Protein 2KCP (pdb70)

Organism: Methanothermobacter thermautotrophicus (strain ATCC 29096 / DSM 1053 / JCM 10044 / NBRC 100330 / Delta H) (NCBI:txid187420)

Foldseek 3Di:
DDDDDDDDDDDDDPDDDADDPQAKAFEAEPVVRDGDIWGFPALADPPPQVVNDDDSQRAAQGWTQTPQGTWGWHDGQDVVNHTYTYDDHDPDPPDDDD

Nearest PDB structures (foldseek):
  2kcy-assembly1_A  TM=6.663E-01  e=8.832E-15  Methanothermobacter thermautotrophicus str. Delta H
  9e7f-assembly1_BJ  TM=6.850E-01  e=1.262E-06  Pyrobaculum calidifontis JCM 11548
  2kco-assembly1_A  TM=6.204E-01  e=5.389E-07  Saccharolobus solfataricus P2
  6tmf-assembly1_K  TM=6.803E-01  e=1.994E-06  Thermococcus celer Vu 13 = JCM 8558
  8hl4-assembly1_AS8E  TM=6.700E-01  e=1.639E-06  Sulfolobus acidocaldarius DSM 639

Secondary structure (DSSP, 8-state):
---------------PPPTTS---EEEE-TTT--EEEE-EEESS-S-SS-TT--SS---TT-EEEESSSEEEE-S-TTGGGS-EEEEE--S-------

B-factor: mean 38.49, std 17.88, range [0.04, 75.51]

CATH classification: 2.40.10.310

Sequence (98 aa):
GDRRVRLIRTRGGNTKVRLASDTRINVVDPETGKVEIAEIRNVVENTANPHFVRRNIITRGAVVETNLGNVRVTSRPGQDGVINGVLIRELEHHHHHHGDRRVRLIRTRGGNTKVRLASDTRINVVDPETGKVEIAEIRNVVENTANPHFVRRNIITRGAVVETNLGNVRVTSRPGQDGVINGVLIRELEHHHHHHGDRRVRLIRTRGGNTKVRLASDTRINVVDPETGKVEIAEIRNVVENTANPHFVRRNIITRGAVVETNLGNVRVTSRPGQDGVINGVLIRELEHHHHHHGDRRVRLIRTRGGNTKVRLASDTRINVVDPETGKVEIAEIRNVVENTANPHFVRRNIITRGAVVETNLGNVRVTSRPGQDGVINGVLIRELEHHHHHHGDRRVRLIRTRGGNTKVRLASDTRINVVDPETGKVEIAEIRNVVENTANPHFVRRNIITRGAVVETNLGNVRVTSRPGQDGVINGVLIRELEHHHHHHGDRRVRLIRTRGGNTKVRLASDTRINVVDPETGKVEIAEIRNVVENTANPHFVRRNIITRGAVVETNLGNVRVTSRPGQDGVINGVLIRELEHHHHHHGDRRVRLIRTRGGNTKVRLASDTRINVVDPETGKVEIAEIRNVVENTANPHFVRRNIITRGAVVETNLGNVRVTSRPGQDGVINGVLIRELEHHHHHHGDRRVRLIRTRGGNTKVRLASDTRINVVDPETGKVEIAEIRNVVENTANPHFVRRNIITRGAVVETNLGNVRVTSRPGQDGVINGVLIRELEHHHHHHGDRRVRLIRTRGGNTKVRLASDTRINVVDPETGKVEIAEIRNVVENTANPHFVRRNIITRGAVVETNLGNVRVTSRPGQDGVINGVLIRELEHHHHHHGDRRVRLIRTRGGNTKVRLASDTRINVVDPETGKVEIAEIRNVVENTANPHFVRRNIITRGAVVETNLGNVRVTSRPGQDGVINGVLIRELEHHHHHHGDRRVRLIRTRGGNTKVRLASDTRINVVDPETGKVEIAEIRNVVENTANPHFVRRNIITRGAVVETNLGNVRVTSRPGQDGVINGVLIRELEHHHHHHGDRRVRLIRTRGGNTKVRLASDTRINVVDPETGKVEIAEIRNVVENTANPHFVRRNIITRGAVVETNLGNVRVTSRPGQDGVINGVLIRELEHHHHHHGDRRVRLIRTRGGNTKVRLASDTRINVVDPETGKVEIAEIRNVVENTANPHFVRRNIITRGAVVETNLGNVRVTSRPGQDGVINGVLIRELEHHHHHHGDRRVRLIRTRGGNTKVRLASDTRINVVDPETGKVEIAEIRNVVENTANPHFVRRNIITRGAVVETNLGNVRVTSRPGQDGVINGVLIRELEHHHHHHGDRRVRLIRTRGGNTKVRLASDTRINVVDPETGKVEIAEIRNVVENTANPHFVRRNIITRGAVVETNLGNVRVTSRPGQDGVINGVLIRELEHHHHHHGDRRVRLIRTRGGNTKVRLASDTRINVVDPETGKVEIAEIRNVVENTANPHFVRRNIITRGAVVETNLGNVRVTSRPGQDGVINGVLIRELEHHHHHHGDRRVRLIRTRGGNTKVRLASDTRINVVDPETGKVEIAEIRNVVENTANPHFVRRNIITRGAVVETNLGNVRVTSRPGQDGVINGVLIRELEHHHHHHGDRRVRLIRTRGGNTKVRLASDTRINVVDPETGKVEIAEIRNVVENTANPHFVRRNIITRGAVVETNLGNVRVTSRPGQDGVINGVLIRELEHHHHHHGDRRVRLIRTRGGNTKVRLASDTRINVVDPETGKVEIAEIRNVVENTANPHFVRRNIITRGAVVETNLGNVRVTSRPGQDGVINGVLIRELEHHHHHHGDRRVRLIRTRGGNTKVRLASDTRINVVDPETGKVEIAEIRNVVENTANPHFVRRNIITRGAVVETNLGNVRVTSRPGQDGVINGVLIRELEHHHHHH

Structure (mmCIF, N/CA/C/O backbone):
data_2KCP
#
_entry.id   2KCP
#
loop_
_atom_site.group_PDB
_atom_site.id
_atom_site.type_symbol
_atom_site.label_atom_id
_atom_site.label_alt_id
_atom_site.label_comp_id
_atom_site.label_asym_id
_atom_site.label_entity_id
_atom_site.label_seq_id
_atom_site.pdbx_PDB_ins_code
_atom_site.Cartn_x
_atom_site.Cartn_y
_atom_site.Cartn_z
_atom_site.occupancy
_atom_site.B_iso_or_equiv
_atom_site.auth_seq_id
_atom_site.auth_comp_id
_atom_site.auth_asym_id
_atom_site.auth_atom_id
_atom_site.pdbx_PDB_model_num
ATOM 1 N N . GLY A 1 1 ? -12.802 41.151 -33.952 1.00 14.11 1 GLY A N 1
ATOM 2 C CA . GLY A 1 1 ? -12.345 40.090 -33.010 1.00 52.42 1 GLY A CA 1
ATOM 3 C C . GLY A 1 1 ? -12.180 40.600 -31.582 1.00 72.14 1 GLY A C 1
ATOM 4 O O . GLY A 1 1 ? -13.160 40.680 -30.845 1.00 31.22 1 GLY A O 1
ATOM 10 N N . ASP A 1 2 ? -10.936 40.959 -31.219 1.00 42.22 2 ASP A N 1
ATOM 11 C CA . ASP A 1 2 ? -10.554 41.464 -29.877 1.00 4.02 2 ASP A CA 1
ATOM 12 C C . ASP A 1 2 ? -11.177 40.688 -28.685 1.00 52.43 2 ASP A C 1
ATOM 13 O O . ASP A 1 2 ? -10.451 40.031 -27.934 1.00 73.21 2 ASP A O 1
ATOM 22 N N . ARG A 1 3 ? -12.495 40.780 -28.494 1.00 63.34 3 ARG A N 1
ATOM 23 C CA . ARG A 1 3 ? -13.180 40.091 -27.384 1.00 51.45 3 ARG A CA 1
ATOM 24 C C . ARG A 1 3 ? -12.943 38.568 -27.400 1.00 2.34 3 ARG A C 1
ATOM 25 O O . ARG A 1 3 ? -13.667 37.822 -28.060 1.00 5.10 3 ARG A O 1
ATOM 46 N N . ARG A 1 4 ? -11.924 38.118 -26.676 1.00 13.34 4 ARG A N 1
ATOM 47 C CA . ARG A 1 4 ? -11.629 36.686 -26.545 1.00 50.11 4 ARG A CA 1
ATOM 48 C C . ARG A 1 4 ? -12.106 36.146 -25.186 1.00 20.42 4 ARG A C 1
ATOM 49 O O . ARG A 1 4 ? -11.710 36.649 -24.134 1.00 43.23 4 ARG A O 1
ATOM 70 N N . VAL A 1 5 ? -12.958 35.121 -25.218 1.00 75.10 5 VAL A N 1
ATOM 71 C CA . VAL A 1 5 ? -13.553 34.558 -23.996 1.00 25.04 5 VAL A CA 1
ATOM 72 C C . VAL A 1 5 ? -12.826 33.276 -23.532 1.00 71.33 5 VAL A C 1
ATOM 73 O O . VAL A 1 5 ? -11.828 32.861 -24.126 1.00 31.24 5 VAL A O 1
ATOM 86 N N . ARG A 1 6 ? -13.340 32.662 -22.464 1.00 1.00 6 ARG A N 1
ATOM 87 C CA . ARG A 1 6 ? -12.728 31.461 -21.869 1.00 61.21 6 ARG A CA 1
ATOM 88 C C . ARG A 1 6 ? -12.950 30.188 -22.714 1.00 43.53 6 ARG A C 1
ATOM 89 O O . ARG A 1 6 ? -12.045 29.363 -22.834 1.00 75.03 6 ARG A O 1
ATOM 110 N N . LEU A 1 7 ? -14.162 30.012 -23.255 1.00 32.23 7 LEU A N 1
ATOM 111 C CA . LEU A 1 7 ? -14.483 28.878 -24.158 1.00 62.43 7 LEU A CA 1
ATOM 112 C C . LEU A 1 7 ? -14.581 27.511 -23.434 1.00 33.33 7 LEU A C 1
ATOM 113 O O . LEU A 1 7 ? -15.272 26.607 -23.908 1.00 74.41 7 LEU A O 1
ATOM 129 N N . ILE A 1 8 ? -13.870 27.356 -22.315 1.00 40.03 8 ILE A N 1
ATOM 130 C CA . ILE A 1 8 ? -13.849 26.095 -21.550 1.00 2.15 8 ILE A CA 1
ATOM 131 C C . ILE A 1 8 ? -15.266 25.568 -21.217 1.00 33.01 8 ILE A C 1
ATOM 132 O O . ILE A 1 8 ? -16.074 26.250 -20.582 1.00 61.55 8 ILE A O 1
ATOM 148 N N . ARG A 1 9 ? -15.551 24.339 -21.653 1.00 74.24 9 ARG A N 1
ATOM 149 C CA . ARG A 1 9 ? -16.847 23.696 -21.397 1.00 72.01 9 ARG A CA 1
ATOM 150 C C . ARG A 1 9 ? -16.765 22.697 -20.232 1.00 70.04 9 ARG A C 1
ATOM 151 O O . ARG A 1 9 ? -17.272 22.951 -19.137 1.00 54.25 9 ARG A O 1
ATOM 172 N N . THR A 1 10 ? -16.111 21.562 -20.478 1.00 23.15 10 THR A N 1
ATOM 173 C CA . THR A 1 10 ? -16.081 20.448 -19.514 1.00 22.41 10 THR A CA 1
ATOM 174 C C . THR A 1 10 ? -14.720 20.306 -18.818 1.00 43.30 10 THR A C 1
ATOM 175 O O . THR A 1 10 ? -13.676 20.628 -19.389 1.00 4.24 10 THR A O 1
ATOM 186 N N . ARG A 1 11 ? -14.752 19.804 -17.582 1.00 55.03 11 ARG A N 1
ATOM 187 C CA . ARG A 1 11 ? -13.546 19.590 -16.773 1.00 51.44 11 ARG A CA 1
ATOM 188 C C . ARG A 1 11 ? -13.882 18.761 -15.520 1.00 21.01 11 ARG A C 1
ATOM 189 O O . ARG A 1 11 ? -14.740 19.144 -14.723 1.00 3.14 11 ARG A O 1
ATOM 210 N N . GLY A 1 12 ? -13.204 17.627 -15.358 1.00 23.32 12 GLY A N 1
ATOM 211 C CA . GLY A 1 12 ? -13.473 16.727 -14.238 1.00 4.43 12 GLY A CA 1
ATOM 212 C C . GLY A 1 12 ? -13.604 15.269 -14.677 1.00 11.24 12 GLY A C 1
ATOM 213 O O . GLY A 1 12 ? -13.921 14.993 -15.838 1.00 71.51 12 GLY A O 1
ATOM 217 N N . GLY A 1 13 ? -13.368 14.336 -13.755 1.00 3.24 13 GLY A N 1
ATOM 218 C CA . GLY A 1 13 ? -13.429 12.912 -14.084 1.00 64.24 13 GLY A CA 1
ATOM 219 C C . GLY A 1 13 ? -14.839 12.320 -14.036 1.00 33.13 13 GLY A C 1
ATOM 220 O O . GLY A 1 13 ? -15.832 13.026 -14.232 1.00 0.14 13 GLY A O 1
ATOM 224 N N . ASN A 1 14 ? -14.923 11.016 -13.771 1.00 30.41 14 ASN A N 1
ATOM 225 C CA . ASN A 1 14 ? -16.207 10.302 -13.719 1.00 34.24 14 ASN A CA 1
ATOM 226 C C . ASN A 1 14 ? -16.060 9.004 -12.891 1.00 13.01 14 ASN A C 1
ATOM 227 O O . ASN A 1 14 ? -15.041 8.805 -12.224 1.00 61.33 14 ASN A O 1
ATOM 238 N N . THR A 1 15 ? -17.072 8.132 -12.913 1.00 33.43 15 THR A N 1
ATOM 239 C CA . THR A 1 15 ? -16.992 6.834 -12.220 1.00 23.43 15 THR A CA 1
ATOM 240 C C . THR A 1 15 ? -15.912 5.938 -12.845 1.00 63.24 15 THR A C 1
ATOM 241 O O . THR A 1 15 ? -16.017 5.534 -14.005 1.00 71.10 15 THR A O 1
ATOM 252 N N . LYS A 1 16 ? -14.866 5.646 -12.075 1.00 75.33 16 LYS A N 1
ATOM 253 C CA . LYS A 1 16 ? -13.743 4.835 -12.567 1.00 20.03 16 LYS A CA 1
ATOM 254 C C . LYS A 1 16 ? -14.087 3.336 -12.586 1.00 40.12 16 LYS A C 1
ATOM 255 O O . LYS A 1 16 ? -14.993 2.880 -11.884 1.00 63.51 16 LYS A O 1
ATOM 274 N N . VAL A 1 17 ? -13.359 2.581 -13.402 1.00 23.33 17 VAL A N 1
ATOM 275 C CA . VAL A 1 17 ? -13.490 1.120 -13.439 1.00 24.23 17 VAL A CA 1
ATOM 276 C C . VAL A 1 17 ? -12.601 0.474 -12.356 1.00 2.24 17 VAL A C 1
ATOM 277 O O . VAL A 1 17 ? -11.687 1.116 -11.836 1.00 44.12 17 VAL A O 1
ATOM 290 N N . ARG A 1 18 ? -12.874 -0.786 -12.010 1.00 42.40 18 ARG A N 1
ATOM 291 C CA . ARG A 1 18 ? -12.066 -1.502 -11.013 1.00 52.34 18 ARG A CA 1
ATOM 292 C C . ARG A 1 18 ? -10.629 -1.750 -11.509 1.00 32.21 18 ARG A C 1
ATOM 293 O O . ARG A 1 18 ? -10.322 -1.575 -12.693 1.00 31.12 18 ARG A O 1
ATOM 314 N N . LEU A 1 19 ? -9.760 -2.182 -10.597 1.00 1.03 19 LEU A N 1
ATOM 315 C CA . LEU A 1 19 ? -8.399 -2.588 -10.954 1.00 0.34 19 LEU A CA 1
ATOM 316 C C . LEU A 1 19 ? -8.436 -3.733 -11.981 1.00 70.42 19 LEU A C 1
ATOM 317 O O . LEU A 1 19 ? -8.706 -4.888 -11.642 1.00 62.34 19 LEU A O 1
ATOM 333 N N . ALA A 1 20 ? -8.204 -3.380 -13.241 1.00 32.32 20 ALA A N 1
ATOM 334 C CA . ALA A 1 20 ? -8.178 -4.344 -14.350 1.00 2.32 20 ALA A CA 1
ATOM 335 C C . ALA A 1 20 ? -7.418 -3.756 -15.545 1.00 1.35 20 ALA A C 1
ATOM 336 O O . ALA A 1 20 ? -6.474 -4.359 -16.061 1.00 23.00 20 ALA A O 1
ATOM 343 N N . SER A 1 21 ? -7.840 -2.567 -15.975 1.00 65.22 21 SER A N 1
ATOM 344 C CA . SER A 1 21 ? -7.135 -1.819 -17.031 1.00 40.32 21 SER A CA 1
ATOM 345 C C . SER A 1 21 ? -6.095 -0.861 -16.428 1.00 73.21 21 SER A C 1
ATOM 346 O O . SER A 1 21 ? -5.584 0.032 -17.110 1.00 34.34 21 SER A O 1
ATOM 354 N N . ASP A 1 22 ? -5.782 -1.060 -15.150 1.00 54.41 22 ASP A N 1
ATOM 355 C CA . ASP A 1 22 ? -4.818 -0.221 -14.434 1.00 4.31 22 ASP A CA 1
ATOM 356 C C . ASP A 1 22 ? -4.344 -0.913 -13.145 1.00 74.13 22 ASP A C 1
ATOM 357 O O . ASP A 1 22 ? -5.010 -1.812 -12.633 1.00 51.23 22 ASP A O 1
ATOM 366 N N . THR A 1 23 ? -3.183 -0.501 -12.633 1.00 55.31 23 THR A N 1
ATOM 367 C CA . THR A 1 23 ? -2.625 -1.084 -11.403 1.00 43.23 23 THR A CA 1
ATOM 368 C C . THR A 1 23 ? -2.172 0.003 -10.421 1.00 44.25 23 THR A C 1
ATOM 369 O O . THR A 1 23 ? -1.215 0.734 -10.692 1.00 53.21 23 THR A O 1
ATOM 380 N N . ARG A 1 24 ? -2.858 0.088 -9.278 1.00 14.22 24 ARG A N 1
ATOM 381 C CA . ARG A 1 24 ? -2.541 1.060 -8.215 1.00 51.21 24 ARG A CA 1
ATOM 382 C C . ARG A 1 24 ? -3.194 0.658 -6.881 1.00 53.21 24 ARG A C 1
ATOM 383 O O . ARG A 1 24 ? -4.028 -0.248 -6.833 1.00 22.20 24 ARG A O 1
ATOM 404 N N . ILE A 1 25 ? -2.811 1.344 -5.803 1.00 30.22 25 ILE A N 1
ATOM 405 C CA . ILE A 1 25 ? -3.334 1.055 -4.462 1.00 71.32 25 ILE A CA 1
ATOM 406 C C . ILE A 1 25 ? -3.436 2.333 -3.608 1.00 12.23 25 ILE A C 1
ATOM 407 O O . ILE A 1 25 ? -2.551 3.192 -3.650 1.00 21.12 25 ILE A O 1
ATOM 423 N N . ASN A 1 26 ? -4.523 2.457 -2.845 1.00 72.14 26 ASN A N 1
ATOM 424 C CA . ASN A 1 26 ? -4.699 3.588 -1.928 1.00 54.33 26 ASN A CA 1
ATOM 425 C C . ASN A 1 26 ? -3.792 3.435 -0.699 1.00 34.11 26 ASN A C 1
ATOM 426 O O . ASN A 1 26 ? -4.041 2.594 0.169 1.00 71.44 26 ASN A O 1
ATOM 437 N N . VAL A 1 27 ? -2.738 4.238 -0.639 1.00 75.34 27 VAL A N 1
ATOM 438 C CA . VAL A 1 27 ? -1.757 4.151 0.444 1.00 62.34 27 VAL A CA 1
ATOM 439 C C . VAL A 1 27 ? -2.023 5.185 1.548 1.00 73.25 27 VAL A C 1
ATOM 440 O O . VAL A 1 27 ? -2.087 6.389 1.291 1.00 21.20 27 VAL A O 1
ATOM 453 N N . VAL A 1 28 ? -2.181 4.704 2.781 1.00 2.10 28 VAL A N 1
ATOM 454 C CA . VAL A 1 28 ? -2.325 5.585 3.940 1.00 60.43 28 VAL A CA 1
ATOM 455 C C . VAL A 1 28 ? -0.967 5.801 4.627 1.00 42.41 28 VAL A C 1
ATOM 456 O O . VAL A 1 28 ? -0.382 4.870 5.183 1.00 1.25 28 VAL A O 1
ATOM 469 N N . ASP A 1 29 ? -0.470 7.029 4.560 1.00 32.04 29 ASP A N 1
ATOM 470 C CA . ASP A 1 29 ? 0.826 7.393 5.138 1.00 34.12 29 ASP A CA 1
ATOM 471 C C . ASP A 1 29 ? 0.713 7.609 6.663 1.00 33.11 29 ASP A C 1
ATOM 472 O O . ASP A 1 29 ? 0.041 8.536 7.110 1.00 12.40 29 ASP A O 1
ATOM 481 N N . PRO A 1 30 ? 1.374 6.766 7.483 1.00 14.32 30 PRO A N 1
ATOM 482 C CA . PRO A 1 30 ? 1.306 6.867 8.952 1.00 23.10 30 PRO A CA 1
ATOM 483 C C . PRO A 1 30 ? 2.278 7.917 9.530 1.00 75.31 30 PRO A C 1
ATOM 484 O O . PRO A 1 30 ? 2.193 8.281 10.709 1.00 33.23 30 PRO A O 1
ATOM 495 N N . GLU A 1 31 ? 3.197 8.402 8.693 1.00 32.54 31 GLU A N 1
ATOM 496 C CA . GLU A 1 31 ? 4.205 9.382 9.115 1.00 52.44 31 GLU A CA 1
ATOM 497 C C . GLU A 1 31 ? 3.595 10.788 9.209 1.00 71.32 31 GLU A C 1
ATOM 498 O O . GLU A 1 31 ? 3.905 11.557 10.118 1.00 43.42 31 GLU A O 1
ATOM 510 N N . THR A 1 32 ? 2.729 11.107 8.250 1.00 1.41 32 THR A N 1
ATOM 511 C CA . THR A 1 32 ? 2.083 12.428 8.165 1.00 3.23 32 THR A CA 1
ATOM 512 C C . THR A 1 32 ? 0.552 12.331 8.218 1.00 45.32 32 THR A C 1
ATOM 513 O O . THR A 1 32 ? -0.126 13.274 8.640 1.00 2.43 32 THR A O 1
ATOM 524 N N . GLY A 1 33 ? 0.008 11.199 7.781 1.00 21.21 33 GLY A N 1
ATOM 525 C CA . GLY A 1 33 ? -1.441 11.007 7.766 1.00 40.34 33 GLY A CA 1
ATOM 526 C C . GLY A 1 33 ? -2.091 11.412 6.443 1.00 13.24 33 GLY A C 1
ATOM 527 O O . GLY A 1 33 ? -3.245 11.837 6.418 1.00 34.42 33 GLY A O 1
ATOM 531 N N . LYS A 1 34 ? -1.345 11.300 5.343 1.00 23.34 34 LYS A N 1
ATOM 532 C CA . LYS A 1 34 ? -1.885 11.613 4.011 1.00 25.55 34 LYS A CA 1
ATOM 533 C C . LYS A 1 34 ? -2.300 10.331 3.263 1.00 34.22 34 LYS A C 1
ATOM 534 O O . LYS A 1 34 ? -1.631 9.302 3.354 1.00 41.34 34 LYS A O 1
ATOM 553 N N . VAL A 1 35 ? -3.404 10.396 2.522 1.00 62.23 35 VAL A N 1
ATOM 554 C CA . VAL A 1 35 ? -3.874 9.255 1.725 1.00 2.43 35 VAL A CA 1
ATOM 555 C C . VAL A 1 35 ? -3.642 9.505 0.224 1.00 44.52 35 VAL A C 1
ATOM 556 O O . VAL A 1 35 ? -4.272 10.382 -0.377 1.00 45.55 35 VAL A O 1
ATOM 569 N N . GLU A 1 36 ? -2.734 8.740 -0.376 1.00 11.10 36 GLU A N 1
ATOM 570 C CA . GLU A 1 36 ? -2.377 8.925 -1.787 1.00 5.50 36 GLU A CA 1
ATOM 571 C C . GLU A 1 36 ? -2.342 7.586 -2.539 1.00 65.33 36 GLU A C 1
ATOM 572 O O . GLU A 1 36 ? -1.908 6.567 -1.998 1.00 64.24 36 GLU A O 1
ATOM 584 N N . ILE A 1 37 ? -2.808 7.591 -3.788 1.00 32.45 37 ILE A N 1
ATOM 585 C CA . ILE A 1 37 ? -2.836 6.380 -4.617 1.00 5.24 37 ILE A CA 1
ATOM 586 C C . ILE A 1 37 ? -1.472 6.129 -5.289 1.00 45.31 37 ILE A C 1
ATOM 587 O O . ILE A 1 37 ? -1.053 6.883 -6.171 1.00 40.30 37 ILE A O 1
ATOM 603 N N . ALA A 1 38 ? -0.781 5.071 -4.867 1.00 60.20 38 ALA A N 1
ATOM 604 C CA . ALA A 1 38 ? 0.552 4.749 -5.400 1.00 3.32 38 ALA A CA 1
ATOM 605 C C . ALA A 1 38 ? 0.507 3.585 -6.400 1.00 55.53 38 ALA A C 1
ATOM 606 O O . ALA A 1 38 ? -0.414 2.765 -6.380 1.00 50.21 38 ALA A O 1
ATOM 613 N N . GLU A 1 39 ? 1.514 3.518 -7.270 1.00 53.01 39 GLU A N 1
ATOM 614 C CA . GLU A 1 39 ? 1.617 2.449 -8.272 1.00 55.51 39 GLU A CA 1
ATOM 615 C C . GLU A 1 39 ? 2.255 1.190 -7.669 1.00 13.14 39 GLU A C 1
ATOM 616 O O . GLU A 1 39 ? 3.261 1.276 -6.960 1.00 11.40 39 GLU A O 1
ATOM 628 N N . ILE A 1 40 ? 1.682 0.023 -7.954 1.00 10.32 40 ILE A N 1
ATOM 629 C CA . ILE A 1 40 ? 2.239 -1.236 -7.450 1.00 5.31 40 ILE A CA 1
ATOM 630 C C . ILE A 1 40 ? 3.371 -1.741 -8.359 1.00 51.01 40 ILE A C 1
ATOM 631 O O . ILE A 1 40 ? 3.144 -2.134 -9.506 1.00 31.41 40 ILE A O 1
ATOM 647 N N . ARG A 1 41 ? 4.592 -1.722 -7.835 1.00 31.23 41 ARG A N 1
ATOM 648 C CA . ARG A 1 41 ? 5.770 -2.201 -8.565 1.00 61.34 41 ARG A CA 1
ATOM 649 C C . ARG A 1 41 ? 5.904 -3.728 -8.454 1.00 55.34 41 ARG A C 1
ATOM 650 O O . ARG A 1 41 ? 6.007 -4.430 -9.459 1.00 15.11 41 ARG A O 1
ATOM 671 N N . ASN A 1 42 ? 5.899 -4.232 -7.221 1.00 50.42 42 ASN A N 1
ATOM 672 C CA . ASN A 1 42 ? 5.974 -5.677 -6.972 1.00 63.52 42 ASN A CA 1
ATOM 673 C C . ASN A 1 42 ? 4.798 -6.143 -6.106 1.00 63.31 42 ASN A C 1
ATOM 674 O O . ASN A 1 42 ? 4.498 -5.541 -5.075 1.00 50.40 42 ASN A O 1
ATOM 685 N N . VAL A 1 43 ? 4.146 -7.225 -6.525 1.00 61.01 43 VAL A N 1
ATOM 686 C CA . VAL A 1 43 ? 3.010 -7.791 -5.781 1.00 10.14 43 VAL A CA 1
ATOM 687 C C . VAL A 1 43 ? 3.468 -8.806 -4.716 1.00 43.14 43 VAL A C 1
ATOM 688 O O . VAL A 1 43 ? 2.654 -9.527 -4.137 1.00 65.11 43 VAL A O 1
ATOM 701 N N . VAL A 1 44 ? 4.772 -8.844 -4.448 1.00 10.52 44 VAL A N 1
ATOM 702 C CA . VAL A 1 44 ? 5.339 -9.780 -3.472 1.00 62.04 44 VAL A CA 1
ATOM 703 C C . VAL A 1 44 ? 6.419 -9.112 -2.602 1.00 64.42 44 VAL A C 1
ATOM 704 O O . VAL A 1 44 ? 7.283 -8.385 -3.099 1.00 32.24 44 VAL A O 1
ATOM 717 N N . GLU A 1 45 ? 6.372 -9.383 -1.299 1.00 31.52 45 GLU A N 1
ATOM 718 C CA . GLU A 1 45 ? 7.293 -8.777 -0.323 1.00 73.34 45 GLU A CA 1
ATOM 719 C C . GLU A 1 45 ? 8.679 -9.463 -0.299 1.00 21.42 45 GLU A C 1
ATOM 720 O O . GLU A 1 45 ? 9.315 -9.559 0.754 1.00 51.32 45 GLU A O 1
ATOM 732 N N . ASN A 1 46 ? 9.144 -9.924 -1.465 1.00 33.10 46 ASN A N 1
ATOM 733 C CA . ASN A 1 46 ? 10.493 -10.503 -1.618 1.00 10.44 46 ASN A CA 1
ATOM 734 C C . ASN A 1 46 ? 10.724 -11.705 -0.673 1.00 61.11 46 ASN A C 1
ATOM 735 O O . ASN A 1 46 ? 11.859 -12.028 -0.319 1.00 3.12 46 ASN A O 1
ATOM 746 N N . THR A 1 47 ? 9.647 -12.385 -0.287 1.00 3.02 47 THR A N 1
ATOM 747 C CA . THR A 1 47 ? 9.755 -13.562 0.589 1.00 70.31 47 THR A CA 1
ATOM 748 C C . THR A 1 47 ? 10.112 -14.828 -0.207 1.00 13.03 47 THR A C 1
ATOM 749 O O . THR A 1 47 ? 10.051 -14.837 -1.439 1.00 53.24 47 THR A O 1
ATOM 760 N N . ALA A 1 48 ? 10.477 -15.896 0.500 1.00 24.11 48 ALA A N 1
ATOM 761 C CA . ALA A 1 48 ? 10.868 -17.159 -0.141 1.00 74.23 48 ALA A CA 1
ATOM 762 C C . ALA A 1 48 ? 9.789 -18.240 0.026 1.00 60.32 48 ALA A C 1
ATOM 763 O O . ALA A 1 48 ? 9.583 -18.748 1.128 1.00 52.20 48 ALA A O 1
ATOM 770 N N . ASN A 1 49 ? 9.111 -18.583 -1.076 1.00 31.11 49 ASN A N 1
ATOM 771 C CA . ASN A 1 49 ? 8.047 -19.602 -1.074 1.00 34.52 49 ASN A CA 1
ATOM 772 C C . ASN A 1 49 ? 6.946 -19.275 -0.042 1.00 43.42 49 ASN A C 1
ATOM 773 O O . ASN A 1 49 ? 7.013 -19.701 1.112 1.00 60.13 49 ASN A O 1
ATOM 784 N N . PRO A 1 50 ? 5.926 -18.494 -0.441 1.00 55.44 50 PRO A N 1
ATOM 785 C CA . PRO A 1 50 ? 4.824 -18.105 0.459 1.00 2.34 50 PRO A CA 1
ATOM 786 C C . PRO A 1 50 ? 4.010 -19.311 0.963 1.00 64.12 50 PRO A C 1
ATOM 787 O O . PRO A 1 50 ? 3.283 -19.943 0.194 1.00 70.24 50 PRO A O 1
ATOM 798 N N . HIS A 1 51 ? 4.130 -19.626 2.255 1.00 61.21 51 HIS A N 1
ATOM 799 C CA . HIS A 1 51 ? 3.421 -20.773 2.845 1.00 0.12 51 HIS A CA 1
ATOM 800 C C . HIS A 1 51 ? 1.927 -20.476 3.083 1.00 0.11 51 HIS A C 1
ATOM 801 O O . HIS A 1 51 ? 1.185 -21.334 3.557 1.00 42.31 51 HIS A O 1
ATOM 816 N N . PHE A 1 52 ? 1.498 -19.259 2.758 1.00 41.31 52 PHE A N 1
ATOM 817 C CA . PHE A 1 52 ? 0.079 -18.881 2.842 1.00 2.44 52 PHE A CA 1
ATOM 818 C C . PHE A 1 52 ? -0.616 -19.030 1.471 1.00 23.00 52 PHE A C 1
ATOM 819 O O . PHE A 1 52 ? -1.711 -18.507 1.251 1.00 14.43 52 PHE A O 1
ATOM 836 N N . VAL A 1 53 ? 0.024 -19.774 0.559 1.00 52.55 53 VAL A N 1
ATOM 837 C CA . VAL A 1 53 ? -0.507 -20.006 -0.799 1.00 13.54 53 VAL A CA 1
ATOM 838 C C . VAL A 1 53 ? -0.630 -18.685 -1.588 1.00 13.45 53 VAL A C 1
ATOM 839 O O . VAL A 1 53 ? -1.436 -18.554 -2.510 1.00 50.02 53 VAL A O 1
ATOM 852 N N . ARG A 1 54 ? 0.204 -17.704 -1.240 1.00 33.34 54 ARG A N 1
ATOM 853 C CA . ARG A 1 54 ? 0.193 -16.409 -1.930 1.00 41.31 54 ARG A CA 1
ATOM 854 C C . ARG A 1 54 ? 0.913 -16.481 -3.288 1.00 63.04 54 ARG A C 1
ATOM 855 O O . ARG A 1 54 ? 2.023 -15.971 -3.449 1.00 73.33 54 ARG A O 1
ATOM 876 N N . ARG A 1 55 ? 0.275 -17.132 -4.258 1.00 34.35 55 ARG A N 1
ATOM 877 C CA . ARG A 1 55 ? 0.800 -17.211 -5.625 1.00 63.34 55 ARG A CA 1
ATOM 878 C C . ARG A 1 55 ? 0.643 -15.855 -6.343 1.00 23.23 55 ARG A C 1
ATOM 879 O O . ARG A 1 55 ? -0.255 -15.669 -7.167 1.00 4.15 55 ARG A O 1
ATOM 900 N N . ASN A 1 56 ? 1.503 -14.899 -5.974 1.00 34.31 56 ASN A N 1
ATOM 901 C CA . ASN A 1 56 ? 1.453 -13.525 -6.510 1.00 40.24 56 ASN A CA 1
ATOM 902 C C . ASN A 1 56 ? 0.067 -12.874 -6.332 1.00 1.32 56 ASN A C 1
ATOM 903 O O . ASN A 1 56 ? -0.245 -11.871 -6.976 1.00 44.44 56 ASN A O 1
ATOM 914 N N . ILE A 1 57 ? -0.751 -13.439 -5.446 1.00 53.23 57 ILE A N 1
ATOM 915 C CA . ILE A 1 57 ? -2.103 -12.930 -5.203 1.00 11.14 57 ILE A CA 1
ATOM 916 C C . ILE A 1 57 ? -2.128 -11.916 -4.049 1.00 11.44 57 ILE A C 1
ATOM 917 O O . ILE A 1 57 ? -1.666 -12.193 -2.938 1.00 42.42 57 ILE A O 1
ATOM 933 N N . ILE A 1 58 ? -2.664 -10.734 -4.331 1.00 31.54 58 ILE A N 1
ATOM 934 C CA . ILE A 1 58 ? -2.772 -9.666 -3.335 1.00 33.13 58 ILE A CA 1
ATOM 935 C C . ILE A 1 58 ? -3.782 -10.035 -2.227 1.00 72.14 58 ILE A C 1
ATOM 936 O O . ILE A 1 58 ? -4.985 -10.162 -2.472 1.00 74.03 58 ILE A O 1
ATOM 952 N N . THR A 1 59 ? -3.276 -10.218 -1.005 1.00 23.21 59 THR A N 1
ATOM 953 C CA . THR A 1 59 ? -4.095 -10.695 0.125 1.00 52.25 59 THR A CA 1
ATOM 954 C C . THR A 1 59 ? -3.833 -9.892 1.407 1.00 51.31 59 THR A C 1
ATOM 955 O O . THR A 1 59 ? -2.792 -9.253 1.552 1.00 14.01 59 THR A O 1
ATOM 966 N N . ARG A 1 60 ? -4.786 -9.947 2.340 1.00 52.55 60 ARG A N 1
ATOM 967 C CA . ARG A 1 60 ? -4.664 -9.256 3.633 1.00 51.15 60 ARG A CA 1
ATOM 968 C C . ARG A 1 60 ? -3.367 -9.646 4.368 1.00 1.43 60 ARG A C 1
ATOM 969 O O . ARG A 1 60 ? -3.070 -10.833 4.540 1.00 44.03 60 ARG A O 1
ATOM 990 N N . GLY A 1 61 ? -2.606 -8.645 4.805 1.00 3.24 61 GLY A N 1
ATOM 991 C CA . GLY A 1 61 ? -1.368 -8.901 5.535 1.00 1.31 61 GLY A CA 1
ATOM 992 C C . GLY A 1 61 ? -0.136 -8.969 4.637 1.00 11.12 61 GLY A C 1
ATOM 993 O O . GLY A 1 61 ? 0.998 -8.981 5.126 1.00 23.12 61 GLY A O 1
ATOM 997 N N . ALA A 1 62 ? -0.354 -9.027 3.324 1.00 63.14 62 ALA A N 1
ATOM 998 C CA . ALA A 1 62 ? 0.749 -9.051 2.357 1.00 0.43 62 ALA A CA 1
ATOM 999 C C . ALA A 1 62 ? 1.295 -7.643 2.108 1.00 31.21 62 ALA A C 1
ATOM 1000 O O . ALA A 1 62 ? 0.549 -6.663 2.130 1.00 4.45 62 ALA A O 1
ATOM 1007 N N . VAL A 1 63 ? 2.599 -7.543 1.887 1.00 74.42 63 VAL A N 1
ATOM 1008 C CA . VAL A 1 63 ? 3.244 -6.253 1.642 1.00 11.33 63 VAL A CA 1
ATOM 1009 C C . VAL A 1 63 ? 3.692 -6.113 0.176 1.00 4.43 63 VAL A C 1
ATOM 1010 O O . VAL A 1 63 ? 4.428 -6.952 -0.346 1.00 23.30 63 VAL A O 1
ATOM 1023 N N . VAL A 1 64 ? 3.236 -5.049 -0.482 1.00 52.12 64 VAL A N 1
ATOM 1024 C CA . VAL A 1 64 ? 3.610 -4.771 -1.874 1.00 11.33 64 VAL A CA 1
ATOM 1025 C C . VAL A 1 64 ? 4.583 -3.583 -1.967 1.00 11.02 64 VAL A C 1
ATOM 1026 O O . VAL A 1 64 ? 4.619 -2.722 -1.086 1.00 45.45 64 VAL A O 1
ATOM 1039 N N . GLU A 1 65 ? 5.377 -3.548 -3.034 1.00 55.42 65 GLU A N 1
ATOM 1040 C CA . GLU A 1 65 ? 6.330 -2.453 -3.260 1.00 5.04 65 GLU A CA 1
ATOM 1041 C C . GLU A 1 65 ? 5.714 -1.371 -4.164 1.00 41.01 65 GLU A C 1
ATOM 1042 O O . GLU A 1 65 ? 5.124 -1.686 -5.198 1.00 61.24 65 GLU A O 1
ATOM 1054 N N . THR A 1 66 ? 5.854 -0.098 -3.780 1.00 4.42 66 THR A N 1
ATOM 1055 C CA . THR A 1 66 ? 5.247 1.020 -4.534 1.00 2.43 66 THR A CA 1
ATOM 1056 C C . THR A 1 66 ? 6.221 2.200 -4.680 1.00 24.41 66 THR A C 1
ATOM 1057 O O . THR A 1 66 ? 7.344 2.159 -4.182 1.00 20.21 66 THR A O 1
ATOM 1068 N N . ASN A 1 67 ? 5.780 3.263 -5.363 1.00 25.31 67 ASN A N 1
ATOM 1069 C CA . ASN A 1 67 ? 6.606 4.473 -5.521 1.00 1.01 67 ASN A CA 1
ATOM 1070 C C . ASN A 1 67 ? 6.776 5.228 -4.187 1.00 13.53 67 ASN A C 1
ATOM 1071 O O . ASN A 1 67 ? 7.648 6.090 -4.057 1.00 65.34 67 ASN A O 1
ATOM 1082 N N . LEU A 1 68 ? 5.939 4.899 -3.201 1.00 53.54 68 LEU A N 1
ATOM 1083 C CA . LEU A 1 68 ? 6.025 5.504 -1.863 1.00 14.52 68 LEU A CA 1
ATOM 1084 C C . LEU A 1 68 ? 6.771 4.592 -0.880 1.00 40.52 68 LEU A C 1
ATOM 1085 O O . LEU A 1 68 ? 7.167 5.026 0.205 1.00 0.35 68 LEU A O 1
ATOM 1101 N N . GLY A 1 69 ? 6.962 3.330 -1.266 1.00 21.12 69 GLY A N 1
ATOM 1102 C CA . GLY A 1 69 ? 7.623 2.360 -0.396 1.00 53.44 69 GLY A CA 1
ATOM 1103 C C . GLY A 1 69 ? 6.809 1.085 -0.210 1.00 4.11 69 GLY A C 1
ATOM 1104 O O . GLY A 1 69 ? 6.024 0.710 -1.083 1.00 42.21 69 GLY A O 1
ATOM 1108 N N . ASN A 1 70 ? 6.982 0.418 0.931 1.00 45.20 70 ASN A N 1
ATOM 1109 C CA . ASN A 1 70 ? 6.266 -0.832 1.213 1.00 61.41 70 ASN A CA 1
ATOM 1110 C C . ASN A 1 70 ? 4.854 -0.553 1.754 1.00 75.33 70 ASN A C 1
ATOM 1111 O O . ASN A 1 70 ? 4.683 0.224 2.687 1.00 50.21 70 ASN A O 1
ATOM 1122 N N . VAL A 1 71 ? 3.843 -1.184 1.162 1.00 74.33 71 VAL A N 1
ATOM 1123 C CA . VAL A 1 71 ? 2.451 -0.981 1.584 1.00 23.40 71 VAL A CA 1
ATOM 1124 C C . VAL A 1 71 ? 1.786 -2.308 1.987 1.00 35.31 71 VAL A C 1
ATOM 1125 O O . VAL A 1 71 ? 1.900 -3.309 1.282 1.00 60.15 71 VAL A O 1
ATOM 1138 N N . ARG A 1 72 ? 1.094 -2.307 3.124 1.00 41.33 72 ARG A N 1
ATOM 1139 C CA . ARG A 1 72 ? 0.429 -3.514 3.631 1.00 61.43 72 ARG A CA 1
ATOM 1140 C C . ARG A 1 72 ? -1.045 -3.576 3.200 1.00 54.32 72 ARG A C 1
ATOM 1141 O O . ARG A 1 72 ? -1.829 -2.684 3.520 1.00 3.44 72 ARG A O 1
ATOM 1162 N N . VAL A 1 73 ? -1.409 -4.639 2.485 1.00 75.32 73 VAL A N 1
ATOM 1163 C CA . VAL A 1 73 ? -2.793 -4.853 2.044 1.00 54.53 73 VAL A CA 1
ATOM 1164 C C . VAL A 1 73 ? -3.727 -5.092 3.246 1.00 4.41 73 VAL A C 1
ATOM 1165 O O . VAL A 1 73 ? -3.640 -6.124 3.916 1.00 31.22 73 VAL A O 1
ATOM 1178 N N . THR A 1 74 ? -4.617 -4.139 3.515 1.00 35.12 74 THR A N 1
ATOM 1179 C CA . THR A 1 74 ? -5.536 -4.245 4.659 1.00 44.43 74 THR A CA 1
ATOM 1180 C C . THR A 1 74 ? -6.860 -4.909 4.266 1.00 13.42 74 THR A C 1
ATOM 1181 O O . THR A 1 74 ? -7.420 -5.701 5.026 1.00 44.43 74 THR A O 1
ATOM 1192 N N . SER A 1 75 ? -7.357 -4.577 3.077 1.00 41.10 75 SER A N 1
ATOM 1193 C CA . SER A 1 75 ? -8.633 -5.118 2.584 1.00 40.33 75 SER A CA 1
ATOM 1194 C C . SER A 1 75 ? -8.458 -5.937 1.301 1.00 52.32 75 SER A C 1
ATOM 1195 O O . SER A 1 75 ? -7.450 -5.824 0.604 1.00 74.14 75 SER A O 1
ATOM 1203 N N . ARG A 1 76 ? -9.465 -6.750 0.989 1.00 45.14 76 ARG A N 1
ATOM 1204 C CA . ARG A 1 76 ? -9.443 -7.605 -0.204 1.00 45.43 76 ARG A CA 1
ATOM 1205 C C . ARG A 1 76 ? -9.526 -6.778 -1.503 1.00 74.24 76 ARG A C 1
ATOM 1206 O O . ARG A 1 76 ? -10.298 -5.816 -1.593 1.00 60.41 76 ARG A O 1
ATOM 1227 N N . PRO A 1 77 ? -8.730 -7.143 -2.532 1.00 3.33 77 PRO A N 1
ATOM 1228 C CA . PRO A 1 77 ? -8.739 -6.444 -3.829 1.00 70.13 77 PRO A CA 1
ATOM 1229 C C . PRO A 1 77 ? -10.104 -6.518 -4.539 1.00 64.22 77 PRO A C 1
ATOM 1230 O O . PRO A 1 77 ? -10.449 -7.531 -5.155 1.00 52.24 77 PRO A O 1
ATOM 1241 N N . GLY A 1 78 ? -10.879 -5.442 -4.438 1.00 53.34 78 GLY A N 1
ATOM 1242 C CA . GLY A 1 78 ? -12.211 -5.408 -5.040 1.00 43.41 78 GLY A CA 1
ATOM 1243 C C . GLY A 1 78 ? -13.120 -4.358 -4.410 1.00 63.42 78 GLY A C 1
ATOM 1244 O O . GLY A 1 78 ? -14.057 -3.869 -5.047 1.00 34.33 78 GLY A O 1
ATOM 1248 N N . GLN A 1 79 ? -12.843 -4.015 -3.154 1.00 3.14 79 GLN A N 1
ATOM 1249 C CA . GLN A 1 79 ? -13.607 -2.985 -2.436 1.00 23.32 79 GLN A CA 1
ATOM 1250 C C . GLN A 1 79 ? -13.517 -1.625 -3.155 1.00 51.34 79 GLN A C 1
ATOM 1251 O O . GLN A 1 79 ? -12.426 -1.084 -3.337 1.00 55.30 79 GLN A O 1
ATOM 1265 N N . ASP A 1 80 ? -14.670 -1.095 -3.579 1.00 61.30 80 ASP A N 1
ATOM 1266 C CA . ASP A 1 80 ? -14.730 0.161 -4.352 1.00 52.41 80 ASP A CA 1
ATOM 1267 C C . ASP A 1 80 ? -13.995 0.018 -5.703 1.00 11.00 80 ASP A C 1
ATOM 1268 O O . ASP A 1 80 ? -13.748 1.001 -6.406 1.00 55.31 80 ASP A O 1
ATOM 1277 N N . GLY A 1 81 ? -13.679 -1.223 -6.073 1.00 4.04 81 GLY A N 1
ATOM 1278 C CA . GLY A 1 81 ? -12.916 -1.487 -7.285 1.00 41.52 81 GLY A CA 1
ATOM 1279 C C . GLY A 1 81 ? -11.420 -1.226 -7.120 1.00 14.21 81 GLY A C 1
ATOM 1280 O O . GLY A 1 81 ? -10.666 -1.284 -8.087 1.00 21.32 81 GLY A O 1
ATOM 1284 N N . VAL A 1 82 ? -10.990 -0.969 -5.887 1.00 22.44 82 VAL A N 1
ATOM 1285 C CA . VAL A 1 82 ? -9.596 -0.608 -5.606 1.00 60.25 82 VAL A CA 1
ATOM 1286 C C . VAL A 1 82 ? -9.046 -1.375 -4.383 1.00 1.15 82 VAL A C 1
ATOM 1287 O O . VAL A 1 82 ? -9.792 -2.029 -3.653 1.00 33.23 82 VAL A O 1
ATOM 1300 N N . ILE A 1 83 ? -7.732 -1.310 -4.187 1.00 13.03 83 ILE A N 1
ATOM 1301 C CA . ILE A 1 83 ? -7.082 -1.906 -3.015 1.00 51.43 83 ILE A CA 1
ATOM 1302 C C . ILE A 1 83 ? -6.676 -0.811 -2.013 1.00 75.23 83 ILE A C 1
ATOM 1303 O O . ILE A 1 83 ? -6.273 0.282 -2.409 1.00 34.21 83 ILE A O 1
ATOM 1319 N N . ASN A 1 84 ? -6.782 -1.108 -0.720 1.00 43.21 84 ASN A N 1
ATOM 1320 C CA . ASN A 1 84 ? -6.429 -0.142 0.333 1.00 45.54 84 ASN A CA 1
ATOM 1321 C C . ASN A 1 84 ? -5.365 -0.718 1.284 1.00 22.14 84 ASN A C 1
ATOM 1322 O O . ASN A 1 84 ? -5.452 -1.876 1.704 1.00 70.22 84 ASN A O 1
ATOM 1333 N N . GLY A 1 85 ? -4.360 0.094 1.621 1.00 2.53 85 GLY A N 1
ATOM 1334 C CA . GLY A 1 85 ? -3.279 -0.369 2.490 1.00 63.54 85 GLY A CA 1
ATOM 1335 C C . GLY A 1 85 ? -2.588 0.753 3.267 1.00 14.04 85 GLY A C 1
ATOM 1336 O O . GLY A 1 85 ? -2.939 1.925 3.132 1.00 4.33 85 GLY A O 1
ATOM 1340 N N . VAL A 1 86 ? -1.599 0.388 4.090 1.00 31.40 86 VAL A N 1
ATOM 1341 C CA . VAL A 1 86 ? -0.851 1.371 4.898 1.00 44.45 86 VAL A CA 1
ATOM 1342 C C . VAL A 1 86 ? 0.639 1.376 4.521 1.00 54.33 86 VAL A C 1
ATOM 1343 O O . VAL A 1 86 ? 1.221 0.322 4.262 1.00 14.44 86 VAL A O 1
ATOM 1356 N N . LEU A 1 87 ? 1.248 2.559 4.497 1.00 12.14 87 LEU A N 1
ATOM 1357 C CA . LEU A 1 87 ? 2.679 2.687 4.193 1.00 2.33 87 LEU A CA 1
ATOM 1358 C C . LEU A 1 87 ? 3.535 2.288 5.408 1.00 33.45 87 LEU A C 1
ATOM 1359 O O . LEU A 1 87 ? 3.373 2.831 6.497 1.00 14.45 87 LEU A O 1
ATOM 1375 N N . ILE A 1 88 ? 4.442 1.334 5.214 1.00 61.13 88 ILE A N 1
ATOM 1376 C CA . ILE A 1 88 ? 5.276 0.809 6.304 1.00 13.14 88 ILE A CA 1
ATOM 1377 C C . ILE A 1 88 ? 6.722 0.559 5.835 1.00 55.04 88 ILE A C 1
ATOM 1378 O O . ILE A 1 88 ? 7.085 0.872 4.698 1.00 65.42 88 ILE A O 1
ATOM 1394 N N . ARG A 1 89 ? 7.545 0.001 6.724 1.00 60.42 89 ARG A N 1
ATOM 1395 C CA . ARG A 1 89 ? 8.946 -0.325 6.410 1.00 20.42 89 ARG A CA 1
ATOM 1396 C C . ARG A 1 89 ? 9.226 -1.823 6.637 1.00 10.12 89 ARG A C 1
ATOM 1397 O O . ARG A 1 89 ? 9.443 -2.259 7.768 1.00 23.13 89 ARG A O 1
ATOM 1418 N N . GLU A 1 90 ? 9.228 -2.609 5.561 1.00 72.21 90 GLU A N 1
ATOM 1419 C CA . GLU A 1 90 ? 9.447 -4.060 5.664 1.00 25.24 90 GLU A CA 1
ATOM 1420 C C . GLU A 1 90 ? 10.792 -4.477 5.055 1.00 4.24 90 GLU A C 1
ATOM 1421 O O . GLU A 1 90 ? 11.627 -5.083 5.727 1.00 64.33 90 GLU A O 1
ATOM 1433 N N . LEU A 1 91 ? 10.995 -4.152 3.782 1.00 74.43 91 LEU A N 1
ATOM 1434 C CA . LEU A 1 91 ? 12.216 -4.529 3.067 1.00 13.24 91 LEU A CA 1
ATOM 1435 C C . LEU A 1 91 ? 13.375 -3.565 3.371 1.00 42.23 91 LEU A C 1
ATOM 1436 O O . LEU A 1 91 ? 13.160 -2.418 3.769 1.00 42.42 91 LEU A O 1
ATOM 1452 N N . GLU A 1 92 ? 14.602 -4.051 3.207 1.00 31.34 92 GLU A N 1
ATOM 1453 C CA . GLU A 1 92 ? 15.801 -3.222 3.357 1.00 73.24 92 GLU A CA 1
ATOM 1454 C C . GLU A 1 92 ? 16.171 -2.610 1.995 1.00 20.32 92 GLU A C 1
ATOM 1455 O O . GLU A 1 92 ? 16.148 -3.299 0.973 1.00 71.32 92 GLU A O 1
ATOM 1467 N N . HIS A 1 93 ? 16.526 -1.327 1.975 1.00 72.23 93 HIS A N 1
ATOM 1468 C CA . HIS A 1 93 ? 16.820 -0.642 0.714 1.00 20.21 93 HIS A CA 1
ATOM 1469 C C . HIS A 1 93 ? 17.855 0.484 0.891 1.00 72.52 93 HIS A C 1
ATOM 1470 O O . HIS A 1 93 ? 17.494 1.652 1.066 1.00 71.15 93 HIS A O 1
ATOM 1485 N N . HIS A 1 94 ? 19.140 0.122 0.874 1.00 52.15 94 HIS A N 1
ATOM 1486 C CA . HIS A 1 94 ? 20.226 1.116 0.825 1.00 2.33 94 HIS A CA 1
ATOM 1487 C C . HIS A 1 94 ? 20.939 1.063 -0.537 1.00 0.13 94 HIS A C 1
ATOM 1488 O O . HIS A 1 94 ? 20.727 0.136 -1.320 1.00 51.24 94 HIS A O 1
ATOM 1503 N N . HIS A 1 95 ? 21.796 2.043 -0.809 1.00 65.22 95 HIS A N 1
ATOM 1504 C CA . HIS A 1 95 ? 22.465 2.150 -2.116 1.00 33.23 95 HIS A CA 1
ATOM 1505 C C . HIS A 1 95 ? 23.614 1.135 -2.261 1.00 1.21 95 HIS A C 1
ATOM 1506 O O . HIS A 1 95 ? 24.273 0.780 -1.283 1.00 13.15 95 HIS A O 1
ATOM 1521 N N . HIS A 1 96 ? 23.841 0.671 -3.488 1.00 72.52 96 HIS A N 1
ATOM 1522 C CA . HIS A 1 96 ? 24.883 -0.324 -3.769 1.00 64.11 96 HIS A CA 1
ATOM 1523 C C . HIS A 1 96 ? 25.968 0.234 -4.705 1.00 31.22 96 HIS A C 1
ATOM 1524 O O . HIS A 1 96 ? 25.693 0.586 -5.857 1.00 61.25 96 HIS A O 1
ATOM 1539 N N . HIS A 1 97 ? 27.201 0.305 -4.208 1.00 51.55 97 HIS A N 1
ATOM 1540 C CA . HIS A 1 97 ? 28.345 0.725 -5.024 1.00 34.22 97 HIS A CA 1
ATOM 1541 C C . HIS A 1 97 ? 28.600 -0.274 -6.164 1.00 43.33 97 HIS A C 1
ATOM 1542 O O . HIS A 1 97 ? 29.310 -1.264 -5.988 1.00 75.51 97 HIS A O 1
ATOM 1557 N N . HIS A 1 98 ? 27.978 -0.025 -7.318 1.00 40.34 98 HIS A N 1
ATOM 1558 C CA . HIS A 1 98 ? 28.159 -0.882 -8.502 1.00 12.01 98 HIS A CA 1
ATOM 1559 C C . HIS A 1 98 ? 29.635 -0.932 -8.967 1.00 54.30 98 HIS A C 1
ATOM 1560 O O . HIS A 1 98 ? 30.129 0.067 -9.526 1.00 38.64 98 HIS A O 1
ATOM 1576 N N . GLY A 1 1 ? -4.968 42.380 -11.887 1.00 74.13 1 GLY A N 2
ATOM 1577 C CA . GLY A 1 1 ? -5.130 41.856 -10.504 1.00 74.33 1 GLY A CA 2
ATOM 1578 C C . GLY A 1 1 ? -6.533 41.327 -10.240 1.00 43.04 1 GLY A C 2
ATOM 1579 O O . GLY A 1 1 ? -6.779 40.122 -10.359 1.00 4.52 1 GLY A O 2
ATOM 1585 N N . ASP A 1 2 ? -7.446 42.234 -9.871 1.00 23.24 2 ASP A N 2
ATOM 1586 C CA . ASP A 1 2 ? -8.851 41.892 -9.609 1.00 11.30 2 ASP A CA 2
ATOM 1587 C C . ASP A 1 2 ? -8.997 40.624 -8.751 1.00 12.44 2 ASP A C 2
ATOM 1588 O O . ASP A 1 2 ? -9.377 39.561 -9.241 1.00 4.34 2 ASP A O 2
ATOM 1597 N N . ARG A 1 3 ? -8.684 40.746 -7.462 1.00 45.42 3 ARG A N 2
ATOM 1598 C CA . ARG A 1 3 ? -8.796 39.623 -6.522 1.00 33.20 3 ARG A CA 2
ATOM 1599 C C . ARG A 1 3 ? -10.250 39.429 -6.058 1.00 42.44 3 ARG A C 2
ATOM 1600 O O . ARG A 1 3 ? -10.550 38.542 -5.256 1.00 75.11 3 ARG A O 2
ATOM 1621 N N . ARG A 1 4 ? -11.136 40.279 -6.571 1.00 74.44 4 ARG A N 2
ATOM 1622 C CA . ARG A 1 4 ? -12.574 40.198 -6.291 1.00 63.14 4 ARG A CA 2
ATOM 1623 C C . ARG A 1 4 ? -13.210 38.949 -6.928 1.00 72.04 4 ARG A C 2
ATOM 1624 O O . ARG A 1 4 ? -12.832 38.550 -8.032 1.00 13.32 4 ARG A O 2
ATOM 1645 N N . VAL A 1 5 ? -14.179 38.354 -6.225 1.00 70.20 5 VAL A N 2
ATOM 1646 C CA . VAL A 1 5 ? -14.928 37.186 -6.715 1.00 61.42 5 VAL A CA 2
ATOM 1647 C C . VAL A 1 5 ? -14.041 35.932 -6.873 1.00 34.51 5 VAL A C 2
ATOM 1648 O O . VAL A 1 5 ? -13.011 35.956 -7.547 1.00 62.22 5 VAL A O 2
ATOM 1661 N N . ARG A 1 6 ? -14.461 34.825 -6.256 1.00 40.05 6 ARG A N 2
ATOM 1662 C CA . ARG A 1 6 ? -13.712 33.564 -6.342 1.00 33.52 6 ARG A CA 2
ATOM 1663 C C . ARG A 1 6 ? -14.346 32.610 -7.375 1.00 12.20 6 ARG A C 2
ATOM 1664 O O . ARG A 1 6 ? -15.498 32.192 -7.240 1.00 32.41 6 ARG A O 2
ATOM 1685 N N . LEU A 1 7 ? -13.581 32.279 -8.414 1.00 43.33 7 LEU A N 2
ATOM 1686 C CA . LEU A 1 7 ? -14.078 31.453 -9.524 1.00 64.24 7 LEU A CA 2
ATOM 1687 C C . LEU A 1 7 ? -13.511 30.016 -9.465 1.00 75.30 7 LEU A C 2
ATOM 1688 O O . LEU A 1 7 ? -13.764 29.199 -10.353 1.00 5.33 7 LEU A O 2
ATOM 1704 N N . ILE A 1 8 ? -12.754 29.716 -8.408 1.00 75.50 8 ILE A N 2
ATOM 1705 C CA . ILE A 1 8 ? -12.133 28.395 -8.236 1.00 33.04 8 ILE A CA 2
ATOM 1706 C C . ILE A 1 8 ? -13.177 27.260 -8.194 1.00 53.23 8 ILE A C 2
ATOM 1707 O O . ILE A 1 8 ? -14.218 27.372 -7.546 1.00 62.30 8 ILE A O 2
ATOM 1723 N N . ARG A 1 9 ? -12.892 26.165 -8.900 1.00 23.35 9 ARG A N 2
ATOM 1724 C CA . ARG A 1 9 ? -13.793 25.008 -8.938 1.00 63.42 9 ARG A CA 2
ATOM 1725 C C . ARG A 1 9 ? -13.193 23.806 -8.187 1.00 70.20 9 ARG A C 2
ATOM 1726 O O . ARG A 1 9 ? -12.050 23.850 -7.733 1.00 21.22 9 ARG A O 2
ATOM 1747 N N . THR A 1 10 ? -13.976 22.736 -8.062 1.00 32.52 10 THR A N 2
ATOM 1748 C CA . THR A 1 10 ? -13.516 21.494 -7.414 1.00 4.14 10 THR A CA 2
ATOM 1749 C C . THR A 1 10 ? -14.071 20.256 -8.131 1.00 11.43 10 THR A C 2
ATOM 1750 O O . THR A 1 10 ? -14.985 20.362 -8.953 1.00 40.44 10 THR A O 2
ATOM 1761 N N . ARG A 1 11 ? -13.525 19.084 -7.816 1.00 51.02 11 ARG A N 2
ATOM 1762 C CA . ARG A 1 11 ? -13.887 17.840 -8.513 1.00 33.53 11 ARG A CA 2
ATOM 1763 C C . ARG A 1 11 ? -14.897 16.997 -7.712 1.00 22.43 11 ARG A C 2
ATOM 1764 O O . ARG A 1 11 ? -14.972 17.092 -6.486 1.00 63.10 11 ARG A O 2
ATOM 1785 N N . GLY A 1 12 ? -15.670 16.170 -8.420 1.00 11.43 12 GLY A N 2
ATOM 1786 C CA . GLY A 1 12 ? -16.562 15.214 -7.765 1.00 50.23 12 GLY A CA 2
ATOM 1787 C C . GLY A 1 12 ? -16.001 13.792 -7.771 1.00 43.50 12 GLY A C 2
ATOM 1788 O O . GLY A 1 12 ? -15.396 13.364 -8.757 1.00 24.15 12 GLY A O 2
ATOM 1792 N N . GLY A 1 13 ? -16.195 13.059 -6.674 1.00 44.44 13 GLY A N 2
ATOM 1793 C CA . GLY A 1 13 ? -15.635 11.709 -6.558 1.00 54.14 13 GLY A CA 2
ATOM 1794 C C . GLY A 1 13 ? -16.643 10.596 -6.851 1.00 12.43 13 GLY A C 2
ATOM 1795 O O . GLY A 1 13 ? -17.694 10.514 -6.206 1.00 31.30 13 GLY A O 2
ATOM 1799 N N . ASN A 1 14 ? -16.321 9.734 -7.819 1.00 21.53 14 ASN A N 2
ATOM 1800 C CA . ASN A 1 14 ? -17.176 8.587 -8.172 1.00 64.31 14 ASN A CA 2
ATOM 1801 C C . ASN A 1 14 ? -16.455 7.250 -7.931 1.00 45.41 14 ASN A C 2
ATOM 1802 O O . ASN A 1 14 ? -15.226 7.194 -7.856 1.00 31.02 14 ASN A O 2
ATOM 1813 N N . THR A 1 15 ? -17.231 6.174 -7.811 1.00 33.35 15 THR A N 2
ATOM 1814 C CA . THR A 1 15 ? -16.673 4.818 -7.706 1.00 23.05 15 THR A CA 2
ATOM 1815 C C . THR A 1 15 ? -16.319 4.275 -9.100 1.00 54.12 15 THR A C 2
ATOM 1816 O O . THR A 1 15 ? -17.121 4.364 -10.032 1.00 70.22 15 THR A O 2
ATOM 1827 N N . LYS A 1 16 ? -15.120 3.710 -9.245 1.00 53.22 16 LYS A N 2
ATOM 1828 C CA . LYS A 1 16 ? -14.627 3.270 -10.559 1.00 4.14 16 LYS A CA 2
ATOM 1829 C C . LYS A 1 16 ? -14.891 1.777 -10.813 1.00 34.54 16 LYS A C 2
ATOM 1830 O O . LYS A 1 16 ? -15.446 1.068 -9.971 1.00 21.21 16 LYS A O 2
ATOM 1849 N N . VAL A 1 17 ? -14.486 1.318 -11.994 1.00 72.11 17 VAL A N 2
ATOM 1850 C CA . VAL A 1 17 ? -14.461 -0.110 -12.318 1.00 61.25 17 VAL A CA 2
ATOM 1851 C C . VAL A 1 17 ? -13.202 -0.764 -11.712 1.00 51.31 17 VAL A C 2
ATOM 1852 O O . VAL A 1 17 ? -12.252 -0.065 -11.344 1.00 2.21 17 VAL A O 2
ATOM 1865 N N . ARG A 1 18 ? -13.200 -2.094 -11.593 1.00 14.23 18 ARG A N 2
ATOM 1866 C CA . ARG A 1 18 ? -12.047 -2.816 -11.039 1.00 34.32 18 ARG A CA 2
ATOM 1867 C C . ARG A 1 18 ? -10.730 -2.456 -11.752 1.00 25.24 18 ARG A C 2
ATOM 1868 O O . ARG A 1 18 ? -10.708 -2.238 -12.965 1.00 53.05 18 ARG A O 2
ATOM 1889 N N . LEU A 1 19 ? -9.645 -2.400 -10.964 1.00 52.10 19 LEU A N 2
ATOM 1890 C CA . LEU A 1 19 ? -8.314 -1.965 -11.428 1.00 42.43 19 LEU A CA 2
ATOM 1891 C C . LEU A 1 19 ? -8.015 -2.390 -12.876 1.00 42.44 19 LEU A C 2
ATOM 1892 O O . LEU A 1 19 ? -7.749 -3.559 -13.159 1.00 12.04 19 LEU A O 2
ATOM 1908 N N . ALA A 1 20 ? -8.057 -1.423 -13.788 1.00 52.30 20 ALA A N 2
ATOM 1909 C CA . ALA A 1 20 ? -7.855 -1.695 -15.210 1.00 22.31 20 ALA A CA 2
ATOM 1910 C C . ALA A 1 20 ? -6.367 -1.650 -15.602 1.00 50.23 20 ALA A C 2
ATOM 1911 O O . ALA A 1 20 ? -5.901 -0.677 -16.193 1.00 63.34 20 ALA A O 2
ATOM 1918 N N . SER A 1 21 ? -5.624 -2.700 -15.228 1.00 4.02 21 SER A N 2
ATOM 1919 C CA . SER A 1 21 ? -4.205 -2.878 -15.617 1.00 5.01 21 SER A CA 2
ATOM 1920 C C . SER A 1 21 ? -3.239 -1.948 -14.854 1.00 51.44 21 SER A C 2
ATOM 1921 O O . SER A 1 21 ? -2.158 -2.378 -14.442 1.00 33.11 21 SER A O 2
ATOM 1929 N N . ASP A 1 22 ? -3.616 -0.682 -14.671 1.00 34.25 22 ASP A N 2
ATOM 1930 C CA . ASP A 1 22 ? -2.786 0.267 -13.922 1.00 41.50 22 ASP A CA 2
ATOM 1931 C C . ASP A 1 22 ? -2.692 -0.136 -12.443 1.00 1.24 22 ASP A C 2
ATOM 1932 O O . ASP A 1 22 ? -3.595 0.157 -11.653 1.00 22.20 22 ASP A O 2
ATOM 1941 N N . THR A 1 23 ? -1.608 -0.811 -12.068 1.00 42.01 23 THR A N 2
ATOM 1942 C CA . THR A 1 23 ? -1.449 -1.281 -10.689 1.00 14.23 23 THR A CA 2
ATOM 1943 C C . THR A 1 23 ? -1.190 -0.116 -9.728 1.00 35.24 23 THR A C 2
ATOM 1944 O O . THR A 1 23 ? -0.116 0.488 -9.733 1.00 43.11 23 THR A O 2
ATOM 1955 N N . ARG A 1 24 ? -2.174 0.160 -8.877 1.00 43.21 24 ARG A N 2
ATOM 1956 C CA . ARG A 1 24 ? -2.110 1.267 -7.915 1.00 31.25 24 ARG A CA 2
ATOM 1957 C C . ARG A 1 24 ? -2.970 0.961 -6.682 1.00 4.42 24 ARG A C 2
ATOM 1958 O O . ARG A 1 24 ? -3.952 0.222 -6.767 1.00 73.14 24 ARG A O 2
ATOM 1979 N N . ILE A 1 25 ? -2.593 1.526 -5.539 1.00 63.21 25 ILE A N 2
ATOM 1980 C CA . ILE A 1 25 ? -3.254 1.218 -4.266 1.00 31.32 25 ILE A CA 2
ATOM 1981 C C . ILE A 1 25 ? -3.481 2.478 -3.409 1.00 24.12 25 ILE A C 2
ATOM 1982 O O . ILE A 1 25 ? -2.640 3.379 -3.367 1.00 11.22 25 ILE A O 2
ATOM 1998 N N . ASN A 1 26 ? -4.637 2.535 -2.746 1.00 55.11 26 ASN A N 2
ATOM 1999 C CA . ASN A 1 26 ? -4.946 3.611 -1.800 1.00 62.14 26 ASN A CA 2
ATOM 2000 C C . ASN A 1 26 ? -4.153 3.415 -0.500 1.00 73.04 26 ASN A C 2
ATOM 2001 O O . ASN A 1 26 ? -4.494 2.564 0.326 1.00 41.34 26 ASN A O 2
ATOM 2012 N N . VAL A 1 27 ? -3.096 4.194 -0.321 1.00 33.21 27 VAL A N 2
ATOM 2013 C CA . VAL A 1 27 ? -2.185 4.008 0.810 1.00 65.11 27 VAL A CA 2
ATOM 2014 C C . VAL A 1 27 ? -2.418 5.039 1.922 1.00 35.54 27 VAL A C 2
ATOM 2015 O O . VAL A 1 27 ? -2.600 6.227 1.659 1.00 33.10 27 VAL A O 2
ATOM 2028 N N . VAL A 1 28 ? -2.405 4.577 3.168 1.00 31.33 28 VAL A N 2
ATOM 2029 C CA . VAL A 1 28 ? -2.475 5.466 4.324 1.00 34.40 28 VAL A CA 2
ATOM 2030 C C . VAL A 1 28 ? -1.064 5.771 4.851 1.00 62.42 28 VAL A C 2
ATOM 2031 O O . VAL A 1 28 ? -0.362 4.879 5.334 1.00 34.33 28 VAL A O 2
ATOM 2044 N N . ASP A 1 29 ? -0.653 7.028 4.730 1.00 25.55 29 ASP A N 2
ATOM 2045 C CA . ASP A 1 29 ? 0.662 7.470 5.195 1.00 52.51 29 ASP A CA 2
ATOM 2046 C C . ASP A 1 29 ? 0.664 7.635 6.731 1.00 50.12 29 ASP A C 2
ATOM 2047 O O . ASP A 1 29 ? -0.029 8.498 7.272 1.00 50.52 29 ASP A O 2
ATOM 2056 N N . PRO A 1 30 ? 1.438 6.804 7.457 1.00 54.43 30 PRO A N 2
ATOM 2057 C CA . PRO A 1 30 ? 1.461 6.825 8.931 1.00 45.23 30 PRO A CA 2
ATOM 2058 C C . PRO A 1 30 ? 2.314 7.967 9.513 1.00 12.04 30 PRO A C 2
ATOM 2059 O O . PRO A 1 30 ? 2.303 8.210 10.722 1.00 75.45 30 PRO A O 2
ATOM 2070 N N . GLU A 1 31 ? 3.055 8.657 8.650 1.00 1.13 31 GLU A N 2
ATOM 2071 C CA . GLU A 1 31 ? 3.916 9.767 9.075 1.00 3.54 31 GLU A CA 2
ATOM 2072 C C . GLU A 1 31 ? 3.161 11.109 9.055 1.00 75.31 31 GLU A C 2
ATOM 2073 O O . GLU A 1 31 ? 3.423 11.997 9.872 1.00 2.12 31 GLU A O 2
ATOM 2085 N N . THR A 1 32 ? 2.233 11.254 8.112 1.00 64.31 32 THR A N 2
ATOM 2086 C CA . THR A 1 32 ? 1.479 12.510 7.932 1.00 3.44 32 THR A CA 2
ATOM 2087 C C . THR A 1 32 ? -0.025 12.329 8.181 1.00 20.24 32 THR A C 2
ATOM 2088 O O . THR A 1 32 ? -0.705 13.256 8.627 1.00 32.31 32 THR A O 2
ATOM 2099 N N . GLY A 1 33 ? -0.546 11.139 7.881 1.00 62.14 33 GLY A N 2
ATOM 2100 C CA . GLY A 1 33 ? -1.967 10.859 8.095 1.00 13.05 33 GLY A CA 2
ATOM 2101 C C . GLY A 1 33 ? -2.829 11.040 6.844 1.00 21.31 33 GLY A C 2
ATOM 2102 O O . GLY A 1 33 ? -4.061 11.061 6.929 1.00 54.24 33 GLY A O 2
ATOM 2106 N N . LYS A 1 34 ? -2.189 11.167 5.681 1.00 51.11 34 LYS A N 2
ATOM 2107 C CA . LYS A 1 34 ? -2.912 11.337 4.407 1.00 1.33 34 LYS A CA 2
ATOM 2108 C C . LYS A 1 34 ? -3.228 9.987 3.739 1.00 22.22 34 LYS A C 2
ATOM 2109 O O . LYS A 1 34 ? -2.631 8.959 4.064 1.00 54.13 34 LYS A O 2
ATOM 2128 N N . VAL A 1 35 ? -4.175 10.004 2.798 1.00 73.30 35 VAL A N 2
ATOM 2129 C CA . VAL A 1 35 ? -4.459 8.839 1.952 1.00 51.14 35 VAL A CA 2
ATOM 2130 C C . VAL A 1 35 ? -3.885 9.063 0.539 1.00 11.11 35 VAL A C 2
ATOM 2131 O O . VAL A 1 35 ? -4.510 9.704 -0.311 1.00 45.04 35 VAL A O 2
ATOM 2144 N N . GLU A 1 36 ? -2.683 8.551 0.304 1.00 14.21 36 GLU A N 2
ATOM 2145 C CA . GLU A 1 36 ? -1.968 8.791 -0.953 1.00 61.31 36 GLU A CA 2
ATOM 2146 C C . GLU A 1 36 ? -1.996 7.547 -1.855 1.00 13.22 36 GLU A C 2
ATOM 2147 O O . GLU A 1 36 ? -1.834 6.428 -1.382 1.00 12.44 36 GLU A O 2
ATOM 2159 N N . ILE A 1 37 ? -2.201 7.747 -3.154 1.00 43.53 37 ILE A N 2
ATOM 2160 C CA . ILE A 1 37 ? -2.232 6.632 -4.108 1.00 25.42 37 ILE A CA 2
ATOM 2161 C C . ILE A 1 37 ? -0.813 6.261 -4.578 1.00 72.41 37 ILE A C 2
ATOM 2162 O O . ILE A 1 37 ? -0.093 7.098 -5.127 1.00 34.35 37 ILE A O 2
ATOM 2178 N N . ALA A 1 38 ? -0.411 5.011 -4.354 1.00 64.04 38 ALA A N 2
ATOM 2179 C CA . ALA A 1 38 ? 0.913 4.528 -4.772 1.00 2.32 38 ALA A CA 2
ATOM 2180 C C . ALA A 1 38 ? 0.814 3.562 -5.963 1.00 22.23 38 ALA A C 2
ATOM 2181 O O . ALA A 1 38 ? -0.182 2.858 -6.120 1.00 62.43 38 ALA A O 2
ATOM 2188 N N . GLU A 1 39 ? 1.853 3.530 -6.796 1.00 30.10 39 GLU A N 2
ATOM 2189 C CA . GLU A 1 39 ? 1.898 2.627 -7.954 1.00 11.12 39 GLU A CA 2
ATOM 2190 C C . GLU A 1 39 ? 2.626 1.317 -7.597 1.00 54.42 39 GLU A C 2
ATOM 2191 O O . GLU A 1 39 ? 3.793 1.332 -7.198 1.00 72.11 39 GLU A O 2
ATOM 2203 N N . ILE A 1 40 ? 1.926 0.189 -7.741 1.00 10.55 40 ILE A N 2
ATOM 2204 C CA . ILE A 1 40 ? 2.443 -1.118 -7.304 1.00 24.34 40 ILE A CA 2
ATOM 2205 C C . ILE A 1 40 ? 3.395 -1.746 -8.335 1.00 54.01 40 ILE A C 2
ATOM 2206 O O . ILE A 1 40 ? 3.009 -2.014 -9.471 1.00 45.23 40 ILE A O 2
ATOM 2222 N N . ARG A 1 41 ? 4.637 -1.993 -7.929 1.00 42.34 41 ARG A N 2
ATOM 2223 C CA . ARG A 1 41 ? 5.592 -2.695 -8.789 1.00 53.42 41 ARG A CA 2
ATO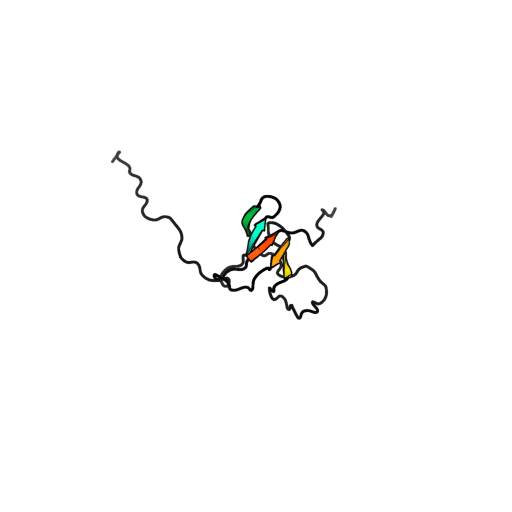M 2224 C C . ARG A 1 41 ? 5.383 -4.218 -8.719 1.00 13.00 41 ARG A C 2
ATOM 2225 O O . ARG A 1 41 ? 5.129 -4.873 -9.734 1.00 25.11 41 ARG A O 2
ATOM 2246 N N . ASN A 1 42 ? 5.444 -4.767 -7.501 1.00 22.34 42 ASN A N 2
ATOM 2247 C CA . ASN A 1 42 ? 5.334 -6.218 -7.280 1.00 11.24 42 ASN A CA 2
ATOM 2248 C C . ASN A 1 42 ? 4.587 -6.531 -5.970 1.00 32.44 42 ASN A C 2
ATOM 2249 O O . ASN A 1 42 ? 4.582 -5.724 -5.039 1.00 70.25 42 ASN A O 2
ATOM 2260 N N . VAL A 1 43 ? 3.988 -7.720 -5.899 1.00 51.01 43 VAL A N 2
ATOM 2261 C CA . VAL A 1 43 ? 3.301 -8.192 -4.683 1.00 55.42 43 VAL A CA 2
ATOM 2262 C C . VAL A 1 43 ? 4.229 -9.109 -3.847 1.00 4.42 43 VAL A C 2
ATOM 2263 O O . VAL A 1 43 ? 3.786 -10.028 -3.156 1.00 24.11 43 VAL A O 2
ATOM 2276 N N . VAL A 1 44 ? 5.530 -8.830 -3.898 1.00 24.22 44 VAL A N 2
ATOM 2277 C CA . VAL A 1 44 ? 6.530 -9.653 -3.211 1.00 40.02 44 VAL A CA 2
ATOM 2278 C C . VAL A 1 44 ? 6.521 -9.410 -1.680 1.00 61.22 44 VAL A C 2
ATOM 2279 O O . VAL A 1 44 ? 7.316 -8.633 -1.138 1.00 63.10 44 VAL A O 2
ATOM 2292 N N . GLU A 1 45 ? 5.593 -10.080 -0.993 1.00 64.44 45 GLU A N 2
ATOM 2293 C CA . GLU A 1 45 ? 5.396 -9.893 0.453 1.00 71.43 45 GLU A CA 2
ATOM 2294 C C . GLU A 1 45 ? 6.482 -10.588 1.305 1.00 4.05 45 GLU A C 2
ATOM 2295 O O . GLU A 1 45 ? 6.312 -11.730 1.743 1.00 14.21 45 GLU A O 2
ATOM 2307 N N . ASN A 1 46 ? 7.605 -9.890 1.521 1.00 41.53 46 ASN A N 2
ATOM 2308 C CA . ASN A 1 46 ? 8.684 -10.375 2.408 1.00 44.13 46 ASN A CA 2
ATOM 2309 C C . ASN A 1 46 ? 9.082 -11.827 2.083 1.00 20.25 46 ASN A C 2
ATOM 2310 O O . ASN A 1 46 ? 9.402 -12.613 2.976 1.00 11.30 46 ASN A O 2
ATOM 2321 N N . THR A 1 47 ? 9.084 -12.171 0.799 1.00 5.41 47 THR A N 2
ATOM 2322 C CA . THR A 1 47 ? 9.251 -13.566 0.378 1.00 64.25 47 THR A CA 2
ATOM 2323 C C . THR A 1 47 ? 10.690 -14.071 0.557 1.00 2.43 47 THR A C 2
ATOM 2324 O O . THR A 1 47 ? 11.484 -14.083 -0.386 1.00 64.34 47 THR A O 2
ATOM 2335 N N . ALA A 1 48 ? 11.029 -14.460 1.782 1.00 5.24 48 ALA A N 2
ATOM 2336 C CA . ALA A 1 48 ? 12.305 -15.127 2.058 1.00 4.11 48 ALA A CA 2
ATOM 2337 C C . ALA A 1 48 ? 12.153 -16.654 1.965 1.00 64.44 48 ALA A C 2
ATOM 2338 O O . ALA A 1 48 ? 13.140 -17.392 1.965 1.00 55.20 48 ALA A O 2
ATOM 2345 N N . ASN A 1 49 ? 10.902 -17.109 1.889 1.00 62.42 49 ASN A N 2
ATOM 2346 C CA . ASN A 1 49 ? 10.581 -18.536 1.774 1.00 72.04 49 ASN A CA 2
ATOM 2347 C C . ASN A 1 49 ? 11.044 -19.118 0.423 1.00 61.43 49 ASN A C 2
ATOM 2348 O O . ASN A 1 49 ? 10.587 -18.687 -0.639 1.00 45.00 49 ASN A O 2
ATOM 2359 N N . PRO A 1 50 ? 11.944 -20.120 0.443 1.00 53.43 50 PRO A N 2
ATOM 2360 C CA . PRO A 1 50 ? 12.418 -20.785 -0.786 1.00 41.21 50 PRO A CA 2
ATOM 2361 C C . PRO A 1 50 ? 11.321 -21.620 -1.475 1.00 43.13 50 PRO A C 2
ATOM 2362 O O . PRO A 1 50 ? 11.386 -21.879 -2.677 1.00 14.41 50 PRO A O 2
ATOM 2373 N N . HIS A 1 51 ? 10.309 -22.035 -0.713 1.00 52.31 51 HIS A N 2
ATOM 2374 C CA . HIS A 1 51 ? 9.206 -22.839 -1.260 1.00 14.12 51 HIS A CA 2
ATOM 2375 C C . HIS A 1 51 ? 8.025 -21.949 -1.698 1.00 32.04 51 HIS A C 2
ATOM 2376 O O . HIS A 1 51 ? 6.936 -22.440 -1.996 1.00 1.42 51 HIS A O 2
ATOM 2391 N N . PHE A 1 52 ? 8.248 -20.636 -1.755 1.00 71.23 52 PHE A N 2
ATOM 2392 C CA . PHE A 1 52 ? 7.203 -19.694 -2.169 1.00 74.32 52 PHE A CA 2
ATOM 2393 C C . PHE A 1 52 ? 6.875 -19.829 -3.668 1.00 31.40 52 PHE A C 2
ATOM 2394 O O . PHE A 1 52 ? 7.649 -19.401 -4.530 1.00 12.25 52 PHE A O 2
ATOM 2411 N N . VAL A 1 53 ? 5.734 -20.441 -3.965 1.00 0.31 53 VAL A N 2
ATOM 2412 C CA . VAL A 1 53 ? 5.228 -20.548 -5.337 1.00 34.15 53 VAL A CA 2
ATOM 2413 C C . VAL A 1 53 ? 3.718 -20.258 -5.381 1.00 61.24 53 VAL A C 2
ATOM 2414 O O . VAL A 1 53 ? 2.910 -20.990 -4.804 1.00 73.34 53 VAL A O 2
ATOM 2427 N N . ARG A 1 54 ? 3.336 -19.177 -6.061 1.00 42.43 54 ARG A N 2
ATOM 2428 C CA . ARG A 1 54 ? 1.939 -18.730 -6.069 1.00 5.53 54 ARG A CA 2
ATOM 2429 C C . ARG A 1 54 ? 1.682 -17.730 -7.204 1.00 13.55 54 ARG A C 2
ATOM 2430 O O . ARG A 1 54 ? 2.567 -16.957 -7.570 1.00 60.11 54 ARG A O 2
ATOM 2451 N N . ARG A 1 55 ? 0.470 -17.749 -7.762 1.00 13.34 55 ARG A N 2
ATOM 2452 C CA . ARG A 1 55 ? 0.091 -16.794 -8.812 1.00 12.44 55 ARG A CA 2
ATOM 2453 C C . ARG A 1 55 ? -0.198 -15.396 -8.221 1.00 74.45 55 ARG A C 2
ATOM 2454 O O . ARG A 1 55 ? 0.043 -15.141 -7.039 1.00 20.43 55 ARG A O 2
ATOM 2475 N N . ASN A 1 56 ? -0.730 -14.500 -9.050 1.00 64.10 56 ASN A N 2
ATOM 2476 C CA . ASN A 1 56 ? -1.054 -13.136 -8.616 1.00 11.11 56 ASN A CA 2
ATOM 2477 C C . ASN A 1 56 ? -2.268 -13.111 -7.664 1.00 24.11 56 ASN A C 2
ATOM 2478 O O . ASN A 1 56 ? -3.394 -12.807 -8.075 1.00 13.11 56 ASN A O 2
ATOM 2489 N N . ILE A 1 57 ? -2.046 -13.470 -6.400 1.00 52.43 57 ILE A N 2
ATOM 2490 C CA . ILE A 1 57 ? -3.092 -13.367 -5.374 1.00 31.14 57 ILE A CA 2
ATOM 2491 C C . ILE A 1 57 ? -2.708 -12.340 -4.298 1.00 50.01 57 ILE A C 2
ATOM 2492 O O . ILE A 1 57 ? -1.945 -12.635 -3.373 1.00 25.31 57 ILE A O 2
ATOM 2508 N N . ILE A 1 58 ? -3.216 -11.120 -4.450 1.00 64.13 58 ILE A N 2
ATOM 2509 C CA . ILE A 1 58 ? -3.065 -10.086 -3.428 1.00 63.20 58 ILE A CA 2
ATOM 2510 C C . ILE A 1 58 ? -4.072 -10.321 -2.292 1.00 11.05 58 ILE A C 2
ATOM 2511 O O . ILE A 1 58 ? -5.281 -10.393 -2.524 1.00 62.22 58 ILE A O 2
ATOM 2527 N N . THR A 1 59 ? -3.567 -10.456 -1.067 1.00 42.43 59 THR A N 2
ATOM 2528 C CA . THR A 1 59 ? -4.409 -10.801 0.088 1.00 63.42 59 THR A CA 2
ATOM 2529 C C . THR A 1 59 ? -4.126 -9.902 1.300 1.00 71.11 59 THR A C 2
ATOM 2530 O O . THR A 1 59 ? -3.138 -9.170 1.330 1.00 24.31 59 THR A O 2
ATOM 2541 N N . ARG A 1 60 ? -5.007 -9.964 2.298 1.00 23.43 60 ARG A N 2
ATOM 2542 C CA . ARG A 1 60 ? -4.881 -9.146 3.508 1.00 20.11 60 ARG A CA 2
ATOM 2543 C C . ARG A 1 60 ? -3.578 -9.464 4.265 1.00 13.44 60 ARG A C 2
ATOM 2544 O O . ARG A 1 60 ? -3.287 -10.625 4.559 1.00 60.41 60 ARG A O 2
ATOM 2565 N N . GLY A 1 61 ? -2.800 -8.432 4.574 1.00 52.52 61 GLY A N 2
ATOM 2566 C CA . GLY A 1 61 ? -1.523 -8.624 5.254 1.00 13.22 61 GLY A CA 2
ATOM 2567 C C . GLY A 1 61 ? -0.344 -8.713 4.291 1.00 52.12 61 GLY A C 2
ATOM 2568 O O . GLY A 1 61 ? 0.816 -8.626 4.706 1.00 50.01 61 GLY A O 2
ATOM 2572 N N . ALA A 1 62 ? -0.635 -8.887 3.002 1.00 52.30 62 ALA A N 2
ATOM 2573 C CA . ALA A 1 62 ? 0.409 -8.957 1.975 1.00 34.20 62 ALA A CA 2
ATOM 2574 C C . ALA A 1 62 ? 1.044 -7.582 1.732 1.00 74.34 62 ALA A C 2
ATOM 2575 O O . ALA A 1 62 ? 0.346 -6.579 1.576 1.00 60.05 62 ALA A O 2
ATOM 2582 N N . VAL A 1 63 ? 2.369 -7.537 1.710 1.00 64.15 63 VAL A N 2
ATOM 2583 C CA . VAL A 1 63 ? 3.098 -6.285 1.499 1.00 74.13 63 VAL A CA 2
ATOM 2584 C C . VAL A 1 63 ? 3.515 -6.122 0.028 1.00 23.42 63 VAL A C 2
ATOM 2585 O O . VAL A 1 63 ? 4.244 -6.951 -0.517 1.00 23.13 63 VAL A O 2
ATOM 2598 N N . VAL A 1 64 ? 3.045 -5.050 -0.604 1.00 11.40 64 VAL A N 2
ATOM 2599 C CA . VAL A 1 64 ? 3.387 -4.757 -2.000 1.00 21.54 64 VAL A CA 2
ATOM 2600 C C . VAL A 1 64 ? 4.434 -3.633 -2.096 1.00 73.32 64 VAL A C 2
ATOM 2601 O O . VAL A 1 64 ? 4.350 -2.623 -1.391 1.00 52.12 64 VAL A O 2
ATOM 2614 N N . GLU A 1 65 ? 5.430 -3.819 -2.961 1.00 14.00 65 GLU A N 2
ATOM 2615 C CA . GLU A 1 65 ? 6.470 -2.807 -3.173 1.00 32.13 65 GLU A CA 2
ATOM 2616 C C . GLU A 1 65 ? 5.997 -1.756 -4.192 1.00 25.34 65 GLU A C 2
ATOM 2617 O O . GLU A 1 65 ? 5.697 -2.079 -5.343 1.00 14.40 65 GLU A O 2
ATOM 2629 N N . THR A 1 66 ? 5.930 -0.501 -3.758 1.00 32.31 66 THR A N 2
ATOM 2630 C CA . THR A 1 66 ? 5.396 0.590 -4.588 1.00 51.01 66 THR A CA 2
ATOM 2631 C C . THR A 1 66 ? 6.393 1.745 -4.704 1.00 13.44 66 THR A C 2
ATOM 2632 O O . THR A 1 66 ? 7.442 1.740 -4.063 1.00 33.41 66 THR A O 2
ATOM 2643 N N . ASN A 1 67 ? 6.044 2.748 -5.507 1.00 25.25 67 ASN A N 2
ATOM 2644 C CA . ASN A 1 67 ? 6.887 3.939 -5.675 1.00 42.44 67 ASN A CA 2
ATOM 2645 C C . ASN A 1 67 ? 7.075 4.699 -4.344 1.00 32.32 67 ASN A C 2
ATOM 2646 O O . ASN A 1 67 ? 8.089 5.367 -4.134 1.00 44.51 67 ASN A O 2
ATOM 2657 N N . LEU A 1 68 ? 6.086 4.599 -3.452 1.00 3.24 68 LEU A N 2
ATOM 2658 C CA . LEU A 1 68 ? 6.166 5.225 -2.126 1.00 71.20 68 LEU A CA 2
ATOM 2659 C C . LEU A 1 68 ? 6.865 4.305 -1.111 1.00 64.43 68 LEU A C 2
ATOM 2660 O O . LEU A 1 68 ? 7.390 4.769 -0.097 1.00 40.14 68 LEU A O 2
ATOM 2676 N N . GLY A 1 69 ? 6.863 2.999 -1.381 1.00 51.44 69 GLY A N 2
ATOM 2677 C CA . GLY A 1 69 ? 7.508 2.045 -0.481 1.00 24.12 69 GLY A CA 2
ATOM 2678 C C . GLY A 1 69 ? 6.692 0.774 -0.254 1.00 74.12 69 GLY A C 2
ATOM 2679 O O . GLY A 1 69 ? 5.892 0.376 -1.097 1.00 75.32 69 GLY A O 2
ATOM 2683 N N . ASN A 1 70 ? 6.891 0.141 0.901 1.00 65.11 70 ASN A N 2
ATOM 2684 C CA . ASN A 1 70 ? 6.229 -1.131 1.216 1.00 72.43 70 ASN A CA 2
ATOM 2685 C C . ASN A 1 70 ? 4.820 -0.897 1.770 1.00 43.15 70 ASN A C 2
ATOM 2686 O O . ASN A 1 70 ? 4.651 -0.524 2.928 1.00 4.42 70 ASN A O 2
ATOM 2697 N N . VAL A 1 71 ? 3.810 -1.108 0.941 1.00 61.02 71 VAL A N 2
ATOM 2698 C CA . VAL A 1 71 ? 2.426 -0.893 1.358 1.00 23.22 71 VAL A CA 2
ATOM 2699 C C . VAL A 1 71 ? 1.760 -2.209 1.782 1.00 2.32 71 VAL A C 2
ATOM 2700 O O . VAL A 1 71 ? 1.647 -3.145 0.991 1.00 51.23 71 VAL A O 2
ATOM 2713 N N . ARG A 1 72 ? 1.319 -2.274 3.035 1.00 10.31 72 ARG A N 2
ATOM 2714 C CA . ARG A 1 72 ? 0.661 -3.474 3.560 1.00 51.34 72 ARG A CA 2
ATOM 2715 C C . ARG A 1 72 ? -0.847 -3.451 3.271 1.00 5.21 72 ARG A C 2
ATOM 2716 O O . ARG A 1 72 ? -1.567 -2.572 3.749 1.00 64.24 72 ARG A O 2
ATOM 2737 N N . VAL A 1 73 ? -1.311 -4.427 2.493 1.00 71.12 73 VAL A N 2
ATOM 2738 C CA . VAL A 1 73 ? -2.717 -4.512 2.079 1.00 70.32 73 VAL A CA 2
ATOM 2739 C C . VAL A 1 73 ? -3.657 -4.770 3.270 1.00 10.34 73 VAL A C 2
ATOM 2740 O O . VAL A 1 73 ? -3.529 -5.774 3.973 1.00 51.42 73 VAL A O 2
ATOM 2753 N N . THR A 1 74 ? -4.602 -3.858 3.482 1.00 42.12 74 THR A N 2
ATOM 2754 C CA . THR A 1 74 ? -5.570 -3.969 4.584 1.00 32.10 74 THR A CA 2
ATOM 2755 C C . THR A 1 74 ? -6.971 -4.336 4.077 1.00 60.51 74 THR A C 2
ATOM 2756 O O . THR A 1 74 ? -7.673 -5.151 4.684 1.00 22.21 74 THR A O 2
ATOM 2767 N N . SER A 1 75 ? -7.380 -3.718 2.970 1.00 14.12 75 SER A N 2
ATOM 2768 C CA . SER A 1 75 ? -8.708 -3.961 2.379 1.00 12.23 75 SER A CA 2
ATOM 2769 C C . SER A 1 75 ? -8.672 -5.056 1.303 1.00 61.30 75 SER A C 2
ATOM 2770 O O . SER A 1 75 ? -7.615 -5.394 0.770 1.00 71.42 75 SER A O 2
ATOM 2778 N N . ARG A 1 76 ? -9.848 -5.592 0.980 1.00 53.44 76 ARG A N 2
ATOM 2779 C CA . ARG A 1 76 ? -9.976 -6.646 -0.029 1.00 43.33 76 ARG A CA 2
ATOM 2780 C C . ARG A 1 76 ? -9.865 -6.070 -1.455 1.00 1.12 76 ARG A C 2
ATOM 2781 O O . ARG A 1 76 ? -10.564 -5.117 -1.795 1.00 12.31 76 ARG A O 2
ATOM 2802 N N . PRO A 1 77 ? -8.988 -6.642 -2.307 1.00 11.14 77 PRO A N 2
ATOM 2803 C CA . PRO A 1 77 ? -8.763 -6.144 -3.681 1.00 4.43 77 PRO A CA 2
ATOM 2804 C C . PRO A 1 77 ? -10.061 -5.920 -4.475 1.00 3.05 77 PRO A C 2
ATOM 2805 O O . PRO A 1 77 ? -10.209 -4.923 -5.185 1.00 5.02 77 PRO A O 2
ATOM 2816 N N . GLY A 1 78 ? -11.003 -6.845 -4.340 1.00 54.35 78 GLY A N 2
ATOM 2817 C CA . GLY A 1 78 ? -12.277 -6.721 -5.033 1.00 10.34 78 GLY A CA 2
ATOM 2818 C C . GLY A 1 78 ? -13.365 -6.064 -4.186 1.00 74.20 78 GLY A C 2
ATOM 2819 O O . GLY A 1 78 ? -14.541 -6.421 -4.289 1.00 72.21 78 GLY A O 2
ATOM 2823 N N . GLN A 1 79 ? -12.976 -5.111 -3.341 1.00 52.52 79 GLN A N 2
ATOM 2824 C CA . GLN A 1 79 ? -13.935 -4.353 -2.527 1.00 45.24 79 GLN A CA 2
ATOM 2825 C C . GLN A 1 79 ? -14.638 -3.274 -3.373 1.00 0.00 79 GLN A C 2
ATOM 2826 O O . GLN A 1 79 ? -15.754 -3.480 -3.854 1.00 54.13 79 GLN A O 2
ATOM 2840 N N . ASP A 1 80 ? -13.969 -2.136 -3.570 1.00 24.13 80 ASP A N 2
ATOM 2841 C CA . ASP A 1 80 ? -14.486 -1.065 -4.434 1.00 74.03 80 ASP A CA 2
ATOM 2842 C C . ASP A 1 80 ? -13.801 -1.096 -5.810 1.00 73.32 80 ASP A C 2
ATOM 2843 O O . ASP A 1 80 ? -13.781 -0.095 -6.532 1.00 20.45 80 ASP A O 2
ATOM 2852 N N . GLY A 1 81 ? -13.256 -2.256 -6.172 1.00 33.22 81 GLY A N 2
ATOM 2853 C CA . GLY A 1 81 ? -12.487 -2.377 -7.407 1.00 53.15 81 GLY A CA 2
ATOM 2854 C C . GLY A 1 81 ? -11.068 -1.830 -7.266 1.00 5.54 81 GLY A C 2
ATOM 2855 O O . GLY A 1 81 ? -10.328 -1.724 -8.245 1.00 32.20 81 GLY A O 2
ATOM 2859 N N . VAL A 1 82 ? -10.697 -1.491 -6.034 1.00 1.34 82 VAL A N 2
ATOM 2860 C CA . VAL A 1 82 ? -9.383 -0.927 -5.728 1.00 22.23 82 VAL A CA 2
ATOM 2861 C C . VAL A 1 82 ? -8.895 -1.407 -4.350 1.00 10.31 82 VAL A C 2
ATOM 2862 O O . VAL A 1 82 ? -9.699 -1.707 -3.465 1.00 3.41 82 VAL A O 2
ATOM 2875 N N . ILE A 1 83 ? -7.579 -1.482 -4.185 1.00 1.02 83 ILE A N 2
ATOM 2876 C CA . ILE A 1 83 ? -6.968 -1.978 -2.945 1.00 31.00 83 ILE A CA 2
ATOM 2877 C C . ILE A 1 83 ? -6.584 -0.821 -1.999 1.00 11.11 83 ILE A C 2
ATOM 2878 O O . ILE A 1 83 ? -6.161 0.241 -2.451 1.00 61.44 83 ILE A O 2
ATOM 2894 N N . ASN A 1 84 ? -6.733 -1.038 -0.687 1.00 14.23 84 ASN A N 2
ATOM 2895 C CA . ASN A 1 84 ? -6.281 -0.068 0.329 1.00 62.52 84 ASN A CA 2
ATOM 2896 C C . ASN A 1 84 ? -5.212 -0.695 1.245 1.00 12.43 84 ASN A C 2
ATOM 2897 O O . ASN A 1 84 ? -5.230 -1.904 1.493 1.00 25.42 84 ASN A O 2
ATOM 2908 N N . GLY A 1 85 ? -4.285 0.129 1.745 1.00 53.42 85 GLY A N 2
ATOM 2909 C CA . GLY A 1 85 ? -3.227 -0.369 2.627 1.00 51.01 85 GLY A CA 2
ATOM 2910 C C . GLY A 1 85 ? -2.532 0.731 3.434 1.00 45.20 85 GLY A C 2
ATOM 2911 O O . GLY A 1 85 ? -2.994 1.871 3.463 1.00 20.10 85 GLY A O 2
ATOM 2915 N N . VAL A 1 86 ? -1.427 0.385 4.108 1.00 11.25 86 VAL A N 2
ATOM 2916 C CA . VAL A 1 86 ? -0.647 1.365 4.901 1.00 72.23 86 VAL A CA 2
ATOM 2917 C C . VAL A 1 86 ? 0.807 1.454 4.399 1.00 22.40 86 VAL A C 2
ATOM 2918 O O . VAL A 1 86 ? 1.373 0.461 3.943 1.00 52.23 86 VAL A O 2
ATOM 2931 N N . LEU A 1 87 ? 1.412 2.637 4.500 1.00 1.15 87 LEU A N 2
ATOM 2932 C CA . LEU A 1 87 ? 2.781 2.855 4.004 1.00 43.14 87 LEU A CA 2
ATOM 2933 C C . LEU A 1 87 ? 3.848 2.561 5.076 1.00 55.21 87 LEU A C 2
ATOM 2934 O O . LEU A 1 87 ? 3.949 3.265 6.076 1.00 12.21 87 LEU A O 2
ATOM 2950 N N . ILE A 1 88 ? 4.650 1.523 4.853 1.00 20.41 88 ILE A N 2
ATOM 2951 C CA . ILE A 1 88 ? 5.780 1.201 5.738 1.00 44.33 88 ILE A CA 2
ATOM 2952 C C . ILE A 1 88 ? 7.029 0.832 4.918 1.00 13.32 88 ILE A C 2
ATOM 2953 O O . ILE A 1 88 ? 7.046 0.960 3.691 1.00 20.34 88 ILE A O 2
ATOM 2969 N N . ARG A 1 89 ? 8.082 0.391 5.600 1.00 21.13 89 ARG A N 2
ATOM 2970 C CA . ARG A 1 89 ? 9.311 -0.067 4.936 1.00 61.31 89 ARG A CA 2
ATOM 2971 C C . ARG A 1 89 ? 9.952 -1.236 5.693 1.00 72.10 89 ARG A C 2
ATOM 2972 O O . ARG A 1 89 ? 10.693 -1.040 6.657 1.00 73.33 89 ARG A O 2
ATOM 2993 N N . GLU A 1 90 ? 9.644 -2.450 5.261 1.00 12.52 90 GLU A N 2
ATOM 2994 C CA . GLU A 1 90 ? 10.280 -3.653 5.805 1.00 23.41 90 GLU A CA 2
ATOM 2995 C C . GLU A 1 90 ? 11.482 -4.062 4.940 1.00 4.23 90 GLU A C 2
ATOM 2996 O O . GLU A 1 90 ? 12.226 -4.989 5.271 1.00 43.24 90 GLU A O 2
ATOM 3008 N N . LEU A 1 91 ? 11.665 -3.348 3.826 1.00 44.30 91 LEU A N 2
ATOM 3009 C CA . LEU A 1 91 ? 12.810 -3.552 2.928 1.00 63.32 91 LEU A CA 2
ATOM 3010 C C . LEU A 1 91 ? 13.703 -2.294 2.879 1.00 72.41 91 LEU A C 2
ATOM 3011 O O . LEU A 1 91 ? 13.349 -1.250 3.435 1.00 34.21 91 LEU A O 2
ATOM 3027 N N . GLU A 1 92 ? 14.840 -2.400 2.183 1.00 30.04 92 GLU A N 2
ATOM 3028 C CA . GLU A 1 92 ? 15.831 -1.307 2.072 1.00 31.34 92 GLU A CA 2
ATOM 3029 C C . GLU A 1 92 ? 15.202 0.090 1.881 1.00 1.34 92 GLU A C 2
ATOM 3030 O O . GLU A 1 92 ? 14.517 0.352 0.895 1.00 71.31 92 GLU A O 2
ATOM 3042 N N . HIS A 1 93 ? 15.451 0.988 2.836 1.00 31.44 93 HIS A N 2
ATOM 3043 C CA . HIS A 1 93 ? 15.016 2.388 2.733 1.00 61.01 93 HIS A CA 2
ATOM 3044 C C . HIS A 1 93 ? 16.233 3.337 2.756 1.00 12.35 93 HIS A C 2
ATOM 3045 O O . HIS A 1 93 ? 16.095 4.557 2.879 1.00 20.53 93 HIS A O 2
ATOM 3060 N N . HIS A 1 94 ? 17.427 2.767 2.592 1.00 54.24 94 HIS A N 2
ATOM 3061 C CA . HIS A 1 94 ? 18.679 3.536 2.631 1.00 11.21 94 HIS A CA 2
ATOM 3062 C C . HIS A 1 94 ? 18.993 4.207 1.279 1.00 33.05 94 HIS A C 2
ATOM 3063 O O . HIS A 1 94 ? 20.067 4.775 1.101 1.00 31.02 94 HIS A O 2
ATOM 3078 N N . HIS A 1 95 ? 18.045 4.162 0.342 1.00 71.33 95 HIS A N 2
ATOM 3079 C CA . HIS A 1 95 ? 18.246 4.735 -0.998 1.00 54.21 95 HIS A CA 2
ATOM 3080 C C . HIS A 1 95 ? 18.503 6.256 -0.948 1.00 5.25 95 HIS A C 2
ATOM 3081 O O . HIS A 1 95 ? 19.019 6.836 -1.904 1.00 1.05 95 HIS A O 2
ATOM 3096 N N . HIS A 1 96 ? 18.139 6.893 0.165 1.00 20.32 96 HIS A N 2
ATOM 3097 C CA . HIS A 1 96 ? 18.400 8.327 0.365 1.00 42.04 96 HIS A CA 2
ATOM 3098 C C . HIS A 1 96 ? 19.879 8.588 0.712 1.00 10.12 96 HIS A C 2
ATOM 3099 O O . HIS A 1 96 ? 20.358 9.721 0.633 1.00 52.21 96 HIS A O 2
ATOM 3114 N N . HIS A 1 97 ? 20.590 7.532 1.093 1.00 31.24 97 HIS A N 2
ATOM 3115 C CA . HIS A 1 97 ? 21.991 7.640 1.510 1.00 23.31 97 HIS A CA 2
ATOM 3116 C C . HIS A 1 97 ? 22.929 6.891 0.549 1.00 20.34 97 HIS A C 2
ATOM 3117 O O . HIS A 1 97 ? 22.560 5.868 -0.031 1.00 15.43 97 HIS A O 2
ATOM 3132 N N . HIS A 1 98 ? 24.141 7.419 0.387 1.00 3.15 98 HIS A N 2
ATOM 3133 C CA . HIS A 1 98 ? 25.192 6.740 -0.383 1.00 15.30 98 HIS A CA 2
ATOM 3134 C C . HIS A 1 98 ? 26.598 7.115 0.141 1.00 62.21 98 HIS A C 2
ATOM 3135 O O . HIS A 1 98 ? 27.243 8.012 -0.447 1.00 37.36 98 HIS A O 2
ATOM 3151 N N . GLY A 1 1 ? 6.387 -12.394 -16.837 1.00 33.43 1 GLY A N 3
ATOM 3152 C CA . GLY A 1 1 ? 6.483 -10.913 -16.678 1.00 1.03 1 GLY A CA 3
ATOM 3153 C C . GLY A 1 1 ? 6.884 -10.196 -17.964 1.00 11.14 1 GLY A C 3
ATOM 3154 O O . GLY A 1 1 ? 7.486 -10.797 -18.858 1.00 4.43 1 GLY A O 3
ATOM 3160 N N . ASP A 1 2 ? 6.554 -8.908 -18.059 1.00 3.44 2 ASP A N 3
ATOM 3161 C CA . ASP A 1 2 ? 6.882 -8.110 -19.246 1.00 71.14 2 ASP A CA 3
ATOM 3162 C C . ASP A 1 2 ? 6.733 -6.601 -18.982 1.00 60.42 2 ASP A C 3
ATOM 3163 O O . ASP A 1 2 ? 7.549 -5.802 -19.448 1.00 20.42 2 ASP A O 3
ATOM 3172 N N . ARG A 1 3 ? 5.681 -6.216 -18.247 1.00 11.14 3 ARG A N 3
ATOM 3173 C CA . ARG A 1 3 ? 5.401 -4.800 -17.955 1.00 44.23 3 ARG A CA 3
ATOM 3174 C C . ARG A 1 3 ? 5.248 -3.964 -19.240 1.00 24.12 3 ARG A C 3
ATOM 3175 O O . ARG A 1 3 ? 5.449 -2.748 -19.234 1.00 71.31 3 ARG A O 3
ATOM 3196 N N . ARG A 1 4 ? 4.847 -4.621 -20.329 1.00 61.35 4 ARG A N 3
ATOM 3197 C CA . ARG A 1 4 ? 4.654 -3.961 -21.629 1.00 74.54 4 ARG A CA 3
ATOM 3198 C C . ARG A 1 4 ? 3.295 -3.246 -21.695 1.00 73.31 4 ARG A C 3
ATOM 3199 O O . ARG A 1 4 ? 2.537 -3.405 -22.656 1.00 3.45 4 ARG A O 3
ATOM 3220 N N . VAL A 1 5 ? 3.002 -2.447 -20.677 1.00 21.40 5 VAL A N 3
ATOM 3221 C CA . VAL A 1 5 ? 1.741 -1.714 -20.602 1.00 12.50 5 VAL A CA 3
ATOM 3222 C C . VAL A 1 5 ? 1.802 -0.410 -21.414 1.00 10.22 5 VAL A C 3
ATOM 3223 O O . VAL A 1 5 ? 2.841 0.249 -21.476 1.00 42.10 5 VAL A O 3
ATOM 3236 N N . ARG A 1 6 ? 0.688 -0.053 -22.048 1.00 63.41 6 ARG A N 3
ATOM 3237 C CA . ARG A 1 6 ? 0.602 1.193 -22.813 1.00 41.21 6 ARG A CA 3
ATOM 3238 C C . ARG A 1 6 ? 0.841 2.422 -21.916 1.00 11.15 6 ARG A C 3
ATOM 3239 O O . ARG A 1 6 ? 0.051 2.715 -21.017 1.00 53.41 6 ARG A O 3
ATOM 3260 N N . LEU A 1 7 ? 1.940 3.130 -22.171 1.00 25.23 7 LEU A N 3
ATOM 3261 C CA . LEU A 1 7 ? 2.294 4.331 -21.398 1.00 33.00 7 LEU A CA 3
ATOM 3262 C C . LEU A 1 7 ? 1.150 5.359 -21.407 1.00 62.35 7 LEU A C 3
ATOM 3263 O O . LEU A 1 7 ? 0.863 5.999 -20.395 1.00 4.32 7 LEU A O 3
ATOM 3279 N N . ILE A 1 8 ? 0.501 5.505 -22.558 1.00 24.22 8 ILE A N 3
ATOM 3280 C CA . ILE A 1 8 ? -0.640 6.406 -22.689 1.00 25.24 8 ILE A CA 3
ATOM 3281 C C . ILE A 1 8 ? -1.964 5.660 -22.408 1.00 43.41 8 ILE A C 3
ATOM 3282 O O . ILE A 1 8 ? -2.531 5.000 -23.281 1.00 1.15 8 ILE A O 3
ATOM 3298 N N . ARG A 1 9 ? -2.438 5.743 -21.167 1.00 32.21 9 ARG A N 3
ATOM 3299 C CA . ARG A 1 9 ? -3.677 5.068 -20.763 1.00 55.33 9 ARG A CA 3
ATOM 3300 C C . ARG A 1 9 ? -4.684 6.036 -20.120 1.00 41.14 9 ARG A C 3
ATOM 3301 O O . ARG A 1 9 ? -4.928 6.006 -18.916 1.00 41.24 9 ARG A O 3
ATOM 3322 N N . THR A 1 10 ? -5.279 6.892 -20.946 1.00 35.15 10 THR A N 3
ATOM 3323 C CA . THR A 1 10 ? -6.287 7.865 -20.488 1.00 14.43 10 THR A CA 3
ATOM 3324 C C . THR A 1 10 ? -7.695 7.247 -20.451 1.00 64.21 10 THR A C 3
ATOM 3325 O O . THR A 1 10 ? -8.696 7.935 -20.643 1.00 63.31 10 THR A O 3
ATOM 3336 N N . ARG A 1 11 ? -7.763 5.949 -20.159 1.00 11.11 11 ARG A N 3
ATOM 3337 C CA . ARG A 1 11 ? -9.042 5.216 -20.107 1.00 71.11 11 ARG A CA 3
ATOM 3338 C C . ARG A 1 11 ? -9.823 5.466 -18.798 1.00 40.15 11 ARG A C 3
ATOM 3339 O O . ARG A 1 11 ? -10.557 4.591 -18.330 1.00 53.30 11 ARG A O 3
ATOM 3360 N N . GLY A 1 12 ? -9.694 6.665 -18.235 1.00 42.30 12 GLY A N 3
ATOM 3361 C CA . GLY A 1 12 ? -10.346 6.982 -16.968 1.00 43.31 12 GLY A CA 3
ATOM 3362 C C . GLY A 1 12 ? -11.872 6.967 -17.049 1.00 23.32 12 GLY A C 3
ATOM 3363 O O . GLY A 1 12 ? -12.456 7.347 -18.064 1.00 41.32 12 GLY A O 3
ATOM 3367 N N . GLY A 1 13 ? -12.521 6.517 -15.977 1.00 41.15 13 GLY A N 3
ATOM 3368 C CA . GLY A 1 13 ? -13.980 6.486 -15.939 1.00 1.41 13 GLY A CA 3
ATOM 3369 C C . GLY A 1 13 ? -14.580 5.268 -16.639 1.00 33.34 13 GLY A C 3
ATOM 3370 O O . GLY A 1 13 ? -15.136 4.378 -15.991 1.00 41.15 13 GLY A O 3
ATOM 3374 N N . ASN A 1 14 ? -14.469 5.223 -17.965 1.00 73.40 14 ASN A N 3
ATOM 3375 C CA . ASN A 1 14 ? -15.059 4.136 -18.753 1.00 20.31 14 ASN A CA 3
ATOM 3376 C C . ASN A 1 14 ? -14.174 2.875 -18.740 1.00 23.44 14 ASN A C 3
ATOM 3377 O O . ASN A 1 14 ? -13.291 2.703 -19.584 1.00 64.14 14 ASN A O 3
ATOM 3388 N N . THR A 1 15 ? -14.405 2.013 -17.753 1.00 31.33 15 THR A N 3
ATOM 3389 C CA . THR A 1 15 ? -13.705 0.724 -17.649 1.00 20.42 15 THR A CA 3
ATOM 3390 C C . THR A 1 15 ? -14.531 -0.252 -16.801 1.00 51.34 15 THR A C 3
ATOM 3391 O O . THR A 1 15 ? -14.548 -0.152 -15.572 1.00 23.14 15 THR A O 3
ATOM 3402 N N . LYS A 1 16 ? -15.226 -1.183 -17.444 1.00 31.43 16 LYS A N 3
ATOM 3403 C CA . LYS A 1 16 ? -16.091 -2.127 -16.725 1.00 14.40 16 LYS A CA 3
ATOM 3404 C C . LYS A 1 16 ? -15.254 -3.084 -15.856 1.00 21.32 16 LYS A C 3
ATOM 3405 O O . LYS A 1 16 ? -15.559 -3.308 -14.682 1.00 30.43 16 LYS A O 3
ATOM 3424 N N . VAL A 1 17 ? -14.204 -3.653 -16.438 1.00 62.53 17 VAL A N 3
ATOM 3425 C CA . VAL A 1 17 ? -13.319 -4.556 -15.703 1.00 32.44 17 VAL A CA 3
ATOM 3426 C C . VAL A 1 17 ? -12.578 -3.814 -14.574 1.00 13.51 17 VAL A C 3
ATOM 3427 O O . VAL A 1 17 ? -12.120 -2.681 -14.746 1.00 32.03 17 VAL A O 3
ATOM 3440 N N . ARG A 1 18 ? -12.482 -4.453 -13.414 1.00 44.12 18 ARG A N 3
ATOM 3441 C CA . ARG A 1 18 ? -11.803 -3.867 -12.250 1.00 64.20 18 ARG A CA 3
ATOM 3442 C C . ARG A 1 18 ? -10.312 -3.583 -12.519 1.00 71.04 18 ARG A C 3
ATOM 3443 O O . ARG A 1 18 ? -9.702 -2.750 -11.850 1.00 4.31 18 ARG A O 3
ATOM 3464 N N . LEU A 1 19 ? -9.730 -4.282 -13.493 1.00 3.10 19 LEU A N 3
ATOM 3465 C CA . LEU A 1 19 ? -8.317 -4.087 -13.847 1.00 44.42 19 LEU A CA 3
ATOM 3466 C C . LEU A 1 19 ? -8.058 -4.446 -15.321 1.00 10.23 19 LEU A C 3
ATOM 3467 O O . LEU A 1 19 ? -8.282 -5.583 -15.745 1.00 5.35 19 LEU A O 3
ATOM 3483 N N . ALA A 1 20 ? -7.592 -3.465 -16.098 1.00 21.11 20 ALA A N 3
ATOM 3484 C CA . ALA A 1 20 ? -7.263 -3.683 -17.513 1.00 34.01 20 ALA A CA 3
ATOM 3485 C C . ALA A 1 20 ? -5.742 -3.693 -17.743 1.00 21.02 20 ALA A C 3
ATOM 3486 O O . ALA A 1 20 ? -5.146 -4.742 -18.001 1.00 43.55 20 ALA A O 3
ATOM 3493 N N . SER A 1 21 ? -5.118 -2.519 -17.654 1.00 25.31 21 SER A N 3
ATOM 3494 C CA . SER A 1 21 ? -3.658 -2.393 -17.805 1.00 22.43 21 SER A CA 3
ATOM 3495 C C . SER A 1 21 ? -3.087 -1.511 -16.690 1.00 23.11 21 SER A C 3
ATOM 3496 O O . SER A 1 21 ? -1.924 -1.108 -16.722 1.00 31.13 21 SER A O 3
ATOM 3504 N N . ASP A 1 22 ? -3.928 -1.233 -15.700 1.00 24.41 22 ASP A N 3
ATOM 3505 C CA . ASP A 1 22 ? -3.599 -0.309 -14.617 1.00 30.44 22 ASP A CA 3
ATOM 3506 C C . ASP A 1 22 ? -3.431 -1.062 -13.287 1.00 15.53 22 ASP A C 3
ATOM 3507 O O . ASP A 1 22 ? -4.135 -2.036 -13.026 1.00 62.33 22 ASP A O 3
ATOM 3516 N N . THR A 1 23 ? -2.500 -0.618 -12.446 1.00 20.12 23 THR A N 3
ATOM 3517 C CA . THR A 1 23 ? -2.336 -1.205 -11.104 1.00 3.13 23 THR A CA 3
ATOM 3518 C C . THR A 1 23 ? -1.951 -0.135 -10.076 1.00 23.31 23 THR A C 3
ATOM 3519 O O . THR A 1 23 ? -0.848 0.411 -10.115 1.00 54.10 23 THR A O 3
ATOM 3530 N N . ARG A 1 24 ? -2.863 0.137 -9.140 1.00 64.00 24 ARG A N 3
ATOM 3531 C CA . ARG A 1 24 ? -2.678 1.199 -8.134 1.00 22.13 24 ARG A CA 3
ATOM 3532 C C . ARG A 1 24 ? -3.305 0.808 -6.784 1.00 54.24 24 ARG A C 3
ATOM 3533 O O . ARG A 1 24 ? -4.080 -0.147 -6.703 1.00 45.13 24 ARG A O 3
ATOM 3554 N N . ILE A 1 25 ? -2.972 1.558 -5.730 1.00 21.44 25 ILE A N 3
ATOM 3555 C CA . ILE A 1 25 ? -3.467 1.263 -4.376 1.00 21.22 25 ILE A CA 3
ATOM 3556 C C . ILE A 1 25 ? -3.565 2.529 -3.501 1.00 25.31 25 ILE A C 3
ATOM 3557 O O . ILE A 1 25 ? -2.637 3.339 -3.447 1.00 34.41 25 ILE A O 3
ATOM 3573 N N . ASN A 1 26 ? -4.708 2.700 -2.835 1.00 2.40 26 ASN A N 3
ATOM 3574 C CA . ASN A 1 26 ? -4.894 3.778 -1.856 1.00 71.45 26 ASN A CA 3
ATOM 3575 C C . ASN A 1 26 ? -4.093 3.493 -0.576 1.00 74.44 26 ASN A C 3
ATOM 3576 O O . ASN A 1 26 ? -4.476 2.647 0.237 1.00 15.10 26 ASN A O 3
ATOM 3587 N N . VAL A 1 27 ? -2.981 4.199 -0.409 1.00 4.24 27 VAL A N 3
ATOM 3588 C CA . VAL A 1 27 ? -2.076 3.981 0.724 1.00 2.12 27 VAL A CA 3
ATOM 3589 C C . VAL A 1 27 ? -2.277 5.034 1.827 1.00 12.41 27 VAL A C 3
ATOM 3590 O O . VAL A 1 27 ? -2.280 6.236 1.563 1.00 32.42 27 VAL A O 3
ATOM 3603 N N . VAL A 1 28 ? -2.443 4.571 3.061 1.00 1.22 28 VAL A N 3
ATOM 3604 C CA . VAL A 1 28 ? -2.583 5.459 4.217 1.00 75.40 28 VAL A CA 3
ATOM 3605 C C . VAL A 1 28 ? -1.233 5.666 4.921 1.00 31.22 28 VAL A C 3
ATOM 3606 O O . VAL A 1 28 ? -0.630 4.715 5.425 1.00 22.11 28 VAL A O 3
ATOM 3619 N N . ASP A 1 29 ? -0.767 6.908 4.943 1.00 54.53 29 ASP A N 3
ATOM 3620 C CA . ASP A 1 29 ? 0.490 7.263 5.605 1.00 60.12 29 ASP A CA 3
ATOM 3621 C C . ASP A 1 29 ? 0.301 7.289 7.138 1.00 20.23 29 ASP A C 3
ATOM 3622 O O . ASP A 1 29 ? -0.446 8.116 7.662 1.00 50.41 29 ASP A O 3
ATOM 3631 N N . PRO A 1 30 ? 0.972 6.386 7.881 1.00 41.31 30 PRO A N 3
ATOM 3632 C CA . PRO A 1 30 ? 0.856 6.323 9.350 1.00 55.42 30 PRO A CA 3
ATOM 3633 C C . PRO A 1 30 ? 1.646 7.438 10.057 1.00 22.21 30 PRO A C 3
ATOM 3634 O O . PRO A 1 30 ? 1.381 7.770 11.214 1.00 51.14 30 PRO A O 3
ATOM 3645 N N . GLU A 1 31 ? 2.605 8.021 9.343 1.00 71.43 31 GLU A N 3
ATOM 3646 C CA . GLU A 1 31 ? 3.476 9.060 9.900 1.00 24.22 31 GLU A CA 3
ATOM 3647 C C . GLU A 1 31 ? 2.837 10.454 9.793 1.00 54.20 31 GLU A C 3
ATOM 3648 O O . GLU A 1 31 ? 2.902 11.249 10.735 1.00 62.35 31 GLU A O 3
ATOM 3660 N N . THR A 1 32 ? 2.230 10.753 8.642 1.00 23.24 32 THR A N 3
ATOM 3661 C CA . THR A 1 32 ? 1.611 12.072 8.406 1.00 23.10 32 THR A CA 3
ATOM 3662 C C . THR A 1 32 ? 0.076 12.016 8.467 1.00 45.40 32 THR A C 3
ATOM 3663 O O . THR A 1 32 ? -0.585 13.043 8.640 1.00 23.42 32 THR A O 3
ATOM 3674 N N . GLY A 1 33 ? -0.493 10.822 8.314 1.00 2.10 33 GLY A N 3
ATOM 3675 C CA . GLY A 1 33 ? -1.946 10.662 8.389 1.00 63.00 33 GLY A CA 3
ATOM 3676 C C . GLY A 1 33 ? -2.666 10.968 7.073 1.00 12.41 33 GLY A C 3
ATOM 3677 O O . GLY A 1 33 ? -3.895 11.072 7.042 1.00 41.45 33 GLY A O 3
ATOM 3681 N N . LYS A 1 34 ? -1.906 11.105 5.988 1.00 41.42 34 LYS A N 3
ATOM 3682 C CA . LYS A 1 34 ? -2.473 11.422 4.669 1.00 73.33 34 LYS A CA 3
ATOM 3683 C C . LYS A 1 34 ? -2.862 10.150 3.899 1.00 53.44 34 LYS A C 3
ATOM 3684 O O . LYS A 1 34 ? -2.418 9.050 4.228 1.00 42.21 34 LYS A O 3
ATOM 3703 N N . VAL A 1 35 ? -3.693 10.308 2.873 1.00 22.54 35 VAL A N 3
ATOM 3704 C CA . VAL A 1 35 ? -4.011 9.203 1.959 1.00 72.24 35 VAL A CA 3
ATOM 3705 C C . VAL A 1 35 ? -3.435 9.479 0.561 1.00 31.34 35 VAL A C 3
ATOM 3706 O O . VAL A 1 35 ? -3.831 10.435 -0.106 1.00 20.13 35 VAL A O 3
ATOM 3719 N N . GLU A 1 36 ? -2.492 8.646 0.131 1.00 64.34 36 GLU A N 3
ATOM 3720 C CA . GLU A 1 36 ? -1.827 8.808 -1.168 1.00 3.40 36 GLU A CA 3
ATOM 3721 C C . GLU A 1 36 ? -1.920 7.515 -1.995 1.00 24.43 36 GLU A C 3
ATOM 3722 O O . GLU A 1 36 ? -1.803 6.419 -1.457 1.00 1.30 36 GLU A O 3
ATOM 3734 N N . ILE A 1 37 ? -2.123 7.646 -3.304 1.00 2.51 37 ILE A N 3
ATOM 3735 C CA . ILE A 1 37 ? -2.286 6.475 -4.179 1.00 3.31 37 ILE A CA 3
ATOM 3736 C C . ILE A 1 37 ? -0.949 6.052 -4.818 1.00 21.12 37 ILE A C 3
ATOM 3737 O O . ILE A 1 37 ? -0.324 6.826 -5.547 1.00 70.31 37 ILE A O 3
ATOM 3753 N N . ALA A 1 38 ? -0.523 4.818 -4.549 1.00 43.25 38 ALA A N 3
ATOM 3754 C CA . ALA A 1 38 ? 0.743 4.292 -5.082 1.00 62.44 38 ALA A CA 3
ATOM 3755 C C . ALA A 1 38 ? 0.518 3.250 -6.192 1.00 50.11 38 ALA A C 3
ATOM 3756 O O . ALA A 1 38 ? -0.565 2.681 -6.321 1.00 22.15 38 ALA A O 3
ATOM 3763 N N . GLU A 1 39 ? 1.554 3.010 -6.996 1.00 32.22 39 GLU A N 3
ATOM 3764 C CA . GLU A 1 39 ? 1.508 1.990 -8.056 1.00 5.34 39 GLU A CA 3
ATOM 3765 C C . GLU A 1 39 ? 2.270 0.725 -7.622 1.00 42.54 39 GLU A C 3
ATOM 3766 O O . GLU A 1 39 ? 3.449 0.796 -7.271 1.00 33.11 39 GLU A O 3
ATOM 3778 N N . ILE A 1 40 ? 1.603 -0.428 -7.649 1.00 55.54 40 ILE A N 3
ATOM 3779 C CA . ILE A 1 40 ? 2.207 -1.683 -7.169 1.00 3.03 40 ILE A CA 3
ATOM 3780 C C . ILE A 1 40 ? 3.178 -2.300 -8.198 1.00 73.15 40 ILE A C 3
ATOM 3781 O O . ILE A 1 40 ? 2.773 -2.747 -9.277 1.00 32.41 40 ILE A O 3
ATOM 3797 N N . ARG A 1 41 ? 4.465 -2.311 -7.854 1.00 42.24 41 ARG A N 3
ATOM 3798 C CA . ARG A 1 41 ? 5.497 -2.946 -8.679 1.00 14.35 41 ARG A CA 3
ATOM 3799 C C . ARG A 1 41 ? 5.586 -4.465 -8.406 1.00 11.32 41 ARG A C 3
ATOM 3800 O O . ARG A 1 41 ? 5.501 -5.278 -9.325 1.00 65.42 41 ARG A O 3
ATOM 3821 N N . ASN A 1 42 ? 5.755 -4.835 -7.132 1.00 71.44 42 ASN A N 3
ATOM 3822 C CA . ASN A 1 42 ? 5.808 -6.256 -6.724 1.00 63.34 42 ASN A CA 3
ATOM 3823 C C . ASN A 1 42 ? 4.710 -6.596 -5.708 1.00 64.22 42 ASN A C 3
ATOM 3824 O O . ASN A 1 42 ? 4.267 -5.738 -4.946 1.00 10.24 42 ASN A O 3
ATOM 3835 N N . VAL A 1 43 ? 4.296 -7.865 -5.692 1.00 10.55 43 VAL A N 3
ATOM 3836 C CA . VAL A 1 43 ? 3.336 -8.368 -4.701 1.00 64.23 43 VAL A CA 3
ATOM 3837 C C . VAL A 1 43 ? 3.920 -9.569 -3.926 1.00 10.32 43 VAL A C 3
ATOM 3838 O O . VAL A 1 43 ? 3.672 -10.731 -4.261 1.00 44.25 43 VAL A O 3
ATOM 3851 N N . VAL A 1 44 ? 4.729 -9.269 -2.905 1.00 43.03 44 VAL A N 3
ATOM 3852 C CA . VAL A 1 44 ? 5.413 -10.301 -2.110 1.00 52.52 44 VAL A CA 3
ATOM 3853 C C . VAL A 1 44 ? 6.357 -9.676 -1.071 1.00 53.42 44 VAL A C 3
ATOM 3854 O O . VAL A 1 44 ? 6.997 -8.656 -1.337 1.00 62.01 44 VAL A O 3
ATOM 3867 N N . GLU A 1 45 ? 6.433 -10.282 0.113 1.00 71.52 45 GLU A N 3
ATOM 3868 C CA . GLU A 1 45 ? 7.416 -9.877 1.124 1.00 25.51 45 GLU A CA 3
ATOM 3869 C C . GLU A 1 45 ? 8.758 -10.577 0.872 1.00 11.31 45 GLU A C 3
ATOM 3870 O O . GLU A 1 45 ? 8.792 -11.754 0.505 1.00 61.33 45 GLU A O 3
ATOM 3882 N N . ASN A 1 46 ? 9.861 -9.865 1.070 1.00 32.01 46 ASN A N 3
ATOM 3883 C CA . ASN A 1 46 ? 11.188 -10.477 0.962 1.00 13.34 46 ASN A CA 3
ATOM 3884 C C . ASN A 1 46 ? 11.475 -11.367 2.183 1.00 2.40 46 ASN A C 3
ATOM 3885 O O . ASN A 1 46 ? 12.001 -10.904 3.201 1.00 1.11 46 ASN A O 3
ATOM 3896 N N . THR A 1 47 ? 11.099 -12.641 2.084 1.00 2.42 47 THR A N 3
ATOM 3897 C CA . THR A 1 47 ? 11.245 -13.593 3.194 1.00 11.42 47 THR A CA 3
ATOM 3898 C C . THR A 1 47 ? 11.222 -15.046 2.698 1.00 22.04 47 THR A C 3
ATOM 3899 O O . THR A 1 47 ? 10.456 -15.397 1.798 1.00 1.11 47 THR A O 3
ATOM 3910 N N . ALA A 1 48 ? 12.066 -15.889 3.288 1.00 31.43 48 ALA A N 3
ATOM 3911 C CA . ALA A 1 48 ? 12.189 -17.289 2.866 1.00 40.54 48 ALA A CA 3
ATOM 3912 C C . ALA A 1 48 ? 11.015 -18.153 3.357 1.00 3.13 48 ALA A C 3
ATOM 3913 O O . ALA A 1 48 ? 10.879 -18.414 4.552 1.00 73.01 48 ALA A O 3
ATOM 3920 N N . ASN A 1 49 ? 10.188 -18.607 2.412 1.00 31.11 49 ASN A N 3
ATOM 3921 C CA . ASN A 1 49 ? 9.016 -19.451 2.706 1.00 32.14 49 ASN A CA 3
ATOM 3922 C C . ASN A 1 49 ? 8.077 -18.817 3.754 1.00 20.14 49 ASN A C 3
ATOM 3923 O O . ASN A 1 49 ? 8.060 -19.235 4.915 1.00 21.21 49 ASN A O 3
ATOM 3934 N N . PRO A 1 50 ? 7.291 -17.791 3.371 1.00 45.11 50 PRO A N 3
ATOM 3935 C CA . PRO A 1 50 ? 6.293 -17.193 4.274 1.00 13.44 50 PRO A CA 3
ATOM 3936 C C . PRO A 1 50 ? 5.055 -18.094 4.462 1.00 20.11 50 PRO A C 3
ATOM 3937 O O . PRO A 1 50 ? 4.645 -18.391 5.585 1.00 44.05 50 PRO A O 3
ATOM 3948 N N . HIS A 1 51 ? 4.468 -18.523 3.345 1.00 3.44 51 HIS A N 3
ATOM 3949 C CA . HIS A 1 51 ? 3.285 -19.394 3.354 1.00 31.20 51 HIS A CA 3
ATOM 3950 C C . HIS A 1 51 ? 3.152 -20.117 2.005 1.00 2.32 51 HIS A C 3
ATOM 3951 O O . HIS A 1 51 ? 3.571 -19.592 0.974 1.00 51.04 51 HIS A O 3
ATOM 3966 N N . PHE A 1 52 ? 2.575 -21.317 2.017 1.00 42.30 52 PHE A N 3
ATOM 3967 C CA . PHE A 1 52 ? 2.444 -22.122 0.796 1.00 71.14 52 PHE A CA 3
ATOM 3968 C C . PHE A 1 52 ? 1.532 -21.445 -0.239 1.00 4.53 52 PHE A C 3
ATOM 3969 O O . PHE A 1 52 ? 0.303 -21.503 -0.148 1.00 71.44 52 PHE A O 3
ATOM 3986 N N . VAL A 1 53 ? 2.158 -20.792 -1.213 1.00 30.52 53 VAL A N 3
ATOM 3987 C CA . VAL A 1 53 ? 1.445 -20.087 -2.280 1.00 2.32 53 VAL A CA 3
ATOM 3988 C C . VAL A 1 53 ? 2.185 -20.244 -3.620 1.00 75.02 53 VAL A C 3
ATOM 3989 O O . VAL A 1 53 ? 3.416 -20.346 -3.654 1.00 52.04 53 VAL A O 3
ATOM 4002 N N . ARG A 1 54 ? 1.434 -20.291 -4.717 1.00 50.11 54 ARG A N 3
ATOM 4003 C CA . ARG A 1 54 ? 2.025 -20.427 -6.055 1.00 41.51 54 ARG A CA 3
ATOM 4004 C C . ARG A 1 54 ? 1.567 -19.303 -7.002 1.00 11.33 54 ARG A C 3
ATOM 4005 O O . ARG A 1 54 ? 2.245 -18.995 -7.985 1.00 24.31 54 ARG A O 3
ATOM 4026 N N . ARG A 1 55 ? 0.421 -18.693 -6.703 1.00 51.15 55 ARG A N 3
ATOM 4027 C CA . ARG A 1 55 ? -0.137 -17.614 -7.532 1.00 33.00 55 ARG A CA 3
ATOM 4028 C C . ARG A 1 55 ? -0.015 -16.251 -6.829 1.00 70.24 55 ARG A C 3
ATOM 4029 O O . ARG A 1 55 ? -0.047 -16.170 -5.601 1.00 43.30 55 ARG A O 3
ATOM 4050 N N . ASN A 1 56 ? 0.130 -15.180 -7.611 1.00 35.51 56 ASN A N 3
ATOM 4051 C CA . ASN A 1 56 ? 0.222 -13.824 -7.054 1.00 74.24 56 ASN A CA 3
ATOM 4052 C C . ASN A 1 56 ? -1.151 -13.325 -6.582 1.00 2.32 56 ASN A C 3
ATOM 4053 O O . ASN A 1 56 ? -2.024 -13.020 -7.396 1.00 12.20 56 ASN A O 3
ATOM 4064 N N . ILE A 1 57 ? -1.337 -13.248 -5.266 1.00 64.42 57 ILE A N 3
ATOM 4065 C CA . ILE A 1 57 ? -2.613 -12.821 -4.690 1.00 13.13 57 ILE A CA 3
ATOM 4066 C C . ILE A 1 57 ? -2.420 -11.740 -3.607 1.00 64.54 57 ILE A C 3
ATOM 4067 O O . ILE A 1 57 ? -1.841 -11.988 -2.547 1.00 22.21 57 ILE A O 3
ATOM 4083 N N . ILE A 1 58 ? -2.906 -10.535 -3.890 1.00 63.23 58 ILE A N 3
ATOM 4084 C CA . ILE A 1 58 ? -2.879 -9.439 -2.919 1.00 13.45 58 ILE A CA 3
ATOM 4085 C C . ILE A 1 58 ? -3.880 -9.712 -1.780 1.00 22.02 58 ILE A C 3
ATOM 4086 O O . ILE A 1 58 ? -5.059 -9.386 -1.884 1.00 21.43 58 ILE A O 3
ATOM 4102 N N . THR A 1 59 ? -3.411 -10.352 -0.711 1.00 10.13 59 THR A N 3
ATOM 4103 C CA . THR A 1 59 ? -4.292 -10.743 0.399 1.00 53.22 59 THR A CA 3
ATOM 4104 C C . THR A 1 59 ? -4.091 -9.874 1.648 1.00 44.44 59 THR A C 3
ATOM 4105 O O . THR A 1 59 ? -3.083 -9.179 1.791 1.00 20.45 59 THR A O 3
ATOM 4116 N N . ARG A 1 60 ? -5.064 -9.942 2.553 1.00 74.24 60 ARG A N 3
ATOM 4117 C CA . ARG A 1 60 ? -5.036 -9.196 3.815 1.00 4.44 60 ARG A CA 3
ATOM 4118 C C . ARG A 1 60 ? -3.778 -9.518 4.643 1.00 53.42 60 ARG A C 3
ATOM 4119 O O . ARG A 1 60 ? -3.580 -10.658 5.079 1.00 54.32 60 ARG A O 3
ATOM 4140 N N . GLY A 1 61 ? -2.938 -8.508 4.860 1.00 2.11 61 GLY A N 3
ATOM 4141 C CA . GLY A 1 61 ? -1.727 -8.690 5.656 1.00 33.35 61 GLY A CA 3
ATOM 4142 C C . GLY A 1 61 ? -0.451 -8.791 4.821 1.00 51.43 61 GLY A C 3
ATOM 4143 O O . GLY A 1 61 ? 0.652 -8.720 5.366 1.00 31.33 61 GLY A O 3
ATOM 4147 N N . ALA A 1 62 ? -0.592 -8.961 3.506 1.00 11.32 62 ALA A N 3
ATOM 4148 C CA . ALA A 1 62 ? 0.571 -9.048 2.611 1.00 3.42 62 ALA A CA 3
ATOM 4149 C C . ALA A 1 62 ? 1.225 -7.674 2.404 1.00 1.25 62 ALA A C 3
ATOM 4150 O O . ALA A 1 62 ? 0.600 -6.638 2.635 1.00 32.24 62 ALA A O 3
ATOM 4157 N N . VAL A 1 63 ? 2.485 -7.664 1.978 1.00 31.01 63 VAL A N 3
ATOM 4158 C CA . VAL A 1 63 ? 3.206 -6.410 1.728 1.00 14.44 63 VAL A CA 3
ATOM 4159 C C . VAL A 1 63 ? 3.622 -6.292 0.254 1.00 61.31 63 VAL A C 3
ATOM 4160 O O . VAL A 1 63 ? 4.292 -7.169 -0.290 1.00 4.23 63 VAL A O 3
ATOM 4173 N N . VAL A 1 64 ? 3.215 -5.201 -0.389 1.00 10.12 64 VAL A N 3
ATOM 4174 C CA . VAL A 1 64 ? 3.533 -4.972 -1.802 1.00 62.04 64 VAL A CA 3
ATOM 4175 C C . VAL A 1 64 ? 4.580 -3.857 -1.978 1.00 11.24 64 VAL A C 3
ATOM 4176 O O . VAL A 1 64 ? 4.642 -2.915 -1.185 1.00 54.33 64 VAL A O 3
ATOM 4189 N N . GLU A 1 65 ? 5.415 -3.985 -3.008 1.00 1.21 65 GLU A N 3
ATOM 4190 C CA . GLU A 1 65 ? 6.380 -2.936 -3.356 1.00 71.34 65 GLU A CA 3
ATOM 4191 C C . GLU A 1 65 ? 5.735 -1.919 -4.301 1.00 70.33 65 GLU A C 3
ATOM 4192 O O . GLU A 1 65 ? 5.193 -2.292 -5.339 1.00 44.41 65 GLU A O 3
ATOM 4204 N N . THR A 1 66 ? 5.797 -0.641 -3.948 1.00 35.34 66 THR A N 3
ATOM 4205 C CA . THR A 1 66 ? 5.204 0.425 -4.770 1.00 74.01 66 THR A CA 3
ATOM 4206 C C . THR A 1 66 ? 6.206 1.553 -5.029 1.00 33.43 66 THR A C 3
ATOM 4207 O O . THR A 1 66 ? 7.319 1.546 -4.502 1.00 35.30 66 THR A O 3
ATOM 4218 N N . ASN A 1 67 ? 5.799 2.534 -5.834 1.00 2.44 67 ASN A N 3
ATOM 4219 C CA . ASN A 1 67 ? 6.633 3.711 -6.107 1.00 12.31 67 ASN A CA 3
ATOM 4220 C C . ASN A 1 67 ? 6.912 4.516 -4.825 1.00 71.45 67 ASN A C 3
ATOM 4221 O O . ASN A 1 67 ? 7.868 5.289 -4.763 1.00 22.44 67 ASN A O 3
ATOM 4232 N N . LEU A 1 68 ? 6.074 4.328 -3.806 1.00 13.41 68 LEU A N 3
ATOM 4233 C CA . LEU A 1 68 ? 6.225 5.030 -2.524 1.00 42.30 68 LEU A CA 3
ATOM 4234 C C . LEU A 1 68 ? 6.870 4.130 -1.455 1.00 33.23 68 LEU A C 3
ATOM 4235 O O . LEU A 1 68 ? 6.932 4.496 -0.279 1.00 2.43 68 LEU A O 3
ATOM 4251 N N . GLY A 1 69 ? 7.349 2.957 -1.867 1.00 54.13 69 GLY A N 3
ATOM 4252 C CA . GLY A 1 69 ? 7.956 2.013 -0.930 1.00 41.54 69 GLY A CA 3
ATOM 4253 C C . GLY A 1 69 ? 7.060 0.813 -0.631 1.00 43.20 69 GLY A C 3
ATOM 4254 O O . GLY A 1 69 ? 6.212 0.446 -1.443 1.00 5.03 69 GLY A O 3
ATOM 4258 N N . ASN A 1 70 ? 7.246 0.192 0.532 1.00 4.41 70 ASN A N 3
ATOM 4259 C CA . ASN A 1 70 ? 6.444 -0.978 0.915 1.00 5.34 70 ASN A CA 3
ATOM 4260 C C . ASN A 1 70 ? 5.071 -0.565 1.470 1.00 34.44 70 ASN A C 3
ATOM 4261 O O . ASN A 1 70 ? 4.959 0.384 2.242 1.00 52.25 70 ASN A O 3
ATOM 4272 N N . VAL A 1 71 ? 4.029 -1.286 1.064 1.00 42.15 71 VAL A N 3
ATOM 4273 C CA . VAL A 1 71 ? 2.668 -1.020 1.538 1.00 75.33 71 VAL A CA 3
ATOM 4274 C C . VAL A 1 71 ? 2.024 -2.292 2.115 1.00 71.51 71 VAL A C 3
ATOM 4275 O O . VAL A 1 71 ? 2.048 -3.351 1.488 1.00 61.52 71 VAL A O 3
ATOM 4288 N N . ARG A 1 72 ? 1.452 -2.180 3.315 1.00 21.32 72 ARG A N 3
ATOM 4289 C CA . ARG A 1 72 ? 0.799 -3.315 3.978 1.00 73.34 72 ARG A CA 3
ATOM 4290 C C . ARG A 1 72 ? -0.698 -3.366 3.623 1.00 34.32 72 ARG A C 3
ATOM 4291 O O . ARG A 1 72 ? -1.462 -2.474 3.991 1.00 72.32 72 ARG A O 3
ATOM 4312 N N . VAL A 1 73 ? -1.102 -4.412 2.909 1.00 31.35 73 VAL A N 3
ATOM 4313 C CA . VAL A 1 73 ? -2.472 -4.531 2.384 1.00 74.45 73 VAL A CA 3
ATOM 4314 C C . VAL A 1 73 ? -3.528 -4.686 3.497 1.00 1.22 73 VAL A C 3
ATOM 4315 O O . VAL A 1 73 ? -3.388 -5.514 4.402 1.00 13.41 73 VAL A O 3
ATOM 4328 N N . THR A 1 74 ? -4.591 -3.886 3.408 1.00 51.54 74 THR A N 3
ATOM 4329 C CA . THR A 1 74 ? -5.699 -3.936 4.375 1.00 4.12 74 THR A CA 3
ATOM 4330 C C . THR A 1 74 ? -6.970 -4.534 3.750 1.00 41.44 74 THR A C 3
ATOM 4331 O O . THR A 1 74 ? -7.471 -5.565 4.201 1.00 50.54 74 THR A O 3
ATOM 4342 N N . SER A 1 75 ? -7.490 -3.877 2.713 1.00 2.11 75 SER A N 3
ATOM 4343 C CA . SER A 1 75 ? -8.726 -4.321 2.042 1.00 30.22 75 SER A CA 3
ATOM 4344 C C . SER A 1 75 ? -8.438 -5.264 0.863 1.00 44.51 75 SER A C 3
ATOM 4345 O O . SER A 1 75 ? -7.332 -5.290 0.325 1.00 34.11 75 SER A O 3
ATOM 4353 N N . ARG A 1 76 ? -9.452 -6.030 0.459 1.00 61.24 76 ARG A N 3
ATOM 4354 C CA . ARG A 1 76 ? -9.310 -6.991 -0.643 1.00 75.15 76 ARG A CA 3
ATOM 4355 C C . ARG A 1 76 ? -9.317 -6.283 -2.011 1.00 1.34 76 ARG A C 3
ATOM 4356 O O . ARG A 1 76 ? -10.149 -5.409 -2.264 1.00 40.54 76 ARG A O 3
ATOM 4377 N N . PRO A 1 77 ? -8.404 -6.674 -2.921 1.00 25.43 77 PRO A N 3
ATOM 4378 C CA . PRO A 1 77 ? -8.257 -6.025 -4.237 1.00 12.42 77 PRO A CA 3
ATOM 4379 C C . PRO A 1 77 ? -9.406 -6.345 -5.205 1.00 51.21 77 PRO A C 3
ATOM 4380 O O . PRO A 1 77 ? -9.861 -7.487 -5.296 1.00 25.35 77 PRO A O 3
ATOM 4391 N N . GLY A 1 78 ? -9.872 -5.331 -5.930 1.00 41.43 78 GLY A N 3
ATOM 4392 C CA . GLY A 1 78 ? -10.918 -5.536 -6.925 1.00 5.25 78 GLY A CA 3
ATOM 4393 C C . GLY A 1 78 ? -12.252 -4.917 -6.530 1.00 11.53 78 GLY A C 3
ATOM 4394 O O . GLY A 1 78 ? -13.022 -4.486 -7.392 1.00 62.44 78 GLY A O 3
ATOM 4398 N N . GLN A 1 79 ? -12.530 -4.871 -5.231 1.00 41.53 79 GLN A N 3
ATOM 4399 C CA . GLN A 1 79 ? -13.773 -4.279 -4.724 1.00 15.11 79 GLN A CA 3
ATOM 4400 C C . GLN A 1 79 ? -13.888 -2.804 -5.140 1.00 73.44 79 GLN A C 3
ATOM 4401 O O . GLN A 1 79 ? -13.036 -1.989 -4.793 1.00 53.21 79 GLN A O 3
ATOM 4415 N N . ASP A 1 80 ? -14.934 -2.478 -5.910 1.00 40.35 80 ASP A N 3
ATOM 4416 C CA . ASP A 1 80 ? -15.153 -1.107 -6.414 1.00 65.11 80 ASP A CA 3
ATOM 4417 C C . ASP A 1 80 ? -14.017 -0.638 -7.341 1.00 62.33 80 ASP A C 3
ATOM 4418 O O . ASP A 1 80 ? -13.950 0.538 -7.706 1.00 64.35 80 ASP A O 3
ATOM 4427 N N . GLY A 1 81 ? -13.143 -1.561 -7.732 1.00 10.03 81 GLY A N 3
ATOM 4428 C CA . GLY A 1 81 ? -11.989 -1.210 -8.548 1.00 43.22 81 GLY A CA 3
ATOM 4429 C C . GLY A 1 81 ? -10.931 -0.425 -7.779 1.00 72.41 81 GLY A C 3
ATOM 4430 O O . GLY A 1 81 ? -10.230 0.409 -8.350 1.00 44.23 81 GLY A O 3
ATOM 4434 N N . VAL A 1 82 ? -10.816 -0.688 -6.477 1.00 3.23 82 VAL A N 3
ATOM 4435 C CA . VAL A 1 82 ? -9.827 -0.006 -5.636 1.00 63.44 82 VAL A CA 3
ATOM 4436 C C . VAL A 1 82 ? -9.139 -0.982 -4.660 1.00 44.41 82 VAL A C 3
ATOM 4437 O O . VAL A 1 82 ? -9.714 -2.000 -4.267 1.00 35.12 82 VAL A O 3
ATOM 4450 N N . ILE A 1 83 ? -7.889 -0.678 -4.308 1.00 24.44 83 ILE A N 3
ATOM 4451 C CA . ILE A 1 83 ? -7.129 -1.456 -3.320 1.00 2.54 83 ILE A CA 3
ATOM 4452 C C . ILE A 1 83 ? -6.665 -0.534 -2.181 1.00 45.23 83 ILE A C 3
ATOM 4453 O O . ILE A 1 83 ? -6.397 0.642 -2.410 1.00 45.21 83 ILE A O 3
ATOM 4469 N N . ASN A 1 84 ? -6.572 -1.052 -0.956 1.00 65.15 84 ASN A N 3
ATOM 4470 C CA . ASN A 1 84 ? -6.195 -0.218 0.199 1.00 10.13 84 ASN A CA 3
ATOM 4471 C C . ASN A 1 84 ? -5.039 -0.829 1.006 1.00 35.31 84 ASN A C 3
ATOM 4472 O O . ASN A 1 84 ? -4.933 -2.051 1.132 1.00 75.33 84 ASN A O 3
ATOM 4483 N N . GLY A 1 85 ? -4.183 0.032 1.562 1.00 14.33 85 GLY A N 3
ATOM 4484 C CA . GLY A 1 85 ? -3.056 -0.430 2.372 1.00 72.34 85 GLY A CA 3
ATOM 4485 C C . GLY A 1 85 ? -2.427 0.680 3.220 1.00 64.15 85 GLY A C 3
ATOM 4486 O O . GLY A 1 85 ? -2.882 1.821 3.190 1.00 3.45 85 GLY A O 3
ATOM 4490 N N . VAL A 1 86 ? -1.380 0.342 3.982 1.00 65.15 86 VAL A N 3
ATOM 4491 C CA . VAL A 1 86 ? -0.679 1.317 4.840 1.00 14.11 86 VAL A CA 3
ATOM 4492 C C . VAL A 1 86 ? 0.784 1.506 4.396 1.00 4.45 86 VAL A C 3
ATOM 4493 O O . VAL A 1 86 ? 1.448 0.547 4.004 1.00 60.04 86 VAL A O 3
ATOM 4506 N N . LEU A 1 87 ? 1.282 2.741 4.474 1.00 13.20 87 LEU A N 3
ATOM 4507 C CA . LEU A 1 87 ? 2.661 3.058 4.062 1.00 41.13 87 LEU A CA 3
ATOM 4508 C C . LEU A 1 87 ? 3.687 2.609 5.120 1.00 51.35 87 LEU A C 3
ATOM 4509 O O . LEU A 1 87 ? 3.704 3.125 6.236 1.00 21.40 87 LEU A O 3
ATOM 4525 N N . ILE A 1 88 ? 4.543 1.652 4.764 1.00 43.03 88 ILE A N 3
ATOM 4526 C CA . ILE A 1 88 ? 5.571 1.145 5.688 1.00 14.32 88 ILE A CA 3
ATOM 4527 C C . ILE A 1 88 ? 6.948 1.039 5.010 1.00 22.23 88 ILE A C 3
ATOM 4528 O O . ILE A 1 88 ? 7.123 1.423 3.847 1.00 12.23 88 ILE A O 3
ATOM 4544 N N . ARG A 1 89 ? 7.927 0.522 5.750 1.00 12.34 89 ARG A N 3
ATOM 4545 C CA . ARG A 1 89 ? 9.284 0.327 5.227 1.00 25.43 89 ARG A CA 3
ATOM 4546 C C . ARG A 1 89 ? 9.842 -1.055 5.611 1.00 13.11 89 ARG A C 3
ATOM 4547 O O . ARG A 1 89 ? 10.377 -1.239 6.705 1.00 21.34 89 ARG A O 3
ATOM 4568 N N . GLU A 1 90 ? 9.691 -2.026 4.711 1.00 15.10 90 GLU A N 3
ATOM 4569 C CA . GLU A 1 90 ? 10.272 -3.366 4.907 1.00 21.15 90 GLU A CA 3
ATOM 4570 C C . GLU A 1 90 ? 11.673 -3.438 4.287 1.00 70.21 90 GLU A C 3
ATOM 4571 O O . GLU A 1 90 ? 12.566 -4.126 4.791 1.00 1.42 90 GLU A O 3
ATOM 4583 N N . LEU A 1 91 ? 11.848 -2.731 3.178 1.00 60.13 91 LEU A N 3
ATOM 4584 C CA . LEU A 1 91 ? 13.144 -2.613 2.517 1.00 31.32 91 LEU A CA 3
ATOM 4585 C C . LEU A 1 91 ? 13.780 -1.256 2.836 1.00 31.05 91 LEU A C 3
ATOM 4586 O O . LEU A 1 91 ? 13.102 -0.225 2.828 1.00 33.31 91 LEU A O 3
ATOM 4602 N N . GLU A 1 92 ? 15.077 -1.255 3.116 1.00 65.31 92 GLU A N 3
ATOM 4603 C CA . GLU A 1 92 ? 15.776 -0.019 3.474 1.00 1.25 92 GLU A CA 3
ATOM 4604 C C . GLU A 1 92 ? 16.108 0.794 2.214 1.00 74.14 92 GLU A C 3
ATOM 4605 O O . GLU A 1 92 ? 16.616 0.253 1.230 1.00 14.14 92 GLU A O 3
ATOM 4617 N N . HIS A 1 93 ? 15.831 2.095 2.250 1.00 12.11 93 HIS A N 3
ATOM 4618 C CA . HIS A 1 93 ? 15.969 2.937 1.061 1.00 55.52 93 HIS A CA 3
ATOM 4619 C C . HIS A 1 93 ? 17.447 3.224 0.722 1.00 51.11 93 HIS A C 3
ATOM 4620 O O . HIS A 1 93 ? 17.971 4.312 0.969 1.00 61.00 93 HIS A O 3
ATOM 4635 N N . HIS A 1 94 ? 18.120 2.219 0.164 1.00 20.12 94 HIS A N 3
ATOM 4636 C CA . HIS A 1 94 ? 19.529 2.342 -0.223 1.00 32.44 94 HIS A CA 3
ATOM 4637 C C . HIS A 1 94 ? 19.687 3.212 -1.479 1.00 2.45 94 HIS A C 3
ATOM 4638 O O . HIS A 1 94 ? 20.551 4.089 -1.544 1.00 74.54 94 HIS A O 3
ATOM 4653 N N . HIS A 1 95 ? 18.846 2.953 -2.476 1.00 42.14 95 HIS A N 3
ATOM 4654 C CA . HIS A 1 95 ? 18.875 3.698 -3.735 1.00 14.11 95 HIS A CA 3
ATOM 4655 C C . HIS A 1 95 ? 18.186 5.066 -3.596 1.00 43.42 95 HIS A C 3
ATOM 4656 O O . HIS A 1 95 ? 16.977 5.144 -3.377 1.00 42.10 95 HIS A O 3
ATOM 4671 N N . HIS A 1 96 ? 18.962 6.137 -3.726 1.00 50.05 96 HIS A N 3
ATOM 4672 C CA . HIS A 1 96 ? 18.421 7.504 -3.666 1.00 41.52 96 HIS A CA 3
ATOM 4673 C C . HIS A 1 96 ? 17.838 7.935 -5.023 1.00 50.14 96 HIS A C 3
ATOM 4674 O O . HIS A 1 96 ? 18.087 7.298 -6.050 1.00 23.24 96 HIS A O 3
ATOM 4689 N N . HIS A 1 97 ? 17.058 9.015 -5.026 1.00 74.44 97 HIS A N 3
ATOM 4690 C CA . HIS A 1 97 ? 16.434 9.514 -6.261 1.00 1.53 97 HIS A CA 3
ATOM 4691 C C . HIS A 1 97 ? 17.262 10.650 -6.882 1.00 32.22 97 HIS A C 3
ATOM 4692 O O . HIS A 1 97 ? 18.318 11.018 -6.366 1.00 50.25 97 HIS A O 3
ATOM 4707 N N . HIS A 1 98 ? 16.787 11.184 -8.002 1.00 70.13 98 HIS A N 3
ATOM 4708 C CA . HIS A 1 98 ? 17.428 12.338 -8.647 1.00 60.54 98 HIS A CA 3
ATOM 4709 C C . HIS A 1 98 ? 17.066 13.646 -7.915 1.00 5.51 98 HIS A C 3
ATOM 4710 O O . HIS A 1 98 ? 17.963 14.272 -7.313 1.00 36.30 98 HIS A O 3
ATOM 4726 N N . GLY A 1 1 ? -54.431 -6.237 -21.324 1.00 1.23 1 GLY A N 4
ATOM 4727 C CA . GLY A 1 1 ? -53.017 -6.570 -20.988 1.00 20.04 1 GLY A CA 4
ATOM 4728 C C . GLY A 1 1 ? -52.045 -6.365 -22.150 1.00 23.25 1 GLY A C 4
ATOM 4729 O O . GLY A 1 1 ? -51.125 -7.162 -22.339 1.00 4.21 1 GLY A O 4
ATOM 4735 N N . ASP A 1 2 ? -52.241 -5.298 -22.925 1.00 10.13 2 ASP A N 4
ATOM 4736 C CA . ASP A 1 2 ? -51.353 -4.985 -24.051 1.00 63.20 2 ASP A CA 4
ATOM 4737 C C . ASP A 1 2 ? -50.059 -4.320 -23.551 1.00 14.31 2 ASP A C 4
ATOM 4738 O O . ASP A 1 2 ? -50.047 -3.134 -23.207 1.00 21.05 2 ASP A O 4
ATOM 4747 N N . ARG A 1 3 ? -48.977 -5.091 -23.498 1.00 73.42 3 ARG A N 4
ATOM 4748 C CA . ARG A 1 3 ? -47.700 -4.605 -22.957 1.00 25.33 3 ARG A CA 4
ATOM 4749 C C . ARG A 1 3 ? -46.612 -4.533 -24.041 1.00 15.02 3 ARG A C 4
ATOM 4750 O O . ARG A 1 3 ? -45.985 -5.541 -24.379 1.00 62.30 3 ARG A O 4
ATOM 4771 N N . ARG A 1 4 ? -46.400 -3.339 -24.592 1.00 14.20 4 ARG A N 4
ATOM 4772 C CA . ARG A 1 4 ? -45.343 -3.117 -25.587 1.00 20.35 4 ARG A CA 4
ATOM 4773 C C . ARG A 1 4 ? -44.014 -2.785 -24.884 1.00 14.25 4 ARG A C 4
ATOM 4774 O O . ARG A 1 4 ? -43.859 -1.711 -24.304 1.00 4.04 4 ARG A O 4
ATOM 4795 N N . VAL A 1 5 ? -43.064 -3.718 -24.932 1.00 44.32 5 VAL A N 4
ATOM 4796 C CA . VAL A 1 5 ? -41.758 -3.530 -24.291 1.00 52.11 5 VAL A CA 4
ATOM 4797 C C . VAL A 1 5 ? -40.996 -2.341 -24.902 1.00 22.32 5 VAL A C 4
ATOM 4798 O O . VAL A 1 5 ? -40.685 -2.337 -26.092 1.00 23.33 5 VAL A O 4
ATOM 4811 N N . ARG A 1 6 ? -40.715 -1.327 -24.086 1.00 60.03 6 ARG A N 4
ATOM 4812 C CA . ARG A 1 6 ? -39.968 -0.148 -24.543 1.00 43.50 6 ARG A CA 4
ATOM 4813 C C . ARG A 1 6 ? -38.549 -0.136 -23.955 1.00 50.42 6 ARG A C 4
ATOM 4814 O O . ARG A 1 6 ? -37.565 -0.044 -24.692 1.00 1.25 6 ARG A O 4
ATOM 4835 N N . LEU A 1 7 ? -38.457 -0.206 -22.622 1.00 34.13 7 LEU A N 4
ATOM 4836 C CA . LEU A 1 7 ? -37.166 -0.308 -21.915 1.00 52.44 7 LEU A CA 4
ATOM 4837 C C . LEU A 1 7 ? -36.251 0.918 -22.156 1.00 64.21 7 LEU A C 4
ATOM 4838 O O . LEU A 1 7 ? -35.108 0.949 -21.697 1.00 3.32 7 LEU A O 4
ATOM 4854 N N . ILE A 1 8 ? -36.775 1.937 -22.833 1.00 62.14 8 ILE A N 4
ATOM 4855 C CA . ILE A 1 8 ? -35.988 3.118 -23.216 1.00 4.14 8 ILE A CA 4
ATOM 4856 C C . ILE A 1 8 ? -35.293 3.789 -22.013 1.00 55.32 8 ILE A C 4
ATOM 4857 O O . ILE A 1 8 ? -35.939 4.159 -21.031 1.00 72.53 8 ILE A O 4
ATOM 4873 N N . ARG A 1 9 ? -33.969 3.937 -22.103 1.00 13.12 9 ARG A N 4
ATOM 4874 C CA . ARG A 1 9 ? -33.184 4.628 -21.071 1.00 42.12 9 ARG A CA 4
ATOM 4875 C C . ARG A 1 9 ? -31.951 5.316 -21.685 1.00 43.23 9 ARG A C 4
ATOM 4876 O O . ARG A 1 9 ? -31.373 4.821 -22.658 1.00 20.24 9 ARG A O 4
ATOM 4897 N N . THR A 1 10 ? -31.560 6.461 -21.117 1.00 51.03 10 THR A N 4
ATOM 4898 C CA . THR A 1 10 ? -30.477 7.292 -21.679 1.00 20.40 10 THR A CA 4
ATOM 4899 C C . THR A 1 10 ? -29.114 6.575 -21.712 1.00 32.23 10 THR A C 4
ATOM 4900 O O . THR A 1 10 ? -28.908 5.545 -21.062 1.00 52.32 10 THR A O 4
ATOM 4911 N N . ARG A 1 11 ? -28.173 7.150 -22.461 1.00 2.23 11 ARG A N 4
ATOM 4912 C CA . ARG A 1 11 ? -26.847 6.555 -22.649 1.00 22.22 11 ARG A CA 4
ATOM 4913 C C . ARG A 1 11 ? -25.880 6.950 -21.518 1.00 72.13 11 ARG A C 4
ATOM 4914 O O . ARG A 1 11 ? -25.783 8.123 -21.146 1.00 21.40 11 ARG A O 4
ATOM 4935 N N . GLY A 1 12 ? -25.159 5.966 -20.983 1.00 53.41 12 GLY A N 4
ATOM 4936 C CA . GLY A 1 12 ? -24.190 6.230 -19.924 1.00 24.04 12 GLY A CA 4
ATOM 4937 C C . GLY A 1 12 ? -23.748 4.964 -19.193 1.00 43.04 12 GLY A C 4
ATOM 4938 O O . GLY A 1 12 ? -24.520 4.013 -19.065 1.00 72.11 12 GLY A O 4
ATOM 4942 N N . GLY A 1 13 ? -22.496 4.947 -18.723 1.00 31.22 13 GLY A N 4
ATOM 4943 C CA . GLY A 1 13 ? -21.975 3.802 -17.974 1.00 24.13 13 GLY A CA 4
ATOM 4944 C C . GLY A 1 13 ? -20.807 3.101 -18.668 1.00 55.21 13 GLY A C 4
ATOM 4945 O O . GLY A 1 13 ? -20.852 1.893 -18.906 1.00 34.15 13 GLY A O 4
ATOM 4949 N N . ASN A 1 14 ? -19.749 3.852 -18.985 1.00 1.44 14 ASN A N 4
ATOM 4950 C CA . ASN A 1 14 ? -18.564 3.285 -19.651 1.00 64.44 14 ASN A CA 4
ATOM 4951 C C . ASN A 1 14 ? -17.903 2.193 -18.787 1.00 24.30 14 ASN A C 4
ATOM 4952 O O . ASN A 1 14 ? -17.477 2.450 -17.663 1.00 34.42 14 ASN A O 4
ATOM 4963 N N . THR A 1 15 ? -17.821 0.976 -19.329 1.00 62.02 15 THR A N 4
ATOM 4964 C CA . THR A 1 15 ? -17.291 -0.180 -18.586 1.00 14.21 15 THR A CA 4
ATOM 4965 C C . THR A 1 15 ? -15.779 -0.054 -18.329 1.00 70.31 15 THR A C 4
ATOM 4966 O O . THR A 1 15 ? -14.962 -0.230 -19.238 1.00 71.21 15 THR A O 4
ATOM 4977 N N . LYS A 1 16 ? -15.413 0.250 -17.087 1.00 55.11 16 LYS A N 4
ATOM 4978 C CA . LYS A 1 16 ? -14.001 0.395 -16.706 1.00 50.03 16 LYS A CA 4
ATOM 4979 C C . LYS A 1 16 ? -13.390 -0.943 -16.261 1.00 14.11 16 LYS A C 4
ATOM 4980 O O . LYS A 1 16 ? -14.083 -1.824 -15.740 1.00 60.10 16 LYS A O 4
ATOM 4999 N N . VAL A 1 17 ? -12.084 -1.087 -16.461 1.00 51.40 17 VAL A N 4
ATOM 5000 C CA . VAL A 1 17 ? -11.378 -2.325 -16.123 1.00 64.24 17 VAL A CA 4
ATOM 5001 C C . VAL A 1 17 ? -10.738 -2.254 -14.726 1.00 11.54 17 VAL A C 4
ATOM 5002 O O . VAL A 1 17 ? -10.299 -1.194 -14.281 1.00 61.33 17 VAL A O 4
ATOM 5015 N N . ARG A 1 18 ? -10.736 -3.383 -14.023 1.00 74.12 18 ARG A N 4
ATOM 5016 C CA . ARG A 1 18 ? -10.038 -3.496 -12.733 1.00 63.41 18 ARG A CA 4
ATOM 5017 C C . ARG A 1 18 ? -8.505 -3.380 -12.895 1.00 51.52 18 ARG A C 4
ATOM 5018 O O . ARG A 1 18 ? -7.998 -3.123 -13.989 1.00 32.33 18 ARG A O 4
ATOM 5039 N N . LEU A 1 19 ? -7.771 -3.619 -11.803 1.00 25.14 19 LEU A N 4
ATOM 5040 C CA . LEU A 1 19 ? -6.300 -3.468 -11.777 1.00 34.50 19 LEU A CA 4
ATOM 5041 C C . LEU A 1 19 ? -5.560 -4.316 -12.838 1.00 71.22 19 LEU A C 4
ATOM 5042 O O . LEU A 1 19 ? -4.333 -4.254 -12.934 1.00 5.22 19 LEU A O 4
ATOM 5058 N N . ALA A 1 20 ? -6.298 -5.111 -13.611 1.00 32.34 20 ALA A N 4
ATOM 5059 C CA . ALA A 1 20 ? -5.711 -5.947 -14.663 1.00 41.10 20 ALA A CA 4
ATOM 5060 C C . ALA A 1 20 ? -4.901 -5.121 -15.677 1.00 11.41 20 ALA A C 4
ATOM 5061 O O . ALA A 1 20 ? -3.815 -5.526 -16.100 1.00 33.24 20 ALA A O 4
ATOM 5068 N N . SER A 1 21 ? -5.440 -3.971 -16.073 1.00 45.14 21 SER A N 4
ATOM 5069 C CA . SER A 1 21 ? -4.757 -3.078 -17.022 1.00 41.34 21 SER A CA 4
ATOM 5070 C C . SER A 1 21 ? -3.989 -1.967 -16.291 1.00 14.21 21 SER A C 4
ATOM 5071 O O . SER A 1 21 ? -2.920 -1.537 -16.733 1.00 2.32 21 SER A O 4
ATOM 5079 N N . ASP A 1 22 ? -4.544 -1.499 -15.176 1.00 65.42 22 ASP A N 4
ATOM 5080 C CA . ASP A 1 22 ? -3.912 -0.456 -14.367 1.00 12.12 22 ASP A CA 4
ATOM 5081 C C . ASP A 1 22 ? -3.827 -0.878 -12.890 1.00 41.40 22 ASP A C 4
ATOM 5082 O O . ASP A 1 22 ? -4.789 -0.755 -12.127 1.00 0.01 22 ASP A O 4
ATOM 5091 N N . THR A 1 23 ? -2.670 -1.411 -12.502 1.00 32.33 23 THR A N 4
ATOM 5092 C CA . THR A 1 23 ? -2.451 -1.885 -11.127 1.00 40.12 23 THR A CA 4
ATOM 5093 C C . THR A 1 23 ? -2.227 -0.705 -10.173 1.00 51.41 23 THR A C 4
ATOM 5094 O O . THR A 1 23 ? -1.209 -0.019 -10.253 1.00 23.22 23 THR A O 4
ATOM 5105 N N . ARG A 1 24 ? -3.158 -0.490 -9.250 1.00 34.42 24 ARG A N 4
ATOM 5106 C CA . ARG A 1 24 ? -3.120 0.697 -8.392 1.00 50.31 24 ARG A CA 4
ATOM 5107 C C . ARG A 1 24 ? -3.703 0.417 -6.996 1.00 12.23 24 ARG A C 4
ATOM 5108 O O . ARG A 1 24 ? -4.533 -0.473 -6.825 1.00 31.12 24 ARG A O 4
ATOM 5129 N N . ILE A 1 25 ? -3.258 1.187 -6.004 1.00 30.34 25 ILE A N 4
ATOM 5130 C CA . ILE A 1 25 ? -3.684 1.000 -4.614 1.00 42.34 25 ILE A CA 4
ATOM 5131 C C . ILE A 1 25 ? -3.702 2.334 -3.841 1.00 62.31 25 ILE A C 4
ATOM 5132 O O . ILE A 1 25 ? -2.884 3.222 -4.090 1.00 61.35 25 ILE A O 4
ATOM 5148 N N . ASN A 1 26 ? -4.644 2.470 -2.911 1.00 52.13 26 ASN A N 4
ATOM 5149 C CA . ASN A 1 26 ? -4.727 3.652 -2.048 1.00 72.14 26 ASN A CA 4
ATOM 5150 C C . ASN A 1 26 ? -3.986 3.395 -0.732 1.00 63.35 26 ASN A C 4
ATOM 5151 O O . ASN A 1 26 ? -4.401 2.559 0.076 1.00 42.25 26 ASN A O 4
ATOM 5162 N N . VAL A 1 27 ? -2.888 4.110 -0.533 1.00 43.21 27 VAL A N 4
ATOM 5163 C CA . VAL A 1 27 ? -1.999 3.877 0.607 1.00 40.22 27 VAL A CA 4
ATOM 5164 C C . VAL A 1 27 ? -2.197 4.923 1.717 1.00 72.54 27 VAL A C 4
ATOM 5165 O O . VAL A 1 27 ? -2.204 6.126 1.461 1.00 44.03 27 VAL A O 4
ATOM 5178 N N . VAL A 1 28 ? -2.346 4.456 2.954 1.00 45.43 28 VAL A N 4
ATOM 5179 C CA . VAL A 1 28 ? -2.471 5.353 4.107 1.00 54.54 28 VAL A CA 4
ATOM 5180 C C . VAL A 1 28 ? -1.109 5.572 4.780 1.00 22.31 28 VAL A C 4
ATOM 5181 O O . VAL A 1 28 ? -0.463 4.624 5.233 1.00 32.15 28 VAL A O 4
ATOM 5194 N N . ASP A 1 29 ? -0.682 6.826 4.832 1.00 22.21 29 ASP A N 4
ATOM 5195 C CA . ASP A 1 29 ? 0.603 7.193 5.426 1.00 34.35 29 ASP A CA 4
ATOM 5196 C C . ASP A 1 29 ? 0.516 7.210 6.970 1.00 1.31 29 ASP A C 4
ATOM 5197 O O . ASP A 1 29 ? -0.230 8.007 7.545 1.00 53.33 29 ASP A O 4
ATOM 5206 N N . PRO A 1 30 ? 1.274 6.335 7.666 1.00 44.21 30 PRO A N 4
ATOM 5207 C CA . PRO A 1 30 ? 1.279 6.282 9.138 1.00 11.12 30 PRO A CA 4
ATOM 5208 C C . PRO A 1 30 ? 2.161 7.376 9.776 1.00 52.32 30 PRO A C 4
ATOM 5209 O O . PRO A 1 30 ? 2.034 7.678 10.967 1.00 41.21 30 PRO A O 4
ATOM 5220 N N . GLU A 1 31 ? 3.048 7.970 8.978 1.00 53.23 31 GLU A N 4
ATOM 5221 C CA . GLU A 1 31 ? 3.957 9.017 9.460 1.00 32.20 31 GLU A CA 4
ATOM 5222 C C . GLU A 1 31 ? 3.316 10.416 9.356 1.00 40.13 31 GLU A C 4
ATOM 5223 O O . GLU A 1 31 ? 3.437 11.237 10.270 1.00 14.43 31 GLU A O 4
ATOM 5235 N N . THR A 1 32 ? 2.649 10.689 8.235 1.00 74.34 32 THR A N 4
ATOM 5236 C CA . THR A 1 32 ? 2.043 12.015 7.993 1.00 71.23 32 THR A CA 4
ATOM 5237 C C . THR A 1 32 ? 0.511 11.998 8.129 1.00 13.02 32 THR A C 4
ATOM 5238 O O . THR A 1 32 ? -0.102 13.023 8.436 1.00 22.42 32 THR A O 4
ATOM 5249 N N . GLY A 1 33 ? -0.108 10.842 7.887 1.00 34.11 33 GLY A N 4
ATOM 5250 C CA . GLY A 1 33 ? -1.559 10.711 8.049 1.00 30.42 33 GLY A CA 4
ATOM 5251 C C . GLY A 1 33 ? -2.366 11.040 6.791 1.00 70.35 33 GLY A C 4
ATOM 5252 O O . GLY A 1 33 ? -3.580 11.256 6.865 1.00 40.12 33 GLY A O 4
ATOM 5256 N N . LYS A 1 34 ? -1.706 11.082 5.635 1.00 74.40 34 LYS A N 4
ATOM 5257 C CA . LYS A 1 34 ? -2.400 11.334 4.363 1.00 70.31 34 LYS A CA 4
ATOM 5258 C C . LYS A 1 34 ? -2.706 10.023 3.622 1.00 14.24 34 LYS A C 4
ATOM 5259 O O . LYS A 1 34 ? -1.919 9.076 3.665 1.00 61.30 34 LYS A O 4
ATOM 5278 N N . VAL A 1 35 ? -3.853 9.964 2.951 1.00 23.54 35 VAL A N 4
ATOM 5279 C CA . VAL A 1 35 ? -4.157 8.840 2.063 1.00 64.43 35 VAL A CA 4
ATOM 5280 C C . VAL A 1 35 ? -3.623 9.130 0.650 1.00 10.32 35 VAL A C 4
ATOM 5281 O O . VAL A 1 35 ? -4.241 9.862 -0.129 1.00 22.41 35 VAL A O 4
ATOM 5294 N N . GLU A 1 36 ? -2.451 8.582 0.348 1.00 44.44 36 GLU A N 4
ATOM 5295 C CA . GLU A 1 36 ? -1.771 8.826 -0.928 1.00 62.11 36 GLU A CA 4
ATOM 5296 C C . GLU A 1 36 ? -1.967 7.646 -1.888 1.00 32.35 36 GLU A C 4
ATOM 5297 O O . GLU A 1 36 ? -1.892 6.488 -1.484 1.00 35.43 36 GLU A O 4
ATOM 5309 N N . ILE A 1 37 ? -2.208 7.939 -3.161 1.00 53.43 37 ILE A N 4
ATOM 5310 C CA . ILE A 1 37 ? -2.438 6.887 -4.152 1.00 55.34 37 ILE A CA 4
ATOM 5311 C C . ILE A 1 37 ? -1.132 6.477 -4.849 1.00 54.35 37 ILE A C 4
ATOM 5312 O O . ILE A 1 37 ? -0.398 7.318 -5.369 1.00 43.14 37 ILE A O 4
ATOM 5328 N N . ALA A 1 38 ? -0.853 5.178 -4.854 1.00 32.31 38 ALA A N 4
ATOM 5329 C CA . ALA A 1 38 ? 0.336 4.637 -5.517 1.00 53.52 38 ALA A CA 4
ATOM 5330 C C . ALA A 1 38 ? -0.029 3.452 -6.418 1.00 52.33 38 ALA A C 4
ATOM 5331 O O . ALA A 1 38 ? -1.081 2.839 -6.261 1.00 44.10 38 ALA A O 4
ATOM 5338 N N . GLU A 1 39 ? 0.839 3.133 -7.368 1.00 62.21 39 GLU A N 4
ATOM 5339 C CA . GLU A 1 39 ? 0.623 1.980 -8.243 1.00 15.45 39 GLU A CA 4
ATOM 5340 C C . GLU A 1 39 ? 1.617 0.861 -7.911 1.00 33.14 39 GLU A C 4
ATOM 5341 O O . GLU A 1 39 ? 2.812 1.110 -7.723 1.00 23.33 39 GLU A O 4
ATOM 5353 N N . ILE A 1 40 ? 1.118 -0.369 -7.826 1.00 62.10 40 ILE A N 4
ATOM 5354 C CA . ILE A 1 40 ? 1.931 -1.495 -7.359 1.00 65.32 40 ILE A CA 4
ATOM 5355 C C . ILE A 1 40 ? 2.993 -1.907 -8.391 1.00 53.41 40 ILE A C 4
ATOM 5356 O O . ILE A 1 40 ? 2.680 -2.409 -9.472 1.00 41.14 40 ILE A O 4
ATOM 5372 N N . ARG A 1 41 ? 4.250 -1.702 -8.018 1.00 12.25 41 ARG A N 4
ATOM 5373 C CA . ARG A 1 41 ? 5.399 -2.025 -8.866 1.00 31.22 41 ARG A CA 4
ATOM 5374 C C . ARG A 1 41 ? 5.690 -3.534 -8.818 1.00 25.23 41 ARG A C 4
ATOM 5375 O O . ARG A 1 41 ? 6.054 -4.143 -9.823 1.00 22.31 41 ARG A O 4
ATOM 5396 N N . ASN A 1 42 ? 5.515 -4.125 -7.634 1.00 4.32 42 ASN A N 4
ATOM 5397 C CA . ASN A 1 42 ? 5.709 -5.567 -7.431 1.00 50.20 42 ASN A CA 4
ATOM 5398 C C . ASN A 1 42 ? 4.639 -6.127 -6.476 1.00 64.41 42 ASN A C 4
ATOM 5399 O O . ASN A 1 42 ? 4.546 -5.702 -5.325 1.00 0.45 42 ASN A O 4
ATOM 5410 N N . VAL A 1 43 ? 3.832 -7.072 -6.961 1.00 4.21 43 VAL A N 4
ATOM 5411 C CA . VAL A 1 43 ? 2.727 -7.637 -6.167 1.00 63.15 43 VAL A CA 4
ATOM 5412 C C . VAL A 1 43 ? 3.217 -8.600 -5.073 1.00 11.02 43 VAL A C 4
ATOM 5413 O O . VAL A 1 43 ? 2.554 -8.776 -4.053 1.00 25.34 43 VAL A O 4
ATOM 5426 N N . VAL A 1 44 ? 4.374 -9.222 -5.289 1.00 0.13 44 VAL A N 4
ATOM 5427 C CA . VAL A 1 44 ? 4.920 -10.178 -4.319 1.00 2.11 44 VAL A CA 4
ATOM 5428 C C . VAL A 1 44 ? 5.892 -9.490 -3.347 1.00 42.43 44 VAL A C 4
ATOM 5429 O O . VAL A 1 44 ? 6.619 -8.567 -3.724 1.00 21.43 44 VAL A O 4
ATOM 5442 N N . GLU A 1 45 ? 5.894 -9.944 -2.097 1.00 63.23 45 GLU A N 4
ATOM 5443 C CA . GLU A 1 45 ? 6.751 -9.365 -1.055 1.00 75.13 45 GLU A CA 4
ATOM 5444 C C . GLU A 1 45 ? 8.244 -9.449 -1.422 1.00 34.43 45 GLU A C 4
ATOM 5445 O O . GLU A 1 45 ? 8.683 -10.384 -2.098 1.00 75.01 45 GLU A O 4
ATOM 5457 N N . ASN A 1 46 ? 9.021 -8.462 -0.973 1.00 70.53 46 ASN A N 4
ATOM 5458 C CA . ASN A 1 46 ? 10.472 -8.449 -1.193 1.00 44.34 46 ASN A CA 4
ATOM 5459 C C . ASN A 1 46 ? 11.170 -9.504 -0.307 1.00 51.45 46 ASN A C 4
ATOM 5460 O O . ASN A 1 46 ? 11.988 -9.167 0.554 1.00 64.35 46 ASN A O 4
ATOM 5471 N N . THR A 1 47 ? 10.852 -10.777 -0.534 1.00 53.04 47 THR A N 4
ATOM 5472 C CA . THR A 1 47 ? 11.334 -11.869 0.326 1.00 31.31 47 THR 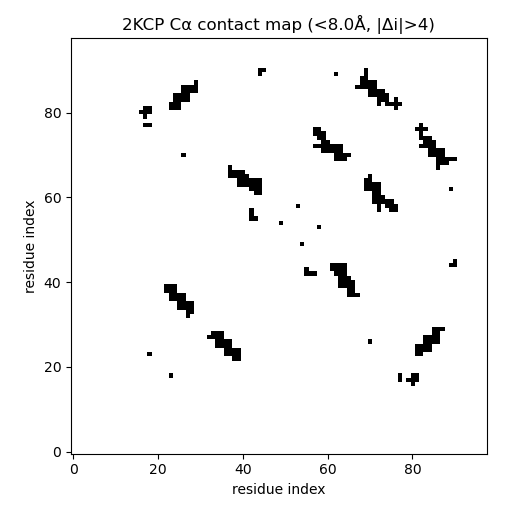A CA 4
ATOM 5473 C C . THR A 1 47 ? 11.852 -13.062 -0.498 1.00 53.22 47 THR A C 4
ATOM 5474 O O . THR A 1 47 ? 11.966 -12.982 -1.724 1.00 1.41 47 THR A O 4
ATOM 5485 N N . ALA A 1 48 ? 12.175 -14.163 0.177 1.00 64.11 48 ALA A N 4
ATOM 5486 C CA . ALA A 1 48 ? 12.729 -15.348 -0.490 1.00 70.23 48 ALA A CA 4
ATOM 5487 C C . ALA A 1 48 ? 11.677 -16.449 -0.722 1.00 61.41 48 ALA A C 4
ATOM 5488 O O . ALA A 1 48 ? 11.233 -16.657 -1.854 1.00 25.14 48 ALA A O 4
ATOM 5495 N N . ASN A 1 49 ? 11.286 -17.151 0.352 1.00 34.10 49 ASN A N 4
ATOM 5496 C CA . ASN A 1 49 ? 10.383 -18.312 0.257 1.00 1.35 49 ASN A CA 4
ATOM 5497 C C . ASN A 1 49 ? 10.992 -19.431 -0.610 1.00 20.32 49 ASN A C 4
ATOM 5498 O O . ASN A 1 49 ? 10.811 -19.452 -1.831 1.00 63.45 49 ASN A O 4
ATOM 5509 N N . PRO A 1 50 ? 11.741 -20.371 0.015 1.00 63.23 50 PRO A N 4
ATOM 5510 C CA . PRO A 1 50 ? 12.389 -21.494 -0.701 1.00 65.40 50 PRO A CA 4
ATOM 5511 C C . PRO A 1 50 ? 11.397 -22.382 -1.475 1.00 43.22 50 PRO A C 4
ATOM 5512 O O . PRO A 1 50 ? 11.771 -23.056 -2.436 1.00 23.20 50 PRO A O 4
ATOM 5523 N N . HIS A 1 51 ? 10.140 -22.397 -1.039 1.00 64.20 51 HIS A N 4
ATOM 5524 C CA . HIS A 1 51 ? 9.086 -23.148 -1.733 1.00 22.30 51 HIS A CA 4
ATOM 5525 C C . HIS A 1 51 ? 8.158 -22.211 -2.521 1.00 44.30 51 HIS A C 4
ATOM 5526 O O . HIS A 1 51 ? 8.115 -21.006 -2.274 1.00 31.33 51 HIS A O 4
ATOM 5541 N N . PHE A 1 52 ? 7.401 -22.782 -3.458 1.00 51.30 52 PHE A N 4
ATOM 5542 C CA . PHE A 1 52 ? 6.466 -22.010 -4.291 1.00 74.33 52 PHE A CA 4
ATOM 5543 C C . PHE A 1 52 ? 5.415 -21.259 -3.449 1.00 43.41 52 PHE A C 4
ATOM 5544 O O . PHE A 1 52 ? 4.782 -20.317 -3.930 1.00 62.23 52 PHE A O 4
ATOM 5561 N N . VAL A 1 53 ? 5.232 -21.681 -2.199 1.00 25.40 53 VAL A N 4
ATOM 5562 C CA . VAL A 1 53 ? 4.255 -21.057 -1.306 1.00 72.14 53 VAL A CA 4
ATOM 5563 C C . VAL A 1 53 ? 4.702 -19.650 -0.871 1.00 54.50 53 VAL A C 4
ATOM 5564 O O . VAL A 1 53 ? 5.330 -19.469 0.174 1.00 21.44 53 VAL A O 4
ATOM 5577 N N . ARG A 1 54 ? 4.399 -18.663 -1.707 1.00 70.21 54 ARG A N 4
ATOM 5578 C CA . ARG A 1 54 ? 4.682 -17.253 -1.408 1.00 5.04 54 ARG A CA 4
ATOM 5579 C C . ARG A 1 54 ? 3.482 -16.385 -1.801 1.00 75.23 54 ARG A C 4
ATOM 5580 O O . ARG A 1 54 ? 2.873 -16.599 -2.854 1.00 35.04 54 ARG A O 4
ATOM 5601 N N . ARG A 1 55 ? 3.127 -15.414 -0.968 1.00 34.34 55 ARG A N 4
ATOM 5602 C CA . ARG A 1 55 ? 1.913 -14.630 -1.207 1.00 63.00 55 ARG A CA 4
ATOM 5603 C C . ARG A 1 55 ? 2.135 -13.511 -2.245 1.00 30.21 55 ARG A C 4
ATOM 5604 O O . ARG A 1 55 ? 2.466 -12.375 -1.913 1.00 0.01 55 ARG A O 4
ATOM 5625 N N . ASN A 1 56 ? 1.980 -13.873 -3.517 1.00 13.24 56 ASN A N 4
ATOM 5626 C CA . ASN A 1 56 ? 2.021 -12.906 -4.625 1.00 22.23 56 ASN A CA 4
ATOM 5627 C C . ASN A 1 56 ? 0.652 -12.235 -4.827 1.00 62.24 56 ASN A C 4
ATOM 5628 O O . ASN A 1 56 ? 0.553 -11.141 -5.380 1.00 42.40 56 ASN A O 4
ATOM 5639 N N . ILE A 1 57 ? -0.399 -12.918 -4.380 1.00 4.25 57 ILE A N 4
ATOM 5640 C CA . ILE A 1 57 ? -1.762 -12.388 -4.451 1.00 10.33 57 ILE A CA 4
ATOM 5641 C C . ILE A 1 57 ? -2.008 -11.285 -3.401 1.00 20.21 57 ILE A C 4
ATOM 5642 O O . ILE A 1 57 ? -1.717 -11.459 -2.211 1.00 72.32 57 ILE A O 4
ATOM 5658 N N . ILE A 1 58 ? -2.549 -10.157 -3.861 1.00 24.03 58 ILE A N 4
ATOM 5659 C CA . ILE A 1 58 ? -2.850 -9.007 -2.997 1.00 42.43 58 ILE A CA 4
ATOM 5660 C C . ILE A 1 58 ? -3.806 -9.388 -1.845 1.00 74.52 58 ILE A C 4
ATOM 5661 O O . ILE A 1 58 ? -5.033 -9.354 -1.993 1.00 54.35 58 ILE A O 4
ATOM 5677 N N . THR A 1 59 ? -3.237 -9.762 -0.699 1.00 63.13 59 THR A N 4
ATOM 5678 C CA . THR A 1 59 ? -4.024 -10.247 0.451 1.00 73.41 59 THR A CA 4
ATOM 5679 C C . THR A 1 59 ? -3.681 -9.503 1.754 1.00 74.34 59 THR A C 4
ATOM 5680 O O . THR A 1 59 ? -2.641 -8.856 1.861 1.00 12.21 59 THR A O 4
ATOM 5691 N N . ARG A 1 60 ? -4.569 -9.614 2.746 1.00 43.50 60 ARG A N 4
ATOM 5692 C CA . ARG A 1 60 ? -4.401 -8.926 4.035 1.00 74.21 60 ARG A CA 4
ATOM 5693 C C . ARG A 1 60 ? -3.072 -9.306 4.715 1.00 51.22 60 ARG A C 4
ATOM 5694 O O . ARG A 1 60 ? -2.849 -10.468 5.069 1.00 33.14 60 ARG A O 4
ATOM 5715 N N . GLY A 1 61 ? -2.194 -8.321 4.898 1.00 14.23 61 GLY A N 4
ATOM 5716 C CA . GLY A 1 61 ? -0.900 -8.568 5.529 1.00 54.35 61 GLY A CA 4
ATOM 5717 C C . GLY A 1 61 ? 0.242 -8.695 4.528 1.00 63.32 61 GLY A C 4
ATOM 5718 O O . GLY A 1 61 ? 1.413 -8.700 4.911 1.00 22.51 61 GLY A O 4
ATOM 5722 N N . ALA A 1 62 ? -0.096 -8.803 3.243 1.00 74.44 62 ALA A N 4
ATOM 5723 C CA . ALA A 1 62 ? 0.914 -8.914 2.184 1.00 74.41 62 ALA A CA 4
ATOM 5724 C C . ALA A 1 62 ? 1.586 -7.562 1.917 1.00 44.55 62 ALA A C 4
ATOM 5725 O O . ALA A 1 62 ? 0.911 -6.540 1.761 1.00 61.31 62 ALA A O 4
ATOM 5732 N N . VAL A 1 63 ? 2.913 -7.556 1.877 1.00 33.14 63 VAL A N 4
ATOM 5733 C CA . VAL A 1 63 ? 3.669 -6.333 1.605 1.00 22.04 63 VAL A CA 4
ATOM 5734 C C . VAL A 1 63 ? 4.009 -6.206 0.112 1.00 40.55 63 VAL A C 4
ATOM 5735 O O . VAL A 1 63 ? 4.805 -6.978 -0.420 1.00 11.00 63 VAL A O 4
ATOM 5748 N N . VAL A 1 64 ? 3.413 -5.222 -0.554 1.00 32.34 64 VAL A N 4
ATOM 5749 C CA . VAL A 1 64 ? 3.667 -4.986 -1.978 1.00 71.34 64 VAL A CA 4
ATOM 5750 C C . VAL A 1 64 ? 4.607 -3.789 -2.185 1.00 25.44 64 VAL A C 4
ATOM 5751 O O . VAL A 1 64 ? 4.611 -2.838 -1.399 1.00 31.23 64 VAL A O 4
ATOM 5764 N N . GLU A 1 65 ? 5.405 -3.842 -3.244 1.00 11.20 65 GLU A N 4
ATOM 5765 C CA . GLU A 1 65 ? 6.347 -2.763 -3.563 1.00 40.11 65 GLU A CA 4
ATOM 5766 C C . GLU A 1 65 ? 5.711 -1.747 -4.524 1.00 34.11 65 GLU A C 4
ATOM 5767 O O . GLU A 1 65 ? 5.237 -2.108 -5.599 1.00 50.24 65 GLU A O 4
ATOM 5779 N N . THR A 1 66 ? 5.691 -0.475 -4.125 1.00 54.50 66 THR A N 4
ATOM 5780 C CA . THR A 1 66 ? 5.056 0.588 -4.925 1.00 61.20 66 THR A CA 4
ATOM 5781 C C . THR A 1 66 ? 6.019 1.755 -5.194 1.00 13.02 66 THR A C 4
ATOM 5782 O O . THR A 1 66 ? 7.139 1.786 -4.682 1.00 10.41 66 THR A O 4
ATOM 5793 N N . ASN A 1 67 ? 5.561 2.731 -5.978 1.00 24.10 67 ASN A N 4
ATOM 5794 C CA . ASN A 1 67 ? 6.369 3.922 -6.283 1.00 60.32 67 ASN A CA 4
ATOM 5795 C C . ASN A 1 67 ? 6.639 4.773 -5.026 1.00 41.31 67 ASN A C 4
ATOM 5796 O O . ASN A 1 67 ? 7.513 5.641 -5.027 1.00 5.33 67 ASN A O 4
ATOM 5807 N N . LEU A 1 68 ? 5.881 4.523 -3.956 1.00 11.04 68 LEU A N 4
ATOM 5808 C CA . LEU A 1 68 ? 6.117 5.183 -2.660 1.00 1.23 68 LEU A CA 4
ATOM 5809 C C . LEU A 1 68 ? 7.046 4.341 -1.772 1.00 73.33 68 LEU A C 4
ATOM 5810 O O . LEU A 1 68 ? 7.825 4.873 -0.975 1.00 44.53 68 LEU A O 4
ATOM 5826 N N . GLY A 1 69 ? 6.951 3.020 -1.918 1.00 12.51 69 GLY A N 4
ATOM 5827 C CA . GLY A 1 69 ? 7.694 2.099 -1.065 1.00 62.41 69 GLY A CA 4
ATOM 5828 C C . GLY A 1 69 ? 6.888 0.846 -0.726 1.00 43.41 69 GLY A C 4
ATOM 5829 O O . GLY A 1 69 ? 6.041 0.417 -1.509 1.00 13.43 69 GLY A O 4
ATOM 5833 N N . ASN A 1 70 ? 7.139 0.263 0.445 1.00 41.33 70 ASN A N 4
ATOM 5834 C CA . ASN A 1 70 ? 6.443 -0.960 0.865 1.00 63.31 70 ASN A CA 4
ATOM 5835 C C . ASN A 1 70 ? 5.051 -0.641 1.427 1.00 23.44 70 ASN A C 4
ATOM 5836 O O . ASN A 1 70 ? 4.900 0.235 2.275 1.00 45.24 70 ASN A O 4
ATOM 5847 N N . VAL A 1 71 ? 4.040 -1.354 0.942 1.00 51.12 71 VAL A N 4
ATOM 5848 C CA . VAL A 1 71 ? 2.654 -1.150 1.382 1.00 70.00 71 VAL A CA 4
ATOM 5849 C C . VAL A 1 71 ? 2.015 -2.466 1.857 1.00 4.31 71 VAL A C 4
ATOM 5850 O O . VAL A 1 71 ? 2.054 -3.474 1.156 1.00 15.43 71 VAL A O 4
ATOM 5863 N N . ARG A 1 72 ? 1.432 -2.455 3.053 1.00 2.25 72 ARG A N 4
ATOM 5864 C CA . ARG A 1 72 ? 0.738 -3.632 3.579 1.00 21.42 72 ARG A CA 4
ATOM 5865 C C . ARG A 1 72 ? -0.751 -3.604 3.203 1.00 14.43 72 ARG A C 4
ATOM 5866 O O . ARG A 1 72 ? -1.481 -2.703 3.612 1.00 31.15 72 ARG A O 4
ATOM 5887 N N . VAL A 1 73 ? -1.194 -4.591 2.429 1.00 33.54 73 VAL A N 4
ATOM 5888 C CA . VAL A 1 73 ? -2.599 -4.680 2.008 1.00 31.04 73 VAL A CA 4
ATOM 5889 C C . VAL A 1 73 ? -3.536 -4.945 3.200 1.00 13.31 73 VAL A C 4
ATOM 5890 O O . VAL A 1 73 ? -3.264 -5.813 4.036 1.00 42.20 73 VAL A O 4
ATOM 5903 N N . THR A 1 74 ? -4.640 -4.198 3.273 1.00 22.34 74 THR A N 4
ATOM 5904 C CA . THR A 1 74 ? -5.630 -4.369 4.348 1.00 52.10 74 THR A CA 4
ATOM 5905 C C . THR A 1 74 ? -6.944 -4.967 3.818 1.00 21.22 74 THR A C 4
ATOM 5906 O O . THR A 1 74 ? -7.239 -6.142 4.048 1.00 11.45 74 THR A O 4
ATOM 5917 N N . SER A 1 75 ? -7.720 -4.159 3.095 1.00 32.52 75 SER A N 4
ATOM 5918 C CA . SER A 1 75 ? -9.014 -4.598 2.541 1.00 11.32 75 SER A CA 4
ATOM 5919 C C . SER A 1 75 ? -8.831 -5.556 1.352 1.00 23.01 75 SER A C 4
ATOM 5920 O O . SER A 1 75 ? -7.707 -5.934 1.000 1.00 64.33 75 SER A O 4
ATOM 5928 N N . ARG A 1 76 ? -9.944 -5.963 0.741 1.00 43.02 76 ARG A N 4
ATOM 5929 C CA . ARG A 1 76 ? -9.908 -6.832 -0.441 1.00 74.12 76 ARG A CA 4
ATOM 5930 C C . ARG A 1 76 ? -9.956 -6.010 -1.742 1.00 72.23 76 ARG A C 4
ATOM 5931 O O . ARG A 1 76 ? -10.794 -5.123 -1.896 1.00 20.45 76 ARG A O 4
ATOM 5952 N N . PRO A 1 77 ? -9.064 -6.310 -2.706 1.00 61.23 77 PRO A N 4
ATOM 5953 C CA . PRO A 1 77 ? -8.944 -5.530 -3.949 1.00 43.03 77 PRO A CA 4
ATOM 5954 C C . PRO A 1 77 ? -10.109 -5.761 -4.927 1.00 42.24 77 PRO A C 4
ATOM 5955 O O . PRO A 1 77 ? -10.716 -6.833 -4.946 1.00 44.42 77 PRO A O 4
ATOM 5966 N N . GLY A 1 78 ? -10.423 -4.746 -5.732 1.00 42.13 78 GLY A N 4
ATOM 5967 C CA . GLY A 1 78 ? -11.449 -4.894 -6.763 1.00 1.25 78 GLY A CA 4
ATOM 5968 C C . GLY A 1 78 ? -12.813 -4.338 -6.367 1.00 41.53 78 GLY A C 4
ATOM 5969 O O . GLY A 1 78 ? -13.804 -4.582 -7.055 1.00 43.34 78 GLY A O 4
ATOM 5973 N N . GLN A 1 79 ? -12.877 -3.588 -5.267 1.00 42.42 79 GLN A N 4
ATOM 5974 C CA . GLN A 1 79 ? -14.132 -2.950 -4.852 1.00 32.14 79 GLN A CA 4
ATOM 5975 C C . GLN A 1 79 ? -14.473 -1.789 -5.803 1.00 10.43 79 GLN A C 4
ATOM 5976 O O . GLN A 1 79 ? -14.230 -0.625 -5.493 1.00 74.31 79 GLN A O 4
ATOM 5990 N N . ASP A 1 80 ? -15.002 -2.125 -6.980 1.00 10.24 80 ASP A N 4
ATOM 5991 C CA . ASP A 1 80 ? -15.232 -1.143 -8.053 1.00 20.35 80 ASP A CA 4
ATOM 5992 C C . ASP A 1 80 ? -13.896 -0.561 -8.572 1.00 33.54 80 ASP A C 4
ATOM 5993 O O . ASP A 1 80 ? -13.869 0.418 -9.316 1.00 61.34 80 ASP A O 4
ATOM 6002 N N . GLY A 1 81 ? -12.788 -1.203 -8.196 1.00 33.40 81 GLY A N 4
ATOM 6003 C CA . GLY A 1 81 ? -11.463 -0.754 -8.623 1.00 23.50 81 GLY A CA 4
ATOM 6004 C C . GLY A 1 81 ? -10.534 -0.405 -7.462 1.00 14.41 81 GLY A C 4
ATOM 6005 O O . GLY A 1 81 ? -9.329 -0.654 -7.525 1.00 24.43 81 GLY A O 4
ATOM 6009 N N . VAL A 1 82 ? -11.093 0.155 -6.391 1.00 72.23 82 VAL A N 4
ATOM 6010 C CA . VAL A 1 82 ? -10.288 0.636 -5.262 1.00 72.42 82 VAL A CA 4
ATOM 6011 C C . VAL A 1 82 ? -9.626 -0.509 -4.468 1.00 73.23 82 VAL A C 4
ATOM 6012 O O . VAL A 1 82 ? -10.239 -1.547 -4.199 1.00 73.21 82 VAL A O 4
ATOM 6025 N N . ILE A 1 83 ? -8.349 -0.312 -4.133 1.00 33.45 83 ILE A N 4
ATOM 6026 C CA . ILE A 1 83 ? -7.607 -1.209 -3.237 1.00 62.31 83 ILE A CA 4
ATOM 6027 C C . ILE A 1 83 ? -7.057 -0.406 -2.041 1.00 41.34 83 ILE A C 4
ATOM 6028 O O . ILE A 1 83 ? -6.734 0.773 -2.189 1.00 3.04 83 ILE A O 4
ATOM 6044 N N . ASN A 1 84 ? -6.961 -1.027 -0.861 1.00 51.35 84 ASN A N 4
ATOM 6045 C CA . ASN A 1 84 ? -6.537 -0.311 0.360 1.00 34.14 84 ASN A CA 4
ATOM 6046 C C . ASN A 1 84 ? -5.286 -0.943 1.011 1.00 41.23 84 ASN A C 4
ATOM 6047 O O . ASN A 1 84 ? -5.153 -2.167 1.078 1.00 35.10 84 ASN A O 4
ATOM 6058 N N . GLY A 1 85 ? -4.378 -0.088 1.495 1.00 23.10 85 GLY A N 4
ATOM 6059 C CA . GLY A 1 85 ? -3.176 -0.559 2.181 1.00 54.30 85 GLY A CA 4
ATOM 6060 C C . GLY A 1 85 ? -2.510 0.527 3.030 1.00 10.23 85 GLY A C 4
ATOM 6061 O O . GLY A 1 85 ? -2.893 1.697 2.965 1.00 30.11 85 GLY A O 4
ATOM 6065 N N . VAL A 1 86 ? -1.509 0.141 3.830 1.00 70.41 86 VAL A N 4
ATOM 6066 C CA . VAL A 1 86 ? -0.776 1.094 4.688 1.00 71.32 86 VAL A CA 4
ATOM 6067 C C . VAL A 1 86 ? 0.710 1.172 4.299 1.00 51.22 86 VAL A C 4
ATOM 6068 O O . VAL A 1 86 ? 1.331 0.157 3.986 1.00 2.43 86 VAL A O 4
ATOM 6081 N N . LEU A 1 87 ? 1.282 2.372 4.338 1.00 3.02 87 LEU A N 4
ATOM 6082 C CA . LEU A 1 87 ? 2.698 2.566 4.000 1.00 42.11 87 LEU A CA 4
ATOM 6083 C C . LEU A 1 87 ? 3.615 2.116 5.152 1.00 23.22 87 LEU A C 4
ATOM 6084 O O . LEU A 1 87 ? 3.558 2.661 6.247 1.00 0.24 87 LEU A O 4
ATOM 6100 N N . ILE A 1 88 ? 4.451 1.109 4.900 1.00 23.14 88 ILE A N 4
ATOM 6101 C CA . ILE A 1 88 ? 5.391 0.607 5.916 1.00 13.31 88 ILE A CA 4
ATOM 6102 C C . ILE A 1 88 ? 6.808 0.456 5.340 1.00 73.13 88 ILE A C 4
ATOM 6103 O O . ILE A 1 88 ? 7.033 0.633 4.142 1.00 53.41 88 ILE A O 4
ATOM 6119 N N . ARG A 1 89 ? 7.756 0.105 6.205 1.00 55.42 89 ARG A N 4
ATOM 6120 C CA . ARG A 1 89 ? 9.169 -0.041 5.818 1.00 51.14 89 ARG A CA 4
ATOM 6121 C C . ARG A 1 89 ? 9.877 -1.109 6.669 1.00 22.35 89 ARG A C 4
ATOM 6122 O O . ARG A 1 89 ? 10.720 -0.794 7.510 1.00 42.33 89 ARG A O 4
ATOM 6143 N N . GLU A 1 90 ? 9.518 -2.373 6.449 1.00 62.51 90 GLU A N 4
ATOM 6144 C CA . GLU A 1 90 ? 10.133 -3.493 7.176 1.00 3.54 90 GLU A CA 4
ATOM 6145 C C . GLU A 1 90 ? 11.544 -3.812 6.651 1.00 24.24 90 GLU A C 4
ATOM 6146 O O . GLU A 1 90 ? 12.283 -4.586 7.265 1.00 45.21 90 GLU A O 4
ATOM 6158 N N . LEU A 1 91 ? 11.900 -3.221 5.511 1.00 25.00 91 LEU A N 4
ATOM 6159 C CA . LEU A 1 91 ? 13.221 -3.425 4.902 1.00 63.24 91 LEU A CA 4
ATOM 6160 C C . LEU A 1 91 ? 14.237 -2.388 5.410 1.00 0.35 91 LEU A C 4
ATOM 6161 O O . LEU A 1 91 ? 13.924 -1.565 6.274 1.00 52.42 91 LEU A O 4
ATOM 6177 N N . GLU A 1 92 ? 15.452 -2.425 4.858 1.00 41.52 92 GLU A N 4
ATOM 6178 C CA . GLU A 1 92 ? 16.507 -1.481 5.246 1.00 65.33 92 GLU A CA 4
ATOM 6179 C C . GLU A 1 92 ? 16.085 -0.025 5.007 1.00 42.01 92 GLU A C 4
ATOM 6180 O O . GLU A 1 92 ? 15.650 0.348 3.918 1.00 52.45 92 GLU A O 4
ATOM 6192 N N . HIS A 1 93 ? 16.245 0.797 6.034 1.00 23.20 93 HIS A N 4
ATOM 6193 C CA . HIS A 1 93 ? 15.872 2.212 5.966 1.00 5.23 93 HIS A CA 4
ATOM 6194 C C . HIS A 1 93 ? 17.010 3.065 5.370 1.00 31.24 93 HIS A C 4
ATOM 6195 O O . HIS A 1 93 ? 17.193 4.222 5.744 1.00 3.11 93 HIS A O 4
ATOM 6210 N N . HIS A 1 94 ? 17.732 2.481 4.405 1.00 13.41 94 HIS A N 4
ATOM 6211 C CA . HIS A 1 94 ? 18.894 3.108 3.744 1.00 60.31 94 HIS A CA 4
ATOM 6212 C C . HIS A 1 94 ? 19.803 3.903 4.708 1.00 4.31 94 HIS A C 4
ATOM 6213 O O . HIS A 1 94 ? 19.812 5.134 4.713 1.00 5.34 94 HIS A O 4
ATOM 6228 N N . HIS A 1 95 ? 20.550 3.172 5.537 1.00 4.31 95 HIS A N 4
ATOM 6229 C CA . HIS A 1 95 ? 21.571 3.756 6.420 1.00 0.43 95 HIS A CA 4
ATOM 6230 C C . HIS A 1 95 ? 22.764 2.802 6.572 1.00 24.24 95 HIS A C 4
ATOM 6231 O O . HIS A 1 95 ? 22.585 1.622 6.879 1.00 62.02 95 HIS A O 4
ATOM 6246 N N . HIS A 1 96 ? 23.974 3.316 6.357 1.00 2.12 96 HIS A N 4
ATOM 6247 C CA . HIS A 1 96 ? 25.193 2.511 6.510 1.00 61.12 96 HIS A CA 4
ATOM 6248 C C . HIS A 1 96 ? 25.411 2.088 7.978 1.00 23.30 96 HIS A C 4
ATOM 6249 O O . HIS A 1 96 ? 25.566 2.931 8.862 1.00 32.01 96 HIS A O 4
ATOM 6264 N N . HIS A 1 97 ? 25.414 0.777 8.226 1.00 21.41 97 HIS A N 4
ATOM 6265 C CA . HIS A 1 97 ? 25.582 0.239 9.585 1.00 50.11 97 HIS A CA 4
ATOM 6266 C C . HIS A 1 97 ? 27.058 -0.048 9.914 1.00 2.14 97 HIS A C 4
ATOM 6267 O O . HIS A 1 97 ? 27.916 -0.034 9.031 1.00 61.33 97 HIS A O 4
ATOM 6282 N N . HIS A 1 98 ? 27.343 -0.322 11.188 1.00 63.35 98 HIS A N 4
ATOM 6283 C CA . HIS A 1 98 ? 28.704 -0.671 11.626 1.00 4.21 98 HIS A CA 4
ATOM 6284 C C . HIS A 1 98 ? 28.927 -2.199 11.598 1.00 2.05 98 HIS A C 4
ATOM 6285 O O . HIS A 1 98 ? 29.526 -2.700 10.623 1.00 37.55 98 HIS A O 4
ATOM 6301 N N . GLY A 1 1 ? 15.348 0.605 -45.183 1.00 51.21 1 GLY A N 5
ATOM 6302 C CA . GLY A 1 1 ? 14.469 1.253 -46.197 1.00 4.53 1 GLY A CA 5
ATOM 6303 C C . GLY A 1 1 ? 13.036 1.461 -45.715 1.00 35.42 1 GLY A C 5
ATOM 6304 O O . GLY A 1 1 ? 12.757 2.394 -44.960 1.00 63.10 1 GLY A O 5
ATOM 6310 N N . ASP A 1 2 ? 12.119 0.594 -46.143 1.00 30.41 2 ASP A N 5
ATOM 6311 C CA . ASP A 1 2 ? 10.702 0.745 -45.798 1.00 73.43 2 ASP A CA 5
ATOM 6312 C C . ASP A 1 2 ? 10.288 -0.142 -44.607 1.00 70.54 2 ASP A C 5
ATOM 6313 O O . ASP A 1 2 ? 9.788 -1.251 -44.775 1.00 51.55 2 ASP A O 5
ATOM 6322 N N . ARG A 1 3 ? 10.525 0.352 -43.395 1.00 42.01 3 ARG A N 5
ATOM 6323 C CA . ARG A 1 3 ? 10.024 -0.295 -42.174 1.00 54.02 3 ARG A CA 5
ATOM 6324 C C . ARG A 1 3 ? 8.998 0.614 -41.489 1.00 52.32 3 ARG A C 5
ATOM 6325 O O . ARG A 1 3 ? 8.925 0.701 -40.259 1.00 73.34 3 ARG A O 5
ATOM 6346 N N . ARG A 1 4 ? 8.195 1.274 -42.316 1.00 4.33 4 ARG A N 5
ATOM 6347 C CA . ARG A 1 4 ? 7.175 2.212 -41.853 1.00 31.23 4 ARG A CA 5
ATOM 6348 C C . ARG A 1 4 ? 6.058 1.506 -41.066 1.00 25.53 4 ARG A C 5
ATOM 6349 O O . ARG A 1 4 ? 5.128 0.946 -41.649 1.00 4.24 4 ARG A O 5
ATOM 6370 N N . VAL A 1 5 ? 6.172 1.514 -39.743 1.00 45.15 5 VAL A N 5
ATOM 6371 C CA . VAL A 1 5 ? 5.120 0.989 -38.870 1.00 25.21 5 VAL A CA 5
ATOM 6372 C C . VAL A 1 5 ? 4.243 2.132 -38.339 1.00 60.44 5 VAL A C 5
ATOM 6373 O O . VAL A 1 5 ? 4.701 3.272 -38.216 1.00 63.24 5 VAL A O 5
ATOM 6386 N N . ARG A 1 6 ? 2.980 1.840 -38.032 1.00 52.22 6 ARG A N 5
ATOM 6387 C CA . ARG A 1 6 ? 2.056 2.871 -37.540 1.00 21.41 6 ARG A CA 5
ATOM 6388 C C . ARG A 1 6 ? 1.707 2.681 -36.054 1.00 71.31 6 ARG A C 5
ATOM 6389 O O . ARG A 1 6 ? 1.102 3.563 -35.443 1.00 3.02 6 ARG A O 5
ATOM 6410 N N . LEU A 1 7 ? 2.092 1.532 -35.487 1.00 72.12 7 LEU A N 5
ATOM 6411 C CA . LEU A 1 7 ? 1.921 1.253 -34.052 1.00 45.22 7 LEU A CA 5
ATOM 6412 C C . LEU A 1 7 ? 0.456 1.467 -33.621 1.00 63.12 7 LEU A C 5
ATOM 6413 O O . LEU A 1 7 ? 0.084 2.528 -33.114 1.00 42.33 7 LEU A O 5
ATOM 6429 N N . ILE A 1 8 ? -0.377 0.458 -33.847 1.00 74.12 8 ILE A N 5
ATOM 6430 C CA . ILE A 1 8 ? -1.806 0.563 -33.540 1.00 62.43 8 ILE A CA 5
ATOM 6431 C C . ILE A 1 8 ? -2.133 -0.074 -32.174 1.00 12.52 8 ILE A C 5
ATOM 6432 O O . ILE A 1 8 ? -1.786 -1.223 -31.900 1.00 74.34 8 ILE A O 5
ATOM 6448 N N . ARG A 1 9 ? -2.789 0.703 -31.316 1.00 10.54 9 ARG A N 5
ATOM 6449 C CA . ARG A 1 9 ? -3.234 0.230 -30.000 1.00 2.22 9 ARG A CA 5
ATOM 6450 C C . ARG A 1 9 ? -4.720 0.541 -29.792 1.00 64.01 9 ARG A C 5
ATOM 6451 O O . ARG A 1 9 ? -5.209 1.569 -30.267 1.00 75.52 9 ARG A O 5
ATOM 6472 N N . THR A 1 10 ? -5.429 -0.347 -29.090 1.00 3.44 10 THR A N 5
ATOM 6473 C CA . THR A 1 10 ? -6.871 -0.177 -28.840 1.00 3.40 10 THR A CA 5
ATOM 6474 C C . THR A 1 10 ? -7.440 -1.307 -27.969 1.00 43.11 10 THR A C 5
ATOM 6475 O O . THR A 1 10 ? -6.762 -2.295 -27.686 1.00 40.14 10 THR A O 5
ATOM 6486 N N . ARG A 1 11 ? -8.695 -1.151 -27.550 1.00 12.52 11 ARG A N 5
ATOM 6487 C CA . ARG A 1 11 ? -9.395 -2.167 -26.753 1.00 45.35 11 ARG A CA 5
ATOM 6488 C C . ARG A 1 11 ? -10.920 -1.968 -26.824 1.00 42.01 11 ARG A C 5
ATOM 6489 O O . ARG A 1 11 ? -11.678 -2.936 -26.931 1.00 61.42 11 ARG A O 5
ATOM 6510 N N . GLY A 1 12 ? -11.362 -0.712 -26.775 1.00 45.55 12 GLY A N 5
ATOM 6511 C CA . GLY A 1 12 ? -12.790 -0.412 -26.804 1.00 62.14 12 GLY A CA 5
ATOM 6512 C C . GLY A 1 12 ? -13.485 -0.686 -25.473 1.00 34.05 12 GLY A C 5
ATOM 6513 O O . GLY A 1 12 ? -12.845 -1.064 -24.488 1.00 43.34 12 GLY A O 5
ATOM 6517 N N . GLY A 1 13 ? -14.801 -0.501 -25.441 1.00 75.24 13 GLY A N 5
ATOM 6518 C CA . GLY A 1 13 ? -15.568 -0.756 -24.225 1.00 60.44 13 GLY A CA 5
ATOM 6519 C C . GLY A 1 13 ? -15.893 -2.233 -24.032 1.00 22.11 13 GLY A C 5
ATOM 6520 O O . GLY A 1 13 ? -17.051 -2.605 -23.822 1.00 3.44 13 GLY A O 5
ATOM 6524 N N . ASN A 1 14 ? -14.870 -3.079 -24.090 1.00 24.14 14 ASN A N 5
ATOM 6525 C CA . ASN A 1 14 ? -15.056 -4.529 -24.008 1.00 62.44 14 ASN A CA 5
ATOM 6526 C C . ASN A 1 14 ? -14.377 -5.124 -22.761 1.00 11.14 14 ASN A C 5
ATOM 6527 O O . ASN A 1 14 ? -13.925 -4.396 -21.874 1.00 32.40 14 ASN A O 5
ATOM 6538 N N . THR A 1 15 ? -14.312 -6.453 -22.698 1.00 61.24 15 THR A N 5
ATOM 6539 C CA . THR A 1 15 ? -13.802 -7.152 -21.511 1.00 74.22 15 THR A CA 5
ATOM 6540 C C . THR A 1 15 ? -12.269 -7.149 -21.454 1.00 41.01 15 THR A C 5
ATOM 6541 O O . THR A 1 15 ? -11.604 -7.877 -22.194 1.00 43.33 15 THR A O 5
ATOM 6552 N N . LYS A 1 16 ? -11.712 -6.316 -20.578 1.00 55.14 16 LYS A N 5
ATOM 6553 C CA . LYS A 1 16 ? -10.262 -6.282 -20.349 1.00 42.14 16 LYS A CA 5
ATOM 6554 C C . LYS A 1 16 ? -9.844 -7.340 -19.319 1.00 4.05 16 LYS A C 5
ATOM 6555 O O . LYS A 1 16 ? -10.668 -7.835 -18.547 1.00 44.23 16 LYS A O 5
ATOM 6574 N N . VAL A 1 17 ? -8.562 -7.689 -19.314 1.00 74.12 17 VAL A N 5
ATOM 6575 C CA . VAL A 1 17 ? -8.010 -8.578 -18.288 1.00 14.13 17 VAL A CA 5
ATOM 6576 C C . VAL A 1 17 ? -7.953 -7.853 -16.931 1.00 22.31 17 VAL A C 5
ATOM 6577 O O . VAL A 1 17 ? -7.716 -6.648 -16.889 1.00 74.30 17 VAL A O 5
ATOM 6590 N N . ARG A 1 18 ? -8.166 -8.592 -15.836 1.00 33.02 18 ARG A N 5
ATOM 6591 C CA . ARG A 1 18 ? -8.226 -8.006 -14.478 1.00 62.15 18 ARG A CA 5
ATOM 6592 C C . ARG A 1 18 ? -7.143 -6.937 -14.236 1.00 35.11 18 ARG A C 5
ATOM 6593 O O . ARG A 1 18 ? -7.401 -5.907 -13.606 1.00 4.33 18 ARG A O 5
ATOM 6614 N N . LEU A 1 19 ? -5.939 -7.193 -14.740 1.00 32.21 19 LEU A N 5
ATOM 6615 C CA . LEU A 1 19 ? -4.814 -6.268 -14.591 1.00 24.25 19 LEU A CA 5
ATOM 6616 C C . LEU A 1 19 ? -3.931 -6.309 -15.850 1.00 14.13 19 LEU A C 5
ATOM 6617 O O . LEU A 1 19 ? -3.524 -7.386 -16.297 1.00 13.01 19 LEU A O 5
ATOM 6633 N N . ALA A 1 20 ? -3.643 -5.144 -16.425 1.00 65.22 20 ALA A N 5
ATOM 6634 C CA . ALA A 1 20 ? -2.784 -5.058 -17.614 1.00 2.14 20 ALA A CA 5
ATOM 6635 C C . ALA A 1 20 ? -1.654 -4.032 -17.422 1.00 52.41 20 ALA A C 5
ATOM 6636 O O . ALA A 1 20 ? -0.474 -4.389 -17.376 1.00 72.12 20 ALA A O 5
ATOM 6643 N N . SER A 1 21 ? -2.031 -2.763 -17.300 1.00 63.11 21 SER A N 5
ATOM 6644 C CA . SER A 1 21 ? -1.065 -1.660 -17.139 1.00 43.01 21 SER A CA 5
ATOM 6645 C C . SER A 1 21 ? -1.621 -0.608 -16.171 1.00 74.21 21 SER A C 5
ATOM 6646 O O . SER A 1 21 ? -1.143 0.525 -16.095 1.00 11.14 21 SER A O 5
ATOM 6654 N N . ASP A 1 22 ? -2.628 -1.023 -15.413 1.00 51.20 22 ASP A N 5
ATOM 6655 C CA . ASP A 1 22 ? -3.389 -0.138 -14.530 1.00 25.54 22 ASP A CA 5
ATOM 6656 C C . ASP A 1 22 ? -3.146 -0.458 -13.043 1.00 12.01 22 ASP A C 5
ATOM 6657 O O . ASP A 1 22 ? -3.951 -0.104 -12.175 1.00 13.14 22 ASP A O 5
ATOM 6666 N N . THR A 1 23 ? -2.008 -1.095 -12.757 1.00 54.52 23 THR A N 5
ATOM 6667 C CA . THR A 1 23 ? -1.671 -1.541 -11.395 1.00 12.41 23 THR A CA 5
ATOM 6668 C C . THR A 1 23 ? -1.489 -0.360 -10.425 1.00 72.12 23 THR A C 5
ATOM 6669 O O . THR A 1 23 ? -0.531 0.405 -10.541 1.00 2.41 23 THR A O 5
ATOM 6680 N N . ARG A 1 24 ? -2.391 -0.239 -9.448 1.00 25.43 24 ARG A N 5
ATOM 6681 C CA . ARG A 1 24 ? -2.323 0.833 -8.443 1.00 11.22 24 ARG A CA 5
ATOM 6682 C C . ARG A 1 24 ? -2.945 0.405 -7.105 1.00 20.22 24 ARG A C 5
ATOM 6683 O O . ARG A 1 24 ? -3.713 -0.555 -7.040 1.00 50.24 24 ARG A O 5
ATOM 6704 N N . ILE A 1 25 ? -2.602 1.135 -6.044 1.00 70.31 25 ILE A N 5
ATOM 6705 C CA . ILE A 1 25 ? -3.136 0.870 -4.703 1.00 2.21 25 ILE A CA 5
ATOM 6706 C C . ILE A 1 25 ? -3.242 2.168 -3.875 1.00 32.45 25 ILE A C 5
ATOM 6707 O O . ILE A 1 25 ? -2.407 3.069 -3.997 1.00 62.53 25 ILE A O 5
ATOM 6723 N N . ASN A 1 26 ? -4.286 2.259 -3.050 1.00 1.13 26 ASN A N 5
ATOM 6724 C CA . ASN A 1 26 ? -4.485 3.410 -2.158 1.00 2.33 26 ASN A CA 5
ATOM 6725 C C . ASN A 1 26 ? -3.593 3.302 -0.914 1.00 3.43 26 ASN A C 5
ATOM 6726 O O . ASN A 1 26 ? -3.833 2.473 -0.036 1.00 41.42 26 ASN A O 5
ATOM 6737 N N . VAL A 1 27 ? -2.567 4.144 -0.850 1.00 51.51 27 VAL A N 5
ATOM 6738 C CA . VAL A 1 27 ? -1.585 4.098 0.239 1.00 64.33 27 VAL A CA 5
ATOM 6739 C C . VAL A 1 27 ? -1.939 5.080 1.373 1.00 1.34 27 VAL A C 5
ATOM 6740 O O . VAL A 1 27 ? -2.031 6.288 1.154 1.00 72.23 27 VAL A O 5
ATOM 6753 N N . VAL A 1 28 ? -2.135 4.558 2.582 1.00 40.33 28 VAL A N 5
ATOM 6754 C CA . VAL A 1 28 ? -2.421 5.398 3.752 1.00 53.33 28 VAL A CA 5
ATOM 6755 C C . VAL A 1 28 ? -1.223 5.427 4.718 1.00 43.21 28 VAL A C 5
ATOM 6756 O O . VAL A 1 28 ? -0.814 4.396 5.249 1.00 45.45 28 VAL A O 5
ATOM 6769 N N . ASP A 1 29 ? -0.661 6.613 4.929 1.00 22.54 29 ASP A N 5
ATOM 6770 C CA . ASP A 1 29 ? 0.496 6.785 5.814 1.00 35.22 29 ASP A CA 5
ATOM 6771 C C . ASP A 1 29 ? 0.084 6.670 7.299 1.00 22.13 29 ASP A C 5
ATOM 6772 O O . ASP A 1 29 ? -0.726 7.460 7.786 1.00 34.31 29 ASP A O 5
ATOM 6781 N N . PRO A 1 30 ? 0.635 5.686 8.037 1.00 44.22 30 PRO A N 5
ATOM 6782 C CA . PRO A 1 30 ? 0.343 5.501 9.471 1.00 62.11 30 PRO A CA 5
ATOM 6783 C C . PRO A 1 30 ? 0.952 6.600 10.367 1.00 74.40 30 PRO A C 5
ATOM 6784 O O . PRO A 1 30 ? 0.417 6.913 11.435 1.00 43.43 30 PRO A O 5
ATOM 6795 N N . GLU A 1 31 ? 2.062 7.191 9.926 1.00 73.34 31 GLU A N 5
ATOM 6796 C CA . GLU A 1 31 ? 2.810 8.159 10.744 1.00 14.33 31 GLU A CA 5
ATOM 6797 C C . GLU A 1 31 ? 2.284 9.596 10.580 1.00 61.44 31 GLU A C 5
ATOM 6798 O O . GLU A 1 31 ? 2.132 10.327 11.560 1.00 71.25 31 GLU A O 5
ATOM 6810 N N . THR A 1 32 ? 2.016 9.998 9.340 1.00 71.53 32 THR A N 5
ATOM 6811 C CA . THR A 1 32 ? 1.554 11.368 9.043 1.00 31.13 32 THR A CA 5
ATOM 6812 C C . THR A 1 32 ? 0.054 11.421 8.724 1.00 21.03 32 THR A C 5
ATOM 6813 O O . THR A 1 32 ? -0.554 12.494 8.722 1.00 42.30 32 THR A O 5
ATOM 6824 N N . GLY A 1 33 ? -0.539 10.262 8.446 1.00 11.21 33 GLY A N 5
ATOM 6825 C CA . GLY A 1 33 ? -1.973 10.191 8.188 1.00 63.25 33 GLY A CA 5
ATOM 6826 C C . GLY A 1 33 ? -2.393 10.782 6.843 1.00 14.33 33 GLY A C 5
ATOM 6827 O O . GLY A 1 33 ? -3.518 11.269 6.700 1.00 22.42 33 GLY A O 5
ATOM 6831 N N . LYS A 1 34 ? -1.494 10.753 5.858 1.00 22.22 34 LYS A N 5
ATOM 6832 C CA . LYS A 1 34 ? -1.818 11.224 4.502 1.00 43.12 34 LYS A CA 5
ATOM 6833 C C . LYS A 1 34 ? -2.127 10.049 3.557 1.00 1.52 34 LYS A C 5
ATOM 6834 O O . LYS A 1 34 ? -1.544 8.973 3.676 1.00 4.33 34 LYS A O 5
ATOM 6853 N N . VAL A 1 35 ? -3.052 10.262 2.620 1.00 65.41 35 VAL A N 5
ATOM 6854 C CA . VAL A 1 35 ? -3.439 9.224 1.651 1.00 71.02 35 VAL A CA 5
ATOM 6855 C C . VAL A 1 35 ? -2.967 9.580 0.230 1.00 61.00 35 VAL A C 5
ATOM 6856 O O . VAL A 1 35 ? -3.153 10.703 -0.234 1.00 4.15 35 VAL A O 5
ATOM 6869 N N . GLU A 1 36 ? -2.362 8.612 -0.454 1.00 45.55 36 GLU A N 5
ATOM 6870 C CA . GLU A 1 36 ? -1.831 8.821 -1.808 1.00 3.21 36 GLU A CA 5
ATOM 6871 C C . GLU A 1 36 ? -1.941 7.537 -2.650 1.00 2.40 36 GLU A C 5
ATOM 6872 O O . GLU A 1 36 ? -1.711 6.438 -2.150 1.00 33.41 36 GLU A O 5
ATOM 6884 N N . ILE A 1 37 ? -2.304 7.673 -3.921 1.00 25.34 37 ILE A N 5
ATOM 6885 C CA . ILE A 1 37 ? -2.394 6.516 -4.821 1.00 31.22 37 ILE A CA 5
ATOM 6886 C C . ILE A 1 37 ? -1.033 6.215 -5.475 1.00 2.21 37 ILE A C 5
ATOM 6887 O O . ILE A 1 37 ? -0.423 7.086 -6.101 1.00 12.25 37 ILE A O 5
ATOM 6903 N N . ALA A 1 38 ? -0.566 4.975 -5.334 1.00 42.30 38 ALA A N 5
ATOM 6904 C CA . ALA A 1 38 ? 0.752 4.573 -5.846 1.00 42.33 38 ALA A CA 5
ATOM 6905 C C . ALA A 1 38 ? 0.663 3.397 -6.833 1.00 43.25 38 ALA A C 5
ATOM 6906 O O . ALA A 1 38 ? -0.275 2.598 -6.778 1.00 23.30 38 ALA A O 5
ATOM 6913 N N . GLU A 1 39 ? 1.647 3.293 -7.729 1.00 11.10 39 GLU A N 5
ATOM 6914 C CA . GLU A 1 39 ? 1.749 2.147 -8.644 1.00 42.04 39 GLU A CA 5
ATOM 6915 C C . GLU A 1 39 ? 2.603 1.034 -8.019 1.00 10.34 39 GLU A C 5
ATOM 6916 O O . GLU A 1 39 ? 3.688 1.293 -7.489 1.00 31.13 39 GLU A O 5
ATOM 6928 N N . ILE A 1 40 ? 2.117 -0.202 -8.086 1.00 23.55 40 ILE A N 5
ATOM 6929 C CA . ILE A 1 40 ? 2.826 -1.341 -7.495 1.00 14.21 40 ILE A CA 5
ATOM 6930 C C . ILE A 1 40 ? 3.915 -1.880 -8.438 1.00 24.21 40 ILE A C 5
ATOM 6931 O O . ILE A 1 40 ? 3.617 -2.402 -9.515 1.00 52.44 40 ILE A O 5
ATOM 6947 N N . ARG A 1 41 ? 5.172 -1.757 -8.021 1.00 70.43 41 ARG A N 5
ATOM 6948 C CA . ARG A 1 41 ? 6.308 -2.253 -8.807 1.00 32.13 41 ARG A CA 5
ATOM 6949 C C . ARG A 1 41 ? 6.397 -3.785 -8.749 1.00 55.14 41 ARG A C 5
ATOM 6950 O O . ARG A 1 41 ? 6.560 -4.448 -9.775 1.00 20.00 41 ARG A O 5
ATOM 6971 N N . ASN A 1 42 ? 6.280 -4.343 -7.546 1.00 61.05 42 ASN A N 5
ATOM 6972 C CA . ASN A 1 42 ? 6.345 -5.799 -7.358 1.00 0.31 42 ASN A CA 5
ATOM 6973 C C . ASN A 1 42 ? 5.311 -6.263 -6.314 1.00 3.32 42 ASN A C 5
ATOM 6974 O O . ASN A 1 42 ? 5.121 -5.607 -5.288 1.00 33.50 42 ASN A O 5
ATOM 6985 N N . VAL A 1 43 ? 4.657 -7.399 -6.575 1.00 41.13 43 VAL A N 5
ATOM 6986 C CA . VAL A 1 43 ? 3.582 -7.894 -5.697 1.00 31.34 43 VAL A CA 5
ATOM 6987 C C . VAL A 1 43 ? 4.021 -9.108 -4.848 1.00 64.52 43 VAL A C 5
ATOM 6988 O O . VAL A 1 43 ? 3.265 -9.589 -4.001 1.00 41.24 43 VAL A O 5
ATOM 7001 N N . VAL A 1 44 ? 5.242 -9.606 -5.065 1.00 22.43 44 VAL A N 5
ATOM 7002 C CA . VAL A 1 44 ? 5.729 -10.768 -4.309 1.00 21.04 44 VAL A CA 5
ATOM 7003 C C . VAL A 1 44 ? 5.838 -10.450 -2.804 1.00 63.22 44 VAL A C 5
ATOM 7004 O O . VAL A 1 44 ? 6.739 -9.732 -2.357 1.00 54.55 44 VAL A O 5
ATOM 7017 N N . GLU A 1 45 ? 4.887 -10.973 -2.033 1.00 43.21 45 GLU A N 5
ATOM 7018 C CA . GLU A 1 45 ? 4.820 -10.721 -0.591 1.00 21.02 45 GLU A CA 5
ATOM 7019 C C . GLU A 1 45 ? 6.013 -11.343 0.155 1.00 60.01 45 GLU A C 5
ATOM 7020 O O . GLU A 1 45 ? 6.612 -12.323 -0.300 1.00 73.34 45 GLU A O 5
ATOM 7032 N N . ASN A 1 46 ? 6.337 -10.785 1.321 1.00 41.42 46 ASN A N 5
ATOM 7033 C CA . ASN A 1 46 ? 7.509 -11.211 2.101 1.00 30.14 46 ASN A CA 5
ATOM 7034 C C . ASN A 1 46 ? 7.250 -12.512 2.890 1.00 2.33 46 ASN A C 5
ATOM 7035 O O . ASN A 1 46 ? 7.692 -12.659 4.033 1.00 21.13 46 ASN A O 5
ATOM 7046 N N . THR A 1 47 ? 6.565 -13.468 2.260 1.00 23.14 47 THR A N 5
ATOM 7047 C CA . THR A 1 47 ? 6.276 -14.768 2.888 1.00 21.40 47 THR A CA 5
ATOM 7048 C C . THR A 1 47 ? 7.556 -15.567 3.183 1.00 61.33 47 THR A C 5
ATOM 7049 O O . THR A 1 47 ? 7.793 -15.970 4.320 1.00 71.25 47 THR A O 5
ATOM 7060 N N . ALA A 1 48 ? 8.377 -15.785 2.153 1.00 74.24 48 ALA A N 5
ATOM 7061 C CA . ALA A 1 48 ? 9.640 -16.535 2.274 1.00 73.15 48 ALA A CA 5
ATOM 7062 C C . ALA A 1 48 ? 9.434 -18.031 2.595 1.00 15.43 48 ALA A C 5
ATOM 7063 O O . ALA A 1 48 ? 10.408 -18.776 2.743 1.00 0.34 48 ALA A O 5
ATOM 7070 N N . ASN A 1 49 ? 8.178 -18.476 2.692 1.00 32.12 49 ASN A N 5
ATOM 7071 C CA . ASN A 1 49 ? 7.878 -19.895 2.935 1.00 3.23 49 ASN A CA 5
ATOM 7072 C C . ASN A 1 49 ? 6.669 -20.377 2.102 1.00 63.13 49 ASN A C 5
ATOM 7073 O O . ASN A 1 49 ? 5.549 -20.490 2.604 1.00 44.25 49 ASN A O 5
ATOM 7084 N N . PRO A 1 50 ? 6.877 -20.641 0.794 1.00 64.02 50 PRO A N 5
ATOM 7085 C CA . PRO A 1 50 ? 5.831 -21.202 -0.076 1.00 74.12 50 PRO A CA 5
ATOM 7086 C C . PRO A 1 50 ? 5.461 -22.642 0.328 1.00 24.23 50 PRO A C 5
ATOM 7087 O O . PRO A 1 50 ? 6.234 -23.575 0.123 1.00 64.45 50 PRO A O 5
ATOM 7098 N N . HIS A 1 51 ? 4.273 -22.811 0.906 1.00 51.21 51 HIS A N 5
ATOM 7099 C CA . HIS A 1 51 ? 3.849 -24.110 1.444 1.00 40.45 51 HIS A CA 5
ATOM 7100 C C . HIS A 1 51 ? 3.511 -25.105 0.320 1.00 0.35 51 HIS A C 5
ATOM 7101 O O . HIS A 1 51 ? 3.831 -26.289 0.410 1.00 13.02 51 HIS A O 5
ATOM 7116 N N . PHE A 1 52 ? 2.855 -24.619 -0.733 1.00 75.20 52 PHE A N 5
ATOM 7117 C CA . PHE A 1 52 ? 2.537 -25.456 -1.899 1.00 72.03 52 PHE A CA 5
ATOM 7118 C C . PHE A 1 52 ? 2.723 -24.695 -3.222 1.00 55.42 52 PHE A C 5
ATOM 7119 O O . PHE A 1 52 ? 2.844 -25.303 -4.285 1.00 31.32 52 PHE A O 5
ATOM 7136 N N . VAL A 1 53 ? 2.757 -23.365 -3.155 1.00 12.01 53 VAL A N 5
ATOM 7137 C CA . VAL A 1 53 ? 2.960 -22.530 -4.349 1.00 54.31 53 VAL A CA 5
ATOM 7138 C C . VAL A 1 53 ? 3.535 -21.152 -3.971 1.00 15.32 53 VAL A C 5
ATOM 7139 O O . VAL A 1 53 ? 3.354 -20.686 -2.841 1.00 52.03 53 VAL A O 5
ATOM 7152 N N . ARG A 1 54 ? 4.237 -20.508 -4.907 1.00 51.04 54 ARG A N 5
ATOM 7153 C CA . ARG A 1 54 ? 4.813 -19.178 -4.656 1.00 24.13 54 ARG A CA 5
ATOM 7154 C C . ARG A 1 54 ? 3.709 -18.117 -4.491 1.00 51.44 54 ARG A C 5
ATOM 7155 O O . ARG A 1 54 ? 2.755 -18.067 -5.269 1.00 53.30 54 ARG A O 5
ATOM 7176 N N . ARG A 1 55 ? 3.849 -17.264 -3.475 1.00 34.34 55 ARG A N 5
ATOM 7177 C CA . ARG A 1 55 ? 2.799 -16.301 -3.120 1.00 20.32 55 ARG A CA 5
ATOM 7178 C C . ARG A 1 55 ? 3.114 -14.863 -3.566 1.00 42.11 55 ARG A C 5
ATOM 7179 O O . ARG A 1 55 ? 4.187 -14.324 -3.294 1.00 73.31 55 ARG A O 5
ATOM 7200 N N . ASN A 1 56 ? 2.152 -14.270 -4.264 1.00 22.10 56 ASN A N 5
ATOM 7201 C CA . ASN A 1 56 ? 2.168 -12.848 -4.634 1.00 23.43 56 ASN A CA 5
ATOM 7202 C C . ASN A 1 56 ? 0.725 -12.322 -4.622 1.00 14.33 56 ASN A C 5
ATOM 7203 O O . ASN A 1 56 ? 0.320 -11.516 -5.461 1.00 3.31 56 ASN A O 5
ATOM 7214 N N . ILE A 1 57 ? -0.042 -12.790 -3.637 1.00 33.11 57 ILE A N 5
ATOM 7215 C CA . ILE A 1 57 ? -1.482 -12.538 -3.574 1.00 74.33 57 ILE A CA 5
ATOM 7216 C C . ILE A 1 57 ? -1.807 -11.264 -2.784 1.00 43.54 57 ILE A C 5
ATOM 7217 O O . ILE A 1 57 ? -1.508 -11.159 -1.592 1.00 64.03 57 ILE A O 5
ATOM 7233 N N . ILE A 1 58 ? -2.431 -10.300 -3.454 1.00 13.33 58 ILE A N 5
ATOM 7234 C CA . ILE A 1 58 ? -2.860 -9.067 -2.800 1.00 13.11 58 ILE A CA 5
ATOM 7235 C C . ILE A 1 58 ? -4.024 -9.341 -1.827 1.00 21.13 58 ILE A C 5
ATOM 7236 O O . ILE A 1 58 ? -5.198 -9.297 -2.202 1.00 44.43 58 ILE A O 5
ATOM 7252 N N . THR A 1 59 ? -3.684 -9.667 -0.584 1.00 60.23 59 THR A N 5
ATOM 7253 C CA . THR A 1 59 ? -4.685 -9.963 0.453 1.00 62.13 59 THR A CA 5
ATOM 7254 C C . THR A 1 59 ? -4.355 -9.245 1.769 1.00 71.41 59 THR A C 5
ATOM 7255 O O . THR A 1 59 ? -3.290 -8.642 1.905 1.00 3.33 59 THR A O 5
ATOM 7266 N N . ARG A 1 60 ? -5.263 -9.320 2.740 1.00 51.33 60 ARG A N 5
ATOM 7267 C CA . ARG A 1 60 ? -5.092 -8.603 4.011 1.00 62.20 60 ARG A CA 5
ATOM 7268 C C . ARG A 1 60 ? -3.793 -9.030 4.724 1.00 62.31 60 ARG A C 5
ATOM 7269 O O . ARG A 1 60 ? -3.642 -10.185 5.132 1.00 2.40 60 ARG A O 5
ATOM 7290 N N . GLY A 1 61 ? -2.864 -8.089 4.879 1.00 41.51 61 GLY A N 5
ATOM 7291 C CA . GLY A 1 61 ? -1.587 -8.384 5.527 1.00 23.22 61 GLY A CA 5
ATOM 7292 C C . GLY A 1 61 ? -0.418 -8.511 4.550 1.00 63.44 61 GLY A C 5
ATOM 7293 O O . GLY A 1 61 ? 0.741 -8.514 4.966 1.00 1.24 61 GLY A O 5
ATOM 7297 N N . ALA A 1 62 ? -0.718 -8.614 3.256 1.00 40.33 62 ALA A N 5
ATOM 7298 C CA . ALA A 1 62 ? 0.320 -8.742 2.225 1.00 73.44 62 ALA A CA 5
ATOM 7299 C C . ALA A 1 62 ? 1.078 -7.421 2.015 1.00 4.34 62 ALA A C 5
ATOM 7300 O O . ALA A 1 62 ? 0.481 -6.344 2.012 1.00 2.44 62 ALA A O 5
ATOM 7307 N N . VAL A 1 63 ? 2.397 -7.516 1.844 1.00 71.51 63 VAL A N 5
ATOM 7308 C CA . VAL A 1 63 ? 3.252 -6.334 1.656 1.00 13.32 63 VAL A CA 5
ATOM 7309 C C . VAL A 1 63 ? 3.813 -6.259 0.224 1.00 0.13 63 VAL A C 5
ATOM 7310 O O . VAL A 1 63 ? 4.532 -7.156 -0.216 1.00 44.30 63 VAL A O 5
ATOM 7323 N N . VAL A 1 64 ? 3.487 -5.183 -0.493 1.00 63.14 64 VAL A N 5
ATOM 7324 C CA . VAL A 1 64 ? 3.972 -4.985 -1.868 1.00 2.12 64 VAL A CA 5
ATOM 7325 C C . VAL A 1 64 ? 4.909 -3.765 -1.976 1.00 72.31 64 VAL A C 5
ATOM 7326 O O . VAL A 1 64 ? 4.888 -2.876 -1.122 1.00 54.53 64 VAL A O 5
ATOM 7339 N N . GLU A 1 65 ? 5.729 -3.733 -3.028 1.00 34.40 65 GLU A N 5
ATOM 7340 C CA . GLU A 1 65 ? 6.627 -2.595 -3.284 1.00 71.14 65 GLU A CA 5
ATOM 7341 C C . GLU A 1 65 ? 6.015 -1.639 -4.320 1.00 13.55 65 GLU A C 5
ATOM 7342 O O . GLU A 1 65 ? 5.627 -2.057 -5.414 1.00 62.01 65 GLU A O 5
ATOM 7354 N N . THR A 1 66 ? 5.931 -0.361 -3.970 1.00 34.40 66 THR A N 5
ATOM 7355 C CA . THR A 1 66 ? 5.361 0.666 -4.860 1.00 13.33 66 THR A CA 5
ATOM 7356 C C . THR A 1 66 ? 6.345 1.825 -5.066 1.00 2.15 66 THR A C 5
ATOM 7357 O O . THR A 1 66 ? 7.431 1.835 -4.489 1.00 0.21 66 THR A O 5
ATOM 7368 N N . ASN A 1 67 ? 5.955 2.812 -5.875 1.00 23.53 67 ASN A N 5
ATOM 7369 C CA . ASN A 1 67 ? 6.808 3.986 -6.118 1.00 72.33 67 ASN A CA 5
ATOM 7370 C C . ASN A 1 67 ? 6.957 4.856 -4.854 1.00 22.11 67 ASN A C 5
ATOM 7371 O O . ASN A 1 67 ? 7.842 5.709 -4.778 1.00 65.23 67 ASN A O 5
ATOM 7382 N N . LEU A 1 68 ? 6.079 4.645 -3.871 1.00 42.32 68 LEU A N 5
ATOM 7383 C CA . LEU A 1 68 ? 6.175 5.343 -2.580 1.00 61.15 68 LEU A CA 5
ATOM 7384 C C . LEU A 1 68 ? 6.915 4.487 -1.539 1.00 11.10 68 LEU A C 5
ATOM 7385 O O . LEU A 1 68 ? 7.458 5.006 -0.560 1.00 21.22 68 LEU A O 5
ATOM 7401 N N . GLY A 1 69 ? 6.935 3.175 -1.759 1.00 72.22 69 GLY A N 5
ATOM 7402 C CA . GLY A 1 69 ? 7.528 2.250 -0.798 1.00 4.32 69 GLY A CA 5
ATOM 7403 C C . GLY A 1 69 ? 6.650 1.026 -0.564 1.00 25.02 69 GLY A C 5
ATOM 7404 O O . GLY A 1 69 ? 5.844 0.664 -1.420 1.00 31.31 69 GLY A O 5
ATOM 7408 N N . ASN A 1 70 ? 6.780 0.392 0.596 1.00 32.43 70 ASN A N 5
ATOM 7409 C CA . ASN A 1 70 ? 5.990 -0.807 0.898 1.00 4.34 70 ASN A CA 5
ATOM 7410 C C . ASN A 1 70 ? 4.580 -0.451 1.372 1.00 44.21 70 ASN A C 5
ATOM 7411 O O . ASN A 1 70 ? 4.393 0.420 2.220 1.00 60.10 70 ASN A O 5
ATOM 7422 N N . VAL A 1 71 ? 3.591 -1.133 0.812 1.00 61.25 71 VAL A N 5
ATOM 7423 C CA . VAL A 1 71 ? 2.199 -0.945 1.210 1.00 1.45 71 VAL A CA 5
ATOM 7424 C C . VAL A 1 71 ? 1.595 -2.266 1.699 1.00 53.11 71 VAL A C 5
ATOM 7425 O O . VAL A 1 71 ? 1.551 -3.248 0.956 1.00 32.41 71 VAL A O 5
ATOM 7438 N N . ARG A 1 72 ? 1.154 -2.295 2.956 1.00 42.32 72 ARG A N 5
ATOM 7439 C CA . ARG A 1 72 ? 0.515 -3.490 3.516 1.00 23.31 72 ARG A CA 5
ATOM 7440 C C . ARG A 1 72 ? -1.001 -3.431 3.308 1.00 33.14 72 ARG A C 5
ATOM 7441 O O . ARG A 1 72 ? -1.674 -2.546 3.838 1.00 32.23 72 ARG A O 5
ATOM 7462 N N . VAL A 1 73 ? -1.526 -4.373 2.537 1.00 14.12 73 VAL A N 5
ATOM 7463 C CA . VAL A 1 73 ? -2.950 -4.389 2.181 1.00 63.23 73 VAL A CA 5
ATOM 7464 C C . VAL A 1 73 ? -3.856 -4.510 3.419 1.00 54.45 73 VAL A C 5
ATOM 7465 O O . VAL A 1 73 ? -3.798 -5.498 4.156 1.00 42.41 73 VAL A O 5
ATOM 7478 N N . THR A 1 74 ? -4.691 -3.496 3.638 1.00 21.51 74 THR A N 5
ATOM 7479 C CA . THR A 1 74 ? -5.621 -3.479 4.774 1.00 41.24 74 THR A CA 5
ATOM 7480 C C . THR A 1 74 ? -7.019 -3.950 4.360 1.00 21.12 74 THR A C 5
ATOM 7481 O O . THR A 1 74 ? -7.638 -4.774 5.038 1.00 62.03 74 THR A O 5
ATOM 7492 N N . SER A 1 75 ? -7.514 -3.416 3.248 1.00 5.33 75 SER A N 5
ATOM 7493 C CA . SER A 1 75 ? -8.843 -3.775 2.730 1.00 54.24 75 SER A CA 5
ATOM 7494 C C . SER A 1 75 ? -8.739 -4.758 1.556 1.00 11.41 75 SER A C 5
ATOM 7495 O O . SER A 1 75 ? -7.881 -4.608 0.682 1.00 4.11 75 SER A O 5
ATOM 7503 N N . ARG A 1 76 ? -9.620 -5.758 1.538 1.00 1.24 76 ARG A N 5
ATOM 7504 C CA . ARG A 1 76 ? -9.615 -6.781 0.485 1.00 42.10 76 ARG A CA 5
ATOM 7505 C C . ARG A 1 76 ? -9.934 -6.183 -0.899 1.00 70.23 76 ARG A C 5
ATOM 7506 O O . ARG A 1 76 ? -10.884 -5.404 -1.044 1.00 10.45 76 ARG A O 5
ATOM 7527 N N . PRO A 1 77 ? -9.151 -6.552 -1.940 1.00 13.31 77 PRO A N 5
ATOM 7528 C CA . PRO A 1 77 ? -9.359 -6.053 -3.313 1.00 13.52 77 PRO A CA 5
ATOM 7529 C C . PRO A 1 77 ? -10.803 -6.232 -3.800 1.00 64.55 77 PRO A C 5
ATOM 7530 O O . PRO A 1 77 ? -11.213 -7.323 -4.209 1.00 30.44 77 PRO A O 5
ATOM 7541 N N . GLY A 1 78 ? -11.569 -5.155 -3.739 1.00 24.22 78 GLY A N 5
ATOM 7542 C CA . GLY A 1 78 ? -12.970 -5.203 -4.121 1.00 54.22 78 GLY A CA 5
ATOM 7543 C C . GLY A 1 78 ? -13.764 -4.058 -3.508 1.00 22.53 78 GLY A C 5
ATOM 7544 O O . GLY A 1 78 ? -14.737 -3.580 -4.090 1.00 44.52 78 GLY A O 5
ATOM 7548 N N . GLN A 1 79 ? -13.340 -3.620 -2.322 1.00 54.11 79 GLN A N 5
ATOM 7549 C CA . GLN A 1 79 ? -13.948 -2.463 -1.656 1.00 52.13 79 GLN A CA 5
ATOM 7550 C C . GLN A 1 79 ? -13.811 -1.206 -2.532 1.00 34.13 79 GLN A C 5
ATOM 7551 O O . GLN A 1 79 ? -12.704 -0.732 -2.778 1.00 11.40 79 GLN A O 5
ATOM 7565 N N . ASP A 1 80 ? -14.945 -0.701 -3.025 1.00 4.13 80 ASP A N 5
ATOM 7566 C CA . ASP A 1 80 ? -14.968 0.443 -3.950 1.00 71.12 80 ASP A CA 5
ATOM 7567 C C . ASP A 1 80 ? -14.294 0.080 -5.292 1.00 74.42 80 ASP A C 5
ATOM 7568 O O . ASP A 1 80 ? -13.975 0.948 -6.107 1.00 24.52 80 ASP A O 5
ATOM 7577 N N . GLY A 1 81 ? -14.112 -1.222 -5.522 1.00 71.11 81 GLY A N 5
ATOM 7578 C CA . GLY A 1 81 ? -13.433 -1.699 -6.724 1.00 14.32 81 GLY A CA 5
ATOM 7579 C C . GLY A 1 81 ? -11.920 -1.485 -6.686 1.00 23.03 81 GLY A C 5
ATOM 7580 O O . GLY A 1 81 ? -11.212 -1.814 -7.642 1.00 32.43 81 GLY A O 5
ATOM 7584 N N . VAL A 1 82 ? -11.420 -0.955 -5.572 1.00 72.21 82 VAL A N 5
ATOM 7585 C CA . VAL A 1 82 ? -10.003 -0.602 -5.440 1.00 22.12 82 VAL A CA 5
ATOM 7586 C C . VAL A 1 82 ? -9.355 -1.314 -4.234 1.00 65.51 82 VAL A C 5
ATOM 7587 O O . VAL A 1 82 ? -10.047 -1.913 -3.404 1.00 52.24 82 VAL A O 5
ATOM 7600 N N . ILE A 1 83 ? -8.025 -1.271 -4.161 1.00 35.34 83 ILE A N 5
ATOM 7601 C CA . ILE A 1 83 ? -7.276 -1.870 -3.050 1.00 74.32 83 ILE A CA 5
ATOM 7602 C C . ILE A 1 83 ? -6.716 -0.787 -2.104 1.00 14.44 83 ILE A C 5
ATOM 7603 O O . ILE A 1 83 ? -6.077 0.163 -2.554 1.00 42.12 83 ILE A O 5
ATOM 7619 N N . ASN A 1 84 ? -6.963 -0.931 -0.800 1.00 72.34 84 ASN A N 5
ATOM 7620 C CA . ASN A 1 84 ? -6.444 0.021 0.200 1.00 23.02 84 ASN A CA 5
ATOM 7621 C C . ASN A 1 84 ? -5.411 -0.644 1.128 1.00 35.45 84 ASN A C 5
ATOM 7622 O O . ASN A 1 84 ? -5.569 -1.800 1.529 1.00 32.10 84 ASN A O 5
ATOM 7633 N N . GLY A 1 85 ? -4.359 0.099 1.473 1.00 32.20 85 GLY A N 5
ATOM 7634 C CA . GLY A 1 85 ? -3.325 -0.416 2.367 1.00 23.43 85 GLY A CA 5
ATOM 7635 C C . GLY A 1 85 ? -2.549 0.689 3.084 1.00 65.41 85 GLY A C 5
ATOM 7636 O O . GLY A 1 85 ? -2.737 1.869 2.798 1.00 73.31 85 GLY A O 5
ATOM 7640 N N . VAL A 1 86 ? -1.673 0.314 4.017 1.00 30.32 86 VAL A N 5
ATOM 7641 C CA . VAL A 1 86 ? -0.872 1.301 4.767 1.00 21.53 86 VAL A CA 5
ATOM 7642 C C . VAL A 1 86 ? 0.592 1.358 4.312 1.00 1.32 86 VAL A C 5
ATOM 7643 O O . VAL A 1 86 ? 1.166 0.366 3.865 1.00 64.11 86 VAL A O 5
ATOM 7656 N N . LEU A 1 87 ? 1.186 2.539 4.462 1.00 4.10 87 LEU A N 5
ATOM 7657 C CA . LEU A 1 87 ? 2.574 2.787 4.072 1.00 51.11 87 LEU A CA 5
ATOM 7658 C C . LEU A 1 87 ? 3.565 2.316 5.149 1.00 40.14 87 LEU A C 5
ATOM 7659 O O . LEU A 1 87 ? 3.690 2.932 6.209 1.00 34.51 87 LEU A O 5
ATOM 7675 N N . ILE A 1 88 ? 4.267 1.223 4.871 1.00 40.41 88 ILE A N 5
ATOM 7676 C CA . ILE A 1 88 ? 5.312 0.724 5.771 1.00 21.31 88 ILE A CA 5
ATOM 7677 C C . ILE A 1 88 ? 6.667 0.679 5.049 1.00 73.03 88 ILE A C 5
ATOM 7678 O O . ILE A 1 88 ? 6.752 0.918 3.842 1.00 15.04 88 ILE A O 5
ATOM 7694 N N . ARG A 1 89 ? 7.730 0.376 5.785 1.00 73.11 89 ARG A N 5
ATOM 7695 C CA . ARG A 1 89 ? 9.089 0.414 5.228 1.00 23.20 89 ARG A CA 5
ATOM 7696 C C . ARG A 1 89 ? 9.859 -0.881 5.568 1.00 42.41 89 ARG A C 5
ATOM 7697 O O . ARG A 1 89 ? 10.757 -0.881 6.409 1.00 71.04 89 ARG A O 5
ATOM 7718 N N . GLU A 1 90 ? 9.493 -1.983 4.914 1.00 74.24 90 GLU A N 5
ATOM 7719 C CA . GLU A 1 90 ? 10.101 -3.292 5.205 1.00 14.32 90 GLU A CA 5
ATOM 7720 C C . GLU A 1 90 ? 11.425 -3.492 4.448 1.00 42.05 90 GLU A C 5
ATOM 7721 O O . GLU A 1 90 ? 12.463 -3.760 5.056 1.00 62.01 90 GLU A O 5
ATOM 7733 N N . LEU A 1 91 ? 11.378 -3.382 3.121 1.00 43.42 91 LEU A N 5
ATOM 7734 C CA . LEU A 1 91 ? 12.577 -3.533 2.289 1.00 4.33 91 LEU A CA 5
ATOM 7735 C C . LEU A 1 91 ? 13.628 -2.459 2.620 1.00 42.11 91 LEU A C 5
ATOM 7736 O O . LEU A 1 91 ? 13.283 -1.312 2.928 1.00 12.41 91 LEU A O 5
ATOM 7752 N N . GLU A 1 92 ? 14.903 -2.840 2.517 1.00 73.22 92 GLU A N 5
ATOM 7753 C CA . GLU A 1 92 ? 16.032 -2.002 2.952 1.00 64.22 92 GLU A CA 5
ATOM 7754 C C . GLU A 1 92 ? 16.001 -0.588 2.329 1.00 42.33 92 GLU A C 5
ATOM 7755 O O . GLU A 1 92 ? 15.569 0.373 2.969 1.00 41.11 92 GLU A O 5
ATOM 7767 N N . HIS A 1 93 ? 16.452 -0.458 1.080 1.00 72.54 93 HIS A N 5
ATOM 7768 C CA . HIS A 1 93 ? 16.459 0.843 0.396 1.00 62.12 93 HIS A CA 5
ATOM 7769 C C . HIS A 1 93 ? 15.438 0.874 -0.750 1.00 3.31 93 HIS A C 5
ATOM 7770 O O . HIS A 1 93 ? 15.550 0.125 -1.717 1.00 55.25 93 HIS A O 5
ATOM 7785 N N . HIS A 1 94 ? 14.448 1.762 -0.641 1.00 2.05 94 HIS A N 5
ATOM 7786 C CA . HIS A 1 94 ? 13.384 1.864 -1.653 1.00 23.24 94 HIS A CA 5
ATOM 7787 C C . HIS A 1 94 ? 13.785 2.787 -2.814 1.00 13.05 94 HIS A C 5
ATOM 7788 O O . HIS A 1 94 ? 12.943 3.239 -3.586 1.00 51.14 94 HIS A O 5
ATOM 7803 N N . HIS A 1 95 ? 15.084 3.027 -2.954 1.00 61.12 95 HIS A N 5
ATOM 7804 C CA . HIS A 1 95 ? 15.617 3.806 -4.073 1.00 11.13 95 HIS A CA 5
ATOM 7805 C C . HIS A 1 95 ? 15.900 2.880 -5.276 1.00 33.34 95 HIS A C 5
ATOM 7806 O O . HIS A 1 95 ? 16.731 3.182 -6.132 1.00 50.13 95 HIS A O 5
ATOM 7821 N N . HIS A 1 96 ? 15.159 1.771 -5.343 1.00 65.52 96 HIS A N 5
ATOM 7822 C CA . HIS A 1 96 ? 15.373 0.729 -6.356 1.00 74.12 96 HIS A CA 5
ATOM 7823 C C . HIS A 1 96 ? 15.361 1.287 -7.790 1.00 2.31 96 HIS A C 5
ATOM 7824 O O . HIS A 1 96 ? 14.306 1.613 -8.339 1.00 73.00 96 HIS A O 5
ATOM 7839 N N . HIS A 1 97 ? 16.548 1.385 -8.389 1.00 65.40 97 HIS A N 5
ATOM 7840 C CA . HIS A 1 97 ? 16.689 1.813 -9.783 1.00 31.04 97 HIS A CA 5
ATOM 7841 C C . HIS A 1 97 ? 16.147 0.734 -10.738 1.00 10.14 97 HIS A C 5
ATOM 7842 O O . HIS A 1 97 ? 15.800 1.016 -11.887 1.00 5.51 97 HIS A O 5
ATOM 7857 N N . HIS A 1 98 ? 16.088 -0.507 -10.249 1.00 63.31 98 HIS A N 5
ATOM 7858 C CA . HIS A 1 98 ? 15.468 -1.617 -10.992 1.00 12.05 98 HIS A CA 5
ATOM 7859 C C . HIS A 1 98 ? 14.526 -2.439 -10.082 1.00 40.11 98 HIS A C 5
ATOM 7860 O O . HIS A 1 98 ? 15.020 -3.185 -9.210 1.00 37.80 98 HIS A O 5
ATOM 7876 N N . GLY A 1 1 ? -33.296 8.654 -22.112 1.00 3.25 1 GLY A N 6
ATOM 7877 C CA . GLY A 1 1 ? -33.936 8.738 -23.457 1.00 12.12 1 GLY A CA 6
ATOM 7878 C C . GLY A 1 1 ? -32.997 9.272 -24.536 1.00 35.23 1 GLY A C 6
ATOM 7879 O O . GLY A 1 1 ? -32.974 10.470 -24.807 1.00 4.14 1 GLY A O 6
ATOM 7885 N N . ASP A 1 2 ? -32.240 8.381 -25.175 1.00 71.14 2 ASP A N 6
ATOM 7886 C CA . ASP A 1 2 ? -31.248 8.784 -26.182 1.00 25.23 2 ASP A CA 6
ATOM 7887 C C . ASP A 1 2 ? -31.894 9.122 -27.542 1.00 63.31 2 ASP A C 6
ATOM 7888 O O . ASP A 1 2 ? -31.765 8.371 -28.510 1.00 70.44 2 ASP A O 6
ATOM 7897 N N . ARG A 1 3 ? -32.602 10.246 -27.602 1.00 4.21 3 ARG A N 6
ATOM 7898 C CA . ARG A 1 3 ? -33.135 10.767 -28.869 1.00 40.23 3 ARG A CA 6
ATOM 7899 C C . ARG A 1 3 ? -33.288 12.294 -28.807 1.00 64.04 3 ARG A C 6
ATOM 7900 O O . ARG A 1 3 ? -34.338 12.815 -28.435 1.00 13.31 3 ARG A O 6
ATOM 7921 N N . ARG A 1 4 ? -32.211 12.997 -29.158 1.00 32.13 4 ARG A N 6
ATOM 7922 C CA . ARG A 1 4 ? -32.171 14.466 -29.120 1.00 33.30 4 ARG A CA 6
ATOM 7923 C C . ARG A 1 4 ? -32.419 15.016 -27.702 1.00 62.31 4 ARG A C 6
ATOM 7924 O O . ARG A 1 4 ? -33.553 15.306 -27.315 1.00 53.00 4 ARG A O 6
ATOM 7945 N N . VAL A 1 5 ? -31.343 15.133 -26.928 1.00 51.33 5 VAL A N 6
ATOM 7946 C CA . VAL A 1 5 ? -31.404 15.689 -25.571 1.00 53.11 5 VAL A CA 6
ATOM 7947 C C . VAL A 1 5 ? -30.681 17.044 -25.495 1.00 24.25 5 VAL A C 6
ATOM 7948 O O . VAL A 1 5 ? -30.170 17.543 -26.502 1.00 74.42 5 VAL A O 6
ATOM 7961 N N . ARG A 1 6 ? -30.634 17.632 -24.297 1.00 11.13 6 ARG A N 6
ATOM 7962 C CA . ARG A 1 6 ? -29.952 18.919 -24.094 1.00 21.33 6 ARG A CA 6
ATOM 7963 C C . ARG A 1 6 ? -28.468 18.840 -24.503 1.00 4.54 6 ARG A C 6
ATOM 7964 O O . ARG A 1 6 ? -27.726 17.969 -24.035 1.00 62.34 6 ARG A O 6
ATOM 7985 N N . LEU A 1 7 ? -28.037 19.767 -25.360 1.00 73.15 7 LEU A N 6
ATOM 7986 C CA . LEU A 1 7 ? -26.693 19.723 -25.957 1.00 10.14 7 LEU A CA 6
ATOM 7987 C C . LEU A 1 7 ? -25.638 20.340 -25.015 1.00 52.04 7 LEU A C 6
ATOM 7988 O O . LEU A 1 7 ? -24.852 21.207 -25.408 1.00 24.42 7 LEU A O 6
ATOM 8004 N N . ILE A 1 8 ? -25.637 19.896 -23.763 1.00 64.35 8 ILE A N 6
ATOM 8005 C CA . ILE A 1 8 ? -24.584 20.260 -22.812 1.00 62.12 8 ILE A CA 6
ATOM 8006 C C . ILE A 1 8 ? -23.342 19.374 -23.027 1.00 31.42 8 ILE A C 6
ATOM 8007 O O . ILE A 1 8 ? -23.470 18.182 -23.321 1.00 33.42 8 ILE A O 6
ATOM 8023 N N . ARG A 1 9 ? -22.149 19.965 -22.901 1.00 41.42 9 ARG A N 6
ATOM 8024 C CA . ARG A 1 9 ? -20.885 19.246 -23.148 1.00 32.20 9 ARG A CA 6
ATOM 8025 C C . ARG A 1 9 ? -20.773 17.941 -22.336 1.00 43.30 9 ARG A C 6
ATOM 8026 O O . ARG A 1 9 ? -21.496 17.727 -21.356 1.00 72.33 9 ARG A O 6
ATOM 8047 N N . THR A 1 10 ? -19.853 17.074 -22.757 1.00 11.52 10 THR A N 6
ATOM 8048 C CA . THR A 1 10 ? -19.655 15.765 -22.120 1.00 70.12 10 THR A CA 6
ATOM 8049 C C . THR A 1 10 ? -19.218 15.891 -20.652 1.00 13.24 10 THR A C 6
ATOM 8050 O O . THR A 1 10 ? -18.535 16.844 -20.265 1.00 25.05 10 THR A O 6
ATOM 8061 N N . ARG A 1 11 ? -19.618 14.917 -19.836 1.00 74.22 11 ARG A N 6
ATOM 8062 C CA . ARG A 1 11 ? -19.290 14.906 -18.406 1.00 71.34 11 ARG A CA 6
ATOM 8063 C C . ARG A 1 11 ? -18.606 13.587 -18.007 1.00 10.21 11 ARG A C 6
ATOM 8064 O O . ARG A 1 11 ? -18.338 12.737 -18.858 1.00 44.43 11 ARG A O 6
ATOM 8085 N N . GLY A 1 12 ? -18.319 13.425 -16.716 1.00 64.15 12 GLY A N 6
ATOM 8086 C CA . GLY A 1 12 ? -17.680 12.206 -16.227 1.00 34.21 12 GLY A CA 6
ATOM 8087 C C . GLY A 1 12 ? -18.547 10.962 -16.410 1.00 54.14 12 GLY A C 6
ATOM 8088 O O . GLY A 1 12 ? -19.335 10.607 -15.530 1.00 52.14 12 GLY A O 6
ATOM 8092 N N . GLY A 1 13 ? -18.410 10.309 -17.563 1.00 13.53 13 GLY A N 6
ATOM 8093 C CA . GLY A 1 13 ? -19.156 9.083 -17.838 1.00 40.25 13 GLY A CA 6
ATOM 8094 C C . GLY A 1 13 ? -18.326 8.039 -18.579 1.00 4.21 13 GLY A C 6
ATOM 8095 O O . GLY A 1 13 ? -18.831 7.334 -19.455 1.00 32.33 13 GLY A O 6
ATOM 8099 N N . ASN A 1 14 ? -17.049 7.938 -18.214 1.00 44.43 14 ASN A N 6
ATOM 8100 C CA . ASN A 1 14 ? -16.126 6.988 -18.846 1.00 5.24 14 ASN A CA 6
ATOM 8101 C C . ASN A 1 14 ? -15.294 6.261 -17.777 1.00 60.12 14 ASN A C 6
ATOM 8102 O O . ASN A 1 14 ? -14.183 6.675 -17.444 1.00 41.33 14 ASN A O 6
ATOM 8113 N N . THR A 1 15 ? -15.850 5.188 -17.224 1.00 1.34 15 THR A N 6
ATOM 8114 C CA . THR A 1 15 ? -15.216 4.473 -16.107 1.00 63.25 15 THR A CA 6
ATOM 8115 C C . THR A 1 15 ? -14.418 3.250 -16.585 1.00 13.42 15 THR A C 6
ATOM 8116 O O . THR A 1 15 ? -14.960 2.359 -17.243 1.00 33.42 15 THR A O 6
ATOM 8127 N N . LYS A 1 16 ? -13.133 3.212 -16.242 1.00 63.20 16 LYS A N 6
ATOM 8128 C CA . LYS A 1 16 ? -12.267 2.072 -16.569 1.00 51.32 16 LYS A CA 6
ATOM 8129 C C . LYS A 1 16 ? -12.612 0.829 -15.734 1.00 23.33 16 LYS A C 6
ATOM 8130 O O . LYS A 1 16 ? -13.318 0.912 -14.727 1.00 1.54 16 LYS A O 6
ATOM 8149 N N . VAL A 1 17 ? -12.110 -0.323 -16.169 1.00 21.30 17 VAL A N 6
ATOM 8150 C CA . VAL A 1 17 ? -12.139 -1.534 -15.346 1.00 22.42 17 VAL A CA 6
ATOM 8151 C C . VAL A 1 17 ? -11.181 -1.377 -14.147 1.00 53.33 17 VAL A C 6
ATOM 8152 O O . VAL A 1 17 ? -10.224 -0.606 -14.213 1.00 23.33 17 VAL A O 6
ATOM 8165 N N . ARG A 1 18 ? -11.442 -2.109 -13.060 1.00 5.13 18 ARG A N 6
ATOM 8166 C CA . ARG A 1 18 ? -10.649 -2.003 -11.817 1.00 24.23 18 ARG A CA 6
ATOM 8167 C C . ARG A 1 18 ? -9.125 -1.989 -12.073 1.00 71.22 18 ARG A C 6
ATOM 8168 O O . ARG A 1 18 ? -8.365 -1.329 -11.359 1.00 35.04 18 ARG A O 6
ATOM 8189 N N . LEU A 1 19 ? -8.689 -2.718 -13.096 1.00 63.13 19 LEU A N 6
ATOM 8190 C CA . LEU A 1 19 ? -7.265 -2.837 -13.415 1.00 23.13 19 LEU A CA 6
ATOM 8191 C C . LEU A 1 19 ? -7.061 -2.940 -14.935 1.00 61.45 19 LEU A C 6
ATOM 8192 O O . LEU A 1 19 ? -7.438 -3.935 -15.555 1.00 52.00 19 LEU A O 6
ATOM 8208 N N . ALA A 1 20 ? -6.477 -1.899 -15.531 1.00 33.31 20 ALA A N 6
ATOM 8209 C CA . ALA A 1 20 ? -6.187 -1.888 -16.971 1.00 43.40 20 ALA A CA 6
ATOM 8210 C C . ALA A 1 20 ? -4.685 -1.712 -17.224 1.00 1.34 20 ALA A C 6
ATOM 8211 O O . ALA A 1 20 ? -4.228 -0.629 -17.601 1.00 23.40 20 ALA A O 6
ATOM 8218 N N . SER A 1 21 ? -3.924 -2.782 -16.985 1.00 2.33 21 SER A N 6
ATOM 8219 C CA . SER A 1 21 ? -2.449 -2.761 -17.065 1.00 12.22 21 SER A CA 6
ATOM 8220 C C . SER A 1 21 ? -1.813 -1.979 -15.898 1.00 61.20 21 SER A C 6
ATOM 8221 O O . SER A 1 21 ? -0.769 -2.375 -15.374 1.00 71.54 21 SER A O 6
ATOM 8229 N N . ASP A 1 22 ? -2.432 -0.869 -15.491 1.00 65.32 22 ASP A N 6
ATOM 8230 C CA . ASP A 1 22 ? -1.923 -0.059 -14.382 1.00 20.21 22 ASP A CA 6
ATOM 8231 C C . ASP A 1 22 ? -2.545 -0.484 -13.038 1.00 1.51 22 ASP A C 6
ATOM 8232 O O . ASP A 1 22 ? -3.765 -0.641 -12.916 1.00 70.30 22 ASP A O 6
ATOM 8241 N N . THR A 1 23 ? -1.690 -0.686 -12.038 1.00 72.23 23 THR A N 6
ATOM 8242 C CA . THR A 1 23 ? -2.126 -1.074 -10.691 1.00 11.23 23 THR A CA 6
ATOM 8243 C C . THR A 1 23 ? -2.194 0.148 -9.768 1.00 32.13 23 THR A C 6
ATOM 8244 O O . THR A 1 23 ? -1.178 0.762 -9.462 1.00 43.35 23 THR A O 6
ATOM 8255 N N . ARG A 1 24 ? -3.396 0.499 -9.323 1.00 5.52 24 ARG A N 6
ATOM 8256 C CA . ARG A 1 24 ? -3.604 1.701 -8.501 1.00 75.02 24 ARG A CA 6
ATOM 8257 C C . ARG A 1 24 ? -4.174 1.352 -7.114 1.00 40.50 24 ARG A C 6
ATOM 8258 O O . ARG A 1 24 ? -5.267 0.793 -6.999 1.00 75.50 24 ARG A O 6
ATOM 8279 N N . ILE A 1 25 ? -3.420 1.687 -6.063 1.00 43.33 25 ILE A N 6
ATOM 8280 C CA . ILE A 1 25 ? -3.813 1.372 -4.678 1.00 42.34 25 ILE A CA 6
ATOM 8281 C C . ILE A 1 25 ? -3.803 2.621 -3.775 1.00 72.34 25 ILE A C 6
ATOM 8282 O O . ILE A 1 25 ? -2.885 3.440 -3.834 1.00 45.14 25 ILE A O 6
ATOM 8298 N N . ASN A 1 26 ? -4.839 2.760 -2.947 1.00 3.24 26 ASN A N 6
ATOM 8299 C CA . ASN A 1 26 ? -4.910 3.839 -1.956 1.00 44.20 26 ASN A CA 6
ATOM 8300 C C . ASN A 1 26 ? -3.887 3.616 -0.831 1.00 21.23 26 ASN A C 6
ATOM 8301 O O . ASN A 1 26 ? -4.087 2.776 0.046 1.00 21.35 26 ASN A O 6
ATOM 8312 N N . VAL A 1 27 ? -2.793 4.369 -0.868 1.00 70.50 27 VAL A N 6
ATOM 8313 C CA . VAL A 1 27 ? -1.724 4.232 0.127 1.00 55.41 27 VAL A CA 6
ATOM 8314 C C . VAL A 1 27 ? -1.887 5.240 1.274 1.00 1.03 27 VAL A C 6
ATOM 8315 O O . VAL A 1 27 ? -1.807 6.454 1.072 1.00 41.04 27 VAL A O 6
ATOM 8328 N N . VAL A 1 28 ? -2.120 4.723 2.477 1.00 5.33 28 VAL A N 6
ATOM 8329 C CA . VAL A 1 28 ? -2.244 5.553 3.680 1.00 53.43 28 VAL A CA 6
ATOM 8330 C C . VAL A 1 28 ? -0.961 5.497 4.524 1.00 63.43 28 VAL A C 6
ATOM 8331 O O . VAL A 1 28 ? -0.486 4.416 4.868 1.00 74.22 28 VAL A O 6
ATOM 8344 N N . ASP A 1 29 ? -0.400 6.659 4.851 1.00 34.34 29 ASP A N 6
ATOM 8345 C CA . ASP A 1 29 ? 0.800 6.725 5.693 1.00 33.00 29 ASP A CA 6
ATOM 8346 C C . ASP A 1 29 ? 0.417 6.651 7.181 1.00 31.12 29 ASP A C 6
ATOM 8347 O O . ASP A 1 29 ? -0.341 7.488 7.677 1.00 65.13 29 ASP A O 6
ATOM 8356 N N . PRO A 1 30 ? 0.944 5.654 7.914 1.00 4.41 30 PRO A N 6
ATOM 8357 C CA . PRO A 1 30 ? 0.644 5.472 9.343 1.00 34.05 30 PRO A CA 6
ATOM 8358 C C . PRO A 1 30 ? 1.264 6.568 10.228 1.00 72.12 30 PRO A C 6
ATOM 8359 O O . PRO A 1 30 ? 0.697 6.949 11.254 1.00 71.42 30 PRO A O 6
ATOM 8370 N N . GLU A 1 31 ? 2.423 7.082 9.817 1.00 75.02 31 GLU A N 6
ATOM 8371 C CA . GLU A 1 31 ? 3.177 8.042 10.633 1.00 14.11 31 GLU A CA 6
ATOM 8372 C C . GLU A 1 31 ? 2.780 9.503 10.350 1.00 13.34 31 GLU A C 6
ATOM 8373 O O . GLU A 1 31 ? 2.623 10.303 11.278 1.00 44.24 31 GLU A O 6
ATOM 8385 N N . THR A 1 32 ? 2.622 9.861 9.073 1.00 43.14 32 THR A N 6
ATOM 8386 C CA . THR A 1 32 ? 2.289 11.252 8.696 1.00 45.32 32 THR A CA 6
ATOM 8387 C C . THR A 1 32 ? 0.785 11.448 8.451 1.00 73.31 32 THR A C 6
ATOM 8388 O O . THR A 1 32 ? 0.241 12.528 8.699 1.00 31.52 32 THR A O 6
ATOM 8399 N N . GLY A 1 33 ? 0.115 10.404 7.962 1.00 45.43 33 GLY A N 6
ATOM 8400 C CA . GLY A 1 33 ? -1.318 10.490 7.691 1.00 71.15 33 GLY A CA 6
ATOM 8401 C C . GLY A 1 33 ? -1.656 10.985 6.284 1.00 23.41 33 GLY A C 6
ATOM 8402 O O . GLY A 1 33 ? -2.698 11.612 6.076 1.00 12.11 33 GLY A O 6
ATOM 8406 N N . LYS A 1 34 ? -0.784 10.711 5.310 1.00 24.51 34 LYS A N 6
ATOM 8407 C CA . LYS A 1 34 ? -1.047 11.089 3.911 1.00 55.04 34 LYS A CA 6
ATOM 8408 C C . LYS A 1 34 ? -1.783 9.964 3.163 1.00 43.14 34 LYS A C 6
ATOM 8409 O O . LYS A 1 34 ? -1.459 8.787 3.327 1.00 4.44 34 LYS A O 6
ATOM 8428 N N . VAL A 1 35 ? -2.777 10.326 2.355 1.00 52.10 35 VAL A N 6
ATOM 8429 C CA . VAL A 1 35 ? -3.517 9.346 1.545 1.00 34.50 35 VAL A CA 6
ATOM 8430 C C . VAL A 1 35 ? -3.287 9.596 0.046 1.00 21.23 35 VAL A C 6
ATOM 8431 O O . VAL A 1 35 ? -3.857 10.520 -0.539 1.00 13.03 35 VAL A O 6
ATOM 8444 N N . GLU A 1 36 ? -2.438 8.778 -0.567 1.00 60.22 36 GLU A N 6
ATOM 8445 C CA . GLU A 1 36 ? -2.078 8.941 -1.981 1.00 50.13 36 GLU A CA 6
ATOM 8446 C C . GLU A 1 36 ? -2.184 7.609 -2.736 1.00 30.30 36 GLU A C 6
ATOM 8447 O O . GLU A 1 36 ? -1.825 6.561 -2.211 1.00 60.22 36 GLU A O 6
ATOM 8459 N N . ILE A 1 37 ? -2.678 7.651 -3.971 1.00 53.45 37 ILE A N 6
ATOM 8460 C CA . ILE A 1 37 ? -2.812 6.437 -4.778 1.00 20.35 37 ILE A CA 6
ATOM 8461 C C . ILE A 1 37 ? -1.503 6.143 -5.533 1.00 61.01 37 ILE A C 6
ATOM 8462 O O . ILE A 1 37 ? -1.028 6.966 -6.321 1.00 13.01 37 ILE A O 6
ATOM 8478 N N . ALA A 1 38 ? -0.922 4.972 -5.289 1.00 61.43 38 ALA A N 6
ATOM 8479 C CA . ALA A 1 38 ? 0.374 4.613 -5.879 1.00 4.15 38 ALA A CA 6
ATOM 8480 C C . ALA A 1 38 ? 0.284 3.411 -6.830 1.00 33.33 38 ALA A C 6
ATOM 8481 O O . ALA A 1 38 ? -0.596 2.558 -6.697 1.00 62.44 38 ALA A O 6
ATOM 8488 N N . GLU A 1 39 ? 1.201 3.361 -7.798 1.00 63.45 39 GLU A N 6
ATOM 8489 C CA . GLU A 1 39 ? 1.301 2.220 -8.712 1.00 2.53 39 GLU A CA 6
ATOM 8490 C C . GLU A 1 39 ? 2.123 1.083 -8.080 1.00 55.21 39 GLU A C 6
ATOM 8491 O O . GLU A 1 39 ? 3.224 1.311 -7.566 1.00 1.02 39 GLU A O 6
ATOM 8503 N N . ILE A 1 40 ? 1.585 -0.139 -8.123 1.00 32.43 40 ILE A N 6
ATOM 8504 C CA . ILE A 1 40 ? 2.254 -1.307 -7.529 1.00 22.22 40 ILE A CA 6
ATOM 8505 C C . ILE A 1 40 ? 3.206 -1.977 -8.529 1.00 41.31 40 ILE A C 6
ATOM 8506 O O . ILE A 1 40 ? 2.770 -2.519 -9.546 1.00 23.33 40 ILE A O 6
ATOM 8522 N N . ARG A 1 41 ? 4.503 -1.936 -8.237 1.00 12.11 41 ARG A N 6
ATOM 8523 C CA . ARG A 1 41 ? 5.502 -2.613 -9.073 1.00 20.42 41 ARG A CA 6
ATOM 8524 C C . ARG A 1 41 ? 5.633 -4.105 -8.714 1.00 54.23 41 ARG A C 6
ATOM 8525 O O . ARG A 1 41 ? 5.515 -4.979 -9.573 1.00 0.21 41 ARG A O 6
ATOM 8546 N N . ASN A 1 42 ? 5.872 -4.388 -7.434 1.00 23.41 42 ASN A N 6
ATOM 8547 C CA . ASN A 1 42 ? 6.130 -5.761 -6.976 1.00 13.12 42 ASN A CA 6
ATOM 8548 C C . ASN A 1 42 ? 5.130 -6.200 -5.897 1.00 73.32 42 ASN A C 6
ATOM 8549 O O . ASN A 1 42 ? 4.831 -5.454 -4.974 1.00 44.41 42 ASN A O 6
ATOM 8560 N N . VAL A 1 43 ? 4.620 -7.422 -6.026 1.00 31.24 43 VAL A N 6
ATOM 8561 C CA . VAL A 1 43 ? 3.701 -8.003 -5.031 1.00 71.15 43 VAL A CA 6
ATOM 8562 C C . VAL A 1 43 ? 4.387 -9.123 -4.229 1.00 15.43 43 VAL A C 6
ATOM 8563 O O . VAL A 1 43 ? 3.742 -10.070 -3.776 1.00 61.55 43 VAL A O 6
ATOM 8576 N N . VAL A 1 44 ? 5.696 -8.992 -4.032 1.00 70.24 44 VAL A N 6
ATOM 8577 C CA . VAL A 1 44 ? 6.500 -10.070 -3.447 1.00 2.24 44 VAL A CA 6
ATOM 8578 C C . VAL A 1 44 ? 6.786 -9.872 -1.944 1.00 5.55 44 VAL A C 6
ATOM 8579 O O . VAL A 1 44 ? 7.098 -8.772 -1.485 1.00 3.15 44 VAL A O 6
ATOM 8592 N N . GLU A 1 45 ? 6.683 -10.971 -1.197 1.00 53.02 45 GLU A N 6
ATOM 8593 C CA . GLU A 1 45 ? 7.000 -11.002 0.236 1.00 12.44 45 GLU A CA 6
ATOM 8594 C C . GLU A 1 45 ? 8.513 -11.139 0.484 1.00 44.22 45 GLU A C 6
ATOM 8595 O O . GLU A 1 45 ? 9.272 -11.536 -0.406 1.00 25.35 45 GLU A O 6
ATOM 8607 N N . ASN A 1 46 ? 8.943 -10.833 1.710 1.00 51.12 46 ASN A N 6
ATOM 8608 C CA . ASN A 1 46 ? 10.351 -10.979 2.099 1.00 2.14 46 ASN A CA 6
ATOM 8609 C C . ASN A 1 46 ? 10.740 -12.464 2.205 1.00 72.14 46 ASN A C 6
ATOM 8610 O O . ASN A 1 46 ? 10.714 -13.057 3.287 1.00 64.43 46 ASN A O 6
ATOM 8621 N N . THR A 1 47 ? 11.076 -13.059 1.063 1.00 31.11 47 THR A N 6
ATOM 8622 C CA . THR A 1 47 ? 11.416 -14.489 0.989 1.00 51.43 47 THR A CA 6
ATOM 8623 C C . THR A 1 47 ? 12.841 -14.705 0.461 1.00 5.30 47 THR A C 6
ATOM 8624 O O . THR A 1 47 ? 13.479 -13.774 -0.036 1.00 13.04 47 THR A O 6
ATOM 8635 N N . ALA A 1 48 ? 13.336 -15.938 0.566 1.00 53.25 48 ALA A N 6
ATOM 8636 C CA . ALA A 1 48 ? 14.667 -16.284 0.056 1.00 65.41 48 ALA A CA 6
ATOM 8637 C C . ALA A 1 48 ? 14.711 -16.218 -1.481 1.00 24.40 48 ALA A C 6
ATOM 8638 O O . ALA A 1 48 ? 14.277 -17.147 -2.162 1.00 54.01 48 ALA A O 6
ATOM 8645 N N . ASN A 1 49 ? 15.226 -15.107 -2.013 1.00 41.25 49 ASN A N 6
ATOM 8646 C CA . ASN A 1 49 ? 15.294 -14.871 -3.467 1.00 52.13 49 ASN A CA 6
ATOM 8647 C C . ASN A 1 49 ? 13.890 -14.825 -4.100 1.00 60.02 49 ASN A C 6
ATOM 8648 O O . ASN A 1 49 ? 13.317 -15.861 -4.451 1.00 5.30 49 ASN A O 6
ATOM 8659 N N . PRO A 1 50 ? 13.309 -13.615 -4.231 1.00 63.15 50 PRO A N 6
ATOM 8660 C CA . PRO A 1 50 ? 11.973 -13.420 -4.831 1.00 71.50 50 PRO A CA 6
ATOM 8661 C C . PRO A 1 50 ? 11.824 -14.062 -6.224 1.00 72.43 50 PRO A C 6
ATOM 8662 O O . PRO A 1 50 ? 12.470 -13.637 -7.183 1.00 11.30 50 PRO A O 6
ATOM 8673 N N . HIS A 1 51 ? 10.978 -15.091 -6.328 1.00 1.34 51 HIS A N 6
ATOM 8674 C CA . HIS A 1 51 ? 10.735 -15.768 -7.613 1.00 43.15 51 HIS A CA 6
ATOM 8675 C C . HIS A 1 51 ? 9.257 -16.160 -7.803 1.00 70.21 51 HIS A C 6
ATOM 8676 O O . HIS A 1 51 ? 8.487 -16.237 -6.845 1.00 64.51 51 HIS A O 6
ATOM 8691 N N . PHE A 1 52 ? 8.892 -16.435 -9.056 1.00 40.41 52 PHE A N 6
ATOM 8692 C CA . PHE A 1 52 ? 7.512 -16.784 -9.440 1.00 35.14 52 PHE A CA 6
ATOM 8693 C C . PHE A 1 52 ? 7.103 -18.189 -8.938 1.00 21.15 52 PHE A C 6
ATOM 8694 O O . PHE A 1 52 ? 5.961 -18.623 -9.122 1.00 63.13 52 PHE A O 6
ATOM 8711 N N . VAL A 1 53 ? 8.043 -18.887 -8.297 1.00 60.40 53 VAL A N 6
ATOM 8712 C CA . VAL A 1 53 ? 7.801 -20.237 -7.759 1.00 45.21 53 VAL A CA 6
ATOM 8713 C C . VAL A 1 53 ? 6.595 -20.278 -6.796 1.00 64.23 53 VAL A C 6
ATOM 8714 O O . VAL A 1 53 ? 5.894 -21.291 -6.700 1.00 32.31 53 VAL A O 6
ATOM 8727 N N . ARG A 1 54 ? 6.351 -19.172 -6.094 1.00 1.50 54 ARG A N 6
ATOM 8728 C CA . ARG A 1 54 ? 5.235 -19.081 -5.143 1.00 43.30 54 ARG A CA 6
ATOM 8729 C C . ARG A 1 54 ? 4.092 -18.227 -5.726 1.00 1.44 54 ARG A C 6
ATOM 8730 O O . ARG A 1 54 ? 4.303 -17.450 -6.657 1.00 54.11 54 ARG A O 6
ATOM 8751 N N . ARG A 1 55 ? 2.880 -18.376 -5.183 1.00 43.12 55 ARG A N 6
ATOM 8752 C CA . ARG A 1 55 ? 1.719 -17.628 -5.684 1.00 24.21 55 ARG A CA 6
ATOM 8753 C C . ARG A 1 55 ? 1.746 -16.150 -5.267 1.00 65.33 55 ARG A C 6
ATOM 8754 O O . ARG A 1 55 ? 1.513 -15.806 -4.108 1.00 35.21 55 ARG A O 6
ATOM 8775 N N . ASN A 1 56 ? 2.038 -15.291 -6.241 1.00 4.02 56 ASN A N 6
ATOM 8776 C CA . ASN A 1 56 ? 2.066 -13.833 -6.050 1.00 71.32 56 ASN A CA 6
ATOM 8777 C C . ASN A 1 56 ? 0.648 -13.233 -5.947 1.00 13.20 56 ASN A C 6
ATOM 8778 O O . ASN A 1 56 ? 0.253 -12.385 -6.752 1.00 54.43 56 ASN A O 6
ATOM 8789 N N . ILE A 1 57 ? -0.110 -13.670 -4.946 1.00 22.04 57 ILE A N 6
ATOM 8790 C CA . ILE A 1 57 ? -1.489 -13.208 -4.754 1.00 74.33 57 ILE A CA 6
ATOM 8791 C C . ILE A 1 57 ? -1.558 -12.020 -3.774 1.00 54.24 57 ILE A C 6
ATOM 8792 O O . ILE A 1 57 ? -0.880 -12.000 -2.742 1.00 41.34 57 ILE A O 6
ATOM 8808 N N . ILE A 1 58 ? -2.370 -11.022 -4.116 1.00 51.33 58 ILE A N 6
ATOM 8809 C CA . ILE A 1 58 ? -2.556 -9.843 -3.265 1.00 73.30 58 ILE A CA 6
ATOM 8810 C C . ILE A 1 58 ? -3.655 -10.086 -2.216 1.00 73.21 58 ILE A C 6
ATOM 8811 O O . ILE A 1 58 ? -4.844 -10.061 -2.535 1.00 40.32 58 ILE A O 6
ATOM 8827 N N . THR A 1 59 ? -3.250 -10.340 -0.970 1.00 41.11 59 THR A N 6
ATOM 8828 C CA . THR A 1 59 ? -4.198 -10.578 0.133 1.00 34.34 59 THR A CA 6
ATOM 8829 C C . THR A 1 59 ? -3.803 -9.799 1.391 1.00 42.14 59 THR A C 6
ATOM 8830 O O . THR A 1 59 ? -2.649 -9.392 1.538 1.00 4.45 59 THR A O 6
ATOM 8841 N N . ARG A 1 60 ? -4.760 -9.604 2.300 1.00 61.35 60 ARG A N 6
ATOM 8842 C CA . ARG A 1 60 ? -4.513 -8.864 3.544 1.00 52.55 60 ARG A CA 6
ATOM 8843 C C . ARG A 1 60 ? -3.315 -9.447 4.313 1.00 10.22 60 ARG A C 6
ATOM 8844 O O . ARG A 1 60 ? -3.321 -10.621 4.700 1.00 32.30 60 ARG A O 6
ATOM 8865 N N . GLY A 1 61 ? -2.294 -8.623 4.521 1.00 11.14 61 GLY A N 6
ATOM 8866 C CA . GLY A 1 61 ? -1.084 -9.060 5.206 1.00 14.34 61 GLY A CA 6
ATOM 8867 C C . GLY A 1 61 ? 0.142 -9.041 4.301 1.00 45.20 61 GLY A C 6
ATOM 8868 O O . GLY A 1 61 ? 1.275 -9.017 4.782 1.00 34.11 61 GLY A O 6
ATOM 8872 N N . ALA A 1 62 ? -0.087 -9.058 2.988 1.00 24.11 62 ALA A N 6
ATOM 8873 C CA . ALA A 1 62 ? 1.003 -9.061 2.003 1.00 31.41 62 ALA A CA 6
ATOM 8874 C C . ALA A 1 62 ? 1.607 -7.659 1.798 1.00 62.44 62 ALA A C 6
ATOM 8875 O O . ALA A 1 62 ? 0.942 -6.642 2.009 1.00 64.13 62 ALA A O 6
ATOM 8882 N N . VAL A 1 63 ? 2.872 -7.621 1.385 1.00 30.05 63 VAL A N 6
ATOM 8883 C CA . VAL A 1 63 ? 3.582 -6.360 1.133 1.00 55.02 63 VAL A CA 6
ATOM 8884 C C . VAL A 1 63 ? 3.753 -6.096 -0.375 1.00 2.41 63 VAL A C 6
ATOM 8885 O O . VAL A 1 63 ? 4.458 -6.826 -1.071 1.00 71.51 63 VAL A O 6
ATOM 8898 N N . VAL A 1 64 ? 3.103 -5.046 -0.870 1.00 11.40 64 VAL A N 6
ATOM 8899 C CA . VAL A 1 64 ? 3.225 -4.648 -2.277 1.00 20.12 64 VAL A CA 6
ATOM 8900 C C . VAL A 1 64 ? 4.145 -3.420 -2.436 1.00 31.51 64 VAL A C 6
ATOM 8901 O O . VAL A 1 64 ? 3.879 -2.346 -1.897 1.00 41.41 64 VAL A O 6
ATOM 8914 N N . GLU A 1 65 ? 5.238 -3.593 -3.171 1.00 40.03 65 GLU A N 6
ATOM 8915 C CA . GLU A 1 65 ? 6.199 -2.512 -3.412 1.00 31.20 65 GLU A CA 6
ATOM 8916 C C . GLU A 1 65 ? 5.680 -1.535 -4.484 1.00 72.43 65 GLU A C 6
ATOM 8917 O O . GLU A 1 65 ? 5.610 -1.871 -5.670 1.00 40.40 65 GLU A O 6
ATOM 8929 N N . THR A 1 66 ? 5.303 -0.332 -4.053 1.00 41.44 66 THR A N 6
ATOM 8930 C CA . THR A 1 66 ? 4.792 0.703 -4.964 1.00 31.40 66 THR A CA 6
ATOM 8931 C C . THR A 1 66 ? 5.859 1.765 -5.247 1.00 4.44 66 THR A C 6
ATOM 8932 O O . THR A 1 66 ? 6.898 1.801 -4.590 1.00 24.42 66 THR A O 6
ATOM 8943 N N . ASN A 1 67 ? 5.593 2.640 -6.218 1.00 60.12 67 ASN A N 6
ATOM 8944 C CA . ASN A 1 67 ? 6.545 3.709 -6.572 1.00 62.34 67 ASN A CA 6
ATOM 8945 C C . ASN A 1 67 ? 6.860 4.644 -5.380 1.00 22.31 67 ASN A C 6
ATOM 8946 O O . ASN A 1 67 ? 7.885 5.329 -5.371 1.00 1.51 67 ASN A O 6
ATOM 8957 N N . LEU A 1 68 ? 5.977 4.668 -4.379 1.00 2.15 68 LEU A N 6
ATOM 8958 C CA . LEU A 1 68 ? 6.189 5.481 -3.170 1.00 34.11 68 LEU A CA 6
ATOM 8959 C C . LEU A 1 68 ? 6.953 4.691 -2.093 1.00 73.04 68 LEU A C 6
ATOM 8960 O O . LEU A 1 68 ? 7.628 5.273 -1.236 1.00 22.10 68 LEU A O 6
ATOM 8976 N N . GLY A 1 69 ? 6.843 3.369 -2.150 1.00 41.41 69 GLY A N 6
ATOM 8977 C CA . GLY A 1 69 ? 7.467 2.512 -1.151 1.00 63.20 69 GLY A CA 6
ATOM 8978 C C . GLY A 1 69 ? 6.673 1.236 -0.890 1.00 31.03 69 GLY A C 6
ATOM 8979 O O . GLY A 1 69 ? 5.651 0.985 -1.538 1.00 73.30 69 GLY A O 6
ATOM 8983 N N . ASN A 1 70 ? 7.137 0.431 0.059 1.00 13.31 70 ASN A N 6
ATOM 8984 C CA . ASN A 1 70 ? 6.472 -0.831 0.400 1.00 13.04 70 ASN A CA 6
ATOM 8985 C C . ASN A 1 70 ? 5.156 -0.595 1.163 1.00 54.33 70 ASN A C 6
ATOM 8986 O O . ASN A 1 70 ? 5.143 -0.014 2.248 1.00 1.34 70 ASN A O 6
ATOM 8997 N N . VAL A 1 71 ? 4.053 -1.057 0.581 1.00 55.44 71 VAL A N 6
ATOM 8998 C CA . VAL A 1 71 ? 2.714 -0.863 1.149 1.00 4.34 71 VAL A CA 6
ATOM 8999 C C . VAL A 1 71 ? 2.107 -2.199 1.613 1.00 24.51 71 VAL A C 6
ATOM 9000 O O . VAL A 1 71 ? 2.179 -3.197 0.905 1.00 2.13 71 VAL A O 6
ATOM 9013 N N . ARG A 1 72 ? 1.511 -2.215 2.803 1.00 5.14 72 ARG A N 6
ATOM 9014 C CA . ARG A 1 72 ? 0.895 -3.433 3.341 1.00 2.32 72 ARG A CA 6
ATOM 9015 C C . ARG A 1 72 ? -0.592 -3.510 2.965 1.00 51.24 72 ARG A C 6
ATOM 9016 O O . ARG A 1 72 ? -1.349 -2.571 3.221 1.00 25.14 72 ARG A O 6
ATOM 9037 N N . VAL A 1 73 ? -1.010 -4.625 2.368 1.00 62.41 73 VAL A N 6
ATOM 9038 C CA . VAL A 1 73 ? -2.427 -4.846 2.068 1.00 62.32 73 VAL A CA 6
ATOM 9039 C C . VAL A 1 73 ? -3.221 -5.046 3.368 1.00 35.41 73 VAL A C 6
ATOM 9040 O O . VAL A 1 73 ? -3.180 -6.115 3.971 1.00 22.55 73 VAL A O 6
ATOM 9053 N N . THR A 1 74 ? -3.908 -4.006 3.824 1.00 23.32 74 THR A N 6
ATOM 9054 C CA . THR A 1 74 ? -4.720 -4.095 5.048 1.00 71.20 74 THR A CA 6
ATOM 9055 C C . THR A 1 74 ? -6.208 -4.235 4.729 1.00 23.02 74 THR A C 6
ATOM 9056 O O . THR A 1 74 ? -6.976 -4.775 5.527 1.00 45.31 74 THR A O 6
ATOM 9067 N N . SER A 1 75 ? -6.613 -3.740 3.566 1.00 63.13 75 SER A N 6
ATOM 9068 C CA . SER A 1 75 ? -7.994 -3.889 3.097 1.00 42.40 75 SER A CA 6
ATOM 9069 C C . SER A 1 75 ? -8.097 -5.026 2.073 1.00 12.51 75 SER A C 6
ATOM 9070 O O . SER A 1 75 ? -7.111 -5.704 1.779 1.00 13.52 75 SER A O 6
ATOM 9078 N N . ARG A 1 76 ? -9.289 -5.234 1.526 1.00 11.25 76 ARG A N 6
ATOM 9079 C CA . ARG A 1 76 ? -9.511 -6.308 0.556 1.00 32.32 76 ARG A CA 6
ATOM 9080 C C . ARG A 1 76 ? -9.506 -5.767 -0.883 1.00 34.45 76 ARG A C 6
ATOM 9081 O O . ARG A 1 76 ? -10.193 -4.790 -1.190 1.00 1.14 76 ARG A O 6
ATOM 9102 N N . PRO A 1 77 ? -8.733 -6.394 -1.791 1.00 72.35 77 PRO A N 6
ATOM 9103 C CA . PRO A 1 77 ? -8.676 -5.975 -3.197 1.00 41.55 77 PRO A CA 6
ATOM 9104 C C . PRO A 1 77 ? -10.025 -6.142 -3.907 1.00 60.35 77 PRO A C 6
ATOM 9105 O O . PRO A 1 77 ? -10.269 -7.142 -4.588 1.00 44.04 77 PRO A O 6
ATOM 9116 N N . GLY A 1 78 ? -10.904 -5.158 -3.742 1.00 24.34 78 GLY A N 6
ATOM 9117 C CA . GLY A 1 78 ? -12.235 -5.239 -4.326 1.00 30.34 78 GLY A CA 6
ATOM 9118 C C . GLY A 1 78 ? -13.254 -4.322 -3.652 1.00 74.24 78 GLY A C 6
ATOM 9119 O O . GLY A 1 78 ? -14.372 -4.167 -4.143 1.00 3.05 78 GLY A O 6
ATOM 9123 N N . GLN A 1 79 ? -12.875 -3.721 -2.523 1.00 34.21 79 GLN A N 6
ATOM 9124 C CA . GLN A 1 79 ? -13.756 -2.788 -1.805 1.00 1.14 79 GLN A CA 6
ATOM 9125 C C . GLN A 1 79 ? -14.144 -1.600 -2.702 1.00 34.44 79 GLN A C 6
ATOM 9126 O O . GLN A 1 79 ? -13.331 -0.707 -2.943 1.00 12.12 79 GLN A O 6
ATOM 9140 N N . ASP A 1 80 ? -15.378 -1.617 -3.217 1.00 14.14 80 ASP A N 6
ATOM 9141 C CA . ASP A 1 80 ? -15.861 -0.571 -4.135 1.00 23.14 80 ASP A CA 6
ATOM 9142 C C . ASP A 1 80 ? -15.013 -0.545 -5.428 1.00 65.31 80 ASP A C 6
ATOM 9143 O O . ASP A 1 80 ? -14.955 0.457 -6.146 1.00 32.01 80 ASP A O 6
ATOM 9152 N N . GLY A 1 81 ? -14.372 -1.677 -5.724 1.00 22.41 81 GLY A N 6
ATOM 9153 C CA . GLY A 1 81 ? -13.526 -1.792 -6.907 1.00 55.40 81 GLY A CA 6
ATOM 9154 C C . GLY A 1 81 ? -12.061 -1.445 -6.644 1.00 11.02 81 GLY A C 6
ATOM 9155 O O . GLY A 1 81 ? -11.165 -1.935 -7.340 1.00 40.23 81 GLY A O 6
ATOM 9159 N N . VAL A 1 82 ? -11.813 -0.620 -5.626 1.00 32.23 82 VAL A N 6
ATOM 9160 C CA . VAL A 1 82 ? -10.463 -0.112 -5.344 1.00 71.44 82 VAL A CA 6
ATOM 9161 C C . VAL A 1 82 ? -9.745 -0.952 -4.262 1.00 63.43 82 VAL A C 6
ATOM 9162 O O . VAL A 1 82 ? -10.364 -1.769 -3.574 1.00 74.54 82 VAL A O 6
ATOM 9175 N N . ILE A 1 83 ? -8.428 -0.768 -4.144 1.00 52.10 83 ILE A N 6
ATOM 9176 C CA . ILE A 1 83 ? -7.622 -1.459 -3.127 1.00 60.55 83 ILE A CA 6
ATOM 9177 C C . ILE A 1 83 ? -7.003 -0.449 -2.144 1.00 35.10 83 ILE A C 6
ATOM 9178 O O . ILE A 1 83 ? -6.498 0.593 -2.558 1.00 43.32 83 ILE A O 6
ATOM 9194 N N . ASN A 1 84 ? -7.046 -0.758 -0.849 1.00 30.23 84 ASN A N 6
ATOM 9195 C CA . ASN A 1 84 ? -6.458 0.121 0.178 1.00 32.32 84 ASN A CA 6
ATOM 9196 C C . ASN A 1 84 ? -5.286 -0.561 0.910 1.00 43.34 84 ASN A C 6
ATOM 9197 O O . ASN A 1 84 ? -5.329 -1.759 1.204 1.00 64.44 84 ASN A O 6
ATOM 9208 N N . GLY A 1 85 ? -4.251 0.220 1.214 1.00 24.25 85 GLY A N 6
ATOM 9209 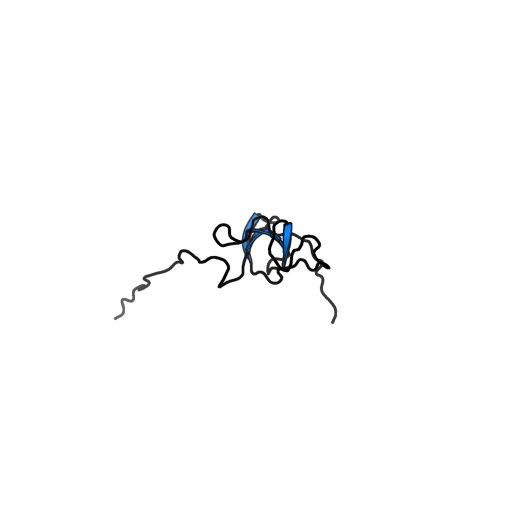C CA . GLY A 1 85 ? -3.079 -0.301 1.913 1.00 10.01 85 GLY A CA 6
ATOM 9210 C C . GLY A 1 85 ? -2.367 0.757 2.753 1.00 24.43 85 GLY A C 6
ATOM 9211 O O . GLY A 1 85 ? -2.718 1.936 2.706 1.00 43.45 85 GLY A O 6
ATOM 9215 N N . VAL A 1 86 ? -1.356 0.344 3.520 1.00 12.14 86 VAL A N 6
ATOM 9216 C CA . VAL A 1 86 ? -0.631 1.263 4.414 1.00 75.41 86 VAL A CA 6
ATOM 9217 C C . VAL A 1 86 ? 0.867 1.331 4.071 1.00 75.11 86 VAL A C 6
ATOM 9218 O O . VAL A 1 86 ? 1.516 0.303 3.907 1.00 4.24 86 VAL A O 6
ATOM 9231 N N . LEU A 1 87 ? 1.415 2.541 3.975 1.00 71.41 87 LEU A N 6
ATOM 9232 C CA . LEU A 1 87 ? 2.846 2.722 3.690 1.00 53.41 87 LEU A CA 6
ATOM 9233 C C . LEU A 1 87 ? 3.707 2.325 4.906 1.00 55.44 87 LEU A C 6
ATOM 9234 O O . LEU A 1 87 ? 3.780 3.055 5.893 1.00 42.43 87 LEU A O 6
ATOM 9250 N N . ILE A 1 88 ? 4.369 1.173 4.828 1.00 11.40 88 ILE A N 6
ATOM 9251 C CA . ILE A 1 88 ? 5.123 0.647 5.974 1.00 12.42 88 ILE A CA 6
ATOM 9252 C C . ILE A 1 88 ? 6.634 0.825 5.803 1.00 71.21 88 ILE A C 6
ATOM 9253 O O . ILE A 1 88 ? 7.118 1.226 4.744 1.00 42.42 88 ILE A O 6
ATOM 9269 N N . ARG A 1 89 ? 7.376 0.524 6.865 1.00 33.15 89 ARG A N 6
ATOM 9270 C CA . ARG A 1 89 ? 8.835 0.728 6.891 1.00 54.21 89 ARG A CA 6
ATOM 9271 C C . ARG A 1 89 ? 9.570 -0.412 7.627 1.00 65.41 89 ARG A C 6
ATOM 9272 O O . ARG A 1 89 ? 10.740 -0.269 7.982 1.00 34.44 89 ARG A O 6
ATOM 9293 N N . GLU A 1 90 ? 8.901 -1.549 7.836 1.00 72.43 90 GLU A N 6
ATOM 9294 C CA . GLU A 1 90 ? 9.495 -2.667 8.600 1.00 24.32 90 GLU A CA 6
ATOM 9295 C C . GLU A 1 90 ? 10.588 -3.416 7.813 1.00 74.41 90 GLU A C 6
ATOM 9296 O O . GLU A 1 90 ? 11.373 -4.162 8.402 1.00 14.43 90 GLU A O 6
ATOM 9308 N N . LEU A 1 91 ? 10.641 -3.208 6.498 1.00 53.43 91 LEU A N 6
ATOM 9309 C CA . LEU A 1 91 ? 11.581 -3.934 5.624 1.00 31.11 91 LEU A CA 6
ATOM 9310 C C . LEU A 1 91 ? 13.059 -3.670 5.977 1.00 54.11 91 LEU A C 6
ATOM 9311 O O . LEU A 1 91 ? 13.369 -2.972 6.941 1.00 45.10 91 LEU A O 6
ATOM 9327 N N . GLU A 1 92 ? 13.962 -4.236 5.168 1.00 11.31 92 GLU A N 6
ATOM 9328 C CA . GLU A 1 92 ? 15.417 -4.095 5.352 1.00 5.13 92 GLU A CA 6
ATOM 9329 C C . GLU A 1 92 ? 15.835 -2.637 5.630 1.00 72.11 92 GLU A C 6
ATOM 9330 O O . GLU A 1 92 ? 15.815 -1.787 4.736 1.00 74.31 92 GLU A O 6
ATOM 9342 N N . HIS A 1 93 ? 16.226 -2.362 6.875 1.00 4.21 93 HIS A N 6
ATOM 9343 C CA . HIS A 1 93 ? 16.560 -1.000 7.310 1.00 73.12 93 HIS A CA 6
ATOM 9344 C C . HIS A 1 93 ? 18.019 -0.649 6.982 1.00 71.14 93 HIS A C 6
ATOM 9345 O O . HIS A 1 93 ? 18.943 -1.387 7.335 1.00 52.41 93 HIS A O 6
ATOM 9360 N N . HIS A 1 94 ? 18.226 0.483 6.315 1.00 61.20 94 HIS A N 6
ATOM 9361 C CA . HIS A 1 94 ? 19.577 0.942 5.979 1.00 74.51 94 HIS A CA 6
ATOM 9362 C C . HIS A 1 94 ? 20.151 1.832 7.100 1.00 75.21 94 HIS A C 6
ATOM 9363 O O . HIS A 1 94 ? 20.127 3.058 7.005 1.00 60.31 94 HIS A O 6
ATOM 9378 N N . HIS A 1 95 ? 20.617 1.196 8.182 1.00 24.23 95 HIS A N 6
ATOM 9379 C CA . HIS A 1 95 ? 21.228 1.891 9.340 1.00 64.11 95 HIS A CA 6
ATOM 9380 C C . HIS A 1 95 ? 20.211 2.730 10.150 1.00 21.54 95 HIS A C 6
ATOM 9381 O O . HIS A 1 95 ? 20.428 3.004 11.332 1.00 10.52 95 HIS A O 6
ATOM 9396 N N . HIS A 1 96 ? 19.114 3.138 9.516 1.00 32.51 96 HIS A N 6
ATOM 9397 C CA . HIS A 1 96 ? 18.125 4.025 10.138 1.00 14.20 96 HIS A CA 6
ATOM 9398 C C . HIS A 1 96 ? 17.468 3.392 11.376 1.00 61.22 96 HIS A C 6
ATOM 9399 O O . HIS A 1 96 ? 16.661 2.471 11.260 1.00 22.43 96 HIS A O 6
ATOM 9414 N N . HIS A 1 97 ? 17.829 3.887 12.558 1.00 54.33 97 HIS A N 6
ATOM 9415 C CA . HIS A 1 97 ? 17.178 3.467 13.807 1.00 74.14 97 HIS A CA 6
ATOM 9416 C C . HIS A 1 97 ? 16.172 4.529 14.278 1.00 10.23 97 HIS A C 6
ATOM 9417 O O . HIS A 1 97 ? 15.057 4.206 14.693 1.00 72.42 97 HIS A O 6
ATOM 9432 N N . HIS A 1 98 ? 16.572 5.797 14.204 1.00 54.41 98 HIS A N 6
ATOM 9433 C CA . HIS A 1 98 ? 15.700 6.924 14.579 1.00 34.01 98 HIS A CA 6
ATOM 9434 C C . HIS A 1 98 ? 15.672 7.996 13.467 1.00 5.33 98 HIS A C 6
ATOM 9435 O O . HIS A 1 98 ? 16.679 8.725 13.316 1.00 39.11 98 HIS A O 6
ATOM 9451 N N . GLY A 1 1 ? -63.237 -2.792 -27.017 1.00 13.00 1 GLY A N 7
ATOM 9452 C CA . GLY A 1 1 ? -62.234 -3.715 -26.415 1.00 45.03 1 GLY A CA 7
ATOM 9453 C C . GLY A 1 1 ? -60.872 -3.629 -27.099 1.00 2.44 1 GLY A C 7
ATOM 9454 O O . GLY A 1 1 ? -60.598 -4.374 -28.043 1.00 3.21 1 GLY A O 7
ATOM 9460 N N . ASP A 1 2 ? -60.013 -2.729 -26.622 1.00 1.43 2 ASP A N 7
ATOM 9461 C CA . ASP A 1 2 ? -58.700 -2.507 -27.235 1.00 31.43 2 ASP A CA 7
ATOM 9462 C C . ASP A 1 2 ? -57.704 -3.634 -26.904 1.00 11.32 2 ASP A C 7
ATOM 9463 O O . ASP A 1 2 ? -57.938 -4.459 -26.014 1.00 73.21 2 ASP A O 7
ATOM 9472 N N . ARG A 1 3 ? -56.598 -3.658 -27.640 1.00 33.52 3 ARG A N 7
ATOM 9473 C CA . ARG A 1 3 ? -55.498 -4.596 -27.385 1.00 44.15 3 ARG A CA 7
ATOM 9474 C C . ARG A 1 3 ? -54.189 -4.041 -27.964 1.00 2.24 3 ARG A C 7
ATOM 9475 O O . ARG A 1 3 ? -54.205 -3.242 -28.904 1.00 21.21 3 ARG A O 7
ATOM 9496 N N . ARG A 1 4 ? -53.061 -4.471 -27.413 1.00 52.45 4 ARG A N 7
ATOM 9497 C CA . ARG A 1 4 ? -51.760 -3.934 -27.817 1.00 10.20 4 ARG A CA 7
ATOM 9498 C C . ARG A 1 4 ? -50.609 -4.838 -27.348 1.00 61.42 4 ARG A C 7
ATOM 9499 O O . ARG A 1 4 ? -50.248 -4.851 -26.169 1.00 75.42 4 ARG A O 7
ATOM 9520 N N . VAL A 1 5 ? -50.048 -5.601 -28.284 1.00 54.34 5 VAL A N 7
ATOM 9521 C CA . VAL A 1 5 ? -48.957 -6.534 -27.981 1.00 2.41 5 VAL A CA 7
ATOM 9522 C C . VAL A 1 5 ? -47.635 -5.794 -27.708 1.00 20.41 5 VAL A C 7
ATOM 9523 O O . VAL A 1 5 ? -47.239 -4.899 -28.456 1.00 24.11 5 VAL A O 7
ATOM 9536 N N . ARG A 1 6 ? -46.959 -6.167 -26.623 1.00 63.32 6 ARG A N 7
ATOM 9537 C CA . ARG A 1 6 ? -45.693 -5.530 -26.240 1.00 23.41 6 ARG A CA 7
ATOM 9538 C C . ARG A 1 6 ? -44.573 -6.572 -26.097 1.00 63.31 6 ARG A C 7
ATOM 9539 O O . ARG A 1 6 ? -44.443 -7.222 -25.059 1.00 33.12 6 ARG A O 7
ATOM 9560 N N . LEU A 1 7 ? -43.788 -6.742 -27.158 1.00 54.53 7 LEU A N 7
ATOM 9561 C CA . LEU A 1 7 ? -42.668 -7.694 -27.157 1.00 54.21 7 LEU A CA 7
ATOM 9562 C C . LEU A 1 7 ? -41.338 -6.979 -26.876 1.00 4.04 7 LEU A C 7
ATOM 9563 O O . LEU A 1 7 ? -40.290 -7.616 -26.751 1.00 31.43 7 LEU A O 7
ATOM 9579 N N . ILE A 1 8 ? -41.387 -5.649 -26.798 1.00 34.43 8 ILE A N 7
ATOM 9580 C CA . ILE A 1 8 ? -40.195 -4.843 -26.518 1.00 71.51 8 ILE A CA 7
ATOM 9581 C C . ILE A 1 8 ? -39.632 -5.109 -25.103 1.00 21.14 8 ILE A C 7
ATOM 9582 O O . ILE A 1 8 ? -40.037 -4.493 -24.115 1.00 21.44 8 ILE A O 7
ATOM 9598 N N . ARG A 1 9 ? -38.707 -6.061 -25.016 1.00 21.24 9 ARG A N 7
ATOM 9599 C CA . ARG A 1 9 ? -38.049 -6.401 -23.751 1.00 41.24 9 ARG A CA 7
ATOM 9600 C C . ARG A 1 9 ? -36.620 -5.844 -23.682 1.00 21.43 9 ARG A C 7
ATOM 9601 O O . ARG A 1 9 ? -35.802 -6.088 -24.570 1.00 35.11 9 ARG A O 7
ATOM 9622 N N . THR A 1 10 ? -36.327 -5.095 -22.623 1.00 22.45 10 THR A N 7
ATOM 9623 C CA . THR A 1 10 ? -34.980 -4.553 -22.415 1.00 44.10 10 THR A CA 7
ATOM 9624 C C . THR A 1 10 ? -34.032 -5.614 -21.837 1.00 75.33 10 THR A C 7
ATOM 9625 O O . THR A 1 10 ? -34.425 -6.438 -21.005 1.00 40.14 10 THR A O 7
ATOM 9636 N N . ARG A 1 11 ? -32.780 -5.592 -22.280 1.00 23.30 11 ARG A N 7
ATOM 9637 C CA . ARG A 1 11 ? -31.782 -6.580 -21.845 1.00 32.22 11 ARG A CA 7
ATOM 9638 C C . ARG A 1 11 ? -30.455 -5.893 -21.493 1.00 35.01 11 ARG A C 7
ATOM 9639 O O . ARG A 1 11 ? -29.924 -5.117 -22.292 1.00 33.00 11 ARG A O 7
ATOM 9660 N N . GLY A 1 12 ? -29.920 -6.180 -20.305 1.00 12.32 12 GLY A N 7
ATOM 9661 C CA . GLY A 1 12 ? -28.669 -5.558 -19.883 1.00 22.52 12 GLY A CA 7
ATOM 9662 C C . GLY A 1 12 ? -28.381 -5.698 -18.388 1.00 12.02 12 GLY A C 7
ATOM 9663 O O . GLY A 1 12 ? -29.292 -5.662 -17.556 1.00 74.12 12 GLY A O 7
ATOM 9667 N N . GLY A 1 13 ? -27.100 -5.843 -18.050 1.00 52.04 13 GLY A N 7
ATOM 9668 C CA . GLY A 1 13 ? -26.691 -5.960 -16.653 1.00 52.34 13 GLY A CA 7
ATOM 9669 C C . GLY A 1 13 ? -25.262 -6.474 -16.496 1.00 4.14 13 GLY A C 7
ATOM 9670 O O . GLY A 1 13 ? -25.041 -7.677 -16.355 1.00 62.23 13 GLY A O 7
ATOM 9674 N N . ASN A 1 14 ? -24.289 -5.563 -16.512 1.00 24.54 14 ASN A N 7
ATOM 9675 C CA . ASN A 1 14 ? -22.868 -5.939 -16.433 1.00 2.32 14 ASN A CA 7
ATOM 9676 C C . ASN A 1 14 ? -22.198 -5.397 -15.156 1.00 33.42 14 ASN A C 7
ATOM 9677 O O . ASN A 1 14 ? -22.780 -4.597 -14.418 1.00 15.32 14 ASN A O 7
ATOM 9688 N N . THR A 1 15 ? -20.968 -5.849 -14.908 1.00 12.50 15 THR A N 7
ATOM 9689 C CA . THR A 1 15 ? -20.179 -5.414 -13.745 1.00 70.41 15 THR A CA 7
ATOM 9690 C C . THR A 1 15 ? -18.716 -5.142 -14.137 1.00 1.43 15 THR A C 7
ATOM 9691 O O . THR A 1 15 ? -18.131 -5.876 -14.936 1.00 14.53 15 THR A O 7
ATOM 9702 N N . LYS A 1 16 ? -18.135 -4.079 -13.576 1.00 43.20 16 LYS A N 7
ATOM 9703 C CA . LYS A 1 16 ? -16.745 -3.697 -13.869 1.00 11.52 16 LYS A CA 7
ATOM 9704 C C . LYS A 1 16 ? -15.734 -4.729 -13.335 1.00 45.02 16 LYS A C 7
ATOM 9705 O O . LYS A 1 16 ? -15.983 -5.409 -12.335 1.00 43.52 16 LYS A O 7
ATOM 9724 N N . VAL A 1 17 ? -14.589 -4.828 -14.008 1.00 60.43 17 VAL A N 7
ATOM 9725 C CA . VAL A 1 17 ? -13.535 -5.780 -13.640 1.00 1.34 17 VAL A CA 7
ATOM 9726 C C . VAL A 1 17 ? -12.682 -5.260 -12.467 1.00 5.11 17 VAL A C 7
ATOM 9727 O O . VAL A 1 17 ? -12.402 -4.063 -12.377 1.00 62.14 17 VAL A O 7
ATOM 9740 N N . ARG A 1 18 ? -12.263 -6.170 -11.578 1.00 13.24 18 ARG A N 7
ATOM 9741 C CA . ARG A 1 18 ? -11.441 -5.806 -10.408 1.00 74.23 18 ARG A CA 7
ATOM 9742 C C . ARG A 1 18 ? -10.115 -5.121 -10.803 1.00 20.33 18 ARG A C 7
ATOM 9743 O O . ARG A 1 18 ? -9.465 -4.491 -9.973 1.00 74.13 18 ARG A O 7
ATOM 9764 N N . LEU A 1 19 ? -9.723 -5.271 -12.068 1.00 34.51 19 LEU A N 7
ATOM 9765 C CA . LEU A 1 19 ? -8.531 -4.607 -12.610 1.00 53.11 19 LEU A CA 7
ATOM 9766 C C . LEU A 1 19 ? -8.562 -4.651 -14.142 1.00 31.45 19 LEU A C 7
ATOM 9767 O O . LEU A 1 19 ? -8.364 -5.706 -14.749 1.00 23.40 19 LEU A O 7
ATOM 9783 N N . ALA A 1 20 ? -8.828 -3.508 -14.768 1.00 62.34 20 ALA A N 7
ATOM 9784 C CA . ALA A 1 20 ? -8.948 -3.442 -16.228 1.00 33.25 20 ALA A CA 7
ATOM 9785 C C . ALA A 1 20 ? -8.017 -2.389 -16.861 1.00 52.54 20 ALA A C 7
ATOM 9786 O O . ALA A 1 20 ? -8.277 -1.913 -17.971 1.00 65.22 20 ALA A O 7
ATOM 9793 N N . SER A 1 21 ? -6.921 -2.046 -16.185 1.00 61.12 21 SER A N 7
ATOM 9794 C CA . SER A 1 21 ? -5.968 -1.063 -16.731 1.00 22.11 21 SER A CA 7
ATOM 9795 C C . SER A 1 21 ? -4.553 -1.234 -16.160 1.00 72.23 21 SER A C 7
ATOM 9796 O O . SER A 1 21 ? -3.662 -1.752 -16.832 1.00 44.42 21 SER A O 7
ATOM 9804 N N . ASP A 1 22 ? -4.344 -0.804 -14.916 1.00 33.05 22 ASP A N 7
ATOM 9805 C CA . ASP A 1 22 ? -3.006 -0.815 -14.306 1.00 43.13 22 ASP A CA 7
ATOM 9806 C C . ASP A 1 22 ? -3.049 -1.198 -12.816 1.00 33.44 22 ASP A C 7
ATOM 9807 O O . ASP A 1 22 ? -4.120 -1.427 -12.251 1.00 40.11 22 ASP A O 7
ATOM 9816 N N . THR A 1 23 ? -1.872 -1.279 -12.189 1.00 64.14 23 THR A N 7
ATOM 9817 C CA . THR A 1 23 ? -1.765 -1.648 -10.766 1.00 73.40 23 THR A CA 7
ATOM 9818 C C . THR A 1 23 ? -1.530 -0.422 -9.873 1.00 24.22 23 THR A C 7
ATOM 9819 O O . THR A 1 23 ? -0.460 0.190 -9.903 1.00 62.35 23 THR A O 7
ATOM 9830 N N . ARG A 1 24 ? -2.520 -0.094 -9.047 1.00 23.33 24 ARG A N 7
ATOM 9831 C CA . ARG A 1 24 ? -2.417 1.017 -8.090 1.00 0.20 24 ARG A CA 7
ATOM 9832 C C . ARG A 1 24 ? -3.143 0.684 -6.780 1.00 1.43 24 ARG A C 7
ATOM 9833 O O . ARG A 1 24 ? -3.953 -0.241 -6.726 1.00 25.32 24 ARG A O 7
ATOM 9854 N N . ILE A 1 25 ? -2.846 1.440 -5.727 1.00 0.43 25 ILE A N 7
ATOM 9855 C CA . ILE A 1 25 ? -3.450 1.206 -4.412 1.00 22.31 25 ILE A CA 7
ATOM 9856 C C . ILE A 1 25 ? -3.567 2.507 -3.598 1.00 11.22 25 ILE A C 7
ATOM 9857 O O . ILE A 1 25 ? -2.706 3.387 -3.683 1.00 45.13 25 ILE A O 7
ATOM 9873 N N . ASN A 1 26 ? -4.649 2.633 -2.831 1.00 12.33 26 ASN A N 7
ATOM 9874 C CA . ASN A 1 26 ? -4.814 3.757 -1.904 1.00 64.43 26 ASN A CA 7
ATOM 9875 C C . ASN A 1 26 ? -3.879 3.593 -0.698 1.00 22.34 26 ASN A C 7
ATOM 9876 O O . ASN A 1 26 ? -4.133 2.784 0.199 1.00 33.25 26 ASN A O 7
ATOM 9887 N N . VAL A 1 27 ? -2.791 4.352 -0.695 1.00 53.31 27 VAL A N 7
ATOM 9888 C CA . VAL A 1 27 ? -1.775 4.249 0.352 1.00 24.43 27 VAL A CA 7
ATOM 9889 C C . VAL A 1 27 ? -2.049 5.214 1.512 1.00 11.34 27 VAL A C 7
ATOM 9890 O O . VAL A 1 27 ? -1.994 6.436 1.351 1.00 23.21 27 VAL A O 7
ATOM 9903 N N . VAL A 1 28 ? -2.351 4.653 2.678 1.00 13.31 28 VAL A N 7
ATOM 9904 C CA . VAL A 1 28 ? -2.541 5.440 3.896 1.00 74.31 28 VAL A CA 7
ATOM 9905 C C . VAL A 1 28 ? -1.248 5.488 4.720 1.00 12.43 28 VAL A C 7
ATOM 9906 O O . VAL A 1 28 ? -0.785 4.470 5.239 1.00 42.12 28 VAL A O 7
ATOM 9919 N N . ASP A 1 29 ? -0.661 6.670 4.818 1.00 34.52 29 ASP A N 7
ATOM 9920 C CA . ASP A 1 29 ? 0.578 6.861 5.566 1.00 53.45 29 ASP A CA 7
ATOM 9921 C C . ASP A 1 29 ? 0.318 6.937 7.081 1.00 12.41 29 ASP A C 7
ATOM 9922 O O . ASP A 1 29 ? -0.381 7.831 7.563 1.00 42.43 29 ASP A O 7
ATOM 9931 N N . PRO A 1 30 ? 0.891 6.000 7.857 1.00 54.01 30 PRO A N 7
ATOM 9932 C CA . PRO A 1 30 ? 0.706 5.950 9.314 1.00 23.43 30 PRO A CA 7
ATOM 9933 C C . PRO A 1 30 ? 1.639 6.900 10.090 1.00 1.42 30 PRO A C 7
ATOM 9934 O O . PRO A 1 30 ? 1.569 6.977 11.322 1.00 3.12 30 PRO A O 7
ATOM 9945 N N . GLU A 1 31 ? 2.514 7.618 9.379 1.00 53.32 31 GLU A N 7
ATOM 9946 C CA . GLU A 1 31 ? 3.434 8.566 10.022 1.00 51.43 31 GLU A CA 7
ATOM 9947 C C . GLU A 1 31 ? 2.774 9.938 10.241 1.00 13.40 31 GLU A C 7
ATOM 9948 O O . GLU A 1 31 ? 2.923 10.541 11.305 1.00 1.35 31 GLU A O 7
ATOM 9960 N N . THR A 1 32 ? 2.055 10.435 9.227 1.00 23.24 32 THR A N 7
ATOM 9961 C CA . THR A 1 32 ? 1.386 11.750 9.319 1.00 33.25 32 THR A CA 7
ATOM 9962 C C . THR A 1 32 ? -0.125 11.672 9.034 1.00 33.35 32 THR A C 7
ATOM 9963 O O . THR A 1 32 ? -0.851 12.643 9.256 1.00 40.24 32 THR A O 7
ATOM 9974 N N . GLY A 1 33 ? -0.596 10.536 8.525 1.00 64.33 33 GLY A N 7
ATOM 9975 C CA . GLY A 1 33 ? -2.028 10.365 8.258 1.00 64.31 33 GLY A CA 7
ATOM 9976 C C . GLY A 1 33 ? -2.466 10.882 6.886 1.00 45.04 33 GLY A C 7
ATOM 9977 O O . GLY A 1 33 ? -3.633 11.228 6.687 1.00 13.32 33 GLY A O 7
ATOM 9981 N N . LYS A 1 34 ? -1.534 10.938 5.938 1.00 21.23 34 LYS A N 7
ATOM 9982 C CA . LYS A 1 34 ? -1.846 11.368 4.566 1.00 61.04 34 LYS A CA 7
ATOM 9983 C C . LYS A 1 34 ? -2.177 10.164 3.667 1.00 61.35 34 LYS A C 7
ATOM 9984 O O . LYS A 1 34 ? -1.612 9.086 3.827 1.00 3.43 34 LYS A O 7
ATOM 10003 N N . VAL A 1 35 ? -3.095 10.353 2.723 1.00 11.41 35 VAL A N 7
ATOM 10004 C CA . VAL A 1 35 ? -3.487 9.282 1.797 1.00 43.43 35 VAL A CA 7
ATOM 10005 C C . VAL A 1 35 ? -3.132 9.645 0.344 1.00 14.45 35 VAL A C 7
ATOM 10006 O O . VAL A 1 35 ? -3.409 10.754 -0.114 1.00 60.02 35 VAL A O 7
ATOM 10019 N N . GLU A 1 36 ? -2.517 8.708 -0.375 1.00 2.00 36 GLU A N 7
ATOM 10020 C CA . GLU A 1 36 ? -2.143 8.926 -1.779 1.00 73.20 36 GLU A CA 7
ATOM 10021 C C . GLU A 1 36 ? -2.211 7.615 -2.582 1.00 14.41 36 GLU A C 7
ATOM 10022 O O . GLU A 1 36 ? -1.876 6.552 -2.071 1.00 44.13 36 GLU A O 7
ATOM 10034 N N . ILE A 1 37 ? -2.645 7.694 -3.840 1.00 33.52 37 ILE A N 7
ATOM 10035 C CA . ILE A 1 37 ? -2.751 6.505 -4.696 1.00 11.53 37 ILE A CA 7
ATOM 10036 C C . ILE A 1 37 ? -1.415 6.207 -5.399 1.00 63.11 37 ILE A C 7
ATOM 10037 O O . ILE A 1 37 ? -0.986 6.961 -6.276 1.00 22.43 37 ILE A O 7
ATOM 10053 N N . ALA A 1 38 ? -0.766 5.105 -5.017 1.00 74.13 38 ALA A N 7
ATOM 10054 C CA . ALA A 1 38 ? 0.550 4.736 -5.567 1.00 54.13 38 ALA A CA 7
ATOM 10055 C C . ALA A 1 38 ? 0.473 3.493 -6.467 1.00 34.44 38 ALA A C 7
ATOM 10056 O O . ALA A 1 38 ? -0.423 2.662 -6.316 1.00 43.13 38 ALA A O 7
ATOM 10063 N N . GLU A 1 39 ? 1.425 3.366 -7.392 1.00 44.14 39 GLU A N 7
ATOM 10064 C CA . GLU A 1 39 ? 1.457 2.230 -8.320 1.00 14.52 39 GLU A CA 7
ATOM 10065 C C . GLU A 1 39 ? 2.177 1.018 -7.703 1.00 62.14 39 GLU A C 7
ATOM 10066 O O . GLU A 1 39 ? 3.345 1.107 -7.308 1.00 52.11 39 GLU A O 7
ATOM 10078 N N . ILE A 1 40 ? 1.479 -0.112 -7.632 1.00 51.30 40 ILE A N 7
ATOM 10079 C CA . ILE A 1 40 ? 2.067 -1.359 -7.131 1.00 41.23 40 ILE A CA 7
ATOM 10080 C C . ILE A 1 40 ? 3.046 -1.949 -8.157 1.00 43.31 40 ILE A C 7
ATOM 10081 O O . ILE A 1 40 ? 2.646 -2.319 -9.261 1.00 14.12 40 ILE A O 7
ATOM 10097 N N . ARG A 1 41 ? 4.325 -2.038 -7.797 1.00 5.42 41 ARG A N 7
ATOM 10098 C CA . ARG A 1 41 ? 5.341 -2.576 -8.710 1.00 14.32 41 ARG A CA 7
ATOM 10099 C C . ARG A 1 41 ? 5.339 -4.112 -8.707 1.00 43.34 41 ARG A C 7
ATOM 10100 O O . ARG A 1 41 ? 5.219 -4.745 -9.757 1.00 75.53 41 ARG A O 7
ATOM 10121 N N . ASN A 1 42 ? 5.469 -4.705 -7.519 1.00 2.13 42 ASN A N 7
ATOM 10122 C CA . ASN A 1 42 ? 5.469 -6.170 -7.372 1.00 2.10 42 ASN A CA 7
ATOM 10123 C C . ASN A 1 42 ? 4.797 -6.598 -6.058 1.00 74.35 42 ASN A C 7
ATOM 10124 O O . ASN A 1 42 ? 4.797 -5.855 -5.078 1.00 1.12 42 ASN A O 7
ATOM 10135 N N . VAL A 1 43 ? 4.237 -7.809 -6.049 1.00 30.05 43 VAL A N 7
ATOM 10136 C CA . VAL A 1 43 ? 3.539 -8.342 -4.867 1.00 74.13 43 VAL A CA 7
ATOM 10137 C C . VAL A 1 43 ? 4.498 -9.134 -3.944 1.00 15.32 43 VAL A C 7
ATOM 10138 O O . VAL A 1 43 ? 4.072 -9.841 -3.030 1.00 53.43 43 VAL A O 7
ATOM 10151 N N . VAL A 1 44 ? 5.804 -8.997 -4.180 1.00 71.34 44 VAL A N 7
ATOM 10152 C CA . VAL A 1 44 ? 6.813 -9.665 -3.348 1.00 20.20 44 VAL A CA 7
ATOM 10153 C C . VAL A 1 44 ? 6.802 -9.112 -1.907 1.00 24.11 44 VAL A C 7
ATOM 10154 O O . VAL A 1 44 ? 7.358 -8.052 -1.621 1.00 52.42 44 VAL A O 7
ATOM 10167 N N . GLU A 1 45 ? 6.146 -9.840 -1.008 1.00 41.23 45 GLU A N 7
ATOM 10168 C CA . GLU A 1 45 ? 5.973 -9.394 0.383 1.00 32.43 45 GLU A CA 7
ATOM 10169 C C . GLU A 1 45 ? 7.162 -9.788 1.281 1.00 24.12 45 GLU A C 7
ATOM 10170 O O . GLU A 1 45 ? 7.462 -9.103 2.263 1.00 24.12 45 GLU A O 7
ATOM 10182 N N . ASN A 1 46 ? 7.831 -10.886 0.944 1.00 12.04 46 ASN A N 7
ATOM 10183 C CA . ASN A 1 46 ? 9.014 -11.341 1.695 1.00 33.34 46 ASN A CA 7
ATOM 10184 C C . ASN A 1 46 ? 9.692 -12.547 1.030 1.00 22.43 46 ASN A C 7
ATOM 10185 O O . ASN A 1 46 ? 10.910 -12.713 1.122 1.00 13.44 46 ASN A O 7
ATOM 10196 N N . THR A 1 47 ? 8.907 -13.383 0.353 1.00 63.20 47 THR A N 7
ATOM 10197 C CA . THR A 1 47 ? 9.437 -14.597 -0.287 1.00 2.23 47 THR A CA 7
ATOM 10198 C C . THR A 1 47 ? 10.495 -14.286 -1.359 1.00 61.42 47 THR A C 7
ATOM 10199 O O . THR A 1 47 ? 10.544 -13.181 -1.904 1.00 34.12 47 THR A O 7
ATOM 10210 N N . ALA A 1 48 ? 11.340 -15.271 -1.657 1.00 52.31 48 ALA A N 7
ATOM 10211 C CA . ALA A 1 48 ? 12.327 -15.152 -2.737 1.00 11.12 48 ALA A CA 7
ATOM 10212 C C . ALA A 1 48 ? 11.772 -15.710 -4.057 1.00 11.12 48 ALA A C 7
ATOM 10213 O O . ALA A 1 48 ? 12.324 -15.462 -5.131 1.00 1.33 48 ALA A O 7
ATOM 10220 N N . ASN A 1 49 ? 10.671 -16.460 -3.951 1.00 3.12 49 ASN A N 7
ATOM 10221 C CA . ASN A 1 49 ? 10.004 -17.083 -5.107 1.00 13.51 49 ASN A CA 7
ATOM 10222 C C . ASN A 1 49 ? 10.975 -17.948 -5.952 1.00 64.40 49 ASN A C 7
ATOM 10223 O O . ASN A 1 49 ? 11.125 -17.738 -7.156 1.00 21.23 49 ASN A O 7
ATOM 10234 N N . PRO A 1 50 ? 11.650 -18.946 -5.333 1.00 22.41 50 PRO A N 7
ATOM 10235 C CA . PRO A 1 50 ? 12.567 -19.849 -6.049 1.00 33.05 50 PRO A CA 7
ATOM 10236 C C . PRO A 1 50 ? 11.826 -20.973 -6.798 1.00 13.54 50 PRO A C 7
ATOM 10237 O O . PRO A 1 50 ? 12.326 -21.514 -7.787 1.00 55.34 50 PRO A O 7
ATOM 10248 N N . HIS A 1 51 ? 10.638 -21.331 -6.304 1.00 52.11 51 HIS A N 7
ATOM 10249 C CA . HIS A 1 51 ? 9.811 -22.380 -6.917 1.00 61.41 51 HIS A CA 7
ATOM 10250 C C . HIS A 1 51 ? 8.367 -21.890 -7.102 1.00 13.42 51 HIS A C 7
ATOM 10251 O O . HIS A 1 51 ? 7.765 -21.339 -6.175 1.00 14.31 51 HIS A O 7
ATOM 10266 N N . PHE A 1 52 ? 7.811 -22.095 -8.293 1.00 23.21 52 PHE A N 7
ATOM 10267 C CA . PHE A 1 52 ? 6.475 -21.588 -8.621 1.00 31.04 52 PHE A CA 7
ATOM 10268 C C . PHE A 1 52 ? 5.364 -22.447 -7.994 1.00 73.34 52 PHE A C 7
ATOM 10269 O O . PHE A 1 52 ? 4.683 -23.222 -8.674 1.00 52.21 52 PHE A O 7
ATOM 10286 N N . VAL A 1 53 ? 5.210 -22.319 -6.680 1.00 24.33 53 VAL A N 7
ATOM 10287 C CA . VAL A 1 53 ? 4.148 -23.008 -5.938 1.00 42.43 53 VAL A CA 7
ATOM 10288 C C . VAL A 1 53 ? 3.334 -22.013 -5.088 1.00 71.42 53 VAL A C 7
ATOM 10289 O O . VAL A 1 53 ? 2.182 -22.264 -4.731 1.00 11.03 53 VAL A O 7
ATOM 10302 N N . ARG A 1 54 ? 3.949 -20.874 -4.787 1.00 72.13 54 ARG A N 7
ATOM 10303 C CA . ARG A 1 54 ? 3.344 -19.852 -3.926 1.00 32.42 54 ARG A CA 7
ATOM 10304 C C . ARG A 1 54 ? 2.318 -19.004 -4.697 1.00 63.55 54 ARG A C 7
ATOM 10305 O O . ARG A 1 54 ? 2.633 -18.419 -5.735 1.00 60.32 54 ARG A O 7
ATOM 10326 N N . ARG A 1 55 ? 1.090 -18.947 -4.187 1.00 71.22 55 ARG A N 7
ATOM 10327 C CA . ARG A 1 55 ? 0.031 -18.149 -4.810 1.00 31.32 55 ARG A CA 7
ATOM 10328 C C . ARG A 1 55 ? 0.170 -16.664 -4.447 1.00 1.21 55 ARG A C 7
ATOM 10329 O O . ARG A 1 55 ? -0.404 -16.190 -3.464 1.00 31.24 55 ARG A O 7
ATOM 10350 N N . ASN A 1 56 ? 0.964 -15.941 -5.232 1.00 14.53 56 ASN A N 7
ATOM 10351 C CA . ASN A 1 56 ? 1.163 -14.505 -5.021 1.00 70.13 56 ASN A CA 7
ATOM 10352 C C . ASN A 1 56 ? -0.115 -13.717 -5.358 1.00 40.31 56 ASN A C 7
ATOM 10353 O O . ASN A 1 56 ? -0.448 -13.517 -6.530 1.00 3.42 56 ASN A O 7
ATOM 10364 N N . ILE A 1 57 ? -0.837 -13.278 -4.327 1.00 14.10 57 ILE A N 7
ATOM 10365 C CA . ILE A 1 57 ? -2.099 -12.556 -4.517 1.00 63.24 57 ILE A CA 7
ATOM 10366 C C . ILE A 1 57 ? -2.264 -11.420 -3.490 1.00 33.22 57 ILE A C 7
ATOM 10367 O O . ILE A 1 57 ? -1.820 -11.530 -2.345 1.00 1.40 57 ILE A O 7
ATOM 10383 N N . ILE A 1 58 ? -2.891 -10.327 -3.917 1.00 1.33 58 ILE A N 7
ATOM 10384 C CA . ILE A 1 58 ? -3.153 -9.182 -3.041 1.00 14.23 58 ILE A CA 7
ATOM 10385 C C . ILE A 1 58 ? -4.128 -9.555 -1.907 1.00 52.34 58 ILE A C 7
ATOM 10386 O O . ILE A 1 58 ? -5.300 -9.835 -2.153 1.00 75.22 58 ILE A O 7
ATOM 10402 N N . THR A 1 59 ? -3.638 -9.577 -0.668 1.00 70.22 59 THR A N 7
ATOM 10403 C CA . THR A 1 59 ? -4.486 -9.885 0.495 1.00 10.31 59 THR A CA 7
ATOM 10404 C C . THR A 1 59 ? -4.020 -9.132 1.749 1.00 22.14 59 THR A C 7
ATOM 10405 O O . THR A 1 59 ? -2.917 -8.582 1.781 1.00 15.52 59 THR A O 7
ATOM 10416 N N . ARG A 1 60 ? -4.853 -9.131 2.788 1.00 52.14 60 ARG A N 7
ATOM 10417 C CA . ARG A 1 60 ? -4.557 -8.391 4.021 1.00 11.10 60 ARG A CA 7
ATOM 10418 C C . ARG A 1 60 ? -3.285 -8.915 4.706 1.00 3.25 60 ARG A C 7
ATOM 10419 O O . ARG A 1 60 ? -3.152 -10.113 4.971 1.00 5.54 60 ARG A O 7
ATOM 10440 N N . GLY A 1 61 ? -2.358 -8.009 4.997 1.00 1.14 61 GLY A N 7
ATOM 10441 C CA . GLY A 1 61 ? -1.093 -8.391 5.614 1.00 4.12 61 GLY A CA 7
ATOM 10442 C C . GLY A 1 61 ? 0.051 -8.494 4.609 1.00 42.50 61 GLY A C 7
ATOM 10443 O O . GLY A 1 61 ? 1.221 -8.399 4.980 1.00 24.32 61 GLY A O 7
ATOM 10447 N N . ALA A 1 62 ? -0.287 -8.684 3.334 1.00 43.51 62 ALA A N 7
ATOM 10448 C CA . ALA A 1 62 ? 0.720 -8.793 2.274 1.00 54.32 62 ALA A CA 7
ATOM 10449 C C . ALA A 1 62 ? 1.340 -7.426 1.951 1.00 52.42 62 ALA A C 7
ATOM 10450 O O . ALA A 1 62 ? 0.630 -6.447 1.729 1.00 32.21 62 ALA A O 7
ATOM 10457 N N . VAL A 1 63 ? 2.667 -7.370 1.937 1.00 55.51 63 VAL A N 7
ATOM 10458 C CA . VAL A 1 63 ? 3.394 -6.128 1.656 1.00 51.44 63 VAL A CA 7
ATOM 10459 C C . VAL A 1 63 ? 3.758 -6.016 0.167 1.00 44.01 63 VAL A C 7
ATOM 10460 O O . VAL A 1 63 ? 4.536 -6.810 -0.351 1.00 40.12 63 VAL A O 7
ATOM 10473 N N . VAL A 1 64 ? 3.193 -5.025 -0.514 1.00 53.55 64 VAL A N 7
ATOM 10474 C CA . VAL A 1 64 ? 3.485 -4.799 -1.931 1.00 34.21 64 VAL A CA 7
ATOM 10475 C C . VAL A 1 64 ? 4.440 -3.607 -2.123 1.00 2.41 64 VAL A C 7
ATOM 10476 O O . VAL A 1 64 ? 4.221 -2.519 -1.585 1.00 33.23 64 VAL A O 7
ATOM 10489 N N . GLU A 1 65 ? 5.510 -3.822 -2.880 1.00 12.44 65 GLU A N 7
ATOM 10490 C CA . GLU A 1 65 ? 6.483 -2.761 -3.159 1.00 30.53 65 GLU A CA 7
ATOM 10491 C C . GLU A 1 65 ? 5.935 -1.781 -4.212 1.00 14.32 65 GLU A C 7
ATOM 10492 O O . GLU A 1 65 ? 5.775 -2.134 -5.383 1.00 42.34 65 GLU A O 7
ATOM 10504 N N . THR A 1 66 ? 5.625 -0.560 -3.785 1.00 72.24 66 THR A N 7
ATOM 10505 C CA . THR A 1 66 ? 5.101 0.478 -4.687 1.00 1.40 66 THR A CA 7
ATOM 10506 C C . THR A 1 66 ? 6.147 1.560 -4.954 1.00 20.33 66 THR A C 7
ATOM 10507 O O . THR A 1 66 ? 7.200 1.592 -4.315 1.00 1.24 66 THR A O 7
ATOM 10518 N N . ASN A 1 67 ? 5.844 2.459 -5.884 1.00 53.54 67 ASN A N 7
ATOM 10519 C CA . ASN A 1 67 ? 6.732 3.589 -6.186 1.00 24.23 67 ASN A CA 7
ATOM 10520 C C . ASN A 1 67 ? 7.036 4.424 -4.924 1.00 73.42 67 ASN A C 7
ATOM 10521 O O . ASN A 1 67 ? 8.138 4.954 -4.771 1.00 21.23 67 ASN A O 7
ATOM 10532 N N . LEU A 1 68 ? 6.058 4.524 -4.020 1.00 23.23 68 LEU A N 7
ATOM 10533 C CA . LEU A 1 68 ? 6.236 5.261 -2.760 1.00 42.05 68 LEU A CA 7
ATOM 10534 C C . LEU A 1 68 ? 6.968 4.414 -1.702 1.00 34.25 68 LEU A C 7
ATOM 10535 O O . LEU A 1 68 ? 7.675 4.952 -0.849 1.00 12.31 68 LEU A O 7
ATOM 10551 N N . GLY A 1 69 ? 6.801 3.092 -1.757 1.00 22.33 69 GLY A N 7
ATOM 10552 C CA . GLY A 1 69 ? 7.446 2.221 -0.777 1.00 44.24 69 GLY A CA 7
ATOM 10553 C C . GLY A 1 69 ? 6.659 0.951 -0.465 1.00 52.53 69 GLY A C 7
ATOM 10554 O O . GLY A 1 69 ? 5.709 0.602 -1.170 1.00 13.44 69 GLY A O 7
ATOM 10558 N N . ASN A 1 70 ? 7.055 0.259 0.604 1.00 31.10 70 ASN A N 7
ATOM 10559 C CA . ASN A 1 70 ? 6.403 -0.990 1.013 1.00 51.11 70 ASN A CA 7
ATOM 10560 C C . ASN A 1 70 ? 4.999 -0.732 1.588 1.00 45.14 70 ASN A C 7
ATOM 10561 O O . ASN A 1 70 ? 4.855 -0.311 2.733 1.00 4.25 70 ASN A O 7
ATOM 10572 N N . VAL A 1 71 ? 3.967 -0.976 0.790 1.00 22.41 71 VAL A N 7
ATOM 10573 C CA . VAL A 1 71 ? 2.584 -0.779 1.234 1.00 34.30 71 VAL A CA 7
ATOM 10574 C C . VAL A 1 71 ? 1.936 -2.108 1.651 1.00 20.35 71 VAL A C 7
ATOM 10575 O O . VAL A 1 71 ? 1.782 -3.019 0.843 1.00 52.25 71 VAL A O 7
ATOM 10588 N N . ARG A 1 72 ? 1.568 -2.213 2.924 1.00 3.13 72 ARG A N 7
ATOM 10589 C CA . ARG A 1 72 ? 0.939 -3.429 3.451 1.00 5.51 72 ARG A CA 7
ATOM 10590 C C . ARG A 1 72 ? -0.584 -3.381 3.250 1.00 1.33 72 ARG A C 7
ATOM 10591 O O . ARG A 1 72 ? -1.265 -2.507 3.789 1.00 61.15 72 ARG A O 7
ATOM 10612 N N . VAL A 1 73 ? -1.105 -4.326 2.472 1.00 21.01 73 VAL A N 7
ATOM 10613 C CA . VAL A 1 73 ? -2.523 -4.329 2.076 1.00 42.42 73 VAL A CA 7
ATOM 10614 C C . VAL A 1 73 ? -3.470 -4.597 3.264 1.00 14.05 73 VAL A C 7
ATOM 10615 O O . VAL A 1 73 ? -3.190 -5.433 4.128 1.00 31.34 73 VAL A O 7
ATOM 10628 N N . THR A 1 74 ? -4.596 -3.881 3.292 1.00 25.10 74 THR A N 7
ATOM 10629 C CA . THR A 1 74 ? -5.586 -4.019 4.372 1.00 65.30 74 THR A CA 7
ATOM 10630 C C . THR A 1 74 ? -6.952 -4.511 3.857 1.00 44.33 74 THR A C 7
ATOM 10631 O O . THR A 1 74 ? -7.580 -5.373 4.473 1.00 64.25 74 THR A O 7
ATOM 10642 N N . SER A 1 75 ? -7.415 -3.960 2.737 1.00 50.14 75 SER A N 7
ATOM 10643 C CA . SER A 1 75 ? -8.741 -4.315 2.191 1.00 60.55 75 SER A CA 7
ATOM 10644 C C . SER A 1 75 ? -8.684 -5.564 1.298 1.00 44.12 75 SER A C 7
ATOM 10645 O O . SER A 1 75 ? -7.626 -6.172 1.120 1.00 61.42 75 SER A O 7
ATOM 10653 N N . ARG A 1 76 ? -9.836 -5.952 0.749 1.00 64.41 76 ARG A N 7
ATOM 10654 C CA . ARG A 1 76 ? -9.924 -7.100 -0.167 1.00 50.23 76 ARG A CA 7
ATOM 10655 C C . ARG A 1 76 ? -9.967 -6.628 -1.636 1.00 10.42 76 ARG A C 7
ATOM 10656 O O . ARG A 1 76 ? -10.730 -5.722 -1.982 1.00 22.44 76 ARG A O 7
ATOM 10677 N N . PRO A 1 77 ? -9.155 -7.241 -2.522 1.00 42.11 77 PRO A N 7
ATOM 10678 C CA . PRO A 1 77 ? -9.109 -6.862 -3.946 1.00 43.42 77 PRO A CA 7
ATOM 10679 C C . PRO A 1 77 ? -10.379 -7.267 -4.714 1.00 14.52 77 PRO A C 7
ATOM 10680 O O . PRO A 1 77 ? -10.626 -8.450 -4.955 1.00 11.15 77 PRO A O 7
ATOM 10691 N N . GLY A 1 78 ? -11.191 -6.279 -5.085 1.00 14.55 78 GLY A N 7
ATOM 10692 C CA . GLY A 1 78 ? -12.417 -6.555 -5.828 1.00 34.54 78 GLY A CA 7
ATOM 10693 C C . GLY A 1 78 ? -13.496 -5.501 -5.625 1.00 75.25 78 GLY A C 7
ATOM 10694 O O . GLY A 1 78 ? -14.269 -5.214 -6.542 1.00 51.14 78 GLY A O 7
ATOM 10698 N N . GLN A 1 79 ? -13.551 -4.924 -4.427 1.00 23.44 79 GLN A N 7
ATOM 10699 C CA . GLN A 1 79 ? -14.543 -3.889 -4.108 1.00 40.23 79 GLN A CA 7
ATOM 10700 C C . GLN A 1 79 ? -14.441 -2.694 -5.070 1.00 14.12 79 GLN A C 7
ATOM 10701 O O . GLN A 1 79 ? -13.581 -1.831 -4.908 1.00 34.11 79 GLN A O 7
ATOM 10715 N N . ASP A 1 80 ? -15.300 -2.683 -6.093 1.00 53.21 80 ASP A N 7
ATOM 10716 C CA . ASP A 1 80 ? -15.354 -1.588 -7.081 1.00 1.44 80 ASP A CA 7
ATOM 10717 C C . ASP A 1 80 ? -13.997 -1.354 -7.781 1.00 33.21 80 ASP A C 7
ATOM 10718 O O . ASP A 1 80 ? -13.775 -0.315 -8.407 1.00 23.54 80 ASP A O 7
ATOM 10727 N N . GLY A 1 81 ? -13.102 -2.338 -7.688 1.00 63.32 81 GLY A N 7
ATOM 10728 C CA . GLY A 1 81 ? -11.787 -2.232 -8.314 1.00 44.40 81 GLY A CA 7
ATOM 10729 C C . GLY A 1 81 ? -10.822 -1.295 -7.583 1.00 32.40 81 GLY A C 7
ATOM 10730 O O . GLY A 1 81 ? -9.897 -0.753 -8.193 1.00 4.12 81 GLY A O 7
ATOM 10734 N N . VAL A 1 82 ? -11.030 -1.100 -6.279 1.00 25.55 82 VAL A N 7
ATOM 10735 C CA . VAL A 1 82 ? -10.128 -0.269 -5.465 1.00 42.33 82 VAL A CA 7
ATOM 10736 C C . VAL A 1 82 ? -9.524 -1.069 -4.295 1.00 50.54 82 VAL A C 7
ATOM 10737 O O . VAL A 1 82 ? -10.198 -1.890 -3.671 1.00 11.52 82 VAL A O 7
ATOM 10750 N N . ILE A 1 83 ? -8.241 -0.832 -4.015 1.00 14.42 83 ILE A N 7
ATOM 10751 C CA . ILE A 1 83 ? -7.532 -1.525 -2.929 1.00 71.11 83 ILE A CA 7
ATOM 10752 C C . ILE A 1 83 ? -6.969 -0.517 -1.905 1.00 15.12 83 ILE A C 7
ATOM 10753 O O . ILE A 1 83 ? -6.563 0.590 -2.262 1.00 4.10 83 ILE A O 7
ATOM 10769 N N . ASN A 1 84 ? -6.955 -0.899 -0.628 1.00 44.22 84 ASN A N 7
ATOM 10770 C CA . ASN A 1 84 ? -6.454 -0.026 0.445 1.00 11.42 84 ASN A CA 7
ATOM 10771 C C . ASN A 1 84 ? -5.269 -0.674 1.182 1.00 63.22 84 ASN A C 7
ATOM 10772 O O . ASN A 1 84 ? -5.212 -1.899 1.323 1.00 11.35 84 ASN A O 7
ATOM 10783 N N . GLY A 1 85 ? -4.334 0.150 1.657 1.00 23.45 85 GLY A N 7
ATOM 10784 C CA . GLY A 1 85 ? -3.188 -0.358 2.413 1.00 3.15 85 GLY A CA 7
ATOM 10785 C C . GLY A 1 85 ? -2.452 0.737 3.186 1.00 51.34 85 GLY A C 7
ATOM 10786 O O . GLY A 1 85 ? -2.799 1.914 3.089 1.00 54.52 85 GLY A O 7
ATOM 10790 N N . VAL A 1 86 ? -1.431 0.358 3.958 1.00 3.02 86 VAL A N 7
ATOM 10791 C CA . VAL A 1 86 ? -0.641 1.330 4.737 1.00 14.01 86 VAL A CA 7
ATOM 10792 C C . VAL A 1 86 ? 0.832 1.389 4.302 1.00 24.23 86 VAL A C 7
ATOM 10793 O O . VAL A 1 86 ? 1.428 0.387 3.906 1.00 22.54 86 VAL A O 7
ATOM 10806 N N . LEU A 1 87 ? 1.406 2.582 4.403 1.00 4.11 87 LEU A N 7
ATOM 10807 C CA . LEU A 1 87 ? 2.784 2.845 3.978 1.00 43.31 87 LEU A CA 7
ATOM 10808 C C . LEU A 1 87 ? 3.806 2.513 5.080 1.00 71.13 87 LEU A C 7
ATOM 10809 O O . LEU A 1 87 ? 3.859 3.175 6.115 1.00 74.13 87 LEU A O 7
ATOM 10825 N N . ILE A 1 88 ? 4.620 1.488 4.847 1.00 21.53 88 ILE A N 7
ATOM 10826 C CA . ILE A 1 88 ? 5.671 1.097 5.795 1.00 24.34 88 ILE A CA 7
ATOM 10827 C C . ILE A 1 88 ? 7.004 0.832 5.070 1.00 12.54 88 ILE A C 7
ATOM 10828 O O . ILE A 1 88 ? 7.124 1.052 3.862 1.00 52.44 88 ILE A O 7
ATOM 10844 N N . ARG A 1 89 ? 8.004 0.366 5.815 1.00 2.14 89 ARG A N 7
ATOM 10845 C CA . ARG A 1 89 ? 9.309 0.009 5.241 1.00 63.31 89 ARG A CA 7
ATOM 10846 C C . ARG A 1 89 ? 9.823 -1.315 5.820 1.00 54.13 89 ARG A C 7
ATOM 10847 O O . ARG A 1 89 ? 10.494 -1.334 6.854 1.00 14.12 89 ARG A O 7
ATOM 10868 N N . GLU A 1 90 ? 9.484 -2.421 5.166 1.00 65.44 90 GLU A N 7
ATOM 10869 C CA . GLU A 1 90 ? 9.981 -3.740 5.576 1.00 73.34 90 GLU A CA 7
ATOM 10870 C C . GLU A 1 90 ? 11.397 -3.970 5.047 1.00 31.54 90 GLU A C 7
ATOM 10871 O O . GLU A 1 90 ? 12.181 -4.724 5.628 1.00 53.23 90 GLU A O 7
ATOM 10883 N N . LEU A 1 91 ? 11.720 -3.319 3.935 1.00 70.10 91 LEU A N 7
ATOM 10884 C CA . LEU A 1 91 ? 13.049 -3.420 3.338 1.00 35.24 91 LEU A CA 7
ATOM 10885 C C . LEU A 1 91 ? 13.993 -2.334 3.878 1.00 5.23 91 LEU A C 7
ATOM 10886 O O . LEU A 1 91 ? 13.609 -1.175 4.041 1.00 71.35 91 LEU A O 7
ATOM 10902 N N . GLU A 1 92 ? 15.228 -2.738 4.151 1.00 75.21 92 GLU A N 7
ATOM 10903 C CA . GLU A 1 92 ? 16.277 -1.838 4.643 1.00 42.03 92 GLU A CA 7
ATOM 10904 C C . GLU A 1 92 ? 16.440 -0.595 3.737 1.00 34.25 92 GLU A C 7
ATOM 10905 O O . GLU A 1 92 ? 16.352 -0.692 2.511 1.00 42.12 92 GLU A O 7
ATOM 10917 N N . HIS A 1 93 ? 16.693 0.565 4.350 1.00 12.14 93 HIS A N 7
ATOM 10918 C CA . HIS A 1 93 ? 16.715 1.849 3.626 1.00 12.15 93 HIS A CA 7
ATOM 10919 C C . HIS A 1 93 ? 17.890 1.958 2.632 1.00 75.23 93 HIS A C 7
ATOM 10920 O O . HIS A 1 93 ? 17.844 2.751 1.691 1.00 73.41 93 HIS A O 7
ATOM 10935 N N . HIS A 1 94 ? 18.938 1.170 2.854 1.00 2.52 94 HIS A N 7
ATOM 10936 C CA . HIS A 1 94 ? 20.100 1.137 1.948 1.00 44.13 94 HIS A CA 7
ATOM 10937 C C . HIS A 1 94 ? 20.340 -0.291 1.434 1.00 53.43 94 HIS A C 7
ATOM 10938 O O . HIS A 1 94 ? 21.480 -0.718 1.243 1.00 53.01 94 HIS A O 7
ATOM 10953 N N . HIS A 1 95 ? 19.253 -1.012 1.179 1.00 65.12 95 HIS A N 7
ATOM 10954 C CA . HIS A 1 95 ? 19.330 -2.435 0.842 1.00 43.34 95 HIS A CA 7
ATOM 10955 C C . HIS A 1 95 ? 19.542 -2.666 -0.663 1.00 43.15 95 HIS A C 7
ATOM 10956 O O . HIS A 1 95 ? 18.746 -2.221 -1.491 1.00 73.52 95 HIS A O 7
ATOM 10971 N N . HIS A 1 96 ? 20.608 -3.384 -1.000 1.00 51.03 96 HIS A N 7
ATOM 10972 C CA . HIS A 1 96 ? 20.915 -3.722 -2.394 1.00 63.32 96 HIS A CA 7
ATOM 10973 C C . HIS A 1 96 ? 21.743 -5.015 -2.486 1.00 42.53 96 HIS A C 7
ATOM 10974 O O . HIS A 1 96 ? 22.428 -5.389 -1.535 1.00 33.42 96 HIS A O 7
ATOM 10989 N N . HIS A 1 97 ? 21.669 -5.680 -3.644 1.00 0.23 97 HIS A N 7
ATOM 10990 C CA . HIS A 1 97 ? 22.318 -6.985 -3.876 1.00 52.43 97 HIS A CA 7
ATOM 10991 C C . HIS A 1 97 ? 21.586 -8.131 -3.152 1.00 43.23 97 HIS A C 7
ATOM 10992 O O . HIS A 1 97 ? 22.204 -9.131 -2.778 1.00 65.33 97 HIS A O 7
ATOM 11007 N N . HIS A 1 98 ? 20.268 -7.986 -2.968 1.00 2.01 98 HIS A N 7
ATOM 11008 C CA . HIS A 1 98 ? 19.431 -9.065 -2.406 1.00 21.33 98 HIS A CA 7
ATOM 11009 C C . HIS A 1 98 ? 17.930 -8.692 -2.430 1.00 51.20 98 HIS A C 7
ATOM 11010 O O . HIS A 1 98 ? 17.248 -9.000 -3.435 1.00 35.93 98 HIS A O 7
ATOM 11026 N N . GLY A 1 1 ? -18.946 20.194 -45.029 1.00 53.40 1 GLY A N 8
ATOM 11027 C CA . GLY A 1 1 ? -20.254 20.317 -44.325 1.00 33.35 1 GLY A CA 8
ATOM 11028 C C . GLY A 1 1 ? -20.312 21.506 -43.371 1.00 31.41 1 GLY A C 8
ATOM 11029 O O . GLY A 1 1 ? -19.276 22.052 -42.982 1.00 40.13 1 GLY A O 8
ATOM 11035 N N . ASP A 1 2 ? -21.525 21.910 -42.994 1.00 50.43 2 ASP A N 8
ATOM 11036 C CA . ASP A 1 2 ? -21.728 23.034 -42.072 1.00 71.25 2 ASP A CA 8
ATOM 11037 C C . ASP A 1 2 ? -21.893 22.543 -40.616 1.00 40.32 2 ASP A C 8
ATOM 11038 O O . ASP A 1 2 ? -21.498 21.428 -40.275 1.00 73.34 2 ASP A O 8
ATOM 11047 N N . ARG A 1 3 ? -22.473 23.385 -39.757 1.00 2.21 3 ARG A N 8
ATOM 11048 C CA . ARG A 1 3 ? -22.643 23.048 -38.336 1.00 1.15 3 ARG A CA 8
ATOM 11049 C C . ARG A 1 3 ? -23.943 22.254 -38.102 1.00 60.00 3 ARG A C 8
ATOM 11050 O O . ARG A 1 3 ? -24.979 22.827 -37.757 1.00 54.21 3 ARG A O 8
ATOM 11071 N N . ARG A 1 4 ? -23.891 20.939 -38.326 1.00 65.32 4 ARG A N 8
ATOM 11072 C CA . ARG A 1 4 ? -25.053 20.062 -38.106 1.00 25.41 4 ARG A CA 8
ATOM 11073 C C . ARG A 1 4 ? -24.734 18.922 -37.123 1.00 74.13 4 ARG A C 8
ATOM 11074 O O . ARG A 1 4 ? -23.583 18.514 -36.989 1.00 33.15 4 ARG A O 8
ATOM 11095 N N . VAL A 1 5 ? -25.778 18.437 -36.435 1.00 60.13 5 VAL A N 8
ATOM 11096 C CA . VAL A 1 5 ? -25.721 17.263 -35.526 1.00 44.34 5 VAL A CA 8
ATOM 11097 C C . VAL A 1 5 ? -24.559 17.284 -34.505 1.00 11.42 5 VAL A C 8
ATOM 11098 O O . VAL A 1 5 ? -24.312 16.289 -33.829 1.00 52.10 5 VAL A O 8
ATOM 11111 N N . ARG A 1 6 ? -23.874 18.417 -34.361 1.00 20.23 6 ARG A N 8
ATOM 11112 C CA . ARG A 1 6 ? -22.781 18.532 -33.383 1.00 31.21 6 ARG A CA 8
ATOM 11113 C C . ARG A 1 6 ? -23.313 18.836 -31.970 1.00 1.10 6 ARG A C 8
ATOM 11114 O O . ARG A 1 6 ? -22.548 18.945 -31.013 1.00 14.13 6 ARG A O 8
ATOM 11135 N N . LEU A 1 7 ? -24.632 18.960 -31.848 1.00 64.15 7 LEU A N 8
ATOM 11136 C CA . LEU A 1 7 ? -25.267 19.322 -30.576 1.00 61.03 7 LEU A CA 8
ATOM 11137 C C . LEU A 1 7 ? -25.537 18.086 -29.695 1.00 60.12 7 LEU A C 8
ATOM 11138 O O . LEU A 1 7 ? -26.100 18.203 -28.603 1.00 14.40 7 LEU A O 8
ATOM 11154 N N . ILE A 1 8 ? -25.135 16.906 -30.167 1.00 20.22 8 ILE A N 8
ATOM 11155 C CA . ILE A 1 8 ? -25.320 15.666 -29.404 1.00 71.51 8 ILE A CA 8
ATOM 11156 C C . ILE A 1 8 ? -24.037 15.272 -28.649 1.00 20.53 8 ILE A C 8
ATOM 11157 O O . ILE A 1 8 ? -22.988 15.027 -29.251 1.00 65.23 8 ILE A O 8
ATOM 11173 N N . ARG A 1 9 ? -24.131 15.213 -27.325 1.00 43.53 9 ARG A N 8
ATOM 11174 C CA . ARG A 1 9 ? -22.984 14.858 -26.479 1.00 75.43 9 ARG A CA 8
ATOM 11175 C C . ARG A 1 9 ? -23.247 13.558 -25.707 1.00 64.54 9 ARG A C 8
ATOM 11176 O O . ARG A 1 9 ? -24.383 13.263 -25.331 1.00 55.20 9 ARG A O 8
ATOM 11197 N N . THR A 1 10 ? -22.192 12.787 -25.470 1.00 75.32 10 THR A N 8
ATOM 11198 C CA . THR A 1 10 ? -22.311 11.487 -24.793 1.00 45.02 10 THR A CA 8
ATOM 11199 C C . THR A 1 10 ? -21.888 11.555 -23.318 1.00 20.02 10 THR A C 8
ATOM 11200 O O . THR A 1 10 ? -21.491 12.606 -22.811 1.00 53.13 10 THR A O 8
ATOM 11211 N N . ARG A 1 11 ? -21.976 10.414 -22.637 1.00 12.04 11 ARG A N 8
ATOM 11212 C CA . ARG A 1 11 ? -21.563 10.300 -21.236 1.00 12.43 11 ARG A CA 8
ATOM 11213 C C . ARG A 1 11 ? -20.037 10.170 -21.127 1.00 51.33 11 ARG A C 8
ATOM 11214 O O . ARG A 1 11 ? -19.425 10.636 -20.165 1.00 35.44 11 ARG A O 8
ATOM 11235 N N . GLY A 1 12 ? -19.431 9.540 -22.133 1.00 52.41 12 GLY A N 8
ATOM 11236 C CA . GLY A 1 12 ? -17.995 9.291 -22.115 1.00 32.52 12 GLY A CA 8
ATOM 11237 C C . GLY A 1 12 ? -17.644 7.962 -21.455 1.00 52.13 12 GLY A C 8
ATOM 11238 O O . GLY A 1 12 ? -16.660 7.862 -20.717 1.00 60.33 12 GLY A O 8
ATOM 11242 N N . GLY A 1 13 ? -18.451 6.940 -21.728 1.00 13.30 13 GLY A N 8
ATOM 11243 C CA . GLY A 1 13 ? -18.270 5.632 -21.107 1.00 53.20 13 GLY A CA 8
ATOM 11244 C C . GLY A 1 13 ? -17.063 4.862 -21.639 1.00 11.14 13 GLY A C 8
ATOM 11245 O O . GLY A 1 13 ? -16.820 4.817 -22.848 1.00 15.11 13 GLY A O 8
ATOM 11249 N N . ASN A 1 14 ? -16.314 4.238 -20.733 1.00 42.33 14 ASN A N 8
ATOM 11250 C CA . ASN A 1 14 ? -15.134 3.451 -21.101 1.00 1.02 14 ASN A CA 8
ATOM 11251 C C . ASN A 1 14 ? -14.922 2.290 -20.117 1.00 34.41 14 ASN A C 8
ATOM 11252 O O . ASN A 1 14 ? -14.825 2.499 -18.906 1.00 61.25 14 ASN A O 8
ATOM 11263 N N . THR A 1 15 ? -14.858 1.070 -20.642 1.00 14.21 15 THR A N 8
ATOM 11264 C CA . THR A 1 15 ? -14.644 -0.121 -19.809 1.00 44.12 15 THR A CA 8
ATOM 11265 C C . THR A 1 15 ? -13.159 -0.316 -19.481 1.00 71.41 15 THR A C 8
ATOM 11266 O O . THR A 1 15 ? -12.328 -0.443 -20.381 1.00 63.25 15 THR A O 8
ATOM 11277 N N . LYS A 1 16 ? -12.827 -0.332 -18.191 1.00 52.04 16 LYS A N 8
ATOM 11278 C CA . LYS A 1 16 ? -11.441 -0.547 -17.753 1.00 63.03 16 LYS A CA 8
ATOM 11279 C C . LYS A 1 16 ? -11.158 -2.041 -17.510 1.00 54.34 16 LYS A C 8
ATOM 11280 O O . LYS A 1 16 ? -12.079 -2.862 -17.486 1.00 71.25 16 LYS A O 8
ATOM 11299 N N . VAL A 1 17 ? -9.882 -2.384 -17.326 1.00 42.30 17 VAL A N 8
ATOM 11300 C CA . VAL A 1 17 ? -9.455 -3.786 -17.185 1.00 41.31 17 VAL A CA 8
ATOM 11301 C C . VAL A 1 17 ? -8.809 -4.052 -15.805 1.00 24.33 17 VAL A C 8
ATOM 11302 O O . VAL A 1 17 ? -8.461 -3.119 -15.080 1.00 12.31 17 VAL A O 8
ATOM 11315 N N . ARG A 1 18 ? -8.668 -5.336 -15.449 1.00 13.14 18 ARG A N 8
ATOM 11316 C CA . ARG A 1 18 ? -8.077 -5.746 -14.164 1.00 33.33 18 ARG A CA 8
ATOM 11317 C C . ARG A 1 18 ? -6.622 -5.251 -14.009 1.00 62.51 18 ARG A C 8
ATOM 11318 O O . ARG A 1 18 ? -6.006 -4.764 -14.963 1.00 62.33 18 ARG A O 8
ATOM 11339 N N . LEU A 1 19 ? -6.068 -5.413 -12.803 1.00 11.33 19 LEU A N 8
ATOM 11340 C CA . LEU A 1 19 ? -4.708 -4.936 -12.488 1.00 0.35 19 LEU A CA 8
ATOM 11341 C C . LEU A 1 19 ? -3.627 -5.551 -13.402 1.00 32.03 19 LEU A C 8
ATOM 11342 O O . LEU A 1 19 ? -2.477 -5.117 -13.379 1.00 34.22 19 LEU A O 8
ATOM 11358 N N . ALA A 1 20 ? -3.997 -6.554 -14.201 1.00 63.11 20 ALA A N 8
ATOM 11359 C CA . ALA A 1 20 ? -3.080 -7.153 -15.184 1.00 64.43 20 ALA A CA 8
ATOM 11360 C C . ALA A 1 20 ? -2.460 -6.097 -16.117 1.00 11.12 20 ALA A C 8
ATOM 11361 O O . ALA A 1 20 ? -1.395 -6.316 -16.701 1.00 63.35 20 ALA A O 8
ATOM 11368 N N . SER A 1 21 ? -3.145 -4.964 -16.268 1.00 35.41 21 SER A N 8
ATOM 11369 C CA . SER A 1 21 ? -2.650 -3.855 -17.106 1.00 70.32 21 SER A CA 8
ATOM 11370 C C . SER A 1 21 ? -2.183 -2.662 -16.261 1.00 5.11 21 SER A C 8
ATOM 11371 O O . SER A 1 21 ? -1.199 -1.997 -16.595 1.00 74.22 21 SER A O 8
ATOM 11379 N N . ASP A 1 22 ? -2.893 -2.394 -15.166 1.00 71.22 22 ASP A N 8
ATOM 11380 C CA . ASP A 1 22 ? -2.617 -1.227 -14.319 1.00 31.14 22 ASP A CA 8
ATOM 11381 C C . ASP A 1 22 ? -2.661 -1.593 -12.824 1.00 45.23 22 ASP A C 8
ATOM 11382 O O . ASP A 1 22 ? -3.707 -1.976 -12.295 1.00 54.20 22 ASP A O 8
ATOM 11391 N N . THR A 1 23 ? -1.521 -1.464 -12.145 1.00 32.33 23 THR A N 8
ATOM 11392 C CA . THR A 1 23 ? -1.422 -1.793 -10.714 1.00 63.31 23 THR A CA 8
ATOM 11393 C C . THR A 1 23 ? -1.242 -0.537 -9.847 1.00 32.14 23 THR A C 8
ATOM 11394 O O . THR A 1 23 ? -0.197 0.115 -9.879 1.00 20.10 23 THR A O 8
ATOM 11405 N N . ARG A 1 24 ? -2.259 -0.225 -9.045 1.00 62.41 24 ARG A N 8
ATOM 11406 C CA . ARG A 1 24 ? -2.214 0.916 -8.117 1.00 5.03 24 ARG A CA 8
ATOM 11407 C C . ARG A 1 24 ? -2.965 0.599 -6.813 1.00 40.43 24 ARG A C 8
ATOM 11408 O O . ARG A 1 24 ? -3.854 -0.251 -6.785 1.00 31.32 24 ARG A O 8
ATOM 11429 N N . ILE A 1 25 ? -2.599 1.289 -5.734 1.00 52.32 25 ILE A N 8
ATOM 11430 C CA . ILE A 1 25 ? -3.191 1.039 -4.413 1.00 3.33 25 ILE A CA 8
ATOM 11431 C C . ILE A 1 25 ? -3.318 2.337 -3.596 1.00 2.01 25 ILE A C 8
ATOM 11432 O O . ILE A 1 25 ? -2.486 3.240 -3.712 1.00 34.23 25 ILE A O 8
ATOM 11448 N N . ASN A 1 26 ? -4.372 2.433 -2.788 1.00 1.32 26 ASN A N 8
ATOM 11449 C CA . ASN A 1 26 ? -4.546 3.567 -1.872 1.00 21.22 26 ASN A CA 8
ATOM 11450 C C . ASN A 1 26 ? -3.695 3.374 -0.610 1.00 40.35 26 ASN A C 8
ATOM 11451 O O . ASN A 1 26 ? -4.028 2.581 0.276 1.00 63.41 26 ASN A O 8
ATOM 11462 N N . VAL A 1 27 ? -2.591 4.100 -0.553 1.00 1.13 27 VAL A N 8
ATOM 11463 C CA . VAL A 1 27 ? -1.621 3.975 0.528 1.00 74.03 27 VAL A CA 8
ATOM 11464 C C . VAL A 1 27 ? -1.857 5.016 1.634 1.00 30.51 27 VAL A C 8
ATOM 11465 O O . VAL A 1 27 ? -1.820 6.222 1.391 1.00 34.34 27 VAL A O 8
ATOM 11478 N N . VAL A 1 28 ? -2.072 4.543 2.854 1.00 45.13 28 VAL A N 8
ATOM 11479 C CA . VAL A 1 28 ? -2.289 5.426 4.001 1.00 11.11 28 VAL A CA 8
ATOM 11480 C C . VAL A 1 28 ? -0.971 5.677 4.745 1.00 2.32 28 VAL A C 8
ATOM 11481 O O . VAL A 1 28 ? -0.400 4.765 5.349 1.00 3.20 28 VAL A O 8
ATOM 11494 N N . ASP A 1 29 ? -0.486 6.912 4.690 1.00 55.20 29 ASP A N 8
ATOM 11495 C CA . ASP A 1 29 ? 0.763 7.283 5.352 1.00 43.00 29 ASP A CA 8
ATOM 11496 C C . ASP A 1 29 ? 0.574 7.386 6.878 1.00 61.31 29 ASP A C 8
ATOM 11497 O O . ASP A 1 29 ? -0.199 8.213 7.360 1.00 10.20 29 ASP A O 8
ATOM 11506 N N . PRO A 1 30 ? 1.286 6.555 7.663 1.00 31.24 30 PRO A N 8
ATOM 11507 C CA . PRO A 1 30 ? 1.153 6.542 9.127 1.00 31.31 30 PRO A CA 8
ATOM 11508 C C . PRO A 1 30 ? 1.876 7.717 9.810 1.00 41.13 30 PRO A C 8
ATOM 11509 O O . PRO A 1 30 ? 1.676 7.975 10.999 1.00 51.33 30 PRO A O 8
ATOM 11520 N N . GLU A 1 31 ? 2.717 8.426 9.059 1.00 44.24 31 GLU A N 8
ATOM 11521 C CA . GLU A 1 31 ? 3.481 9.555 9.607 1.00 3.53 31 GLU A CA 8
ATOM 11522 C C . GLU A 1 31 ? 2.641 10.846 9.660 1.00 61.24 31 GLU A C 8
ATOM 11523 O O . GLU A 1 31 ? 2.644 11.561 10.665 1.00 11.50 31 GLU A O 8
ATOM 11535 N N . THR A 1 32 ? 1.913 11.135 8.584 1.00 12.32 32 THR A N 8
ATOM 11536 C CA . THR A 1 32 ? 1.061 12.337 8.517 1.00 54.12 32 THR A CA 8
ATOM 11537 C C . THR A 1 32 ? -0.429 11.985 8.616 1.00 32.31 32 THR A C 8
ATOM 11538 O O . THR A 1 32 ? -1.227 12.769 9.132 1.00 40.51 32 THR A O 8
ATOM 11549 N N . GLY A 1 33 ? -0.795 10.805 8.120 1.00 71.51 33 GLY A N 8
ATOM 11550 C CA . GLY A 1 33 ? -2.187 10.359 8.167 1.00 45.45 33 GLY A CA 8
ATOM 11551 C C . GLY A 1 33 ? -2.960 10.621 6.877 1.00 22.23 33 GLY A C 8
ATOM 11552 O O . GLY A 1 33 ? -4.191 10.588 6.871 1.00 5.54 33 GLY A O 8
ATOM 11556 N N . LYS A 1 34 ? -2.247 10.879 5.780 1.00 54.35 34 LYS A N 8
ATOM 11557 C CA . LYS A 1 34 ? -2.894 11.135 4.486 1.00 43.53 34 LYS A CA 8
ATOM 11558 C C . LYS A 1 34 ? -3.163 9.831 3.713 1.00 74.33 34 LYS A C 8
ATOM 11559 O O . LYS A 1 34 ? -2.433 8.849 3.855 1.00 11.51 34 LYS A O 8
ATOM 11578 N N . VAL A 1 35 ? -4.213 9.833 2.890 1.00 44.41 35 VAL A N 8
ATOM 11579 C CA . VAL A 1 35 ? -4.515 8.693 2.017 1.00 63.11 35 VAL A CA 8
ATOM 11580 C C . VAL A 1 35 ? -3.999 8.954 0.594 1.00 12.43 35 VAL A C 8
ATOM 11581 O O . VAL A 1 35 ? -4.653 9.610 -0.218 1.00 2.43 35 VAL A O 8
ATOM 11594 N N . GLU A 1 36 ? -2.803 8.456 0.321 1.00 21.15 36 GLU A N 8
ATOM 11595 C CA . GLU A 1 36 ? -2.136 8.646 -0.971 1.00 52.31 36 GLU A CA 8
ATOM 11596 C C . GLU A 1 36 ? -2.441 7.472 -1.925 1.00 75.24 36 GLU A C 8
ATOM 11597 O O . GLU A 1 36 ? -3.021 6.469 -1.517 1.00 71.42 36 GLU A O 8
ATOM 11609 N N . ILE A 1 37 ? -2.071 7.606 -3.199 1.00 73.33 37 ILE A N 8
ATOM 11610 C CA . ILE A 1 37 ? -2.202 6.500 -4.165 1.00 22.41 37 ILE A CA 8
ATOM 11611 C C . ILE A 1 37 ? -0.857 6.198 -4.846 1.00 23.14 37 ILE A C 8
ATOM 11612 O O . ILE A 1 37 ? -0.237 7.083 -5.432 1.00 33.05 37 ILE A O 8
ATOM 11628 N N . ALA A 1 38 ? -0.415 4.944 -4.765 1.00 75.34 38 ALA A N 8
ATOM 11629 C CA . ALA A 1 38 ? 0.884 4.540 -5.318 1.00 52.33 38 ALA A CA 8
ATOM 11630 C C . ALA A 1 38 ? 0.757 3.420 -6.365 1.00 51.20 38 ALA A C 8
ATOM 11631 O O . ALA A 1 38 ? -0.261 2.733 -6.442 1.00 0.11 38 ALA A O 8
ATOM 11638 N N . GLU A 1 39 ? 1.813 3.238 -7.157 1.00 51.53 39 GLU A N 8
ATOM 11639 C CA . GLU A 1 39 ? 1.857 2.191 -8.188 1.00 71.53 39 GLU A CA 8
ATOM 11640 C C . GLU A 1 39 ? 2.496 0.910 -7.632 1.00 62.41 39 GLU A C 8
ATOM 11641 O O . GLU A 1 39 ? 3.634 0.949 -7.159 1.00 32.30 39 GLU A O 8
ATOM 11653 N N . ILE A 1 40 ? 1.798 -0.228 -7.689 1.00 53.31 40 ILE A N 8
ATOM 11654 C CA . ILE A 1 40 ? 2.393 -1.482 -7.200 1.00 11.04 40 ILE A CA 8
ATOM 11655 C C . ILE A 1 40 ? 3.365 -2.055 -8.244 1.00 62.34 40 ILE A C 8
ATOM 11656 O O . ILE A 1 40 ? 2.956 -2.600 -9.271 1.00 42.11 40 ILE A O 8
ATOM 11672 N N . ARG A 1 41 ? 4.652 -1.934 -7.960 1.00 20.22 41 ARG A N 8
ATOM 11673 C CA . ARG A 1 41 ? 5.705 -2.391 -8.872 1.00 41.31 41 ARG A CA 8
ATOM 11674 C C . ARG A 1 41 ? 6.079 -3.866 -8.650 1.00 1.43 41 ARG A C 8
ATOM 11675 O O . ARG A 1 41 ? 6.351 -4.598 -9.606 1.00 25.34 41 ARG A O 8
ATOM 11696 N N . ASN A 1 42 ? 6.080 -4.300 -7.390 1.00 43.34 42 ASN A N 8
ATOM 11697 C CA . ASN A 1 42 ? 6.287 -5.717 -7.051 1.00 71.54 42 ASN A CA 8
ATOM 11698 C C . ASN A 1 42 ? 5.256 -6.201 -6.027 1.00 0.30 42 ASN A C 8
ATOM 11699 O O . ASN A 1 42 ? 4.819 -5.447 -5.161 1.00 62.55 42 ASN A O 8
ATOM 11710 N N . VAL A 1 43 ? 4.876 -7.469 -6.135 1.00 74.23 43 VAL A N 8
ATOM 11711 C CA . VAL A 1 43 ? 3.838 -8.049 -5.271 1.00 42.32 43 VAL A CA 8
ATOM 11712 C C . VAL A 1 43 ? 4.425 -8.972 -4.184 1.00 53.41 43 VAL A C 8
ATOM 11713 O O . VAL A 1 43 ? 3.688 -9.688 -3.498 1.00 42.04 43 VAL A O 8
ATOM 11726 N N . VAL A 1 44 ? 5.747 -8.946 -4.027 1.00 74.23 44 VAL A N 8
ATOM 11727 C CA . VAL A 1 44 ? 6.432 -9.803 -3.049 1.00 33.32 44 VAL A CA 8
ATOM 11728 C C . VAL A 1 44 ? 6.455 -9.162 -1.648 1.00 53.01 44 VAL A C 8
ATOM 11729 O O . VAL A 1 44 ? 6.641 -7.953 -1.508 1.00 65.45 44 VAL A O 8
ATOM 11742 N N . GLU A 1 45 ? 6.270 -9.988 -0.616 1.00 61.15 45 GLU A N 8
ATOM 11743 C CA . GLU A 1 45 ? 6.219 -9.510 0.774 1.00 30.22 45 GLU A CA 8
ATOM 11744 C C . GLU A 1 45 ? 7.347 -10.126 1.614 1.00 74.44 45 GLU A C 8
ATOM 11745 O O . GLU A 1 45 ? 8.068 -11.010 1.148 1.00 33.44 45 GLU A O 8
ATOM 11757 N N . ASN A 1 46 ? 7.500 -9.660 2.855 1.00 61.14 46 ASN A N 8
ATOM 11758 C CA . ASN A 1 46 ? 8.477 -10.248 3.781 1.00 41.33 46 ASN A CA 8
ATOM 11759 C C . ASN A 1 46 ? 8.124 -11.712 4.099 1.00 54.24 46 ASN A C 8
ATOM 11760 O O . ASN A 1 46 ? 7.252 -11.990 4.925 1.00 10.21 46 ASN A O 8
ATOM 11771 N N . THR A 1 47 ? 8.795 -12.641 3.420 1.00 60.10 47 THR A N 8
ATOM 11772 C CA . THR A 1 47 ? 8.527 -14.079 3.587 1.00 45.15 47 THR A CA 8
ATOM 11773 C C . THR A 1 47 ? 9.703 -14.936 3.102 1.00 14.34 47 THR A C 8
ATOM 11774 O O . THR A 1 47 ? 10.603 -14.447 2.419 1.00 50.54 47 THR A O 8
ATOM 11785 N N . ALA A 1 48 ? 9.677 -16.224 3.442 1.00 52.42 48 ALA A N 8
ATOM 11786 C CA . ALA A 1 48 ? 10.748 -17.158 3.066 1.00 61.44 48 ALA A CA 8
ATOM 11787 C C . ALA A 1 48 ? 10.619 -17.640 1.608 1.00 62.12 48 ALA A C 8
ATOM 11788 O O . ALA A 1 48 ? 11.184 -18.670 1.235 1.00 51.11 48 ALA A O 8
ATOM 11795 N N . ASN A 1 49 ? 9.893 -16.883 0.782 1.00 51.14 49 ASN A N 8
ATOM 11796 C CA . ASN A 1 49 ? 9.690 -17.232 -0.631 1.00 21.14 49 ASN A CA 8
ATOM 11797 C C . ASN A 1 49 ? 10.382 -16.217 -1.567 1.00 2.53 49 ASN A C 8
ATOM 11798 O O . ASN A 1 49 ? 9.750 -15.283 -2.060 1.00 34.34 49 ASN A O 8
ATOM 11809 N N . PRO A 1 50 ? 11.701 -16.377 -1.809 1.00 52.02 50 PRO A N 8
ATOM 11810 C CA . PRO A 1 50 ? 12.467 -15.449 -2.653 1.00 11.32 50 PRO A CA 8
ATOM 11811 C C . PRO A 1 50 ? 12.342 -15.737 -4.167 1.00 50.04 50 PRO A C 8
ATOM 11812 O O . PRO A 1 50 ? 11.868 -14.895 -4.934 1.00 5.03 50 PRO A O 8
ATOM 11823 N N . HIS A 1 51 ? 12.750 -16.935 -4.591 1.00 32.22 51 HIS A N 8
ATOM 11824 C CA . HIS A 1 51 ? 12.758 -17.296 -6.017 1.00 24.13 51 HIS A CA 8
ATOM 11825 C C . HIS A 1 51 ? 11.424 -17.912 -6.464 1.00 43.14 51 HIS A C 8
ATOM 11826 O O . HIS A 1 51 ? 11.330 -18.479 -7.551 1.00 14.11 51 HIS A O 8
ATOM 11841 N N . PHE A 1 52 ? 10.395 -17.796 -5.629 1.00 64.35 52 PHE A N 8
ATOM 11842 C CA . PHE A 1 52 ? 9.060 -18.301 -5.970 1.00 22.13 52 PHE A CA 8
ATOM 11843 C C . PHE A 1 52 ? 8.249 -17.233 -6.720 1.00 3.11 52 PHE A C 8
ATOM 11844 O O . PHE A 1 52 ? 8.046 -16.128 -6.217 1.00 52.32 52 PHE A O 8
ATOM 11861 N N . VAL A 1 53 ? 7.800 -17.559 -7.931 1.00 43.34 53 VAL A N 8
ATOM 11862 C CA . VAL A 1 53 ? 7.009 -16.621 -8.744 1.00 2.52 53 VAL A CA 8
ATOM 11863 C C . VAL A 1 53 ? 5.496 -16.774 -8.475 1.00 31.10 53 VAL A C 8
ATOM 11864 O O . VAL A 1 53 ? 4.656 -16.256 -9.217 1.00 24.14 53 VAL A O 8
ATOM 11877 N N . ARG A 1 54 ? 5.152 -17.490 -7.406 1.00 20.41 54 ARG A N 8
ATOM 11878 C CA . ARG A 1 54 ? 3.753 -17.689 -7.016 1.00 42.10 54 ARG A CA 8
ATOM 11879 C C . ARG A 1 54 ? 3.430 -16.952 -5.704 1.00 44.01 54 ARG A C 8
ATOM 11880 O O . ARG A 1 54 ? 4.284 -16.255 -5.156 1.00 3.13 54 ARG A O 8
ATOM 11901 N N . ARG A 1 55 ? 2.184 -17.097 -5.224 1.00 42.14 55 ARG A N 8
ATOM 11902 C CA . ARG A 1 55 ? 1.660 -16.321 -4.073 1.00 73.02 55 ARG A CA 8
ATOM 11903 C C . ARG A 1 55 ? 1.287 -14.885 -4.506 1.00 23.45 55 ARG A C 8
ATOM 11904 O O . ARG A 1 55 ? 0.568 -14.188 -3.799 1.00 31.54 55 ARG A O 8
ATOM 11925 N N . ASN A 1 56 ? 1.732 -14.486 -5.707 1.00 24.43 56 ASN A N 8
ATOM 11926 C CA . ASN A 1 56 ? 1.532 -13.125 -6.256 1.00 40.43 56 ASN A CA 8
ATOM 11927 C C . ASN A 1 56 ? 0.124 -12.542 -6.007 1.00 63.30 56 ASN A C 8
ATOM 11928 O O . ASN A 1 56 ? -0.062 -11.324 -6.057 1.00 0.10 56 ASN A O 8
ATOM 11939 N N . ILE A 1 57 ? -0.856 -13.406 -5.757 1.00 31.43 57 ILE A N 8
ATOM 11940 C CA . ILE A 1 57 ? -2.217 -12.966 -5.436 1.00 10.21 57 ILE A CA 8
ATOM 11941 C C . ILE A 1 57 ? -2.229 -11.944 -4.279 1.00 73.11 57 ILE A C 8
ATOM 11942 O O . ILE A 1 57 ? -1.757 -12.230 -3.174 1.00 22.00 57 ILE A O 8
ATOM 11958 N N . ILE A 1 58 ? -2.742 -10.745 -4.548 1.00 70.12 58 ILE A N 8
ATOM 11959 C CA . ILE A 1 58 ? -2.841 -9.702 -3.519 1.00 1.24 58 ILE A CA 8
ATOM 11960 C C . ILE A 1 58 ? -3.987 -9.999 -2.535 1.00 33.00 58 ILE A C 8
ATOM 11961 O O . ILE A 1 58 ? -5.106 -10.312 -2.945 1.00 65.01 58 ILE A O 8
ATOM 11977 N N . THR A 1 59 ? -3.703 -9.909 -1.238 1.00 23.32 59 THR A N 8
ATOM 11978 C CA . THR A 1 59 ? -4.725 -10.142 -0.205 1.00 31.00 59 THR A CA 8
ATOM 11979 C C . THR A 1 59 ? -4.482 -9.281 1.043 1.00 13.05 59 THR A C 8
ATOM 11980 O O . THR A 1 59 ? -3.460 -8.603 1.157 1.00 72.31 59 THR A O 8
ATOM 11991 N N . ARG A 1 60 ? -5.421 -9.332 1.983 1.00 2.04 60 ARG A N 8
ATOM 11992 C CA . ARG A 1 60 ? -5.349 -8.530 3.205 1.00 23.53 60 ARG A CA 8
ATOM 11993 C C . ARG A 1 60 ? -4.258 -9.055 4.158 1.00 14.53 60 ARG A C 8
ATOM 11994 O O . ARG A 1 60 ? -4.320 -10.194 4.627 1.00 54.44 60 ARG A O 8
ATOM 12015 N N . GLY A 1 61 ? -3.267 -8.214 4.445 1.00 52.20 61 GLY A N 8
ATOM 12016 C CA . GLY A 1 61 ? -2.152 -8.614 5.302 1.00 54.50 61 GLY A CA 8
ATOM 12017 C C . GLY A 1 61 ? -0.835 -8.756 4.538 1.00 54.52 61 GLY A C 8
ATOM 12018 O O . GLY A 1 61 ? 0.238 -8.814 5.140 1.00 43.13 61 GLY A O 8
ATOM 12022 N N . ALA A 1 62 ? -0.917 -8.810 3.209 1.00 63.35 62 ALA A N 8
ATOM 12023 C CA . ALA A 1 62 ? 0.270 -8.953 2.357 1.00 34.14 62 ALA A CA 8
ATOM 12024 C C . ALA A 1 62 ? 0.959 -7.599 2.098 1.00 41.41 62 ALA A C 8
ATOM 12025 O O . ALA A 1 62 ? 0.298 -6.571 1.941 1.00 4.34 62 ALA A O 8
ATOM 12032 N N . VAL A 1 63 ? 2.291 -7.604 2.063 1.00 22.21 63 VAL A N 8
ATOM 12033 C CA . VAL A 1 63 ? 3.072 -6.394 1.766 1.00 30.42 63 VAL A CA 8
ATOM 12034 C C . VAL A 1 63 ? 3.500 -6.358 0.288 1.00 44.23 63 VAL A C 8
ATOM 12035 O O . VAL A 1 63 ? 3.843 -7.386 -0.293 1.00 64.52 63 VAL A O 8
ATOM 12048 N N . VAL A 1 64 ? 3.466 -5.172 -0.318 1.00 71.32 64 VAL A N 8
ATOM 12049 C CA . VAL A 1 64 ? 3.888 -4.990 -1.714 1.00 41.50 64 VAL A CA 8
ATOM 12050 C C . VAL A 1 64 ? 4.942 -3.877 -1.843 1.00 53.02 64 VAL A C 8
ATOM 12051 O O . VAL A 1 64 ? 5.248 -3.179 -0.876 1.00 22.32 64 VAL A O 8
ATOM 12064 N N . GLU A 1 65 ? 5.495 -3.721 -3.045 1.00 14.44 65 GLU A N 8
ATOM 12065 C CA . GLU A 1 65 ? 6.476 -2.666 -3.332 1.00 50.30 65 GLU A CA 8
ATOM 12066 C C . GLU A 1 65 ? 5.893 -1.629 -4.305 1.00 53.11 65 GLU A C 8
ATOM 12067 O O . GLU A 1 65 ? 5.310 -1.987 -5.332 1.00 72.42 65 GLU A O 8
ATOM 12079 N N . THR A 1 66 ? 6.069 -0.351 -3.984 1.00 32.20 66 THR A N 8
ATOM 12080 C CA . THR A 1 66 ? 5.498 0.751 -4.778 1.00 21.20 66 THR A CA 8
ATOM 12081 C C . THR A 1 66 ? 6.515 1.881 -5.000 1.00 44.44 66 THR A C 8
ATOM 12082 O O . THR A 1 66 ? 7.643 1.834 -4.506 1.00 14.04 66 THR A O 8
ATOM 12093 N N . ASN A 1 67 ? 6.093 2.911 -5.734 1.00 1.13 67 ASN A N 8
ATOM 12094 C CA . ASN A 1 67 ? 6.938 4.087 -5.999 1.00 21.42 67 ASN A CA 8
ATOM 12095 C C . ASN A 1 67 ? 7.160 4.946 -4.739 1.00 53.00 67 ASN A C 8
ATOM 12096 O O . ASN A 1 67 ? 8.028 5.820 -4.716 1.00 62.33 67 ASN A O 8
ATOM 12107 N N . LEU A 1 68 ? 6.359 4.709 -3.701 1.00 41.51 68 LEU A N 8
ATOM 12108 C CA . LEU A 1 68 ? 6.506 5.423 -2.425 1.00 73.51 68 LEU A CA 8
ATOM 12109 C C . LEU A 1 68 ? 7.287 4.582 -1.403 1.00 2.50 68 LEU A C 8
ATOM 12110 O O . LEU A 1 68 ? 7.799 5.108 -0.411 1.00 1.52 68 LEU A O 8
ATOM 12126 N N . GLY A 1 69 ? 7.388 3.282 -1.661 1.00 0.11 69 GLY A N 8
ATOM 12127 C CA . GLY A 1 69 ? 7.964 2.355 -0.695 1.00 0.11 69 GLY A CA 8
ATOM 12128 C C . GLY A 1 69 ? 7.149 1.073 -0.601 1.00 14.34 69 GLY A C 8
ATOM 12129 O O . GLY A 1 69 ? 6.537 0.655 -1.578 1.00 72.14 69 GLY A O 8
ATOM 12133 N N . ASN A 1 70 ? 7.126 0.444 0.563 1.00 53.23 70 ASN A N 8
ATOM 12134 C CA . ASN A 1 70 ? 6.335 -0.775 0.747 1.00 31.21 70 ASN A CA 8
ATOM 12135 C C . ASN A 1 70 ? 4.951 -0.458 1.317 1.00 31.33 70 ASN A C 8
ATOM 12136 O O . ASN A 1 70 ? 4.777 0.506 2.051 1.00 65.24 70 ASN A O 8
ATOM 12147 N N . VAL A 1 71 ? 3.960 -1.261 0.954 1.00 25.14 71 VAL A N 8
ATOM 12148 C CA . VAL A 1 71 ? 2.587 -1.042 1.415 1.00 14.41 71 VAL A CA 8
ATOM 12149 C C . VAL A 1 71 ? 1.949 -2.349 1.901 1.00 74.34 71 VAL A C 8
ATOM 12150 O O . VAL A 1 71 ? 1.950 -3.348 1.185 1.00 63.04 71 VAL A O 8
ATOM 12163 N N . ARG A 1 72 ? 1.415 -2.343 3.120 1.00 62.45 72 ARG A N 8
ATOM 12164 C CA . ARG A 1 72 ? 0.729 -3.523 3.662 1.00 45.41 72 ARG A CA 8
ATOM 12165 C C . ARG A 1 72 ? -0.788 -3.416 3.454 1.00 65.43 72 ARG A C 8
ATOM 12166 O O . ARG A 1 72 ? -1.435 -2.533 4.014 1.00 50.45 72 ARG A O 8
ATOM 12187 N N . VAL A 1 73 ? -1.345 -4.328 2.658 1.00 24.42 73 VAL A N 8
ATOM 12188 C CA . VAL A 1 73 ? -2.769 -4.294 2.291 1.00 15.55 73 VAL A CA 8
ATOM 12189 C C . VAL A 1 73 ? -3.697 -4.429 3.517 1.00 74.11 73 VAL A C 8
ATOM 12190 O O . VAL A 1 73 ? -3.573 -5.366 4.311 1.00 45.44 73 VAL A O 8
ATOM 12203 N N . THR A 1 74 ? -4.630 -3.482 3.652 1.00 73.30 74 THR A N 8
ATOM 12204 C CA . THR A 1 74 ? -5.574 -3.442 4.784 1.00 3.01 74 THR A CA 8
ATOM 12205 C C . THR A 1 74 ? -6.963 -3.985 4.415 1.00 72.13 74 THR A C 8
ATOM 12206 O O . THR A 1 74 ? -7.593 -4.691 5.206 1.00 61.13 74 THR A O 8
ATOM 12217 N N . SER A 1 75 ? -7.450 -3.635 3.228 1.00 61.22 75 SER A N 8
ATOM 12218 C CA . SER A 1 75 ? -8.794 -4.055 2.782 1.00 53.13 75 SER A CA 8
ATOM 12219 C C . SER A 1 75 ? -8.728 -5.232 1.800 1.00 12.42 75 SER A C 8
ATOM 12220 O O . SER A 1 75 ? -7.648 -5.711 1.456 1.00 64.43 75 SER A O 8
ATOM 12228 N N . ARG A 1 76 ? -9.895 -5.705 1.359 1.00 53.22 76 ARG A N 8
ATOM 12229 C CA . ARG A 1 76 ? -9.966 -6.802 0.385 1.00 61.51 76 ARG A CA 8
ATOM 12230 C C . ARG A 1 76 ? -9.933 -6.288 -1.065 1.00 30.43 76 ARG A C 8
ATOM 12231 O O . ARG A 1 76 ? -10.834 -5.569 -1.499 1.00 12.15 76 ARG A O 8
ATOM 12252 N N . PRO A 1 77 ? -8.893 -6.664 -1.838 1.00 21.45 77 PRO A N 8
ATOM 12253 C CA . PRO A 1 77 ? -8.764 -6.257 -3.245 1.00 71.34 77 PRO A CA 8
ATOM 12254 C C . PRO A 1 77 ? -9.906 -6.800 -4.116 1.00 51.34 77 PRO A C 8
ATOM 12255 O O . PRO A 1 77 ? -10.355 -7.934 -3.937 1.00 44.31 77 PRO A O 8
ATOM 12266 N N . GLY A 1 78 ? -10.379 -5.986 -5.050 1.00 62.14 78 GLY A N 8
ATOM 12267 C CA . GLY A 1 78 ? -11.423 -6.426 -5.962 1.00 31.55 78 GLY A CA 8
ATOM 12268 C C . GLY A 1 78 ? -12.836 -6.113 -5.467 1.00 45.24 78 GLY A C 8
ATOM 12269 O O . GLY A 1 78 ? -13.692 -5.719 -6.258 1.00 23.21 78 GLY A O 8
ATOM 12273 N N . GLN A 1 79 ? -13.065 -6.272 -4.154 1.00 44.30 79 GLN A N 8
ATOM 12274 C CA . GLN A 1 79 ? -14.392 -6.061 -3.537 1.00 4.43 79 GLN A CA 8
ATOM 12275 C C . GLN A 1 79 ? -15.049 -4.763 -4.044 1.00 44.01 79 GLN A C 8
ATOM 12276 O O . GLN A 1 79 ? -15.978 -4.801 -4.850 1.00 64.34 79 GLN A O 8
ATOM 12290 N N . ASP A 1 80 ? -14.572 -3.618 -3.566 1.00 72.34 80 ASP A N 8
ATOM 12291 C CA . ASP A 1 80 ? -15.062 -2.324 -4.043 1.00 2.02 80 ASP A CA 8
ATOM 12292 C C . ASP A 1 80 ? -14.431 -1.966 -5.401 1.00 43.22 80 ASP A C 8
ATOM 12293 O O . ASP A 1 80 ? -14.889 -1.062 -6.100 1.00 43.03 80 ASP A O 8
ATOM 12302 N N . GLY A 1 81 ? -13.386 -2.699 -5.772 1.00 2.04 81 GLY A N 8
ATOM 12303 C CA . GLY A 1 81 ? -12.639 -2.402 -6.990 1.00 2.34 81 GLY A CA 8
ATOM 12304 C C . GLY A 1 81 ? -11.305 -1.725 -6.702 1.00 51.24 81 GLY A C 8
ATOM 12305 O O . GLY A 1 81 ? -10.353 -1.854 -7.471 1.00 33.24 81 GLY A O 8
ATOM 12309 N N . VAL A 1 82 ? -11.239 -1.010 -5.580 1.00 42.05 82 VAL A N 8
ATOM 12310 C CA . VAL A 1 82 ? -10.019 -0.311 -5.164 1.00 62.24 82 VAL A CA 8
ATOM 12311 C C . VAL A 1 82 ? -9.306 -1.062 -4.023 1.00 51.24 82 VAL A C 8
ATOM 12312 O O . VAL A 1 82 ? -9.950 -1.679 -3.174 1.00 2.34 82 VAL A O 8
ATOM 12325 N N . ILE A 1 83 ? -7.974 -1.017 -4.021 1.00 11.04 83 ILE A N 8
ATOM 12326 C CA . ILE A 1 83 ? -7.171 -1.667 -2.974 1.00 54.24 83 ILE A CA 8
ATOM 12327 C C . ILE A 1 83 ? -6.647 -0.628 -1.966 1.00 70.42 83 ILE A C 8
ATOM 12328 O O . ILE A 1 83 ? -6.325 0.500 -2.336 1.00 70.23 83 ILE A O 8
ATOM 12344 N N . ASN A 1 84 ? -6.561 -1.016 -0.694 1.00 10.11 84 ASN A N 8
ATOM 12345 C CA . ASN A 1 84 ? -6.088 -0.115 0.371 1.00 70.13 84 ASN A CA 8
ATOM 12346 C C . ASN A 1 84 ? -4.942 -0.750 1.176 1.00 5.41 84 ASN A C 8
ATOM 12347 O O . ASN A 1 84 ? -4.863 -1.975 1.296 1.00 52.31 84 ASN A O 8
ATOM 12358 N N . GLY A 1 85 ? -4.059 0.088 1.724 1.00 74.22 85 GLY A N 8
ATOM 12359 C CA . GLY A 1 85 ? -2.949 -0.405 2.540 1.00 70.33 85 GLY A CA 8
ATOM 12360 C C . GLY A 1 85 ? -2.236 0.701 3.321 1.00 70.53 85 GLY A C 8
ATOM 12361 O O . GLY A 1 85 ? -2.565 1.873 3.176 1.00 11.33 85 GLY A O 8
ATOM 12365 N N . VAL A 1 86 ? -1.263 0.325 4.158 1.00 71.24 86 VAL A N 8
ATOM 12366 C CA . VAL A 1 86 ? -0.497 1.303 4.960 1.00 64.22 86 VAL A CA 8
ATOM 12367 C C . VAL A 1 86 ? 0.928 1.489 4.408 1.00 41.22 86 VAL A C 8
ATOM 12368 O O . VAL A 1 86 ? 1.562 0.522 3.979 1.00 24.33 86 VAL A O 8
ATOM 12381 N N . LEU A 1 87 ? 1.434 2.725 4.438 1.00 3.12 87 LEU A N 8
ATOM 12382 C CA . LEU A 1 87 ? 2.791 3.021 3.952 1.00 15.11 87 LEU A CA 8
ATOM 12383 C C . LEU A 1 87 ? 3.860 2.570 4.960 1.00 62.44 87 LEU A C 8
ATOM 12384 O O . LEU A 1 87 ? 3.951 3.095 6.069 1.00 22.45 87 LEU A O 8
ATOM 12400 N N . ILE A 1 88 ? 4.660 1.588 4.564 1.00 44.34 88 ILE A N 8
ATOM 12401 C CA . ILE A 1 88 ? 5.723 1.042 5.412 1.00 4.01 88 ILE A CA 8
ATOM 12402 C C . ILE A 1 88 ? 7.039 0.902 4.631 1.00 64.02 88 ILE A C 8
ATOM 12403 O O . ILE A 1 88 ? 7.109 1.206 3.438 1.00 1.20 88 ILE A O 8
ATOM 12419 N N . ARG A 1 89 ? 8.083 0.430 5.304 1.00 52.10 89 ARG A N 8
ATOM 12420 C CA . ARG A 1 89 ? 9.418 0.312 4.693 1.00 32.55 89 ARG A CA 8
ATOM 12421 C C . ARG A 1 89 ? 10.108 -1.003 5.108 1.00 21.23 89 ARG A C 8
ATOM 12422 O O . ARG A 1 89 ? 11.332 -1.064 5.212 1.00 62.43 89 ARG A O 8
ATOM 12443 N N . GLU A 1 90 ? 9.317 -2.058 5.324 1.00 32.41 90 GLU A N 8
ATOM 12444 C CA . GLU A 1 90 ? 9.847 -3.347 5.800 1.00 62.12 90 GLU A CA 8
ATOM 12445 C C . GLU A 1 90 ? 10.887 -3.957 4.841 1.00 11.34 90 GLU A C 8
ATOM 12446 O O . GLU A 1 90 ? 11.994 -4.297 5.264 1.00 73.21 90 GLU A O 8
ATOM 12458 N N . LEU A 1 91 ? 10.536 -4.116 3.565 1.00 21.20 91 LEU A N 8
ATOM 12459 C CA . LEU A 1 91 ? 11.523 -4.549 2.563 1.00 0.25 91 LEU A CA 8
ATOM 12460 C C . LEU A 1 91 ? 12.610 -3.476 2.407 1.00 71.42 91 LEU A C 8
ATOM 12461 O O . LEU A 1 91 ? 12.325 -2.280 2.509 1.00 60.24 91 LEU A O 8
ATOM 12477 N N . GLU A 1 92 ? 13.847 -3.900 2.153 1.00 31.42 92 GLU A N 8
ATOM 12478 C CA . GLU A 1 92 ? 14.994 -2.985 2.180 1.00 22.31 92 GLU A CA 8
ATOM 12479 C C . GLU A 1 92 ? 14.824 -1.827 1.173 1.00 61.04 92 GLU A C 8
ATOM 12480 O O . GLU A 1 92 ? 15.084 -1.973 -0.026 1.00 44.44 92 GLU A O 8
ATOM 12492 N N . HIS A 1 93 ? 14.350 -0.686 1.678 1.00 5.13 93 HIS A N 8
ATOM 12493 C CA . HIS A 1 93 ? 14.189 0.539 0.885 1.00 55.43 93 HIS A CA 8
ATOM 12494 C C . HIS A 1 93 ? 14.502 1.781 1.735 1.00 50.45 93 HIS A C 8
ATOM 12495 O O . HIS A 1 93 ? 13.652 2.250 2.497 1.00 1.44 93 HIS A O 8
ATOM 12510 N N . HIS A 1 94 ? 15.714 2.314 1.597 1.00 64.34 94 HIS A N 8
ATOM 12511 C CA . HIS A 1 94 ? 16.139 3.489 2.374 1.00 74.43 94 HIS A CA 8
ATOM 12512 C C . HIS A 1 94 ? 15.305 4.733 2.029 1.00 33.41 94 HIS A C 8
ATOM 12513 O O . HIS A 1 94 ? 15.332 5.211 0.896 1.00 24.55 94 HIS A O 8
ATOM 12528 N N . HIS A 1 95 ? 14.554 5.245 3.006 1.00 4.43 95 HIS A N 8
ATOM 12529 C CA . HIS A 1 95 ? 13.788 6.487 2.821 1.00 75.31 95 HIS A CA 8
ATOM 12530 C C . HIS A 1 95 ? 14.732 7.700 2.760 1.00 64.25 95 HIS A C 8
ATOM 12531 O O . HIS A 1 95 ? 14.356 8.782 2.316 1.00 51.15 95 HIS A O 8
ATOM 12546 N N . HIS A 1 96 ? 15.957 7.493 3.232 1.00 0.45 96 HIS A N 8
ATOM 12547 C CA . HIS A 1 96 ? 17.030 8.484 3.141 1.00 3.14 96 HIS A CA 8
ATOM 12548 C C . HIS A 1 96 ? 18.293 7.815 2.583 1.00 33.10 96 HIS A C 8
ATOM 12549 O O . HIS A 1 96 ? 18.759 6.815 3.128 1.00 41.32 96 HIS A O 8
ATOM 12564 N N . HIS A 1 97 ? 18.845 8.367 1.509 1.00 30.51 97 HIS A N 8
ATOM 12565 C CA . HIS A 1 97 ? 20.017 7.776 0.852 1.00 12.45 97 HIS A CA 8
ATOM 12566 C C . HIS A 1 97 ? 21.178 7.556 1.835 1.00 55.33 97 HIS A C 8
ATOM 12567 O O . HIS A 1 97 ? 21.532 8.455 2.604 1.00 21.24 97 HIS A O 8
ATOM 12582 N N . HIS A 1 98 ? 21.758 6.351 1.806 1.00 71.03 98 HIS A N 8
ATOM 12583 C CA . HIS A 1 98 ? 22.855 5.981 2.720 1.00 60.02 98 HIS A CA 8
ATOM 12584 C C . HIS A 1 98 ? 24.117 6.856 2.519 1.00 51.31 98 HIS A C 8
ATOM 12585 O O . HIS A 1 98 ? 24.337 7.789 3.328 1.00 39.11 98 HIS A O 8
ATOM 12601 N N . GLY A 1 1 ? 7.615 34.742 -30.121 1.00 2.43 1 GLY A N 9
ATOM 12602 C CA . GLY A 1 1 ? 8.312 33.577 -29.508 1.00 71.21 1 GLY A CA 9
ATOM 12603 C C . GLY A 1 1 ? 8.163 33.525 -27.991 1.00 73.41 1 GLY A C 9
ATOM 12604 O O . GLY A 1 1 ? 8.892 34.207 -27.266 1.00 41.31 1 GLY A O 9
ATOM 12610 N N . ASP A 1 2 ? 7.222 32.716 -27.505 1.00 65.45 2 ASP A N 9
ATOM 12611 C CA . ASP A 1 2 ? 6.964 32.595 -26.063 1.00 24.32 2 ASP A CA 9
ATOM 12612 C C . ASP A 1 2 ? 7.960 31.642 -25.366 1.00 22.21 2 ASP A C 9
ATOM 12613 O O . ASP A 1 2 ? 8.859 31.082 -26.001 1.00 2.11 2 ASP A O 9
ATOM 12622 N N . ARG A 1 3 ? 7.795 31.470 -24.054 1.00 44.11 3 ARG A N 9
ATOM 12623 C CA . ARG A 1 3 ? 8.699 30.629 -23.250 1.00 51.45 3 ARG A CA 9
ATOM 12624 C C . ARG A 1 3 ? 7.910 29.619 -22.394 1.00 21.32 3 ARG A C 9
ATOM 12625 O O . ARG A 1 3 ? 6.679 29.654 -22.359 1.00 64.43 3 ARG A O 9
ATOM 12646 N N . ARG A 1 4 ? 8.637 28.742 -21.690 1.00 53.55 4 ARG A N 9
ATOM 12647 C CA . ARG A 1 4 ? 8.033 27.676 -20.866 1.00 45.22 4 ARG A CA 9
ATOM 12648 C C . ARG A 1 4 ? 7.205 26.698 -21.721 1.00 31.21 4 ARG A C 9
ATOM 12649 O O . ARG A 1 4 ? 5.977 26.782 -21.775 1.00 4.32 4 ARG A O 9
ATOM 12670 N N . VAL A 1 5 ? 7.888 25.780 -22.400 1.00 0.32 5 VAL A N 9
ATOM 12671 C CA . VAL A 1 5 ? 7.218 24.777 -23.238 1.00 73.11 5 VAL A CA 9
ATOM 12672 C C . VAL A 1 5 ? 6.804 23.537 -22.427 1.00 35.42 5 VAL A C 9
ATOM 12673 O O . VAL A 1 5 ? 7.374 23.250 -21.369 1.00 51.24 5 VAL A O 9
ATOM 12686 N N . ARG A 1 6 ? 5.808 22.804 -22.940 1.00 34.32 6 ARG A N 9
ATOM 12687 C CA . ARG A 1 6 ? 5.279 21.598 -22.276 1.00 34.32 6 ARG A CA 9
ATOM 12688 C C . ARG A 1 6 ? 4.743 21.910 -20.864 1.00 4.31 6 ARG A C 9
ATOM 12689 O O . ARG A 1 6 ? 4.643 21.024 -20.014 1.00 63.22 6 ARG A O 9
ATOM 12710 N N . LEU A 1 7 ? 4.372 23.170 -20.639 1.00 21.43 7 LEU A N 9
ATOM 12711 C CA . LEU A 1 7 ? 3.868 23.619 -19.333 1.00 74.32 7 LEU A CA 9
ATOM 12712 C C . LEU A 1 7 ? 2.446 23.083 -19.055 1.00 65.05 7 LEU A C 9
ATOM 12713 O O . LEU A 1 7 ? 1.965 23.123 -17.920 1.00 43.24 7 LEU A O 9
ATOM 12729 N N . ILE A 1 8 ? 1.781 22.585 -20.097 1.00 20.43 8 ILE A N 9
ATOM 12730 C CA . ILE A 1 8 ? 0.418 22.044 -19.971 1.00 5.13 8 ILE A CA 9
ATOM 12731 C C . ILE A 1 8 ? 0.439 20.513 -19.789 1.00 55.11 8 ILE A C 9
ATOM 12732 O O . ILE A 1 8 ? 1.243 19.805 -20.404 1.00 74.34 8 ILE A O 9
ATOM 12748 N N . ARG A 1 9 ? -0.441 20.016 -18.922 1.00 40.41 9 ARG A N 9
ATOM 12749 C CA . ARG A 1 9 ? -0.569 18.578 -18.664 1.00 20.13 9 ARG A CA 9
ATOM 12750 C C . ARG A 1 9 ? -1.941 18.243 -18.050 1.00 14.54 9 ARG A C 9
ATOM 12751 O O . ARG A 1 9 ? -2.572 19.094 -17.422 1.00 23.23 9 ARG A O 9
ATOM 12772 N N . THR A 1 10 ? -2.397 17.000 -18.225 1.00 3.35 10 THR A N 9
ATOM 12773 C CA . THR A 1 10 ? -3.726 16.588 -17.733 1.00 2.04 10 THR A CA 9
ATOM 12774 C C . THR A 1 10 ? -3.786 15.081 -17.434 1.00 13.53 10 THR A C 9
ATOM 12775 O O . THR A 1 10 ? -3.136 14.278 -18.105 1.00 74.22 10 THR A O 9
ATOM 12786 N N . ARG A 1 11 ? -4.567 14.703 -16.417 1.00 0.31 11 ARG A N 9
ATOM 12787 C CA . ARG A 1 11 ? -4.793 13.284 -16.096 1.00 31.45 11 ARG A CA 9
ATOM 12788 C C . ARG A 1 11 ? -6.286 12.906 -16.160 1.00 71.41 11 ARG A C 9
ATOM 12789 O O . ARG A 1 11 ? -6.629 11.730 -16.292 1.00 73.22 11 ARG A O 9
ATOM 12810 N N . GLY A 1 12 ? -7.168 13.901 -16.074 1.00 31.41 12 GLY A N 9
ATOM 12811 C CA . GLY A 1 12 ? -8.606 13.648 -16.150 1.00 52.31 12 GLY A CA 9
ATOM 12812 C C . GLY A 1 12 ? -9.166 12.967 -14.902 1.00 51.04 12 GLY A C 9
ATOM 12813 O O . GLY A 1 12 ? -9.405 13.621 -13.888 1.00 75.04 12 GLY A O 9
ATOM 12817 N N . GLY A 1 13 ? -9.361 11.650 -14.974 1.00 14.51 13 GLY A N 9
ATOM 12818 C CA . GLY A 1 13 ? -9.881 10.893 -13.836 1.00 31.35 13 GLY A CA 9
ATOM 12819 C C . GLY A 1 13 ? -11.408 10.820 -13.801 1.00 30.03 13 GLY A C 9
ATOM 12820 O O . GLY A 1 13 ? -12.081 11.836 -13.626 1.00 13.22 13 GLY A O 9
ATOM 12824 N N . ASN A 1 14 ? -11.952 9.614 -13.962 1.00 34.11 14 ASN A N 9
ATOM 12825 C CA . ASN A 1 14 ? -13.406 9.400 -13.941 1.00 41.24 14 ASN A CA 9
ATOM 12826 C C . ASN A 1 14 ? -13.736 8.002 -13.370 1.00 52.41 14 ASN A C 9
ATOM 12827 O O . ASN A 1 14 ? -12.828 7.212 -13.089 1.00 54.22 14 ASN A O 9
ATOM 12838 N N . THR A 1 15 ? -15.024 7.704 -13.191 1.00 63.52 15 THR A N 9
ATOM 12839 C CA . THR A 1 15 ? -15.459 6.394 -12.669 1.00 4.21 15 THR A CA 9
ATOM 12840 C C . THR A 1 15 ? -15.081 5.251 -13.628 1.00 31.35 15 THR A C 9
ATOM 12841 O O . THR A 1 15 ? -15.672 5.097 -14.701 1.00 63.35 15 THR A O 9
ATOM 12852 N N . LYS A 1 16 ? -14.093 4.450 -13.232 1.00 72.32 16 LYS A N 9
ATOM 12853 C CA . LYS A 1 16 ? -13.595 3.348 -14.067 1.00 61.41 16 LYS A CA 9
ATOM 12854 C C . LYS A 1 16 ? -13.676 1.993 -13.342 1.00 3.15 16 LYS A C 9
ATOM 12855 O O . LYS A 1 16 ? -14.120 1.909 -12.192 1.00 2.11 16 LYS A O 9
ATOM 12874 N N . VAL A 1 17 ? -13.261 0.935 -14.038 1.00 10.30 17 VAL A N 9
ATOM 12875 C CA . VAL A 1 17 ? -13.203 -0.412 -13.458 1.00 21.24 17 VAL A CA 9
ATOM 12876 C C . VAL A 1 17 ? -12.103 -0.497 -12.379 1.00 51.52 17 VAL A C 9
ATOM 12877 O O . VAL A 1 17 ? -11.198 0.335 -12.347 1.00 11.53 17 VAL A O 9
ATOM 12890 N N . ARG A 1 18 ? -12.195 -1.500 -11.500 1.00 55.41 18 ARG A N 9
ATOM 12891 C CA . ARG A 1 18 ? -11.233 -1.691 -10.394 1.00 63.52 18 ARG A CA 9
ATOM 12892 C C . ARG A 1 18 ? -9.761 -1.576 -10.841 1.00 15.02 18 ARG A C 9
ATOM 12893 O O . ARG A 1 18 ? -8.906 -1.140 -10.070 1.00 4.11 18 ARG A O 9
ATOM 12914 N N . LEU A 1 19 ? -9.470 -1.985 -12.075 1.00 53.24 19 LEU A N 9
ATOM 12915 C CA . LEU A 1 19 ? -8.103 -1.937 -12.602 1.00 42.41 19 LEU A CA 9
ATOM 12916 C C . LEU A 1 19 ? -8.116 -2.004 -14.136 1.00 72.30 19 LEU A C 9
ATOM 12917 O O . LEU A 1 19 ? -8.423 -3.047 -14.723 1.00 5.41 19 LEU A O 9
ATOM 12933 N N . ALA A 1 20 ? -7.793 -0.890 -14.787 1.00 71.33 20 ALA A N 9
ATOM 12934 C CA . ALA A 1 20 ? -7.742 -0.842 -16.251 1.00 34.03 20 ALA A CA 9
ATOM 12935 C C . ALA A 1 20 ? -6.295 -0.849 -16.768 1.00 74.34 20 ALA A C 9
ATOM 12936 O O . ALA A 1 20 ? -5.729 0.196 -17.086 1.00 52.13 20 ALA A O 9
ATOM 12943 N N . SER A 1 21 ? -5.696 -2.039 -16.806 1.00 52.52 21 SER A N 9
ATOM 12944 C CA . SER A 1 21 ? -4.358 -2.247 -17.395 1.00 23.21 21 SER A CA 9
ATOM 12945 C C . SER A 1 21 ? -3.242 -1.477 -16.664 1.00 65.13 21 SER A C 9
ATOM 12946 O O . SER A 1 21 ? -2.136 -1.340 -17.187 1.00 12.04 21 SER A O 9
ATOM 12954 N N . ASP A 1 22 ? -3.518 -0.985 -15.460 1.00 34.11 22 ASP A N 9
ATOM 12955 C CA . ASP A 1 22 ? -2.504 -0.284 -14.663 1.00 34.40 22 ASP A CA 9
ATOM 12956 C C . ASP A 1 22 ? -2.643 -0.653 -13.172 1.00 42.53 22 ASP A C 9
ATOM 12957 O O . ASP A 1 22 ? -3.733 -0.581 -12.606 1.00 71.32 22 ASP A O 9
ATOM 12966 N N . THR A 1 23 ? -1.534 -1.039 -12.542 1.00 63.50 23 THR A N 9
ATOM 12967 C CA . THR A 1 23 ? -1.551 -1.515 -11.147 1.00 42.31 23 THR A CA 9
ATOM 12968 C C . THR A 1 23 ? -1.342 -0.361 -10.148 1.00 2.01 23 THR A C 9
ATOM 12969 O O . THR A 1 23 ? -0.260 0.234 -10.082 1.00 23.01 23 THR A O 9
ATOM 12980 N N . ARG A 1 24 ? -2.375 -0.063 -9.357 1.00 63.34 24 ARG A N 9
ATOM 12981 C CA . ARG A 1 24 ? -2.335 1.049 -8.391 1.00 71.23 24 ARG A CA 9
ATOM 12982 C C . ARG A 1 24 ? -2.768 0.591 -6.985 1.00 12.21 24 ARG A C 9
ATOM 12983 O O . ARG A 1 24 ? -3.332 -0.491 -6.822 1.00 33.21 24 ARG A O 9
ATOM 13004 N N . ILE A 1 25 ? -2.498 1.419 -5.976 1.00 52.01 25 ILE A N 9
ATOM 13005 C CA . ILE A 1 25 ? -2.906 1.123 -4.594 1.00 52.43 25 ILE A CA 9
ATOM 13006 C C . ILE A 1 25 ? -3.048 2.410 -3.762 1.00 3.22 25 ILE A C 9
ATOM 13007 O O . ILE A 1 25 ? -2.243 3.331 -3.886 1.00 74.14 25 ILE A O 9
ATOM 13023 N N . ASN A 1 26 ? -4.078 2.470 -2.922 1.00 23.15 26 ASN A N 9
ATOM 13024 C CA . ASN A 1 26 ? -4.275 3.606 -2.020 1.00 62.40 26 ASN A CA 9
ATOM 13025 C C . ASN A 1 26 ? -3.391 3.473 -0.774 1.00 70.22 26 ASN A C 9
ATOM 13026 O O . ASN A 1 26 ? -3.678 2.682 0.127 1.00 22.22 26 ASN A O 9
ATOM 13037 N N . VAL A 1 27 ? -2.311 4.240 -0.744 1.00 45.42 27 VAL A N 9
ATOM 13038 C CA . VAL A 1 27 ? -1.347 4.197 0.355 1.00 72.03 27 VAL A CA 9
ATOM 13039 C C . VAL A 1 27 ? -1.764 5.105 1.523 1.00 2.11 27 VAL A C 9
ATOM 13040 O O . VAL A 1 27 ? -1.940 6.314 1.357 1.00 43.15 27 VAL A O 9
ATOM 13053 N N . VAL A 1 28 ? -1.924 4.508 2.700 1.00 63.11 28 VAL A N 9
ATOM 13054 C CA . VAL A 1 28 ? -2.235 5.256 3.922 1.00 65.33 28 VAL A CA 9
ATOM 13055 C C . VAL A 1 28 ? -0.959 5.532 4.732 1.00 64.41 28 VAL A C 9
ATOM 13056 O O . VAL A 1 28 ? -0.342 4.614 5.278 1.00 63.50 28 VAL A O 9
ATOM 13069 N N . ASP A 1 29 ? -0.562 6.798 4.796 1.00 50.13 29 ASP A N 9
ATOM 13070 C CA . ASP A 1 29 ? 0.631 7.205 5.543 1.00 43.22 29 ASP A CA 9
ATOM 13071 C C . ASP A 1 29 ? 0.326 7.251 7.053 1.00 42.22 29 ASP A C 9
ATOM 13072 O O . ASP A 1 29 ? -0.491 8.054 7.498 1.00 63.12 29 ASP A O 9
ATOM 13081 N N . PRO A 1 30 ? 0.976 6.396 7.865 1.00 4.23 30 PRO A N 9
ATOM 13082 C CA . PRO A 1 30 ? 0.687 6.303 9.309 1.00 63.21 30 PRO A CA 9
ATOM 13083 C C . PRO A 1 30 ? 1.216 7.497 10.127 1.00 73.11 30 PRO A C 9
ATOM 13084 O O . PRO A 1 30 ? 0.747 7.757 11.237 1.00 25.25 30 PRO A O 9
ATOM 13095 N N . GLU A 1 31 ? 2.183 8.230 9.578 1.00 2.23 31 GLU A N 9
ATOM 13096 C CA . GLU A 1 31 ? 2.817 9.339 10.301 1.00 65.02 31 GLU A CA 9
ATOM 13097 C C . GLU A 1 31 ? 2.030 10.653 10.141 1.00 35.42 31 GLU A C 9
ATOM 13098 O O . GLU A 1 31 ? 1.987 11.482 11.054 1.00 0.51 31 GLU A O 9
ATOM 13110 N N . THR A 1 32 ? 1.413 10.841 8.976 1.00 42.41 32 THR A N 9
ATOM 13111 C CA . THR A 1 32 ? 0.653 12.072 8.677 1.00 24.44 32 THR A CA 9
ATOM 13112 C C . THR A 1 32 ? -0.844 11.791 8.458 1.00 23.43 32 THR A C 9
ATOM 13113 O O . THR A 1 32 ? -1.681 12.690 8.573 1.00 62.11 32 THR A O 9
ATOM 13124 N N . GLY A 1 33 ? -1.173 10.545 8.130 1.00 20.33 33 GLY A N 9
ATOM 13125 C CA . GLY A 1 33 ? -2.569 10.141 7.978 1.00 10.32 33 GLY A CA 9
ATOM 13126 C C . GLY A 1 33 ? -3.179 10.478 6.618 1.00 22.23 33 GLY A C 9
ATOM 13127 O O . GLY A 1 33 ? -4.397 10.633 6.508 1.00 61.31 33 GLY A O 9
ATOM 13131 N N . LYS A 1 34 ? -2.349 10.588 5.581 1.00 32.23 34 LYS A N 9
ATOM 13132 C CA . LYS A 1 34 ? -2.850 10.866 4.226 1.00 34.23 34 LYS A CA 9
ATOM 13133 C C . LYS A 1 34 ? -3.218 9.574 3.480 1.00 5.44 34 LYS A C 9
ATOM 13134 O O . LYS A 1 34 ? -2.697 8.497 3.780 1.00 13.00 34 LYS A O 9
ATOM 13153 N N . VAL A 1 35 ? -4.107 9.697 2.499 1.00 64.51 35 VAL A N 9
ATOM 13154 C CA . VAL A 1 35 ? -4.433 8.593 1.588 1.00 62.51 35 VAL A CA 9
ATOM 13155 C C . VAL A 1 35 ? -4.081 8.985 0.143 1.00 63.31 35 VAL A C 9
ATOM 13156 O O . VAL A 1 35 ? -4.714 9.871 -0.439 1.00 42.44 35 VAL A O 9
ATOM 13169 N N . GLU A 1 36 ? -3.067 8.341 -0.430 1.00 62.41 36 GLU A N 9
ATOM 13170 C CA . GLU A 1 36 ? -2.556 8.727 -1.755 1.00 54.11 36 GLU A CA 9
ATOM 13171 C C . GLU A 1 36 ? -2.356 7.512 -2.675 1.00 2.23 36 GLU A C 9
ATOM 13172 O O . GLU A 1 36 ? -1.837 6.483 -2.254 1.00 34.00 36 GLU A O 9
ATOM 13184 N N . ILE A 1 37 ? -2.769 7.648 -3.936 1.00 32.32 37 ILE A N 9
ATOM 13185 C CA . ILE A 1 37 ? -2.669 6.559 -4.917 1.00 12.15 37 ILE A CA 9
ATOM 13186 C C . ILE A 1 37 ? -1.230 6.382 -5.443 1.00 5.54 37 ILE A C 9
ATOM 13187 O O . ILE A 1 37 ? -0.623 7.315 -5.972 1.00 3.22 37 ILE A O 9
ATOM 13203 N N . ALA A 1 38 ? -0.700 5.171 -5.297 1.00 2.35 38 ALA A N 9
ATOM 13204 C CA . ALA A 1 38 ? 0.650 4.838 -5.762 1.00 11.35 38 ALA A CA 9
ATOM 13205 C C . ALA A 1 38 ? 0.623 3.744 -6.842 1.00 4.10 38 ALA A C 9
ATOM 13206 O O . ALA A 1 38 ? -0.417 3.135 -7.099 1.00 21.45 38 ALA A O 9
ATOM 13213 N N . GLU A 1 39 ? 1.772 3.507 -7.475 1.00 54.25 39 GLU A N 9
ATOM 13214 C CA . GLU A 1 39 ? 1.910 2.439 -8.476 1.00 32.44 39 GLU A CA 9
ATOM 13215 C C . GLU A 1 39 ? 2.679 1.247 -7.887 1.00 41.01 39 GLU A C 9
ATOM 13216 O O . GLU A 1 39 ? 3.780 1.408 -7.349 1.00 73.45 39 GLU A O 9
ATOM 13228 N N . ILE A 1 40 ? 2.106 0.048 -7.987 1.00 64.35 40 ILE A N 9
ATOM 13229 C CA . ILE A 1 40 ? 2.754 -1.152 -7.445 1.00 63.22 40 ILE A CA 9
ATOM 13230 C C . ILE A 1 40 ? 3.774 -1.739 -8.432 1.00 51.01 40 ILE A C 9
ATOM 13231 O O . ILE A 1 40 ? 3.447 -2.040 -9.581 1.00 31.24 40 ILE A O 9
ATOM 13247 N N . ARG A 1 41 ? 5.011 -1.889 -7.971 1.00 34.04 41 ARG A N 9
ATOM 13248 C CA . ARG A 1 41 ? 6.067 -2.532 -8.759 1.00 71.32 41 ARG A CA 9
ATOM 13249 C C . ARG A 1 41 ? 5.970 -4.063 -8.678 1.00 54.15 41 ARG A C 9
ATOM 13250 O O . ARG A 1 41 ? 5.922 -4.750 -9.703 1.00 42.31 41 ARG A O 9
ATOM 13271 N N . ASN A 1 42 ? 5.948 -4.591 -7.454 1.00 61.31 42 ASN A N 9
ATOM 13272 C CA . ASN A 1 42 ? 5.902 -6.044 -7.228 1.00 11.54 42 ASN A CA 9
ATOM 13273 C C . ASN A 1 42 ? 5.041 -6.399 -6.000 1.00 53.23 42 ASN A C 9
ATOM 13274 O O . ASN A 1 42 ? 4.916 -5.608 -5.065 1.00 71.40 42 ASN A O 9
ATOM 13285 N N . VAL A 1 43 ? 4.464 -7.600 -6.013 1.00 72.43 43 VAL A N 9
ATOM 13286 C CA . VAL A 1 43 ? 3.668 -8.111 -4.890 1.00 51.25 43 VAL A CA 9
ATOM 13287 C C . VAL A 1 43 ? 4.299 -9.403 -4.360 1.00 63.50 43 VAL A C 9
ATOM 13288 O O . VAL A 1 43 ? 3.981 -10.501 -4.822 1.00 52.43 43 VAL A O 9
ATOM 13301 N N . VAL A 1 44 ? 5.220 -9.261 -3.415 1.00 23.54 44 VAL A N 9
ATOM 13302 C CA . VAL A 1 44 ? 6.023 -10.392 -2.946 1.00 4.55 44 VAL A CA 9
ATOM 13303 C C . VAL A 1 44 ? 6.654 -10.135 -1.564 1.00 13.51 44 VAL A C 9
ATOM 13304 O O . VAL A 1 44 ? 7.085 -9.022 -1.262 1.00 72.13 44 VAL A O 9
ATOM 13317 N N . GLU A 1 45 ? 6.709 -11.180 -0.733 1.00 12.43 45 GLU A N 9
ATOM 13318 C CA . GLU A 1 45 ? 7.349 -11.091 0.587 1.00 5.10 45 GLU A CA 9
ATOM 13319 C C . GLU A 1 45 ? 8.004 -12.424 1.006 1.00 45.33 45 GLU A C 9
ATOM 13320 O O . GLU A 1 45 ? 7.416 -13.499 0.860 1.00 35.35 45 GLU A O 9
ATOM 13332 N N . ASN A 1 46 ? 9.243 -12.336 1.502 1.00 21.13 46 ASN A N 9
ATOM 13333 C CA . ASN A 1 46 ? 9.954 -13.476 2.115 1.00 44.22 46 ASN A CA 9
ATOM 13334 C C . ASN A 1 46 ? 10.192 -14.662 1.152 1.00 74.50 46 ASN A C 9
ATOM 13335 O O . ASN A 1 46 ? 10.564 -15.755 1.590 1.00 13.13 46 ASN A O 9
ATOM 13346 N N . THR A 1 47 ? 10.011 -14.452 -0.151 1.00 12.34 47 THR A N 9
ATOM 13347 C CA . THR A 1 47 ? 10.236 -15.523 -1.138 1.00 62.21 47 THR A CA 9
ATOM 13348 C C . THR A 1 47 ? 11.701 -15.563 -1.605 1.00 24.15 47 THR A C 9
ATOM 13349 O O . THR A 1 47 ? 12.571 -14.915 -1.021 1.00 22.22 47 THR A O 9
ATOM 13360 N N . ALA A 1 48 ? 11.972 -16.346 -2.649 1.00 32.31 48 ALA A N 9
ATOM 13361 C CA . ALA A 1 48 ? 13.320 -16.439 -3.219 1.00 60.13 48 ALA A CA 9
ATOM 13362 C C . ALA A 1 48 ? 13.719 -15.156 -3.974 1.00 44.40 48 ALA A C 9
ATOM 13363 O O . ALA A 1 48 ? 14.837 -14.659 -3.828 1.00 71.14 48 ALA A O 9
ATOM 13370 N N . ASN A 1 49 ? 12.799 -14.627 -4.782 1.00 71.10 49 ASN A N 9
ATOM 13371 C CA . ASN A 1 49 ? 13.073 -13.441 -5.609 1.00 1.23 49 ASN A CA 9
ATOM 13372 C C . ASN A 1 49 ? 12.047 -12.322 -5.356 1.00 24.45 49 ASN A C 9
ATOM 13373 O O . ASN A 1 49 ? 10.840 -12.547 -5.441 1.00 24.25 49 ASN A O 9
ATOM 13384 N N . PRO A 1 50 ? 12.518 -11.089 -5.064 1.00 0.13 50 PRO A N 9
ATOM 13385 C CA . PRO A 1 50 ? 11.636 -9.927 -4.831 1.00 34.44 50 PRO A CA 9
ATOM 13386 C C . PRO A 1 50 ? 11.061 -9.331 -6.136 1.00 73.33 50 PRO A C 9
ATOM 13387 O O . PRO A 1 50 ? 11.141 -8.121 -6.376 1.00 51.23 50 PRO A O 9
ATOM 13398 N N . HIS A 1 51 ? 10.462 -10.185 -6.967 1.00 44.22 51 HIS A N 9
ATOM 13399 C CA . HIS A 1 51 ? 9.832 -9.754 -8.223 1.00 54.43 51 HIS A CA 9
ATOM 13400 C C . HIS A 1 51 ? 8.434 -10.375 -8.362 1.00 13.41 51 HIS A C 9
ATOM 13401 O O . HIS A 1 51 ? 7.907 -10.951 -7.409 1.00 22.30 51 HIS A O 9
ATOM 13416 N N . PHE A 1 52 ? 7.824 -10.243 -9.541 1.00 42.04 52 PHE A N 9
ATOM 13417 C CA . PHE A 1 52 ? 6.549 -10.911 -9.813 1.00 70.00 52 PHE A CA 9
ATOM 13418 C C . PHE A 1 52 ? 6.737 -12.437 -9.837 1.00 24.04 52 PHE A C 9
ATOM 13419 O O . PHE A 1 52 ? 6.960 -13.040 -10.891 1.00 2.43 52 PHE A O 9
ATOM 13436 N N . VAL A 1 53 ? 6.695 -13.042 -8.655 1.00 31.42 53 VAL A N 9
ATOM 13437 C CA . VAL A 1 53 ? 6.822 -14.493 -8.510 1.00 15.41 53 VAL A CA 9
ATOM 13438 C C . VAL A 1 53 ? 5.465 -15.117 -8.161 1.00 1.14 53 VAL A C 9
ATOM 13439 O O . VAL A 1 53 ? 4.612 -14.464 -7.565 1.00 73.53 53 VAL A O 9
ATOM 13452 N N . ARG A 1 54 ? 5.268 -16.378 -8.541 1.00 72.22 54 ARG A N 9
ATOM 13453 C CA . ARG A 1 54 ? 4.008 -17.080 -8.265 1.00 72.54 54 ARG A CA 9
ATOM 13454 C C . ARG A 1 54 ? 3.645 -17.040 -6.766 1.00 3.23 54 ARG A C 9
ATOM 13455 O O . ARG A 1 54 ? 4.520 -16.864 -5.916 1.00 44.13 54 ARG A O 9
ATOM 13476 N N . ARG A 1 55 ? 2.348 -17.231 -6.461 1.00 72.10 55 ARG A N 9
ATOM 13477 C CA . ARG A 1 55 ? 1.800 -17.046 -5.097 1.00 42.42 55 ARG A CA 9
ATOM 13478 C C . ARG A 1 55 ? 1.641 -15.541 -4.787 1.00 22.50 55 ARG A C 9
ATOM 13479 O O . ARG A 1 55 ? 1.401 -15.141 -3.647 1.00 22.31 55 ARG A O 9
ATOM 13500 N N . ASN A 1 56 ? 1.754 -14.724 -5.837 1.00 74.02 56 ASN A N 9
ATOM 13501 C CA . ASN A 1 56 ? 1.647 -13.259 -5.741 1.00 75.42 56 ASN A CA 9
ATOM 13502 C C . ASN A 1 56 ? 0.191 -12.785 -5.544 1.00 34.02 56 ASN A C 9
ATOM 13503 O O . ASN A 1 56 ? -0.310 -11.928 -6.281 1.00 32.10 56 ASN A O 9
ATOM 13514 N N . ILE A 1 57 ? -0.477 -13.322 -4.531 1.00 24.15 57 ILE A N 9
ATOM 13515 C CA . ILE A 1 57 ? -1.879 -12.992 -4.268 1.00 75.20 57 ILE A CA 9
ATOM 13516 C C . ILE A 1 57 ? -2.020 -11.690 -3.458 1.00 4.02 57 ILE A C 9
ATOM 13517 O O . ILE A 1 57 ? -1.567 -11.594 -2.313 1.00 64.02 57 ILE A O 9
ATOM 13533 N N . ILE A 1 58 ? -2.638 -10.679 -4.063 1.00 62.31 58 ILE A N 9
ATOM 13534 C CA . ILE A 1 58 ? -2.895 -9.418 -3.367 1.00 23.03 58 ILE A CA 9
ATOM 13535 C C . ILE A 1 58 ? -4.040 -9.579 -2.355 1.00 71.04 58 ILE A C 9
ATOM 13536 O O . ILE A 1 58 ? -5.217 -9.589 -2.722 1.00 21.31 58 ILE A O 9
ATOM 13552 N N . THR A 1 59 ? -3.688 -9.732 -1.082 1.00 24.22 59 THR A N 9
ATOM 13553 C CA . THR A 1 59 ? -4.685 -9.900 -0.017 1.00 0.21 59 THR A CA 9
ATOM 13554 C C . THR A 1 59 ? -4.268 -9.172 1.265 1.00 24.23 59 THR A C 9
ATOM 13555 O O . THR A 1 59 ? -3.130 -8.719 1.397 1.00 20.32 59 THR A O 9
ATOM 13566 N N . ARG A 1 60 ? -5.193 -9.076 2.215 1.00 22.45 60 ARG A N 9
ATOM 13567 C CA . ARG A 1 60 ? -4.946 -8.361 3.470 1.00 31.52 60 ARG A CA 9
ATOM 13568 C C . ARG A 1 60 ? -3.792 -8.995 4.271 1.00 34.34 60 ARG A C 9
ATOM 13569 O O . ARG A 1 60 ? -3.807 -10.193 4.561 1.00 71.04 60 ARG A O 9
ATOM 13590 N N . GLY A 1 61 ? -2.804 -8.178 4.630 1.00 11.14 61 GLY A N 9
ATOM 13591 C CA . GLY A 1 61 ? -1.653 -8.663 5.389 1.00 23.13 61 GLY A CA 9
ATOM 13592 C C . GLY A 1 61 ? -0.377 -8.730 4.557 1.00 51.43 61 GLY A C 9
ATOM 13593 O O . GLY A 1 61 ? 0.731 -8.660 5.099 1.00 64.21 61 GLY A O 9
ATOM 13597 N N . ALA A 1 62 ? -0.529 -8.858 3.240 1.00 31.14 62 ALA A N 9
ATOM 13598 C CA . ALA A 1 62 ? 0.616 -8.943 2.328 1.00 21.33 62 ALA A CA 9
ATOM 13599 C C . ALA A 1 62 ? 1.207 -7.556 2.027 1.00 20.15 62 ALA A C 9
ATOM 13600 O O . ALA A 1 62 ? 0.474 -6.571 1.888 1.00 51.21 62 ALA A O 9
ATOM 13607 N N . VAL A 1 63 ? 2.531 -7.479 1.936 1.00 34.42 63 VAL A N 9
ATOM 13608 C CA . VAL A 1 63 ? 3.211 -6.214 1.636 1.00 31.30 63 VAL A CA 9
ATOM 13609 C C . VAL A 1 63 ? 3.630 -6.126 0.158 1.00 15.34 63 VAL A C 9
ATOM 13610 O O . VAL A 1 63 ? 4.185 -7.071 -0.408 1.00 60.40 63 VAL A O 9
ATOM 13623 N N . VAL A 1 64 ? 3.341 -4.987 -0.466 1.00 11.32 64 VAL A N 9
ATOM 13624 C CA . VAL A 1 64 ? 3.694 -4.754 -1.869 1.00 45.24 64 VAL A CA 9
ATOM 13625 C C . VAL A 1 64 ? 4.781 -3.674 -2.010 1.00 1.13 64 VAL A C 9
ATOM 13626 O O . VAL A 1 64 ? 4.850 -2.728 -1.217 1.00 71.51 64 VAL A O 9
ATOM 13639 N N . GLU A 1 65 ? 5.637 -3.829 -3.015 1.00 50.21 65 GLU A N 9
ATOM 13640 C CA . GLU A 1 65 ? 6.667 -2.833 -3.321 1.00 55.14 65 GLU A CA 9
ATOM 13641 C C . GLU A 1 65 ? 6.124 -1.794 -4.313 1.00 73.02 65 GLU A C 9
ATOM 13642 O O . GLU A 1 65 ? 5.842 -2.120 -5.466 1.00 43.02 65 GLU A O 9
ATOM 13654 N N . THR A 1 66 ? 5.966 -0.553 -3.857 1.00 30.43 66 THR A N 9
ATOM 13655 C CA . THR A 1 66 ? 5.409 0.529 -4.692 1.00 12.11 66 THR A CA 9
ATOM 13656 C C . THR A 1 66 ? 6.444 1.627 -4.956 1.00 12.43 66 THR A C 9
ATOM 13657 O O . THR A 1 66 ? 7.544 1.603 -4.410 1.00 25.20 66 THR A O 9
ATOM 13668 N N . ASN A 1 67 ? 6.076 2.599 -5.788 1.00 12.41 67 ASN A N 9
ATOM 13669 C CA . ASN A 1 67 ? 6.932 3.763 -6.057 1.00 41.43 67 ASN A CA 9
ATOM 13670 C C . ASN A 1 67 ? 7.168 4.597 -4.780 1.00 41.24 67 ASN A C 9
ATOM 13671 O O . ASN A 1 67 ? 8.222 5.221 -4.613 1.00 4.34 67 ASN A O 9
ATOM 13682 N N . LEU A 1 68 ? 6.172 4.612 -3.891 1.00 0.32 68 LEU A N 9
ATOM 13683 C CA . LEU A 1 68 ? 6.281 5.311 -2.601 1.00 2.32 68 LEU A CA 9
ATOM 13684 C C . LEU A 1 68 ? 7.008 4.451 -1.555 1.00 52.13 68 LEU A C 9
ATOM 13685 O O . LEU A 1 68 ? 7.493 4.963 -0.544 1.00 41.33 68 LEU A O 9
ATOM 13701 N N . GLY A 1 69 ? 7.072 3.141 -1.795 1.00 1.52 69 GLY A N 9
ATOM 13702 C CA . GLY A 1 69 ? 7.765 2.246 -0.876 1.00 52.13 69 GLY A CA 9
ATOM 13703 C C . GLY A 1 69 ? 6.966 0.999 -0.509 1.00 74.43 69 GLY A C 9
ATOM 13704 O O . GLY A 1 69 ? 6.154 0.511 -1.291 1.00 25.24 69 GLY A O 9
ATOM 13708 N N . ASN A 1 70 ? 7.199 0.484 0.695 1.00 23.20 70 ASN A N 9
ATOM 13709 C CA . ASN A 1 70 ? 6.552 -0.749 1.159 1.00 73.45 70 ASN A CA 9
ATOM 13710 C C . ASN A 1 70 ? 5.154 -0.463 1.727 1.00 10.04 70 ASN A C 9
ATOM 13711 O O . ASN A 1 70 ? 5.010 0.284 2.695 1.00 41.20 70 ASN A O 9
ATOM 13722 N N . VAL A 1 71 ? 4.129 -1.055 1.121 1.00 31.32 71 VAL A N 9
ATOM 13723 C CA . VAL A 1 71 ? 2.739 -0.829 1.542 1.00 51.51 71 VAL A CA 9
ATOM 13724 C C . VAL A 1 71 ? 2.033 -2.153 1.893 1.00 45.23 71 VAL A C 9
ATOM 13725 O O . VAL A 1 71 ? 1.960 -3.060 1.069 1.00 15.32 71 VAL A O 9
ATOM 13738 N N . ARG A 1 72 ? 1.516 -2.260 3.118 1.00 3.12 72 ARG A N 9
ATOM 13739 C CA . ARG A 1 72 ? 0.819 -3.47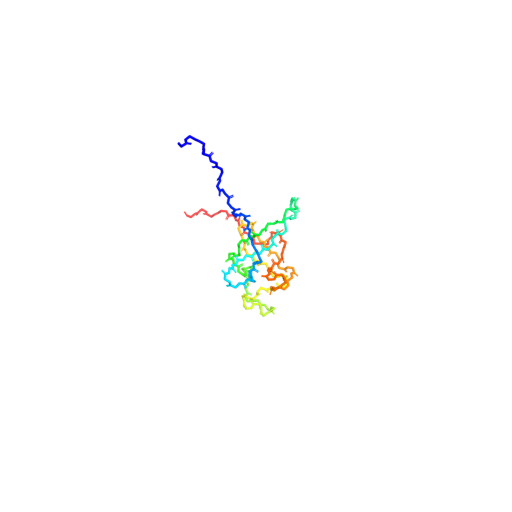8 3.561 1.00 51.53 72 ARG A CA 9
ATOM 13740 C C . ARG A 1 72 ? -0.691 -3.394 3.281 1.00 60.41 72 ARG A C 9
ATOM 13741 O O . ARG A 1 72 ? -1.385 -2.557 3.855 1.00 1.30 72 ARG A O 9
ATOM 13762 N N . VAL A 1 73 ? -1.191 -4.277 2.415 1.00 40.44 73 VAL A N 9
ATOM 13763 C CA . VAL A 1 73 ? -2.608 -4.272 2.011 1.00 65.34 73 VAL A CA 9
ATOM 13764 C C . VAL A 1 73 ? -3.557 -4.537 3.198 1.00 53.20 73 VAL A C 9
ATOM 13765 O O . VAL A 1 73 ? -3.336 -5.454 3.995 1.00 74.11 73 VAL A O 9
ATOM 13778 N N . THR A 1 74 ? -4.618 -3.731 3.300 1.00 42.00 74 THR A N 9
ATOM 13779 C CA . THR A 1 74 ? -5.613 -3.862 4.379 1.00 11.33 74 THR A CA 9
ATOM 13780 C C . THR A 1 74 ? -7.017 -4.172 3.831 1.00 33.33 74 THR A C 9
ATOM 13781 O O . THR A 1 74 ? -7.559 -5.255 4.058 1.00 23.12 74 THR A O 9
ATOM 13792 N N . SER A 1 75 ? -7.604 -3.210 3.117 1.00 54.14 75 SER A N 9
ATOM 13793 C CA . SER A 1 75 ? -8.946 -3.375 2.530 1.00 34.52 75 SER A CA 9
ATOM 13794 C C . SER A 1 75 ? -8.970 -4.486 1.467 1.00 3.31 75 SER A C 9
ATOM 13795 O O . SER A 1 75 ? -8.101 -4.545 0.598 1.00 34.42 75 SER A O 9
ATOM 13803 N N . ARG A 1 76 ? -9.978 -5.360 1.545 1.00 44.04 76 ARG A N 9
ATOM 13804 C CA . ARG A 1 76 ? -10.117 -6.484 0.605 1.00 64.43 76 ARG A CA 9
ATOM 13805 C C . ARG A 1 76 ? -10.247 -6.002 -0.853 1.00 13.13 76 ARG A C 9
ATOM 13806 O O . ARG A 1 76 ? -11.183 -5.266 -1.192 1.00 20.45 76 ARG A O 9
ATOM 13827 N N . PRO A 1 77 ? -9.319 -6.423 -1.740 1.00 1.54 77 PRO A N 9
ATOM 13828 C CA . PRO A 1 77 ? -9.343 -6.039 -3.161 1.00 14.53 77 PRO A CA 9
ATOM 13829 C C . PRO A 1 77 ? -10.610 -6.520 -3.880 1.00 33.32 77 PRO A C 9
ATOM 13830 O O . PRO A 1 77 ? -10.696 -7.666 -4.327 1.00 75.24 77 PRO A O 9
ATOM 13841 N N . GLY A 1 78 ? -11.606 -5.649 -3.959 1.00 52.15 78 GLY A N 9
ATOM 13842 C CA . GLY A 1 78 ? -12.838 -5.996 -4.647 1.00 1.04 78 GLY A CA 9
ATOM 13843 C C . GLY A 1 78 ? -14.071 -5.330 -4.043 1.00 15.31 78 GLY A C 9
ATOM 13844 O O . GLY A 1 78 ? -14.728 -4.519 -4.699 1.00 55.12 78 GLY A O 9
ATOM 13848 N N . GLN A 1 79 ? -14.380 -5.669 -2.789 1.00 45.31 79 GLN A N 9
ATOM 13849 C CA . GLN A 1 79 ? -15.555 -5.115 -2.091 1.00 71.32 79 GLN A CA 9
ATOM 13850 C C . GLN A 1 79 ? -15.562 -3.579 -2.112 1.00 55.42 79 GLN A C 9
ATOM 13851 O O . GLN A 1 79 ? -16.529 -2.959 -2.559 1.00 0.33 79 GLN A O 9
ATOM 13865 N N . ASP A 1 80 ? -14.485 -2.971 -1.627 1.00 45.34 80 ASP A N 9
ATOM 13866 C CA . ASP A 1 80 ? -14.349 -1.511 -1.655 1.00 21.15 80 ASP A CA 9
ATOM 13867 C C . ASP A 1 80 ? -14.242 -0.996 -3.105 1.00 23.41 80 ASP A C 9
ATOM 13868 O O . ASP A 1 80 ? -14.603 0.141 -3.408 1.00 64.32 80 ASP A O 9
ATOM 13877 N N . GLY A 1 81 ? -13.761 -1.861 -4.000 1.00 34.32 81 GLY A N 9
ATOM 13878 C CA . GLY A 1 81 ? -13.571 -1.483 -5.399 1.00 21.22 81 GLY A CA 9
ATOM 13879 C C . GLY A 1 81 ? -12.114 -1.204 -5.746 1.00 25.32 81 GLY A C 9
ATOM 13880 O O . GLY A 1 81 ? -11.705 -1.343 -6.897 1.00 21.54 81 GLY A O 9
ATOM 13884 N N . VAL A 1 82 ? -11.330 -0.820 -4.745 1.00 14.44 82 VAL A N 9
ATOM 13885 C CA . VAL A 1 82 ? -9.912 -0.511 -4.940 1.00 60.32 82 VAL A CA 9
ATOM 13886 C C . VAL A 1 82 ? -9.050 -1.153 -3.833 1.00 41.12 82 VAL A C 9
ATOM 13887 O O . VAL A 1 82 ? -9.560 -1.543 -2.781 1.00 60.50 82 VAL A O 9
ATOM 13900 N N . ILE A 1 83 ? -7.752 -1.287 -4.093 1.00 2.23 83 ILE A N 9
ATOM 13901 C CA . ILE A 1 83 ? -6.818 -1.883 -3.130 1.00 3.35 83 ILE A CA 9
ATOM 13902 C C . ILE A 1 83 ? -6.183 -0.809 -2.229 1.00 74.34 83 ILE A C 9
ATOM 13903 O O . ILE A 1 83 ? -5.625 0.170 -2.721 1.00 44.20 83 ILE A O 9
ATOM 13919 N N . ASN A 1 84 ? -6.268 -0.995 -0.912 1.00 62.21 84 ASN A N 9
ATOM 13920 C CA . ASN A 1 84 ? -5.697 -0.040 0.052 1.00 31.42 84 ASN A CA 9
ATOM 13921 C C . ASN A 1 84 ? -4.625 -0.704 0.928 1.00 12.25 84 ASN A C 9
ATOM 13922 O O . ASN A 1 84 ? -4.617 -1.923 1.098 1.00 3.13 84 ASN A O 9
ATOM 13933 N N . GLY A 1 85 ? -3.730 0.108 1.491 1.00 0.23 85 GLY A N 9
ATOM 13934 C CA . GLY A 1 85 ? -2.685 -0.413 2.367 1.00 30.00 85 GLY A CA 9
ATOM 13935 C C . GLY A 1 85 ? -2.019 0.664 3.226 1.00 22.25 85 GLY A C 9
ATOM 13936 O O . GLY A 1 85 ? -2.348 1.839 3.119 1.00 1.34 85 GLY A O 9
ATOM 13940 N N . VAL A 1 86 ? -1.081 0.258 4.085 1.00 50.12 86 VAL A N 9
ATOM 13941 C CA . VAL A 1 86 ? -0.366 1.199 4.971 1.00 71.34 86 VAL A CA 9
ATOM 13942 C C . VAL A 1 86 ? 1.114 1.343 4.570 1.00 12.11 86 VAL A C 9
ATOM 13943 O O . VAL A 1 86 ? 1.775 0.356 4.247 1.00 50.24 86 VAL A O 9
ATOM 13956 N N . LEU A 1 87 ? 1.629 2.574 4.610 1.00 50.23 87 LEU A N 9
ATOM 13957 C CA . LEU A 1 87 ? 3.033 2.852 4.254 1.00 13.14 87 LEU A CA 9
ATOM 13958 C C . LEU A 1 87 ? 3.981 2.538 5.425 1.00 3.22 87 LEU A C 9
ATOM 13959 O O . LEU A 1 87 ? 3.925 3.178 6.472 1.00 52.42 87 LEU A O 9
ATOM 13975 N N . ILE A 1 88 ? 4.859 1.556 5.233 1.00 65.14 88 ILE A N 9
ATOM 13976 C CA . ILE A 1 88 ? 5.782 1.106 6.289 1.00 22.33 88 ILE A CA 9
ATOM 13977 C C . ILE A 1 88 ? 7.176 0.769 5.724 1.00 43.53 88 ILE A C 9
ATOM 13978 O O . ILE A 1 88 ? 7.498 1.112 4.584 1.00 13.21 88 ILE A O 9
ATOM 13994 N N . ARG A 1 89 ? 8.005 0.103 6.531 1.00 31.24 89 ARG A N 9
ATOM 13995 C CA . ARG A 1 89 ? 9.353 -0.307 6.109 1.00 53.11 89 ARG A CA 9
ATOM 13996 C C . ARG A 1 89 ? 9.541 -1.829 6.240 1.00 13.33 89 ARG A C 9
ATOM 13997 O O . ARG A 1 89 ? 9.776 -2.345 7.336 1.00 71.23 89 ARG A O 9
ATOM 14018 N N . GLU A 1 90 ? 9.437 -2.536 5.116 1.00 11.02 90 GLU A N 9
ATOM 14019 C CA . GLU A 1 90 ? 9.536 -4.004 5.092 1.00 24.00 90 GLU A CA 9
ATOM 14020 C C . GLU A 1 90 ? 10.690 -4.474 4.190 1.00 23.51 90 GLU A C 9
ATOM 14021 O O . GLU A 1 90 ? 11.660 -5.076 4.651 1.00 31.44 90 GLU A O 9
ATOM 14033 N N . LEU A 1 91 ? 10.569 -4.182 2.897 1.00 54.51 91 LEU A N 9
ATOM 14034 C CA . LEU A 1 91 ? 11.505 -4.675 1.882 1.00 45.03 91 LEU A CA 9
ATOM 14035 C C . LEU A 1 91 ? 12.587 -3.630 1.533 1.00 42.10 91 LEU A C 9
ATOM 14036 O O . LEU A 1 91 ? 12.871 -2.725 2.321 1.00 72.41 91 LEU A O 9
ATOM 14052 N N . GLU A 1 92 ? 13.191 -3.780 0.346 1.00 63.34 92 GLU A N 9
ATOM 14053 C CA . GLU A 1 92 ? 14.253 -2.879 -0.133 1.00 22.41 92 GLU A CA 9
ATOM 14054 C C . GLU A 1 92 ? 13.820 -1.392 -0.111 1.00 21.21 92 GLU A C 9
ATOM 14055 O O . GLU A 1 92 ? 12.638 -1.071 0.042 1.00 22.11 92 GLU A O 9
ATOM 14067 N N . HIS A 1 93 ? 14.786 -0.494 -0.293 1.00 13.54 93 HIS A N 9
ATOM 14068 C CA . HIS A 1 93 ? 14.562 0.947 -0.127 1.00 20.14 93 HIS A CA 9
ATOM 14069 C C . HIS A 1 93 ? 14.313 1.671 -1.468 1.00 11.32 93 HIS A C 9
ATOM 14070 O O . HIS A 1 93 ? 14.640 2.852 -1.610 1.00 4.31 93 HIS A O 9
ATOM 14085 N N . HIS A 1 94 ? 13.706 0.986 -2.437 1.00 45.54 94 HIS A N 9
ATOM 14086 C CA . HIS A 1 94 ? 13.418 1.599 -3.743 1.00 63.25 94 HIS A CA 9
ATOM 14087 C C . HIS A 1 94 ? 12.319 2.670 -3.629 1.00 33.53 94 HIS A C 9
ATOM 14088 O O . HIS A 1 94 ? 11.131 2.375 -3.744 1.00 74.53 94 HIS A O 9
ATOM 14103 N N . HIS A 1 95 ? 12.731 3.911 -3.378 1.00 35.51 95 HIS A N 9
ATOM 14104 C CA . HIS A 1 95 ? 11.802 5.044 -3.255 1.00 0.34 95 HIS A CA 9
ATOM 14105 C C . HIS A 1 95 ? 12.074 6.105 -4.333 1.00 53.02 95 HIS A C 9
ATOM 14106 O O . HIS A 1 95 ? 13.226 6.474 -4.567 1.00 12.50 95 HIS A O 9
ATOM 14121 N N . HIS A 1 96 ? 11.013 6.579 -4.989 1.00 54.41 96 HIS A N 9
ATOM 14122 C CA . HIS A 1 96 ? 11.111 7.706 -5.930 1.00 2.13 96 HIS A CA 9
ATOM 14123 C C . HIS A 1 96 ? 9.727 8.116 -6.455 1.00 30.42 96 HIS A C 9
ATOM 14124 O O . HIS A 1 96 ? 8.976 7.291 -6.976 1.00 64.03 96 HIS A O 9
ATOM 14139 N N . HIS A 1 97 ? 9.397 9.397 -6.310 1.00 13.41 97 HIS A N 9
ATOM 14140 C CA . HIS A 1 97 ? 8.124 9.932 -6.801 1.00 74.40 97 HIS A CA 9
ATOM 14141 C C . HIS A 1 97 ? 8.212 10.255 -8.300 1.00 13.30 97 HIS A C 9
ATOM 14142 O O . HIS A 1 97 ? 7.192 10.394 -8.977 1.00 41.33 97 HIS A O 9
ATOM 14157 N N . HIS A 1 98 ? 9.440 10.370 -8.808 1.00 31.01 98 HIS A N 9
ATOM 14158 C CA . HIS A 1 98 ? 9.673 10.685 -10.222 1.00 74.32 98 HIS A CA 9
ATOM 14159 C C . HIS A 1 98 ? 11.092 10.244 -10.667 1.00 34.00 98 HIS A C 9
ATOM 14160 O O . HIS A 1 98 ? 11.298 9.028 -10.893 1.00 36.62 98 HIS A O 9
ATOM 14176 N N . GLY A 1 1 ? -42.586 23.056 -41.222 1.00 20.50 1 GLY A N 10
ATOM 14177 C CA . GLY A 1 1 ? -42.815 22.536 -39.843 1.00 21.10 1 GLY A CA 10
ATOM 14178 C C . GLY A 1 1 ? -41.535 22.061 -39.162 1.00 3.01 1 GLY A C 10
ATOM 14179 O O . GLY A 1 1 ? -40.689 21.427 -39.792 1.00 72.33 1 GLY A O 10
ATOM 14185 N N . ASP A 1 2 ? -41.397 22.356 -37.870 1.00 74.21 2 ASP A N 10
ATOM 14186 C CA . ASP A 1 2 ? -40.192 21.995 -37.110 1.00 22.15 2 ASP A CA 10
ATOM 14187 C C . ASP A 1 2 ? -40.505 21.016 -35.967 1.00 3.51 2 ASP A C 10
ATOM 14188 O O . ASP A 1 2 ? -41.373 21.276 -35.128 1.00 22.12 2 ASP A O 10
ATOM 14197 N N . ARG A 1 3 ? -39.792 19.896 -35.937 1.00 31.10 3 ARG A N 10
ATOM 14198 C CA . ARG A 1 3 ? -39.886 18.946 -34.826 1.00 21.30 3 ARG A CA 10
ATOM 14199 C C . ARG A 1 3 ? -38.583 18.147 -34.676 1.00 1.41 3 ARG A C 10
ATOM 14200 O O . ARG A 1 3 ? -37.928 17.812 -35.663 1.00 72.33 3 ARG A O 10
ATOM 14221 N N . ARG A 1 4 ? -38.206 17.852 -33.436 1.00 2.34 4 ARG A N 10
ATOM 14222 C CA . ARG A 1 4 ? -36.955 17.140 -33.150 1.00 42.34 4 ARG A CA 10
ATOM 14223 C C . ARG A 1 4 ? -37.211 15.863 -32.339 1.00 44.20 4 ARG A C 10
ATOM 14224 O O . ARG A 1 4 ? -38.324 15.624 -31.866 1.00 44.51 4 ARG A O 10
ATOM 14245 N N . VAL A 1 5 ? -36.170 15.052 -32.181 1.00 62.10 5 VAL A N 10
ATOM 14246 C CA . VAL A 1 5 ? -36.271 13.769 -31.476 1.00 72.54 5 VAL A CA 10
ATOM 14247 C C . VAL A 1 5 ? -35.128 13.618 -30.456 1.00 74.34 5 VAL A C 10
ATOM 14248 O O . VAL A 1 5 ? -34.137 14.349 -30.517 1.00 71.53 5 VAL A O 10
ATOM 14261 N N . ARG A 1 6 ? -35.271 12.691 -29.511 1.00 65.21 6 ARG A N 10
ATOM 14262 C CA . ARG A 1 6 ? -34.206 12.405 -28.543 1.00 24.52 6 ARG A CA 10
ATOM 14263 C C . ARG A 1 6 ? -33.094 11.553 -29.178 1.00 62.15 6 ARG A C 10
ATOM 14264 O O . ARG A 1 6 ? -33.329 10.416 -29.592 1.00 1.50 6 ARG A O 10
ATOM 14285 N N . LEU A 1 7 ? -31.881 12.096 -29.235 1.00 3.22 7 LEU A N 10
ATOM 14286 C CA . LEU A 1 7 ? -30.723 11.364 -29.767 1.00 35.12 7 LEU A CA 10
ATOM 14287 C C . LEU A 1 7 ? -30.102 10.462 -28.682 1.00 33.23 7 LEU A C 10
ATOM 14288 O O . LEU A 1 7 ? -28.880 10.316 -28.589 1.00 11.31 7 LEU A O 10
ATOM 14304 N N . ILE A 1 8 ? -30.961 9.845 -27.873 1.00 53.43 8 ILE A N 10
ATOM 14305 C CA . ILE A 1 8 ? -30.524 8.992 -26.765 1.00 52.22 8 ILE A CA 10
ATOM 14306 C C . ILE A 1 8 ? -29.924 7.669 -27.268 1.00 63.34 8 ILE A C 10
ATOM 14307 O O . ILE A 1 8 ? -30.540 6.948 -28.058 1.00 60.44 8 ILE A O 10
ATOM 14323 N N . ARG A 1 9 ? -28.717 7.354 -26.812 1.00 34.33 9 ARG A N 10
ATOM 14324 C CA . ARG A 1 9 ? -28.047 6.113 -27.203 1.00 74.04 9 ARG A CA 10
ATOM 14325 C C . ARG A 1 9 ? -28.269 5.022 -26.147 1.00 62.13 9 ARG A C 10
ATOM 14326 O O . ARG A 1 9 ? -27.550 4.953 -25.150 1.00 63.30 9 ARG A O 10
ATOM 14347 N N . THR A 1 10 ? -29.279 4.185 -26.363 1.00 24.41 10 THR A N 10
ATOM 14348 C CA . THR A 1 10 ? -29.614 3.116 -25.415 1.00 41.43 10 THR A CA 10
ATOM 14349 C C . THR A 1 10 ? -28.512 2.043 -25.374 1.00 60.43 10 THR A C 10
ATOM 14350 O O . THR A 1 10 ? -28.553 1.057 -26.116 1.00 54.41 10 THR A O 10
ATOM 14361 N N . ARG A 1 11 ? -27.514 2.259 -24.516 1.00 3.04 11 ARG A N 10
ATOM 14362 C CA . ARG A 1 11 ? -26.373 1.342 -24.392 1.00 71.00 11 ARG A CA 10
ATOM 14363 C C . ARG A 1 11 ? -26.569 0.319 -23.268 1.00 15.34 11 ARG A C 10
ATOM 14364 O O . ARG A 1 11 ? -27.286 0.566 -22.296 1.00 31.13 11 ARG A O 10
ATOM 14385 N N . GLY A 1 12 ? -25.917 -0.831 -23.413 1.00 23.54 12 GLY A N 10
ATOM 14386 C CA . GLY A 1 12 ? -25.878 -1.827 -22.346 1.00 44.33 12 GLY A CA 10
ATOM 14387 C C . GLY A 1 12 ? -24.474 -1.998 -21.768 1.00 21.33 12 GLY A C 10
ATOM 14388 O O . GLY A 1 12 ? -23.657 -1.071 -21.817 1.00 60.41 12 GLY A O 10
ATOM 14392 N N . GLY A 1 13 ? -24.186 -3.172 -21.214 1.00 15.04 13 GLY A N 10
ATOM 14393 C CA . GLY A 1 13 ? -22.859 -3.434 -20.663 1.00 72.23 13 GLY A CA 10
ATOM 14394 C C . GLY A 1 13 ? -22.845 -4.528 -19.598 1.00 35.43 13 GLY A C 10
ATOM 14395 O O . GLY A 1 13 ? -23.835 -4.736 -18.893 1.00 0.05 13 GLY A O 10
ATOM 14399 N N . ASN A 1 14 ? -21.712 -5.215 -19.474 1.00 52.24 14 ASN A N 10
ATOM 14400 C CA . ASN A 1 14 ? -21.562 -6.316 -18.515 1.00 55.14 14 ASN A CA 10
ATOM 14401 C C . ASN A 1 14 ? -20.169 -6.270 -17.854 1.00 20.10 14 ASN A C 10
ATOM 14402 O O . ASN A 1 14 ? -19.313 -5.480 -18.259 1.00 24.12 14 ASN A O 10
ATOM 14413 N N . THR A 1 15 ? -19.963 -7.092 -16.822 1.00 45.43 15 THR A N 10
ATOM 14414 C CA . THR A 1 15 ? -18.671 -7.172 -16.118 1.00 4.30 15 THR A CA 10
ATOM 14415 C C . THR A 1 15 ? -17.484 -7.310 -17.088 1.00 21.23 15 THR A C 10
ATOM 14416 O O . THR A 1 15 ? -17.420 -8.246 -17.891 1.00 64.21 15 THR A O 10
ATOM 14427 N N . LYS A 1 16 ? -16.550 -6.368 -17.008 1.00 44.14 16 LYS A N 10
ATOM 14428 C CA . LYS A 1 16 ? -15.347 -6.377 -17.849 1.00 3.21 16 LYS A CA 10
ATOM 14429 C C . LYS A 1 16 ? -14.148 -6.984 -17.098 1.00 30.24 16 LYS A C 10
ATOM 14430 O O . LYS A 1 16 ? -14.301 -7.557 -16.018 1.00 15.32 16 LYS A O 10
ATOM 14449 N N . VAL A 1 17 ? -12.955 -6.870 -17.683 1.00 53.15 17 VAL A N 10
ATOM 14450 C CA . VAL A 1 17 ? -11.725 -7.287 -17.005 1.00 3.22 17 VAL A CA 10
ATOM 14451 C C . VAL A 1 17 ? -11.422 -6.371 -15.803 1.00 42.33 17 VAL A C 10
ATOM 14452 O O . VAL A 1 17 ? -11.445 -5.143 -15.918 1.00 71.11 17 VAL A O 10
ATOM 14465 N N . ARG A 1 18 ? -11.154 -6.973 -14.646 1.00 24.42 18 ARG A N 10
ATOM 14466 C CA . ARG A 1 18 ? -10.932 -6.202 -13.413 1.00 53.02 18 ARG A CA 10
ATOM 14467 C C . ARG A 1 18 ? -9.621 -5.389 -13.438 1.00 3.40 18 ARG A C 10
ATOM 14468 O O . ARG A 1 18 ? -9.512 -4.371 -12.752 1.00 24.32 18 ARG A O 10
ATOM 14489 N N . LEU A 1 19 ? -8.641 -5.827 -14.233 1.00 73.41 19 LEU A N 10
ATOM 14490 C CA . LEU A 1 19 ? -7.340 -5.142 -14.306 1.00 10.23 19 LEU A CA 10
ATOM 14491 C C . LEU A 1 19 ? -6.419 -5.800 -15.350 1.00 52.22 19 LEU A C 10
ATOM 14492 O O . LEU A 1 19 ? -6.323 -7.027 -15.425 1.00 53.32 19 LEU A O 10
ATOM 14508 N N . ALA A 1 20 ? -5.754 -4.974 -16.159 1.00 52.25 20 ALA A N 10
ATOM 14509 C CA . ALA A 1 20 ? -4.765 -5.460 -17.134 1.00 65.22 20 ALA A CA 10
ATOM 14510 C C . ALA A 1 20 ? -3.340 -5.034 -16.738 1.00 5.14 20 ALA A C 10
ATOM 14511 O O . ALA A 1 20 ? -2.480 -5.871 -16.456 1.00 54.01 20 ALA A O 10
ATOM 14518 N N . SER A 1 21 ? -3.099 -3.725 -16.713 1.00 14.02 21 SER A N 10
ATOM 14519 C CA . SER A 1 21 ? -1.796 -3.167 -16.302 1.00 73.11 21 SER A CA 10
ATOM 14520 C C . SER A 1 21 ? -2.004 -1.917 -15.436 1.00 13.55 21 SER A C 10
ATOM 14521 O O . SER A 1 21 ? -1.096 -1.101 -15.256 1.00 71.41 21 SER A O 10
ATOM 14529 N N . ASP A 1 22 ? -3.203 -1.803 -14.878 1.00 53.33 22 ASP A N 10
ATOM 14530 C CA . ASP A 1 22 ? -3.649 -0.601 -14.164 1.00 65.44 22 ASP A CA 10
ATOM 14531 C C . ASP A 1 22 ? -3.417 -0.718 -12.646 1.00 34.34 22 ASP A C 10
ATOM 14532 O O . ASP A 1 22 ? -4.126 -0.094 -11.851 1.00 2.13 22 ASP A O 10
ATOM 14541 N N . THR A 1 23 ? -2.411 -1.493 -12.250 1.00 23.53 23 THR A N 10
ATOM 14542 C CA . THR A 1 23 ? -2.196 -1.815 -10.834 1.00 30.05 23 THR A CA 10
ATOM 14543 C C . THR A 1 23 ? -1.846 -0.573 -9.998 1.00 14.50 23 THR A C 10
ATOM 14544 O O . THR A 1 23 ? -0.764 0.004 -10.131 1.00 13.04 23 THR A O 10
ATOM 14555 N N . ARG A 1 24 ? -2.766 -0.195 -9.111 1.00 51.13 24 ARG A N 10
ATOM 14556 C CA . ARG A 1 24 ? -2.603 0.969 -8.229 1.00 51.00 24 ARG A CA 10
ATOM 14557 C C . ARG A 1 24 ? -3.315 0.733 -6.892 1.00 62.52 24 ARG A C 10
ATOM 14558 O O . ARG A 1 24 ? -4.171 -0.148 -6.783 1.00 43.35 24 ARG A O 10
ATOM 14579 N N . ILE A 1 25 ? -2.972 1.524 -5.880 1.00 12.14 25 ILE A N 10
ATOM 14580 C CA . ILE A 1 25 ? -3.514 1.327 -4.531 1.00 32.45 25 ILE A CA 10
ATOM 14581 C C . ILE A 1 25 ? -3.603 2.647 -3.746 1.00 10.11 25 ILE A C 10
ATOM 14582 O O . ILE A 1 25 ? -2.727 3.508 -3.858 1.00 64.12 25 ILE A O 10
ATOM 14598 N N . ASN A 1 26 ? -4.668 2.812 -2.962 1.00 42.04 26 ASN A N 10
ATOM 14599 C CA . ASN A 1 26 ? -4.781 3.959 -2.061 1.00 73.42 26 ASN A CA 10
ATOM 14600 C C . ASN A 1 26 ? -3.968 3.707 -0.785 1.00 30.52 26 ASN A C 10
ATOM 14601 O O . ASN A 1 26 ? -4.383 2.949 0.096 1.00 1.23 26 ASN A O 10
ATOM 14612 N N . VAL A 1 27 ? -2.805 4.337 -0.701 1.00 3.13 27 VAL A N 10
ATOM 14613 C CA . VAL A 1 27 ? -1.877 4.114 0.404 1.00 12.21 27 VAL A CA 10
ATOM 14614 C C . VAL A 1 27 ? -2.123 5.090 1.562 1.00 2.34 27 VAL A C 10
ATOM 14615 O O . VAL A 1 27 ? -2.124 6.309 1.377 1.00 70.23 27 VAL A O 10
ATOM 14628 N N . VAL A 1 28 ? -2.328 4.541 2.755 1.00 62.14 28 VAL A N 10
ATOM 14629 C CA . VAL A 1 28 ? -2.521 5.348 3.959 1.00 61.03 28 VAL A CA 10
ATOM 14630 C C . VAL A 1 28 ? -1.196 5.523 4.718 1.00 52.11 28 VAL A C 10
ATOM 14631 O O . VAL A 1 28 ? -0.567 4.548 5.137 1.00 22.05 28 VAL A O 10
ATOM 14644 N N . ASP A 1 29 ? -0.773 6.771 4.875 1.00 43.12 29 ASP A N 10
ATOM 14645 C CA . ASP A 1 29 ? 0.480 7.097 5.557 1.00 72.32 29 ASP A CA 10
ATOM 14646 C C . ASP A 1 29 ? 0.318 6.995 7.091 1.00 31.43 29 ASP A C 10
ATOM 14647 O O . ASP A 1 29 ? -0.524 7.674 7.679 1.00 14.35 29 ASP A O 10
ATOM 14656 N N . PRO A 1 30 ? 1.118 6.141 7.761 1.00 53.14 30 PRO A N 10
ATOM 14657 C CA . PRO A 1 30 ? 1.073 5.996 9.226 1.00 30.52 30 PRO A CA 10
ATOM 14658 C C . PRO A 1 30 ? 1.867 7.092 9.963 1.00 34.41 30 PRO A C 10
ATOM 14659 O O . PRO A 1 30 ? 1.678 7.315 11.162 1.00 50.11 30 PRO A O 10
ATOM 14670 N N . GLU A 1 31 ? 2.754 7.774 9.241 1.00 1.03 31 GLU A N 10
ATOM 14671 C CA . GLU A 1 31 ? 3.589 8.832 9.822 1.00 51.15 31 GLU A CA 10
ATOM 14672 C C . GLU A 1 31 ? 2.857 10.185 9.833 1.00 32.14 31 GLU A C 10
ATOM 14673 O O . GLU A 1 31 ? 2.899 10.919 10.821 1.00 54.43 31 GLU A O 10
ATOM 14685 N N . THR A 1 32 ? 2.190 10.508 8.728 1.00 2.34 32 THR A N 10
ATOM 14686 C CA . THR A 1 32 ? 1.516 11.813 8.572 1.00 54.10 32 THR A CA 10
ATOM 14687 C C . THR A 1 32 ? -0.014 11.696 8.481 1.00 74.14 32 THR A C 10
ATOM 14688 O O . THR A 1 32 ? -0.724 12.701 8.533 1.00 15.11 32 THR A O 10
ATOM 14699 N N . GLY A 1 33 ? -0.523 10.477 8.328 1.00 14.14 33 GLY A N 10
ATOM 14700 C CA . GLY A 1 33 ? -1.969 10.269 8.279 1.00 54.40 33 GLY A CA 10
ATOM 14701 C C . GLY A 1 33 ? -2.628 10.742 6.979 1.00 25.32 33 GLY A C 10
ATOM 14702 O O . GLY A 1 33 ? -3.827 11.022 6.957 1.00 2.11 33 GLY A O 10
ATOM 14706 N N . LYS A 1 34 ? -1.851 10.836 5.899 1.00 54.30 34 LYS A N 10
ATOM 14707 C CA . LYS A 1 34 ? -2.387 11.237 4.586 1.00 70.41 34 LYS A CA 10
ATOM 14708 C C . LYS A 1 34 ? -2.561 10.026 3.655 1.00 20.45 34 LYS A C 10
ATOM 14709 O O . LYS A 1 34 ? -1.749 9.102 3.659 1.00 33.24 34 LYS A O 10
ATOM 14728 N N . VAL A 1 35 ? -3.630 10.035 2.861 1.00 65.24 35 VAL A N 10
ATOM 14729 C CA . VAL A 1 35 ? -3.893 8.957 1.899 1.00 71.22 35 VAL A CA 10
ATOM 14730 C C . VAL A 1 35 ? -3.530 9.391 0.469 1.00 64.40 35 VAL A C 10
ATOM 14731 O O . VAL A 1 35 ? -4.083 10.360 -0.057 1.00 21.12 35 VAL A O 10
ATOM 14744 N N . GLU A 1 36 ? -2.599 8.675 -0.153 1.00 63.32 36 GLU A N 10
ATOM 14745 C CA . GLU A 1 36 ? -2.162 8.987 -1.520 1.00 44.01 36 GLU A CA 10
ATOM 14746 C C . GLU A 1 36 ? -2.125 7.730 -2.402 1.00 75.43 36 GLU A C 10
ATOM 14747 O O . GLU A 1 36 ? -1.828 6.634 -1.930 1.00 31.23 36 GLU A O 10
ATOM 14759 N N . ILE A 1 37 ? -2.435 7.893 -3.687 1.00 75.44 37 ILE A N 10
ATOM 14760 C CA . ILE A 1 37 ? -2.487 6.762 -4.625 1.00 74.11 37 ILE A CA 10
ATOM 14761 C C . ILE A 1 37 ? -1.091 6.405 -5.158 1.00 30.34 37 ILE A C 10
ATOM 14762 O O . ILE A 1 37 ? -0.384 7.258 -5.701 1.00 3.22 37 ILE A O 10
ATOM 14778 N N . ALA A 1 38 ? -0.703 5.139 -5.012 1.00 21.44 38 ALA A N 10
ATOM 14779 C CA . ALA A 1 38 ? 0.612 4.666 -5.461 1.00 62.12 38 ALA A CA 10
ATOM 14780 C C . ALA A 1 38 ? 0.500 3.576 -6.539 1.00 65.20 38 ALA A C 10
ATOM 14781 O O . ALA A 1 38 ? -0.548 2.949 -6.708 1.00 31.22 38 ALA A O 10
ATOM 14788 N N . GLU A 1 39 ? 1.598 3.350 -7.255 1.00 13.45 39 GLU A N 10
ATOM 14789 C CA . GLU A 1 39 ? 1.658 2.324 -8.302 1.00 2.23 39 GLU A CA 10
ATOM 14790 C C . GLU A 1 39 ? 2.409 1.083 -7.797 1.00 12.11 39 GLU A C 10
ATOM 14791 O O . GLU A 1 39 ? 3.608 1.148 -7.517 1.00 11.10 39 GLU A O 10
ATOM 14803 N N . ILE A 1 40 ? 1.707 -0.043 -7.674 1.00 1.44 40 ILE A N 10
ATOM 14804 C CA . ILE A 1 40 ? 2.324 -1.280 -7.177 1.00 53.23 40 ILE A CA 10
ATOM 14805 C C . ILE A 1 40 ? 3.198 -1.941 -8.253 1.00 14.03 40 ILE A C 10
ATOM 14806 O O . ILE A 1 40 ? 2.692 -2.416 -9.271 1.00 21.53 40 ILE A O 10
ATOM 14822 N N . ARG A 1 41 ? 4.506 -1.974 -8.020 1.00 40.31 41 ARG A N 10
ATOM 14823 C CA . ARG A 1 41 ? 5.436 -2.608 -8.957 1.00 12.31 41 ARG A CA 10
ATOM 14824 C C . ARG A 1 41 ? 5.507 -4.127 -8.734 1.00 1.31 41 ARG A C 10
ATOM 14825 O O . ARG A 1 41 ? 5.294 -4.917 -9.659 1.00 24.22 41 ARG A O 10
ATOM 14846 N N . ASN A 1 42 ? 5.787 -4.525 -7.494 1.00 52.35 42 ASN A N 10
ATOM 14847 C CA . ASN A 1 42 ? 5.954 -5.941 -7.142 1.00 25.23 42 ASN A CA 10
ATOM 14848 C C . ASN A 1 42 ? 4.957 -6.378 -6.057 1.00 62.52 42 ASN A C 10
ATOM 14849 O O . ASN A 1 42 ? 4.539 -5.575 -5.223 1.00 70.20 42 ASN A O 10
ATOM 14860 N N . VAL A 1 43 ? 4.597 -7.661 -6.068 1.00 51.20 43 VAL A N 10
ATOM 14861 C CA . VAL A 1 43 ? 3.606 -8.205 -5.130 1.00 53.21 43 VAL A CA 10
ATOM 14862 C C . VAL A 1 43 ? 4.115 -9.479 -4.424 1.00 20.21 43 VAL A C 10
ATOM 14863 O O . VAL A 1 43 ? 3.995 -10.587 -4.946 1.00 62.41 43 VAL A O 10
ATOM 14876 N N . VAL A 1 44 ? 4.705 -9.297 -3.242 1.00 34.42 44 VAL A N 10
ATOM 14877 C CA . VAL A 1 44 ? 5.193 -10.413 -2.410 1.00 71.11 44 VAL A CA 10
ATOM 14878 C C . VAL A 1 44 ? 5.798 -9.886 -1.096 1.00 74.33 44 VAL A C 10
ATOM 14879 O O . VAL A 1 44 ? 6.498 -8.873 -1.091 1.00 73.24 44 VAL A O 10
ATOM 14892 N N . GLU A 1 45 ? 5.527 -10.572 0.014 1.00 62.42 45 GLU A N 10
ATOM 14893 C CA . GLU A 1 45 ? 5.997 -10.120 1.332 1.00 75.32 45 GLU A CA 10
ATOM 14894 C C . GLU A 1 45 ? 7.404 -10.655 1.659 1.00 20.15 45 GLU A C 10
ATOM 14895 O O . GLU A 1 45 ? 8.034 -11.336 0.846 1.00 71.42 45 GLU A O 10
ATOM 14907 N N . ASN A 1 46 ? 7.901 -10.318 2.854 1.00 15.51 46 ASN A N 10
ATOM 14908 C CA . ASN A 1 46 ? 9.205 -10.802 3.325 1.00 62.04 46 ASN A CA 10
ATOM 14909 C C . ASN A 1 46 ? 9.275 -12.339 3.307 1.00 40.21 46 ASN A C 10
ATOM 14910 O O . ASN A 1 46 ? 8.605 -13.019 4.089 1.00 21.34 46 ASN A O 10
ATOM 14921 N N . THR A 1 47 ? 10.083 -12.878 2.398 1.00 3.31 47 THR A N 10
ATOM 14922 C CA . THR A 1 47 ? 10.235 -14.331 2.253 1.00 21.32 47 THR A CA 10
ATOM 14923 C C . THR A 1 47 ? 11.711 -14.750 2.287 1.00 72.44 47 THR A C 10
ATOM 14924 O O . THR A 1 47 ? 12.567 -14.125 1.652 1.00 4.12 47 THR A O 10
ATOM 14935 N N . ALA A 1 48 ? 12.005 -15.803 3.046 1.00 14.34 48 ALA A N 10
ATOM 14936 C CA . ALA A 1 48 ? 13.375 -16.317 3.177 1.00 50.04 48 ALA A CA 10
ATOM 14937 C C . ALA A 1 48 ? 13.390 -17.853 3.178 1.00 4.35 48 ALA A C 10
ATOM 14938 O O . ALA A 1 48 ? 12.541 -18.484 3.810 1.00 11.13 48 ALA A O 10
ATOM 14945 N N . ASN A 1 49 ? 14.362 -18.440 2.474 1.00 52.02 49 ASN A N 10
ATOM 14946 C CA . ASN A 1 49 ? 14.482 -19.903 2.333 1.00 13.04 49 ASN A CA 10
ATOM 14947 C C . ASN A 1 49 ? 13.258 -20.501 1.606 1.00 3.44 49 ASN A C 10
ATOM 14948 O O . ASN A 1 49 ? 12.166 -20.578 2.168 1.00 13.12 49 ASN A O 10
ATOM 14959 N N . PRO A 1 50 ? 13.436 -20.934 0.339 1.00 13.42 50 PRO A N 10
ATOM 14960 C CA . PRO A 1 50 ? 12.326 -21.397 -0.522 1.00 33.32 50 PRO A CA 10
ATOM 14961 C C . PRO A 1 50 ? 11.409 -22.450 0.134 1.00 74.31 50 PRO A C 10
ATOM 14962 O O . PRO A 1 50 ? 11.753 -23.632 0.208 1.00 14.30 50 PRO A O 10
ATOM 14973 N N . HIS A 1 51 ? 10.241 -22.014 0.620 1.00 61.42 51 HIS A N 10
ATOM 14974 C CA . HIS A 1 51 ? 9.245 -22.940 1.182 1.00 40.31 51 HIS A CA 10
ATOM 14975 C C . HIS A 1 51 ? 7.877 -22.813 0.475 1.00 30.03 51 HIS A C 10
ATOM 14976 O O . HIS A 1 51 ? 6.931 -22.239 1.016 1.00 11.34 51 HIS A O 10
ATOM 14991 N N . PHE A 1 52 ? 7.804 -23.329 -0.758 1.00 63.10 52 PHE A N 10
ATOM 14992 C CA . PHE A 1 52 ? 6.546 -23.401 -1.530 1.00 24.22 52 PHE A CA 10
ATOM 14993 C C . PHE A 1 52 ? 5.873 -22.015 -1.729 1.00 63.42 52 PHE A C 10
ATOM 14994 O O . PHE A 1 52 ? 4.699 -21.930 -2.091 1.00 42.51 52 PHE A O 10
ATOM 15011 N N . VAL A 1 53 ? 6.624 -20.928 -1.542 1.00 70.02 53 VAL A N 10
ATOM 15012 C CA . VAL A 1 53 ? 6.042 -19.580 -1.613 1.00 51.54 53 VAL A CA 10
ATOM 15013 C C . VAL A 1 53 ? 5.910 -19.063 -3.058 1.00 41.05 53 VAL A C 10
ATOM 15014 O O . VAL A 1 53 ? 6.903 -18.764 -3.728 1.00 60.23 53 VAL A O 10
ATOM 15027 N N . ARG A 1 54 ? 4.669 -18.987 -3.527 1.00 73.53 54 ARG A N 10
ATOM 15028 C CA . ARG A 1 54 ? 4.333 -18.302 -4.781 1.00 70.11 54 ARG A CA 10
ATOM 15029 C C . ARG A 1 54 ? 3.045 -17.483 -4.576 1.00 41.22 54 ARG A C 10
ATOM 15030 O O . ARG A 1 54 ? 2.281 -17.216 -5.505 1.00 31.21 54 ARG A O 10
ATOM 15051 N N . ARG A 1 55 ? 2.831 -17.079 -3.326 1.00 51.14 55 ARG A N 10
ATOM 15052 C CA . ARG A 1 55 ? 1.638 -16.328 -2.929 1.00 74.53 55 ARG A CA 10
ATOM 15053 C C . ARG A 1 55 ? 1.772 -14.835 -3.284 1.00 70.11 55 ARG A C 10
ATOM 15054 O O . ARG A 1 55 ? 1.961 -13.983 -2.417 1.00 65.54 55 ARG A O 10
ATOM 15075 N N . ASN A 1 56 ? 1.689 -14.529 -4.578 1.00 61.12 56 ASN A N 10
ATOM 15076 C CA . ASN A 1 56 ? 1.779 -13.144 -5.062 1.00 4.40 56 ASN A CA 10
ATOM 15077 C C . ASN A 1 56 ? 0.389 -12.482 -5.115 1.00 42.03 56 ASN A C 10
ATOM 15078 O O . ASN A 1 56 ? 0.173 -11.509 -5.839 1.00 1.35 56 ASN A O 10
ATOM 15089 N N . ILE A 1 57 ? -0.546 -13.010 -4.328 1.00 42.01 57 ILE A N 10
ATOM 15090 C CA . ILE A 1 57 ? -1.921 -12.500 -4.301 1.00 62.45 57 ILE A CA 10
ATOM 15091 C C . ILE A 1 57 ? -2.063 -11.328 -3.314 1.00 4.12 57 ILE A C 10
ATOM 15092 O O . ILE A 1 57 ? -1.650 -11.421 -2.158 1.00 2.22 57 ILE A O 10
ATOM 15108 N N . ILE A 1 58 ? -2.651 -10.228 -3.779 1.00 31.14 58 ILE A N 10
ATOM 15109 C CA . ILE A 1 58 ? -2.873 -9.050 -2.935 1.00 5.44 58 ILE A CA 10
ATOM 15110 C C . ILE A 1 58 ? -3.941 -9.330 -1.863 1.00 71.43 58 ILE A C 10
ATOM 15111 O O . ILE A 1 58 ? -5.140 -9.282 -2.132 1.00 71.12 58 ILE A O 10
ATOM 15127 N N . THR A 1 59 ? -3.488 -9.651 -0.655 1.00 61.14 59 THR A N 10
ATOM 15128 C CA . THR A 1 59 ? -4.384 -9.973 0.467 1.00 24.25 59 THR A CA 10
ATOM 15129 C C . THR A 1 59 ? -3.930 -9.278 1.759 1.00 74.41 59 THR A C 10
ATOM 15130 O O . THR A 1 59 ? -2.770 -8.880 1.884 1.00 60.10 59 THR A O 10
ATOM 15141 N N . ARG A 1 60 ? -4.841 -9.148 2.723 1.00 11.23 60 ARG A N 10
ATOM 15142 C CA . ARG A 1 60 ? -4.545 -8.443 3.976 1.00 3.44 60 ARG A CA 10
ATOM 15143 C C . ARG A 1 60 ? -3.361 -9.078 4.725 1.00 11.53 60 ARG A C 10
ATOM 15144 O O . ARG A 1 60 ? -3.351 -10.281 4.993 1.00 61.33 60 ARG A O 10
ATOM 15165 N N . GLY A 1 61 ? -2.374 -8.254 5.067 1.00 12.13 61 GLY A N 10
ATOM 15166 C CA . GLY A 1 61 ? -1.175 -8.744 5.740 1.00 21.30 61 GLY A CA 10
ATOM 15167 C C . GLY A 1 61 ? 0.025 -8.849 4.803 1.00 22.15 61 GLY A C 10
ATOM 15168 O O . GLY A 1 61 ? 1.172 -8.845 5.250 1.00 33.24 61 GLY A O 10
ATOM 15172 N N . ALA A 1 62 ? -0.241 -8.942 3.502 1.00 54.40 62 ALA A N 10
ATOM 15173 C CA . ALA A 1 62 ? 0.821 -9.031 2.494 1.00 73.11 62 ALA A CA 10
ATOM 15174 C C . ALA A 1 62 ? 1.465 -7.661 2.231 1.00 74.10 62 ALA A C 10
ATOM 15175 O O . ALA A 1 62 ? 0.818 -6.621 2.365 1.00 60.42 62 ALA A O 10
ATOM 15182 N N . VAL A 1 63 ? 2.739 -7.667 1.853 1.00 24.02 63 VAL A N 10
ATOM 15183 C CA . VAL A 1 63 ? 3.464 -6.429 1.556 1.00 24.31 63 VAL A CA 10
ATOM 15184 C C . VAL A 1 63 ? 3.697 -6.272 0.047 1.00 73.12 63 VAL A C 10
ATOM 15185 O O . VAL A 1 63 ? 4.382 -7.081 -0.574 1.00 75.43 63 VAL A O 10
ATOM 15198 N N . VAL A 1 64 ? 3.111 -5.236 -0.542 1.00 62.30 64 VAL A N 10
ATOM 15199 C CA . VAL A 1 64 ? 3.322 -4.932 -1.959 1.00 2.41 64 VAL A CA 10
ATOM 15200 C C . VAL A 1 64 ? 4.286 -3.749 -2.121 1.00 31.25 64 VAL A C 10
ATOM 15201 O O . VAL A 1 64 ? 4.207 -2.762 -1.385 1.00 70.24 64 VAL A O 10
ATOM 15214 N N . GLU A 1 65 ? 5.208 -3.850 -3.072 1.00 62.20 65 GLU A N 10
ATOM 15215 C CA . GLU A 1 65 ? 6.189 -2.789 -3.295 1.00 64.23 65 GLU A CA 10
ATOM 15216 C C . GLU A 1 65 ? 5.686 -1.771 -4.320 1.00 53.03 65 GLU A C 10
ATOM 15217 O O . GLU A 1 65 ? 5.556 -2.071 -5.510 1.00 11.34 65 GLU A O 10
ATOM 15229 N N . THR A 1 66 ? 5.394 -0.571 -3.840 1.00 11.31 66 THR A N 10
ATOM 15230 C CA . THR A 1 66 ? 4.946 0.529 -4.696 1.00 44.33 66 THR A CA 10
ATOM 15231 C C . THR A 1 66 ? 6.082 1.519 -4.949 1.00 22.10 66 THR A C 10
ATOM 15232 O O . THR A 1 66 ? 7.136 1.447 -4.316 1.00 13.24 66 THR A O 10
ATOM 15243 N N . ASN A 1 67 ? 5.862 2.451 -5.867 1.00 51.13 67 ASN A N 10
ATOM 15244 C CA . ASN A 1 67 ? 6.838 3.513 -6.144 1.00 42.13 67 ASN A CA 10
ATOM 15245 C C . ASN A 1 67 ? 7.182 4.310 -4.869 1.00 34.03 67 ASN A C 10
ATOM 15246 O O . ASN A 1 67 ? 8.314 4.756 -4.687 1.00 63.44 67 ASN A O 10
ATOM 15257 N N . LEU A 1 68 ? 6.197 4.465 -3.982 1.00 54.35 68 LEU A N 10
ATOM 15258 C CA . LEU A 1 68 ? 6.381 5.210 -2.728 1.00 34.52 68 LEU A CA 10
ATOM 15259 C C . LEU A 1 68 ? 7.087 4.359 -1.655 1.00 43.44 68 LEU A C 10
ATOM 15260 O O . LEU A 1 68 ? 7.574 4.886 -0.651 1.00 51.32 68 LEU A O 10
ATOM 15276 N N . GLY A 1 69 ? 7.138 3.046 -1.871 1.00 54.44 69 GLY A N 10
ATOM 15277 C CA . GLY A 1 69 ? 7.793 2.144 -0.923 1.00 65.51 69 GLY A CA 10
ATOM 15278 C C . GLY A 1 69 ? 6.949 0.921 -0.574 1.00 74.45 69 GLY A C 10
ATOM 15279 O O . GLY A 1 69 ? 6.015 0.570 -1.301 1.00 41.14 69 GLY A O 10
ATOM 15283 N N . ASN A 1 70 ? 7.276 0.266 0.542 1.00 10.20 70 ASN A N 10
ATOM 15284 C CA . ASN A 1 70 ? 6.537 -0.923 0.988 1.00 64.35 70 ASN A CA 10
ATOM 15285 C C . ASN A 1 70 ? 5.125 -0.552 1.473 1.00 54.12 70 ASN A C 10
ATOM 15286 O O . ASN A 1 70 ? 4.950 0.408 2.221 1.00 24.24 70 ASN A O 10
ATOM 15297 N N . VAL A 1 71 ? 4.121 -1.311 1.047 1.00 41.22 71 VAL A N 10
ATOM 15298 C CA . VAL A 1 71 ? 2.735 -1.070 1.469 1.00 23.05 71 VAL A CA 10
ATOM 15299 C C . VAL A 1 71 ? 2.067 -2.364 1.959 1.00 51.11 71 VAL A C 10
ATOM 15300 O O . VAL A 1 71 ? 2.042 -3.368 1.248 1.00 1.52 71 VAL A O 10
ATOM 15313 N N . ARG A 1 72 ? 1.526 -2.335 3.177 1.00 71.11 72 ARG A N 10
ATOM 15314 C CA . ARG A 1 72 ? 0.836 -3.498 3.750 1.00 15.12 72 ARG A CA 10
ATOM 15315 C C . ARG A 1 72 ? -0.657 -3.469 3.395 1.00 14.55 72 ARG A C 10
ATOM 15316 O O . ARG A 1 72 ? -1.377 -2.553 3.795 1.00 14.10 72 ARG A O 10
ATOM 15337 N N . VAL A 1 73 ? -1.114 -4.472 2.656 1.00 63.43 73 VAL A N 10
ATOM 15338 C CA . VAL A 1 73 ? -2.512 -4.540 2.214 1.00 2.33 73 VAL A CA 10
ATOM 15339 C C . VAL A 1 73 ? -3.477 -4.742 3.399 1.00 51.23 73 VAL A C 10
ATOM 15340 O O . VAL A 1 73 ? -3.242 -5.585 4.269 1.00 14.22 73 VAL A O 10
ATOM 15353 N N . THR A 1 74 ? -4.559 -3.958 3.426 1.00 55.34 74 THR A N 10
ATOM 15354 C CA . THR A 1 74 ? -5.550 -4.020 4.515 1.00 45.42 74 THR A CA 10
ATOM 15355 C C . THR A 1 74 ? -6.879 -4.620 4.045 1.00 72.41 74 THR A C 10
ATOM 15356 O O . THR A 1 74 ? -7.431 -5.523 4.678 1.00 11.43 74 THR A O 10
ATOM 15367 N N . SER A 1 75 ? -7.400 -4.103 2.938 1.00 45.54 75 SER A N 10
ATOM 15368 C CA . SER A 1 75 ? -8.690 -4.562 2.396 1.00 31.51 75 SER A CA 10
ATOM 15369 C C . SER A 1 75 ? -8.502 -5.483 1.183 1.00 13.54 75 SER A C 10
ATOM 15370 O O . SER A 1 75 ? -7.379 -5.821 0.810 1.00 74.04 75 SER A O 10
ATOM 15378 N N . ARG A 1 76 ? -9.613 -5.896 0.574 1.00 32.42 76 ARG A N 10
ATOM 15379 C CA . ARG A 1 76 ? -9.573 -6.761 -0.611 1.00 10.31 76 ARG A CA 10
ATOM 15380 C C . ARG A 1 76 ? -9.269 -5.948 -1.884 1.00 3.32 76 ARG A C 10
ATOM 15381 O O . ARG A 1 76 ? -9.761 -4.833 -2.047 1.00 64.34 76 ARG A O 10
ATOM 15402 N N . PRO A 1 77 ? -8.480 -6.509 -2.822 1.00 41.30 77 PRO A N 10
ATOM 15403 C CA . PRO A 1 77 ? -8.154 -5.833 -4.094 1.00 14.25 77 PRO A CA 10
ATOM 15404 C C . PRO A 1 77 ? -9.348 -5.765 -5.061 1.00 43.04 77 PRO A C 10
ATOM 15405 O O . PRO A 1 77 ? -9.258 -5.174 -6.141 1.00 64.42 77 PRO A O 10
ATOM 15416 N N . GLY A 1 78 ? -10.461 -6.388 -4.673 1.00 24.34 78 GLY A N 10
ATOM 15417 C CA . GLY A 1 78 ? -11.654 -6.403 -5.510 1.00 4.42 78 GLY A CA 10
ATOM 15418 C C . GLY A 1 78 ? -12.850 -5.700 -4.873 1.00 1.51 78 GLY A C 10
ATOM 15419 O O . GLY A 1 78 ? -14.001 -6.041 -5.157 1.00 54.54 78 GLY A O 10
ATOM 15423 N N . GLN A 1 79 ? -12.589 -4.722 -4.005 1.00 34.22 79 GLN A N 10
ATOM 15424 C CA . GLN A 1 79 ? -13.665 -3.924 -3.407 1.00 32.41 79 GLN A CA 10
ATOM 15425 C C . GLN A 1 79 ? -14.256 -2.966 -4.448 1.00 3.22 79 GLN A C 10
ATOM 15426 O O . GLN A 1 79 ? -13.818 -1.823 -4.571 1.00 72.31 79 GLN A O 10
ATOM 15440 N N . ASP A 1 80 ? -15.228 -3.461 -5.213 1.00 71.02 80 ASP A N 10
ATOM 15441 C CA . ASP A 1 80 ? -15.839 -2.716 -6.323 1.00 32.22 80 ASP A CA 10
ATOM 15442 C C . ASP A 1 80 ? -14.803 -2.423 -7.429 1.00 71.31 80 ASP A C 10
ATOM 15443 O O . ASP A 1 80 ? -14.866 -2.984 -8.524 1.00 23.25 80 ASP A O 10
ATOM 15452 N N . GLY A 1 81 ? -13.855 -1.541 -7.131 1.00 11.03 81 GLY A N 10
ATOM 15453 C CA . GLY A 1 81 ? -12.768 -1.256 -8.059 1.00 11.11 81 GLY A CA 10
ATOM 15454 C C . GLY A 1 81 ? -11.590 -0.552 -7.389 1.00 3.32 81 GLY A C 10
ATOM 15455 O O . GLY A 1 81 ? -10.817 0.143 -8.051 1.00 31.00 81 GLY A O 10
ATOM 15459 N N . VAL A 1 82 ? -11.437 -0.751 -6.078 1.00 74.42 82 VAL A N 10
ATOM 15460 C CA . VAL A 1 82 ? -10.412 -0.042 -5.296 1.00 23.22 82 VAL A CA 10
ATOM 15461 C C . VAL A 1 82 ? -9.577 -0.998 -4.416 1.00 2.51 82 VAL A C 10
ATOM 15462 O O . VAL A 1 82 ? -10.062 -2.041 -3.977 1.00 62.32 82 VAL A O 10
ATOM 15475 N N . ILE A 1 83 ? -8.310 -0.634 -4.186 1.00 14.40 83 ILE A N 10
ATOM 15476 C CA . ILE A 1 83 ? -7.405 -1.397 -3.307 1.00 64.51 83 ILE A CA 10
ATOM 15477 C C . ILE A 1 83 ? -6.876 -0.493 -2.171 1.00 71.43 83 ILE A C 10
ATOM 15478 O O . ILE A 1 83 ? -6.548 0.673 -2.405 1.00 34.21 83 ILE A O 10
ATOM 15494 N N . ASN A 1 84 ? -6.778 -1.035 -0.952 1.00 72.44 84 ASN A N 10
ATOM 15495 C CA . ASN A 1 84 ? -6.368 -0.240 0.224 1.00 15.30 84 ASN A CA 10
ATOM 15496 C C . ASN A 1 84 ? -5.147 -0.849 0.942 1.00 42.45 84 ASN A C 10
ATOM 15497 O O . ASN A 1 84 ? -5.034 -2.071 1.072 1.00 70.14 84 ASN A O 10
ATOM 15508 N N . GLY A 1 85 ? -4.239 0.015 1.414 1.00 11.42 85 GLY A N 10
ATOM 15509 C CA . GLY A 1 85 ? -3.053 -0.452 2.133 1.00 23.54 85 GLY A CA 10
ATOM 15510 C C . GLY A 1 85 ? -2.386 0.638 2.978 1.00 33.12 85 GLY A C 10
ATOM 15511 O O . GLY A 1 85 ? -2.808 1.793 2.958 1.00 41.24 85 GLY A O 10
ATOM 15515 N N . VAL A 1 86 ? -1.339 0.265 3.723 1.00 22.13 86 VAL A N 10
ATOM 15516 C CA . VAL A 1 86 ? -0.611 1.208 4.594 1.00 24.20 86 VAL A CA 10
ATOM 15517 C C . VAL A 1 86 ? 0.864 1.343 4.174 1.00 73.43 86 VAL A C 10
ATOM 15518 O O . VAL A 1 86 ? 1.531 0.343 3.915 1.00 53.44 86 VAL A O 10
ATOM 15531 N N . LEU A 1 87 ? 1.374 2.575 4.134 1.00 53.24 87 LEU A N 10
ATOM 15532 C CA . LEU A 1 87 ? 2.785 2.819 3.791 1.00 53.45 87 LEU A CA 10
ATOM 15533 C C . LEU A 1 87 ? 3.716 2.397 4.943 1.00 74.31 87 LEU A C 10
ATOM 15534 O O . LEU A 1 87 ? 3.801 3.075 5.963 1.00 22.12 87 LEU A O 10
ATOM 15550 N N . ILE A 1 88 ? 4.413 1.281 4.777 1.00 24.14 88 ILE A N 10
ATOM 15551 C CA . ILE A 1 88 ? 5.297 0.755 5.830 1.00 21.54 88 ILE A CA 10
ATOM 15552 C C . ILE A 1 88 ? 6.761 0.690 5.366 1.00 54.33 88 ILE A C 10
ATOM 15553 O O . ILE A 1 88 ? 7.098 1.111 4.259 1.00 72.14 88 ILE A O 10
ATOM 15569 N N . ARG A 1 89 ? 7.626 0.147 6.223 1.00 12.21 89 ARG A N 10
ATOM 15570 C CA . ARG A 1 89 ? 9.051 -0.010 5.907 1.00 73.01 89 ARG A CA 10
ATOM 15571 C C . ARG A 1 89 ? 9.573 -1.380 6.371 1.00 50.15 89 ARG A C 10
ATOM 15572 O O . ARG A 1 89 ? 10.023 -1.537 7.509 1.00 54.43 89 ARG A O 10
ATOM 15593 N N . GLU A 1 90 ? 9.482 -2.378 5.495 1.00 52.11 90 GLU A N 10
ATOM 15594 C CA . GLU A 1 90 ? 10.022 -3.713 5.781 1.00 73.22 90 GLU A CA 10
ATOM 15595 C C . GLU A 1 90 ? 11.493 -3.794 5.368 1.00 3.35 90 GLU A C 10
ATOM 15596 O O . GLU A 1 90 ? 12.322 -4.387 6.063 1.00 23.21 90 GLU A O 10
ATOM 15608 N N . LEU A 1 91 ? 11.798 -3.183 4.231 1.00 71.50 91 LEU A N 10
ATOM 15609 C CA . LEU A 1 91 ? 13.162 -3.103 3.715 1.00 11.24 91 LEU A CA 10
ATOM 15610 C C . LEU A 1 91 ? 13.442 -1.695 3.176 1.00 44.12 91 LEU A C 10
ATOM 15611 O O . LEU A 1 91 ? 12.535 -1.015 2.692 1.00 3.32 91 LEU A O 10
ATOM 15627 N N . GLU A 1 92 ? 14.686 -1.248 3.272 1.00 24.24 92 GLU A N 10
ATOM 15628 C CA . GLU A 1 92 ? 15.043 0.103 2.835 1.00 4.14 92 GLU A CA 10
ATOM 15629 C C . GLU A 1 92 ? 15.166 0.199 1.304 1.00 75.41 92 GLU A C 10
ATOM 15630 O O . GLU A 1 92 ? 14.680 1.154 0.693 1.00 51.12 92 GLU A O 10
ATOM 15642 N N . HIS A 1 93 ? 15.828 -0.782 0.693 1.00 14.14 93 HIS A N 10
ATOM 15643 C CA . HIS A 1 93 ? 16.014 -0.812 -0.765 1.00 64.13 93 HIS A CA 10
ATOM 15644 C C . HIS A 1 93 ? 15.903 -2.243 -1.311 1.00 64.15 93 HIS A C 10
ATOM 15645 O O . HIS A 1 93 ? 16.591 -3.153 -0.844 1.00 4.45 93 HIS A O 10
ATOM 15660 N N . HIS A 1 94 ? 15.041 -2.432 -2.308 1.00 62.20 94 HIS A N 10
ATOM 15661 C CA . HIS A 1 94 ? 14.813 -3.752 -2.905 1.00 44.12 94 HIS A CA 10
ATOM 15662 C C . HIS A 1 94 ? 16.016 -4.230 -3.739 1.00 31.41 94 HIS A C 10
ATOM 15663 O O . HIS A 1 94 ? 16.121 -3.941 -4.932 1.00 10.31 94 HIS A O 10
ATOM 15678 N N . HIS A 1 95 ? 16.929 -4.948 -3.094 1.00 31.10 95 HIS A N 10
ATOM 15679 C CA . HIS A 1 95 ? 18.075 -5.560 -3.781 1.00 72.55 95 HIS A CA 10
ATOM 15680 C C . HIS A 1 95 ? 18.340 -6.977 -3.245 1.00 43.40 95 HIS A C 10
ATOM 15681 O O . HIS A 1 95 ? 17.605 -7.474 -2.389 1.00 43.32 95 HIS A O 10
ATOM 15696 N N . HIS A 1 96 ? 19.380 -7.630 -3.762 1.00 34.53 96 HIS A N 10
ATOM 15697 C CA . HIS A 1 96 ? 19.717 -9.000 -3.354 1.00 64.23 96 HIS A CA 10
ATOM 15698 C C . HIS A 1 96 ? 20.780 -9.010 -2.246 1.00 40.25 96 HIS A C 10
ATOM 15699 O O . HIS A 1 96 ? 21.979 -8.883 -2.511 1.00 14.40 96 HIS A O 10
ATOM 15714 N N . HIS A 1 97 ? 20.336 -9.152 -1.002 1.00 53.04 97 HIS A N 10
ATOM 15715 C CA . HIS A 1 97 ? 21.249 -9.217 0.141 1.00 64.31 97 HIS A CA 10
ATOM 15716 C C . HIS A 1 97 ? 21.184 -10.593 0.817 1.00 51.24 97 HIS A C 10
ATOM 15717 O O . HIS A 1 97 ? 20.149 -10.979 1.360 1.00 10.33 97 HIS A O 10
ATOM 15732 N N . HIS A 1 98 ? 22.292 -11.326 0.780 1.00 70.21 98 HIS A N 10
ATOM 15733 C CA . HIS A 1 98 ? 22.350 -12.676 1.358 1.00 51.23 98 HIS A CA 10
ATOM 15734 C C . HIS A 1 98 ? 22.742 -12.637 2.851 1.00 35.12 98 HIS A C 10
ATOM 15735 O O . HIS A 1 98 ? 21.885 -12.957 3.710 1.00 38.96 98 HIS A O 10
ATOM 15751 N N . GLY A 1 1 ? 0.962 29.731 -36.706 1.00 42.54 1 GLY A N 11
ATOM 15752 C CA . GLY A 1 1 ? 1.756 30.242 -35.552 1.00 53.42 1 GLY A CA 11
ATOM 15753 C C . GLY A 1 1 ? 0.939 31.098 -34.589 1.00 13.15 1 GLY A C 11
ATOM 15754 O O . GLY A 1 1 ? 1.463 32.026 -33.974 1.00 20.12 1 GLY A O 11
ATOM 15760 N N . ASP A 1 2 ? -0.350 30.793 -34.451 1.00 73.52 2 ASP A N 11
ATOM 15761 C CA . ASP A 1 2 ? -1.229 31.541 -33.548 1.00 3.13 2 ASP A CA 11
ATOM 15762 C C . ASP A 1 2 ? -1.603 30.705 -32.318 1.00 50.23 2 ASP A C 11
ATOM 15763 O O . ASP A 1 2 ? -2.060 29.567 -32.434 1.00 4.31 2 ASP A O 11
ATOM 15772 N N . ARG A 1 3 ? -1.412 31.288 -31.138 1.00 63.01 3 ARG A N 11
ATOM 15773 C CA . ARG A 1 3 ? -1.576 30.570 -29.870 1.00 11.35 3 ARG A CA 11
ATOM 15774 C C . ARG A 1 3 ? -3.051 30.510 -29.435 1.00 62.22 3 ARG A C 11
ATOM 15775 O O . ARG A 1 3 ? -3.640 31.515 -29.027 1.00 63.00 3 ARG A O 11
ATOM 15796 N N . ARG A 1 4 ? -3.634 29.316 -29.530 1.00 72.21 4 ARG A N 11
ATOM 15797 C CA . ARG A 1 4 ? -5.030 29.080 -29.141 1.00 74.11 4 ARG A CA 11
ATOM 15798 C C . ARG A 1 4 ? -5.154 27.762 -28.365 1.00 43.21 4 ARG A C 11
ATOM 15799 O O . ARG A 1 4 ? -5.212 26.682 -28.960 1.00 62.35 4 ARG A O 11
ATOM 15820 N N . VAL A 1 5 ? -5.184 27.850 -27.037 1.00 74.53 5 VAL A N 11
ATOM 15821 C CA . VAL A 1 5 ? -5.182 26.657 -26.177 1.00 4.03 5 VAL A CA 11
ATOM 15822 C C . VAL A 1 5 ? -6.579 26.333 -25.623 1.00 2.42 5 VAL A C 11
ATOM 15823 O O . VAL A 1 5 ? -7.484 27.167 -25.646 1.00 1.41 5 VAL A O 11
ATOM 15836 N N . ARG A 1 6 ? -6.744 25.110 -25.122 1.00 52.31 6 ARG A N 11
ATOM 15837 C CA . ARG A 1 6 ? -8.020 24.671 -24.548 1.00 61.43 6 ARG A CA 11
ATOM 15838 C C . ARG A 1 6 ? -8.121 25.065 -23.066 1.00 63.50 6 ARG A C 11
ATOM 15839 O O . ARG A 1 6 ? -7.729 24.303 -22.180 1.00 32.14 6 ARG A O 11
ATOM 15860 N N . LEU A 1 7 ? -8.630 26.270 -22.808 1.00 55.50 7 LEU A N 11
ATOM 15861 C CA . LEU A 1 7 ? -8.795 26.778 -21.437 1.00 63.03 7 LEU A CA 11
ATOM 15862 C C . LEU A 1 7 ? -9.786 25.926 -20.617 1.00 2.04 7 LEU A C 11
ATOM 15863 O O . LEU A 1 7 ? -9.759 25.939 -19.385 1.00 34.32 7 LEU A O 11
ATOM 15879 N N . ILE A 1 8 ? -10.662 25.200 -21.306 1.00 44.33 8 ILE A N 11
ATOM 15880 C CA . ILE A 1 8 ? -11.644 24.335 -20.646 1.00 15.32 8 ILE A CA 11
ATOM 15881 C C . ILE A 1 8 ? -11.138 22.878 -20.551 1.00 62.24 8 ILE A C 11
ATOM 15882 O O . ILE A 1 8 ? -11.051 22.162 -21.550 1.00 14.53 8 ILE A O 11
ATOM 15898 N N . ARG A 1 9 ? -10.790 22.446 -19.339 1.00 11.32 9 ARG A N 11
ATOM 15899 C CA . ARG A 1 9 ? -10.269 21.088 -19.123 1.00 42.40 9 ARG A CA 11
ATOM 15900 C C . ARG A 1 9 ? -11.371 20.101 -18.681 1.00 72.01 9 ARG A C 11
ATOM 15901 O O . ARG A 1 9 ? -11.503 19.769 -17.505 1.00 22.14 9 ARG A O 11
ATOM 15922 N N . THR A 1 10 ? -12.167 19.629 -19.636 1.00 31.32 10 THR A N 11
ATOM 15923 C CA . THR A 1 10 ? -13.235 18.666 -19.332 1.00 60.13 10 THR A CA 11
ATOM 15924 C C . THR A 1 10 ? -12.658 17.293 -18.951 1.00 50.20 10 THR A C 11
ATOM 15925 O O . THR A 1 10 ? -12.510 16.407 -19.797 1.00 25.45 10 THR A O 11
ATOM 15936 N N . ARG A 1 11 ? -12.300 17.135 -17.677 1.00 53.02 11 ARG A N 11
ATOM 15937 C CA . ARG A 1 11 ? -11.729 15.882 -17.164 1.00 62.14 11 ARG A CA 11
ATOM 15938 C C . ARG A 1 11 ? -12.377 15.493 -15.823 1.00 44.50 11 ARG A C 11
ATOM 15939 O O . ARG A 1 11 ? -12.443 16.305 -14.897 1.00 44.43 11 ARG A O 11
ATOM 15960 N N . GLY A 1 12 ? -12.863 14.255 -15.732 1.00 20.31 12 GLY A N 11
ATOM 15961 C CA . GLY A 1 12 ? -13.495 13.778 -14.501 1.00 22.01 12 GLY A CA 11
ATOM 15962 C C . GLY A 1 12 ? -12.692 12.685 -13.803 1.00 55.21 12 GLY A C 11
ATOM 15963 O O . GLY A 1 12 ? -11.755 12.972 -13.056 1.00 21.22 12 GLY A O 11
ATOM 15967 N N . GLY A 1 13 ? -13.057 11.428 -14.049 1.00 54.52 13 GLY A N 11
ATOM 15968 C CA . GLY A 1 13 ? -12.349 10.303 -13.443 1.00 31.43 13 GLY A CA 11
ATOM 15969 C C . GLY A 1 13 ? -13.278 9.174 -13.005 1.00 4.12 13 GLY A C 11
ATOM 15970 O O . GLY A 1 13 ? -13.553 9.008 -11.816 1.00 61.10 13 GLY A O 11
ATOM 15974 N N . ASN A 1 14 ? -13.768 8.394 -13.967 1.00 3.43 14 ASN A N 11
ATOM 15975 C CA . ASN A 1 14 ? -14.659 7.263 -13.670 1.00 25.32 14 ASN A CA 11
ATOM 15976 C C . ASN A 1 14 ? -13.985 5.920 -13.997 1.00 63.24 14 ASN A C 11
ATOM 15977 O O . ASN A 1 14 ? -13.610 5.663 -15.142 1.00 72.24 14 ASN A O 11
ATOM 15988 N N . THR A 1 15 ? -13.821 5.072 -12.985 1.00 5.51 15 THR A N 11
ATOM 15989 C CA . THR A 1 15 ? -13.241 3.735 -13.172 1.00 42.35 15 THR A CA 11
ATOM 15990 C C . THR A 1 15 ? -14.332 2.662 -13.068 1.00 40.32 15 THR A C 11
ATOM 15991 O O . THR A 1 15 ? -15.066 2.603 -12.083 1.00 42.55 15 THR A O 11
ATOM 16002 N N . LYS A 1 16 ? -14.433 1.813 -14.087 1.00 23.14 16 LYS A N 11
ATOM 16003 C CA . LYS A 1 16 ? -15.548 0.860 -14.195 1.00 13.34 16 LYS A CA 11
ATOM 16004 C C . LYS A 1 16 ? -15.210 -0.531 -13.630 1.00 24.02 16 LYS A C 11
ATOM 16005 O O . LYS A 1 16 ? -16.021 -1.456 -13.733 1.00 3.31 16 LYS A O 11
ATOM 16024 N N . VAL A 1 17 ? -14.032 -0.687 -13.037 1.00 74.25 17 VAL A N 11
ATOM 16025 C CA . VAL A 1 17 ? -13.597 -1.998 -12.540 1.00 52.12 17 VAL A CA 11
ATOM 16026 C C . VAL A 1 17 ? -12.675 -1.880 -11.314 1.00 25.54 17 VAL A C 11
ATOM 16027 O O . VAL A 1 17 ? -11.882 -0.944 -11.202 1.00 61.42 17 VAL A O 11
ATOM 16040 N N . ARG A 1 18 ? -12.792 -2.844 -10.397 1.00 1.41 18 ARG A N 11
ATOM 16041 C CA . ARG A 1 18 ? -11.948 -2.894 -9.191 1.00 24.20 18 ARG A CA 11
ATOM 16042 C C . ARG A 1 18 ? -10.454 -3.114 -9.510 1.00 14.21 18 ARG A C 11
ATOM 16043 O O . ARG A 1 18 ? -9.592 -2.803 -8.689 1.00 20.23 18 ARG A O 11
ATOM 16064 N N . LEU A 1 19 ? -10.157 -3.655 -10.696 1.00 72.24 19 LEU A N 11
ATOM 16065 C CA . LEU A 1 19 ? -8.770 -3.895 -11.131 1.00 21.33 19 LEU A CA 11
ATOM 16066 C C . LEU A 1 19 ? -8.751 -4.467 -12.557 1.00 22.22 19 LEU A C 11
ATOM 16067 O O . LEU A 1 19 ? -9.451 -5.438 -12.849 1.00 73.21 19 LEU A O 11
ATOM 16083 N N . ALA A 1 20 ? -7.953 -3.859 -13.438 1.00 44.02 20 ALA A N 11
ATOM 16084 C CA . ALA A 1 20 ? -7.814 -4.333 -14.821 1.00 5.51 20 ALA A CA 11
ATOM 16085 C C . ALA A 1 20 ? -6.621 -3.675 -15.534 1.00 1.03 20 ALA A C 11
ATOM 16086 O O . ALA A 1 20 ? -6.637 -2.470 -15.783 1.00 44.33 20 ALA A O 11
ATOM 16093 N N . SER A 1 21 ? -5.593 -4.483 -15.831 1.00 35.20 21 SER A N 11
ATOM 16094 C CA . SER A 1 21 ? -4.381 -4.067 -16.589 1.00 40.24 21 SER A CA 11
ATOM 16095 C C . SER A 1 21 ? -3.443 -3.151 -15.780 1.00 40.45 21 SER A C 11
ATOM 16096 O O . SER A 1 21 ? -2.224 -3.339 -15.787 1.00 15.35 21 SER A O 11
ATOM 16104 N N . ASP A 1 22 ? -4.006 -2.168 -15.085 1.00 54.02 22 ASP A N 11
ATOM 16105 C CA . ASP A 1 22 ? -3.220 -1.217 -14.295 1.00 65.01 22 ASP A CA 11
ATOM 16106 C C . ASP A 1 22 ? -3.298 -1.559 -12.794 1.00 24.43 22 ASP A C 11
ATOM 16107 O O . ASP A 1 22 ? -4.385 -1.634 -12.219 1.00 0.32 22 ASP A O 11
ATOM 16116 N N . THR A 1 23 ? -2.139 -1.766 -12.170 1.00 13.31 23 THR A N 11
ATOM 16117 C CA . THR A 1 23 ? -2.074 -2.186 -10.761 1.00 54.42 23 THR A CA 11
ATOM 16118 C C . THR A 1 23 ? -1.673 -1.023 -9.835 1.00 71.02 23 THR A C 11
ATOM 16119 O O . THR A 1 23 ? -0.537 -0.547 -9.875 1.00 34.34 23 THR A O 11
ATOM 16130 N N . ARG A 1 24 ? -2.605 -0.592 -8.978 1.00 42.14 24 ARG A N 11
ATOM 16131 C CA . ARG A 1 24 ? -2.355 0.517 -8.042 1.00 32.12 24 ARG A CA 11
ATOM 16132 C C . ARG A 1 24 ? -3.033 0.265 -6.683 1.00 22.32 24 ARG A C 11
ATOM 16133 O O . ARG A 1 24 ? -3.850 -0.641 -6.548 1.00 63.40 24 ARG A O 11
ATOM 16154 N N . ILE A 1 25 ? -2.692 1.083 -5.687 1.00 0.23 25 ILE A N 11
ATOM 16155 C CA . ILE A 1 25 ? -3.232 0.928 -4.327 1.00 12.55 25 ILE A CA 11
ATOM 16156 C C . ILE A 1 25 ? -3.326 2.278 -3.593 1.00 62.41 25 ILE A C 11
ATOM 16157 O O . ILE A 1 25 ? -2.503 3.172 -3.802 1.00 64.30 25 ILE A O 11
ATOM 16173 N N . ASN A 1 26 ? -4.352 2.432 -2.751 1.00 10.14 26 ASN A N 11
ATOM 16174 C CA . ASN A 1 26 ? -4.482 3.619 -1.897 1.00 20.12 26 ASN A CA 11
ATOM 16175 C C . ASN A 1 26 ? -3.566 3.496 -0.671 1.00 61.53 26 ASN A C 11
ATOM 16176 O O . ASN A 1 26 ? -3.851 2.743 0.264 1.00 22.30 26 ASN A O 11
ATOM 16187 N N . VAL A 1 27 ? -2.458 4.227 -0.697 1.00 24.13 27 VAL A N 11
ATOM 16188 C CA . VAL A 1 27 ? -1.455 4.171 0.369 1.00 25.55 27 VAL A CA 11
ATOM 16189 C C . VAL A 1 27 ? -1.738 5.200 1.475 1.00 10.42 27 VAL A C 11
ATOM 16190 O O . VAL A 1 27 ? -1.833 6.401 1.213 1.00 70.12 27 VAL A O 11
ATOM 16203 N N . VAL A 1 28 ? -1.866 4.719 2.709 1.00 13.21 28 VAL A N 11
ATOM 16204 C CA . VAL A 1 28 ? -2.093 5.591 3.869 1.00 10.12 28 VAL A CA 11
ATOM 16205 C C . VAL A 1 28 ? -0.838 5.683 4.755 1.00 61.20 28 VAL A C 11
ATOM 16206 O O . VAL A 1 28 ? -0.389 4.682 5.312 1.00 13.22 28 VAL A O 11
ATOM 16219 N N . ASP A 1 29 ? -0.270 6.878 4.876 1.00 24.25 29 ASP A N 11
ATOM 16220 C CA . ASP A 1 29 ? 0.881 7.100 5.760 1.00 74.02 29 ASP A CA 11
ATOM 16221 C C . ASP A 1 29 ? 0.441 7.040 7.234 1.00 41.40 29 ASP A C 11
ATOM 16222 O O . ASP A 1 29 ? -0.419 7.810 7.655 1.00 4.44 29 ASP A O 11
ATOM 16231 N N . PRO A 1 30 ? 1.035 6.146 8.045 1.00 73.10 30 PRO A N 11
ATOM 16232 C CA . PRO A 1 30 ? 0.633 5.978 9.450 1.00 35.03 30 PRO A CA 11
ATOM 16233 C C . PRO A 1 30 ? 0.976 7.196 10.329 1.00 2.52 30 PRO A C 11
ATOM 16234 O O . PRO A 1 30 ? 0.269 7.496 11.295 1.00 74.31 30 PRO A O 11
ATOM 16245 N N . GLU A 1 31 ? 2.054 7.903 9.992 1.00 34.24 31 GLU A N 11
ATOM 16246 C CA . GLU A 1 31 ? 2.524 9.024 10.815 1.00 72.24 31 GLU A CA 11
ATOM 16247 C C . GLU A 1 31 ? 1.891 10.369 10.410 1.00 55.44 31 GLU A C 11
ATOM 16248 O O . GLU A 1 31 ? 1.485 11.149 11.272 1.00 63.44 31 GLU A O 11
ATOM 16260 N N . THR A 1 32 ? 1.807 10.646 9.106 1.00 33.22 32 THR A N 11
ATOM 16261 C CA . THR A 1 32 ? 1.244 11.925 8.627 1.00 61.24 32 THR A CA 11
ATOM 16262 C C . THR A 1 32 ? -0.237 11.798 8.244 1.00 34.44 32 THR A C 11
ATOM 16263 O O . THR A 1 32 ? -0.982 12.776 8.288 1.00 0.54 32 THR A O 11
ATOM 16274 N N . GLY A 1 33 ? -0.658 10.594 7.861 1.00 14.24 33 GLY A N 11
ATOM 16275 C CA . GLY A 1 33 ? -2.054 10.370 7.487 1.00 54.31 33 GLY A CA 11
ATOM 16276 C C . GLY A 1 33 ? -2.379 10.759 6.044 1.00 64.24 33 GLY A C 11
ATOM 16277 O O . GLY A 1 33 ? -3.540 11.009 5.714 1.00 0.21 33 GLY A O 11
ATOM 16281 N N . LYS A 1 34 ? -1.363 10.812 5.179 1.00 3.12 34 LYS A N 11
ATOM 16282 C CA . LYS A 1 34 ? -1.580 11.121 3.757 1.00 22.03 34 LYS A CA 11
ATOM 16283 C C . LYS A 1 34 ? -2.114 9.886 3.010 1.00 71.33 34 LYS A C 11
ATOM 16284 O O . LYS A 1 34 ? -1.620 8.774 3.204 1.00 65.52 34 LYS A O 11
ATOM 16303 N N . VAL A 1 35 ? -3.127 10.084 2.173 1.00 41.40 35 VAL A N 11
ATOM 16304 C CA . VAL A 1 35 ? -3.700 8.989 1.377 1.00 54.10 35 VAL A CA 11
ATOM 16305 C C . VAL A 1 35 ? -3.484 9.231 -0.127 1.00 72.04 35 VAL A C 11
ATOM 16306 O O . VAL A 1 35 ? -4.203 10.017 -0.753 1.00 10.14 35 VAL A O 11
ATOM 16319 N N . GLU A 1 36 ? -2.495 8.553 -0.702 1.00 33.33 36 GLU A N 11
ATOM 16320 C CA . GLU A 1 36 ? -2.137 8.744 -2.113 1.00 32.21 36 GLU A CA 11
ATOM 16321 C C . GLU A 1 36 ? -2.157 7.412 -2.883 1.00 12.24 36 GLU A C 11
ATOM 16322 O O . GLU A 1 36 ? -1.798 6.366 -2.345 1.00 55.21 36 GLU A O 11
ATOM 16334 N N . ILE A 1 37 ? -2.573 7.458 -4.145 1.00 65.51 37 ILE A N 11
ATOM 16335 C CA . ILE A 1 37 ? -2.661 6.253 -4.976 1.00 51.34 37 ILE A CA 11
ATOM 16336 C C . ILE A 1 37 ? -1.305 5.928 -5.631 1.00 74.51 37 ILE A C 11
ATOM 16337 O O . ILE A 1 37 ? -0.833 6.658 -6.504 1.00 43.54 37 ILE A O 11
ATOM 16353 N N . ALA A 1 38 ? -0.682 4.833 -5.202 1.00 50.23 38 ALA A N 11
ATOM 16354 C CA . ALA A 1 38 ? 0.626 4.424 -5.732 1.00 1.30 38 ALA A CA 11
ATOM 16355 C C . ALA A 1 38 ? 0.529 3.152 -6.584 1.00 3.22 38 ALA A C 11
ATOM 16356 O O . ALA A 1 38 ? -0.308 2.284 -6.334 1.00 50.04 38 ALA A O 11
ATOM 16363 N N . GLU A 1 39 ? 1.394 3.047 -7.587 1.00 63.54 39 GLU A N 11
ATOM 16364 C CA . GLU A 1 39 ? 1.451 1.867 -8.456 1.00 11.35 39 GLU A CA 11
ATOM 16365 C C . GLU A 1 39 ? 2.231 0.732 -7.778 1.00 22.40 39 GLU A C 11
ATOM 16366 O O . GLU A 1 39 ? 3.339 0.945 -7.276 1.00 52.25 39 GLU A O 11
ATOM 16378 N N . ILE A 1 40 ? 1.667 -0.470 -7.767 1.00 42.20 40 ILE A N 11
ATOM 16379 C CA . ILE A 1 40 ? 2.339 -1.621 -7.158 1.00 64.13 40 ILE A CA 11
ATOM 16380 C C . ILE A 1 40 ? 3.378 -2.222 -8.114 1.00 34.33 40 ILE A C 11
ATOM 16381 O O . ILE A 1 40 ? 3.035 -2.761 -9.169 1.00 45.03 40 ILE A O 11
ATOM 16397 N N . ARG A 1 41 ? 4.651 -2.120 -7.742 1.00 61.52 41 ARG A N 11
ATOM 16398 C CA . ARG A 1 41 ? 5.740 -2.657 -8.561 1.00 53.43 41 ARG A CA 11
ATOM 16399 C C . ARG A 1 41 ? 5.930 -4.162 -8.315 1.00 23.33 41 ARG A C 11
ATOM 16400 O O . ARG A 1 41 ? 6.033 -4.954 -9.253 1.00 62.21 41 ARG A O 11
ATOM 16421 N N . ASN A 1 42 ? 5.994 -4.542 -7.038 1.00 34.14 42 ASN A N 11
ATOM 16422 C CA . ASN A 1 42 ? 6.208 -5.942 -6.645 1.00 2.01 42 ASN A CA 11
ATOM 16423 C C . ASN A 1 42 ? 5.093 -6.412 -5.694 1.00 33.34 42 ASN A C 11
ATOM 16424 O O . ASN A 1 42 ? 4.609 -5.636 -4.869 1.00 72.42 42 ASN A O 11
ATOM 16435 N N . VAL A 1 43 ? 4.704 -7.684 -5.799 1.00 51.00 43 VAL A N 11
ATOM 16436 C CA . VAL A 1 43 ? 3.557 -8.204 -5.036 1.00 34.41 43 VAL A CA 11
ATOM 16437 C C . VAL A 1 43 ? 3.942 -9.305 -4.027 1.00 73.24 43 VAL A C 11
ATOM 16438 O O . VAL A 1 43 ? 3.075 -9.855 -3.348 1.00 32.42 43 VAL A O 11
ATOM 16451 N N . VAL A 1 44 ? 5.231 -9.631 -3.919 1.00 72.20 44 VAL A N 11
ATOM 16452 C CA . VAL A 1 44 ? 5.672 -10.665 -2.973 1.00 44.05 44 VAL A CA 11
ATOM 16453 C C . VAL A 1 44 ? 5.678 -10.138 -1.524 1.00 4.34 44 VAL A C 11
ATOM 16454 O O . VAL A 1 44 ? 6.343 -9.149 -1.210 1.00 63.01 44 VAL A O 11
ATOM 16467 N N . GLU A 1 45 ? 4.931 -10.803 -0.647 1.00 74.02 45 GLU A N 11
ATOM 16468 C CA . GLU A 1 45 ? 4.847 -10.401 0.760 1.00 62.31 45 GLU A CA 11
ATOM 16469 C C . GLU A 1 45 ? 5.828 -11.202 1.630 1.00 70.01 45 GLU A C 11
ATOM 16470 O O . GLU A 1 45 ? 6.613 -12.012 1.126 1.00 64.30 45 GLU A O 11
ATOM 16482 N N . ASN A 1 46 ? 5.770 -10.980 2.946 1.00 3.21 46 ASN A N 11
ATOM 16483 C CA . ASN A 1 46 ? 6.636 -11.694 3.892 1.00 44.25 46 ASN A CA 11
ATOM 16484 C C . ASN A 1 46 ? 6.270 -13.191 3.948 1.00 74.41 46 ASN A C 11
ATOM 16485 O O . ASN A 1 46 ? 5.403 -13.605 4.718 1.00 62.04 46 ASN A O 11
ATOM 16496 N N . THR A 1 47 ? 6.914 -13.989 3.101 1.00 31.24 47 THR A N 11
ATOM 16497 C CA . THR A 1 47 ? 6.692 -15.445 3.069 1.00 15.11 47 THR A CA 11
ATOM 16498 C C . THR A 1 47 ? 8.017 -16.206 3.113 1.00 24.11 47 THR A C 11
ATOM 16499 O O . THR A 1 47 ? 9.090 -15.616 2.967 1.00 65.45 47 THR A O 11
ATOM 16510 N N . ALA A 1 48 ? 7.941 -17.512 3.340 1.00 3.03 48 ALA A N 11
ATOM 16511 C CA . ALA A 1 48 ? 9.121 -18.375 3.274 1.00 13.23 48 ALA A CA 11
ATOM 16512 C C . ALA A 1 48 ? 9.334 -18.889 1.844 1.00 75.41 48 ALA A C 11
ATOM 16513 O O . ALA A 1 48 ? 10.466 -19.112 1.410 1.00 52.45 48 ALA A O 11
ATOM 16520 N N . ASN A 1 49 ? 8.231 -19.058 1.112 1.00 54.45 49 ASN A N 11
ATOM 16521 C CA . ASN A 1 49 ? 8.274 -19.557 -0.265 1.00 63.41 49 ASN A CA 11
ATOM 16522 C C . ASN A 1 49 ? 7.693 -18.537 -1.262 1.00 41.33 49 ASN A C 11
ATOM 16523 O O . ASN A 1 49 ? 6.476 -18.471 -1.453 1.00 15.41 49 ASN A O 11
ATOM 16534 N N . PRO A 1 50 ? 8.551 -17.711 -1.896 1.00 64.31 50 PRO A N 11
ATOM 16535 C CA . PRO A 1 50 ? 8.129 -16.804 -2.976 1.00 51.11 50 PRO A CA 11
ATOM 16536 C C . PRO A 1 50 ? 7.766 -17.574 -4.256 1.00 74.31 50 PRO A C 11
ATOM 16537 O O . PRO A 1 50 ? 8.635 -17.894 -5.076 1.00 20.03 50 PRO A O 11
ATOM 16548 N N . HIS A 1 51 ? 6.483 -17.889 -4.409 1.00 72.21 51 HIS A N 11
ATOM 16549 C CA . HIS A 1 51 ? 6.014 -18.723 -5.520 1.00 1.24 51 HIS A CA 11
ATOM 16550 C C . HIS A 1 51 ? 4.788 -18.112 -6.215 1.00 20.25 51 HIS A C 11
ATOM 16551 O O . HIS A 1 51 ? 3.905 -17.559 -5.559 1.00 43.20 51 HIS A O 11
ATOM 16566 N N . PHE A 1 52 ? 4.753 -18.217 -7.547 1.00 12.15 52 PHE A N 11
ATOM 16567 C CA . PHE A 1 52 ? 3.618 -17.743 -8.357 1.00 54.41 52 PHE A CA 11
ATOM 16568 C C . PHE A 1 52 ? 3.502 -16.203 -8.317 1.00 1.20 52 PHE A C 11
ATOM 16569 O O . PHE A 1 52 ? 2.511 -15.627 -8.770 1.00 4.23 52 PHE A O 11
ATOM 16586 N N . VAL A 1 53 ? 4.553 -15.545 -7.814 1.00 13.32 53 VAL A N 11
ATOM 16587 C CA . VAL A 1 53 ? 4.588 -14.078 -7.689 1.00 32.40 53 VAL A CA 11
ATOM 16588 C C . VAL A 1 53 ? 4.492 -13.378 -9.060 1.00 72.15 53 VAL A C 11
ATOM 16589 O O . VAL A 1 53 ? 4.145 -12.197 -9.149 1.00 73.12 53 VAL A O 11
ATOM 16602 N N . ARG A 1 54 ? 4.801 -14.114 -10.129 1.00 1.04 54 ARG A N 11
ATOM 16603 C CA . ARG A 1 54 ? 4.673 -13.587 -11.495 1.00 74.42 54 ARG A CA 11
ATOM 16604 C C . ARG A 1 54 ? 3.213 -13.210 -11.813 1.00 34.23 54 ARG A C 11
ATOM 16605 O O . ARG A 1 54 ? 2.938 -12.463 -12.751 1.00 1.01 54 ARG A O 11
ATOM 16626 N N . ARG A 1 55 ? 2.285 -13.735 -11.019 1.00 41.00 55 ARG A N 11
ATOM 16627 C CA . ARG A 1 55 ? 0.870 -13.391 -11.140 1.00 62.22 55 ARG A CA 11
ATOM 16628 C C . ARG A 1 55 ? 0.437 -12.602 -9.891 1.00 52.30 55 ARG A C 11
ATOM 16629 O O . ARG A 1 55 ? 0.496 -13.116 -8.776 1.00 34.42 55 ARG A O 11
ATOM 16650 N N . ASN A 1 56 ? -0.001 -11.360 -10.087 1.00 33.32 56 ASN A N 11
ATOM 16651 C CA . ASN A 1 56 ? -0.251 -10.435 -8.970 1.00 5.32 56 ASN A CA 11
ATOM 16652 C C . ASN A 1 56 ? -1.317 -10.952 -7.981 1.00 14.41 56 ASN A C 11
ATOM 16653 O O . ASN A 1 56 ? -2.521 -10.873 -8.238 1.00 45.42 56 ASN A O 11
ATOM 16664 N N . ILE A 1 57 ? -0.853 -11.489 -6.849 1.00 3.20 57 ILE A N 11
ATOM 16665 C CA . ILE A 1 57 ? -1.738 -11.924 -5.760 1.00 13.03 57 ILE A CA 11
ATOM 16666 C C . ILE A 1 57 ? -1.791 -10.864 -4.644 1.00 4.32 57 ILE A C 11
ATOM 16667 O O . ILE A 1 57 ? -0.876 -10.763 -3.826 1.00 53.45 57 ILE A O 11
ATOM 16683 N N . ILE A 1 58 ? -2.855 -10.066 -4.626 1.00 3.50 58 ILE A N 11
ATOM 16684 C CA . ILE A 1 58 ? -3.026 -9.029 -3.600 1.00 23.23 58 ILE A CA 11
ATOM 16685 C C . ILE A 1 58 ? -4.074 -9.454 -2.557 1.00 5.23 58 ILE A C 11
ATOM 16686 O O . ILE A 1 58 ? -5.217 -9.749 -2.902 1.00 23.53 58 ILE A O 11
ATOM 16702 N N . THR A 1 59 ? -3.683 -9.492 -1.284 1.00 73.53 59 THR A N 11
ATOM 16703 C CA . THR A 1 59 ? -4.612 -9.862 -0.202 1.00 70.01 59 THR A CA 11
ATOM 16704 C C . THR A 1 59 ? -4.292 -9.124 1.104 1.00 42.04 59 THR A C 11
ATOM 16705 O O . THR A 1 59 ? -3.249 -8.482 1.230 1.00 40.03 59 THR A O 11
ATOM 16716 N N . ARG A 1 60 ? -5.199 -9.229 2.075 1.00 62.31 60 ARG A N 11
ATOM 16717 C CA . ARG A 1 60 ? -5.028 -8.578 3.378 1.00 52.45 60 ARG A CA 11
ATOM 16718 C C . ARG A 1 60 ? -3.799 -9.134 4.119 1.00 61.31 60 ARG A C 11
ATOM 16719 O O . ARG A 1 60 ? -3.683 -10.342 4.326 1.00 2.05 60 ARG A O 11
ATOM 16740 N N . GLY A 1 61 ? -2.893 -8.246 4.514 1.00 11.25 61 GLY A N 11
ATOM 16741 C CA . GLY A 1 61 ? -1.683 -8.662 5.219 1.00 51.42 61 GLY A CA 11
ATOM 16742 C C . GLY A 1 61 ? -0.450 -8.698 4.323 1.00 42.14 61 GLY A C 11
ATOM 16743 O O . GLY A 1 61 ? 0.682 -8.757 4.812 1.00 61.44 61 GLY A O 11
ATOM 16747 N N . ALA A 1 62 ? -0.663 -8.659 3.009 1.00 13.32 62 ALA A N 11
ATOM 16748 C CA . ALA A 1 62 ? 0.443 -8.672 2.047 1.00 35.04 62 ALA A CA 11
ATOM 16749 C C . ALA A 1 62 ? 1.150 -7.310 1.981 1.00 24.30 62 ALA A C 11
ATOM 16750 O O . ALA A 1 62 ? 0.505 -6.263 1.990 1.00 0.33 62 ALA A O 11
ATOM 16757 N N . VAL A 1 63 ? 2.480 -7.326 1.925 1.00 33.45 63 VAL A N 11
ATOM 16758 C CA . VAL A 1 63 ? 3.269 -6.093 1.811 1.00 40.11 63 VAL A CA 11
ATOM 16759 C C . VAL A 1 63 ? 3.838 -5.933 0.393 1.00 31.31 63 VAL A C 11
ATOM 16760 O O . VAL A 1 63 ? 4.716 -6.688 -0.025 1.00 42.40 63 VAL A O 11
ATOM 16773 N N . VAL A 1 64 ? 3.347 -4.934 -0.337 1.00 14.43 64 VAL A N 11
ATOM 16774 C CA . VAL A 1 64 ? 3.742 -4.728 -1.737 1.00 50.31 64 VAL A CA 11
ATOM 16775 C C . VAL A 1 64 ? 4.700 -3.534 -1.911 1.00 62.10 64 VAL A C 11
ATOM 16776 O O . VAL A 1 64 ? 4.534 -2.491 -1.284 1.00 13.20 64 VAL A O 11
ATOM 16789 N N . GLU A 1 65 ? 5.705 -3.698 -2.771 1.00 51.54 65 GLU A N 11
ATOM 16790 C CA . GLU A 1 65 ? 6.655 -2.616 -3.070 1.00 63.25 65 GLU A CA 11
ATOM 16791 C C . GLU A 1 65 ? 6.074 -1.659 -4.130 1.00 75.51 65 GLU A C 11
ATOM 16792 O O . GLU A 1 65 ? 5.820 -2.059 -5.268 1.00 22.15 65 GLU A O 11
ATOM 16804 N N . THR A 1 66 ? 5.856 -0.398 -3.747 1.00 44.45 66 THR A N 11
ATOM 16805 C CA . THR A 1 66 ? 5.265 0.613 -4.649 1.00 12.33 66 THR A CA 11
ATOM 16806 C C . THR A 1 66 ? 6.199 1.817 -4.844 1.00 71.21 66 THR A C 11
ATOM 16807 O O . THR A 1 66 ? 7.281 1.880 -4.258 1.00 51.42 66 THR A O 11
ATOM 16818 N N . ASN A 1 67 ? 5.768 2.791 -5.654 1.00 64.12 67 ASN A N 11
ATOM 16819 C CA . ASN A 1 67 ? 6.559 4.012 -5.881 1.00 1.41 67 ASN A CA 11
ATOM 16820 C C . ASN A 1 67 ? 6.691 4.858 -4.600 1.00 31.13 67 ASN A C 11
ATOM 16821 O O . ASN A 1 67 ? 7.577 5.708 -4.494 1.00 40.21 67 ASN A O 11
ATOM 16832 N N . LEU A 1 68 ? 5.802 4.630 -3.634 1.00 43.42 68 LEU A N 11
ATOM 16833 C CA . LEU A 1 68 ? 5.899 5.288 -2.323 1.00 45.21 68 LEU A CA 11
ATOM 16834 C C . LEU A 1 68 ? 6.670 4.415 -1.324 1.00 13.01 68 LEU A C 11
ATOM 16835 O O . LEU A 1 68 ? 7.235 4.915 -0.350 1.00 72.11 68 LEU A O 11
ATOM 16851 N N . GLY A 1 69 ? 6.692 3.106 -1.573 1.00 65.14 69 GLY A N 11
ATOM 16852 C CA . GLY A 1 69 ? 7.388 2.183 -0.688 1.00 64.42 69 GLY A CA 11
ATOM 16853 C C . GLY A 1 69 ? 6.593 0.920 -0.386 1.00 34.12 69 GLY A C 11
ATOM 16854 O O . GLY A 1 69 ? 5.649 0.585 -1.103 1.00 52.44 69 GLY A O 11
ATOM 16858 N N . ASN A 1 70 ? 6.977 0.213 0.679 1.00 53.42 70 ASN A N 11
ATOM 16859 C CA . ASN A 1 70 ? 6.272 -1.009 1.086 1.00 11.00 70 ASN A CA 11
ATOM 16860 C C . ASN A 1 70 ? 4.898 -0.669 1.670 1.00 13.21 70 ASN A C 11
ATOM 16861 O O . ASN A 1 70 ? 4.798 0.013 2.684 1.00 30.02 70 ASN A O 11
ATOM 16872 N N . VAL A 1 71 ? 3.844 -1.136 1.028 1.00 12.12 71 VAL A N 11
ATOM 16873 C CA . VAL A 1 71 ? 2.484 -0.872 1.493 1.00 63.22 71 VAL A CA 11
ATOM 16874 C C . VAL A 1 71 ? 1.821 -2.153 2.020 1.00 22.43 71 VAL A C 11
ATOM 16875 O O . VAL A 1 71 ? 1.693 -3.141 1.297 1.00 61.13 71 VAL A O 11
ATOM 16888 N N . ARG A 1 72 ? 1.416 -2.139 3.289 1.00 44.01 72 ARG A N 11
ATOM 16889 C CA . ARG A 1 72 ? 0.745 -3.290 3.896 1.00 22.33 72 ARG A CA 11
ATOM 16890 C C . ARG A 1 72 ? -0.761 -3.252 3.596 1.00 24.14 72 ARG A C 11
ATOM 16891 O O . ARG A 1 72 ? -1.489 -2.406 4.119 1.00 15.24 72 ARG A O 11
ATOM 16912 N N . VAL A 1 73 ? -1.211 -4.173 2.751 1.00 74.01 73 VAL A N 11
ATOM 16913 C CA . VAL A 1 73 ? -2.595 -4.189 2.264 1.00 35.21 73 VAL A CA 11
ATOM 16914 C C . VAL A 1 73 ? -3.612 -4.456 3.390 1.00 71.12 73 VAL A C 11
ATOM 16915 O O . VAL A 1 73 ? -3.568 -5.496 4.054 1.00 31.32 73 VAL A O 11
ATOM 16928 N N . THR A 1 74 ? -4.520 -3.507 3.596 1.00 12.04 74 THR A N 11
ATOM 16929 C CA . THR A 1 74 ? -5.572 -3.637 4.612 1.00 4.03 74 THR A CA 11
ATOM 16930 C C . THR A 1 74 ? -6.832 -4.300 4.040 1.00 14.11 74 THR A C 11
ATOM 16931 O O . THR A 1 74 ? -7.466 -5.126 4.698 1.00 63.12 74 THR A O 11
ATOM 16942 N N . SER A 1 75 ? -7.193 -3.933 2.814 1.00 44.14 75 SER A N 11
ATOM 16943 C CA . SER A 1 75 ? -8.402 -4.469 2.168 1.00 24.21 75 SER A CA 11
ATOM 16944 C C . SER A 1 75 ? -8.078 -5.136 0.825 1.00 33.04 75 SER A C 11
ATOM 16945 O O . SER A 1 75 ? -7.258 -4.638 0.052 1.00 64.03 75 SER A O 11
ATOM 16953 N N . ARG A 1 76 ? -8.742 -6.260 0.551 1.00 73.41 76 ARG A N 11
ATOM 16954 C CA . ARG A 1 76 ? -8.511 -7.028 -0.683 1.00 3.41 76 ARG A CA 11
ATOM 16955 C C . ARG A 1 76 ? -8.940 -6.247 -1.947 1.00 1.24 76 ARG A C 11
ATOM 16956 O O . ARG A 1 76 ? -9.840 -5.406 -1.899 1.00 13.43 76 ARG A O 11
ATOM 16977 N N . PRO A 1 77 ? -8.325 -6.560 -3.112 1.00 32.44 77 PRO A N 11
ATOM 16978 C CA . PRO A 1 77 ? -8.510 -5.791 -4.363 1.00 41.41 77 PRO A CA 11
ATOM 16979 C C . PRO A 1 77 ? -9.854 -6.035 -5.074 1.00 62.44 77 PRO A C 11
ATOM 16980 O O . PRO A 1 77 ? -9.904 -6.100 -6.305 1.00 44.21 77 PRO A O 11
ATOM 16991 N N . GLY A 1 78 ? -10.938 -6.144 -4.312 1.00 22.31 78 GLY A N 11
ATOM 16992 C CA . GLY A 1 78 ? -12.250 -6.347 -4.916 1.00 30.43 78 GLY A CA 11
ATOM 16993 C C . GLY A 1 78 ? -13.401 -6.293 -3.914 1.00 53.14 78 GLY A C 11
ATOM 16994 O O . GLY A 1 78 ? -14.445 -6.906 -4.131 1.00 53.21 78 GLY A O 11
ATOM 16998 N N . GLN A 1 79 ? -13.215 -5.560 -2.814 1.00 33.11 79 GLN A N 11
ATOM 16999 C CA . GLN A 1 79 ? -14.265 -5.427 -1.796 1.00 24.51 79 GLN A CA 11
ATOM 17000 C C . GLN A 1 79 ? -15.117 -4.172 -2.039 1.00 61.12 79 GLN A C 11
ATOM 17001 O O . GLN A 1 79 ? -16.315 -4.268 -2.310 1.00 73.41 79 GLN A O 11
ATOM 17015 N N . ASP A 1 80 ? -14.502 -2.992 -1.944 1.00 52.11 80 ASP A N 11
ATOM 17016 C CA . ASP A 1 80 ? -15.213 -1.732 -2.208 1.00 5.33 80 ASP A CA 11
ATOM 17017 C C . ASP A 1 80 ? -14.859 -1.173 -3.601 1.00 5.15 80 ASP A C 11
ATOM 17018 O O . ASP A 1 80 ? -15.111 -0.004 -3.906 1.00 40.21 80 ASP A O 11
ATOM 17027 N N . GLY A 1 81 ? -14.298 -2.026 -4.455 1.00 41.24 81 GLY A N 11
ATOM 17028 C CA . GLY A 1 81 ? -13.885 -1.599 -5.789 1.00 71.33 81 GLY A CA 11
ATOM 17029 C C . GLY A 1 81 ? -12.541 -0.873 -5.803 1.00 30.32 81 GLY A C 11
ATOM 17030 O O . GLY A 1 81 ? -12.211 -0.181 -6.764 1.00 74.10 81 GLY A O 11
ATOM 17034 N N . VAL A 1 82 ? -11.764 -1.037 -4.733 1.00 45.24 82 VAL A N 11
ATOM 17035 C CA . VAL A 1 82 ? -10.469 -0.357 -4.601 1.00 5.04 82 VAL A CA 11
ATOM 17036 C C . VAL A 1 82 ? -9.534 -1.089 -3.618 1.00 21.21 82 VAL A C 11
ATOM 17037 O O . VAL A 1 82 ? -9.987 -1.720 -2.663 1.00 42.13 82 VAL A O 11
ATOM 17050 N N . ILE A 1 83 ? -8.227 -1.004 -3.871 1.00 63.51 83 ILE A N 11
ATOM 17051 C CA . ILE A 1 83 ? -7.217 -1.595 -2.984 1.00 50.52 83 ILE A CA 11
ATOM 17052 C C . ILE A 1 83 ? -6.727 -0.562 -1.950 1.00 12.42 83 ILE A C 11
ATOM 17053 O O . ILE A 1 83 ? -6.437 0.583 -2.302 1.00 74.22 83 ILE A O 11
ATOM 17069 N N . ASN A 1 84 ? -6.619 -0.965 -0.684 1.00 3.34 84 ASN A N 11
ATOM 17070 C CA . ASN A 1 84 ? -6.178 -0.053 0.390 1.00 21.14 84 ASN A CA 11
ATOM 17071 C C . ASN A 1 84 ? -5.024 -0.659 1.206 1.00 30.11 84 ASN A C 11
ATOM 17072 O O . ASN A 1 84 ? -4.980 -1.869 1.421 1.00 25.34 84 ASN A O 11
ATOM 17083 N N . GLY A 1 85 ? -4.095 0.188 1.662 1.00 34.41 85 GLY A N 11
ATOM 17084 C CA . GLY A 1 85 ? -2.969 -0.289 2.466 1.00 53.44 85 GLY A CA 11
ATOM 17085 C C . GLY A 1 85 ? -2.243 0.827 3.224 1.00 31.11 85 GLY A C 11
ATOM 17086 O O . GLY A 1 85 ? -2.518 2.008 3.018 1.00 1.40 85 GLY A O 11
ATOM 17090 N N . VAL A 1 86 ? -1.305 0.449 4.098 1.00 60.42 86 VAL A N 11
ATOM 17091 C CA . VAL A 1 86 ? -0.558 1.422 4.921 1.00 13.24 86 VAL A CA 11
ATOM 17092 C C . VAL A 1 86 ? 0.911 1.543 4.470 1.00 12.33 86 VAL A C 11
ATOM 17093 O O . VAL A 1 86 ? 1.513 0.567 4.028 1.00 32.43 86 VAL A O 11
ATOM 17106 N N . LEU A 1 87 ? 1.488 2.739 4.606 1.00 70.40 87 LEU A N 11
ATOM 17107 C CA . LEU A 1 87 ? 2.867 2.997 4.166 1.00 52.14 87 LEU A CA 11
ATOM 17108 C C . LEU A 1 87 ? 3.901 2.595 5.235 1.00 21.24 87 LEU A C 11
ATOM 17109 O O . LEU A 1 87 ? 3.908 3.126 6.344 1.00 73.41 87 LEU A O 11
ATOM 17125 N N . ILE A 1 88 ? 4.776 1.656 4.880 1.00 73.41 88 ILE A N 11
ATOM 17126 C CA . ILE A 1 88 ? 5.824 1.156 5.782 1.00 42.11 88 ILE A CA 11
ATOM 17127 C C . ILE A 1 88 ? 7.107 0.833 4.995 1.00 45.04 88 ILE A C 11
ATOM 17128 O O . ILE A 1 88 ? 7.198 1.102 3.795 1.00 31.53 88 ILE A O 11
ATOM 17144 N N . ARG A 1 89 ? 8.091 0.250 5.676 1.00 24.43 89 ARG A N 11
ATOM 17145 C CA . ARG A 1 89 ? 9.302 -0.272 5.022 1.00 51.41 89 ARG A CA 11
ATOM 17146 C C . ARG A 1 89 ? 9.765 -1.575 5.694 1.00 30.35 89 ARG A C 11
ATOM 17147 O O . ARG A 1 89 ? 10.555 -1.551 6.639 1.00 62.41 89 ARG A O 11
ATOM 17168 N N . GLU A 1 90 ? 9.264 -2.715 5.217 1.00 24.14 90 GLU A N 11
ATOM 17169 C CA . GLU A 1 90 ? 9.703 -4.016 5.739 1.00 62.20 90 GLU A CA 11
ATOM 17170 C C . GLU A 1 90 ? 11.143 -4.313 5.306 1.00 10.52 90 GLU A C 11
ATOM 17171 O O . GLU A 1 90 ? 11.876 -5.043 5.978 1.00 4.20 90 GLU A O 11
ATOM 17183 N N . LEU A 1 91 ? 11.533 -3.735 4.173 1.00 23.22 91 LEU A N 11
ATOM 17184 C CA . LEU A 1 91 ? 12.916 -3.779 3.692 1.00 13.44 91 LEU A CA 11
ATOM 17185 C C . LEU A 1 91 ? 13.290 -2.433 3.059 1.00 30.12 91 LEU A C 11
ATOM 17186 O O . LEU A 1 91 ? 12.416 -1.635 2.715 1.00 51.24 91 LEU A O 11
ATOM 17202 N N . GLU A 1 92 ? 14.582 -2.167 2.919 1.00 12.35 92 GLU A N 11
ATOM 17203 C CA . GLU A 1 92 ? 15.037 -0.927 2.284 1.00 42.23 92 GLU A CA 11
ATOM 17204 C C . GLU A 1 92 ? 15.582 -1.191 0.874 1.00 62.24 92 GLU A C 11
ATOM 17205 O O . GLU A 1 92 ? 15.022 -0.733 -0.126 1.00 51.22 92 GLU A O 11
ATOM 17217 N N . HIS A 1 93 ? 16.672 -1.952 0.808 1.00 15.21 93 HIS A N 11
ATOM 17218 C CA . HIS A 1 93 ? 17.377 -2.197 -0.451 1.00 40.34 93 HIS A CA 11
ATOM 17219 C C . HIS A 1 93 ? 16.610 -3.175 -1.356 1.00 54.45 93 HIS A C 11
ATOM 17220 O O . HIS A 1 93 ? 16.900 -4.371 -1.383 1.00 42.44 93 HIS A O 11
ATOM 17235 N N . HIS A 1 94 ? 15.615 -2.666 -2.082 1.00 11.44 94 HIS A N 11
ATOM 17236 C CA . HIS A 1 94 ? 14.877 -3.490 -3.050 1.00 72.21 94 HIS A CA 11
ATOM 17237 C C . HIS A 1 94 ? 15.716 -3.725 -4.321 1.00 24.24 94 HIS A C 11
ATOM 17238 O O . HIS A 1 94 ? 15.429 -3.186 -5.393 1.00 64.24 94 HIS A O 11
ATOM 17253 N N . HIS A 1 95 ? 16.760 -4.536 -4.165 1.00 74.25 95 HIS A N 11
ATOM 17254 C CA . HIS A 1 95 ? 17.733 -4.816 -5.224 1.00 51.13 95 HIS A CA 11
ATOM 17255 C C . HIS A 1 95 ? 18.763 -5.841 -4.718 1.00 71.30 95 HIS A C 11
ATOM 17256 O O . HIS A 1 95 ? 19.098 -6.806 -5.408 1.00 14.43 95 HIS A O 11
ATOM 17271 N N . HIS A 1 96 ? 19.268 -5.600 -3.509 1.00 4.53 96 HIS A N 11
ATOM 17272 C CA . HIS A 1 96 ? 20.167 -6.541 -2.832 1.00 73.25 96 HIS A CA 11
ATOM 17273 C C . HIS A 1 96 ? 19.418 -7.818 -2.412 1.00 4.23 96 HIS A C 11
ATOM 17274 O O . HIS A 1 96 ? 18.598 -7.796 -1.496 1.00 0.42 96 HIS A O 11
ATOM 17289 N N . HIS A 1 97 ? 19.711 -8.930 -3.084 1.00 13.32 97 HIS A N 11
ATOM 17290 C CA . HIS A 1 97 ? 19.048 -10.208 -2.794 1.00 4.41 97 HIS A CA 11
ATOM 17291 C C . HIS A 1 97 ? 19.654 -10.903 -1.564 1.00 52.43 97 HIS A C 11
ATOM 17292 O O . HIS A 1 97 ? 20.788 -10.623 -1.168 1.00 64.23 97 HIS A O 11
ATOM 17307 N N . HIS A 1 98 ? 18.884 -11.816 -0.971 1.00 4.21 98 HIS A N 11
ATOM 17308 C CA . HIS A 1 98 ? 19.322 -12.561 0.215 1.00 62.24 98 HIS A CA 11
ATOM 17309 C C . HIS A 1 98 ? 18.525 -13.876 0.370 1.00 20.13 98 HIS A C 11
ATOM 17310 O O . HIS A 1 98 ? 17.433 -13.857 0.982 1.00 37.53 98 HIS A O 11
ATOM 17326 N N . GLY A 1 1 ? -17.811 44.353 0.483 1.00 5.10 1 GLY A N 12
ATOM 17327 C CA . GLY A 1 1 ? -17.144 43.410 -0.457 1.00 70.33 1 GLY A CA 12
ATOM 17328 C C . GLY A 1 1 ? -16.488 42.226 0.247 1.00 40.45 1 GLY A C 12
ATOM 17329 O O . GLY A 1 1 ? -15.267 42.186 0.402 1.00 61.31 1 GLY A O 12
ATOM 17335 N N . ASP A 1 2 ? -17.298 41.258 0.676 1.00 4.21 2 ASP A N 12
ATOM 17336 C CA . ASP A 1 2 ? -16.787 40.061 1.353 1.00 55.23 2 ASP A CA 12
ATOM 17337 C C . ASP A 1 2 ? -16.345 38.987 0.345 1.00 72.22 2 ASP A C 12
ATOM 17338 O O . ASP A 1 2 ? -16.484 39.156 -0.868 1.00 25.33 2 ASP A O 12
ATOM 17347 N N . ARG A 1 3 ? -15.807 37.882 0.854 1.00 54.52 3 ARG A N 12
ATOM 17348 C CA . ARG A 1 3 ? -15.349 36.779 0.003 1.00 22.41 3 ARG A CA 12
ATOM 17349 C C . ARG A 1 3 ? -16.151 35.499 0.274 1.00 24.51 3 ARG A C 12
ATOM 17350 O O . ARG A 1 3 ? -15.821 34.725 1.173 1.00 4.04 3 ARG A O 12
ATOM 17371 N N . ARG A 1 4 ? -17.217 35.294 -0.495 1.00 52.33 4 ARG A N 12
ATOM 17372 C CA . ARG A 1 4 ? -18.061 34.103 -0.340 1.00 11.22 4 ARG A CA 12
ATOM 17373 C C . ARG A 1 4 ? -17.515 32.918 -1.153 1.00 24.32 4 ARG A C 12
ATOM 17374 O O . ARG A 1 4 ? -17.303 33.023 -2.363 1.00 34.14 4 ARG A O 12
ATOM 17395 N N . VAL A 1 5 ? -17.292 31.789 -0.486 1.00 43.43 5 VAL A N 12
ATOM 17396 C CA . VAL A 1 5 ? -16.764 30.591 -1.147 1.00 72.34 5 VAL A CA 12
ATOM 17397 C C . VAL A 1 5 ? -17.889 29.751 -1.780 1.00 30.30 5 VAL A C 12
ATOM 17398 O O . VAL A 1 5 ? -18.921 29.490 -1.156 1.00 20.00 5 VAL A O 12
ATOM 17411 N N . ARG A 1 6 ? -17.694 29.345 -3.034 1.00 30.35 6 ARG A N 12
ATOM 17412 C CA . ARG A 1 6 ? -18.671 28.499 -3.726 1.00 41.12 6 ARG A CA 12
ATOM 17413 C C . ARG A 1 6 ? -18.535 27.028 -3.289 1.00 2.22 6 ARG A C 12
ATOM 17414 O O . ARG A 1 6 ? -17.543 26.356 -3.594 1.00 2.22 6 ARG A O 12
ATOM 17435 N N . LEU A 1 7 ? -19.530 26.540 -2.552 1.00 50.52 7 LEU A N 12
ATOM 17436 C CA . LEU A 1 7 ? -19.526 25.164 -2.042 1.00 51.42 7 LEU A CA 12
ATOM 17437 C C . LEU A 1 7 ? -20.044 24.178 -3.102 1.00 43.15 7 LEU A C 12
ATOM 17438 O O . LEU A 1 7 ? -19.734 22.987 -3.062 1.00 75.32 7 LEU A O 12
ATOM 17454 N N . ILE A 1 8 ? -20.834 24.688 -4.046 1.00 64.23 8 ILE A N 12
ATOM 17455 C CA . ILE A 1 8 ? -21.362 23.874 -5.149 1.00 50.31 8 ILE A CA 12
ATOM 17456 C C . ILE A 1 8 ? -20.253 23.057 -5.850 1.00 52.44 8 ILE A C 12
ATOM 17457 O O . ILE A 1 8 ? -19.266 23.611 -6.343 1.00 13.25 8 ILE A O 12
ATOM 17473 N N . ARG A 1 9 ? -20.415 21.733 -5.864 1.00 44.44 9 ARG A N 12
ATOM 17474 C CA . ARG A 1 9 ? -19.440 20.828 -6.490 1.00 42.14 9 ARG A CA 12
ATOM 17475 C C . ARG A 1 9 ? -20.043 19.432 -6.703 1.00 14.55 9 ARG A C 12
ATOM 17476 O O . ARG A 1 9 ? -20.836 18.959 -5.891 1.00 41.54 9 ARG A O 12
ATOM 17497 N N . THR A 1 10 ? -19.669 18.778 -7.799 1.00 43.00 10 THR A N 12
ATOM 17498 C CA . THR A 1 10 ? -20.178 17.436 -8.117 1.00 4.00 10 THR A CA 12
ATOM 17499 C C . THR A 1 10 ? -19.048 16.499 -8.561 1.00 70.23 10 THR A C 12
ATOM 17500 O O . THR A 1 10 ? -17.951 16.946 -8.899 1.00 55.32 10 THR A O 12
ATOM 17511 N N . ARG A 1 11 ? -19.322 15.197 -8.547 1.00 62.21 11 ARG A N 12
ATOM 17512 C CA . ARG A 1 11 ? -18.338 14.187 -8.959 1.00 34.12 11 ARG A CA 12
ATOM 17513 C C . ARG A 1 11 ? -18.195 14.131 -10.491 1.00 64.13 11 ARG A C 12
ATOM 17514 O O . ARG A 1 11 ? -17.106 14.326 -11.034 1.00 14.54 11 ARG A O 12
ATOM 17535 N N . GLY A 1 12 ? -19.305 13.856 -11.176 1.00 33.11 12 GLY A N 12
ATOM 17536 C CA . GLY A 1 12 ? -19.306 13.786 -12.635 1.00 14.21 12 GLY A CA 12
ATOM 17537 C C . GLY A 1 12 ? -18.343 12.744 -13.197 1.00 4.24 12 GLY A C 12
ATOM 17538 O O . GLY A 1 12 ? -17.561 13.038 -14.103 1.00 4.54 12 GLY A O 12
ATOM 17542 N N . GLY A 1 13 ? -18.406 11.522 -12.674 1.00 73.34 13 GLY A N 12
ATOM 17543 C CA . GLY A 1 13 ? -17.487 10.477 -13.111 1.00 71.42 13 GLY A CA 12
ATOM 17544 C C . GLY A 1 13 ? -18.032 9.064 -12.918 1.00 31.55 13 GLY A C 12
ATOM 17545 O O . GLY A 1 13 ? -19.020 8.860 -12.208 1.00 24.51 13 GLY A O 12
ATOM 17549 N N . ASN A 1 14 ? -17.377 8.086 -13.542 1.00 11.25 14 ASN A N 12
ATOM 17550 C CA . ASN A 1 14 ? -17.816 6.685 -13.475 1.00 34.12 14 ASN A CA 12
ATOM 17551 C C . ASN A 1 14 ? -16.622 5.733 -13.655 1.00 22.22 14 ASN A C 12
ATOM 17552 O O . ASN A 1 14 ? -15.956 5.751 -14.690 1.00 12.45 14 ASN A O 12
ATOM 17563 N N . THR A 1 15 ? -16.355 4.901 -12.645 1.00 52.13 15 THR A N 12
ATOM 17564 C CA . THR A 1 15 ? -15.181 4.010 -12.661 1.00 60.51 15 THR A CA 12
ATOM 17565 C C . THR A 1 15 ? -15.396 2.783 -13.561 1.00 52.53 15 THR A C 12
ATOM 17566 O O . THR A 1 15 ? -16.531 2.390 -13.836 1.00 23.43 15 THR A O 12
ATOM 17577 N N . LYS A 1 16 ? -14.299 2.179 -14.017 1.00 52.41 16 LYS A N 12
ATOM 17578 C CA . LYS A 1 16 ? -14.369 1.000 -14.892 1.00 11.23 16 LYS A CA 12
ATOM 17579 C C . LYS A 1 16 ? -14.038 -0.300 -14.132 1.00 43.14 16 LYS A C 12
ATOM 17580 O O . LYS A 1 16 ? -13.795 -0.283 -12.923 1.00 74.30 16 LYS A O 12
ATOM 17599 N N . VAL A 1 17 ? -14.041 -1.425 -14.853 1.00 12.24 17 VAL A N 12
ATOM 17600 C CA . VAL A 1 17 ? -13.933 -2.760 -14.241 1.00 3.25 17 VAL A CA 12
ATOM 17601 C C . VAL A 1 17 ? -12.596 -3.005 -13.490 1.00 2.25 17 VAL A C 12
ATOM 17602 O O . VAL A 1 17 ? -11.636 -3.564 -14.034 1.00 44.15 17 VAL A O 12
ATOM 17615 N N . ARG A 1 18 ? -12.554 -2.548 -12.236 1.00 3.20 18 ARG A N 12
ATOM 17616 C CA . ARG A 1 18 ? -11.463 -2.856 -11.294 1.00 72.30 18 ARG A CA 12
ATOM 17617 C C . ARG A 1 18 ? -10.055 -2.490 -11.804 1.00 1.44 18 ARG A C 12
ATOM 17618 O O . ARG A 1 18 ? -9.876 -1.849 -12.844 1.00 5.22 18 ARG A O 12
ATOM 17639 N N . LEU A 1 19 ? -9.060 -2.906 -11.022 1.00 21.44 19 LEU A N 12
ATOM 17640 C CA . LEU A 1 19 ? -7.649 -2.761 -11.377 1.00 5.41 19 LEU A CA 12
ATOM 17641 C C . LEU A 1 19 ? -7.230 -3.837 -12.393 1.00 52.11 19 LEU A C 12
ATOM 17642 O O . LEU A 1 19 ? -7.457 -5.031 -12.183 1.00 54.24 19 LEU A O 12
ATOM 17658 N N . ALA A 1 20 ? -6.623 -3.401 -13.490 1.00 61.43 20 ALA A N 12
ATOM 17659 C CA . ALA A 1 20 ? -6.104 -4.312 -14.513 1.00 14.11 20 ALA A CA 12
ATOM 17660 C C . ALA A 1 20 ? -4.976 -3.640 -15.308 1.00 1.10 20 ALA A C 12
ATOM 17661 O O . ALA A 1 20 ? -3.794 -3.919 -15.089 1.00 13.35 20 ALA A O 12
ATOM 17668 N N . SER A 1 21 ? -5.341 -2.746 -16.224 1.00 64.23 21 SER A N 12
ATOM 17669 C CA . SER A 1 21 ? -4.353 -1.924 -16.938 1.00 11.42 21 SER A CA 12
ATOM 17670 C C . SER A 1 21 ? -3.980 -0.694 -16.105 1.00 3.20 21 SER A C 12
ATOM 17671 O O . SER A 1 21 ? -2.859 -0.183 -16.181 1.00 31.04 21 SER A O 12
ATOM 17679 N N . ASP A 1 22 ? -4.937 -0.222 -15.310 1.00 23.14 22 ASP A N 12
ATOM 17680 C CA . ASP A 1 22 ? -4.710 0.879 -14.374 1.00 11.51 22 ASP A CA 12
ATOM 17681 C C . ASP A 1 22 ? -4.285 0.315 -13.003 1.00 74.44 22 ASP A C 12
ATOM 17682 O O . ASP A 1 22 ? -5.127 -0.039 -12.177 1.00 20.03 22 ASP A O 12
ATOM 17691 N N . THR A 1 23 ? -2.972 0.185 -12.786 1.00 11.24 23 THR A N 12
ATOM 17692 C CA . THR A 1 23 ? -2.450 -0.435 -11.558 1.00 73.34 23 THR A CA 12
ATOM 17693 C C . THR A 1 23 ? -2.058 0.619 -10.513 1.00 3.25 23 THR A C 12
ATOM 17694 O O . THR A 1 23 ? -1.101 1.374 -10.700 1.00 72.30 23 THR A O 12
ATOM 17705 N N . ARG A 1 24 ? -2.785 0.642 -9.397 1.00 44.02 24 ARG A N 12
ATOM 17706 C CA . ARG A 1 24 ? -2.529 1.612 -8.326 1.00 53.52 24 ARG A CA 12
ATOM 17707 C C . ARG A 1 24 ? -3.277 1.219 -7.036 1.00 53.12 24 ARG A C 12
ATOM 17708 O O . ARG A 1 24 ? -4.291 0.522 -7.084 1.00 44.25 24 ARG A O 12
ATOM 17729 N N . ILE A 1 25 ? -2.778 1.675 -5.887 1.00 50.51 25 ILE A N 12
ATOM 17730 C CA . ILE A 1 25 ? -3.338 1.287 -4.581 1.00 62.32 25 ILE A CA 12
ATOM 17731 C C . ILE A 1 25 ? -3.533 2.499 -3.651 1.00 52.24 25 ILE A C 12
ATOM 17732 O O . ILE A 1 25 ? -2.723 3.428 -3.645 1.00 21.33 25 ILE A O 12
ATOM 17748 N N . ASN A 1 26 ? -4.618 2.484 -2.872 1.00 33.35 26 ASN A N 12
ATOM 17749 C CA . ASN A 1 26 ? -4.868 3.522 -1.863 1.00 51.11 26 ASN A CA 12
ATOM 17750 C C . ASN A 1 26 ? -3.986 3.300 -0.630 1.00 2.03 26 ASN A C 12
ATOM 17751 O O . ASN A 1 26 ? -4.250 2.421 0.190 1.00 12.55 26 ASN A O 12
ATOM 17762 N N . VAL A 1 27 ? -2.936 4.100 -0.512 1.00 62.03 27 VAL A N 12
ATOM 17763 C CA . VAL A 1 27 ? -1.967 3.964 0.574 1.00 31.14 27 VAL A CA 12
ATOM 17764 C C . VAL A 1 27 ? -2.151 5.058 1.635 1.00 21.35 27 VAL A C 12
ATOM 17765 O O . VAL A 1 27 ? -2.140 6.252 1.329 1.00 71.55 27 VAL A O 12
ATOM 17778 N N . VAL A 1 28 ? -2.318 4.640 2.886 1.00 25.23 28 VAL A N 12
ATOM 17779 C CA . VAL A 1 28 ? -2.456 5.576 4.002 1.00 75.22 28 VAL A CA 12
ATOM 17780 C C . VAL A 1 28 ? -1.104 5.807 4.689 1.00 35.00 28 VAL A C 12
ATOM 17781 O O . VAL A 1 28 ? -0.488 4.872 5.206 1.00 64.32 28 VAL A O 12
ATOM 17794 N N . ASP A 1 29 ? -0.641 7.052 4.673 1.00 14.31 29 ASP A N 12
ATOM 17795 C CA . ASP A 1 29 ? 0.604 7.428 5.345 1.00 51.10 29 ASP A CA 12
ATOM 17796 C C . ASP A 1 29 ? 0.376 7.504 6.868 1.00 31.24 29 ASP A C 12
ATOM 17797 O O . ASP A 1 29 ? -0.348 8.376 7.346 1.00 2.25 29 ASP A O 12
ATOM 17806 N N . PRO A 1 30 ? 0.987 6.598 7.651 1.00 53.21 30 PRO A N 12
ATOM 17807 C CA . PRO A 1 30 ? 0.796 6.561 9.108 1.00 63.11 30 PRO A CA 12
ATOM 17808 C C . PRO A 1 30 ? 1.601 7.648 9.844 1.00 42.44 30 PRO A C 12
ATOM 17809 O O . PRO A 1 30 ? 1.348 7.941 11.016 1.00 32.41 30 PRO A O 12
ATOM 17820 N N . GLU A 1 31 ? 2.562 8.255 9.147 1.00 10.40 31 GLU A N 12
ATOM 17821 C CA . GLU A 1 31 ? 3.443 9.259 9.750 1.00 2.45 31 GLU A CA 12
ATOM 17822 C C . GLU A 1 31 ? 2.832 10.669 9.652 1.00 51.32 31 GLU A C 12
ATOM 17823 O O . GLU A 1 31 ? 2.884 11.446 10.606 1.00 33.21 31 GLU A O 12
ATOM 17835 N N . THR A 1 32 ? 2.263 10.995 8.488 1.00 22.45 32 THR A N 12
ATOM 17836 C CA . THR A 1 32 ? 1.629 12.310 8.270 1.00 22.10 32 THR A CA 12
ATOM 17837 C C . THR A 1 32 ? 0.097 12.217 8.231 1.00 31.14 32 THR A C 12
ATOM 17838 O O . THR A 1 32 ? -0.599 13.233 8.319 1.00 60.11 32 THR A O 12
ATOM 17849 N N . GLY A 1 33 ? -0.428 11.005 8.076 1.00 41.03 33 GLY A N 12
ATOM 17850 C CA . GLY A 1 33 ? -1.872 10.796 8.086 1.00 12.11 33 GLY A CA 12
ATOM 17851 C C . GLY A 1 33 ? -2.563 11.145 6.766 1.00 71.14 33 GLY A C 12
ATOM 17852 O O . GLY A 1 33 ? -3.783 11.334 6.732 1.00 12.01 33 GLY A O 12
ATOM 17856 N N . LYS A 1 34 ? -1.801 11.226 5.675 1.00 61.33 34 LYS A N 12
ATOM 17857 C CA . LYS A 1 34 ? -2.377 11.550 4.358 1.00 45.24 34 LYS A CA 12
ATOM 17858 C C . LYS A 1 34 ? -2.758 10.286 3.571 1.00 5.55 34 LYS A C 12
ATOM 17859 O O . LYS A 1 34 ? -2.262 9.195 3.845 1.00 74.31 34 LYS A O 12
ATOM 17878 N N . VAL A 1 35 ? -3.645 10.444 2.590 1.00 23.23 35 VAL A N 12
ATOM 17879 C CA . VAL A 1 35 ? -4.026 9.342 1.700 1.00 42.41 35 VAL A CA 12
ATOM 17880 C C . VAL A 1 35 ? -3.420 9.538 0.302 1.00 55.12 35 VAL A C 12
ATOM 17881 O O . VAL A 1 35 ? -3.826 10.435 -0.441 1.00 33.50 35 VAL A O 12
ATOM 17894 N N . GLU A 1 36 ? -2.440 8.709 -0.042 1.00 24.34 36 GLU A N 12
ATOM 17895 C CA . GLU A 1 36 ? -1.774 8.778 -1.349 1.00 60.01 36 GLU A CA 12
ATOM 17896 C C . GLU A 1 36 ? -2.001 7.488 -2.152 1.00 61.31 36 GLU A C 12
ATOM 17897 O O . GLU A 1 36 ? -2.002 6.395 -1.594 1.00 74.12 36 GLU A O 12
ATOM 17909 N N . ILE A 1 37 ? -2.195 7.616 -3.461 1.00 54.42 37 ILE A N 12
ATOM 17910 C CA . ILE A 1 37 ? -2.425 6.451 -4.322 1.00 44.22 37 ILE A CA 12
ATOM 17911 C C . ILE A 1 37 ? -1.133 6.052 -5.062 1.00 4.55 37 ILE A C 12
ATOM 17912 O O . ILE A 1 37 ? -0.710 6.724 -6.007 1.00 1.31 37 ILE A O 12
ATOM 17928 N N . ALA A 1 38 ? -0.516 4.955 -4.623 1.00 15.34 38 ALA A N 12
ATOM 17929 C CA . ALA A 1 38 ? 0.803 4.538 -5.126 1.00 4.33 38 ALA A CA 12
ATOM 17930 C C . ALA A 1 38 ? 0.715 3.475 -6.234 1.00 62.23 38 ALA A C 12
ATOM 17931 O O . ALA A 1 38 ? -0.228 2.685 -6.285 1.00 33.42 38 ALA A O 12
ATOM 17938 N N . GLU A 1 39 ? 1.714 3.459 -7.116 1.00 42.10 39 GLU A N 12
ATOM 17939 C CA . GLU A 1 39 ? 1.788 2.476 -8.208 1.00 51.35 39 GLU A CA 12
ATOM 17940 C C . GLU A 1 39 ? 2.480 1.183 -7.739 1.00 3.22 39 GLU A C 12
ATOM 17941 O O . GLU A 1 39 ? 3.597 1.222 -7.219 1.00 31.01 39 GLU A O 12
ATOM 17953 N N . ILE A 1 40 ? 1.824 0.040 -7.931 1.00 40.13 40 ILE A N 12
ATOM 17954 C CA . ILE A 1 40 ? 2.357 -1.246 -7.452 1.00 44.10 40 ILE A CA 12
ATOM 17955 C C . ILE A 1 40 ? 3.373 -1.858 -8.436 1.00 63.05 40 ILE A C 12
ATOM 17956 O O . ILE A 1 40 ? 3.017 -2.251 -9.550 1.00 41.34 40 ILE A O 12
ATOM 17972 N N . ARG A 1 41 ? 4.640 -1.938 -8.017 1.00 65.21 41 ARG A N 12
ATOM 17973 C CA . ARG A 1 41 ? 5.687 -2.576 -8.827 1.00 60.30 41 ARG A CA 12
ATOM 17974 C C . ARG A 1 41 ? 5.667 -4.103 -8.632 1.00 22.44 41 ARG A C 12
ATOM 17975 O O . ARG A 1 41 ? 5.585 -4.866 -9.597 1.00 2.43 41 ARG A O 12
ATOM 17996 N N . ASN A 1 42 ? 5.735 -4.535 -7.371 1.00 61.10 42 ASN A N 12
ATOM 17997 C CA . ASN A 1 42 ? 5.697 -5.963 -7.020 1.00 22.15 42 ASN A CA 12
ATOM 17998 C C . ASN A 1 42 ? 4.483 -6.271 -6.129 1.00 1.04 42 ASN A C 12
ATOM 17999 O O . ASN A 1 42 ? 4.074 -5.445 -5.312 1.00 11.33 42 ASN A O 12
ATOM 18010 N N . VAL A 1 43 ? 3.935 -7.476 -6.269 1.00 14.21 43 VAL A N 12
ATOM 18011 C CA . VAL A 1 43 ? 2.682 -7.847 -5.594 1.00 64.34 43 VAL A CA 12
ATOM 18012 C C . VAL A 1 43 ? 2.886 -8.885 -4.471 1.00 63.25 43 VAL A C 12
ATOM 18013 O O . VAL A 1 43 ? 1.919 -9.448 -3.957 1.00 11.12 43 VAL A O 12
ATOM 18026 N N . VAL A 1 44 ? 4.138 -9.127 -4.084 1.00 12.11 44 VAL A N 12
ATOM 18027 C CA . VAL A 1 44 ? 4.442 -10.127 -3.047 1.00 42.30 44 VAL A CA 12
ATOM 18028 C C . VAL A 1 44 ? 5.652 -9.727 -2.178 1.00 44.05 44 VAL A C 12
ATOM 18029 O O . VAL A 1 44 ? 6.678 -9.269 -2.683 1.00 3.32 44 VAL A O 12
ATOM 18042 N N . GLU A 1 45 ? 5.519 -9.907 -0.865 1.00 11.15 45 GLU A N 12
ATOM 18043 C CA . GLU A 1 45 ? 6.610 -9.622 0.080 1.00 42.15 45 GLU A CA 12
ATOM 18044 C C . GLU A 1 45 ? 7.580 -10.815 0.200 1.00 71.44 45 GLU A C 12
ATOM 18045 O O . GLU A 1 45 ? 7.350 -11.884 -0.364 1.00 52.20 45 GLU A O 12
ATOM 18057 N N . ASN A 1 46 ? 8.650 -10.635 0.975 1.00 34.02 46 ASN A N 12
ATOM 18058 C CA . ASN A 1 46 ? 9.635 -11.707 1.208 1.00 72.00 46 ASN A CA 12
ATOM 18059 C C . ASN A 1 46 ? 9.173 -12.642 2.349 1.00 60.32 46 ASN A C 12
ATOM 18060 O O . ASN A 1 46 ? 9.978 -13.120 3.148 1.00 52.45 46 ASN A O 12
ATOM 18071 N N . THR A 1 47 ? 7.872 -12.933 2.373 1.00 41.04 47 THR A N 12
ATOM 18072 C CA . THR A 1 47 ? 7.241 -13.683 3.472 1.00 32.43 47 THR A CA 12
ATOM 18073 C C . THR A 1 47 ? 7.825 -15.089 3.668 1.00 4.20 47 THR A C 12
ATOM 18074 O O . THR A 1 47 ? 7.885 -15.592 4.794 1.00 21.53 47 THR A O 12
ATOM 18085 N N . ALA A 1 48 ? 8.271 -15.718 2.583 1.00 25.10 48 ALA A N 12
ATOM 18086 C CA . ALA A 1 48 ? 8.741 -17.104 2.645 1.00 72.42 48 ALA A CA 12
ATOM 18087 C C . ALA A 1 48 ? 9.761 -17.432 1.542 1.00 73.40 48 ALA A C 12
ATOM 18088 O O . ALA A 1 48 ? 9.885 -16.712 0.550 1.00 23.41 48 ALA A O 12
ATOM 18095 N N . ASN A 1 49 ? 10.487 -18.531 1.735 1.00 64.42 49 ASN A N 12
ATOM 18096 C CA . ASN A 1 49 ? 11.409 -19.067 0.723 1.00 12.44 49 ASN A CA 12
ATOM 18097 C C . ASN A 1 49 ? 11.057 -20.534 0.404 1.00 44.01 49 ASN A C 12
ATOM 18098 O O . ASN A 1 49 ? 11.688 -21.469 0.906 1.00 45.50 49 ASN A O 12
ATOM 18109 N N . PRO A 1 50 ? 10.015 -20.756 -0.422 1.00 4.03 50 PRO A N 12
ATOM 18110 C CA . PRO A 1 50 ? 9.492 -22.098 -0.703 1.00 35.24 50 PRO A CA 12
ATOM 18111 C C . PRO A 1 50 ? 10.142 -22.784 -1.916 1.00 75.12 50 PRO A C 12
ATOM 18112 O O . PRO A 1 50 ? 11.182 -22.354 -2.421 1.00 44.31 50 PRO A O 12
ATOM 18123 N N . HIS A 1 51 ? 9.516 -23.866 -2.373 1.00 4.45 51 HIS A N 12
ATOM 18124 C CA . HIS A 1 51 ? 9.969 -24.586 -3.562 1.00 64.33 51 HIS A CA 12
ATOM 18125 C C . HIS A 1 51 ? 9.502 -23.868 -4.844 1.00 34.13 51 HIS A C 12
ATOM 18126 O O . HIS A 1 51 ? 9.188 -22.676 -4.819 1.00 61.24 51 HIS A O 12
ATOM 18141 N N . PHE A 1 52 ? 9.469 -24.590 -5.962 1.00 22.31 52 PHE A N 12
ATOM 18142 C CA . PHE A 1 52 ? 9.021 -24.019 -7.238 1.00 23.22 52 PHE A CA 12
ATOM 18143 C C . PHE A 1 52 ? 7.506 -23.737 -7.217 1.00 34.01 52 PHE A C 12
ATOM 18144 O O . PHE A 1 52 ? 6.719 -24.443 -7.848 1.00 40.53 52 PHE A O 12
ATOM 18161 N N . VAL A 1 53 ? 7.102 -22.710 -6.467 1.00 61.21 53 VAL A N 12
ATOM 18162 C CA . VAL A 1 53 ? 5.681 -22.372 -6.306 1.00 13.45 53 VAL A CA 12
ATOM 18163 C C . VAL A 1 53 ? 5.502 -20.944 -5.755 1.00 32.42 53 VAL A C 12
ATOM 18164 O O . VAL A 1 53 ? 6.207 -20.530 -4.836 1.00 50.11 53 VAL A O 12
ATOM 18177 N N . ARG A 1 54 ? 4.566 -20.197 -6.342 1.00 61.41 54 ARG A N 12
ATOM 18178 C CA . ARG A 1 54 ? 4.236 -18.835 -5.885 1.00 12.11 54 ARG A CA 12
ATOM 18179 C C . ARG A 1 54 ? 3.022 -18.293 -6.658 1.00 1.42 54 ARG A C 12
ATOM 18180 O O . ARG A 1 54 ? 2.550 -18.931 -7.603 1.00 5.03 54 ARG A O 12
ATOM 18201 N N . ARG A 1 55 ? 2.507 -17.125 -6.270 1.00 13.10 55 ARG A N 12
ATOM 18202 C CA . ARG A 1 55 ? 1.388 -16.510 -7.003 1.00 4.21 55 ARG A CA 12
ATOM 18203 C C . ARG A 1 55 ? 1.458 -14.975 -6.983 1.00 3.11 55 ARG A C 12
ATOM 18204 O O . ARG A 1 55 ? 2.083 -14.377 -6.105 1.00 31.00 55 ARG A O 12
ATOM 18225 N N . ASN A 1 56 ? 0.803 -14.351 -7.962 1.00 30.34 56 ASN A N 12
ATOM 18226 C CA . ASN A 1 56 ? 0.802 -12.888 -8.111 1.00 51.40 56 ASN A CA 12
ATOM 18227 C C . ASN A 1 56 ? -0.471 -12.249 -7.526 1.00 30.51 56 ASN A C 12
ATOM 18228 O O . ASN A 1 56 ? -0.829 -11.117 -7.869 1.00 42.02 56 ASN A O 12
ATOM 18239 N N . ILE A 1 57 ? -1.136 -12.969 -6.630 1.00 43.05 57 ILE A N 12
ATOM 18240 C CA . ILE A 1 57 ? -2.382 -12.495 -6.020 1.00 72.02 57 ILE A CA 12
ATOM 18241 C C . ILE A 1 57 ? -2.108 -11.655 -4.760 1.00 43.54 57 ILE A C 12
ATOM 18242 O O . ILE A 1 57 ? -1.537 -12.145 -3.784 1.00 5.23 57 ILE A O 12
ATOM 18258 N N . ILE A 1 58 ? -2.520 -10.390 -4.791 1.00 1.33 58 ILE A N 12
ATOM 18259 C CA . ILE A 1 58 ? -2.378 -9.500 -3.633 1.00 15.25 58 ILE A CA 12
ATOM 18260 C C . ILE A 1 58 ? -3.394 -9.872 -2.539 1.00 64.04 58 ILE A C 12
ATOM 18261 O O . ILE A 1 58 ? -4.602 -9.895 -2.786 1.00 1.23 58 ILE A O 12
ATOM 18277 N N . THR A 1 59 ? -2.902 -10.163 -1.335 1.00 22.44 59 THR A N 12
ATOM 18278 C CA . THR A 1 59 ? -3.757 -10.642 -0.236 1.00 54.44 59 THR A CA 12
ATOM 18279 C C . THR A 1 59 ? -3.749 -9.684 0.965 1.00 61.44 59 THR A C 12
ATOM 18280 O O . THR A 1 59 ? -2.836 -8.874 1.130 1.00 1.51 59 THR A O 12
ATOM 18291 N N . ARG A 1 60 ? -4.774 -9.789 1.812 1.00 44.11 60 ARG A N 12
ATOM 18292 C CA . ARG A 1 60 ? -4.895 -8.934 2.999 1.00 54.35 60 ARG A CA 12
ATOM 18293 C C . ARG A 1 60 ? -3.757 -9.201 3.995 1.00 3.45 60 ARG A C 12
ATOM 18294 O O . ARG A 1 60 ? -3.408 -10.352 4.258 1.00 25.24 60 ARG A O 12
ATOM 18315 N N . GLY A 1 61 ? -3.186 -8.134 4.544 1.00 25.44 61 GLY A N 12
ATOM 18316 C CA . GLY A 1 61 ? -2.074 -8.272 5.478 1.00 2.23 61 GLY A CA 12
ATOM 18317 C C . GLY A 1 61 ? -0.719 -8.399 4.785 1.00 32.51 61 GLY A C 12
ATOM 18318 O O . GLY A 1 61 ? 0.326 -8.252 5.422 1.00 60.11 61 GLY A O 12
ATOM 18322 N N . ALA A 1 62 ? -0.732 -8.668 3.479 1.00 51.21 62 ALA A N 12
ATOM 18323 C CA . ALA A 1 62 ? 0.501 -8.823 2.702 1.00 4.04 62 ALA A CA 12
ATOM 18324 C C . ALA A 1 62 ? 1.121 -7.461 2.358 1.00 75.42 62 ALA A C 12
ATOM 18325 O O . ALA A 1 62 ? 0.415 -6.470 2.180 1.00 44.31 62 ALA A O 12
ATOM 18332 N N . VAL A 1 63 ? 2.445 -7.419 2.275 1.00 61.32 63 VAL A N 12
ATOM 18333 C CA . VAL A 1 63 ? 3.162 -6.186 1.942 1.00 0.15 63 VAL A CA 12
ATOM 18334 C C . VAL A 1 63 ? 3.601 -6.175 0.467 1.00 30.12 63 VAL A C 12
ATOM 18335 O O . VAL A 1 63 ? 4.362 -7.036 0.027 1.00 0.14 63 VAL A O 12
ATOM 18348 N N . VAL A 1 64 ? 3.119 -5.194 -0.291 1.00 61.55 64 VAL A N 12
ATOM 18349 C CA . VAL A 1 64 ? 3.474 -5.058 -1.708 1.00 24.21 64 VAL A CA 12
ATOM 18350 C C . VAL A 1 64 ? 4.509 -3.942 -1.920 1.00 45.40 64 VAL A C 12
ATOM 18351 O O . VAL A 1 64 ? 4.632 -3.023 -1.105 1.00 72.34 64 VAL A O 12
ATOM 18364 N N . GLU A 1 65 ? 5.253 -4.026 -3.018 1.00 1.23 65 GLU A N 12
ATOM 18365 C CA . GLU A 1 65 ? 6.292 -3.038 -3.324 1.00 1.00 65 GLU A CA 12
ATOM 18366 C C . GLU A 1 65 ? 5.773 -1.983 -4.308 1.00 41.51 65 GLU A C 12
ATOM 18367 O O . GLU A 1 65 ? 5.610 -2.255 -5.498 1.00 21.53 65 GLU A O 12
ATOM 18379 N N . THR A 1 66 ? 5.508 -0.782 -3.806 1.00 61.34 66 THR A N 12
ATOM 18380 C CA . THR A 1 66 ? 5.004 0.320 -4.639 1.00 72.42 66 THR A CA 12
ATOM 18381 C C . THR A 1 66 ? 6.105 1.335 -4.956 1.00 22.15 66 THR A C 12
ATOM 18382 O O . THR A 1 66 ? 7.192 1.286 -4.383 1.00 4.31 66 THR A O 12
ATOM 18393 N N . ASN A 1 67 ? 5.806 2.269 -5.859 1.00 64.15 67 ASN A N 12
ATOM 18394 C CA . ASN A 1 67 ? 6.748 3.327 -6.239 1.00 4.22 67 ASN A CA 12
ATOM 18395 C C . ASN A 1 67 ? 7.189 4.154 -5.018 1.00 40.43 67 ASN A C 12
ATOM 18396 O O . ASN A 1 67 ? 8.306 4.675 -4.977 1.00 73.35 67 ASN A O 12
ATOM 18407 N N . LEU A 1 68 ? 6.299 4.279 -4.033 1.00 42.15 68 LEU A N 12
ATOM 18408 C CA . LEU A 1 68 ? 6.622 4.970 -2.777 1.00 13.14 68 LEU A CA 12
ATOM 18409 C C . LEU A 1 68 ? 7.461 4.074 -1.856 1.00 60.31 68 LEU A C 12
ATOM 18410 O O . LEU A 1 68 ? 8.367 4.545 -1.163 1.00 71.42 68 LEU A O 12
ATOM 18426 N N . GLY A 1 69 ? 7.162 2.778 -1.860 1.00 14.15 69 GLY A N 12
ATOM 18427 C CA . GLY A 1 69 ? 7.862 1.837 -0.993 1.00 4.22 69 GLY A CA 12
ATOM 18428 C C . GLY A 1 69 ? 6.983 0.667 -0.563 1.00 14.04 69 GLY A C 12
ATOM 18429 O O . GLY A 1 69 ? 6.069 0.272 -1.284 1.00 11.43 69 GLY A O 12
ATOM 18433 N N . ASN A 1 70 ? 7.255 0.114 0.615 1.00 32.11 70 ASN A N 12
ATOM 18434 C CA . ASN A 1 70 ? 6.505 -1.041 1.121 1.00 45.40 70 ASN A CA 12
ATOM 18435 C C . ASN A 1 70 ? 5.116 -0.624 1.636 1.00 61.13 70 ASN A C 12
ATOM 18436 O O . ASN A 1 70 ? 4.990 0.302 2.434 1.00 44.15 70 ASN A O 12
ATOM 18447 N N . VAL A 1 71 ? 4.078 -1.311 1.168 1.00 74.11 71 VAL A N 12
ATOM 18448 C CA . VAL A 1 71 ? 2.700 -1.018 1.580 1.00 51.44 71 VAL A CA 12
ATOM 18449 C C . VAL A 1 71 ? 1.973 -2.292 2.046 1.00 24.53 71 VAL A C 12
ATOM 18450 O O . VAL A 1 71 ? 1.938 -3.290 1.331 1.00 11.23 71 VAL A O 12
ATOM 18463 N N . ARG A 1 72 ? 1.399 -2.255 3.246 1.00 15.03 72 ARG A N 12
ATOM 18464 C CA . ARG A 1 72 ? 0.699 -3.420 3.810 1.00 51.44 72 ARG A CA 12
ATOM 18465 C C . ARG A 1 72 ? -0.816 -3.346 3.554 1.00 34.14 72 ARG A C 12
ATOM 18466 O O . ARG A 1 72 ? -1.479 -2.404 3.985 1.00 32.13 72 ARG A O 12
ATOM 18487 N N . VAL A 1 73 ? -1.352 -4.350 2.859 1.00 62.05 73 VAL A N 12
ATOM 18488 C CA . VAL A 1 73 ? -2.779 -4.385 2.502 1.00 51.21 73 VAL A CA 12
ATOM 18489 C C . VAL A 1 73 ? -3.684 -4.498 3.745 1.00 12.13 73 VAL A C 12
ATOM 18490 O O . VAL A 1 73 ? -3.440 -5.324 4.627 1.00 15.34 73 VAL A O 12
ATOM 18503 N N . THR A 1 74 ? -4.739 -3.680 3.795 1.00 32.13 74 THR A N 12
ATOM 18504 C CA . THR A 1 74 ? -5.679 -3.680 4.932 1.00 15.23 74 THR A CA 12
ATOM 18505 C C . THR A 1 74 ? -6.927 -4.531 4.655 1.00 25.30 74 THR A C 12
ATOM 18506 O O . THR A 1 74 ? -7.312 -5.366 5.472 1.00 22.31 74 THR A O 12
ATOM 18517 N N . SER A 1 75 ? -7.566 -4.308 3.509 1.00 71.14 75 SER A N 12
ATOM 18518 C CA . SER A 1 75 ? -8.788 -5.046 3.135 1.00 12.14 75 SER A CA 12
ATOM 18519 C C . SER A 1 75 ? -8.513 -6.116 2.063 1.00 54.43 75 SER A C 12
ATOM 18520 O O . SER A 1 75 ? -7.364 -6.435 1.770 1.00 72.31 75 SER A O 12
ATOM 18528 N N . ARG A 1 76 ? -9.579 -6.693 1.500 1.00 54.44 76 ARG A N 12
ATOM 18529 C CA . ARG A 1 76 ? -9.445 -7.669 0.406 1.00 71.24 76 ARG A CA 12
ATOM 18530 C C . ARG A 1 76 ? -9.281 -6.962 -0.951 1.00 73.22 76 ARG A C 12
ATOM 18531 O O . ARG A 1 76 ? -10.228 -6.354 -1.461 1.00 52.22 76 ARG A O 12
ATOM 18552 N N . PRO A 1 77 ? -8.080 -7.042 -1.560 1.00 20.34 77 PRO A N 12
ATOM 18553 C CA . PRO A 1 77 ? -7.779 -6.349 -2.826 1.00 1.15 77 PRO A CA 12
ATOM 18554 C C . PRO A 1 77 ? -8.689 -6.778 -3.984 1.00 44.13 77 PRO A C 12
ATOM 18555 O O . PRO A 1 77 ? -8.544 -7.875 -4.534 1.00 53.41 77 PRO A O 12
ATOM 18566 N N . GLY A 1 78 ? -9.628 -5.911 -4.346 1.00 5.14 78 GLY A N 12
ATOM 18567 C CA . GLY A 1 78 ? -10.537 -6.207 -5.445 1.00 71.24 78 GLY A CA 12
ATOM 18568 C C . GLY A 1 78 ? -11.936 -5.654 -5.215 1.00 73.22 78 GLY A C 12
ATOM 18569 O O . GLY A 1 78 ? -12.620 -5.249 -6.160 1.00 73.13 78 GLY A O 12
ATOM 18573 N N . GLN A 1 79 ? -12.357 -5.631 -3.953 1.00 51.12 79 GLN A N 12
ATOM 18574 C CA . GLN A 1 79 ? -13.684 -5.127 -3.588 1.00 34.11 79 GLN A CA 12
ATOM 18575 C C . GLN A 1 79 ? -13.853 -3.655 -3.991 1.00 61.52 79 GLN A C 12
ATOM 18576 O O . GLN A 1 79 ? -12.970 -2.829 -3.751 1.00 51.11 79 GLN A O 12
ATOM 18590 N N . ASP A 1 80 ? -14.985 -3.349 -4.628 1.00 72.45 80 ASP A N 12
ATOM 18591 C CA . ASP A 1 80 ? -15.280 -1.997 -5.129 1.00 15.33 80 ASP A CA 12
ATOM 18592 C C . ASP A 1 80 ? -14.242 -1.530 -6.172 1.00 32.51 80 ASP A C 12
ATOM 18593 O O . ASP A 1 80 ? -14.233 -0.368 -6.584 1.00 52.24 80 ASP A O 12
ATOM 18602 N N . GLY A 1 81 ? -13.377 -2.450 -6.601 1.00 32.42 81 GLY A N 12
ATOM 18603 C CA . GLY A 1 81 ? -12.336 -2.118 -7.564 1.00 63.33 81 GLY A CA 12
ATOM 18604 C C . GLY A 1 81 ? -11.111 -1.455 -6.936 1.00 24.43 81 GLY A C 12
ATOM 18605 O O . GLY A 1 81 ? -10.141 -1.156 -7.631 1.00 54.43 81 GLY A O 12
ATOM 18609 N N . VAL A 1 82 ? -11.137 -1.243 -5.621 1.00 34.34 82 VAL A N 12
ATOM 18610 C CA . VAL A 1 82 ? -10.065 -0.506 -4.938 1.00 13.15 82 VAL A CA 12
ATOM 18611 C C . VAL A 1 82 ? -9.282 -1.388 -3.946 1.00 1.51 82 VAL A C 12
ATOM 18612 O O . VAL A 1 82 ? -9.838 -2.290 -3.313 1.00 53.33 82 VAL A O 12
ATOM 18625 N N . ILE A 1 83 ? -7.976 -1.136 -3.841 1.00 4.31 83 ILE A N 12
ATOM 18626 C CA . ILE A 1 83 ? -7.121 -1.815 -2.860 1.00 72.35 83 ILE A CA 12
ATOM 18627 C C . ILE A 1 83 ? -6.619 -0.813 -1.807 1.00 22.23 83 ILE A C 12
ATOM 18628 O O . ILE A 1 83 ? -6.043 0.221 -2.152 1.00 35.22 83 ILE A O 12
ATOM 18644 N N . ASN A 1 84 ? -6.856 -1.112 -0.531 1.00 64.02 84 ASN A N 12
ATOM 18645 C CA . ASN A 1 84 ? -6.399 -0.255 0.575 1.00 71.31 84 ASN A CA 12
ATOM 18646 C C . ASN A 1 84 ? -5.141 -0.827 1.262 1.00 42.35 84 ASN A C 12
ATOM 18647 O O . ASN A 1 84 ? -5.002 -2.042 1.415 1.00 74.25 84 ASN A O 12
ATOM 18658 N N . GLY A 1 85 ? -4.230 0.059 1.675 1.00 34.54 85 GLY A N 12
ATOM 18659 C CA . GLY A 1 85 ? -3.009 -0.369 2.357 1.00 54.32 85 GLY A CA 12
ATOM 18660 C C . GLY A 1 85 ? -2.343 0.745 3.171 1.00 63.12 85 GLY A C 12
ATOM 18661 O O . GLY A 1 85 ? -2.771 1.896 3.119 1.00 1.21 85 GLY A O 12
ATOM 18665 N N . VAL A 1 86 ? -1.292 0.402 3.923 1.00 5.14 86 VAL A N 12
ATOM 18666 C CA . VAL A 1 86 ? -0.573 1.380 4.763 1.00 54.15 86 VAL A CA 12
ATOM 18667 C C . VAL A 1 86 ? 0.883 1.570 4.291 1.00 22.32 86 VAL A C 12
ATOM 18668 O O . VAL A 1 86 ? 1.561 0.602 3.947 1.00 53.22 86 VAL A O 12
ATOM 18681 N N . LEU A 1 87 ? 1.362 2.818 4.291 1.00 75.33 87 LEU A N 12
ATOM 18682 C CA . LEU A 1 87 ? 2.737 3.127 3.867 1.00 11.43 87 LEU A CA 12
ATOM 18683 C C . LEU A 1 87 ? 3.752 2.812 4.980 1.00 54.31 87 LEU A C 12
ATOM 18684 O O . LEU A 1 87 ? 3.845 3.537 5.970 1.00 31.03 87 LEU A O 12
ATOM 18700 N N . ILE A 1 88 ? 4.521 1.740 4.811 1.00 64.20 88 ILE A N 12
ATOM 18701 C CA . ILE A 1 88 ? 5.489 1.309 5.831 1.00 41.30 88 ILE A CA 12
ATOM 18702 C C . ILE A 1 88 ? 6.858 0.975 5.214 1.00 23.44 88 ILE A C 12
ATOM 18703 O O . ILE A 1 88 ? 7.113 1.245 4.036 1.00 53.01 88 ILE A O 12
ATOM 18719 N N . ARG A 1 89 ? 7.744 0.404 6.030 1.00 2.11 89 ARG A N 12
ATOM 18720 C CA . ARG A 1 89 ? 9.061 -0.052 5.573 1.00 4.10 89 ARG A CA 12
ATOM 18721 C C . ARG A 1 89 ? 9.412 -1.418 6.182 1.00 14.43 89 ARG A C 12
ATOM 18722 O O . ARG A 1 89 ? 9.702 -1.523 7.374 1.00 25.13 89 ARG A O 12
ATOM 18743 N N . GLU A 1 90 ? 9.367 -2.458 5.354 1.00 31.21 90 GLU A N 12
ATOM 18744 C CA . GLU A 1 90 ? 9.693 -3.822 5.789 1.00 2.31 90 GLU A CA 12
ATOM 18745 C C . GLU A 1 90 ? 11.097 -4.235 5.311 1.00 23.23 90 GLU A C 12
ATOM 18746 O O . GLU A 1 90 ? 11.698 -5.167 5.846 1.00 61.15 90 GLU A O 12
ATOM 18758 N N . LEU A 1 91 ? 11.607 -3.538 4.296 1.00 21.24 91 LEU A N 12
ATOM 18759 C CA . LEU A 1 91 ? 12.928 -3.836 3.729 1.00 50.43 91 LEU A CA 12
ATOM 18760 C C . LEU A 1 91 ? 14.024 -2.923 4.317 1.00 64.11 91 LEU A C 12
ATOM 18761 O O . LEU A 1 91 ? 13.768 -2.116 5.214 1.00 41.13 91 LEU A O 12
ATOM 18777 N N . GLU A 1 92 ? 15.246 -3.064 3.801 1.00 41.40 92 GLU A N 12
ATOM 18778 C CA . GLU A 1 92 ? 16.402 -2.299 4.292 1.00 44.22 92 GLU A CA 12
ATOM 18779 C C . GLU A 1 92 ? 16.230 -0.781 4.108 1.00 51.04 92 GLU A C 12
ATOM 18780 O O . GLU A 1 92 ? 15.682 -0.315 3.106 1.00 33.20 92 GLU A O 12
ATOM 18792 N N . HIS A 1 93 ? 16.716 -0.023 5.086 1.00 14.22 93 HIS A N 12
ATOM 18793 C CA . HIS A 1 93 ? 16.826 1.431 4.965 1.00 52.21 93 HIS A CA 12
ATOM 18794 C C . HIS A 1 93 ? 18.199 1.792 4.377 1.00 45.35 93 HIS A C 12
ATOM 18795 O O . HIS A 1 93 ? 19.206 1.814 5.089 1.00 0.21 93 HIS A O 12
ATOM 18810 N N . HIS A 1 94 ? 18.236 2.059 3.076 1.00 21.30 94 HIS A N 12
ATOM 18811 C CA . HIS A 1 94 ? 19.501 2.253 2.355 1.00 4.23 94 HIS A CA 12
ATOM 18812 C C . HIS A 1 94 ? 20.283 3.469 2.879 1.00 74.10 94 HIS A C 12
ATOM 18813 O O . HIS A 1 94 ? 19.776 4.592 2.879 1.00 3.43 94 HIS A O 12
ATOM 18828 N N . HIS A 1 95 ? 21.518 3.240 3.326 1.00 22.04 95 HIS A N 12
ATOM 18829 C CA . HIS A 1 95 ? 22.373 4.322 3.822 1.00 14.55 95 HIS A CA 12
ATOM 18830 C C . HIS A 1 95 ? 23.864 4.023 3.581 1.00 14.23 95 HIS A C 12
ATOM 18831 O O . HIS A 1 95 ? 24.546 3.437 4.423 1.00 12.14 95 HIS A O 12
ATOM 18846 N N . HIS A 1 96 ? 24.356 4.385 2.398 1.00 1.15 96 HIS A N 12
ATOM 18847 C CA . HIS A 1 96 ? 25.785 4.271 2.074 1.00 71.12 96 HIS A CA 12
ATOM 18848 C C . HIS A 1 96 ? 26.470 5.642 2.183 1.00 44.40 96 HIS A C 12
ATOM 18849 O O . HIS A 1 96 ? 26.269 6.511 1.333 1.00 21.22 96 HIS A O 12
ATOM 18864 N N . HIS A 1 97 ? 27.272 5.833 3.228 1.00 62.34 97 HIS A N 12
ATOM 18865 C CA . HIS A 1 97 ? 27.944 7.117 3.461 1.00 4.31 97 HIS A CA 12
ATOM 18866 C C . HIS A 1 97 ? 28.868 7.511 2.292 1.00 3.04 97 HIS A C 12
ATOM 18867 O O . HIS A 1 97 ? 29.737 6.739 1.879 1.00 55.33 97 HIS A O 12
ATOM 18882 N N . HIS A 1 98 ? 28.669 8.721 1.770 1.00 10.32 98 HIS A N 12
ATOM 18883 C CA . HIS A 1 98 ? 29.543 9.283 0.730 1.00 74.24 98 HIS A CA 12
ATOM 18884 C C . HIS A 1 98 ? 30.730 10.051 1.358 1.00 62.32 98 HIS A C 12
ATOM 18885 O O . HIS A 1 98 ? 31.827 9.464 1.485 1.00 37.02 98 HIS A O 12
ATOM 18901 N N . GLY A 1 1 ? -61.862 8.019 -15.314 1.00 72.50 1 GLY A N 13
ATOM 18902 C CA . GLY A 1 1 ? -60.631 7.208 -15.529 1.00 22.14 1 GLY A CA 13
ATOM 18903 C C . GLY A 1 1 ? -59.562 7.462 -14.472 1.00 2.10 1 GLY A C 13
ATOM 18904 O O . GLY A 1 1 ? -59.766 8.259 -13.559 1.00 54.52 1 GLY A O 13
ATOM 18910 N N . ASP A 1 2 ? -58.418 6.788 -14.594 1.00 52.12 2 ASP A N 13
ATOM 18911 C CA . ASP A 1 2 ? -57.315 6.961 -13.646 1.00 71.30 2 ASP A CA 13
ATOM 18912 C C . ASP A 1 2 ? -56.284 7.967 -14.183 1.00 55.11 2 ASP A C 13
ATOM 18913 O O . ASP A 1 2 ? -55.746 7.793 -15.277 1.00 71.42 2 ASP A O 13
ATOM 18922 N N . ARG A 1 3 ? -56.016 9.020 -13.413 1.00 2.22 3 ARG A N 13
ATOM 18923 C CA . ARG A 1 3 ? -55.061 10.061 -13.823 1.00 32.21 3 ARG A CA 13
ATOM 18924 C C . ARG A 1 3 ? -53.770 10.028 -12.985 1.00 43.12 3 ARG A C 13
ATOM 18925 O O . ARG A 1 3 ? -52.929 10.921 -13.102 1.00 44.43 3 ARG A O 13
ATOM 18946 N N . ARG A 1 4 ? -53.606 8.998 -12.155 1.00 71.43 4 ARG A N 13
ATOM 18947 C CA . ARG A 1 4 ? -52.469 8.926 -11.222 1.00 12.42 4 ARG A CA 13
ATOM 18948 C C . ARG A 1 4 ? -51.129 8.669 -11.938 1.00 51.02 4 ARG A C 13
ATOM 18949 O O . ARG A 1 4 ? -51.086 8.108 -13.036 1.00 54.11 4 ARG A O 13
ATOM 18970 N N . VAL A 1 5 ? -50.039 9.085 -11.292 1.00 34.22 5 VAL A N 13
ATOM 18971 C CA . VAL A 1 5 ? -48.690 9.013 -11.878 1.00 63.21 5 VAL A CA 13
ATOM 18972 C C . VAL A 1 5 ? -48.062 7.613 -11.726 1.00 62.32 5 VAL A C 13
ATOM 18973 O O . VAL A 1 5 ? -48.415 6.858 -10.819 1.00 60.32 5 VAL A O 13
ATOM 18986 N N . ARG A 1 6 ? -47.136 7.277 -12.630 1.00 2.01 6 ARG A N 13
ATOM 18987 C CA . ARG A 1 6 ? -46.427 5.987 -12.595 1.00 44.45 6 ARG A CA 13
ATOM 18988 C C . ARG A 1 6 ? -45.534 5.851 -11.344 1.00 22.45 6 ARG A C 13
ATOM 18989 O O . ARG A 1 6 ? -44.928 6.823 -10.884 1.00 12.53 6 ARG A O 13
ATOM 19010 N N . LEU A 1 7 ? -45.443 4.634 -10.810 1.00 75.13 7 LEU A N 13
ATOM 19011 C CA . LEU A 1 7 ? -44.630 4.358 -9.615 1.00 45.44 7 LEU A CA 13
ATOM 19012 C C . LEU A 1 7 ? -43.423 3.457 -9.939 1.00 72.25 7 LEU A C 13
ATOM 19013 O O . LEU A 1 7 ? -42.641 3.109 -9.055 1.00 34.31 7 LEU A O 13
ATOM 19029 N N . ILE A 1 8 ? -43.275 3.085 -11.210 1.00 14.30 8 ILE A N 13
ATOM 19030 C CA . ILE A 1 8 ? -42.192 2.186 -11.639 1.00 53.43 8 ILE A CA 13
ATOM 19031 C C . ILE A 1 8 ? -40.869 2.939 -11.895 1.00 75.43 8 ILE A C 13
ATOM 19032 O O . ILE A 1 8 ? -40.816 3.894 -12.675 1.00 24.14 8 ILE A O 13
ATOM 19048 N N . ARG A 1 9 ? -39.800 2.502 -11.226 1.00 31.32 9 ARG A N 13
ATOM 19049 C CA . ARG A 1 9 ? -38.456 3.061 -11.442 1.00 74.50 9 ARG A CA 13
ATOM 19050 C C . ARG A 1 9 ? -37.518 2.028 -12.096 1.00 74.32 9 ARG A C 13
ATOM 19051 O O . ARG A 1 9 ? -37.864 0.850 -12.227 1.00 14.32 9 ARG A O 13
ATOM 19072 N N . THR A 1 10 ? -36.329 2.480 -12.504 1.00 21.14 10 THR A N 13
ATOM 19073 C CA . THR A 1 10 ? -35.393 1.640 -13.274 1.00 22.24 10 THR A CA 13
ATOM 19074 C C . THR A 1 10 ? -34.461 0.810 -12.373 1.00 23.13 10 THR A C 13
ATOM 19075 O O . THR A 1 10 ? -34.664 -0.393 -12.213 1.00 25.34 10 THR A O 13
ATOM 19086 N N . ARG A 1 11 ? -33.446 1.458 -11.796 1.00 14.51 11 ARG A N 13
ATOM 19087 C CA . ARG A 1 11 ? -32.465 0.794 -10.915 1.00 14.31 11 ARG A CA 13
ATOM 19088 C C . ARG A 1 11 ? -31.552 -0.180 -11.696 1.00 70.23 11 ARG A C 13
ATOM 19089 O O . ARG A 1 11 ? -32.025 -1.087 -12.386 1.00 21.42 11 ARG A O 13
ATOM 19110 N N . GLY A 1 12 ? -30.238 0.018 -11.576 1.00 4.04 12 GLY A N 13
ATOM 19111 C CA . GLY A 1 12 ? -29.275 -0.846 -12.259 1.00 52.51 12 GLY A CA 13
ATOM 19112 C C . GLY A 1 12 ? -27.848 -0.307 -12.196 1.00 42.52 12 GLY A C 13
ATOM 19113 O O . GLY A 1 12 ? -27.623 0.812 -11.734 1.00 0.41 12 GLY A O 13
ATOM 19117 N N . GLY A 1 13 ? -26.879 -1.102 -12.649 1.00 3.33 13 GLY A N 13
ATOM 19118 C CA . GLY A 1 13 ? -25.484 -0.664 -12.634 1.00 23.32 13 GLY A CA 13
ATOM 19119 C C . GLY A 1 13 ? -24.484 -1.816 -12.745 1.00 11.14 13 GLY A C 13
ATOM 19120 O O . GLY A 1 13 ? -24.675 -2.877 -12.144 1.00 44.34 13 GLY A O 13
ATOM 19124 N N . ASN A 1 14 ? -23.410 -1.608 -13.507 1.00 55.04 14 ASN A N 13
ATOM 19125 C CA . ASN A 1 14 ? -22.373 -2.638 -13.700 1.00 4.40 14 ASN A CA 13
ATOM 19126 C C . ASN A 1 14 ? -21.080 -2.300 -12.936 1.00 23.51 14 ASN A C 13
ATOM 19127 O O . ASN A 1 14 ? -20.871 -1.164 -12.504 1.00 31.31 14 ASN A O 13
ATOM 19138 N N . THR A 1 15 ? -20.207 -3.296 -12.788 1.00 24.01 15 THR A N 13
ATOM 19139 C CA . THR A 1 15 ? -18.994 -3.156 -11.966 1.00 43.33 15 THR A CA 13
ATOM 19140 C C . THR A 1 15 ? -17.711 -3.308 -12.798 1.00 21.23 15 THR A C 13
ATOM 19141 O O . THR A 1 15 ? -17.579 -4.239 -13.598 1.00 72.53 15 THR A O 13
ATOM 19152 N N . LYS A 1 16 ? -16.772 -2.381 -12.613 1.00 62.34 16 LYS A N 13
ATOM 19153 C CA . LYS A 1 16 ? -15.450 -2.471 -13.246 1.00 1.11 16 LYS A CA 13
ATOM 19154 C C . LYS A 1 16 ? -14.462 -3.257 -12.366 1.00 63.23 16 LYS A C 13
ATOM 19155 O O . LYS A 1 16 ? -14.518 -3.194 -11.137 1.00 3.02 16 LYS A O 13
ATOM 19174 N N . VAL A 1 17 ? -13.563 -4.000 -13.009 1.00 40.41 17 VAL A N 13
ATOM 19175 C CA . VAL A 1 17 ? -12.593 -4.841 -12.297 1.00 42.00 17 VAL A CA 13
ATOM 19176 C C . VAL A 1 17 ? -11.485 -4.013 -11.619 1.00 15.02 17 VAL A C 13
ATOM 19177 O O . VAL A 1 17 ? -10.953 -3.058 -12.191 1.00 43.12 17 VAL A O 13
ATOM 19190 N N . ARG A 1 18 ? -11.141 -4.412 -10.395 1.00 12.12 18 ARG A N 13
ATOM 19191 C CA . ARG A 1 18 ? -10.121 -3.729 -9.579 1.00 72.45 18 ARG A CA 13
ATOM 19192 C C . ARG A 1 18 ? -8.713 -3.712 -10.216 1.00 15.13 18 ARG A C 13
ATOM 19193 O O . ARG A 1 18 ? -7.806 -3.063 -9.695 1.00 11.25 18 ARG A O 13
ATOM 19214 N N . LEU A 1 19 ? -8.523 -4.429 -11.322 1.00 72.24 19 LEU A N 13
ATOM 19215 C CA . LEU A 1 19 ? -7.217 -4.462 -11.990 1.00 13.52 19 LEU A CA 13
ATOM 19216 C C . LEU A 1 19 ? -7.361 -4.845 -13.471 1.00 51.32 19 LEU A C 13
ATOM 19217 O O . LEU A 1 19 ? -7.767 -5.964 -13.801 1.00 30.11 19 LEU A O 13
ATOM 19233 N N . ALA A 1 20 ? -7.034 -3.902 -14.351 1.00 75.13 20 ALA A N 13
ATOM 19234 C CA . ALA A 1 20 ? -7.038 -4.139 -15.798 1.00 52.41 20 ALA A CA 13
ATOM 19235 C C . ALA A 1 20 ? -5.980 -3.272 -16.505 1.00 30.25 20 ALA A C 13
ATOM 19236 O O . ALA A 1 20 ? -6.176 -2.065 -16.683 1.00 1.02 20 ALA A O 13
ATOM 19243 N N . SER A 1 21 ? -4.854 -3.893 -16.874 1.00 60.23 21 SER A N 13
ATOM 19244 C CA . SER A 1 21 ? -3.733 -3.217 -17.568 1.00 50.53 21 SER A CA 13
ATOM 19245 C C . SER A 1 21 ? -2.916 -2.314 -16.626 1.00 24.23 21 SER A C 13
ATOM 19246 O O . SER A 1 21 ? -1.683 -2.341 -16.639 1.00 71.23 21 SER A O 13
ATOM 19254 N N . ASP A 1 22 ? -3.603 -1.513 -15.817 1.00 10.51 22 ASP A N 13
ATOM 19255 C CA . ASP A 1 22 ? -2.948 -0.587 -14.884 1.00 2.25 22 ASP A CA 13
ATOM 19256 C C . ASP A 1 22 ? -3.147 -1.040 -13.426 1.00 24.54 22 ASP A C 13
ATOM 19257 O O . ASP A 1 22 ? -4.169 -1.641 -13.088 1.00 52.14 22 ASP A O 13
ATOM 19266 N N . THR A 1 23 ? -2.177 -0.739 -12.566 1.00 22.31 23 THR A N 13
ATOM 19267 C CA . THR A 1 23 ? -2.215 -1.194 -11.165 1.00 12.33 23 THR A CA 13
ATOM 19268 C C . THR A 1 23 ? -2.099 -0.015 -10.188 1.00 52.11 23 THR A C 13
ATOM 19269 O O . THR A 1 23 ? -1.065 0.644 -10.116 1.00 34.13 23 THR A O 13
ATOM 19280 N N . ARG A 1 24 ? -3.162 0.230 -9.420 1.00 34.54 24 ARG A N 13
ATOM 19281 C CA . ARG A 1 24 ? -3.187 1.334 -8.448 1.00 60.32 24 ARG A CA 13
ATOM 19282 C C . ARG A 1 24 ? -3.564 0.841 -7.042 1.00 74.30 24 ARG A C 13
ATOM 19283 O O . ARG A 1 24 ? -4.291 -0.143 -6.891 1.00 54.44 24 ARG A O 13
ATOM 19304 N N . ILE A 1 25 ? -3.070 1.537 -6.018 1.00 34.22 25 ILE A N 13
ATOM 19305 C CA . ILE A 1 25 ? -3.406 1.219 -4.623 1.00 50.32 25 ILE A CA 13
ATOM 19306 C C . ILE A 1 25 ? -3.464 2.493 -3.754 1.00 24.42 25 ILE A C 13
ATOM 19307 O O . ILE A 1 25 ? -2.644 3.402 -3.903 1.00 21.35 25 ILE A O 13
ATOM 19323 N N . ASN A 1 26 ? -4.452 2.560 -2.867 1.00 34.34 26 ASN A N 13
ATOM 19324 C CA . ASN A 1 26 ? -4.578 3.670 -1.921 1.00 62.31 26 ASN A CA 13
ATOM 19325 C C . ASN A 1 26 ? -3.617 3.478 -0.738 1.00 61.30 26 ASN A C 13
ATOM 19326 O O . ASN A 1 26 ? -3.868 2.663 0.150 1.00 71.01 26 ASN A O 13
ATOM 19337 N N . VAL A 1 27 ? -2.518 4.223 -0.737 1.00 72.42 27 VAL A N 13
ATOM 19338 C CA . VAL A 1 27 ? -1.502 4.103 0.309 1.00 14.30 27 VAL A CA 13
ATOM 19339 C C . VAL A 1 27 ? -1.733 5.119 1.440 1.00 10.04 27 VAL A C 13
ATOM 19340 O O . VAL A 1 27 ? -1.620 6.326 1.237 1.00 1.22 27 VAL A O 13
ATOM 19353 N N . VAL A 1 28 ? -2.056 4.618 2.627 1.00 22.12 28 VAL A N 13
ATOM 19354 C CA . VAL A 1 28 ? -2.263 5.467 3.803 1.00 34.50 28 VAL A CA 13
ATOM 19355 C C . VAL A 1 28 ? -0.979 5.560 4.637 1.00 32.12 28 VAL A C 13
ATOM 19356 O O . VAL A 1 28 ? -0.481 4.553 5.140 1.00 1.14 28 VAL A O 13
ATOM 19369 N N . ASP A 1 29 ? -0.441 6.766 4.775 1.00 51.22 29 ASP A N 13
ATOM 19370 C CA . ASP A 1 29 ? 0.774 6.976 5.561 1.00 4.20 29 ASP A CA 13
ATOM 19371 C C . ASP A 1 29 ? 0.468 6.936 7.072 1.00 52.42 29 ASP A C 13
ATOM 19372 O O . ASP A 1 29 ? -0.438 7.622 7.545 1.00 32.01 29 ASP A O 13
ATOM 19381 N N . PRO A 1 30 ? 1.215 6.131 7.852 1.00 50.51 30 PRO A N 13
ATOM 19382 C CA . PRO A 1 30 ? 0.953 5.961 9.291 1.00 31.01 30 PRO A CA 13
ATOM 19383 C C . PRO A 1 30 ? 1.437 7.145 10.150 1.00 73.52 30 PRO A C 13
ATOM 19384 O O . PRO A 1 30 ? 0.938 7.365 11.259 1.00 42.22 30 PRO A O 13
ATOM 19395 N N . GLU A 1 31 ? 2.397 7.907 9.634 1.00 21.24 31 GLU A N 13
ATOM 19396 C CA . GLU A 1 31 ? 3.015 9.000 10.393 1.00 24.13 31 GLU A CA 13
ATOM 19397 C C . GLU A 1 31 ? 2.245 10.322 10.224 1.00 20.24 31 GLU A C 13
ATOM 19398 O O . GLU A 1 31 ? 2.151 11.125 11.155 1.00 20.34 31 GLU A O 13
ATOM 19410 N N . THR A 1 32 ? 1.703 10.542 9.028 1.00 21.32 32 THR A N 13
ATOM 19411 C CA . THR A 1 32 ? 0.962 11.774 8.708 1.00 41.40 32 THR A CA 13
ATOM 19412 C C . THR A 1 32 ? -0.546 11.518 8.592 1.00 61.24 32 THR A C 13
ATOM 19413 O O . THR A 1 32 ? -1.358 12.388 8.907 1.00 5.33 32 THR A O 13
ATOM 19424 N N . GLY A 1 33 ? -0.915 10.317 8.141 1.00 44.22 33 GLY A N 13
ATOM 19425 C CA . GLY A 1 33 ? -2.327 9.962 7.998 1.00 45.44 33 GLY A CA 13
ATOM 19426 C C . GLY A 1 33 ? -2.908 10.305 6.628 1.00 61.34 33 GLY A C 13
ATOM 19427 O O . GLY A 1 33 ? -4.122 10.237 6.432 1.00 34.04 33 GLY A O 13
ATOM 19431 N N . LYS A 1 34 ? -2.049 10.676 5.677 1.00 50.00 34 LYS A N 13
ATOM 19432 C CA . LYS A 1 34 ? -2.503 11.051 4.332 1.00 63.20 34 LYS A CA 13
ATOM 19433 C C . LYS A 1 34 ? -2.804 9.818 3.463 1.00 42.53 34 LYS A C 13
ATOM 19434 O O . LYS A 1 34 ? -2.063 8.831 3.483 1.00 65.33 34 LYS A O 13
ATOM 19453 N N . VAL A 1 35 ? -3.901 9.881 2.710 1.00 65.35 35 VAL A N 13
ATOM 19454 C CA . VAL A 1 35 ? -4.270 8.817 1.773 1.00 32.05 35 VAL A CA 13
ATOM 19455 C C . VAL A 1 35 ? -3.816 9.178 0.350 1.00 41.41 35 VAL A C 13
ATOM 19456 O O . VAL A 1 35 ? -4.405 10.044 -0.304 1.00 31.33 35 VAL A O 13
ATOM 19469 N N . GLU A 1 36 ? -2.768 8.515 -0.124 1.00 62.44 36 GLU A N 13
ATOM 19470 C CA . GLU A 1 36 ? -2.148 8.847 -1.412 1.00 51.14 36 GLU A CA 13
ATOM 19471 C C . GLU A 1 36 ? -1.999 7.603 -2.306 1.00 4.34 36 GLU A C 13
ATOM 19472 O O . GLU A 1 36 ? -1.543 6.556 -1.859 1.00 40.11 36 GLU A O 13
ATOM 19484 N N . ILE A 1 37 ? -2.395 7.734 -3.571 1.00 23.30 37 ILE A N 13
ATOM 19485 C CA . ILE A 1 37 ? -2.398 6.607 -4.514 1.00 43.21 37 ILE A CA 13
ATOM 19486 C C . ILE A 1 37 ? -1.002 6.337 -5.113 1.00 4.44 37 ILE A C 13
ATOM 19487 O O . ILE A 1 37 ? -0.257 7.271 -5.433 1.00 55.33 37 ILE A O 13
ATOM 19503 N N . ALA A 1 38 ? -0.662 5.056 -5.262 1.00 43.54 38 ALA A N 13
ATOM 19504 C CA . ALA A 1 38 ? 0.607 4.637 -5.876 1.00 13.22 38 ALA A CA 13
ATOM 19505 C C . ALA A 1 38 ? 0.421 3.362 -6.720 1.00 32.01 38 ALA A C 13
ATOM 19506 O O . ALA A 1 38 ? -0.616 2.701 -6.636 1.00 10.31 38 ALA A O 13
ATOM 19513 N N . GLU A 1 39 ? 1.419 3.023 -7.539 1.00 34.24 39 GLU A N 13
ATOM 19514 C CA . GLU A 1 39 ? 1.369 1.792 -8.346 1.00 63.22 39 GLU A CA 13
ATOM 19515 C C . GLU A 1 39 ? 2.158 0.656 -7.672 1.00 62.54 39 GLU A C 13
ATOM 19516 O O . GLU A 1 39 ? 3.238 0.878 -7.120 1.00 0.32 39 GLU A O 13
ATOM 19528 N N . ILE A 1 40 ? 1.627 -0.564 -7.736 1.00 21.04 40 ILE A N 13
ATOM 19529 C CA . ILE A 1 40 ? 2.295 -1.732 -7.145 1.00 10.24 40 ILE A CA 13
ATOM 19530 C C . ILE A 1 40 ? 3.291 -2.376 -8.128 1.00 24.12 40 ILE A C 13
ATOM 19531 O O . ILE A 1 40 ? 2.902 -2.893 -9.178 1.00 21.34 40 ILE A O 13
ATOM 19547 N N . ARG A 1 41 ? 4.576 -2.330 -7.777 1.00 14.33 41 ARG A N 13
ATOM 19548 C CA . ARG A 1 41 ? 5.633 -2.947 -8.588 1.00 50.31 41 ARG A CA 13
ATOM 19549 C C . ARG A 1 41 ? 5.722 -4.464 -8.311 1.00 60.41 41 ARG A C 13
ATOM 19550 O O . ARG A 1 41 ? 5.644 -5.288 -9.228 1.00 23.55 41 ARG A O 13
ATOM 19571 N N . ASN A 1 42 ? 5.866 -4.822 -7.033 1.00 74.43 42 ASN A N 13
ATOM 19572 C CA . ASN A 1 42 ? 5.997 -6.230 -6.619 1.00 72.22 42 ASN A CA 13
ATOM 19573 C C . ASN A 1 42 ? 4.861 -6.651 -5.670 1.00 23.12 42 ASN A C 13
ATOM 19574 O O . ASN A 1 42 ? 4.566 -5.962 -4.694 1.00 13.33 42 ASN A O 13
ATOM 19585 N N . VAL A 1 43 ? 4.234 -7.790 -5.966 1.00 35.12 43 VAL A N 13
ATOM 19586 C CA . VAL A 1 43 ? 3.104 -8.300 -5.172 1.00 64.43 43 VAL A CA 13
ATOM 19587 C C . VAL A 1 43 ? 3.552 -9.090 -3.918 1.00 74.50 43 VAL A C 13
ATOM 19588 O O . VAL A 1 43 ? 2.805 -9.208 -2.947 1.00 13.40 43 VAL A O 13
ATOM 19601 N N . VAL A 1 44 ? 4.773 -9.623 -3.942 1.00 71.10 44 VAL A N 13
ATOM 19602 C CA . VAL A 1 44 ? 5.270 -10.473 -2.848 1.00 55.43 44 VAL A CA 13
ATOM 19603 C C . VAL A 1 44 ? 6.119 -9.679 -1.835 1.00 74.34 44 VAL A C 13
ATOM 19604 O O . VAL A 1 44 ? 6.815 -8.728 -2.202 1.00 63.31 44 VAL A O 13
ATOM 19617 N N . GLU A 1 45 ? 6.053 -10.077 -0.563 1.00 33.34 45 GLU A N 13
ATOM 19618 C CA . GLU A 1 45 ? 6.827 -9.422 0.503 1.00 34.24 45 GLU A CA 13
ATOM 19619 C C . GLU A 1 45 ? 8.093 -10.222 0.869 1.00 61.53 45 GLU A C 13
ATOM 19620 O O . GLU A 1 45 ? 8.522 -11.115 0.136 1.00 42.45 45 GLU A O 13
ATOM 19632 N N . ASN A 1 46 ? 8.691 -9.882 2.016 1.00 41.05 46 ASN A N 13
ATOM 19633 C CA . ASN A 1 46 ? 9.879 -10.580 2.517 1.00 14.14 46 ASN A CA 13
ATOM 19634 C C . ASN A 1 46 ? 9.549 -12.026 2.942 1.00 25.44 46 ASN A C 13
ATOM 19635 O O . ASN A 1 46 ? 8.888 -12.263 3.954 1.00 5.41 46 ASN A O 13
ATOM 19646 N N . THR A 1 47 ? 10.012 -12.988 2.151 1.00 43.14 47 THR A N 13
ATOM 19647 C CA . THR A 1 47 ? 9.745 -14.410 2.407 1.00 40.25 47 THR A CA 13
ATOM 19648 C C . THR A 1 47 ? 10.747 -15.013 3.404 1.00 3.43 47 THR A C 13
ATOM 19649 O O . THR A 1 47 ? 11.933 -14.687 3.385 1.00 71.32 47 THR A O 13
ATOM 19660 N N . ALA A 1 48 ? 10.265 -15.906 4.268 1.00 30.12 48 ALA A N 13
ATOM 19661 C CA . ALA A 1 48 ? 11.113 -16.538 5.290 1.00 30.53 48 ALA A CA 13
ATOM 19662 C C . ALA A 1 48 ? 11.788 -17.819 4.768 1.00 34.24 48 ALA A C 13
ATOM 19663 O O . ALA A 1 48 ? 12.695 -18.361 5.406 1.00 1.12 48 ALA A O 13
ATOM 19670 N N . ASN A 1 49 ? 11.341 -18.296 3.609 1.00 20.20 49 ASN A N 13
ATOM 19671 C CA . ASN A 1 49 ? 11.908 -19.498 2.988 1.00 70.33 49 ASN A CA 13
ATOM 19672 C C . ASN A 1 49 ? 11.861 -19.400 1.450 1.00 14.30 49 ASN A C 13
ATOM 19673 O O . ASN A 1 49 ? 10.817 -19.636 0.837 1.00 63.23 49 ASN A O 13
ATOM 19684 N N . PRO A 1 50 ? 12.978 -19.005 0.810 1.00 62.10 50 PRO A N 13
ATOM 19685 C CA . PRO A 1 50 ? 13.070 -18.920 -0.658 1.00 33.14 50 PRO A CA 13
ATOM 19686 C C . PRO A 1 50 ? 13.136 -20.303 -1.334 1.00 1.13 50 PRO A C 13
ATOM 19687 O O . PRO A 1 50 ? 13.356 -21.320 -0.673 1.00 2.03 50 PRO A O 13
ATOM 19698 N N . HIS A 1 51 ? 12.931 -20.327 -2.656 1.00 24.04 51 HIS A N 13
ATOM 19699 C CA . HIS A 1 51 ? 13.009 -21.560 -3.469 1.00 22.11 51 HIS A CA 13
ATOM 19700 C C . HIS A 1 51 ? 11.819 -22.515 -3.232 1.00 22.45 51 HIS A C 13
ATOM 19701 O O . HIS A 1 51 ? 11.603 -23.443 -4.013 1.00 34.32 51 HIS A O 13
ATOM 19716 N N . PHE A 1 52 ? 11.046 -22.287 -2.169 1.00 62.45 52 PHE A N 13
ATOM 19717 C CA . PHE A 1 52 ? 9.943 -23.189 -1.809 1.00 62.52 52 PHE A CA 13
ATOM 19718 C C . PHE A 1 52 ? 8.635 -22.418 -1.561 1.00 43.12 52 PHE A C 13
ATOM 19719 O O . PHE A 1 52 ? 8.488 -21.739 -0.542 1.00 50.54 52 PHE A O 13
ATOM 19736 N N . VAL A 1 53 ? 7.695 -22.542 -2.506 1.00 52.32 53 VAL A N 13
ATOM 19737 C CA . VAL A 1 53 ? 6.366 -21.907 -2.420 1.00 51.23 53 VAL A CA 13
ATOM 19738 C C . VAL A 1 53 ? 6.429 -20.370 -2.548 1.00 11.45 53 VAL A C 13
ATOM 19739 O O . VAL A 1 53 ? 7.278 -19.708 -1.953 1.00 12.24 53 VAL A O 13
ATOM 19752 N N . ARG A 1 54 ? 5.511 -19.809 -3.331 1.00 53.42 54 ARG A N 13
ATOM 19753 C CA . ARG A 1 54 ? 5.433 -18.358 -3.536 1.00 41.10 54 ARG A CA 13
ATOM 19754 C C . ARG A 1 54 ? 3.990 -17.931 -3.841 1.00 43.40 54 ARG A C 13
ATOM 19755 O O . ARG A 1 54 ? 3.216 -18.699 -4.415 1.00 24.25 54 ARG A O 13
ATOM 19776 N N . ARG A 1 55 ? 3.629 -16.708 -3.463 1.00 60.41 55 ARG A N 13
ATOM 19777 C CA . ARG A 1 55 ? 2.255 -16.220 -3.641 1.00 64.44 55 ARG A CA 13
ATOM 19778 C C . ARG A 1 55 ? 2.202 -15.060 -4.652 1.00 14.43 55 ARG A C 13
ATOM 19779 O O . ARG A 1 55 ? 3.052 -14.170 -4.634 1.00 15.22 55 ARG A O 13
ATOM 19800 N N . ASN A 1 56 ? 1.196 -15.075 -5.529 1.00 51.14 56 ASN A N 13
ATOM 19801 C CA . ASN A 1 56 ? 1.092 -14.080 -6.612 1.00 23.10 56 ASN A CA 13
ATOM 19802 C C . ASN A 1 56 ? -0.170 -13.201 -6.498 1.00 72.10 56 ASN A C 13
ATOM 19803 O O . ASN A 1 56 ? -0.443 -12.380 -7.377 1.00 4.00 56 ASN A O 13
ATOM 19814 N N . ILE A 1 57 ? -0.921 -13.359 -5.413 1.00 25.01 57 ILE A N 13
ATOM 19815 C CA . ILE A 1 57 ? -2.180 -12.622 -5.227 1.00 31.45 57 ILE A CA 13
ATOM 19816 C C . ILE A 1 57 ? -2.091 -11.613 -4.066 1.00 55.20 57 ILE A C 13
ATOM 19817 O O . ILE A 1 57 ? -1.464 -11.877 -3.040 1.00 64.32 57 ILE A O 13
ATOM 19833 N N . ILE A 1 58 ? -2.726 -10.455 -4.245 1.00 70.20 58 ILE A N 13
ATOM 19834 C CA . ILE A 1 58 ? -2.778 -9.419 -3.209 1.00 53.11 58 ILE A CA 13
ATOM 19835 C C . ILE A 1 58 ? -3.865 -9.734 -2.162 1.00 72.13 58 ILE A C 13
ATOM 19836 O O . ILE A 1 58 ? -5.008 -10.031 -2.514 1.00 32.42 58 ILE A O 13
ATOM 19852 N N . THR A 1 59 ? -3.507 -9.678 -0.879 1.00 41.12 59 THR A N 13
ATOM 19853 C CA . THR A 1 59 ? -4.475 -9.908 0.205 1.00 23.35 59 THR A CA 13
ATOM 19854 C C . THR A 1 59 ? -4.140 -9.072 1.448 1.00 11.01 59 THR A C 13
ATOM 19855 O O . THR A 1 59 ? -3.037 -8.533 1.569 1.00 71.41 59 THR A O 13
ATOM 19866 N N . ARG A 1 60 ? -5.091 -8.984 2.375 1.00 55.44 60 ARG A N 13
ATOM 19867 C CA . ARG A 1 60 ? -4.910 -8.198 3.603 1.00 24.53 60 ARG A CA 13
ATOM 19868 C C . ARG A 1 60 ? -3.800 -8.788 4.487 1.00 41.44 60 ARG A C 13
ATOM 19869 O O . ARG A 1 60 ? -3.743 -9.999 4.710 1.00 51.20 60 ARG A O 13
ATOM 19890 N N . GLY A 1 61 ? -2.924 -7.921 4.990 1.00 43.33 61 GLY A N 13
ATOM 19891 C CA . GLY A 1 61 ? -1.798 -8.363 5.805 1.00 2.14 61 GLY A CA 13
ATOM 19892 C C . GLY A 1 61 ? -0.497 -8.434 5.012 1.00 73.43 61 GLY A C 13
ATOM 19893 O O . GLY A 1 61 ? 0.591 -8.298 5.575 1.00 22.43 61 GLY A O 13
ATOM 19897 N N . ALA A 1 62 ? -0.613 -8.636 3.698 1.00 14.40 62 ALA A N 13
ATOM 19898 C CA . ALA A 1 62 ? 0.554 -8.739 2.813 1.00 31.13 62 ALA A CA 13
ATOM 19899 C C . ALA A 1 62 ? 1.243 -7.379 2.616 1.00 75.41 62 ALA A C 13
ATOM 19900 O O . ALA A 1 62 ? 0.627 -6.328 2.784 1.00 43.23 62 ALA A O 13
ATOM 19907 N N . VAL A 1 63 ? 2.523 -7.408 2.254 1.00 73.51 63 VAL A N 13
ATOM 19908 C CA . VAL A 1 63 ? 3.290 -6.175 2.025 1.00 12.44 63 VAL A CA 13
ATOM 19909 C C . VAL A 1 63 ? 3.805 -6.096 0.577 1.00 44.50 63 VAL A C 13
ATOM 19910 O O . VAL A 1 63 ? 4.646 -6.888 0.163 1.00 1.13 63 VAL A O 13
ATOM 19923 N N . VAL A 1 64 ? 3.302 -5.125 -0.184 1.00 32.22 64 VAL A N 13
ATOM 19924 C CA . VAL A 1 64 ? 3.681 -4.968 -1.595 1.00 1.24 64 VAL A CA 13
ATOM 19925 C C . VAL A 1 64 ? 4.673 -3.806 -1.801 1.00 64.23 64 VAL A C 13
ATOM 19926 O O . VAL A 1 64 ? 4.716 -2.860 -1.010 1.00 74.43 64 VAL A O 13
ATOM 19939 N N . GLU A 1 65 ? 5.471 -3.879 -2.865 1.00 61.14 65 GLU A N 13
ATOM 19940 C CA . GLU A 1 65 ? 6.423 -2.807 -3.189 1.00 0.44 65 GLU A CA 13
ATOM 19941 C C . GLU A 1 65 ? 5.797 -1.799 -4.164 1.00 70.24 65 GLU A C 13
ATOM 19942 O O . GLU A 1 65 ? 5.280 -2.178 -5.213 1.00 13.32 65 GLU A O 13
ATOM 19954 N N . THR A 1 66 ? 5.842 -0.516 -3.809 1.00 4.44 66 THR A N 13
ATOM 19955 C CA . THR A 1 66 ? 5.281 0.558 -4.644 1.00 1.34 66 THR A CA 13
ATOM 19956 C C . THR A 1 66 ? 6.305 1.680 -4.844 1.00 74.40 66 THR A C 13
ATOM 19957 O O . THR A 1 66 ? 7.391 1.648 -4.269 1.00 22.02 66 THR A O 13
ATOM 19968 N N . ASN A 1 67 ? 5.948 2.682 -5.646 1.00 25.34 67 ASN A N 13
ATOM 19969 C CA . ASN A 1 67 ? 6.827 3.839 -5.880 1.00 11.21 67 ASN A CA 13
ATOM 19970 C C . ASN A 1 67 ? 7.043 4.665 -4.596 1.00 13.12 67 ASN A C 13
ATOM 19971 O O . ASN A 1 67 ? 8.071 5.324 -4.436 1.00 23.52 67 ASN A O 13
ATOM 19982 N N . LEU A 1 68 ? 6.069 4.627 -3.685 1.00 53.01 68 LEU A N 13
ATOM 19983 C CA . LEU A 1 68 ? 6.192 5.314 -2.390 1.00 73.40 68 LEU A CA 13
ATOM 19984 C C . LEU A 1 68 ? 7.000 4.471 -1.391 1.00 73.23 68 LEU A C 13
ATOM 19985 O O . LEU A 1 68 ? 7.573 4.995 -0.433 1.00 11.41 68 LEU A O 13
ATOM 20001 N N . GLY A 1 69 ? 7.045 3.161 -1.627 1.00 11.44 69 GLY A N 13
ATOM 20002 C CA . GLY A 1 69 ? 7.738 2.244 -0.727 1.00 13.11 69 GLY A CA 13
ATOM 20003 C C . GLY A 1 69 ? 6.951 0.960 -0.482 1.00 44.14 69 GLY A C 13
ATOM 20004 O O . GLY A 1 69 ? 6.164 0.535 -1.327 1.00 12.12 69 GLY A O 13
ATOM 20008 N N . ASN A 1 70 ? 7.150 0.341 0.675 1.00 1.43 70 ASN A N 13
ATOM 20009 C CA . ASN A 1 70 ? 6.443 -0.897 1.019 1.00 63.22 70 ASN A CA 13
ATOM 20010 C C . ASN A 1 70 ? 5.076 -0.593 1.649 1.00 32.41 70 ASN A C 13
ATOM 20011 O O . ASN A 1 70 ? 4.970 0.224 2.559 1.00 13.51 70 ASN A O 13
ATOM 20022 N N . VAL A 1 71 ? 4.033 -1.252 1.157 1.00 14.45 71 VAL A N 13
ATOM 20023 C CA . VAL A 1 71 ? 2.665 -0.994 1.615 1.00 53.54 71 VAL A CA 13
ATOM 20024 C C . VAL A 1 71 ? 1.989 -2.269 2.145 1.00 34.13 71 VAL A C 13
ATOM 20025 O O . VAL A 1 71 ? 1.875 -3.264 1.430 1.00 42.22 71 VAL A O 13
ATOM 20038 N N . ARG A 1 72 ? 1.543 -2.236 3.401 1.00 72.12 72 ARG A N 13
ATOM 20039 C CA . ARG A 1 72 ? 0.828 -3.366 3.998 1.00 32.01 72 ARG A CA 13
ATOM 20040 C C . ARG A 1 72 ? -0.676 -3.278 3.680 1.00 35.51 72 ARG A C 13
ATOM 20041 O O . ARG A 1 72 ? -1.369 -2.383 4.165 1.00 15.24 72 ARG A O 13
ATOM 20062 N N . VAL A 1 73 ? -1.163 -4.210 2.869 1.00 42.31 73 VAL A N 13
ATOM 20063 C CA . VAL A 1 73 ? -2.544 -4.184 2.370 1.00 33.53 73 VAL A CA 13
ATOM 20064 C C . VAL A 1 73 ? -3.583 -4.329 3.498 1.00 61.52 73 VAL A C 13
ATOM 20065 O O . VAL A 1 73 ? -3.523 -5.261 4.301 1.00 15.12 73 VAL A O 13
ATOM 20078 N N . THR A 1 74 ? -4.531 -3.397 3.548 1.00 13.00 74 THR A N 13
ATOM 20079 C CA . THR A 1 74 ? -5.613 -3.416 4.548 1.00 11.31 74 THR A CA 13
ATOM 20080 C C . THR A 1 74 ? -6.934 -3.905 3.943 1.00 31.34 74 THR A C 13
ATOM 20081 O O . THR A 1 74 ? -7.750 -4.535 4.621 1.00 4.05 74 THR A O 13
ATOM 20092 N N . SER A 1 75 ? -7.151 -3.594 2.669 1.00 24.03 75 SER A N 13
ATOM 20093 C CA . SER A 1 75 ? -8.395 -3.962 1.976 1.00 54.12 75 SER A CA 13
ATOM 20094 C C . SER A 1 75 ? -8.251 -5.285 1.207 1.00 12.44 75 SER A C 13
ATOM 20095 O O . SER A 1 75 ? -7.213 -5.942 1.253 1.00 33.32 75 SER A O 13
ATOM 20103 N N . ARG A 1 76 ? -9.310 -5.665 0.500 1.00 20.03 76 ARG A N 13
ATOM 20104 C CA . ARG A 1 76 ? -9.328 -6.901 -0.289 1.00 63.31 76 ARG A CA 13
ATOM 20105 C C . ARG A 1 76 ? -9.626 -6.573 -1.766 1.00 40.02 76 ARG A C 13
ATOM 20106 O O . ARG A 1 76 ? -10.620 -5.904 -2.060 1.00 42.52 76 ARG A O 13
ATOM 20127 N N . PRO A 1 77 ? -8.770 -7.023 -2.715 1.00 24.11 77 PRO A N 13
ATOM 20128 C CA . PRO A 1 77 ? -8.944 -6.720 -4.146 1.00 23.22 77 PRO A CA 13
ATOM 20129 C C . PRO A 1 77 ? -10.375 -6.954 -4.650 1.00 14.11 77 PRO A C 13
ATOM 20130 O O . PRO A 1 77 ? -10.781 -8.084 -4.926 1.00 2.44 77 PRO A O 13
ATOM 20141 N N . GLY A 1 78 ? -11.135 -5.873 -4.755 1.00 60.24 78 GLY A N 13
ATOM 20142 C CA . GLY A 1 78 ? -12.510 -5.966 -5.216 1.00 41.44 78 GLY A CA 13
ATOM 20143 C C . GLY A 1 78 ? -13.406 -4.892 -4.610 1.00 64.11 78 GLY A C 13
ATOM 20144 O O . GLY A 1 78 ? -14.385 -4.465 -5.223 1.00 41.44 78 GLY A O 13
ATOM 20148 N N . GLN A 1 79 ? -13.060 -4.452 -3.399 1.00 74.51 79 GLN A N 13
ATOM 20149 C CA . GLN A 1 79 ? -13.840 -3.435 -2.681 1.00 44.11 79 GLN A CA 13
ATOM 20150 C C . GLN A 1 79 ? -13.949 -2.134 -3.499 1.00 3.24 79 GLN A C 13
ATOM 20151 O O . GLN A 1 79 ? -12.979 -1.387 -3.626 1.00 41.00 79 GLN A O 13
ATOM 20165 N N . ASP A 1 80 ? -15.131 -1.893 -4.079 1.00 55.23 80 ASP A N 13
ATOM 20166 C CA . ASP A 1 80 ? -15.380 -0.698 -4.905 1.00 22.04 80 ASP A CA 13
ATOM 20167 C C . ASP A 1 80 ? -14.392 -0.589 -6.082 1.00 1.41 80 ASP A C 13
ATOM 20168 O O . ASP A 1 80 ? -14.197 0.493 -6.648 1.00 4.50 80 ASP A O 13
ATOM 20177 N N . GLY A 1 81 ? -13.792 -1.719 -6.460 1.00 45.41 81 GLY A N 13
ATOM 20178 C CA . GLY A 1 81 ? -12.843 -1.738 -7.570 1.00 40.43 81 GLY A CA 13
ATOM 20179 C C . GLY A 1 81 ? -11.482 -1.126 -7.235 1.00 4.04 81 GLY A C 13
ATOM 20180 O O . GLY A 1 81 ? -10.727 -0.763 -8.138 1.00 70.31 81 GLY A O 13
ATOM 20184 N N . VAL A 1 82 ? -11.156 -1.017 -5.949 1.00 40.41 82 VAL A N 13
ATOM 20185 C CA . VAL A 1 82 ? -9.873 -0.437 -5.525 1.00 45.10 82 VAL A CA 13
ATOM 20186 C C . VAL A 1 82 ? -9.263 -1.212 -4.336 1.00 51.41 82 VAL A C 13
ATOM 20187 O O . VAL A 1 82 ? -9.945 -1.996 -3.673 1.00 73.22 82 VAL A O 13
ATOM 20200 N N . ILE A 1 83 ? -7.967 -1.005 -4.092 1.00 20.24 83 ILE A N 13
ATOM 20201 C CA . ILE A 1 83 ? -7.260 -1.648 -2.973 1.00 32.44 83 ILE A CA 13
ATOM 20202 C C . ILE A 1 83 ? -6.648 -0.592 -2.032 1.00 61.20 83 ILE A C 13
ATOM 20203 O O . ILE A 1 83 ? -6.175 0.444 -2.485 1.00 75.21 83 ILE A O 13
ATOM 20219 N N . ASN A 1 84 ? -6.663 -0.859 -0.724 1.00 35.32 84 ASN A N 13
ATOM 20220 C CA . ASN A 1 84 ? -6.091 0.064 0.273 1.00 12.40 84 ASN A CA 13
ATOM 20221 C C . ASN A 1 84 ? -4.954 -0.607 1.068 1.00 71.44 84 ASN A C 13
ATOM 20222 O O . ASN A 1 84 ? -4.930 -1.831 1.223 1.00 13.41 84 ASN A O 13
ATOM 20233 N N . GLY A 1 85 ? -4.019 0.204 1.568 1.00 44.01 85 GLY A N 13
ATOM 20234 C CA . GLY A 1 85 ? -2.911 -0.308 2.375 1.00 43.44 85 GLY A CA 13
ATOM 20235 C C . GLY A 1 85 ? -2.223 0.781 3.200 1.00 3.11 85 GLY A C 13
ATOM 20236 O O . GLY A 1 85 ? -2.588 1.950 3.114 1.00 2.53 85 GLY A O 13
ATOM 20240 N N . VAL A 1 86 ? -1.225 0.400 4.005 1.00 74.41 86 VAL A N 13
ATOM 20241 C CA . VAL A 1 86 ? -0.486 1.361 4.846 1.00 14.31 86 VAL A CA 13
ATOM 20242 C C . VAL A 1 86 ? 0.996 1.438 4.436 1.00 50.54 86 VAL A C 13
ATOM 20243 O O . VAL A 1 86 ? 1.627 0.415 4.175 1.00 2.13 86 VAL A O 13
ATOM 20256 N N . LEU A 1 87 ? 1.555 2.648 4.410 1.00 60.24 87 LEU A N 13
ATOM 20257 C CA . LEU A 1 87 ? 2.958 2.847 4.007 1.00 23.13 87 LEU A CA 13
ATOM 20258 C C . LEU A 1 87 ? 3.936 2.495 5.145 1.00 1.34 87 LEU A C 13
ATOM 20259 O O . LEU A 1 87 ? 4.065 3.231 6.119 1.00 62.42 87 LEU A O 13
ATOM 20275 N N . ILE A 1 88 ? 4.621 1.362 5.012 1.00 53.33 88 ILE A N 13
ATOM 20276 C CA . ILE A 1 88 ? 5.609 0.925 6.008 1.00 32.03 88 ILE A CA 13
ATOM 20277 C C . ILE A 1 88 ? 6.997 0.747 5.374 1.00 40.43 88 ILE A C 13
ATOM 20278 O O . ILE A 1 88 ? 7.184 0.966 4.177 1.00 14.41 88 ILE A O 13
ATOM 20294 N N . ARG A 1 89 ? 7.972 0.354 6.188 1.00 51.53 89 ARG A N 13
ATOM 20295 C CA . ARG A 1 89 ? 9.345 0.130 5.716 1.00 44.35 89 ARG A CA 13
ATOM 20296 C C . ARG A 1 89 ? 9.788 -1.322 5.977 1.00 73.24 89 ARG A C 13
ATOM 20297 O O . ARG A 1 89 ? 9.938 -1.736 7.127 1.00 61.40 89 ARG A O 13
ATOM 20318 N N . GLU A 1 90 ? 9.998 -2.089 4.905 1.00 53.32 90 GLU A N 13
ATOM 20319 C CA . GLU A 1 90 ? 10.413 -3.498 5.021 1.00 11.12 90 GLU A CA 13
ATOM 20320 C C . GLU A 1 90 ? 11.741 -3.774 4.293 1.00 5.23 90 GLU A C 13
ATOM 20321 O O . GLU A 1 90 ? 12.778 -3.981 4.925 1.00 33.30 90 GLU A O 13
ATOM 20333 N N . LEU A 1 91 ? 11.697 -3.780 2.961 1.00 64.34 91 LEU A N 13
ATOM 20334 C CA . LEU A 1 91 ? 12.869 -4.110 2.138 1.00 4.34 91 LEU A CA 13
ATOM 20335 C C . LEU A 1 91 ? 13.556 -2.854 1.574 1.00 52.22 91 LEU A C 13
ATOM 20336 O O . LEU A 1 91 ? 13.175 -1.725 1.884 1.00 3.33 91 LEU A O 13
ATOM 20352 N N . GLU A 1 92 ? 14.570 -3.070 0.739 1.00 62.21 92 GLU A N 13
ATOM 20353 C CA . GLU A 1 92 ? 15.326 -1.976 0.118 1.00 54.31 92 GLU A CA 13
ATOM 20354 C C . GLU A 1 92 ? 14.482 -1.263 -0.953 1.00 5.51 92 GLU A C 13
ATOM 20355 O O . GLU A 1 92 ? 13.815 -1.911 -1.758 1.00 32.51 92 GLU A O 13
ATOM 20367 N N . HIS A 1 93 ? 14.507 0.071 -0.961 1.00 71.05 93 HIS A N 13
ATOM 20368 C CA . HIS A 1 93 ? 13.667 0.855 -1.889 1.00 62.44 93 HIS A CA 13
ATOM 20369 C C . HIS A 1 93 ? 14.464 1.393 -3.088 1.00 41.04 93 HIS A C 13
ATOM 20370 O O . HIS A 1 93 ? 13.879 1.845 -4.073 1.00 73.15 93 HIS A O 13
ATOM 20385 N N . HIS A 1 94 ? 15.793 1.358 -3.001 1.00 21.44 94 HIS A N 13
ATOM 20386 C CA . HIS A 1 94 ? 16.648 1.904 -4.063 1.00 54.34 94 HIS A CA 13
ATOM 20387 C C . HIS A 1 94 ? 16.451 1.174 -5.400 1.00 20.11 94 HIS A C 13
ATOM 20388 O O . HIS A 1 94 ? 16.068 0.003 -5.437 1.00 0.14 94 HIS A O 13
ATOM 20403 N N . HIS A 1 95 ? 16.736 1.870 -6.499 1.00 2.43 95 HIS A N 13
ATOM 20404 C CA . HIS A 1 95 ? 16.689 1.254 -7.827 1.00 21.11 95 HIS A CA 13
ATOM 20405 C C . HIS A 1 95 ? 17.712 0.110 -7.909 1.00 74.55 95 HIS A C 13
ATOM 20406 O O . HIS A 1 95 ? 18.919 0.338 -7.843 1.00 3.52 95 HIS A O 13
ATOM 20421 N N . HIS A 1 96 ? 17.213 -1.117 -8.048 1.00 43.53 96 HIS A N 13
ATOM 20422 C CA . HIS A 1 96 ? 18.043 -2.323 -7.920 1.00 34.30 96 HIS A CA 13
ATOM 20423 C C . HIS A 1 96 ? 19.251 -2.312 -8.875 1.00 12.31 96 HIS A C 13
ATOM 20424 O O . HIS A 1 96 ? 20.381 -2.069 -8.451 1.00 11.01 96 HIS A O 13
ATOM 20439 N N . HIS A 1 97 ? 19.015 -2.546 -10.162 1.00 53.14 97 HIS A N 13
ATOM 20440 C CA . HIS A 1 97 ? 20.114 -2.568 -11.138 1.00 73.31 97 HIS A CA 13
ATOM 20441 C C . HIS A 1 97 ? 20.428 -1.150 -11.654 1.00 55.31 97 HIS A C 13
ATOM 20442 O O . HIS A 1 97 ? 19.678 -0.579 -12.448 1.00 21.34 97 HIS A O 13
ATOM 20457 N N . HIS A 1 98 ? 21.532 -0.577 -11.176 1.00 60.02 98 HIS A N 13
ATOM 20458 C CA . HIS A 1 98 ? 21.948 0.778 -11.575 1.00 31.13 98 HIS A CA 13
ATOM 20459 C C . HIS A 1 98 ? 23.447 0.828 -11.961 1.00 32.01 98 HIS A C 13
ATOM 20460 O O . HIS A 1 98 ? 24.297 1.103 -11.090 1.00 37.14 98 HIS A O 13
ATOM 20476 N N . GLY A 1 1 ? -16.266 42.155 -16.371 1.00 23.34 1 GLY A N 14
ATOM 20477 C CA . GLY A 1 1 ? -15.878 41.085 -15.410 1.00 1.13 1 GLY A CA 14
ATOM 20478 C C . GLY A 1 1 ? -16.792 39.870 -15.484 1.00 62.31 1 GLY A C 14
ATOM 20479 O O . GLY A 1 1 ? -17.962 39.991 -15.842 1.00 64.41 1 GLY A O 14
ATOM 20485 N N . ASP A 1 2 ? -16.263 38.697 -15.144 1.00 45.54 2 ASP A N 14
ATOM 20486 C CA . ASP A 1 2 ? -17.039 37.454 -15.199 1.00 22.34 2 ASP A CA 14
ATOM 20487 C C . ASP A 1 2 ? -17.954 37.281 -13.970 1.00 10.22 2 ASP A C 14
ATOM 20488 O O . ASP A 1 2 ? -17.868 38.036 -12.998 1.00 3.45 2 ASP A O 14
ATOM 20497 N N . ARG A 1 3 ? -18.827 36.272 -14.019 1.00 14.41 3 ARG A N 14
ATOM 20498 C CA . ARG A 1 3 ? -19.806 36.034 -12.950 1.00 2.13 3 ARG A CA 14
ATOM 20499 C C . ARG A 1 3 ? -19.557 34.686 -12.250 1.00 42.24 3 ARG A C 14
ATOM 20500 O O . ARG A 1 3 ? -19.538 33.634 -12.886 1.00 13.45 3 ARG A O 14
ATOM 20521 N N . ARG A 1 4 ? -19.389 34.735 -10.927 1.00 52.43 4 ARG A N 14
ATOM 20522 C CA . ARG A 1 4 ? -18.999 33.557 -10.135 1.00 53.24 4 ARG A CA 14
ATOM 20523 C C . ARG A 1 4 ? -20.223 32.773 -9.615 1.00 34.13 4 ARG A C 14
ATOM 20524 O O . ARG A 1 4 ? -20.080 31.824 -8.842 1.00 63.14 4 ARG A O 14
ATOM 20545 N N . VAL A 1 5 ? -21.421 33.167 -10.041 1.00 64.30 5 VAL A N 14
ATOM 20546 C CA . VAL A 1 5 ? -22.657 32.508 -9.591 1.00 52.23 5 VAL A CA 14
ATOM 20547 C C . VAL A 1 5 ? -22.776 31.066 -10.137 1.00 61.13 5 VAL A C 14
ATOM 20548 O O . VAL A 1 5 ? -23.354 30.824 -11.203 1.00 54.22 5 VAL A O 14
ATOM 20561 N N . ARG A 1 6 ? -22.197 30.112 -9.401 1.00 12.23 6 ARG A N 14
ATOM 20562 C CA . ARG A 1 6 ? -22.228 28.687 -9.782 1.00 41.13 6 ARG A CA 14
ATOM 20563 C C . ARG A 1 6 ? -21.687 28.469 -11.207 1.00 1.54 6 ARG A C 14
ATOM 20564 O O . ARG A 1 6 ? -22.293 27.766 -12.022 1.00 43.32 6 ARG A O 14
ATOM 20585 N N . LEU A 1 7 ? -20.531 29.066 -11.492 1.00 11.13 7 LEU A N 14
ATOM 20586 C CA . LEU A 1 7 ? -19.923 28.996 -12.828 1.00 42.24 7 LEU A CA 14
ATOM 20587 C C . LEU A 1 7 ? -19.150 27.682 -13.043 1.00 43.35 7 LEU A C 14
ATOM 20588 O O . LEU A 1 7 ? -19.301 27.022 -14.074 1.00 24.32 7 LEU A O 14
ATOM 20604 N N . ILE A 1 8 ? -18.319 27.305 -12.071 1.00 75.01 8 ILE A N 14
ATOM 20605 C CA . ILE A 1 8 ? -17.500 26.090 -12.192 1.00 11.12 8 ILE A CA 14
ATOM 20606 C C . ILE A 1 8 ? -18.336 24.817 -11.942 1.00 74.24 8 ILE A C 14
ATOM 20607 O O . ILE A 1 8 ? -19.094 24.731 -10.971 1.00 41.03 8 ILE A O 14
ATOM 20623 N N . ARG A 1 9 ? -18.184 23.826 -12.823 1.00 20.23 9 ARG A N 14
ATOM 20624 C CA . ARG A 1 9 ? -19.008 22.605 -12.778 1.00 1.24 9 ARG A CA 14
ATOM 20625 C C . ARG A 1 9 ? -18.152 21.326 -12.836 1.00 62.33 9 ARG A C 14
ATOM 20626 O O . ARG A 1 9 ? -18.625 20.284 -13.286 1.00 4.43 9 ARG A O 14
ATOM 20647 N N . THR A 1 10 ? -16.909 21.423 -12.366 1.00 72.44 10 THR A N 14
ATOM 20648 C CA . THR A 1 10 ? -15.947 20.296 -12.381 1.00 71.53 10 THR A CA 14
ATOM 20649 C C . THR A 1 10 ? -16.605 18.928 -12.090 1.00 71.31 10 THR A C 14
ATOM 20650 O O . THR A 1 10 ? -16.966 18.626 -10.950 1.00 34.45 10 THR A O 14
ATOM 20661 N N . ARG A 1 11 ? -16.758 18.111 -13.137 1.00 24.33 11 ARG A N 14
ATOM 20662 C CA . ARG A 1 11 ? -17.370 16.778 -13.022 1.00 31.42 11 ARG A CA 14
ATOM 20663 C C . ARG A 1 11 ? -16.790 15.807 -14.069 1.00 31.34 11 ARG A C 14
ATOM 20664 O O . ARG A 1 11 ? -16.659 16.152 -15.246 1.00 63.11 11 ARG A O 14
ATOM 20685 N N . GLY A 1 12 ? -16.442 14.598 -13.632 1.00 24.31 12 GLY A N 14
ATOM 20686 C CA . GLY A 1 12 ? -15.926 13.585 -14.547 1.00 44.14 12 GLY A CA 14
ATOM 20687 C C . GLY A 1 12 ? -14.991 12.584 -13.871 1.00 44.53 12 GLY A C 14
ATOM 20688 O O . GLY A 1 12 ? -14.262 12.932 -12.937 1.00 53.11 12 GLY A O 14
ATOM 20692 N N . GLY A 1 13 ? -15.007 11.338 -14.341 1.00 33.24 13 GLY A N 14
ATOM 20693 C CA . GLY A 1 13 ? -14.118 10.310 -13.798 1.00 10.15 13 GLY A CA 14
ATOM 20694 C C . GLY A 1 13 ? -14.824 9.313 -12.880 1.00 12.20 13 GLY A C 14
ATOM 20695 O O . GLY A 1 13 ? -14.963 9.552 -11.677 1.00 72.13 13 GLY A O 14
ATOM 20699 N N . ASN A 1 14 ? -15.261 8.189 -13.449 1.00 11.43 14 ASN A N 14
ATOM 20700 C CA . ASN A 1 14 ? -15.926 7.125 -12.681 1.00 13.11 14 ASN A CA 14
ATOM 20701 C C . ASN A 1 14 ? -15.581 5.737 -13.254 1.00 52.54 14 ASN A C 14
ATOM 20702 O O . ASN A 1 14 ? -15.967 5.401 -14.375 1.00 53.43 14 ASN A O 14
ATOM 20713 N N . THR A 1 15 ? -14.849 4.939 -12.474 1.00 64.44 15 THR A N 14
ATOM 20714 C CA . THR A 1 15 ? -14.368 3.620 -12.926 1.00 42.52 15 THR A CA 14
ATOM 20715 C C . THR A 1 15 ? -15.499 2.599 -13.123 1.00 4.24 15 THR A C 14
ATOM 20716 O O . THR A 1 15 ? -16.621 2.776 -12.645 1.00 71.35 15 THR A O 14
ATOM 20727 N N . LYS A 1 16 ? -15.176 1.519 -13.830 1.00 65.54 16 LYS A N 14
ATOM 20728 C CA . LYS A 1 16 ? -16.106 0.400 -14.045 1.00 41.43 16 LYS A CA 14
ATOM 20729 C C . LYS A 1 16 ? -15.493 -0.923 -13.533 1.00 42.13 16 LYS A C 14
ATOM 20730 O O . LYS A 1 16 ? -16.165 -1.956 -13.464 1.00 31.43 16 LYS A O 14
ATOM 20749 N N . VAL A 1 17 ? -14.214 -0.875 -13.157 1.00 41.14 17 VAL A N 14
ATOM 20750 C CA . VAL A 1 17 ? -13.469 -2.080 -12.762 1.00 61.12 17 VAL A CA 14
ATOM 20751 C C . VAL A 1 17 ? -12.584 -1.824 -11.527 1.00 25.35 17 VAL A C 14
ATOM 20752 O O . VAL A 1 17 ? -12.120 -0.705 -11.302 1.00 45.12 17 VAL A O 14
ATOM 20765 N N . ARG A 1 18 ? -12.362 -2.872 -10.733 1.00 44.25 18 ARG A N 14
ATOM 20766 C CA . ARG A 1 18 ? -11.516 -2.787 -9.534 1.00 12.45 18 ARG A CA 14
ATOM 20767 C C . ARG A 1 18 ? -10.043 -2.486 -9.883 1.00 4.23 18 ARG A C 14
ATOM 20768 O O . ARG A 1 18 ? -9.338 -1.819 -9.127 1.00 72.02 18 ARG A O 14
ATOM 20789 N N . LEU A 1 19 ? -9.591 -2.993 -11.031 1.00 22.02 19 LEU A N 14
ATOM 20790 C CA . LEU A 1 19 ? -8.212 -2.788 -11.495 1.00 40.23 19 LEU A CA 14
ATOM 20791 C C . LEU A 1 19 ? -8.043 -3.369 -12.906 1.00 42.20 19 LEU A C 14
ATOM 20792 O O . LEU A 1 19 ? -8.408 -4.520 -13.156 1.00 73.01 19 LEU A O 14
ATOM 20808 N N . ALA A 1 20 ? -7.500 -2.572 -13.826 1.00 55.13 20 ALA A N 14
ATOM 20809 C CA . ALA A 1 20 ? -7.301 -3.016 -15.212 1.00 4.12 20 ALA A CA 14
ATOM 20810 C C . ALA A 1 20 ? -6.184 -2.228 -15.907 1.00 61.21 20 ALA A C 14
ATOM 20811 O O . ALA A 1 20 ? -6.204 -0.999 -15.920 1.00 15.14 20 ALA A O 14
ATOM 20818 N N . SER A 1 21 ? -5.210 -2.955 -16.468 1.00 15.11 21 SER A N 14
ATOM 20819 C CA . SER A 1 21 ? -4.083 -2.370 -17.222 1.00 4.43 21 SER A CA 14
ATOM 20820 C C . SER A 1 21 ? -3.053 -1.711 -16.291 1.00 54.43 21 SER A C 14
ATOM 20821 O O . SER A 1 21 ? -1.860 -2.014 -16.353 1.00 21.15 21 SER A O 14
ATOM 20829 N N . ASP A 1 22 ? -3.522 -0.822 -15.423 1.00 34.53 22 ASP A N 14
ATOM 20830 C CA . ASP A 1 22 ? -2.649 -0.093 -14.498 1.00 34.43 22 ASP A CA 14
ATOM 20831 C C . ASP A 1 22 ? -2.809 -0.641 -13.068 1.00 73.21 22 ASP A C 14
ATOM 20832 O O . ASP A 1 22 ? -3.921 -0.705 -12.536 1.00 11.53 22 ASP A O 14
ATOM 20841 N N . THR A 1 23 ? -1.699 -1.042 -12.452 1.00 4.35 23 THR A N 14
ATOM 20842 C CA . THR A 1 23 ? -1.726 -1.621 -11.100 1.00 0.02 23 THR A CA 14
ATOM 20843 C C . THR A 1 23 ? -1.379 -0.572 -10.035 1.00 13.23 23 THR A C 14
ATOM 20844 O O . THR A 1 23 ? -0.239 -0.109 -9.950 1.00 33.34 23 THR A O 14
ATOM 20855 N N . ARG A 1 24 ? -2.357 -0.220 -9.198 1.00 42.45 24 ARG A N 14
ATOM 20856 C CA . ARG A 1 24 ? -2.168 0.814 -8.168 1.00 10.41 24 ARG A CA 14
ATOM 20857 C C . ARG A 1 24 ? -2.839 0.429 -6.840 1.00 41.22 24 ARG A C 14
ATOM 20858 O O . ARG A 1 24 ? -3.596 -0.538 -6.767 1.00 60.34 24 ARG A O 14
ATOM 20879 N N . ILE A 1 25 ? -2.549 1.200 -5.796 1.00 44.42 25 ILE A N 14
ATOM 20880 C CA . ILE A 1 25 ? -3.107 0.958 -4.462 1.00 13.15 25 ILE A CA 14
ATOM 20881 C C . ILE A 1 25 ? -3.209 2.265 -3.659 1.00 11.32 25 ILE A C 14
ATOM 20882 O O . ILE A 1 25 ? -2.344 3.142 -3.768 1.00 1.11 25 ILE A O 14
ATOM 20898 N N . ASN A 1 26 ? -4.274 2.402 -2.871 1.00 65.12 26 ASN A N 14
ATOM 20899 C CA . ASN A 1 26 ? -4.423 3.547 -1.971 1.00 73.13 26 ASN A CA 14
ATOM 20900 C C . ASN A 1 26 ? -3.543 3.374 -0.730 1.00 1.22 26 ASN A C 14
ATOM 20901 O O . ASN A 1 26 ? -3.852 2.588 0.169 1.00 53.20 26 ASN A O 14
ATOM 20912 N N . VAL A 1 27 ? -2.435 4.097 -0.709 1.00 51.24 27 VAL A N 14
ATOM 20913 C CA . VAL A 1 27 ? -1.482 4.047 0.393 1.00 15.40 27 VAL A CA 14
ATOM 20914 C C . VAL A 1 27 ? -1.874 5.022 1.513 1.00 35.13 27 VAL A C 14
ATOM 20915 O O . VAL A 1 27 ? -2.272 6.154 1.253 1.00 64.35 27 VAL A O 14
ATOM 20928 N N . VAL A 1 28 ? -1.776 4.571 2.757 1.00 62.13 28 VAL A N 14
ATOM 20929 C CA . VAL A 1 28 ? -2.077 5.417 3.912 1.00 51.11 28 VAL A CA 14
ATOM 20930 C C . VAL A 1 28 ? -0.804 5.744 4.702 1.00 51.31 28 VAL A C 14
ATOM 20931 O O . VAL A 1 28 ? -0.260 4.885 5.404 1.00 11.32 28 VAL A O 14
ATOM 20944 N N . ASP A 1 29 ? -0.317 6.972 4.559 1.00 41.53 29 ASP A N 14
ATOM 20945 C CA . ASP A 1 29 ? 0.850 7.436 5.312 1.00 4.11 29 ASP A CA 14
ATOM 20946 C C . ASP A 1 29 ? 0.550 7.494 6.824 1.00 34.54 29 ASP A C 14
ATOM 20947 O O . ASP A 1 29 ? -0.284 8.283 7.269 1.00 52.35 29 ASP A O 14
ATOM 20956 N N . PRO A 1 30 ? 1.235 6.670 7.645 1.00 44.24 30 PRO A N 14
ATOM 20957 C CA . PRO A 1 30 ? 0.971 6.602 9.093 1.00 72.34 30 PRO A CA 14
ATOM 20958 C C . PRO A 1 30 ? 1.508 7.814 9.879 1.00 62.44 30 PRO A C 14
ATOM 20959 O O . PRO A 1 30 ? 1.177 8.002 11.052 1.00 22.55 30 PRO A O 14
ATOM 20970 N N . GLU A 1 31 ? 2.333 8.638 9.239 1.00 64.54 31 GLU A N 14
ATOM 20971 C CA . GLU A 1 31 ? 2.881 9.836 9.888 1.00 63.43 31 GLU A CA 14
ATOM 20972 C C . GLU A 1 31 ? 1.871 10.994 9.872 1.00 0.55 31 GLU A C 14
ATOM 20973 O O . GLU A 1 31 ? 1.693 11.697 10.868 1.00 44.15 31 GLU A O 14
ATOM 20985 N N . THR A 1 32 ? 1.214 11.181 8.734 1.00 71.31 32 THR A N 14
ATOM 20986 C CA . THR A 1 32 ? 0.224 12.259 8.566 1.00 63.44 32 THR A CA 14
ATOM 20987 C C . THR A 1 32 ? -1.213 11.732 8.682 1.00 42.40 32 THR A C 14
ATOM 20988 O O . THR A 1 32 ? -2.123 12.455 9.095 1.00 24.03 32 THR A O 14
ATOM 20999 N N . GLY A 1 33 ? -1.409 10.473 8.307 1.00 32.42 33 GLY A N 14
ATOM 21000 C CA . GLY A 1 33 ? -2.744 9.880 8.294 1.00 21.51 33 GLY A CA 14
ATOM 21001 C C . GLY A 1 33 ? -3.469 10.085 6.963 1.00 44.13 33 GLY A C 14
ATOM 21002 O O . GLY A 1 33 ? -4.676 9.855 6.863 1.00 23.52 33 GLY A O 14
ATOM 21006 N N . LYS A 1 34 ? -2.731 10.515 5.942 1.00 71.21 34 LYS A N 14
ATOM 21007 C CA . LYS A 1 34 ? -3.309 10.784 4.617 1.00 51.31 34 LYS A CA 14
ATOM 21008 C C . LYS A 1 34 ? -3.437 9.496 3.792 1.00 32.54 34 LYS A C 14
ATOM 21009 O O . LYS A 1 34 ? -2.822 8.479 4.110 1.00 34.02 34 LYS A O 14
ATOM 21028 N N . VAL A 1 35 ? -4.249 9.547 2.737 1.00 65.33 35 VAL A N 14
ATOM 21029 C CA . VAL A 1 35 ? -4.362 8.429 1.798 1.00 2.24 35 VAL A CA 14
ATOM 21030 C C . VAL A 1 35 ? -3.909 8.842 0.384 1.00 63.35 35 VAL A C 14
ATOM 21031 O O . VAL A 1 35 ? -4.672 9.455 -0.373 1.00 1.30 35 VAL A O 14
ATOM 21044 N N . GLU A 1 36 ? -2.658 8.533 0.041 1.00 15.41 36 GLU A N 14
ATOM 21045 C CA . GLU A 1 36 ? -2.130 8.782 -1.313 1.00 64.12 36 GLU A CA 14
ATOM 21046 C C . GLU A 1 36 ? -2.279 7.540 -2.209 1.00 4.21 36 GLU A C 14
ATOM 21047 O O . GLU A 1 36 ? -2.651 6.469 -1.747 1.00 44.42 36 GLU A O 14
ATOM 21059 N N . ILE A 1 37 ? -2.013 7.692 -3.506 1.00 62.45 37 ILE A N 14
ATOM 21060 C CA . ILE A 1 37 ? -2.073 6.562 -4.443 1.00 21.41 37 ILE A CA 14
ATOM 21061 C C . ILE A 1 37 ? -0.670 6.198 -4.963 1.00 12.34 37 ILE A C 14
ATOM 21062 O O . ILE A 1 37 ? 0.110 7.076 -5.336 1.00 51.11 37 ILE A O 14
ATOM 21078 N N . ALA A 1 38 ? -0.352 4.907 -4.982 1.00 32.12 38 ALA A N 14
ATOM 21079 C CA . ALA A 1 38 ? 0.946 4.438 -5.484 1.00 72.10 38 ALA A CA 14
ATOM 21080 C C . ALA A 1 38 ? 0.792 3.286 -6.486 1.00 21.22 38 ALA A C 14
ATOM 21081 O O . ALA A 1 38 ? -0.184 2.539 -6.446 1.00 12.23 38 ALA A O 14
ATOM 21088 N N . GLU A 1 39 ? 1.765 3.153 -7.377 1.00 40.43 39 GLU A N 14
ATOM 21089 C CA . GLU A 1 39 ? 1.770 2.080 -8.377 1.00 62.15 39 GLU A CA 14
ATOM 21090 C C . GLU A 1 39 ? 2.534 0.855 -7.848 1.00 33.32 39 GLU A C 14
ATOM 21091 O O . GLU A 1 39 ? 3.689 0.970 -7.428 1.00 4.45 39 GLU A O 14
ATOM 21103 N N . ILE A 1 40 ? 1.893 -0.312 -7.870 1.00 63.11 40 ILE A N 14
ATOM 21104 C CA . ILE A 1 40 ? 2.498 -1.532 -7.319 1.00 75.13 40 ILE A CA 14
ATOM 21105 C C . ILE A 1 40 ? 3.514 -2.145 -8.294 1.00 62.02 40 ILE A C 14
ATOM 21106 O O . ILE A 1 40 ? 3.154 -2.616 -9.373 1.00 3.32 40 ILE A O 14
ATOM 21122 N N . ARG A 1 41 ? 4.784 -2.131 -7.904 1.00 20.25 41 ARG A N 14
ATOM 21123 C CA . ARG A 1 41 ? 5.854 -2.715 -8.715 1.00 42.02 41 ARG A CA 14
ATOM 21124 C C . ARG A 1 41 ? 5.961 -4.233 -8.493 1.00 55.00 41 ARG A C 14
ATOM 21125 O O . ARG A 1 41 ? 6.046 -5.011 -9.446 1.00 41.41 41 ARG A O 14
ATOM 21146 N N . ASN A 1 42 ? 5.969 -4.645 -7.224 1.00 24.22 42 ASN A N 14
ATOM 21147 C CA . ASN A 1 42 ? 6.073 -6.065 -6.854 1.00 43.51 42 ASN A CA 14
ATOM 21148 C C . ASN A 1 42 ? 5.121 -6.416 -5.700 1.00 13.25 42 ASN A C 14
ATOM 21149 O O . ASN A 1 42 ? 4.626 -5.535 -5.000 1.00 23.34 42 ASN A O 14
ATOM 21160 N N . VAL A 1 43 ? 4.884 -7.712 -5.502 1.00 44.14 43 VAL A N 14
ATOM 21161 C CA . VAL A 1 43 ? 3.996 -8.191 -4.429 1.00 34.01 43 VAL A CA 14
ATOM 21162 C C . VAL A 1 43 ? 4.770 -9.036 -3.396 1.00 71.21 43 VAL A C 14
ATOM 21163 O O . VAL A 1 43 ? 4.198 -9.556 -2.439 1.00 25.22 43 VAL A O 14
ATOM 21176 N N . VAL A 1 44 ? 6.081 -9.158 -3.592 1.00 51.32 44 VAL A N 14
ATOM 21177 C CA . VAL A 1 44 ? 6.921 -9.966 -2.704 1.00 71.32 44 VAL A CA 14
ATOM 21178 C C . VAL A 1 44 ? 7.085 -9.318 -1.312 1.00 60.13 44 VAL A C 14
ATOM 21179 O O . VAL A 1 44 ? 7.846 -8.364 -1.132 1.00 31.13 44 VAL A O 14
ATOM 21192 N N . GLU A 1 45 ? 6.346 -9.841 -0.337 1.00 32.43 45 GLU A N 14
ATOM 21193 C CA . GLU A 1 45 ? 6.444 -9.385 1.055 1.00 43.33 45 GLU A CA 14
ATOM 21194 C C . GLU A 1 45 ? 7.753 -9.859 1.719 1.00 5.42 45 GLU A C 14
ATOM 21195 O O . GLU A 1 45 ? 8.674 -10.328 1.044 1.00 54.40 45 GLU A O 14
ATOM 21207 N N . ASN A 1 46 ? 7.832 -9.735 3.048 1.00 15.53 46 ASN A N 14
ATOM 21208 C CA . ASN A 1 46 ? 9.017 -10.174 3.793 1.00 53.32 46 ASN A CA 14
ATOM 21209 C C . ASN A 1 46 ? 9.190 -11.704 3.710 1.00 23.42 46 ASN A C 14
ATOM 21210 O O . ASN A 1 46 ? 8.712 -12.449 4.567 1.00 62.50 46 ASN A O 14
ATOM 21221 N N . THR A 1 47 ? 9.845 -12.155 2.643 1.00 52.23 47 THR A N 14
ATOM 21222 C CA . THR A 1 47 ? 10.116 -13.581 2.425 1.00 31.52 47 THR A CA 14
ATOM 21223 C C . THR A 1 47 ? 11.237 -13.771 1.391 1.00 21.00 47 THR A C 14
ATOM 21224 O O . THR A 1 47 ? 11.789 -12.793 0.878 1.00 55.21 47 THR A O 14
ATOM 21235 N N . ALA A 1 48 ? 11.582 -15.022 1.099 1.00 1.21 48 ALA A N 14
ATOM 21236 C CA . ALA A 1 48 ? 12.612 -15.333 0.098 1.00 20.21 48 ALA A CA 14
ATOM 21237 C C . ALA A 1 48 ? 12.179 -14.943 -1.329 1.00 31.12 48 ALA A C 14
ATOM 21238 O O . ALA A 1 48 ? 11.048 -14.509 -1.556 1.00 14.43 48 ALA A O 14
ATOM 21245 N N . ASN A 1 49 ? 13.090 -15.097 -2.291 1.00 41.02 49 ASN A N 14
ATOM 21246 C CA . ASN A 1 49 ? 12.775 -14.823 -3.698 1.00 62.15 49 ASN A CA 14
ATOM 21247 C C . ASN A 1 49 ? 12.025 -16.008 -4.340 1.00 61.11 49 ASN A C 14
ATOM 21248 O O . ASN A 1 49 ? 12.470 -17.156 -4.246 1.00 21.35 49 ASN A O 14
ATOM 21259 N N . PRO A 1 50 ? 10.873 -15.747 -4.996 1.00 71.24 50 PRO A N 14
ATOM 21260 C CA . PRO A 1 50 ? 10.040 -16.803 -5.598 1.00 11.54 50 PRO A CA 14
ATOM 21261 C C . PRO A 1 50 ? 10.648 -17.413 -6.876 1.00 24.03 50 PRO A C 14
ATOM 21262 O O . PRO A 1 50 ? 11.196 -16.708 -7.725 1.00 24.13 50 PRO A O 14
ATOM 21273 N N . HIS A 1 51 ? 10.548 -18.736 -6.999 1.00 65.11 51 HIS A N 14
ATOM 21274 C CA . HIS A 1 51 ? 10.965 -19.446 -8.216 1.00 41.44 51 HIS A CA 14
ATOM 21275 C C . HIS A 1 51 ? 9.781 -20.201 -8.840 1.00 20.41 51 HIS A C 14
ATOM 21276 O O . HIS A 1 51 ? 9.566 -20.160 -10.052 1.00 12.31 51 HIS A O 14
ATOM 21291 N N . PHE A 1 52 ? 9.016 -20.896 -7.999 1.00 72.42 52 PHE A N 14
ATOM 21292 C CA . PHE A 1 52 ? 7.836 -21.639 -8.453 1.00 41.45 52 PHE A CA 14
ATOM 21293 C C . PHE A 1 52 ? 6.541 -20.870 -8.139 1.00 55.14 52 PHE A C 14
ATOM 21294 O O . PHE A 1 52 ? 6.011 -20.946 -7.026 1.00 42.12 52 PHE A O 14
ATOM 21311 N N . VAL A 1 53 ? 6.059 -20.109 -9.121 1.00 12.40 53 VAL A N 14
ATOM 21312 C CA . VAL A 1 53 ? 4.822 -19.325 -8.984 1.00 43.41 53 VAL A CA 14
ATOM 21313 C C . VAL A 1 53 ? 4.329 -18.852 -10.362 1.00 12.25 53 VAL A C 14
ATOM 21314 O O . VAL A 1 53 ? 5.131 -18.608 -11.269 1.00 24.22 53 VAL A O 14
ATOM 21327 N N . ARG A 1 54 ? 3.010 -18.739 -10.530 1.00 65.14 54 ARG A N 14
ATOM 21328 C CA . ARG A 1 54 ? 2.437 -18.335 -11.820 1.00 21.42 54 ARG A CA 14
ATOM 21329 C C . ARG A 1 54 ? 2.033 -16.851 -11.844 1.00 5.24 54 ARG A C 14
ATOM 21330 O O . ARG A 1 54 ? 2.385 -16.128 -12.778 1.00 21.33 54 ARG A O 14
ATOM 21351 N N . ARG A 1 55 ? 1.301 -16.389 -10.827 1.00 53.12 55 ARG A N 14
ATOM 21352 C CA . ARG A 1 55 ? 0.831 -14.994 -10.802 1.00 73.21 55 ARG A CA 14
ATOM 21353 C C . ARG A 1 55 ? 0.960 -14.350 -9.410 1.00 21.03 55 ARG A C 14
ATOM 21354 O O . ARG A 1 55 ? 1.329 -15.001 -8.433 1.00 24.42 55 ARG A O 14
ATOM 21375 N N . ASN A 1 56 ? 0.633 -13.059 -9.342 1.00 61.33 56 ASN A N 14
ATOM 21376 C CA . ASN A 1 56 ? 0.704 -12.280 -8.097 1.00 0.51 56 ASN A CA 14
ATOM 21377 C C . ASN A 1 56 ? -0.637 -12.280 -7.332 1.00 30.43 56 ASN A C 14
ATOM 21378 O O . ASN A 1 56 ? -1.603 -11.637 -7.741 1.00 21.34 56 ASN A O 14
ATOM 21389 N N . ILE A 1 57 ? -0.688 -13.006 -6.216 1.00 42.03 57 ILE A N 14
ATOM 21390 C CA . ILE A 1 57 ? -1.890 -13.049 -5.375 1.00 62.24 57 ILE A CA 14
ATOM 21391 C C . ILE A 1 57 ? -1.915 -11.871 -4.384 1.00 64.14 57 ILE A C 14
ATOM 21392 O O . ILE A 1 57 ? -1.229 -11.888 -3.360 1.00 42.41 57 ILE A O 14
ATOM 21408 N N . ILE A 1 58 ? -2.695 -10.842 -4.705 1.00 44.03 58 ILE A N 14
ATOM 21409 C CA . ILE A 1 58 ? -2.831 -9.669 -3.835 1.00 45.41 58 ILE A CA 14
ATOM 21410 C C . ILE A 1 58 ? -4.073 -9.783 -2.934 1.00 74.41 58 ILE A C 14
ATOM 21411 O O . ILE A 1 58 ? -5.208 -9.815 -3.417 1.00 53.35 58 ILE A O 14
ATOM 21427 N N . THR A 1 59 ? -3.845 -9.856 -1.624 1.00 20.14 59 THR A N 14
ATOM 21428 C CA . THR A 1 59 ? -4.935 -9.949 -0.641 1.00 75.35 59 THR A CA 14
ATOM 21429 C C . THR A 1 59 ? -4.554 -9.253 0.674 1.00 13.22 59 THR A C 14
ATOM 21430 O O . THR A 1 59 ? -3.452 -8.717 0.805 1.00 41.43 59 THR A O 14
ATOM 21441 N N . ARG A 1 60 ? -5.462 -9.269 1.649 1.00 74.21 60 ARG A N 14
ATOM 21442 C CA . ARG A 1 60 ? -5.223 -8.625 2.949 1.00 25.01 60 ARG A CA 14
ATOM 21443 C C . ARG A 1 60 ? -4.062 -9.291 3.713 1.00 63.14 60 ARG A C 14
ATOM 21444 O O . ARG A 1 60 ? -3.971 -10.519 3.779 1.00 1.44 60 ARG A O 14
ATOM 21465 N N . GLY A 1 61 ? -3.188 -8.473 4.297 1.00 53.35 61 GLY A N 14
ATOM 21466 C CA . GLY A 1 61 ? -2.061 -8.993 5.072 1.00 23.22 61 GLY A CA 14
ATOM 21467 C C . GLY A 1 61 ? -0.748 -8.994 4.298 1.00 3.24 61 GLY A C 14
ATOM 21468 O O . GLY A 1 61 ? 0.335 -9.026 4.891 1.00 21.13 61 GLY A O 14
ATOM 21472 N N . ALA A 1 62 ? -0.841 -8.956 2.973 1.00 72.31 62 ALA A N 14
ATOM 21473 C CA . ALA A 1 62 ? 0.344 -8.964 2.109 1.00 72.44 62 ALA A CA 14
ATOM 21474 C C . ALA A 1 62 ? 0.989 -7.570 2.016 1.00 35.34 62 ALA A C 14
ATOM 21475 O O . ALA A 1 62 ? 0.319 -6.547 2.180 1.00 4.51 62 ALA A O 14
ATOM 21482 N N . VAL A 1 63 ? 2.293 -7.539 1.758 1.00 52.11 63 VAL A N 14
ATOM 21483 C CA . VAL A 1 63 ? 3.024 -6.278 1.589 1.00 43.55 63 VAL A CA 14
ATOM 21484 C C . VAL A 1 63 ? 3.469 -6.097 0.130 1.00 34.43 63 VAL A C 14
ATOM 21485 O O . VAL A 1 63 ? 4.226 -6.908 -0.402 1.00 30.33 63 VAL A O 14
ATOM 21498 N N . VAL A 1 64 ? 2.998 -5.029 -0.512 1.00 52.32 64 VAL A N 14
ATOM 21499 C CA . VAL A 1 64 ? 3.310 -4.774 -1.922 1.00 44.14 64 VAL A CA 14
ATOM 21500 C C . VAL A 1 64 ? 4.375 -3.674 -2.092 1.00 2.01 64 VAL A C 14
ATOM 21501 O O . VAL A 1 64 ? 4.293 -2.602 -1.490 1.00 24.22 64 VAL A O 14
ATOM 21514 N N . GLU A 1 65 ? 5.382 -3.961 -2.913 1.00 63.32 65 GLU A N 14
ATOM 21515 C CA . GLU A 1 65 ? 6.445 -2.997 -3.225 1.00 40.43 65 GLU A CA 14
ATOM 21516 C C . GLU A 1 65 ? 5.975 -1.986 -4.285 1.00 24.31 65 GLU A C 14
ATOM 21517 O O . GLU A 1 65 ? 5.916 -2.303 -5.474 1.00 14.52 65 GLU A O 14
ATOM 21529 N N . THR A 1 66 ? 5.630 -0.779 -3.848 1.00 34.32 66 THR A N 14
ATOM 21530 C CA . THR A 1 66 ? 5.168 0.281 -4.758 1.00 20.21 66 THR A CA 14
ATOM 21531 C C . THR A 1 66 ? 6.291 1.280 -5.054 1.00 14.10 66 THR A C 14
ATOM 21532 O O . THR A 1 66 ? 7.365 1.215 -4.457 1.00 21.03 66 THR A O 14
ATOM 21543 N N . ASN A 1 67 ? 6.044 2.210 -5.974 1.00 63.42 67 ASN A N 14
ATOM 21544 C CA . ASN A 1 67 ? 7.039 3.238 -6.311 1.00 32.20 67 ASN A CA 14
ATOM 21545 C C . ASN A 1 67 ? 7.386 4.116 -5.091 1.00 32.14 67 ASN A C 14
ATOM 21546 O O . ASN A 1 67 ? 8.498 4.634 -4.981 1.00 53.20 67 ASN A O 14
ATOM 21557 N N . LEU A 1 68 ? 6.428 4.272 -4.178 1.00 40.41 68 LEU A N 14
ATOM 21558 C CA . LEU A 1 68 ? 6.653 5.020 -2.937 1.00 52.54 68 LEU A CA 14
ATOM 21559 C C . LEU A 1 68 ? 7.374 4.151 -1.889 1.00 14.41 68 LEU A C 14
ATOM 21560 O O . LEU A 1 68 ? 8.148 4.655 -1.072 1.00 21.34 68 LEU A O 14
ATOM 21576 N N . GLY A 1 69 ? 7.126 2.844 -1.925 1.00 31.41 69 GLY A N 14
ATOM 21577 C CA . GLY A 1 69 ? 7.709 1.942 -0.935 1.00 44.52 69 GLY A CA 14
ATOM 21578 C C . GLY A 1 69 ? 6.811 0.749 -0.617 1.00 14.53 69 GLY A C 14
ATOM 21579 O O . GLY A 1 69 ? 5.877 0.448 -1.359 1.00 23.44 69 GLY A O 14
ATOM 21583 N N . ASN A 1 70 ? 7.082 0.079 0.499 1.00 52.23 70 ASN A N 14
ATOM 21584 C CA . ASN A 1 70 ? 6.330 -1.123 0.882 1.00 72.30 70 ASN A CA 14
ATOM 21585 C C . ASN A 1 70 ? 4.992 -0.768 1.549 1.00 74.31 70 ASN A C 14
ATOM 21586 O O . ASN A 1 70 ? 4.952 -0.107 2.587 1.00 62.31 70 ASN A O 14
ATOM 21597 N N . VAL A 1 71 ? 3.899 -1.218 0.946 1.00 20.01 71 VAL A N 14
ATOM 21598 C CA . VAL A 1 71 ? 2.556 -0.933 1.452 1.00 5.33 71 VAL A CA 14
ATOM 21599 C C . VAL A 1 71 ? 1.856 -2.212 1.947 1.00 62.43 71 VAL A C 14
ATOM 21600 O O . VAL A 1 71 ? 1.665 -3.159 1.184 1.00 62.32 71 VAL A O 14
ATOM 21613 N N . ARG A 1 72 ? 1.478 -2.241 3.225 1.00 52.42 72 ARG A N 14
ATOM 21614 C CA . ARG A 1 72 ? 0.790 -3.406 3.798 1.00 43.41 72 ARG A CA 14
ATOM 21615 C C . ARG A 1 72 ? -0.725 -3.317 3.582 1.00 4.13 72 ARG A C 14
ATOM 21616 O O . ARG A 1 72 ? -1.387 -2.422 4.110 1.00 41.33 72 ARG A O 14
ATOM 21637 N N . VAL A 1 73 ? -1.264 -4.259 2.819 1.00 62.02 73 VAL A N 14
ATOM 21638 C CA . VAL A 1 73 ? -2.684 -4.253 2.452 1.00 13.00 73 VAL A CA 14
ATOM 21639 C C . VAL A 1 73 ? -3.598 -4.497 3.667 1.00 60.43 73 VAL A C 14
ATOM 21640 O O . VAL A 1 73 ? -3.643 -5.602 4.217 1.00 5.10 73 VAL A O 14
ATOM 21653 N N . THR A 1 74 ? -4.317 -3.455 4.080 1.00 33.35 74 THR A N 14
ATOM 21654 C CA . THR A 1 74 ? -5.289 -3.553 5.176 1.00 43.41 74 THR A CA 14
ATOM 21655 C C . THR A 1 74 ? -6.661 -3.979 4.647 1.00 61.11 74 THR A C 14
ATOM 21656 O O . THR A 1 74 ? -7.212 -5.006 5.051 1.00 43.12 74 THR A O 14
ATOM 21667 N N . SER A 1 75 ? -7.208 -3.175 3.744 1.00 45.54 75 SER A N 14
ATOM 21668 C CA . SER A 1 75 ? -8.497 -3.473 3.112 1.00 31.41 75 SER A CA 14
ATOM 21669 C C . SER A 1 75 ? -8.306 -4.289 1.827 1.00 51.14 75 SER A C 14
ATOM 21670 O O . SER A 1 75 ? -7.742 -3.798 0.845 1.00 72.41 75 SER A O 14
ATOM 21678 N N . ARG A 1 76 ? -8.779 -5.532 1.846 1.00 11.44 76 ARG A N 14
ATOM 21679 C CA . ARG A 1 76 ? -8.673 -6.434 0.692 1.00 22.31 76 ARG A CA 14
ATOM 21680 C C . ARG A 1 76 ? -9.265 -5.807 -0.592 1.00 12.00 76 ARG A C 14
ATOM 21681 O O . ARG A 1 76 ? -10.294 -5.126 -0.540 1.00 74.32 76 ARG A O 14
ATOM 21702 N N . PRO A 1 77 ? -8.598 -6.013 -1.758 1.00 12.13 77 PRO A N 14
ATOM 21703 C CA . PRO A 1 77 ? -9.072 -5.532 -3.066 1.00 2.32 77 PRO A CA 14
ATOM 21704 C C . PRO A 1 77 ? -10.596 -5.657 -3.255 1.00 64.24 77 PRO A C 14
ATOM 21705 O O . PRO A 1 77 ? -11.129 -6.757 -3.415 1.00 34.41 77 PRO A O 14
ATOM 21716 N N . GLY A 1 78 ? -11.288 -4.520 -3.230 1.00 70.44 78 GLY A N 14
ATOM 21717 C CA . GLY A 1 78 ? -12.736 -4.518 -3.404 1.00 20.41 78 GLY A CA 14
ATOM 21718 C C . GLY A 1 78 ? -13.404 -3.297 -2.782 1.00 52.24 78 GLY A C 14
ATOM 21719 O O . GLY A 1 78 ? -14.389 -2.783 -3.312 1.00 73.32 78 GLY A O 14
ATOM 21723 N N . GLN A 1 79 ? -12.862 -2.832 -1.657 1.00 63.13 79 GLN A N 14
ATOM 21724 C CA . GLN A 1 79 ? -13.366 -1.626 -0.981 1.00 52.35 79 GLN A CA 14
ATOM 21725 C C . GLN A 1 79 ? -13.391 -0.420 -1.938 1.00 21.35 79 GLN A C 14
ATOM 21726 O O . GLN A 1 79 ? -12.343 0.033 -2.396 1.00 3.43 79 GLN A O 14
ATOM 21740 N N . ASP A 1 80 ? -14.596 0.069 -2.250 1.00 22.02 80 ASP A N 14
ATOM 21741 C CA . ASP A 1 80 ? -14.782 1.197 -3.181 1.00 45.02 80 ASP A CA 14
ATOM 21742 C C . ASP A 1 80 ? -14.267 0.852 -4.599 1.00 23.13 80 ASP A C 14
ATOM 21743 O O . ASP A 1 80 ? -14.102 1.725 -5.453 1.00 50.10 80 ASP A O 14
ATOM 21752 N N . GLY A 1 81 ? -14.054 -0.438 -4.851 1.00 73.41 81 GLY A N 14
ATOM 21753 C CA . GLY A 1 81 ? -13.505 -0.880 -6.127 1.00 55.25 81 GLY A CA 14
ATOM 21754 C C . GLY A 1 81 ? -12.011 -0.598 -6.257 1.00 34.41 81 GLY A C 14
ATOM 21755 O O . GLY A 1 81 ? -11.522 -0.300 -7.346 1.00 2.00 81 GLY A O 14
ATOM 21759 N N . VAL A 1 82 ? -11.289 -0.685 -5.141 1.00 4.43 82 VAL A N 14
ATOM 21760 C CA . VAL A 1 82 ? -9.844 -0.422 -5.122 1.00 1.31 82 VAL A CA 14
ATOM 21761 C C . VAL A 1 82 ? -9.154 -1.161 -3.953 1.00 3.31 82 VAL A C 14
ATOM 21762 O O . VAL A 1 82 ? -9.819 -1.689 -3.055 1.00 42.44 82 VAL A O 14
ATOM 21775 N N . ILE A 1 83 ? -7.824 -1.221 -3.988 1.00 63.11 83 ILE A N 14
ATOM 21776 C CA . ILE A 1 83 ? -7.029 -1.810 -2.900 1.00 31.05 83 ILE A CA 14
ATOM 21777 C C . ILE A 1 83 ? -6.510 -0.708 -1.955 1.00 32.13 83 ILE A C 14
ATOM 21778 O O . ILE A 1 83 ? -6.182 0.389 -2.408 1.00 12.40 83 ILE A O 14
ATOM 21794 N N . ASN A 1 84 ? -6.429 -0.995 -0.651 1.00 52.21 84 ASN A N 14
ATOM 21795 C CA . ASN A 1 84 ? -5.983 0.005 0.338 1.00 23.53 84 ASN A CA 14
ATOM 21796 C C . ASN A 1 84 ? -4.972 -0.603 1.335 1.00 32.34 84 ASN A C 14
ATOM 21797 O O . ASN A 1 84 ? -5.111 -1.758 1.744 1.00 33.11 84 ASN A O 14
ATOM 21808 N N . GLY A 1 85 ? -3.962 0.177 1.733 1.00 72.14 85 GLY A N 14
ATOM 21809 C CA . GLY A 1 85 ? -2.943 -0.321 2.662 1.00 40.31 85 GLY A CA 14
ATOM 21810 C C . GLY A 1 85 ? -2.123 0.788 3.326 1.00 13.24 85 GLY A C 14
ATOM 21811 O O . GLY A 1 85 ? -2.277 1.960 2.995 1.00 33.40 85 GLY A O 14
ATOM 21815 N N . VAL A 1 86 ? -1.232 0.412 4.252 1.00 14.51 86 VAL A N 14
ATOM 21816 C CA . VAL A 1 86 ? -0.422 1.389 5.007 1.00 12.14 86 VAL A CA 14
ATOM 21817 C C . VAL A 1 86 ? 0.997 1.535 4.428 1.00 13.33 86 VAL A C 14
ATOM 21818 O O . VAL A 1 86 ? 1.594 0.561 3.972 1.00 65.31 86 VAL A O 14
ATOM 21831 N N . LEU A 1 87 ? 1.535 2.754 4.471 1.00 4.21 87 LEU A N 14
ATOM 21832 C CA . LEU A 1 87 ? 2.918 3.011 4.050 1.00 22.10 87 LEU A CA 14
ATOM 21833 C C . LEU A 1 87 ? 3.913 2.612 5.154 1.00 61.10 87 LEU A C 14
ATOM 21834 O O . LEU A 1 87 ? 4.028 3.290 6.174 1.00 40.52 87 LEU A O 14
ATOM 21850 N N . ILE A 1 88 ? 4.623 1.504 4.952 1.00 22.31 88 ILE A N 14
ATOM 21851 C CA . ILE A 1 88 ? 5.614 1.031 5.927 1.00 44.41 88 ILE A CA 14
ATOM 21852 C C . ILE A 1 88 ? 6.978 0.798 5.262 1.00 14.20 88 ILE A C 14
ATOM 21853 O O . ILE A 1 88 ? 7.147 1.013 4.060 1.00 25.12 88 ILE A O 14
ATOM 21869 N N . ARG A 1 89 ? 7.952 0.361 6.050 1.00 50.42 89 ARG A N 14
ATOM 21870 C CA . ARG A 1 89 ? 9.303 0.101 5.540 1.00 73.10 89 ARG A CA 14
ATOM 21871 C C . ARG A 1 89 ? 9.806 -1.289 5.963 1.00 31.21 89 ARG A C 14
ATOM 21872 O O . ARG A 1 89 ? 10.469 -1.436 6.989 1.00 41.24 89 ARG A O 14
ATOM 21893 N N . GLU A 1 90 ? 9.459 -2.309 5.180 1.00 0.12 90 GLU A N 14
ATOM 21894 C CA . GLU A 1 90 ? 9.955 -3.674 5.413 1.00 34.41 90 GLU A CA 14
ATOM 21895 C C . GLU A 1 90 ? 11.333 -3.859 4.764 1.00 45.45 90 GLU A C 14
ATOM 21896 O O . GLU A 1 90 ? 12.213 -4.541 5.296 1.00 72.05 90 GLU A O 14
ATOM 21908 N N . LEU A 1 91 ? 11.492 -3.241 3.602 1.00 12.42 91 LEU A N 14
ATOM 21909 C CA . LEU A 1 91 ? 12.751 -3.227 2.861 1.00 35.02 91 LEU A CA 14
ATOM 21910 C C . LEU A 1 91 ? 13.160 -1.771 2.581 1.00 13.11 91 LEU A C 14
ATOM 21911 O O . LEU A 1 91 ? 12.302 -0.892 2.464 1.00 52.12 91 LEU A O 14
ATOM 21927 N N . GLU A 1 92 ? 14.457 -1.506 2.468 1.00 54.53 92 GLU A N 14
ATOM 21928 C CA . GLU A 1 92 ? 14.929 -0.154 2.131 1.00 20.21 92 GLU A CA 14
ATOM 21929 C C . GLU A 1 92 ? 14.782 0.090 0.615 1.00 31.45 92 GLU A C 14
ATOM 21930 O O . GLU A 1 92 ? 15.755 0.346 -0.092 1.00 42.43 92 GLU A O 14
ATOM 21942 N N . HIS A 1 93 ? 13.537 -0.025 0.129 1.00 3.00 93 HIS A N 14
ATOM 21943 C CA . HIS A 1 93 ? 13.229 -0.006 -1.313 1.00 74.11 93 HIS A CA 14
ATOM 21944 C C . HIS A 1 93 ? 13.965 -1.128 -2.075 1.00 3.14 93 HIS A C 14
ATOM 21945 O O . HIS A 1 93 ? 13.924 -1.187 -3.308 1.00 33.04 93 HIS A O 14
ATOM 21960 N N . HIS A 1 94 ? 14.617 -2.029 -1.339 1.00 60.44 94 HIS A N 14
ATOM 21961 C CA . HIS A 1 94 ? 15.366 -3.128 -1.950 1.00 4.12 94 HIS A CA 14
ATOM 21962 C C . HIS A 1 94 ? 14.420 -4.260 -2.381 1.00 35.41 94 HIS A C 14
ATOM 21963 O O . HIS A 1 94 ? 14.424 -5.357 -1.813 1.00 15.22 94 HIS A O 14
ATOM 21978 N N . HIS A 1 95 ? 13.606 -3.965 -3.385 1.00 34.30 95 HIS A N 14
ATOM 21979 C CA . HIS A 1 95 ? 12.627 -4.915 -3.918 1.00 43.25 95 HIS A CA 14
ATOM 21980 C C . HIS A 1 95 ? 13.287 -6.239 -4.341 1.00 31.13 95 HIS A C 14
ATOM 21981 O O . HIS A 1 95 ? 14.229 -6.249 -5.132 1.00 2.04 95 HIS A O 14
ATOM 21996 N N . HIS A 1 96 ? 12.785 -7.351 -3.804 1.00 73.42 96 HIS A N 14
ATOM 21997 C CA . HIS A 1 96 ? 13.313 -8.677 -4.142 1.00 21.51 96 HIS A CA 14
ATOM 21998 C C . HIS A 1 96 ? 13.074 -9.002 -5.626 1.00 41.04 96 HIS A C 14
ATOM 21999 O O . HIS A 1 96 ? 12.007 -8.711 -6.180 1.00 53.04 96 HIS A O 14
ATOM 22014 N N . HIS A 1 97 ? 14.069 -9.608 -6.263 1.00 2.13 97 HIS A N 14
ATOM 22015 C CA . HIS A 1 97 ? 14.039 -9.846 -7.708 1.00 61.10 97 HIS A CA 14
ATOM 22016 C C . HIS A 1 97 ? 14.524 -11.259 -8.070 1.00 22.30 97 HIS A C 14
ATOM 22017 O O . HIS A 1 97 ? 15.551 -11.723 -7.572 1.00 34.12 97 HIS A O 14
ATOM 22032 N N . HIS A 1 98 ? 13.773 -11.923 -8.949 1.00 65.30 98 HIS A N 14
ATOM 22033 C CA . HIS A 1 98 ? 14.142 -13.250 -9.463 1.00 4.22 98 HIS A CA 14
ATOM 22034 C C . HIS A 1 98 ? 15.347 -13.172 -10.427 1.00 2.02 98 HIS A C 14
ATOM 22035 O O . HIS A 1 98 ? 16.469 -13.541 -10.018 1.00 37.13 98 HIS A O 14
ATOM 22051 N N . GLY A 1 1 ? 18.065 32.586 -21.260 1.00 54.22 1 GLY A N 15
ATOM 22052 C CA . GLY A 1 1 ? 17.495 31.210 -21.293 1.00 2.42 1 GLY A CA 15
ATOM 22053 C C . GLY A 1 1 ? 16.251 31.070 -20.431 1.00 13.42 1 GLY A C 15
ATOM 22054 O O . GLY A 1 1 ? 15.793 32.039 -19.823 1.00 70.03 1 GLY A O 15
ATOM 22060 N N . ASP A 1 2 ? 15.701 29.861 -20.365 1.00 33.23 2 ASP A N 15
ATOM 22061 C CA . ASP A 1 2 ? 14.481 29.616 -19.598 1.00 12.13 2 ASP A CA 15
ATOM 22062 C C . ASP A 1 2 ? 14.422 28.173 -19.073 1.00 45.34 2 ASP A C 15
ATOM 22063 O O . ASP A 1 2 ? 14.921 27.245 -19.716 1.00 13.45 2 ASP A O 15
ATOM 22072 N N . ARG A 1 3 ? 13.813 27.996 -17.903 1.00 43.32 3 ARG A N 15
ATOM 22073 C CA . ARG A 1 3 ? 13.638 26.666 -17.309 1.00 31.53 3 ARG A CA 15
ATOM 22074 C C . ARG A 1 3 ? 12.308 26.576 -16.535 1.00 20.31 3 ARG A C 15
ATOM 22075 O O . ARG A 1 3 ? 12.258 26.727 -15.314 1.00 14.43 3 ARG A O 15
ATOM 22096 N N . ARG A 1 4 ? 11.221 26.347 -17.266 1.00 42.41 4 ARG A N 15
ATOM 22097 C CA . ARG A 1 4 ? 9.888 26.249 -16.662 1.00 44.23 4 ARG A CA 15
ATOM 22098 C C . ARG A 1 4 ? 9.613 24.828 -16.138 1.00 73.24 4 ARG A C 15
ATOM 22099 O O . ARG A 1 4 ? 9.050 23.984 -16.833 1.00 75.53 4 ARG A O 15
ATOM 22120 N N . VAL A 1 5 ? 10.028 24.583 -14.899 1.00 22.05 5 VAL A N 15
ATOM 22121 C CA . VAL A 1 5 ? 9.924 23.254 -14.277 1.00 54.13 5 VAL A CA 15
ATOM 22122 C C . VAL A 1 5 ? 8.487 22.913 -13.824 1.00 23.01 5 VAL A C 15
ATOM 22123 O O . VAL A 1 5 ? 8.245 22.553 -12.667 1.00 15.12 5 VAL A O 15
ATOM 22136 N N . ARG A 1 6 ? 7.533 22.993 -14.749 1.00 34.54 6 ARG A N 15
ATOM 22137 C CA . ARG A 1 6 ? 6.136 22.664 -14.445 1.00 20.05 6 ARG A CA 15
ATOM 22138 C C . ARG A 1 6 ? 5.900 21.144 -14.542 1.00 24.42 6 ARG A C 15
ATOM 22139 O O . ARG A 1 6 ? 5.221 20.662 -15.452 1.00 34.04 6 ARG A O 15
ATOM 22160 N N . LEU A 1 7 ? 6.493 20.394 -13.615 1.00 11.45 7 LEU A N 15
ATOM 22161 C CA . LEU A 1 7 ? 6.330 18.934 -13.575 1.00 12.34 7 LEU A CA 15
ATOM 22162 C C . LEU A 1 7 ? 4.960 18.559 -12.989 1.00 70.20 7 LEU A C 15
ATOM 22163 O O . LEU A 1 7 ? 4.304 17.623 -13.456 1.00 32.23 7 LEU A O 15
ATOM 22179 N N . ILE A 1 8 ? 4.534 19.307 -11.975 1.00 21.24 8 ILE A N 15
ATOM 22180 C CA . ILE A 1 8 ? 3.284 19.027 -11.262 1.00 35.33 8 ILE A CA 15
ATOM 22181 C C . ILE A 1 8 ? 2.058 19.088 -12.196 1.00 14.34 8 ILE A C 15
ATOM 22182 O O . ILE A 1 8 ? 1.835 20.075 -12.900 1.00 11.45 8 ILE A O 15
ATOM 22198 N N . ARG A 1 9 ? 1.283 18.008 -12.202 1.00 22.54 9 ARG A N 15
ATOM 22199 C CA . ARG A 1 9 ? 0.035 17.931 -12.969 1.00 62.30 9 ARG A CA 15
ATOM 22200 C C . ARG A 1 9 ? -1.149 17.616 -12.043 1.00 31.21 9 ARG A C 15
ATOM 22201 O O . ARG A 1 9 ? -0.967 17.367 -10.848 1.00 25.33 9 ARG A O 15
ATOM 22222 N N . THR A 1 10 ? -2.362 17.644 -12.591 1.00 54.23 10 THR A N 15
ATOM 22223 C CA . THR A 1 10 ? -3.563 17.272 -11.828 1.00 11.24 10 THR A CA 15
ATOM 22224 C C . THR A 1 10 ? -3.479 15.836 -11.290 1.00 33.22 10 THR A C 15
ATOM 22225 O O . THR A 1 10 ? -2.888 14.957 -11.918 1.00 54.02 10 THR A O 15
ATOM 22236 N N . ARG A 1 11 ? -4.070 15.609 -10.121 1.00 1.01 11 ARG A N 15
ATOM 22237 C CA . ARG A 1 11 ? -4.103 14.274 -9.511 1.00 23.02 11 ARG A CA 15
ATOM 22238 C C . ARG A 1 11 ? -5.429 13.565 -9.831 1.00 63.23 11 ARG A C 15
ATOM 22239 O O . ARG A 1 11 ? -5.527 12.333 -9.793 1.00 44.20 11 ARG A O 15
ATOM 22260 N N . GLY A 1 12 ? -6.445 14.364 -10.148 1.00 22.34 12 GLY A N 15
ATOM 22261 C CA . GLY A 1 12 ? -7.780 13.845 -10.417 1.00 30.43 12 GLY A CA 15
ATOM 22262 C C . GLY A 1 12 ? -8.873 14.783 -9.920 1.00 35.13 12 GLY A C 15
ATOM 22263 O O . GLY A 1 12 ? -8.696 16.001 -9.920 1.00 33.42 12 GLY A O 15
ATOM 22267 N N . GLY A 1 13 ? -10.005 14.224 -9.507 1.00 15.25 13 GLY A N 15
ATOM 22268 C CA . GLY A 1 13 ? -11.089 15.036 -8.966 1.00 42.21 13 GLY A CA 15
ATOM 22269 C C . GLY A 1 13 ? -12.202 14.191 -8.359 1.00 73.41 13 GLY A C 15
ATOM 22270 O O . GLY A 1 13 ? -12.325 14.086 -7.137 1.00 34.32 13 GLY A O 15
ATOM 22274 N N . ASN A 1 14 ? -13.013 13.575 -9.215 1.00 41.23 14 ASN A N 15
ATOM 22275 C CA . ASN A 1 14 ? -14.069 12.665 -8.764 1.00 1.14 14 ASN A CA 15
ATOM 22276 C C . ASN A 1 14 ? -13.517 11.242 -8.583 1.00 33.24 14 ASN A C 15
ATOM 22277 O O . ASN A 1 14 ? -12.304 11.024 -8.635 1.00 42.43 14 ASN A O 15
ATOM 22288 N N . THR A 1 15 ? -14.400 10.277 -8.347 1.00 61.42 15 THR A N 15
ATOM 22289 C CA . THR A 1 15 ? -13.977 8.877 -8.218 1.00 52.20 15 THR A CA 15
ATOM 22290 C C . THR A 1 15 ? -13.514 8.319 -9.569 1.00 61.44 15 THR A C 15
ATOM 22291 O O . THR A 1 15 ? -14.325 8.090 -10.471 1.00 23.14 15 THR A O 15
ATOM 22302 N N . LYS A 1 16 ? -12.206 8.127 -9.703 1.00 54.52 16 LYS A N 15
ATOM 22303 C CA . LYS A 1 16 ? -11.607 7.640 -10.954 1.00 71.44 16 LYS A CA 15
ATOM 22304 C C . LYS A 1 16 ? -12.020 6.190 -11.264 1.00 23.21 16 LYS A C 15
ATOM 22305 O O . LYS A 1 16 ? -12.603 5.500 -10.426 1.00 74.12 16 LYS A O 15
ATOM 22324 N N . VAL A 1 17 ? -11.699 5.736 -12.475 1.00 10.50 17 VAL A N 15
ATOM 22325 C CA . VAL A 1 17 ? -12.015 4.369 -12.911 1.00 52.35 17 VAL A CA 15
ATOM 22326 C C . VAL A 1 17 ? -11.232 3.312 -12.105 1.00 71.35 17 VAL A C 15
ATOM 22327 O O . VAL A 1 17 ? -10.089 3.548 -11.690 1.00 64.21 17 VAL A O 15
ATOM 22340 N N . ARG A 1 18 ? -11.860 2.155 -11.878 1.00 5.10 18 ARG A N 15
ATOM 22341 C CA . ARG A 1 18 ? -11.229 1.042 -11.148 1.00 0.33 18 ARG A CA 15
ATOM 22342 C C . ARG A 1 18 ? -9.920 0.553 -11.802 1.00 3.43 18 ARG A C 15
ATOM 22343 O O . ARG A 1 18 ? -9.595 0.911 -12.940 1.00 34.22 18 ARG A O 15
ATOM 22364 N N . LEU A 1 19 ? -9.184 -0.286 -11.074 1.00 75.53 19 LEU A N 15
ATOM 22365 C CA . LEU A 1 19 ? -7.912 -0.837 -11.562 1.00 41.03 19 LEU A CA 15
ATOM 22366 C C . LEU A 1 19 ? -8.128 -1.652 -12.851 1.00 42.21 19 LEU A C 15
ATOM 22367 O O . LEU A 1 19 ? -8.878 -2.628 -12.864 1.00 31.52 19 LEU A O 15
ATOM 22383 N N . ALA A 1 20 ? -7.478 -1.227 -13.930 1.00 75.42 20 ALA A N 15
ATOM 22384 C CA . ALA A 1 20 ? -7.558 -1.923 -15.218 1.00 54.03 20 ALA A CA 15
ATOM 22385 C C . ALA A 1 20 ? -6.284 -1.701 -16.048 1.00 10.44 20 ALA A C 15
ATOM 22386 O O . ALA A 1 20 ? -5.572 -2.650 -16.382 1.00 60.33 20 ALA A O 15
ATOM 22393 N N . SER A 1 21 ? -5.996 -0.439 -16.368 1.00 3.54 21 SER A N 15
ATOM 22394 C CA . SER A 1 21 ? -4.803 -0.089 -17.157 1.00 11.02 21 SER A CA 15
ATOM 22395 C C . SER A 1 21 ? -3.543 -0.043 -16.280 1.00 62.32 21 SER A C 15
ATOM 22396 O O . SER A 1 21 ? -2.524 -0.649 -16.610 1.00 71.41 21 SER A O 15
ATOM 22404 N N . ASP A 1 22 ? -3.616 0.684 -15.166 1.00 40.21 22 ASP A N 15
ATOM 22405 C CA . ASP A 1 22 ? -2.480 0.801 -14.243 1.00 32.30 22 ASP A CA 15
ATOM 22406 C C . ASP A 1 22 ? -2.764 0.068 -12.921 1.00 72.04 22 ASP A C 15
ATOM 22407 O O . ASP A 1 22 ? -3.868 0.153 -12.380 1.00 10.52 22 ASP A O 15
ATOM 22416 N N . THR A 1 23 ? -1.764 -0.643 -12.403 1.00 0.35 23 THR A N 15
ATOM 22417 C CA . THR A 1 23 ? -1.887 -1.298 -11.092 1.00 12.13 23 THR A CA 15
ATOM 22418 C C . THR A 1 23 ? -1.614 -0.287 -9.965 1.00 71.31 23 THR A C 15
ATOM 22419 O O . THR A 1 23 ? -0.486 0.179 -9.801 1.00 51.24 23 THR A O 15
ATOM 22430 N N . ARG A 1 24 ? -2.642 0.041 -9.179 1.00 42.52 24 ARG A N 15
ATOM 22431 C CA . ARG A 1 24 ? -2.531 1.106 -8.167 1.00 21.23 24 ARG A CA 15
ATOM 22432 C C . ARG A 1 24 ? -3.115 0.681 -6.808 1.00 62.21 24 ARG A C 15
ATOM 22433 O O . ARG A 1 24 ? -3.842 -0.308 -6.713 1.00 63.34 24 ARG A O 15
ATOM 22454 N N . ILE A 1 25 ? -2.794 1.447 -5.766 1.00 41.32 25 ILE A N 15
ATOM 22455 C CA . ILE A 1 25 ? -3.261 1.158 -4.404 1.00 71.11 25 ILE A CA 15
ATOM 22456 C C . ILE A 1 25 ? -3.387 2.441 -3.558 1.00 12.43 25 ILE A C 15
ATOM 22457 O O . ILE A 1 25 ? -2.476 3.270 -3.525 1.00 20.33 25 ILE A O 15
ATOM 22473 N N . ASN A 1 26 ? -4.527 2.607 -2.887 1.00 4.34 26 ASN A N 15
ATOM 22474 C CA . ASN A 1 26 ? -4.726 3.727 -1.961 1.00 42.33 26 ASN A CA 15
ATOM 22475 C C . ASN A 1 26 ? -3.910 3.510 -0.678 1.00 11.03 26 ASN A C 15
ATOM 22476 O O . ASN A 1 26 ? -4.273 2.699 0.178 1.00 2.31 26 ASN A O 15
ATOM 22487 N N . VAL A 1 27 ? -2.798 4.230 -0.565 1.00 43.51 27 VAL A N 15
ATOM 22488 C CA . VAL A 1 27 ? -1.857 4.056 0.545 1.00 25.22 27 VAL A CA 15
ATOM 22489 C C . VAL A 1 27 ? -2.101 5.063 1.682 1.00 32.14 27 VAL A C 15
ATOM 22490 O O . VAL A 1 27 ? -2.139 6.273 1.459 1.00 24.52 27 VAL A O 15
ATOM 22503 N N . VAL A 1 28 ? -2.251 4.549 2.901 1.00 71.44 28 VAL A N 15
ATOM 22504 C CA . VAL A 1 28 ? -2.408 5.383 4.094 1.00 30.51 28 VAL A CA 15
ATOM 22505 C C . VAL A 1 28 ? -1.074 5.520 4.844 1.00 61.44 28 VAL A C 15
ATOM 22506 O O . VAL A 1 28 ? -0.539 4.539 5.364 1.00 50.32 28 VAL A O 15
ATOM 22519 N N . ASP A 1 29 ? -0.538 6.731 4.883 1.00 53.01 29 ASP A N 15
ATOM 22520 C CA . ASP A 1 29 ? 0.715 7.009 5.587 1.00 62.24 29 ASP A CA 15
ATOM 22521 C C . ASP A 1 29 ? 0.505 7.083 7.114 1.00 52.13 29 ASP A C 15
ATOM 22522 O O . ASP A 1 29 ? -0.327 7.850 7.597 1.00 13.51 29 ASP A O 15
ATOM 22531 N N . PRO A 1 30 ? 1.274 6.299 7.897 1.00 64.31 30 PRO A N 15
ATOM 22532 C CA . PRO A 1 30 ? 1.156 6.271 9.363 1.00 1.12 30 PRO A CA 15
ATOM 22533 C C . PRO A 1 30 ? 1.951 7.390 10.057 1.00 41.11 30 PRO A C 15
ATOM 22534 O O . PRO A 1 30 ? 1.814 7.601 11.263 1.00 33.21 30 PRO A O 15
ATOM 22545 N N . GLU A 1 31 ? 2.787 8.095 9.295 1.00 62.24 31 GLU A N 15
ATOM 22546 C CA . GLU A 1 31 ? 3.610 9.178 9.843 1.00 13.42 31 GLU A CA 15
ATOM 22547 C C . GLU A 1 31 ? 2.778 10.439 10.119 1.00 65.43 31 GLU A C 15
ATOM 22548 O O . GLU A 1 31 ? 2.931 11.084 11.158 1.00 74.42 31 GLU A O 15
ATOM 22560 N N . THR A 1 32 ? 1.906 10.791 9.179 1.00 33.42 32 THR A N 15
ATOM 22561 C CA . THR A 1 32 ? 1.046 11.977 9.319 1.00 51.25 32 THR A CA 15
ATOM 22562 C C . THR A 1 32 ? -0.439 11.617 9.200 1.00 21.43 32 THR A C 15
ATOM 22563 O O . THR A 1 32 ? -1.294 12.250 9.825 1.00 70.45 32 THR A O 15
ATOM 22574 N N . GLY A 1 33 ? -0.743 10.594 8.404 1.00 70.43 33 GLY A N 15
ATOM 22575 C CA . GLY A 1 33 ? -2.131 10.195 8.172 1.00 63.34 33 GLY A CA 15
ATOM 22576 C C . GLY A 1 33 ? -2.614 10.499 6.754 1.00 10.25 33 GLY A C 15
ATOM 22577 O O . GLY A 1 33 ? -3.782 10.278 6.428 1.00 71.24 33 GLY A O 15
ATOM 22581 N N . LYS A 1 34 ? -1.713 11.006 5.913 1.00 52.21 34 LYS A N 15
ATOM 22582 C CA . LYS A 1 34 ? -2.046 11.363 4.524 1.00 22.41 34 LYS A CA 15
ATOM 22583 C C . LYS A 1 34 ? -2.273 10.118 3.647 1.00 50.04 34 LYS A C 15
ATOM 22584 O O . LYS A 1 34 ? -1.600 9.102 3.806 1.00 44.13 34 LYS A O 15
ATOM 22603 N N . VAL A 1 35 ? -3.226 10.210 2.718 1.00 33.55 35 VAL A N 15
ATOM 22604 C CA . VAL A 1 35 ? -3.534 9.100 1.806 1.00 32.15 35 VAL A CA 15
ATOM 22605 C C . VAL A 1 35 ? -3.210 9.463 0.345 1.00 70.03 35 VAL A C 15
ATOM 22606 O O . VAL A 1 35 ? -3.630 10.506 -0.155 1.00 72.12 35 VAL A O 15
ATOM 22619 N N . GLU A 1 36 ? -2.462 8.592 -0.328 1.00 34.14 36 GLU A N 15
ATOM 22620 C CA . GLU A 1 36 ? -2.089 8.797 -1.735 1.00 43.31 36 GLU A CA 15
ATOM 22621 C C . GLU A 1 36 ? -2.148 7.472 -2.515 1.00 61.14 36 GLU A C 15
ATOM 22622 O O . GLU A 1 36 ? -1.847 6.410 -1.973 1.00 2.35 36 GLU A O 15
ATOM 22634 N N . ILE A 1 37 ? -2.528 7.538 -3.788 1.00 62.22 37 ILE A N 15
ATOM 22635 C CA . ILE A 1 37 ? -2.664 6.334 -4.616 1.00 72.13 37 ILE A CA 15
ATOM 22636 C C . ILE A 1 37 ? -1.335 5.964 -5.296 1.00 33.21 37 ILE A C 15
ATOM 22637 O O . ILE A 1 37 ? -0.938 6.567 -6.295 1.00 45.23 37 ILE A O 15
ATOM 22653 N N . ALA A 1 38 ? -0.652 4.966 -4.741 1.00 4.21 38 ALA A N 15
ATOM 22654 C CA . ALA A 1 38 ? 0.657 4.542 -5.243 1.00 21.21 38 ALA A CA 15
ATOM 22655 C C . ALA A 1 38 ? 0.540 3.514 -6.379 1.00 40.24 38 ALA A C 15
ATOM 22656 O O . ALA A 1 38 ? -0.516 2.918 -6.597 1.00 72.04 38 ALA A O 15
ATOM 22663 N N . GLU A 1 39 ? 1.645 3.309 -7.092 1.00 1.21 39 GLU A N 15
ATOM 22664 C CA . GLU A 1 39 ? 1.707 2.354 -8.206 1.00 62.15 39 GLU A CA 15
ATOM 22665 C C . GLU A 1 39 ? 2.442 1.072 -7.781 1.00 15.33 39 GLU A C 15
ATOM 22666 O O . GLU A 1 39 ? 3.590 1.124 -7.335 1.00 72.04 39 GLU A O 15
ATOM 22678 N N . ILE A 1 40 ? 1.779 -0.076 -7.930 1.00 62.10 40 ILE A N 15
ATOM 22679 C CA . ILE A 1 40 ? 2.318 -1.360 -7.454 1.00 73.11 40 ILE A CA 15
ATOM 22680 C C . ILE A 1 40 ? 3.282 -2.008 -8.464 1.00 60.12 40 ILE A C 15
ATOM 22681 O O . ILE A 1 40 ? 2.894 -2.352 -9.581 1.00 74.12 40 ILE A O 15
ATOM 22697 N N . ARG A 1 41 ? 4.546 -2.143 -8.069 1.00 25.01 41 ARG A N 15
ATOM 22698 C CA . ARG A 1 41 ? 5.535 -2.889 -8.856 1.00 44.45 41 ARG A CA 15
ATOM 22699 C C . ARG A 1 41 ? 5.459 -4.404 -8.570 1.00 41.34 41 ARG A C 15
ATOM 22700 O O . ARG A 1 41 ? 5.320 -5.217 -9.484 1.00 12.54 41 ARG A O 15
ATOM 22721 N N . ASN A 1 42 ? 5.555 -4.775 -7.285 1.00 33.44 42 ASN A N 15
ATOM 22722 C CA . ASN A 1 42 ? 5.635 -6.193 -6.881 1.00 32.35 42 ASN A CA 15
ATOM 22723 C C . ASN A 1 42 ? 4.640 -6.537 -5.762 1.00 71.43 42 ASN A C 15
ATOM 22724 O O . ASN A 1 42 ? 4.076 -5.650 -5.123 1.00 70.32 42 ASN A O 15
ATOM 22735 N N . VAL A 1 43 ? 4.468 -7.840 -5.513 1.00 21.53 43 VAL A N 15
ATOM 22736 C CA . VAL A 1 43 ? 3.566 -8.345 -4.467 1.00 14.53 43 VAL A CA 15
ATOM 22737 C C . VAL A 1 43 ? 4.250 -9.449 -3.631 1.00 4.23 43 VAL A C 15
ATOM 22738 O O . VAL A 1 43 ? 4.281 -10.622 -4.013 1.00 10.41 43 VAL A O 15
ATOM 22751 N N . VAL A 1 44 ? 4.810 -9.056 -2.494 1.00 75.21 44 VAL A N 15
ATOM 22752 C CA . VAL A 1 44 ? 5.604 -9.962 -1.647 1.00 11.44 44 VAL A CA 15
ATOM 22753 C C . VAL A 1 44 ? 5.327 -9.704 -0.146 1.00 42.30 44 VAL A C 15
ATOM 22754 O O . VAL A 1 44 ? 4.494 -8.874 0.201 1.00 60.11 44 VAL A O 15
ATOM 22767 N N . GLU A 1 45 ? 5.980 -10.449 0.743 1.00 23.41 45 GLU A N 15
ATOM 22768 C CA . GLU A 1 45 ? 5.907 -10.171 2.185 1.00 60.52 45 GLU A CA 15
ATOM 22769 C C . GLU A 1 45 ? 7.278 -10.363 2.859 1.00 3.22 45 GLU A C 15
ATOM 22770 O O . GLU A 1 45 ? 8.215 -10.883 2.247 1.00 25.33 45 GLU A O 15
ATOM 22782 N N . ASN A 1 46 ? 7.389 -9.932 4.117 1.00 23.22 46 ASN A N 15
ATOM 22783 C CA . ASN A 1 46 ? 8.651 -10.019 4.867 1.00 31.02 46 ASN A CA 15
ATOM 22784 C C . ASN A 1 46 ? 9.110 -11.477 5.068 1.00 71.24 46 ASN A C 15
ATOM 22785 O O . ASN A 1 46 ? 8.795 -12.119 6.071 1.00 62.31 46 ASN A O 15
ATOM 22796 N N . THR A 1 47 ? 9.849 -12.000 4.092 1.00 35.20 47 THR A N 15
ATOM 22797 C CA . THR A 1 47 ? 10.380 -13.368 4.169 1.00 3.33 47 THR A CA 15
ATOM 22798 C C . THR A 1 47 ? 11.846 -13.431 3.717 1.00 54.21 47 THR A C 15
ATOM 22799 O O . THR A 1 47 ? 12.338 -12.527 3.032 1.00 54.10 47 THR A O 15
ATOM 22810 N N . ALA A 1 48 ? 12.548 -14.483 4.126 1.00 2.14 48 ALA A N 15
ATOM 22811 C CA . ALA A 1 48 ? 13.941 -14.695 3.723 1.00 11.51 48 ALA A CA 15
ATOM 22812 C C . ALA A 1 48 ? 14.019 -15.443 2.383 1.00 3.21 48 ALA A C 15
ATOM 22813 O O . ALA A 1 48 ? 13.480 -16.544 2.253 1.00 20.40 48 ALA A O 15
ATOM 22820 N N . ASN A 1 49 ? 14.700 -14.842 1.399 1.00 43.10 49 ASN A N 15
ATOM 22821 C CA . ASN A 1 49 ? 14.762 -15.385 0.034 1.00 34.43 49 ASN A CA 15
ATOM 22822 C C . ASN A 1 49 ? 13.367 -15.363 -0.625 1.00 22.32 49 ASN A C 15
ATOM 22823 O O . ASN A 1 49 ? 12.573 -16.289 -0.457 1.00 31.30 49 ASN A O 15
ATOM 22834 N N . PRO A 1 50 ? 13.056 -14.297 -1.393 1.00 23.14 50 PRO A N 15
ATOM 22835 C CA . PRO A 1 50 ? 11.705 -14.072 -1.955 1.00 61.24 50 PRO A CA 15
ATOM 22836 C C . PRO A 1 50 ? 11.338 -15.001 -3.133 1.00 73.12 50 PRO A C 15
ATOM 22837 O O . PRO A 1 50 ? 10.758 -14.562 -4.126 1.00 63.15 50 PRO A O 15
ATOM 22848 N N . HIS A 1 51 ? 11.634 -16.296 -3.007 1.00 32.42 51 HIS A N 15
ATOM 22849 C CA . HIS A 1 51 ? 11.261 -17.277 -4.039 1.00 5.23 51 HIS A CA 15
ATOM 22850 C C . HIS A 1 51 ? 9.881 -17.898 -3.751 1.00 53.21 51 HIS A C 15
ATOM 22851 O O . HIS A 1 51 ? 9.411 -18.764 -4.490 1.00 32.44 51 HIS A O 15
ATOM 22866 N N . PHE A 1 52 ? 9.231 -17.437 -2.682 1.00 0.14 52 PHE A N 15
ATOM 22867 C CA . PHE A 1 52 ? 7.945 -18.004 -2.246 1.00 3.12 52 PHE A CA 15
ATOM 22868 C C . PHE A 1 52 ? 6.745 -17.340 -2.940 1.00 74.21 52 PHE A C 15
ATOM 22869 O O . PHE A 1 52 ? 5.592 -17.662 -2.644 1.00 30.41 52 PHE A O 15
ATOM 22886 N N . VAL A 1 53 ? 7.013 -16.416 -3.865 1.00 52.11 53 VAL A N 15
ATOM 22887 C CA . VAL A 1 53 ? 5.946 -15.789 -4.654 1.00 0.24 53 VAL A CA 15
ATOM 22888 C C . VAL A 1 53 ? 5.305 -16.827 -5.589 1.00 73.53 53 VAL A C 15
ATOM 22889 O O . VAL A 1 53 ? 5.795 -17.089 -6.690 1.00 71.24 53 VAL A O 15
ATOM 22902 N N . ARG A 1 54 ? 4.221 -17.439 -5.126 1.00 74.04 54 ARG A N 15
ATOM 22903 C CA . ARG A 1 54 ? 3.627 -18.589 -5.810 1.00 2.10 54 ARG A CA 15
ATOM 22904 C C . ARG A 1 54 ? 2.593 -18.182 -6.873 1.00 3.43 54 ARG A C 15
ATOM 22905 O O . ARG A 1 54 ? 2.794 -18.425 -8.067 1.00 0.24 54 ARG A O 15
ATOM 22926 N N . ARG A 1 55 ? 1.498 -17.554 -6.450 1.00 33.41 55 ARG A N 15
ATOM 22927 C CA . ARG A 1 55 ? 0.387 -17.255 -7.370 1.00 63.34 55 ARG A CA 15
ATOM 22928 C C . ARG A 1 55 ? -0.013 -15.763 -7.337 1.00 62.23 55 ARG A C 15
ATOM 22929 O O . ARG A 1 55 ? -1.036 -15.369 -7.899 1.00 32.41 55 ARG A O 15
ATOM 22950 N N . ASN A 1 56 ? 0.805 -14.941 -6.673 1.00 4.01 56 ASN A N 15
ATOM 22951 C CA . ASN A 1 56 ? 0.664 -13.470 -6.712 1.00 4.01 56 ASN A CA 15
ATOM 22952 C C . ASN A 1 56 ? -0.687 -12.964 -6.161 1.00 63.45 56 ASN A C 15
ATOM 22953 O O . ASN A 1 56 ? -1.070 -11.819 -6.413 1.00 10.20 56 ASN A O 15
ATOM 22964 N N . ILE A 1 57 ? -1.396 -13.797 -5.401 1.00 45.21 57 ILE A N 15
ATOM 22965 C CA . ILE A 1 57 ? -2.698 -13.404 -4.846 1.00 15.34 57 ILE A CA 15
ATOM 22966 C C . ILE A 1 57 ? -2.561 -12.255 -3.831 1.00 65.32 57 ILE A C 15
ATOM 22967 O O . ILE A 1 57 ? -2.080 -12.446 -2.713 1.00 1.13 57 ILE A O 15
ATOM 22983 N N . ILE A 1 58 ? -2.973 -11.056 -4.245 1.00 73.33 58 ILE A N 15
ATOM 22984 C CA . ILE A 1 58 ? -2.975 -9.883 -3.363 1.00 52.32 58 ILE A CA 15
ATOM 22985 C C . ILE A 1 58 ? -4.087 -9.994 -2.309 1.00 41.44 58 ILE A C 15
ATOM 22986 O O . ILE A 1 58 ? -5.270 -10.065 -2.647 1.00 62.45 58 ILE A O 15
ATOM 23002 N N . THR A 1 59 ? -3.701 -10.026 -1.037 1.00 73.12 59 THR A N 15
ATOM 23003 C CA . THR A 1 59 ? -4.665 -10.128 0.067 1.00 71.43 59 THR A CA 15
ATOM 23004 C C . THR A 1 59 ? -4.166 -9.388 1.315 1.00 72.21 59 THR A C 15
ATOM 23005 O O . THR A 1 59 ? -3.025 -8.921 1.353 1.00 1.41 59 THR A O 15
ATOM 23016 N N . ARG A 1 60 ? -5.018 -9.291 2.337 1.00 53.15 60 ARG A N 15
ATOM 23017 C CA . ARG A 1 60 ? -4.673 -8.573 3.575 1.00 21.35 60 ARG A CA 15
ATOM 23018 C C . ARG A 1 60 ? -3.395 -9.136 4.222 1.00 32.13 60 ARG A C 15
ATOM 23019 O O . ARG A 1 60 ? -3.176 -10.350 4.238 1.00 35.04 60 ARG A O 15
ATOM 23040 N N . GLY A 1 61 ? -2.553 -8.250 4.749 1.00 30.21 61 GLY A N 15
ATOM 23041 C CA . GLY A 1 61 ? -1.328 -8.678 5.419 1.00 62.31 61 GLY A CA 15
ATOM 23042 C C . GLY A 1 61 ? -0.109 -8.706 4.498 1.00 44.21 61 GLY A C 15
ATOM 23043 O O . GLY A 1 61 ? 1.026 -8.568 4.961 1.00 3.12 61 GLY A O 15
ATOM 23047 N N . ALA A 1 62 ? -0.335 -8.888 3.198 1.00 41.42 62 ALA A N 15
ATOM 23048 C CA . ALA A 1 62 ? 0.762 -8.917 2.223 1.00 75.32 62 ALA A CA 15
ATOM 23049 C C . ALA A 1 62 ? 1.246 -7.497 1.885 1.00 43.32 62 ALA A C 15
ATOM 23050 O O . ALA A 1 62 ? 0.501 -6.525 2.024 1.00 0.01 62 ALA A O 15
ATOM 23057 N N . VAL A 1 63 ? 2.494 -7.384 1.439 1.00 4.43 63 VAL A N 15
ATOM 23058 C CA . VAL A 1 63 ? 3.106 -6.079 1.163 1.00 42.03 63 VAL A CA 15
ATOM 23059 C C . VAL A 1 63 ? 3.388 -5.883 -0.336 1.00 32.44 63 VAL A C 15
ATOM 23060 O O . VAL A 1 63 ? 4.012 -6.717 -0.989 1.00 73.25 63 VAL A O 15
ATOM 23073 N N . VAL A 1 64 ? 2.918 -4.771 -0.883 1.00 22.20 64 VAL A N 15
ATOM 23074 C CA . VAL A 1 64 ? 3.163 -4.443 -2.285 1.00 61.10 64 VAL A CA 15
ATOM 23075 C C . VAL A 1 64 ? 4.256 -3.369 -2.419 1.00 44.14 64 VAL A C 15
ATOM 23076 O O . VAL A 1 64 ? 4.203 -2.320 -1.773 1.00 42.32 64 VAL A O 15
ATOM 23089 N N . GLU A 1 65 ? 5.264 -3.655 -3.240 1.00 24.31 65 GLU A N 15
ATOM 23090 C CA . GLU A 1 65 ? 6.348 -2.700 -3.502 1.00 31.10 65 GLU A CA 15
ATOM 23091 C C . GLU A 1 65 ? 5.877 -1.612 -4.473 1.00 72.11 65 GLU A C 15
ATOM 23092 O O . GLU A 1 65 ? 5.646 -1.885 -5.647 1.00 74.32 65 GLU A O 15
ATOM 23104 N N . THR A 1 66 ? 5.735 -0.385 -3.981 1.00 71.23 66 THR A N 15
ATOM 23105 C CA . THR A 1 66 ? 5.190 0.722 -4.784 1.00 35.42 66 THR A CA 15
ATOM 23106 C C . THR A 1 66 ? 6.218 1.835 -5.020 1.00 71.44 66 THR A C 15
ATOM 23107 O O . THR A 1 66 ? 7.333 1.799 -4.498 1.00 71.43 66 THR A O 15
ATOM 23118 N N . ASN A 1 67 ? 5.826 2.835 -5.808 1.00 13.11 67 ASN A N 15
ATOM 23119 C CA . ASN A 1 67 ? 6.659 4.024 -6.036 1.00 74.52 67 ASN A CA 15
ATOM 23120 C C . ASN A 1 67 ? 6.964 4.753 -4.714 1.00 30.42 67 ASN A C 15
ATOM 23121 O O . ASN A 1 67 ? 8.016 5.379 -4.563 1.00 32.15 67 ASN A O 15
ATOM 23132 N N . LEU A 1 68 ? 6.039 4.661 -3.760 1.00 25.32 68 LEU A N 15
ATOM 23133 C CA . LEU A 1 68 ? 6.259 5.196 -2.410 1.00 44.31 68 LEU A CA 15
ATOM 23134 C C . LEU A 1 68 ? 7.083 4.212 -1.562 1.00 44.25 68 LEU A C 15
ATOM 23135 O O . LEU A 1 68 ? 7.816 4.611 -0.653 1.00 52.52 68 LEU A O 15
ATOM 23151 N N . GLY A 1 69 ? 6.955 2.924 -1.867 1.00 50.50 69 GLY A N 15
ATOM 23152 C CA . GLY A 1 69 ? 7.704 1.896 -1.155 1.00 75.44 69 GLY A CA 15
ATOM 23153 C C . GLY A 1 69 ? 6.832 0.736 -0.684 1.00 53.12 69 GLY A C 15
ATOM 23154 O O . GLY A 1 69 ? 5.817 0.417 -1.301 1.00 34.54 69 GLY A O 15
ATOM 23158 N N . ASN A 1 70 ? 7.231 0.111 0.417 1.00 41.32 70 ASN A N 15
ATOM 23159 C CA . ASN A 1 70 ? 6.500 -1.027 0.984 1.00 64.44 70 ASN A CA 15
ATOM 23160 C C . ASN A 1 70 ? 5.121 -0.608 1.524 1.00 41.44 70 ASN A C 15
ATOM 23161 O O . ASN A 1 70 ? 5.023 0.238 2.410 1.00 11.04 70 ASN A O 15
ATOM 23172 N N . VAL A 1 71 ? 4.059 -1.202 0.982 1.00 61.32 71 VAL A N 15
ATOM 23173 C CA . VAL A 1 71 ? 2.691 -0.910 1.433 1.00 44.10 71 VAL A CA 15
ATOM 23174 C C . VAL A 1 71 ? 1.943 -2.194 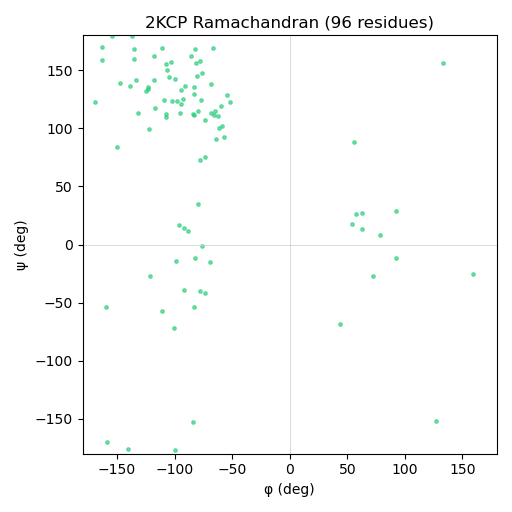1.831 1.00 24.01 71 VAL A C 15
ATOM 23175 O O . VAL A 1 71 ? 1.783 -3.101 1.020 1.00 52.14 71 VAL A O 15
ATOM 23188 N N . ARG A 1 72 ? 1.475 -2.262 3.074 1.00 71.43 72 ARG A N 15
ATOM 23189 C CA . ARG A 1 72 ? 0.785 -3.461 3.573 1.00 0.54 72 ARG A CA 15
ATOM 23190 C C . ARG A 1 72 ? -0.728 -3.388 3.312 1.00 34.40 72 ARG A C 15
ATOM 23191 O O . ARG A 1 72 ? -1.409 -2.504 3.833 1.00 45.43 72 ARG A O 15
ATOM 23212 N N . VAL A 1 73 ? -1.243 -4.329 2.521 1.00 10.23 73 VAL A N 15
ATOM 23213 C CA . VAL A 1 73 ? -2.669 -4.361 2.157 1.00 30.31 73 VAL A CA 15
ATOM 23214 C C . VAL A 1 73 ? -3.582 -4.537 3.387 1.00 24.32 73 VAL A C 15
ATOM 23215 O O . VAL A 1 73 ? -3.394 -5.454 4.191 1.00 12.25 73 VAL A O 15
ATOM 23228 N N . THR A 1 74 ? -4.577 -3.654 3.514 1.00 23.13 74 THR A N 15
ATOM 23229 C CA . THR A 1 74 ? -5.523 -3.683 4.643 1.00 75.42 74 THR A CA 15
ATOM 23230 C C . THR A 1 74 ? -6.927 -4.118 4.205 1.00 14.12 74 THR A C 15
ATOM 23231 O O . THR A 1 74 ? -7.442 -5.136 4.659 1.00 30.33 74 THR A O 15
ATOM 23242 N N . SER A 1 75 ? -7.555 -3.325 3.338 1.00 3.30 75 SER A N 15
ATOM 23243 C CA . SER A 1 75 ? -8.899 -3.643 2.829 1.00 53.51 75 SER A CA 15
ATOM 23244 C C . SER A 1 75 ? -8.839 -4.715 1.735 1.00 24.21 75 SER A C 15
ATOM 23245 O O . SER A 1 75 ? -7.822 -4.863 1.056 1.00 14.52 75 SER A O 15
ATOM 23253 N N . ARG A 1 76 ? -9.937 -5.452 1.558 1.00 42.42 76 ARG A N 15
ATOM 23254 C CA . ARG A 1 76 ? -9.985 -6.544 0.577 1.00 24.34 76 ARG A CA 15
ATOM 23255 C C . ARG A 1 76 ? -9.804 -6.002 -0.857 1.00 13.12 76 ARG A C 15
ATOM 23256 O O . ARG A 1 76 ? -10.704 -5.361 -1.409 1.00 1.22 76 ARG A O 15
ATOM 23277 N N . PRO A 1 77 ? -8.645 -6.276 -1.489 1.00 70.44 77 PRO A N 15
ATOM 23278 C CA . PRO A 1 77 ? -8.331 -5.763 -2.834 1.00 13.34 77 PRO A CA 15
ATOM 23279 C C . PRO A 1 77 ? -9.320 -6.251 -3.903 1.00 21.15 77 PRO A C 15
ATOM 23280 O O . PRO A 1 77 ? -9.604 -7.447 -4.004 1.00 20.15 77 PRO A O 15
ATOM 23291 N N . GLY A 1 78 ? -9.858 -5.315 -4.686 1.00 51.13 78 GLY A N 15
ATOM 23292 C CA . GLY A 1 78 ? -10.766 -5.671 -5.773 1.00 51.41 78 GLY A CA 15
ATOM 23293 C C . GLY A 1 78 ? -12.238 -5.703 -5.366 1.00 54.40 78 GLY A C 15
ATOM 23294 O O . GLY A 1 78 ? -13.119 -5.650 -6.225 1.00 44.21 78 GLY A O 15
ATOM 23298 N N . GLN A 1 79 ? -12.516 -5.781 -4.061 1.00 63.21 79 GLN A N 15
ATOM 23299 C CA . GLN A 1 79 ? -13.902 -5.839 -3.571 1.00 4.32 79 GLN A CA 15
ATOM 23300 C C . GLN A 1 79 ? -14.707 -4.610 -4.021 1.00 11.42 79 GLN A C 15
ATOM 23301 O O . GLN A 1 79 ? -15.847 -4.727 -4.465 1.00 23.41 79 GLN A O 15
ATOM 23315 N N . ASP A 1 80 ? -14.109 -3.429 -3.895 1.00 4.54 80 ASP A N 15
ATOM 23316 C CA . ASP A 1 80 ? -14.740 -2.189 -4.362 1.00 72.32 80 ASP A CA 15
ATOM 23317 C C . ASP A 1 80 ? -14.050 -1.684 -5.646 1.00 25.21 80 ASP A C 15
ATOM 23318 O O . ASP A 1 80 ? -14.117 -0.505 -5.985 1.00 63.02 80 ASP A O 15
ATOM 23327 N N . GLY A 1 81 ? -13.403 -2.602 -6.369 1.00 11.42 81 GLY A N 15
ATOM 23328 C CA . GLY A 1 81 ? -12.655 -2.235 -7.572 1.00 3.40 81 GLY A CA 15
ATOM 23329 C C . GLY A 1 81 ? -11.353 -1.490 -7.274 1.00 12.15 81 GLY A C 15
ATOM 23330 O O . GLY A 1 81 ? -10.690 -0.985 -8.184 1.00 25.11 81 GLY A O 15
ATOM 23334 N N . VAL A 1 82 ? -10.981 -1.439 -5.995 1.00 0.24 82 VAL A N 15
ATOM 23335 C CA . VAL A 1 82 ? -9.790 -0.707 -5.549 1.00 25.14 82 VAL A CA 15
ATOM 23336 C C . VAL A 1 82 ? -8.979 -1.528 -4.526 1.00 23.13 82 VAL A C 15
ATOM 23337 O O . VAL A 1 82 ? -9.492 -2.484 -3.934 1.00 53.34 82 VAL A O 15
ATOM 23350 N N . ILE A 1 83 ? -7.706 -1.170 -4.347 1.00 50.35 83 ILE A N 15
ATOM 23351 C CA . ILE A 1 83 ? -6.840 -1.803 -3.343 1.00 3.11 83 ILE A CA 15
ATOM 23352 C C . ILE A 1 83 ? -6.406 -0.773 -2.284 1.00 44.35 83 ILE A C 15
ATOM 23353 O O . ILE A 1 83 ? -6.120 0.376 -2.614 1.00 33.45 83 ILE A O 15
ATOM 23369 N N . ASN A 1 84 ? -6.362 -1.179 -1.013 1.00 25.34 84 ASN A N 15
ATOM 23370 C CA . ASN A 1 84 ? -5.991 -0.266 0.082 1.00 64.02 84 ASN A CA 15
ATOM 23371 C C . ASN A 1 84 ? -4.862 -0.853 0.946 1.00 62.44 84 ASN A C 15
ATOM 23372 O O . ASN A 1 84 ? -4.786 -2.067 1.135 1.00 65.41 84 ASN A O 15
ATOM 23383 N N . GLY A 1 85 ? -3.994 0.013 1.473 1.00 32.40 85 GLY A N 15
ATOM 23384 C CA . GLY A 1 85 ? -2.892 -0.448 2.319 1.00 12.32 85 GLY A CA 15
ATOM 23385 C C . GLY A 1 85 ? -2.242 0.667 3.139 1.00 73.33 85 GLY A C 15
ATOM 23386 O O . GLY A 1 85 ? -2.648 1.822 3.052 1.00 25.50 85 GLY A O 15
ATOM 23390 N N . VAL A 1 86 ? -1.228 0.316 3.939 1.00 33.12 86 VAL A N 15
ATOM 23391 C CA . VAL A 1 86 ? -0.509 1.295 4.781 1.00 12.12 86 VAL A CA 15
ATOM 23392 C C . VAL A 1 86 ? 0.944 1.474 4.316 1.00 63.21 86 VAL A C 15
ATOM 23393 O O . VAL A 1 86 ? 1.615 0.497 3.975 1.00 64.35 86 VAL A O 15
ATOM 23406 N N . LEU A 1 87 ? 1.430 2.715 4.326 1.00 35.52 87 LEU A N 15
ATOM 23407 C CA . LEU A 1 87 ? 2.825 3.005 3.967 1.00 22.02 87 LEU A CA 15
ATOM 23408 C C . LEU A 1 87 ? 3.782 2.575 5.091 1.00 21.25 87 LEU A C 15
ATOM 23409 O O . LEU A 1 87 ? 3.855 3.211 6.140 1.00 32.31 87 LEU A O 15
ATOM 23425 N N . ILE A 1 88 ? 4.511 1.491 4.870 1.00 2.12 88 ILE A N 15
ATOM 23426 C CA . ILE A 1 88 ? 5.455 0.978 5.868 1.00 22.43 88 ILE A CA 15
ATOM 23427 C C . ILE A 1 88 ? 6.864 0.849 5.282 1.00 33.30 88 ILE A C 15
ATOM 23428 O O . ILE A 1 88 ? 7.104 1.166 4.115 1.00 24.31 88 ILE A O 15
ATOM 23444 N N . ARG A 1 89 ? 7.796 0.372 6.096 1.00 60.42 89 ARG A N 15
ATOM 23445 C CA . ARG A 1 89 ? 9.186 0.191 5.664 1.00 61.41 89 ARG A CA 15
ATOM 23446 C C . ARG A 1 89 ? 9.770 -1.119 6.220 1.00 11.15 89 ARG A C 15
ATOM 23447 O O . ARG A 1 89 ? 10.605 -1.103 7.125 1.00 2.34 89 ARG A O 15
ATOM 23468 N N . GLU A 1 90 ? 9.298 -2.254 5.698 1.00 12.34 90 GLU A N 15
ATOM 23469 C CA . GLU A 1 90 ? 9.865 -3.560 6.060 1.00 13.52 90 GLU A CA 15
ATOM 23470 C C . GLU A 1 90 ? 11.217 -3.753 5.360 1.00 44.14 90 GLU A C 15
ATOM 23471 O O . GLU A 1 90 ? 12.117 -4.419 5.880 1.00 11.21 90 GLU A O 15
ATOM 23483 N N . LEU A 1 91 ? 11.338 -3.172 4.169 1.00 3.31 91 LEU A N 15
ATOM 23484 C CA . LEU A 1 91 ? 12.640 -2.980 3.526 1.00 1.33 91 LEU A CA 15
ATOM 23485 C C . LEU A 1 91 ? 13.218 -1.615 3.932 1.00 73.14 91 LEU A C 15
ATOM 23486 O O . LEU A 1 91 ? 12.475 -0.717 4.341 1.00 52.42 91 LEU A O 15
ATOM 23502 N N . GLU A 1 92 ? 14.533 -1.457 3.821 1.00 54.03 92 GLU A N 15
ATOM 23503 C CA . GLU A 1 92 ? 15.212 -0.254 4.321 1.00 0.10 92 GLU A CA 15
ATOM 23504 C C . GLU A 1 92 ? 14.840 1.006 3.509 1.00 54.33 92 GLU A C 15
ATOM 23505 O O . GLU A 1 92 ? 14.358 0.919 2.377 1.00 51.41 92 GLU A O 15
ATOM 23517 N N . HIS A 1 93 ? 15.074 2.181 4.103 1.00 4.31 93 HIS A N 15
ATOM 23518 C CA . HIS A 1 93 ? 14.737 3.462 3.465 1.00 11.35 93 HIS A CA 15
ATOM 23519 C C . HIS A 1 93 ? 15.439 3.624 2.101 1.00 71.41 93 HIS A C 15
ATOM 23520 O O . HIS A 1 93 ? 16.651 3.840 2.027 1.00 20.24 93 HIS A O 15
ATOM 23535 N N . HIS A 1 94 ? 14.658 3.542 1.026 1.00 55.32 94 HIS A N 15
ATOM 23536 C CA . HIS A 1 94 ? 15.209 3.521 -0.332 1.00 63.53 94 HIS A CA 15
ATOM 23537 C C . HIS A 1 94 ? 15.459 4.937 -0.886 1.00 50.10 94 HIS A C 15
ATOM 23538 O O . HIS A 1 94 ? 14.726 5.418 -1.748 1.00 73.02 94 HIS A O 15
ATOM 23553 N N . HIS A 1 95 ? 16.489 5.602 -0.364 1.00 25.52 95 HIS A N 15
ATOM 23554 C CA . HIS A 1 95 ? 16.931 6.905 -0.881 1.00 73.23 95 HIS A CA 15
ATOM 23555 C C . HIS A 1 95 ? 18.453 7.059 -0.748 1.00 34.53 95 HIS A C 15
ATOM 23556 O O . HIS A 1 95 ? 19.010 6.917 0.341 1.00 62.14 95 HIS A O 15
ATOM 23571 N N . HIS A 1 96 ? 19.118 7.350 -1.863 1.00 43.32 96 HIS A N 15
ATOM 23572 C CA . HIS A 1 96 ? 20.573 7.527 -1.885 1.00 32.05 96 HIS A CA 15
ATOM 23573 C C . HIS A 1 96 ? 20.972 8.895 -1.294 1.00 24.21 96 HIS A C 15
ATOM 23574 O O . HIS A 1 96 ? 21.522 9.746 -1.990 1.00 1.42 96 HIS A O 15
ATOM 23589 N N . HIS A 1 97 ? 20.693 9.085 0.003 1.00 73.52 97 HIS A N 15
ATOM 23590 C CA . HIS A 1 97 ? 20.941 10.359 0.705 1.00 52.21 97 HIS A CA 15
ATOM 23591 C C . HIS A 1 97 ? 20.085 11.511 0.139 1.00 61.13 97 HIS A C 15
ATOM 23592 O O . HIS A 1 97 ? 19.196 12.027 0.818 1.00 20.13 97 HIS A O 15
ATOM 23607 N N . HIS A 1 98 ? 20.363 11.918 -1.095 1.00 3.41 98 HIS A N 15
ATOM 23608 C CA . HIS A 1 98 ? 19.597 12.981 -1.760 1.00 11.24 98 HIS A CA 15
ATOM 23609 C C . HIS A 1 98 ? 19.329 12.637 -3.242 1.00 25.21 98 HIS A C 15
ATOM 23610 O O . HIS A 1 98 ? 20.237 12.837 -4.083 1.00 38.48 98 HIS A O 15
ATOM 23626 N N . GLY A 1 1 ? 9.869 38.963 -15.997 1.00 10.32 1 GLY A N 16
ATOM 23627 C CA . GLY A 1 1 ? 8.772 37.964 -16.156 1.00 71.22 1 GLY A CA 16
ATOM 23628 C C . GLY A 1 1 ? 8.268 37.413 -14.826 1.00 3.45 1 GLY A C 16
ATOM 23629 O O . GLY A 1 1 ? 8.269 36.203 -14.603 1.00 72.34 1 GLY A O 16
ATOM 23635 N N . ASP A 1 2 ? 7.817 38.301 -13.943 1.00 54.15 2 ASP A N 16
ATOM 23636 C CA . ASP A 1 2 ? 7.350 37.904 -12.606 1.00 1.44 2 ASP A CA 16
ATOM 23637 C C . ASP A 1 2 ? 5.817 37.731 -12.570 1.00 13.03 2 ASP A C 16
ATOM 23638 O O . ASP A 1 2 ? 5.180 37.899 -11.528 1.00 72.21 2 ASP A O 16
ATOM 23647 N N . ARG A 1 3 ? 5.234 37.359 -13.708 1.00 31.02 3 ARG A N 16
ATOM 23648 C CA . ARG A 1 3 ? 3.777 37.244 -13.832 1.00 13.03 3 ARG A CA 16
ATOM 23649 C C . ARG A 1 3 ? 3.270 35.853 -13.419 1.00 52.34 3 ARG A C 16
ATOM 23650 O O . ARG A 1 3 ? 3.215 34.931 -14.237 1.00 73.35 3 ARG A O 16
ATOM 23671 N N . ARG A 1 4 ? 2.917 35.699 -12.142 1.00 13.23 4 ARG A N 16
ATOM 23672 C CA . ARG A 1 4 ? 2.292 34.458 -11.660 1.00 44.33 4 ARG A CA 16
ATOM 23673 C C . ARG A 1 4 ? 0.759 34.547 -11.796 1.00 44.21 4 ARG A C 16
ATOM 23674 O O . ARG A 1 4 ? 0.081 35.189 -10.992 1.00 21.30 4 ARG A O 16
ATOM 23695 N N . VAL A 1 5 ? 0.218 33.900 -12.828 1.00 52.34 5 VAL A N 16
ATOM 23696 C CA . VAL A 1 5 ? -1.206 34.038 -13.175 1.00 0.11 5 VAL A CA 16
ATOM 23697 C C . VAL A 1 5 ? -2.087 32.917 -12.589 1.00 52.32 5 VAL A C 16
ATOM 23698 O O . VAL A 1 5 ? -3.275 32.831 -12.903 1.00 23.33 5 VAL A O 16
ATOM 23711 N N . ARG A 1 6 ? -1.526 32.072 -11.731 1.00 71.32 6 ARG A N 16
ATOM 23712 C CA . ARG A 1 6 ? -2.294 30.960 -11.154 1.00 13.21 6 ARG A CA 16
ATOM 23713 C C . ARG A 1 6 ? -3.212 31.420 -10.007 1.00 24.24 6 ARG A C 16
ATOM 23714 O O . ARG A 1 6 ? -2.864 31.319 -8.828 1.00 43.20 6 ARG A O 16
ATOM 23735 N N . LEU A 1 7 ? -4.382 31.946 -10.370 1.00 24.12 7 LEU A N 16
ATOM 23736 C CA . LEU A 1 7 ? -5.397 32.360 -9.389 1.00 44.00 7 LEU A CA 16
ATOM 23737 C C . LEU A 1 7 ? -6.426 31.237 -9.155 1.00 25.01 7 LEU A C 16
ATOM 23738 O O . LEU A 1 7 ? -7.014 31.128 -8.076 1.00 73.33 7 LEU A O 16
ATOM 23754 N N . ILE A 1 8 ? -6.628 30.403 -10.174 1.00 1.30 8 ILE A N 16
ATOM 23755 C CA . ILE A 1 8 ? -7.571 29.279 -10.097 1.00 64.13 8 ILE A CA 16
ATOM 23756 C C . ILE A 1 8 ? -6.983 28.108 -9.276 1.00 61.04 8 ILE A C 16
ATOM 23757 O O . ILE A 1 8 ? -5.764 27.996 -9.127 1.00 11.32 8 ILE A O 16
ATOM 23773 N N . ARG A 1 9 ? -7.845 27.239 -8.742 1.00 34.04 9 ARG A N 16
ATOM 23774 C CA . ARG A 1 9 ? -7.386 26.079 -7.960 1.00 71.31 9 ARG A CA 16
ATOM 23775 C C . ARG A 1 9 ? -8.182 24.807 -8.309 1.00 74.10 9 ARG A C 16
ATOM 23776 O O . ARG A 1 9 ? -9.234 24.876 -8.944 1.00 64.24 9 ARG A O 16
ATOM 23797 N N . THR A 1 10 ? -7.676 23.646 -7.884 1.00 71.21 10 THR A N 16
ATOM 23798 C CA . THR A 1 10 ? -8.287 22.348 -8.239 1.00 52.25 10 THR A CA 16
ATOM 23799 C C . THR A 1 10 ? -8.624 21.497 -7.003 1.00 20.21 10 THR A C 16
ATOM 23800 O O . THR A 1 10 ? -8.336 21.884 -5.869 1.00 73.12 10 THR A O 16
ATOM 23811 N N . ARG A 1 11 ? -9.229 20.331 -7.240 1.00 74.35 11 ARG A N 16
ATOM 23812 C CA . ARG A 1 11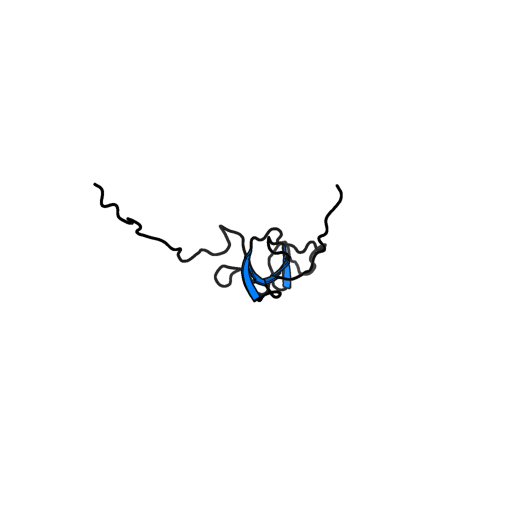 ? -9.656 19.425 -6.166 1.00 21.25 11 ARG A CA 16
ATOM 23813 C C . ARG A 1 11 ? -10.070 18.058 -6.742 1.00 32.11 11 ARG A C 16
ATOM 23814 O O . ARG A 1 11 ? -10.589 17.979 -7.859 1.00 23.55 11 ARG A O 16
ATOM 23835 N N . GLY A 1 12 ? -9.838 16.981 -5.986 1.00 4.02 12 GLY A N 16
ATOM 23836 C CA . GLY A 1 12 ? -10.239 15.653 -6.449 1.00 53.54 12 GLY A CA 16
ATOM 23837 C C . GLY A 1 12 ? -9.711 14.500 -5.593 1.00 35.34 12 GLY A C 16
ATOM 23838 O O . GLY A 1 12 ? -8.608 14.567 -5.045 1.00 5.23 12 GLY A O 16
ATOM 23842 N N . GLY A 1 13 ? -10.509 13.437 -5.481 1.00 32.32 13 GLY A N 16
ATOM 23843 C CA . GLY A 1 13 ? -10.080 12.228 -4.773 1.00 41.52 13 GLY A CA 16
ATOM 23844 C C . GLY A 1 13 ? -9.466 11.190 -5.714 1.00 42.34 13 GLY A C 16
ATOM 23845 O O . GLY A 1 13 ? -8.537 10.467 -5.344 1.00 31.44 13 GLY A O 16
ATOM 23849 N N . ASN A 1 14 ? -9.998 11.116 -6.933 1.00 32.34 14 ASN A N 16
ATOM 23850 C CA . ASN A 1 14 ? -9.456 10.245 -7.986 1.00 51.32 14 ASN A CA 16
ATOM 23851 C C . ASN A 1 14 ? -9.424 11.008 -9.325 1.00 22.34 14 ASN A C 16
ATOM 23852 O O . ASN A 1 14 ? -10.194 11.951 -9.523 1.00 63.24 14 ASN A O 16
ATOM 23863 N N . THR A 1 15 ? -8.545 10.608 -10.250 1.00 12.45 15 THR A N 16
ATOM 23864 C CA . THR A 1 15 ? -8.370 11.364 -11.505 1.00 71.31 15 THR A CA 16
ATOM 23865 C C . THR A 1 15 ? -8.345 10.470 -12.758 1.00 31.53 15 THR A C 16
ATOM 23866 O O . THR A 1 15 ? -8.200 10.966 -13.877 1.00 4.24 15 THR A O 16
ATOM 23877 N N . LYS A 1 16 ? -8.531 9.166 -12.589 1.00 25.31 16 LYS A N 16
ATOM 23878 C CA . LYS A 1 16 ? -8.421 8.233 -13.727 1.00 54.23 16 LYS A CA 16
ATOM 23879 C C . LYS A 1 16 ? -8.765 6.776 -13.363 1.00 35.43 16 LYS A C 16
ATOM 23880 O O . LYS A 1 16 ? -7.891 6.021 -12.933 1.00 32.03 16 LYS A O 16
ATOM 23899 N N . VAL A 1 17 ? -10.047 6.412 -13.536 1.00 62.52 17 VAL A N 16
ATOM 23900 C CA . VAL A 1 17 ? -10.542 5.011 -13.476 1.00 14.10 17 VAL A CA 16
ATOM 23901 C C . VAL A 1 17 ? -10.065 4.206 -12.232 1.00 14.44 17 VAL A C 16
ATOM 23902 O O . VAL A 1 17 ? -9.192 4.631 -11.478 1.00 45.21 17 VAL A O 16
ATOM 23915 N N . ARG A 1 18 ? -10.679 3.043 -12.008 1.00 72.03 18 ARG A N 16
ATOM 23916 C CA . ARG A 1 18 ? -10.246 2.128 -10.943 1.00 33.14 18 ARG A CA 16
ATOM 23917 C C . ARG A 1 18 ? -9.096 1.217 -11.422 1.00 55.00 18 ARG A C 16
ATOM 23918 O O . ARG A 1 18 ? -8.545 1.413 -12.506 1.00 2.10 18 ARG A O 16
ATOM 23939 N N . LEU A 1 19 ? -8.726 0.233 -10.606 1.00 23.32 19 LEU A N 16
ATOM 23940 C CA . LEU A 1 19 ? -7.655 -0.708 -10.966 1.00 33.40 19 LEU A CA 16
ATOM 23941 C C . LEU A 1 19 ? -8.146 -1.716 -12.017 1.00 2.03 19 LEU A C 16
ATOM 23942 O O . LEU A 1 19 ? -8.971 -2.584 -11.727 1.00 64.10 19 LEU A O 16
ATOM 23958 N N . ALA A 1 20 ? -7.650 -1.579 -13.241 1.00 15.41 20 ALA A N 16
ATOM 23959 C CA . ALA A 1 20 ? -7.922 -2.545 -14.311 1.00 32.44 20 ALA A CA 16
ATOM 23960 C C . ALA A 1 20 ? -6.649 -2.795 -15.130 1.00 65.34 20 ALA A C 16
ATOM 23961 O O . ALA A 1 20 ? -6.011 -3.843 -15.013 1.00 63.24 20 ALA A O 16
ATOM 23968 N N . SER A 1 21 ? -6.274 -1.815 -15.946 1.00 45.42 21 SER A N 16
ATOM 23969 C CA . SER A 1 21 ? -4.996 -1.856 -16.670 1.00 54.30 21 SER A CA 16
ATOM 23970 C C . SER A 1 21 ? -3.901 -1.154 -15.857 1.00 62.44 21 SER A C 16
ATOM 23971 O O . SER A 1 21 ? -2.723 -1.492 -15.949 1.00 41.32 21 SER A O 16
ATOM 23979 N N . ASP A 1 22 ? -4.317 -0.189 -15.041 1.00 25.34 22 ASP A N 16
ATOM 23980 C CA . ASP A 1 22 ? -3.402 0.567 -14.185 1.00 32.03 22 ASP A CA 16
ATOM 23981 C C . ASP A 1 22 ? -3.350 -0.030 -12.766 1.00 2.44 22 ASP A C 16
ATOM 23982 O O . ASP A 1 22 ? -4.235 0.225 -11.942 1.00 11.44 22 ASP A O 16
ATOM 23991 N N . THR A 1 23 ? -2.323 -0.831 -12.483 1.00 72.13 23 THR A N 16
ATOM 23992 C CA . THR A 1 23 ? -2.164 -1.426 -11.147 1.00 64.41 23 THR A CA 16
ATOM 23993 C C . THR A 1 23 ? -1.812 -0.350 -10.107 1.00 65.13 23 THR A C 16
ATOM 23994 O O . THR A 1 23 ? -0.719 0.222 -10.128 1.00 41.33 23 THR A O 16
ATOM 24005 N N . ARG A 1 24 ? -2.737 -0.099 -9.180 1.00 65.52 24 ARG A N 16
ATOM 24006 C CA . ARG A 1 24 ? -2.599 0.992 -8.202 1.00 70.45 24 ARG A CA 16
ATOM 24007 C C . ARG A 1 24 ? -3.205 0.603 -6.843 1.00 14.11 24 ARG A C 16
ATOM 24008 O O . ARG A 1 24 ? -3.990 -0.339 -6.748 1.00 14.43 24 ARG A O 16
ATOM 24029 N N . ILE A 1 25 ? -2.846 1.343 -5.797 1.00 71.33 25 ILE A N 16
ATOM 24030 C CA . ILE A 1 25 ? -3.326 1.056 -4.439 1.00 11.10 25 ILE A CA 16
ATOM 24031 C C . ILE A 1 25 ? -3.479 2.339 -3.602 1.00 10.41 25 ILE A C 16
ATOM 24032 O O . ILE A 1 25 ? -2.618 3.221 -3.625 1.00 12.44 25 ILE A O 16
ATOM 24048 N N . ASN A 1 26 ? -4.590 2.441 -2.875 1.00 71.24 26 ASN A N 16
ATOM 24049 C CA . ASN A 1 26 ? -4.803 3.552 -1.946 1.00 23.41 26 ASN A CA 16
ATOM 24050 C C . ASN A 1 26 ? -3.948 3.365 -0.685 1.00 33.42 26 ASN A C 16
ATOM 24051 O O . ASN A 1 26 ? -4.267 2.551 0.184 1.00 64.32 26 ASN A O 16
ATOM 24062 N N . VAL A 1 27 ? -2.861 4.115 -0.606 1.00 32.43 27 VAL A N 16
ATOM 24063 C CA . VAL A 1 27 ? -1.917 4.012 0.503 1.00 4.24 27 VAL A CA 16
ATOM 24064 C C . VAL A 1 27 ? -2.233 5.031 1.609 1.00 53.10 27 VAL A C 16
ATOM 24065 O O . VAL A 1 27 ? -2.703 6.134 1.338 1.00 52.04 27 VAL A O 16
ATOM 24078 N N . VAL A 1 28 ? -1.986 4.636 2.855 1.00 72.14 28 VAL A N 16
ATOM 24079 C CA . VAL A 1 28 ? -2.164 5.520 4.009 1.00 53.40 28 VAL A CA 16
ATOM 24080 C C . VAL A 1 28 ? -0.826 5.761 4.723 1.00 10.41 28 VAL A C 16
ATOM 24081 O O . VAL A 1 28 ? -0.297 4.864 5.387 1.00 34.13 28 VAL A O 16
ATOM 24094 N N . ASP A 1 29 ? -0.273 6.960 4.569 1.00 75.21 29 ASP A N 16
ATOM 24095 C CA . ASP A 1 29 ? 0.980 7.330 5.236 1.00 1.24 29 ASP A CA 16
ATOM 24096 C C . ASP A 1 29 ? 0.763 7.482 6.758 1.00 60.30 29 ASP A C 16
ATOM 24097 O O . ASP A 1 29 ? 0.070 8.396 7.204 1.00 41.14 29 ASP A O 16
ATOM 24106 N N . PRO A 1 30 ? 1.358 6.591 7.579 1.00 75.54 30 PRO A N 16
ATOM 24107 C CA . PRO A 1 30 ? 1.164 6.599 9.040 1.00 62.22 30 PRO A CA 16
ATOM 24108 C C . PRO A 1 30 ? 2.038 7.638 9.764 1.00 21.45 30 PRO A C 16
ATOM 24109 O O . PRO A 1 30 ? 1.802 7.957 10.932 1.00 61.31 30 PRO A O 16
ATOM 24120 N N . GLU A 1 31 ? 3.036 8.171 9.064 1.00 71.35 31 GLU A N 16
ATOM 24121 C CA . GLU A 1 31 ? 3.944 9.158 9.651 1.00 24.01 31 GLU A CA 16
ATOM 24122 C C . GLU A 1 31 ? 3.257 10.523 9.779 1.00 65.23 31 GLU A C 16
ATOM 24123 O O . GLU A 1 31 ? 3.466 11.256 10.745 1.00 72.55 31 GLU A O 16
ATOM 24135 N N . THR A 1 32 ? 2.439 10.855 8.788 1.00 60.41 32 THR A N 16
ATOM 24136 C CA . THR A 1 32 ? 1.685 12.115 8.778 1.00 72.31 32 THR A CA 16
ATOM 24137 C C . THR A 1 32 ? 0.186 11.873 8.978 1.00 53.53 32 THR A C 16
ATOM 24138 O O . THR A 1 32 ? -0.516 12.689 9.581 1.00 10.55 32 THR A O 16
ATOM 24149 N N . GLY A 1 33 ? -0.302 10.738 8.483 1.00 53.30 33 GLY A N 16
ATOM 24150 C CA . GLY A 1 33 ? -1.727 10.429 8.557 1.00 1.44 33 GLY A CA 16
ATOM 24151 C C . GLY A 1 33 ? -2.496 10.918 7.331 1.00 74.34 33 GLY A C 16
ATOM 24152 O O . GLY A 1 33 ? -3.559 11.526 7.456 1.00 5.35 33 GLY A O 16
ATOM 24156 N N . LYS A 1 34 ? -1.944 10.676 6.145 1.00 71.05 34 LYS A N 16
ATOM 24157 C CA . LYS A 1 34 ? -2.603 11.055 4.885 1.00 54.21 34 LYS A CA 16
ATOM 24158 C C . LYS A 1 34 ? -2.899 9.820 4.023 1.00 64.24 34 LYS A C 16
ATOM 24159 O O . LYS A 1 34 ? -2.344 8.748 4.254 1.00 4.12 34 LYS A O 16
ATOM 24178 N N . VAL A 1 35 ? -3.789 9.971 3.041 1.00 52.22 35 VAL A N 16
ATOM 24179 C CA . VAL A 1 35 ? -4.109 8.879 2.107 1.00 43.42 35 VAL A CA 16
ATOM 24180 C C . VAL A 1 35 ? -3.804 9.283 0.652 1.00 25.12 35 VAL A C 16
ATOM 24181 O O . VAL A 1 35 ? -4.434 10.195 0.099 1.00 3.24 35 VAL A O 16
ATOM 24194 N N . GLU A 1 36 ? -2.824 8.621 0.045 1.00 33.12 36 GLU A N 16
ATOM 24195 C CA . GLU A 1 36 ? -2.465 8.867 -1.361 1.00 43.30 36 GLU A CA 16
ATOM 24196 C C . GLU A 1 36 ? -2.685 7.618 -2.232 1.00 30.30 36 GLU A C 16
ATOM 24197 O O . GLU A 1 36 ? -2.947 6.531 -1.726 1.00 40.42 36 GLU A O 16
ATOM 24209 N N . ILE A 1 37 ? -2.586 7.786 -3.550 1.00 65.52 37 ILE A N 16
ATOM 24210 C CA . ILE A 1 37 ? -2.697 6.662 -4.491 1.00 35.14 37 ILE A CA 16
ATOM 24211 C C . ILE A 1 37 ? -1.325 6.317 -5.095 1.00 73.32 37 ILE A C 16
ATOM 24212 O O . ILE A 1 37 ? -0.722 7.133 -5.792 1.00 4.44 37 ILE A O 16
ATOM 24228 N N . ALA A 1 38 ? -0.834 5.110 -4.822 1.00 4.41 38 ALA A N 16
ATOM 24229 C CA . ALA A 1 38 ? 0.480 4.675 -5.313 1.00 63.12 38 ALA A CA 16
ATOM 24230 C C . ALA A 1 38 ? 0.367 3.565 -6.368 1.00 62.21 38 ALA A C 16
ATOM 24231 O O . ALA A 1 38 ? -0.636 2.856 -6.442 1.00 34.32 38 ALA A O 16
ATOM 24238 N N . GLU A 1 39 ? 1.409 3.430 -7.185 1.00 13.14 39 GLU A N 16
ATOM 24239 C CA . GLU A 1 39 ? 1.469 2.387 -8.213 1.00 25.21 39 GLU A CA 16
ATOM 24240 C C . GLU A 1 39 ? 2.274 1.176 -7.713 1.00 11.12 39 GLU A C 16
ATOM 24241 O O . GLU A 1 39 ? 3.433 1.312 -7.313 1.00 50.41 39 GLU A O 16
ATOM 24253 N N . ILE A 1 40 ? 1.663 -0.008 -7.741 1.00 1.43 40 ILE A N 16
ATOM 24254 C CA . ILE A 1 40 ? 2.329 -1.226 -7.256 1.00 22.21 40 ILE A CA 16
ATOM 24255 C C . ILE A 1 40 ? 3.382 -1.728 -8.257 1.00 53.45 40 ILE A C 16
ATOM 24256 O O . ILE A 1 40 ? 3.054 -2.140 -9.373 1.00 61.33 40 ILE A O 16
ATOM 24272 N N . ARG A 1 41 ? 4.648 -1.681 -7.852 1.00 31.11 41 ARG A N 16
ATOM 24273 C CA . ARG A 1 41 ? 5.753 -2.163 -8.685 1.00 54.03 41 ARG A CA 16
ATOM 24274 C C . ARG A 1 41 ? 5.923 -3.690 -8.556 1.00 33.42 41 ARG A C 16
ATOM 24275 O O . ARG A 1 41 ? 6.108 -4.392 -9.550 1.00 62.00 41 ARG A O 16
ATOM 24296 N N . ASN A 1 42 ? 5.858 -4.196 -7.322 1.00 42.44 42 ASN A N 16
ATOM 24297 C CA . ASN A 1 42 ? 6.000 -5.637 -7.054 1.00 5.31 42 ASN A CA 16
ATOM 24298 C C . ASN A 1 42 ? 4.996 -6.110 -5.991 1.00 74.43 42 ASN A C 16
ATOM 24299 O O . ASN A 1 42 ? 4.674 -5.374 -5.059 1.00 30.52 42 ASN A O 16
ATOM 24310 N N . VAL A 1 43 ? 4.517 -7.347 -6.129 1.00 52.14 43 VAL A N 16
ATOM 24311 C CA . VAL A 1 43 ? 3.555 -7.926 -5.175 1.00 63.10 43 VAL A CA 16
ATOM 24312 C C . VAL A 1 43 ? 4.205 -9.019 -4.302 1.00 75.43 43 VAL A C 16
ATOM 24313 O O . VAL A 1 43 ? 3.517 -9.833 -3.678 1.00 1.44 43 VAL A O 16
ATOM 24326 N N . VAL A 1 44 ? 5.536 -9.020 -4.254 1.00 62.43 44 VAL A N 16
ATOM 24327 C CA . VAL A 1 44 ? 6.291 -10.030 -3.502 1.00 0.13 44 VAL A CA 16
ATOM 24328 C C . VAL A 1 44 ? 6.608 -9.568 -2.062 1.00 40.14 44 VAL A C 16
ATOM 24329 O O . VAL A 1 44 ? 7.425 -8.675 -1.842 1.00 44.15 44 VAL A O 16
ATOM 24342 N N . GLU A 1 45 ? 5.950 -10.192 -1.080 1.00 73.32 45 GLU A N 16
ATOM 24343 C CA . GLU A 1 45 ? 6.191 -9.894 0.344 1.00 23.23 45 GLU A CA 16
ATOM 24344 C C . GLU A 1 45 ? 7.358 -10.736 0.897 1.00 23.30 45 GLU A C 16
ATOM 24345 O O . GLU A 1 45 ? 7.432 -11.007 2.096 1.00 14.22 45 GLU A O 16
ATOM 24357 N N . ASN A 1 46 ? 8.273 -11.117 0.009 1.00 25.33 46 ASN A N 16
ATOM 24358 C CA . ASN A 1 46 ? 9.373 -12.030 0.337 1.00 34.14 46 ASN A CA 16
ATOM 24359 C C . ASN A 1 46 ? 8.849 -13.402 0.811 1.00 74.03 46 ASN A C 16
ATOM 24360 O O . ASN A 1 46 ? 8.888 -13.729 1.999 1.00 75.35 46 ASN A O 16
ATOM 24371 N N . THR A 1 47 ? 8.320 -14.185 -0.131 1.00 63.31 47 THR A N 16
ATOM 24372 C CA . THR A 1 47 ? 7.870 -15.558 0.149 1.00 44.33 47 THR A CA 16
ATOM 24373 C C . THR A 1 47 ? 9.025 -16.543 -0.071 1.00 15.40 47 THR A C 16
ATOM 24374 O O . THR A 1 47 ? 9.597 -17.078 0.881 1.00 63.25 47 THR A O 16
ATOM 24385 N N . ALA A 1 48 ? 9.360 -16.774 -1.334 1.00 13.31 48 ALA A N 16
ATOM 24386 C CA . ALA A 1 48 ? 10.582 -17.488 -1.706 1.00 52.43 48 ALA A CA 16
ATOM 24387 C C . ALA A 1 48 ? 11.715 -16.472 -1.925 1.00 3.32 48 ALA A C 16
ATOM 24388 O O . ALA A 1 48 ? 11.842 -15.507 -1.167 1.00 52.21 48 ALA A O 16
ATOM 24395 N N . ASN A 1 49 ? 12.554 -16.691 -2.932 1.00 53.54 49 ASN A N 16
ATOM 24396 C CA . ASN A 1 49 ? 13.550 -15.690 -3.318 1.00 74.32 49 ASN A CA 16
ATOM 24397 C C . ASN A 1 49 ? 12.860 -14.459 -3.943 1.00 21.31 49 ASN A C 16
ATOM 24398 O O . ASN A 1 49 ? 11.835 -14.591 -4.616 1.00 71.31 49 ASN A O 16
ATOM 24409 N N . PRO A 1 50 ? 13.423 -13.247 -3.750 1.00 41.54 50 PRO A N 16
ATOM 24410 C CA . PRO A 1 50 ? 12.767 -11.978 -4.136 1.00 24.52 50 PRO A CA 16
ATOM 24411 C C . PRO A 1 50 ? 12.277 -11.919 -5.599 1.00 24.42 50 PRO A C 16
ATOM 24412 O O . PRO A 1 50 ? 11.304 -11.229 -5.903 1.00 0.23 50 PRO A O 16
ATOM 24423 N N . HIS A 1 51 ? 12.942 -12.640 -6.504 1.00 64.04 51 HIS A N 16
ATOM 24424 C CA . HIS A 1 51 ? 12.595 -12.589 -7.936 1.00 23.22 51 HIS A CA 16
ATOM 24425 C C . HIS A 1 51 ? 11.782 -13.815 -8.390 1.00 23.04 51 HIS A C 16
ATOM 24426 O O . HIS A 1 51 ? 11.547 -14.005 -9.583 1.00 11.55 51 HIS A O 16
ATOM 24441 N N . PHE A 1 52 ? 11.338 -14.634 -7.442 1.00 53.32 52 PHE A N 16
ATOM 24442 C CA . PHE A 1 52 ? 10.518 -15.815 -7.758 1.00 44.10 52 PHE A CA 16
ATOM 24443 C C . PHE A 1 52 ? 9.041 -15.588 -7.397 1.00 33.00 52 PHE A C 16
ATOM 24444 O O . PHE A 1 52 ? 8.370 -16.468 -6.850 1.00 2.21 52 PHE A O 16
ATOM 24461 N N . VAL A 1 53 ? 8.533 -14.405 -7.730 1.00 25.32 53 VAL A N 16
ATOM 24462 C CA . VAL A 1 53 ? 7.141 -14.050 -7.443 1.00 11.42 53 VAL A CA 16
ATOM 24463 C C . VAL A 1 53 ? 6.188 -14.509 -8.568 1.00 70.05 53 VAL A C 16
ATOM 24464 O O . VAL A 1 53 ? 6.037 -13.846 -9.598 1.00 30.42 53 VAL A O 16
ATOM 24477 N N . ARG A 1 54 ? 5.563 -15.668 -8.370 1.00 50.42 54 ARG A N 16
ATOM 24478 C CA . ARG A 1 54 ? 4.592 -16.201 -9.332 1.00 62.15 54 ARG A CA 16
ATOM 24479 C C . ARG A 1 54 ? 3.153 -15.828 -8.951 1.00 42.34 54 ARG A C 16
ATOM 24480 O O . ARG A 1 54 ? 2.355 -15.454 -9.809 1.00 4.25 54 ARG A O 16
ATOM 24501 N N . ARG A 1 55 ? 2.821 -15.930 -7.664 1.00 71.05 55 ARG A N 16
ATOM 24502 C CA . ARG A 1 55 ? 1.467 -15.604 -7.200 1.00 34.03 55 ARG A CA 16
ATOM 24503 C C . ARG A 1 55 ? 1.173 -14.097 -7.344 1.00 0.25 55 ARG A C 16
ATOM 24504 O O . ARG A 1 55 ? 1.943 -13.249 -6.888 1.00 33.33 55 ARG A O 16
ATOM 24525 N N . ASN A 1 56 ? 0.058 -13.772 -7.985 1.00 14.22 56 ASN A N 16
ATOM 24526 C CA . ASN A 1 56 ? -0.407 -12.383 -8.078 1.00 74.31 56 ASN A CA 16
ATOM 24527 C C . ASN A 1 56 ? -1.614 -12.154 -7.155 1.00 53.54 56 ASN A C 16
ATOM 24528 O O . ASN A 1 56 ? -2.318 -11.148 -7.263 1.00 35.41 56 ASN A O 16
ATOM 24539 N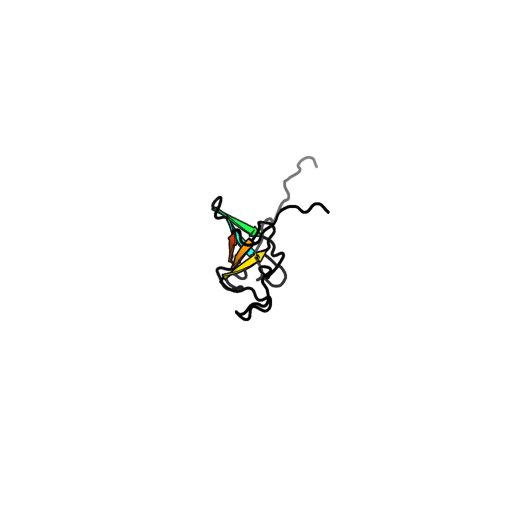 N . ILE A 1 57 ? -1.832 -13.095 -6.234 1.00 4.50 57 ILE A N 16
ATOM 24540 C CA . ILE A 1 57 ? -2.940 -13.014 -5.279 1.00 71.33 57 ILE A CA 16
ATOM 24541 C C . ILE A 1 57 ? -2.557 -12.143 -4.074 1.00 43.53 57 ILE A C 16
ATOM 24542 O O . ILE A 1 57 ? -1.880 -12.599 -3.149 1.00 41.43 57 ILE A O 16
ATOM 24558 N N . ILE A 1 58 ? -2.973 -10.887 -4.104 1.00 3.32 58 ILE A N 16
ATOM 24559 C CA . ILE A 1 58 ? -2.703 -9.962 -3.006 1.00 53.53 58 ILE A CA 16
ATOM 24560 C C . ILE A 1 58 ? -3.695 -10.175 -1.848 1.00 61.12 58 ILE A C 16
ATOM 24561 O O . ILE A 1 58 ? -4.874 -9.840 -1.956 1.00 24.41 58 ILE A O 16
ATOM 24577 N N . THR A 1 59 ? -3.220 -10.756 -0.747 1.00 11.41 59 THR A N 16
ATOM 24578 C CA . THR A 1 59 ? -4.079 -11.023 0.419 1.00 71.34 59 THR A CA 16
ATOM 24579 C C . THR A 1 59 ? -3.997 -9.893 1.457 1.00 35.04 59 THR A C 16
ATOM 24580 O O . THR A 1 59 ? -3.006 -9.162 1.523 1.00 63.11 59 THR A O 16
ATOM 24591 N N . ARG A 1 60 ? -5.039 -9.759 2.275 1.00 54.11 60 ARG A N 16
ATOM 24592 C CA . ARG A 1 60 ? -5.091 -8.708 3.295 1.00 21.34 60 ARG A CA 16
ATOM 24593 C C . ARG A 1 60 ? -3.986 -8.903 4.351 1.00 74.11 60 ARG A C 16
ATOM 24594 O O . ARG A 1 60 ? -3.977 -9.897 5.079 1.00 33.14 60 ARG A O 16
ATOM 24615 N N . GLY A 1 61 ? -3.065 -7.948 4.428 1.00 55.22 61 GLY A N 16
ATOM 24616 C CA . GLY A 1 61 ? -1.928 -8.057 5.343 1.00 55.42 61 GLY A CA 16
ATOM 24617 C C . GLY A 1 61 ? -0.598 -8.202 4.613 1.00 12.34 61 GLY A C 16
ATOM 24618 O O . GLY A 1 61 ? 0.470 -8.002 5.201 1.00 41.34 61 GLY A O 16
ATOM 24622 N N . ALA A 1 62 ? -0.666 -8.540 3.324 1.00 74.23 62 ALA A N 16
ATOM 24623 C CA . ALA A 1 62 ? 0.530 -8.689 2.487 1.00 42.32 62 ALA A CA 16
ATOM 24624 C C . ALA A 1 62 ? 1.236 -7.343 2.250 1.00 31.42 62 ALA A C 16
ATOM 24625 O O . ALA A 1 62 ? 0.603 -6.285 2.246 1.00 4.42 62 ALA A O 16
ATOM 24632 N N . VAL A 1 63 ? 2.550 -7.393 2.059 1.00 15.45 63 VAL A N 16
ATOM 24633 C CA . VAL A 1 63 ? 3.346 -6.187 1.805 1.00 3.50 63 VAL A CA 16
ATOM 24634 C C . VAL A 1 63 ? 3.734 -6.077 0.322 1.00 62.22 63 VAL A C 16
ATOM 24635 O O . VAL A 1 63 ? 4.468 -6.916 -0.203 1.00 1.42 63 VAL A O 16
ATOM 24648 N N . VAL A 1 64 ? 3.227 -5.043 -0.350 1.00 72.13 64 VAL A N 16
ATOM 24649 C CA . VAL A 1 64 ? 3.542 -4.803 -1.765 1.00 62.15 64 VAL A CA 16
ATOM 24650 C C . VAL A 1 64 ? 4.537 -3.642 -1.943 1.00 34.34 64 VAL A C 16
ATOM 24651 O O . VAL A 1 64 ? 4.499 -2.653 -1.210 1.00 32.12 64 VAL A O 16
ATOM 24664 N N . GLU A 1 65 ? 5.434 -3.778 -2.918 1.00 54.42 65 GLU A N 16
ATOM 24665 C CA . GLU A 1 65 ? 6.418 -2.734 -3.233 1.00 10.01 65 GLU A CA 16
ATOM 24666 C C . GLU A 1 65 ? 5.835 -1.731 -4.245 1.00 51.52 65 GLU A C 16
ATOM 24667 O O . GLU A 1 65 ? 5.518 -2.094 -5.379 1.00 1.25 65 GLU A O 16
ATOM 24679 N N . THR A 1 66 ? 5.689 -0.474 -3.834 1.00 31.25 66 THR A N 16
ATOM 24680 C CA . THR A 1 66 ? 5.095 0.564 -4.696 1.00 10.02 66 THR A CA 16
ATOM 24681 C C . THR A 1 66 ? 6.103 1.666 -5.037 1.00 54.50 66 THR A C 16
ATOM 24682 O O . THR A 1 66 ? 7.229 1.675 -4.538 1.00 52.53 66 THR A O 16
ATOM 24693 N N . ASN A 1 67 ? 5.683 2.609 -5.879 1.00 2.45 67 ASN A N 16
ATOM 24694 C CA . ASN A 1 67 ? 6.538 3.736 -6.284 1.00 2.33 67 ASN A CA 16
ATOM 24695 C C . ASN A 1 67 ? 6.867 4.673 -5.103 1.00 23.34 67 ASN A C 16
ATOM 24696 O O . ASN A 1 67 ? 7.746 5.530 -5.205 1.00 63.22 67 ASN A O 16
ATOM 24707 N N . LEU A 1 68 ? 6.147 4.515 -3.991 1.00 60.11 68 LEU A N 16
ATOM 24708 C CA . LEU A 1 68 ? 6.391 5.309 -2.776 1.00 11.42 68 LEU A CA 16
ATOM 24709 C C . LEU A 1 68 ? 7.107 4.475 -1.694 1.00 72.24 68 LEU A C 16
ATOM 24710 O O . LEU A 1 68 ? 7.695 5.017 -0.754 1.00 74.02 68 LEU A O 16
ATOM 24726 N N . GLY A 1 69 ? 7.057 3.153 -1.835 1.00 72.42 69 GLY A N 16
ATOM 24727 C CA . GLY A 1 69 ? 7.676 2.262 -0.857 1.00 73.41 69 GLY A CA 16
ATOM 24728 C C . GLY A 1 69 ? 6.824 1.039 -0.544 1.00 0.15 69 GLY A C 16
ATOM 24729 O O . GLY A 1 69 ? 5.923 0.689 -1.305 1.00 31.02 69 GLY A O 16
ATOM 24733 N N . ASN A 1 70 ? 7.100 0.386 0.583 1.00 2.52 70 ASN A N 16
ATOM 24734 C CA . ASN A 1 70 ? 6.362 -0.821 0.971 1.00 60.43 70 ASN A CA 16
ATOM 24735 C C . ASN A 1 70 ? 4.980 -0.462 1.534 1.00 41.33 70 ASN A C 16
ATOM 24736 O O . ASN A 1 70 ? 4.844 0.481 2.309 1.00 14.54 70 ASN A O 16
ATOM 24747 N N . VAL A 1 71 ? 3.957 -1.217 1.145 1.00 25.41 71 VAL A N 16
ATOM 24748 C CA . VAL A 1 71 ? 2.584 -0.958 1.600 1.00 63.34 71 VAL A CA 16
ATOM 24749 C C . VAL A 1 71 ? 1.912 -2.239 2.128 1.00 72.02 71 VAL A C 16
ATOM 24750 O O . VAL A 1 71 ? 1.896 -3.263 1.446 1.00 13.24 71 VAL A O 16
ATOM 24763 N N . ARG A 1 72 ? 1.357 -2.181 3.343 1.00 12.41 72 ARG A N 16
ATOM 24764 C CA . ARG A 1 72 ? 0.656 -3.333 3.927 1.00 34.12 72 ARG A CA 16
ATOM 24765 C C . ARG A 1 72 ? -0.845 -3.271 3.615 1.00 44.32 72 ARG A C 16
ATOM 24766 O O . ARG A 1 72 ? -1.549 -2.384 4.095 1.00 15.33 72 ARG A O 16
ATOM 24787 N N . VAL A 1 73 ? -1.320 -4.215 2.812 1.00 74.34 73 VAL A N 16
ATOM 24788 C CA . VAL A 1 73 ? -2.721 -4.242 2.375 1.00 34.22 73 VAL A CA 16
ATOM 24789 C C . VAL A 1 73 ? -3.704 -4.383 3.554 1.00 12.11 73 VAL A C 16
ATOM 24790 O O . VAL A 1 73 ? -3.666 -5.361 4.302 1.00 24.12 73 VAL A O 16
ATOM 24803 N N . THR A 1 74 ? -4.584 -3.397 3.702 1.00 4.13 74 THR A N 16
ATOM 24804 C CA . THR A 1 74 ? -5.570 -3.373 4.793 1.00 44.51 74 THR A CA 16
ATOM 24805 C C . THR A 1 74 ? -6.937 -3.918 4.359 1.00 55.53 74 THR A C 16
ATOM 24806 O O . THR A 1 74 ? -7.664 -4.501 5.164 1.00 43.31 74 THR A O 16
ATOM 24817 N N . SER A 1 75 ? -7.291 -3.713 3.095 1.00 2.43 75 SER A N 16
ATOM 24818 C CA . SER A 1 75 ? -8.607 -4.129 2.578 1.00 15.02 75 SER A CA 16
ATOM 24819 C C . SER A 1 75 ? -8.492 -5.329 1.625 1.00 43.43 75 SER A C 16
ATOM 24820 O O . SER A 1 75 ? -7.415 -5.903 1.458 1.00 75.24 75 SER A O 16
ATOM 24828 N N . ARG A 1 76 ? -9.611 -5.709 1.015 1.00 44.24 76 ARG A N 16
ATOM 24829 C CA . ARG A 1 76 ? -9.652 -6.830 0.069 1.00 11.20 76 ARG A CA 16
ATOM 24830 C C . ARG A 1 76 ? -9.566 -6.344 -1.388 1.00 1.41 76 ARG A C 16
ATOM 24831 O O . ARG A 1 76 ? -10.480 -5.678 -1.882 1.00 41.20 76 ARG A O 16
ATOM 24852 N N . PRO A 1 77 ? -8.467 -6.676 -2.099 1.00 63.03 77 PRO A N 16
ATOM 24853 C CA . PRO A 1 77 ? -8.308 -6.330 -3.520 1.00 12.44 77 PRO A CA 16
ATOM 24854 C C . PRO A 1 77 ? -9.447 -6.871 -4.391 1.00 72.25 77 PRO A C 16
ATOM 24855 O O . PRO A 1 77 ? -9.688 -8.080 -4.443 1.00 63.45 77 PRO A O 16
ATOM 24866 N N . GLY A 1 78 ? -10.147 -5.969 -5.065 1.00 43.32 78 GLY A N 16
ATOM 24867 C CA . GLY A 1 78 ? -11.265 -6.362 -5.916 1.00 44.32 78 GLY A CA 16
ATOM 24868 C C . GLY A 1 78 ? -12.521 -5.543 -5.639 1.00 50.40 78 GLY A C 16
ATOM 24869 O O . GLY A 1 78 ? -13.308 -5.264 -6.546 1.00 61.22 78 GLY A O 16
ATOM 24873 N N . GLN A 1 79 ? -12.700 -5.151 -4.379 1.00 25.24 79 GLN A N 16
ATOM 24874 C CA . GLN A 1 79 ? -13.848 -4.334 -3.971 1.00 24.32 79 GLN A CA 16
ATOM 24875 C C . GLN A 1 79 ? -13.844 -2.984 -4.706 1.00 22.23 79 GLN A C 16
ATOM 24876 O O . GLN A 1 79 ? -12.932 -2.177 -4.528 1.00 72.04 79 GLN A O 16
ATOM 24890 N N . ASP A 1 80 ? -14.854 -2.763 -5.555 1.00 24.15 80 ASP A N 16
ATOM 24891 C CA . ASP A 1 80 ? -14.939 -1.548 -6.385 1.00 62.11 80 ASP A CA 16
ATOM 24892 C C . ASP A 1 80 ? -13.732 -1.435 -7.338 1.00 21.23 80 ASP A C 16
ATOM 24893 O O . ASP A 1 80 ? -13.478 -0.382 -7.922 1.00 22.54 80 ASP A O 16
ATOM 24902 N N . GLY A 1 81 ? -13.011 -2.542 -7.506 1.00 41.01 81 GLY A N 16
ATOM 24903 C CA . GLY A 1 81 ? -11.815 -2.553 -8.334 1.00 75.02 81 GLY A CA 16
ATOM 24904 C C . GLY A 1 81 ? -10.683 -1.693 -7.773 1.00 11.15 81 GLY A C 16
ATOM 24905 O O . GLY A 1 81 ? -9.994 -1.005 -8.523 1.00 33.34 81 GLY A O 16
ATOM 24909 N N . VAL A 1 82 ? -10.489 -1.726 -6.457 1.00 62.43 82 VAL A N 16
ATOM 24910 C CA . VAL A 1 82 ? -9.412 -0.953 -5.823 1.00 75.21 82 VAL A CA 16
ATOM 24911 C C . VAL A 1 82 ? -8.819 -1.684 -4.598 1.00 20.22 82 VAL A C 16
ATOM 24912 O O . VAL A 1 82 ? -9.433 -2.601 -4.048 1.00 71.41 82 VAL A O 16
ATOM 24925 N N . ILE A 1 83 ? -7.605 -1.290 -4.202 1.00 41.33 83 ILE A N 16
ATOM 24926 C CA . ILE A 1 83 ? -6.914 -1.879 -3.043 1.00 64.15 83 ILE A CA 16
ATOM 24927 C C . ILE A 1 83 ? -6.538 -0.791 -2.016 1.00 64.42 83 ILE A C 16
ATOM 24928 O O . ILE A 1 83 ? -6.258 0.345 -2.388 1.00 64.00 83 ILE A O 16
ATOM 24944 N N . ASN A 1 84 ? -6.534 -1.141 -0.728 1.00 11.33 84 ASN A N 16
ATOM 24945 C CA . ASN A 1 84 ? -6.126 -0.201 0.335 1.00 64.12 84 ASN A CA 16
ATOM 24946 C C . ASN A 1 84 ? -4.938 -0.757 1.137 1.00 44.52 84 ASN A C 16
ATOM 24947 O O . ASN A 1 84 ? -4.808 -1.972 1.295 1.00 42.30 84 ASN A O 16
ATOM 24958 N N . GLY A 1 85 ? -4.077 0.131 1.648 1.00 33.31 85 GLY A N 16
ATOM 24959 C CA . GLY A 1 85 ? -2.929 -0.308 2.443 1.00 41.22 85 GLY A CA 16
ATOM 24960 C C . GLY A 1 85 ? -2.207 0.827 3.179 1.00 22.40 85 GLY A C 16
ATOM 24961 O O . GLY A 1 85 ? -2.435 2.000 2.898 1.00 53.31 85 GLY A O 16
ATOM 24965 N N . VAL A 1 86 ? -1.326 0.467 4.122 1.00 52.24 86 VAL A N 16
ATOM 24966 C CA . VAL A 1 86 ? -0.551 1.451 4.908 1.00 45.40 86 VAL A CA 16
ATOM 24967 C C . VAL A 1 86 ? 0.896 1.578 4.393 1.00 21.30 86 VAL A C 16
ATOM 24968 O O . VAL A 1 86 ? 1.526 0.576 4.056 1.00 33.33 86 VAL A O 16
ATOM 24981 N N . LEU A 1 87 ? 1.429 2.803 4.358 1.00 44.22 87 LEU A N 16
ATOM 24982 C CA . LEU A 1 87 ? 2.811 3.027 3.904 1.00 21.44 87 LEU A CA 16
ATOM 24983 C C . LEU A 1 87 ? 3.829 2.672 5.003 1.00 63.53 87 LEU A C 16
ATOM 24984 O O . LEU A 1 87 ? 3.987 3.396 5.986 1.00 51.50 87 LEU A O 16
ATOM 25000 N N . ILE A 1 88 ? 4.524 1.557 4.828 1.00 25.12 88 ILE A N 16
ATOM 25001 C CA . ILE A 1 88 ? 5.518 1.097 5.805 1.00 73.35 88 ILE A CA 16
ATOM 25002 C C . ILE A 1 88 ? 6.860 0.801 5.124 1.00 33.20 88 ILE A C 16
ATOM 25003 O O . ILE A 1 88 ? 7.018 0.998 3.919 1.00 1.41 88 ILE A O 16
ATOM 25019 N N . ARG A 1 89 ? 7.830 0.326 5.900 1.00 55.53 89 ARG A N 16
ATOM 25020 C CA . ARG A 1 89 ? 9.159 0.009 5.367 1.00 72.23 89 ARG A CA 16
ATOM 25021 C C . ARG A 1 89 ? 9.647 -1.356 5.887 1.00 13.24 89 ARG A C 16
ATOM 25022 O O . ARG A 1 89 ? 10.475 -1.423 6.797 1.00 11.31 89 ARG A O 16
ATOM 25043 N N . GLU A 1 90 ? 9.107 -2.439 5.327 1.00 31.21 90 GLU A N 16
ATOM 25044 C CA . GLU A 1 90 ? 9.504 -3.801 5.723 1.00 55.34 90 GLU A CA 16
ATOM 25045 C C . GLU A 1 90 ? 10.824 -4.200 5.060 1.00 61.03 90 GLU A C 16
ATOM 25046 O O . GLU A 1 90 ? 11.738 -4.706 5.712 1.00 54.23 90 GLU A O 16
ATOM 25058 N N . LEU A 1 91 ? 10.914 -3.965 3.758 1.00 71.44 91 LEU A N 16
ATOM 25059 C CA . LEU A 1 91 ? 12.117 -4.289 2.994 1.00 64.42 91 LEU A CA 16
ATOM 25060 C C . LEU A 1 91 ? 13.272 -3.341 3.356 1.00 13.20 91 LEU A C 16
ATOM 25061 O O . LEU A 1 91 ? 13.115 -2.429 4.176 1.00 43.41 91 LEU A O 16
ATOM 25077 N N . GLU A 1 92 ? 14.428 -3.556 2.744 1.00 21.24 92 GLU A N 16
ATOM 25078 C CA . GLU A 1 92 ? 15.615 -2.745 3.034 1.00 71.03 92 GLU A CA 16
ATOM 25079 C C . GLU A 1 92 ? 15.405 -1.282 2.611 1.00 43.21 92 GLU A C 16
ATOM 25080 O O . GLU A 1 92 ? 15.653 -0.903 1.463 1.00 33.14 92 GLU A O 16
ATOM 25092 N N . HIS A 1 93 ? 14.919 -0.472 3.550 1.00 52.31 93 HIS A N 16
ATOM 25093 C CA . HIS A 1 93 ? 14.630 0.943 3.294 1.00 1.52 93 HIS A CA 16
ATOM 25094 C C . HIS A 1 93 ? 15.900 1.726 2.915 1.00 74.33 93 HIS A C 16
ATOM 25095 O O . HIS A 1 93 ? 16.840 1.842 3.708 1.00 40.14 93 HIS A O 16
ATOM 25110 N N . HIS A 1 94 ? 15.911 2.265 1.700 1.00 12.14 94 HIS A N 16
ATOM 25111 C CA . HIS A 1 94 ? 17.100 2.915 1.143 1.00 32.31 94 HIS A CA 16
ATOM 25112 C C . HIS A 1 94 ? 17.192 4.403 1.538 1.00 61.43 94 HIS A C 16
ATOM 25113 O O . HIS A 1 94 ? 16.755 5.282 0.789 1.00 50.34 94 HIS A O 16
ATOM 25128 N N . HIS A 1 95 ? 17.758 4.673 2.717 1.00 44.21 95 HIS A N 16
ATOM 25129 C CA . HIS A 1 95 ? 17.991 6.052 3.182 1.00 51.22 95 HIS A CA 16
ATOM 25130 C C . HIS A 1 95 ? 18.769 6.070 4.511 1.00 41.42 95 HIS A C 16
ATOM 25131 O O . HIS A 1 95 ? 18.344 5.468 5.497 1.00 13.44 95 HIS A O 16
ATOM 25146 N N . HIS A 1 96 ? 19.905 6.768 4.531 1.00 21.30 96 HIS A N 16
ATOM 25147 C CA . HIS A 1 96 ? 20.728 6.879 5.743 1.00 41.34 96 HIS A CA 16
ATOM 25148 C C . HIS A 1 96 ? 20.223 8.002 6.664 1.00 10.23 96 HIS A C 16
ATOM 25149 O O . HIS A 1 96 ? 19.958 9.118 6.213 1.00 43.21 96 HIS A O 16
ATOM 25164 N N . HIS A 1 97 ? 20.105 7.701 7.956 1.00 2.15 97 HIS A N 16
ATOM 25165 C CA . HIS A 1 97 ? 19.583 8.660 8.934 1.00 42.55 97 HIS A CA 16
ATOM 25166 C C . HIS A 1 97 ? 20.039 8.305 10.359 1.00 3.11 97 HIS A C 16
ATOM 25167 O O . HIS A 1 97 ? 20.364 7.153 10.647 1.00 33.24 97 HIS A O 16
ATOM 25182 N N . HIS A 1 98 ? 20.083 9.305 11.239 1.00 3.32 98 HIS A N 16
ATOM 25183 C CA . HIS A 1 98 ? 20.401 9.082 12.659 1.00 23.00 98 HIS A CA 16
ATOM 25184 C C . HIS A 1 98 ? 19.118 8.992 13.514 1.00 2.40 98 HIS A C 16
ATOM 25185 O O . HIS A 1 98 ? 18.738 7.867 13.904 1.00 38.08 98 HIS A O 16
ATOM 25201 N N . GLY A 1 1 ? -29.360 -18.679 -22.427 1.00 60.23 1 GLY A N 17
ATOM 25202 C CA . GLY A 1 1 ? -29.865 -18.005 -21.195 1.00 31.01 1 GLY A CA 17
ATOM 25203 C C . GLY A 1 1 ? -31.031 -17.063 -21.472 1.00 54.12 1 GLY A C 17
ATOM 25204 O O . GLY A 1 1 ? -31.474 -16.933 -22.614 1.00 54.12 1 GLY A O 17
ATOM 25210 N N . ASP A 1 2 ? -31.529 -16.402 -20.430 1.00 71.41 2 ASP A N 17
ATOM 25211 C CA . ASP A 1 2 ? -32.647 -15.459 -20.565 1.00 75.55 2 ASP A CA 17
ATOM 25212 C C . ASP A 1 2 ? -32.153 -14.036 -20.897 1.00 60.13 2 ASP A C 17
ATOM 25213 O O . ASP A 1 2 ? -30.948 -13.762 -20.892 1.00 41.02 2 ASP A O 17
ATOM 25222 N N . ARG A 1 3 ? -33.087 -13.133 -21.205 1.00 53.21 3 ARG A N 17
ATOM 25223 C CA . ARG A 1 3 ? -32.733 -11.771 -21.637 1.00 72.32 3 ARG A CA 17
ATOM 25224 C C . ARG A 1 3 ? -33.202 -10.692 -20.642 1.00 43.40 3 ARG A C 17
ATOM 25225 O O . ARG A 1 3 ? -34.331 -10.727 -20.151 1.00 42.34 3 ARG A O 17
ATOM 25246 N N . ARG A 1 4 ? -32.318 -9.730 -20.358 1.00 22.11 4 ARG A N 17
ATOM 25247 C CA . ARG A 1 4 ? -32.667 -8.560 -19.535 1.00 34.15 4 ARG A CA 17
ATOM 25248 C C . ARG A 1 4 ? -32.488 -7.263 -20.340 1.00 1.21 4 ARG A C 17
ATOM 25249 O O . ARG A 1 4 ? -31.800 -7.252 -21.364 1.00 72.34 4 ARG A O 17
ATOM 25270 N N . VAL A 1 5 ? -33.105 -6.175 -19.879 1.00 74.51 5 VAL A N 17
ATOM 25271 C CA . VAL A 1 5 ? -32.979 -4.872 -20.547 1.00 51.34 5 VAL A CA 17
ATOM 25272 C C . VAL A 1 5 ? -31.556 -4.308 -20.404 1.00 20.31 5 VAL A C 17
ATOM 25273 O O . VAL A 1 5 ? -31.174 -3.801 -19.345 1.00 62.11 5 VAL A O 17
ATOM 25286 N N . ARG A 1 6 ? -30.769 -4.417 -21.472 1.00 4.15 6 ARG A N 17
ATOM 25287 C CA . ARG A 1 6 ? -29.387 -3.929 -21.474 1.00 4.40 6 ARG A CA 17
ATOM 25288 C C . ARG A 1 6 ? -29.317 -2.451 -21.882 1.00 10.13 6 ARG A C 17
ATOM 25289 O O . ARG A 1 6 ? -29.268 -2.124 -23.071 1.00 50.24 6 ARG A O 17
ATOM 25310 N N . LEU A 1 7 ? -29.317 -1.562 -20.891 1.00 13.50 7 LEU A N 17
ATOM 25311 C CA . LEU A 1 7 ? -29.290 -0.113 -21.142 1.00 55.02 7 LEU A CA 17
ATOM 25312 C C . LEU A 1 7 ? -28.003 0.544 -20.610 1.00 33.13 7 LEU A C 17
ATOM 25313 O O . LEU A 1 7 ? -27.902 1.770 -20.538 1.00 55.33 7 LEU A O 17
ATOM 25329 N N . ILE A 1 8 ? -27.018 -0.274 -20.241 1.00 11.03 8 ILE A N 17
ATOM 25330 C CA . ILE A 1 8 ? -25.729 0.247 -19.775 1.00 24.53 8 ILE A CA 17
ATOM 25331 C C . ILE A 1 8 ? -24.954 0.914 -20.930 1.00 23.42 8 ILE A C 17
ATOM 25332 O O . ILE A 1 8 ? -24.512 0.255 -21.875 1.00 63.11 8 ILE A O 17
ATOM 25348 N N . ARG A 1 9 ? -24.791 2.234 -20.840 1.00 60.12 9 ARG A N 17
ATOM 25349 C CA . ARG A 1 9 ? -24.210 3.028 -21.933 1.00 60.42 9 ARG A CA 17
ATOM 25350 C C . ARG A 1 9 ? -22.918 3.749 -21.512 1.00 62.01 9 ARG A C 17
ATOM 25351 O O . ARG A 1 9 ? -22.661 3.959 -20.326 1.00 3.51 9 ARG A O 17
ATOM 25372 N N . THR A 1 10 ? -22.123 4.142 -22.505 1.00 14.32 10 THR A N 17
ATOM 25373 C CA . THR A 1 10 ? -20.836 4.808 -22.266 1.00 62.51 10 THR A CA 17
ATOM 25374 C C . THR A 1 10 ? -21.006 6.277 -21.846 1.00 43.13 10 THR A C 17
ATOM 25375 O O . THR A 1 10 ? -21.369 7.130 -22.656 1.00 71.41 10 THR A O 17
ATOM 25386 N N . ARG A 1 11 ? -20.756 6.562 -20.567 1.00 2.33 11 ARG A N 17
ATOM 25387 C CA . ARG A 1 11 ? -20.783 7.937 -20.048 1.00 43.42 11 ARG A CA 17
ATOM 25388 C C . ARG A 1 11 ? -19.749 8.128 -18.927 1.00 11.45 11 ARG A C 17
ATOM 25389 O O . ARG A 1 11 ? -19.466 7.207 -18.157 1.00 55.12 11 ARG A O 17
ATOM 25410 N N . GLY A 1 12 ? -19.188 9.333 -18.847 1.00 14.11 12 GLY A N 17
ATOM 25411 C CA . GLY A 1 12 ? -18.188 9.640 -17.832 1.00 12.41 12 GLY A CA 17
ATOM 25412 C C . GLY A 1 12 ? -18.762 9.670 -16.417 1.00 52.15 12 GLY A C 17
ATOM 25413 O O . GLY A 1 12 ? -19.271 10.699 -15.968 1.00 54.53 12 GLY A O 17
ATOM 25417 N N . GLY A 1 13 ? -18.702 8.535 -15.726 1.00 52.13 13 GLY A N 17
ATOM 25418 C CA . GLY A 1 13 ? -19.168 8.466 -14.344 1.00 45.02 13 GLY A CA 17
ATOM 25419 C C . GLY A 1 13 ? -19.858 7.148 -14.006 1.00 32.13 13 GLY A C 17
ATOM 25420 O O . GLY A 1 13 ? -21.058 7.120 -13.717 1.00 11.40 13 GLY A O 17
ATOM 25424 N N . ASN A 1 14 ? -19.097 6.057 -14.022 1.00 71.41 14 ASN A N 17
ATOM 25425 C CA . ASN A 1 14 ? -19.641 4.722 -13.740 1.00 61.11 14 ASN A CA 17
ATOM 25426 C C . ASN A 1 14 ? -18.551 3.789 -13.179 1.00 62.00 14 ASN A C 17
ATOM 25427 O O . ASN A 1 14 ? -18.519 3.505 -11.980 1.00 22.02 14 ASN A O 17
ATOM 25438 N N . THR A 1 15 ? -17.648 3.330 -14.045 1.00 1.52 15 THR A N 17
ATOM 25439 C CA . THR A 1 15 ? -16.543 2.456 -13.621 1.00 73.14 15 THR A CA 17
ATOM 25440 C C . THR A 1 15 ? -15.326 2.586 -14.540 1.00 12.40 15 THR A C 17
ATOM 25441 O O . THR A 1 15 ? -15.442 2.984 -15.701 1.00 4.04 15 THR A O 17
ATOM 25452 N N . LYS A 1 16 ? -14.157 2.246 -14.008 1.00 72.11 16 LYS A N 17
ATOM 25453 C CA . LYS A 1 16 ? -12.917 2.220 -14.789 1.00 74.44 16 LYS A CA 17
ATOM 25454 C C . LYS A 1 16 ? -12.584 0.783 -15.223 1.00 21.12 16 LYS A C 17
ATOM 25455 O O . LYS A 1 16 ? -13.341 -0.150 -14.941 1.00 12.25 16 LYS A O 17
ATOM 25474 N N . VAL A 1 17 ? -11.464 0.609 -15.919 1.00 25.33 17 VAL A N 17
ATOM 25475 C CA . VAL A 1 17 ? -10.994 -0.731 -16.286 1.00 61.53 17 VAL A CA 17
ATOM 25476 C C . VAL A 1 17 ? -10.364 -1.441 -15.073 1.00 1.44 17 VAL A C 17
ATOM 25477 O O . VAL A 1 17 ? -9.901 -0.795 -14.130 1.00 24.55 17 VAL A O 17
ATOM 25490 N N . ARG A 1 18 ? -10.367 -2.771 -15.097 1.00 74.14 18 ARG A N 17
ATOM 25491 C CA . ARG A 1 18 ? -9.817 -3.570 -13.998 1.00 42.30 18 ARG A CA 17
ATOM 25492 C C . ARG A 1 18 ? -8.300 -3.354 -13.825 1.00 44.03 18 ARG A C 17
ATOM 25493 O O . ARG A 1 18 ? -7.611 -2.907 -14.740 1.00 63.45 18 ARG A O 17
ATOM 25514 N N . LEU A 1 19 ? -7.785 -3.721 -12.651 1.00 32.41 19 LEU A N 17
ATOM 25515 C CA . LEU A 1 19 ? -6.386 -3.440 -12.269 1.00 34.40 19 LEU A CA 17
ATOM 25516 C C . LEU A 1 19 ? -5.335 -4.148 -13.153 1.00 54.12 19 LEU A C 17
ATOM 25517 O O . LEU A 1 19 ? -4.138 -4.046 -12.883 1.00 75.24 19 LEU A O 17
ATOM 25533 N N . ALA A 1 20 ? -5.773 -4.844 -14.203 1.00 41.34 20 ALA A N 17
ATOM 25534 C CA . ALA A 1 20 ? -4.859 -5.560 -15.109 1.00 1.40 20 ALA A CA 17
ATOM 25535 C C . ALA A 1 20 ? -3.670 -4.682 -15.549 1.00 4.02 20 ALA A C 17
ATOM 25536 O O . ALA A 1 20 ? -2.509 -5.064 -15.384 1.00 33.11 20 ALA A O 17
ATOM 25543 N N . SER A 1 21 ? -3.968 -3.509 -16.111 1.00 65.13 21 SER A N 17
ATOM 25544 C CA . SER A 1 21 ? -2.926 -2.543 -16.510 1.00 13.43 21 SER A CA 17
ATOM 25545 C C . SER A 1 21 ? -2.954 -1.303 -15.606 1.00 34.22 21 SER A C 17
ATOM 25546 O O . SER A 1 21 ? -2.289 -0.299 -15.876 1.00 31.00 21 SER A O 17
ATOM 25554 N N . ASP A 1 22 ? -3.715 -1.399 -14.519 1.00 30.15 22 ASP A N 17
ATOM 25555 C CA . ASP A 1 22 ? -3.911 -0.284 -13.584 1.00 12.15 22 ASP A CA 17
ATOM 25556 C C . ASP A 1 22 ? -3.732 -0.736 -12.127 1.00 55.25 22 ASP A C 17
ATOM 25557 O O . ASP A 1 22 ? -4.489 -0.329 -11.240 1.00 4.20 22 ASP A O 17
ATOM 25566 N N . THR A 1 23 ? -2.720 -1.562 -11.871 1.00 0.10 23 THR A N 17
ATOM 25567 C CA . THR A 1 23 ? -2.483 -2.076 -10.517 1.00 24.50 23 THR A CA 17
ATOM 25568 C C . THR A 1 23 ? -2.036 -0.946 -9.577 1.00 5.13 23 THR A C 17
ATOM 25569 O O . THR A 1 23 ? -0.920 -0.433 -9.685 1.00 55.22 23 THR A O 17
ATOM 25580 N N . ARG A 1 24 ? -2.904 -0.588 -8.631 1.00 44.23 24 ARG A N 17
ATOM 25581 C CA . ARG A 1 24 ? -2.665 0.543 -7.725 1.00 34.11 24 ARG A CA 17
ATOM 25582 C C . ARG A 1 24 ? -3.309 0.306 -6.352 1.00 4.51 24 ARG A C 17
ATOM 25583 O O . ARG A 1 24 ? -4.182 -0.550 -6.200 1.00 4.21 24 ARG A O 17
ATOM 25604 N N . ILE A 1 25 ? -2.883 1.084 -5.361 1.00 3.43 25 ILE A N 17
ATOM 25605 C CA . ILE A 1 25 ? -3.381 0.940 -3.993 1.00 15.03 25 ILE A CA 17
ATOM 25606 C C . ILE A 1 25 ? -3.423 2.292 -3.255 1.00 73.20 25 ILE A C 17
ATOM 25607 O O . ILE A 1 25 ? -2.473 3.075 -3.316 1.00 33.30 25 ILE A O 17
ATOM 25623 N N . ASN A 1 26 ? -4.544 2.576 -2.595 1.00 54.22 26 ASN A N 17
ATOM 25624 C CA . ASN A 1 26 ? -4.652 3.737 -1.709 1.00 10.13 26 ASN A CA 17
ATOM 25625 C C . ASN A 1 26 ? -3.727 3.567 -0.498 1.00 5.41 26 ASN A C 17
ATOM 25626 O O . ASN A 1 26 ? -4.020 2.803 0.426 1.00 1.35 26 ASN A O 17
ATOM 25637 N N . VAL A 1 27 ? -2.603 4.266 -0.523 1.00 62.14 27 VAL A N 17
ATOM 25638 C CA . VAL A 1 27 ? -1.603 4.168 0.536 1.00 21.04 27 VAL A CA 17
ATOM 25639 C C . VAL A 1 27 ? -1.918 5.117 1.700 1.00 24.10 27 VAL A C 17
ATOM 25640 O O . VAL A 1 27 ? -2.021 6.331 1.515 1.00 44.12 27 VAL A O 17
ATOM 25653 N N . VAL A 1 28 ? -2.066 4.558 2.896 1.00 4.24 28 VAL A N 17
ATOM 25654 C CA . VAL A 1 28 ? -2.292 5.358 4.102 1.00 23.55 28 VAL A CA 17
ATOM 25655 C C . VAL A 1 28 ? -0.967 5.630 4.828 1.00 75.41 28 VAL A C 17
ATOM 25656 O O . VAL A 1 28 ? -0.375 4.733 5.433 1.00 73.35 28 VAL A O 17
ATOM 25669 N N . ASP A 1 29 ? -0.499 6.870 4.734 1.00 44.01 29 ASP A N 17
ATOM 25670 C CA . ASP A 1 29 ? 0.754 7.293 5.355 1.00 3.40 29 ASP A CA 17
ATOM 25671 C C . ASP A 1 29 ? 0.590 7.426 6.887 1.00 11.02 29 ASP A C 17
ATOM 25672 O O . ASP A 1 29 ? -0.144 8.294 7.364 1.00 2.44 29 ASP A O 17
ATOM 25681 N N . PRO A 1 30 ? 1.268 6.571 7.678 1.00 12.40 30 PRO A N 17
ATOM 25682 C CA . PRO A 1 30 ? 1.145 6.581 9.148 1.00 51.01 30 PRO A CA 17
ATOM 25683 C C . PRO A 1 30 ? 1.933 7.724 9.822 1.00 75.32 30 PRO A C 17
ATOM 25684 O O . PRO A 1 30 ? 1.756 7.996 11.012 1.00 33.32 30 PRO A O 17
ATOM 25695 N N . GLU A 1 31 ? 2.790 8.396 9.057 1.00 72.24 31 GLU A N 17
ATOM 25696 C CA . GLU A 1 31 ? 3.637 9.472 9.594 1.00 73.22 31 GLU A CA 17
ATOM 25697 C C . GLU A 1 31 ? 2.930 10.837 9.544 1.00 12.12 31 GLU A C 17
ATOM 25698 O O . GLU A 1 31 ? 3.075 11.662 10.451 1.00 21.51 31 GLU A O 17
ATOM 25710 N N . THR A 1 32 ? 2.168 11.062 8.479 1.00 44.54 32 THR A N 17
ATOM 25711 C CA . THR A 1 32 ? 1.466 12.337 8.256 1.00 63.13 32 THR A CA 17
ATOM 25712 C C . THR A 1 32 ? -0.062 12.173 8.287 1.00 64.24 32 THR A C 17
ATOM 25713 O O . THR A 1 32 ? -0.790 13.119 8.598 1.00 45.42 32 THR A O 17
ATOM 25724 N N . GLY A 1 33 ? -0.545 10.972 7.964 1.00 73.01 33 GLY A N 17
ATOM 25725 C CA . GLY A 1 33 ? -1.984 10.709 7.952 1.00 75.21 33 GLY A CA 17
ATOM 25726 C C . GLY A 1 33 ? -2.650 10.997 6.607 1.00 5.03 33 GLY A C 17
ATOM 25727 O O . GLY A 1 33 ? -3.876 11.103 6.524 1.00 65.21 33 GLY A O 17
ATOM 25731 N N . LYS A 1 34 ? -1.850 11.124 5.551 1.00 44.24 34 LYS A N 17
ATOM 25732 C CA . LYS A 1 34 ? -2.380 11.370 4.202 1.00 10.43 34 LYS A CA 17
ATOM 25733 C C . LYS A 1 34 ? -2.652 10.055 3.455 1.00 5.22 34 LYS A C 17
ATOM 25734 O O . LYS A 1 34 ? -2.007 9.040 3.707 1.00 4.41 34 LYS A O 17
ATOM 25753 N N . VAL A 1 35 ? -3.607 10.087 2.528 1.00 74.03 35 VAL A N 17
ATOM 25754 C CA . VAL A 1 35 ? -3.910 8.930 1.676 1.00 23.41 35 VAL A CA 17
ATOM 25755 C C . VAL A 1 35 ? -3.625 9.252 0.198 1.00 54.24 35 VAL A C 17
ATOM 25756 O O . VAL A 1 35 ? -4.212 10.176 -0.368 1.00 54.21 35 VAL A O 17
ATOM 25769 N N . GLU A 1 36 ? -2.719 8.493 -0.418 1.00 2.13 36 GLU A N 17
ATOM 25770 C CA . GLU A 1 36 ? -2.339 8.722 -1.820 1.00 62.41 36 GLU A CA 17
ATOM 25771 C C . GLU A 1 36 ? -2.317 7.411 -2.622 1.00 63.22 36 GLU A C 17
ATOM 25772 O O . GLU A 1 36 ? -1.824 6.390 -2.149 1.00 2.53 36 GLU A O 17
ATOM 25784 N N . ILE A 1 37 ? -2.858 7.449 -3.838 1.00 2.42 37 ILE A N 17
ATOM 25785 C CA . ILE A 1 37 ? -2.913 6.260 -4.698 1.00 2.41 37 ILE A CA 17
ATOM 25786 C C . ILE A 1 37 ? -1.549 5.980 -5.350 1.00 23.02 37 ILE A C 17
ATOM 25787 O O . ILE A 1 37 ? -1.078 6.751 -6.192 1.00 53.35 37 ILE A O 17
ATOM 25803 N N . ALA A 1 38 ? -0.922 4.877 -4.960 1.00 1.05 38 ALA A N 17
ATOM 25804 C CA . ALA A 1 38 ? 0.385 4.491 -5.500 1.00 33.54 38 ALA A CA 17
ATOM 25805 C C . ALA A 1 38 ? 0.284 3.221 -6.357 1.00 71.01 38 ALA A C 17
ATOM 25806 O O . ALA A 1 38 ? -0.517 2.332 -6.070 1.00 32.44 38 ALA A O 17
ATOM 25813 N N . GLU A 1 39 ? 1.098 3.139 -7.408 1.00 50.22 39 GLU A N 17
ATOM 25814 C CA . GLU A 1 39 ? 1.109 1.958 -8.282 1.00 74.25 39 GLU A CA 17
ATOM 25815 C C . GLU A 1 39 ? 1.921 0.823 -7.650 1.00 52.32 39 GLU A C 17
ATOM 25816 O O . GLU A 1 39 ? 3.031 1.042 -7.157 1.00 43.31 39 GLU A O 17
ATOM 25828 N N . ILE A 1 40 ? 1.378 -0.392 -7.666 1.00 51.11 40 ILE A N 17
ATOM 25829 C CA . ILE A 1 40 ? 2.101 -1.539 -7.120 1.00 44.05 40 ILE A CA 17
ATOM 25830 C C . ILE A 1 40 ? 3.085 -2.092 -8.159 1.00 23.05 40 ILE A C 17
ATOM 25831 O O . ILE A 1 40 ? 2.689 -2.678 -9.172 1.00 2.23 40 ILE A O 17
ATOM 25847 N N . ARG A 1 41 ? 4.370 -1.898 -7.895 1.00 41.34 41 ARG A N 17
ATOM 25848 C CA . ARG A 1 41 ? 5.428 -2.319 -8.815 1.00 31.32 41 ARG A CA 17
ATOM 25849 C C . ARG A 1 41 ? 5.819 -3.788 -8.588 1.00 1.22 41 ARG A C 17
ATOM 25850 O O . ARG A 1 41 ? 6.082 -4.535 -9.533 1.00 62.24 41 ARG A O 17
ATOM 25871 N N . ASN A 1 42 ? 5.869 -4.188 -7.318 1.00 23.05 42 ASN A N 17
ATOM 25872 C CA . ASN A 1 42 ? 6.141 -5.581 -6.941 1.00 21.45 42 ASN A CA 17
ATOM 25873 C C . ASN A 1 42 ? 4.915 -6.200 -6.252 1.00 41.44 42 ASN A C 17
ATOM 25874 O O . ASN A 1 42 ? 4.468 -5.716 -5.211 1.00 31.03 42 ASN A O 17
ATOM 25885 N N . VAL A 1 43 ? 4.396 -7.278 -6.832 1.00 10.02 43 VAL A N 17
ATOM 25886 C CA . VAL A 1 43 ? 3.145 -7.893 -6.367 1.00 52.54 43 VAL A CA 17
ATOM 25887 C C . VAL A 1 43 ? 3.389 -9.042 -5.360 1.00 61.54 43 VAL A C 17
ATOM 25888 O O . VAL A 1 43 ? 2.473 -9.797 -5.022 1.00 33.12 43 VAL A O 17
ATOM 25901 N N . VAL A 1 44 ? 4.619 -9.164 -4.865 1.00 50.40 44 VAL A N 17
ATOM 25902 C CA . VAL A 1 44 ? 4.961 -10.232 -3.916 1.00 62.34 44 VAL A CA 17
ATOM 25903 C C . VAL A 1 44 ? 5.847 -9.716 -2.767 1.00 22.13 44 VAL A C 17
ATOM 25904 O O . VAL A 1 44 ? 6.664 -8.811 -2.953 1.00 12.31 44 VAL A O 17
ATOM 25917 N N . GLU A 1 45 ? 5.663 -10.291 -1.578 1.00 4.12 45 GLU A N 17
ATOM 25918 C CA . GLU A 1 45 ? 6.487 -9.959 -0.407 1.00 33.10 45 GLU A CA 17
ATOM 25919 C C . GLU A 1 45 ? 7.884 -10.605 -0.514 1.00 22.41 45 GLU A C 17
ATOM 25920 O O . GLU A 1 45 ? 8.270 -11.092 -1.578 1.00 34.52 45 GLU A O 17
ATOM 25932 N N . ASN A 1 46 ? 8.641 -10.611 0.585 1.00 4.40 46 ASN A N 17
ATOM 25933 C CA . ASN A 1 46 ? 9.997 -11.182 0.583 1.00 33.42 46 ASN A CA 17
ATOM 25934 C C . ASN A 1 46 ? 9.968 -12.723 0.475 1.00 64.20 46 ASN A C 17
ATOM 25935 O O . ASN A 1 46 ? 10.191 -13.439 1.457 1.00 12.24 46 ASN A O 17
ATOM 25946 N N . THR A 1 47 ? 9.668 -13.218 -0.725 1.00 62.12 47 THR A N 17
ATOM 25947 C CA . THR A 1 47 ? 9.611 -14.662 -1.006 1.00 71.54 47 THR A CA 17
ATOM 25948 C C . THR A 1 47 ? 9.314 -14.917 -2.490 1.00 11.43 47 THR A C 17
ATOM 25949 O O . THR A 1 47 ? 9.187 -13.978 -3.280 1.00 71.51 47 THR A O 17
ATOM 25960 N N . ALA A 1 48 ? 9.210 -16.189 -2.865 1.00 61.34 48 ALA A N 17
ATOM 25961 C CA . ALA A 1 48 ? 8.854 -16.571 -4.234 1.00 71.53 48 ALA A CA 17
ATOM 25962 C C . ALA A 1 48 ? 7.588 -17.438 -4.248 1.00 71.23 48 ALA A C 17
ATOM 25963 O O . ALA A 1 48 ? 6.587 -17.088 -4.880 1.00 23.42 48 ALA A O 17
ATOM 25970 N N . ASN A 1 49 ? 7.631 -18.568 -3.538 1.00 23.30 49 ASN A N 17
ATOM 25971 C CA . ASN A 1 49 ? 6.485 -19.487 -3.485 1.00 72.40 49 ASN A CA 17
ATOM 25972 C C . ASN A 1 49 ? 6.559 -20.460 -2.290 1.00 31.02 49 ASN A C 17
ATOM 25973 O O . ASN A 1 49 ? 7.111 -21.556 -2.399 1.00 24.11 49 ASN A O 17
ATOM 25984 N N . PRO A 1 50 ? 6.027 -20.063 -1.118 1.00 53.24 50 PRO A N 17
ATOM 25985 C CA . PRO A 1 50 ? 5.867 -20.981 0.023 1.00 42.23 50 PRO A CA 17
ATOM 25986 C C . PRO A 1 50 ? 4.864 -22.103 -0.297 1.00 3.23 50 PRO A C 17
ATOM 25987 O O . PRO A 1 50 ? 5.039 -23.256 0.105 1.00 24.51 50 PRO A O 17
ATOM 25998 N N . HIS A 1 51 ? 3.807 -21.740 -1.022 1.00 71.33 51 HIS A N 17
ATOM 25999 C CA . HIS A 1 51 ? 2.826 -22.700 -1.543 1.00 3.22 51 HIS A CA 17
ATOM 26000 C C . HIS A 1 51 ? 2.447 -22.345 -2.990 1.00 65.55 51 HIS A C 17
ATOM 26001 O O . HIS A 1 51 ? 2.836 -21.294 -3.507 1.00 63.50 51 HIS A O 17
ATOM 26016 N N . PHE A 1 52 ? 1.689 -23.219 -3.645 1.00 50.12 52 PHE A N 17
ATOM 26017 C CA . PHE A 1 52 ? 1.249 -22.968 -5.022 1.00 62.30 52 PHE A CA 17
ATOM 26018 C C . PHE A 1 52 ? 0.152 -21.889 -5.071 1.00 72.53 52 PHE A C 17
ATOM 26019 O O . PHE A 1 52 ? -1.043 -22.186 -4.994 1.00 31.44 52 PHE A O 17
ATOM 26036 N N . VAL A 1 53 ? 0.578 -20.631 -5.161 1.00 20.34 53 VAL A N 17
ATOM 26037 C CA . VAL A 1 53 ? -0.344 -19.491 -5.234 1.00 5.12 53 VAL A CA 17
ATOM 26038 C C . VAL A 1 53 ? -0.235 -18.775 -6.591 1.00 63.53 53 VAL A C 17
ATOM 26039 O O . VAL A 1 53 ? 0.867 -18.491 -7.067 1.00 63.03 53 VAL A O 17
ATOM 26052 N N . ARG A 1 54 ? -1.381 -18.480 -7.203 1.00 0.12 54 ARG A N 17
ATOM 26053 C CA . ARG A 1 54 ? -1.417 -17.797 -8.501 1.00 64.21 54 ARG A CA 17
ATOM 26054 C C . ARG A 1 54 ? -0.917 -16.345 -8.401 1.00 61.34 54 ARG A C 17
ATOM 26055 O O . ARG A 1 54 ? -0.758 -15.801 -7.308 1.00 42.23 54 ARG A O 17
ATOM 26076 N N . ARG A 1 55 ? -0.685 -15.723 -9.557 1.00 35.01 55 ARG A N 17
ATOM 26077 C CA . ARG A 1 55 ? -0.202 -14.338 -9.611 1.00 22.05 55 ARG A CA 17
ATOM 26078 C C . ARG A 1 55 ? -1.258 -13.353 -9.080 1.00 14.54 55 ARG A C 17
ATOM 26079 O O . ARG A 1 55 ? -2.422 -13.713 -8.897 1.00 71.54 55 ARG A O 17
ATOM 26100 N N . ASN A 1 56 ? -0.843 -12.106 -8.845 1.00 21.54 56 ASN A N 17
ATOM 26101 C CA . ASN A 1 56 ? -1.679 -11.118 -8.142 1.00 33.13 56 ASN A CA 17
ATOM 26102 C C . ASN A 1 56 ? -1.969 -11.583 -6.700 1.00 63.01 56 ASN A C 17
ATOM 26103 O O . ASN A 1 56 ? -3.119 -11.791 -6.311 1.00 12.11 56 ASN A O 17
ATOM 26114 N N . ILE A 1 57 ? -0.904 -11.721 -5.908 1.00 54.21 57 ILE A N 17
ATOM 26115 C CA . ILE A 1 57 ? -0.995 -12.258 -4.538 1.00 3.11 57 ILE A CA 17
ATOM 26116 C C . ILE A 1 57 ? -1.406 -11.164 -3.525 1.00 72.14 57 ILE A C 17
ATOM 26117 O O . ILE A 1 57 ? -1.222 -11.301 -2.314 1.00 43.42 57 ILE A O 17
ATOM 26133 N N . ILE A 1 58 ? -1.994 -10.087 -4.035 1.00 24.15 58 ILE A N 17
ATOM 26134 C CA . ILE A 1 58 ? -2.400 -8.953 -3.204 1.00 64.33 58 ILE A CA 17
ATOM 26135 C C . ILE A 1 58 ? -3.569 -9.327 -2.274 1.00 64.13 58 ILE A C 17
ATOM 26136 O O . ILE A 1 58 ? -4.713 -9.440 -2.715 1.00 21.31 58 ILE A O 17
ATOM 26152 N N . THR A 1 59 ? -3.270 -9.545 -0.996 1.00 41.54 59 THR A N 17
ATOM 26153 C CA . THR A 1 59 ? -4.302 -9.849 0.010 1.00 2.54 59 THR A CA 17
ATOM 26154 C C . THR A 1 59 ? -3.911 -9.279 1.379 1.00 71.12 59 THR A C 17
ATOM 26155 O O . THR A 1 59 ? -2.763 -8.875 1.578 1.00 43.23 59 THR A O 17
ATOM 26166 N N . ARG A 1 60 ? -4.852 -9.258 2.328 1.00 64.44 60 ARG A N 17
ATOM 26167 C CA . ARG A 1 60 ? -4.594 -8.653 3.643 1.00 40.40 60 ARG A CA 17
ATOM 26168 C C . ARG A 1 60 ? -3.420 -9.339 4.359 1.00 64.33 60 ARG A C 17
ATOM 26169 O O . ARG A 1 60 ? -3.405 -10.558 4.533 1.00 34.35 60 ARG A O 17
ATOM 26190 N N . GLY A 1 61 ? -2.443 -8.542 4.778 1.00 55.14 61 GLY A N 17
ATOM 26191 C CA . GLY A 1 61 ? -1.261 -9.082 5.442 1.00 12.42 61 GLY A CA 17
ATOM 26192 C C . GLY A 1 61 ? -0.042 -9.127 4.529 1.00 31.41 61 GLY A C 17
ATOM 26193 O O . GLY A 1 61 ? 1.097 -9.125 4.998 1.00 60.11 61 GLY A O 17
ATOM 26197 N N . ALA A 1 62 ? -0.276 -9.169 3.219 1.00 55.34 62 ALA A N 17
ATOM 26198 C CA . ALA A 1 62 ? 0.813 -9.163 2.240 1.00 23.34 62 ALA A CA 17
ATOM 26199 C C . ALA A 1 62 ? 1.370 -7.746 2.038 1.00 31.50 62 ALA A C 17
ATOM 26200 O O . ALA A 1 62 ? 0.615 -6.768 2.000 1.00 25.12 62 ALA A O 17
ATOM 26207 N N . VAL A 1 63 ? 2.692 -7.636 1.918 1.00 2.12 63 VAL A N 17
ATOM 26208 C CA . VAL A 1 63 ? 3.344 -6.340 1.703 1.00 61.11 63 VAL A CA 17
ATOM 26209 C C . VAL A 1 63 ? 3.844 -6.195 0.254 1.00 31.32 63 VAL A C 17
ATOM 26210 O O . VAL A 1 63 ? 4.671 -6.974 -0.221 1.00 44.41 63 VAL A O 17
ATOM 26223 N N . VAL A 1 64 ? 3.323 -5.196 -0.450 1.00 14.51 64 VAL A N 17
ATOM 26224 C CA . VAL A 1 64 ? 3.705 -4.945 -1.844 1.00 73.40 64 VAL A CA 17
ATOM 26225 C C . VAL A 1 64 ? 4.610 -3.708 -1.963 1.00 52.12 64 VAL A C 17
ATOM 26226 O O . VAL A 1 64 ? 4.550 -2.802 -1.132 1.00 13.20 64 VAL A O 17
ATOM 26239 N N . GLU A 1 65 ? 5.459 -3.674 -2.987 1.00 23.14 65 GLU A N 17
ATOM 26240 C CA . GLU A 1 65 ? 6.323 -2.509 -3.216 1.00 75.44 65 GLU A CA 17
ATOM 26241 C C . GLU A 1 65 ? 5.687 -1.541 -4.219 1.00 22.31 65 GLU A C 17
ATOM 26242 O O . GLU A 1 65 ? 5.415 -1.900 -5.366 1.00 62.22 65 GLU A O 17
ATOM 26254 N N . THR A 1 66 ? 5.451 -0.314 -3.774 1.00 21.41 66 THR A N 17
ATOM 26255 C CA . THR A 1 66 ? 4.867 0.733 -4.618 1.00 23.31 66 THR A CA 17
ATOM 26256 C C . THR A 1 66 ? 5.883 1.853 -4.870 1.00 51.23 66 THR A C 17
ATOM 26257 O O . THR A 1 66 ? 7.004 1.811 -4.362 1.00 63.23 66 THR A O 17
ATOM 26268 N N . ASN A 1 67 ? 5.483 2.865 -5.638 1.00 45.40 67 ASN A N 17
ATOM 26269 C CA . ASN A 1 67 ? 6.325 4.052 -5.850 1.00 25.03 67 ASN A CA 17
ATOM 26270 C C . ASN A 1 67 ? 6.515 4.851 -4.543 1.00 11.23 67 ASN A C 17
ATOM 26271 O O . ASN A 1 67 ? 7.367 5.739 -4.464 1.00 14.33 67 ASN A O 17
ATOM 26282 N N . LEU A 1 68 ? 5.726 4.519 -3.513 1.00 71.14 68 LEU A N 17
ATOM 26283 C CA . LEU A 1 68 ? 5.876 5.126 -2.182 1.00 33.00 68 LEU A CA 17
ATOM 26284 C C . LEU A 1 68 ? 6.591 4.170 -1.204 1.00 34.41 68 LEU A C 17
ATOM 26285 O O . LEU A 1 68 ? 6.776 4.492 -0.026 1.00 72.34 68 LEU A O 17
ATOM 26301 N N . GLY A 1 69 ? 6.998 3.001 -1.698 1.00 63.14 69 GLY A N 17
ATOM 26302 C CA . GLY A 1 69 ? 7.655 2.003 -0.855 1.00 21.14 69 GLY A CA 17
ATOM 26303 C C . GLY A 1 69 ? 6.738 0.840 -0.484 1.00 74.13 69 GLY A C 17
ATOM 26304 O O . GLY A 1 69 ? 5.703 0.632 -1.117 1.00 74.20 69 GLY A O 17
ATOM 26308 N N . ASN A 1 70 ? 7.117 0.076 0.543 1.00 32.10 70 ASN A N 17
ATOM 26309 C CA . ASN A 1 70 ? 6.308 -1.069 0.992 1.00 52.24 70 ASN A CA 17
ATOM 26310 C C . ASN A 1 70 ? 4.956 -0.629 1.572 1.00 1.22 70 ASN A C 17
ATOM 26311 O O . ASN A 1 70 ? 4.884 0.257 2.421 1.00 61.32 70 ASN A O 17
ATOM 26322 N N . VAL A 1 71 ? 3.888 -1.259 1.101 1.00 64.33 71 VAL A N 17
ATOM 26323 C CA . VAL A 1 71 ? 2.539 -0.996 1.601 1.00 54.24 71 VAL A CA 17
ATOM 26324 C C . VAL A 1 71 ? 1.860 -2.309 2.026 1.00 33.22 71 VAL A C 17
ATOM 26325 O O . VAL A 1 71 ? 1.818 -3.270 1.252 1.00 33.34 71 VAL A O 17
ATOM 26338 N N . ARG A 1 72 ? 1.345 -2.361 3.255 1.00 73.23 72 ARG A N 17
ATOM 26339 C CA . ARG A 1 72 ? 0.678 -3.569 3.754 1.00 34.24 72 ARG A CA 17
ATOM 26340 C C . ARG A 1 72 ? -0.811 -3.553 3.401 1.00 43.34 72 ARG A C 17
ATOM 26341 O O . ARG A 1 72 ? -1.555 -2.683 3.859 1.00 43.12 72 ARG A O 17
ATOM 26362 N N . VAL A 1 73 ? -1.239 -4.521 2.601 1.00 74.30 73 VAL A N 17
ATOM 26363 C CA . VAL A 1 73 ? -2.627 -4.585 2.142 1.00 42.12 73 VAL A CA 17
ATOM 26364 C C . VAL A 1 73 ? -3.597 -4.860 3.302 1.00 1.54 73 VAL A C 17
ATOM 26365 O O . VAL A 1 73 ? -3.409 -5.804 4.077 1.00 73.23 73 VAL A O 17
ATOM 26378 N N . THR A 1 74 ? -4.625 -4.019 3.424 1.00 71.03 74 THR A N 17
ATOM 26379 C CA . THR A 1 74 ? -5.629 -4.152 4.489 1.00 64.02 74 THR A CA 17
ATOM 26380 C C . THR A 1 74 ? -7.007 -4.541 3.929 1.00 13.32 74 THR A C 17
ATOM 26381 O O . THR A 1 74 ? -7.643 -5.474 4.421 1.00 3.00 74 THR A O 17
ATOM 26392 N N . SER A 1 75 ? -7.469 -3.821 2.906 1.00 24.11 75 SER A N 17
ATOM 26393 C CA . SER A 1 75 ? -8.786 -4.095 2.302 1.00 12.43 75 SER A CA 17
ATOM 26394 C C . SER A 1 75 ? -8.706 -5.205 1.249 1.00 23.22 75 SER A C 17
ATOM 26395 O O . SER A 1 75 ? -7.660 -5.431 0.641 1.00 50.24 75 SER A O 17
ATOM 26403 N N . ARG A 1 76 ? -9.826 -5.885 1.024 1.00 30.23 76 ARG A N 17
ATOM 26404 C CA . ARG A 1 76 ? -9.909 -6.910 -0.018 1.00 71.42 76 ARG A CA 17
ATOM 26405 C C . ARG A 1 76 ? -9.881 -6.241 -1.410 1.00 13.40 76 ARG A C 17
ATOM 26406 O O . ARG A 1 76 ? -10.766 -5.448 -1.738 1.00 73.42 76 ARG A O 17
ATOM 26427 N N . PRO A 1 77 ? -8.865 -6.542 -2.248 1.00 51.15 77 PRO A N 17
ATOM 26428 C CA . PRO A 1 77 ? -8.729 -5.932 -3.585 1.00 34.25 77 PRO A CA 17
ATOM 26429 C C . PRO A 1 77 ? -10.011 -6.021 -4.425 1.00 35.50 77 PRO A C 17
ATOM 26430 O O . PRO A 1 77 ? -10.519 -7.113 -4.687 1.00 55.15 77 PRO A O 17
ATOM 26441 N N . GLY A 1 78 ? -10.533 -4.867 -4.837 1.00 74.30 78 GLY A N 17
ATOM 26442 C CA . GLY A 1 78 ? -11.747 -4.835 -5.645 1.00 12.23 78 GLY A CA 17
ATOM 26443 C C . GLY A 1 78 ? -12.725 -3.749 -5.204 1.00 53.40 78 GLY A C 17
ATOM 26444 O O . GLY A 1 78 ? -13.592 -3.332 -5.974 1.00 14.12 78 GLY A O 17
ATOM 26448 N N . GLN A 1 79 ? -12.582 -3.292 -3.962 1.00 22.12 79 GLN A N 17
ATOM 26449 C CA . GLN A 1 79 ? -13.449 -2.244 -3.403 1.00 23.15 79 GLN A CA 17
ATOM 26450 C C . GLN A 1 79 ? -13.448 -0.977 -4.272 1.00 3.34 79 GLN A C 17
ATOM 26451 O O . GLN A 1 79 ? -12.431 -0.301 -4.387 1.00 0.32 79 GLN A O 17
ATOM 26465 N N . ASP A 1 80 ? -14.592 -0.687 -4.905 1.00 5.52 80 ASP A N 17
ATOM 26466 C CA . ASP A 1 80 ? -14.746 0.493 -5.775 1.00 71.01 80 ASP A CA 17
ATOM 26467 C C . ASP A 1 80 ? -13.706 0.514 -6.912 1.00 33.40 80 ASP A C 17
ATOM 26468 O O . ASP A 1 80 ? -13.453 1.558 -7.520 1.00 53.52 80 ASP A O 17
ATOM 26477 N N . GLY A 1 81 ? -13.133 -0.649 -7.216 1.00 52.12 81 GLY A N 17
ATOM 26478 C CA . GLY A 1 81 ? -12.085 -0.733 -8.229 1.00 44.42 81 GLY A CA 17
ATOM 26479 C C . GLY A 1 81 ? -10.728 -0.241 -7.730 1.00 15.42 81 GLY A C 17
ATOM 26480 O O . GLY A 1 81 ? -9.948 0.335 -8.493 1.00 45.03 81 GLY A O 17
ATOM 26484 N N . VAL A 1 82 ? -10.447 -0.455 -6.442 1.00 44.30 82 VAL A N 17
ATOM 26485 C CA . VAL A 1 82 ? -9.163 -0.055 -5.853 1.00 23.34 82 VAL A CA 17
ATOM 26486 C C . VAL A 1 82 ? -8.780 -0.963 -4.665 1.00 41.44 82 VAL A C 17
ATOM 26487 O O . VAL A 1 82 ? -9.590 -1.766 -4.187 1.00 31.30 82 VAL A O 17
ATOM 26500 N N . ILE A 1 83 ? -7.532 -0.852 -4.219 1.00 42.51 83 ILE A N 17
ATOM 26501 C CA . ILE A 1 83 ? -7.032 -1.586 -3.049 1.00 31.01 83 ILE A CA 17
ATOM 26502 C C . ILE A 1 83 ? -6.590 -0.592 -1.959 1.00 65.00 83 ILE A C 17
ATOM 26503 O O . ILE A 1 83 ? -6.148 0.502 -2.276 1.00 4.22 83 ILE A O 17
ATOM 26519 N N . ASN A 1 84 ? -6.722 -0.953 -0.682 1.00 21.32 84 ASN A N 17
ATOM 26520 C CA . ASN A 1 84 ? -6.318 -0.058 0.420 1.00 33.14 84 ASN A CA 17
ATOM 26521 C C . ASN A 1 84 ? -5.261 -0.716 1.323 1.00 25.12 84 ASN A C 17
ATOM 26522 O O . ASN A 1 84 ? -5.333 -1.917 1.605 1.00 12.41 84 ASN A O 17
ATOM 26533 N N . GLY A 1 85 ? -4.279 0.073 1.772 1.00 43.54 85 GLY A N 17
ATOM 26534 C CA . GLY A 1 85 ? -3.229 -0.451 2.649 1.00 41.01 85 GLY A CA 17
ATOM 26535 C C . GLY A 1 85 ? -2.460 0.639 3.400 1.00 4.20 85 GLY A C 17
ATOM 26536 O O . GLY A 1 85 ? -2.688 1.828 3.179 1.00 73.22 85 GLY A O 17
ATOM 26540 N N . VAL A 1 86 ? -1.537 0.236 4.281 1.00 2.33 86 VAL A N 17
ATOM 26541 C CA . VAL A 1 86 ? -0.755 1.195 5.088 1.00 41.54 86 VAL A CA 17
ATOM 26542 C C . VAL A 1 86 ? 0.709 1.256 4.618 1.00 35.30 86 VAL A C 17
ATOM 26543 O O . VAL A 1 86 ? 1.283 0.243 4.219 1.00 1.24 86 VAL A O 17
ATOM 26556 N N . LEU A 1 87 ? 1.313 2.439 4.690 1.00 25.10 87 LEU A N 17
ATOM 26557 C CA . LEU A 1 87 ? 2.704 2.631 4.260 1.00 34.31 87 LEU A CA 17
ATOM 26558 C C . LEU A 1 87 ? 3.706 2.191 5.341 1.00 62.22 87 LEU A C 17
ATOM 26559 O O . LEU A 1 87 ? 3.817 2.818 6.397 1.00 21.53 87 LEU A O 17
ATOM 26575 N N . ILE A 1 88 ? 4.442 1.114 5.073 1.00 64.14 88 ILE A N 17
ATOM 26576 C CA . ILE A 1 88 ? 5.452 0.610 6.015 1.00 50.21 88 ILE A CA 17
ATOM 26577 C C . ILE A 1 88 ? 6.812 0.411 5.329 1.00 52.31 88 ILE A C 17
ATOM 26578 O O . ILE A 1 88 ? 6.972 0.684 4.136 1.00 15.02 88 ILE A O 17
ATOM 26594 N N . ARG A 1 89 ? 7.798 -0.064 6.085 1.00 45.01 89 ARG A N 17
ATOM 26595 C CA . ARG A 1 89 ? 9.151 -0.272 5.551 1.00 43.33 89 ARG A CA 17
ATOM 26596 C C . ARG A 1 89 ? 9.742 -1.621 6.007 1.00 14.52 89 ARG A C 17
ATOM 26597 O O . ARG A 1 89 ? 10.437 -1.689 7.019 1.00 43.40 89 ARG A O 17
ATOM 26618 N N . GLU A 1 90 ? 9.453 -2.699 5.271 1.00 71.40 90 GLU A N 17
ATOM 26619 C CA . GLU A 1 90 ? 10.040 -4.016 5.584 1.00 54.51 90 GLU A CA 17
ATOM 26620 C C . GLU A 1 90 ? 11.386 -4.220 4.872 1.00 33.11 90 GLU A C 17
ATOM 26621 O O . GLU A 1 90 ? 12.356 -4.690 5.475 1.00 55.40 90 GLU A O 17
ATOM 26633 N N . LEU A 1 91 ? 11.438 -3.872 3.587 1.00 60.41 91 LEU A N 17
ATOM 26634 C CA . LEU A 1 91 ? 12.657 -4.043 2.791 1.00 12.13 91 LEU A CA 17
ATOM 26635 C C . LEU A 1 91 ? 13.732 -3.016 3.177 1.00 73.22 91 LEU A C 17
ATOM 26636 O O . LEU A 1 91 ? 13.497 -2.125 3.996 1.00 24.41 91 LEU A O 17
ATOM 26652 N N . GLU A 1 92 ? 14.912 -3.155 2.586 1.00 5.52 92 GLU A N 17
ATOM 26653 C CA . GLU A 1 92 ? 16.035 -2.262 2.875 1.00 3.21 92 GLU A CA 17
ATOM 26654 C C . GLU A 1 92 ? 15.744 -0.813 2.449 1.00 22.02 92 GLU A C 17
ATOM 26655 O O . GLU A 1 92 ? 15.256 -0.561 1.346 1.00 12.24 92 GLU A O 17
ATOM 26667 N N . HIS A 1 93 ? 16.052 0.138 3.328 1.00 42.32 93 HIS A N 17
ATOM 26668 C CA . HIS A 1 93 ? 16.005 1.556 2.966 1.00 3.15 93 HIS A CA 17
ATOM 26669 C C . HIS A 1 93 ? 17.146 1.856 1.979 1.00 74.11 93 HIS A C 17
ATOM 26670 O O . HIS A 1 93 ? 18.302 1.998 2.379 1.00 2.13 93 HIS A O 17
ATOM 26685 N N . HIS A 1 94 ? 16.822 1.936 0.689 1.00 50.12 94 HIS A N 17
ATOM 26686 C CA . HIS A 1 94 ? 17.846 1.987 -0.369 1.00 60.43 94 HIS A CA 17
ATOM 26687 C C . HIS A 1 94 ? 18.508 3.378 -0.511 1.00 52.20 94 HIS A C 17
ATOM 26688 O O . HIS A 1 94 ? 18.842 3.806 -1.615 1.00 12.35 94 HIS A O 17
ATOM 26703 N N . HIS A 1 95 ? 18.727 4.066 0.611 1.00 23.44 95 HIS A N 17
ATOM 26704 C CA . HIS A 1 95 ? 19.420 5.361 0.606 1.00 20.55 95 HIS A CA 17
ATOM 26705 C C . HIS A 1 95 ? 20.779 5.249 1.316 1.00 15.01 95 HIS A C 17
ATOM 26706 O O . HIS A 1 95 ? 20.937 5.670 2.463 1.00 11.45 95 HIS A O 17
ATOM 26721 N N . HIS A 1 96 ? 21.760 4.664 0.628 1.00 1.11 96 HIS A N 17
ATOM 26722 C CA . HIS A 1 96 ? 23.072 4.394 1.231 1.00 63.23 96 HIS A CA 17
ATOM 26723 C C . HIS A 1 96 ? 24.017 5.599 1.124 1.00 10.14 96 HIS A C 17
ATOM 26724 O O . HIS A 1 96 ? 25.008 5.683 1.848 1.00 0.30 96 HIS A O 17
ATOM 26739 N N . HIS A 1 97 ? 23.724 6.527 0.217 1.00 22.43 97 HIS A N 17
ATOM 26740 C CA . HIS A 1 97 ? 24.639 7.643 -0.055 1.00 4.41 97 HIS A CA 17
ATOM 26741 C C . HIS A 1 97 ? 24.537 8.743 1.017 1.00 13.22 97 HIS A C 17
ATOM 26742 O O . HIS A 1 97 ? 24.007 9.829 0.778 1.00 0.03 97 HIS A O 17
ATOM 26757 N N . HIS A 1 98 ? 25.035 8.426 2.209 1.00 60.33 98 HIS A N 17
ATOM 26758 C CA . HIS A 1 98 ? 25.097 9.364 3.339 1.00 42.24 98 HIS A CA 17
ATOM 26759 C C . HIS A 1 98 ? 26.268 8.997 4.267 1.00 45.30 98 HIS A C 17
ATOM 26760 O O . HIS A 1 98 ? 27.264 9.754 4.315 1.00 37.05 98 HIS A O 17
ATOM 26776 N N . GLY A 1 1 ? -37.062 27.671 -28.617 1.00 44.53 1 GLY A N 18
ATOM 26777 C CA . GLY A 1 1 ? -36.758 27.327 -27.196 1.00 75.02 1 GLY A CA 18
ATOM 26778 C C . GLY A 1 1 ? -35.492 26.490 -27.040 1.00 62.30 1 GLY A C 18
ATOM 26779 O O . GLY A 1 1 ? -35.366 25.432 -27.651 1.00 42.31 1 GLY A O 18
ATOM 26785 N N . ASP A 1 2 ? -34.553 26.957 -26.211 1.00 12.21 2 ASP A N 18
ATOM 26786 C CA . ASP A 1 2 ? -33.276 26.254 -26.009 1.00 62.24 2 ASP A CA 18
ATOM 26787 C C . ASP A 1 2 ? -33.264 25.417 -24.711 1.00 70.32 2 ASP A C 18
ATOM 26788 O O . ASP A 1 2 ? -32.274 24.740 -24.409 1.00 70.23 2 ASP A O 18
ATOM 26797 N N . ARG A 1 3 ? -34.358 25.453 -23.950 1.00 2.22 3 ARG A N 18
ATOM 26798 C CA . ARG A 1 3 ? -34.427 24.722 -22.675 1.00 15.55 3 ARG A CA 18
ATOM 26799 C C . ARG A 1 3 ? -34.707 23.231 -22.902 1.00 4.33 3 ARG A C 18
ATOM 26800 O O . ARG A 1 3 ? -35.662 22.864 -23.585 1.00 41.22 3 ARG A O 18
ATOM 26821 N N . ARG A 1 4 ? -33.880 22.371 -22.314 1.00 72.14 4 ARG A N 18
ATOM 26822 C CA . ARG A 1 4 ? -34.040 20.921 -22.473 1.00 22.41 4 ARG A CA 18
ATOM 26823 C C . ARG A 1 4 ? -34.706 20.304 -21.230 1.00 32.12 4 ARG A C 18
ATOM 26824 O O . ARG A 1 4 ? -34.117 20.242 -20.151 1.00 1.24 4 ARG A O 18
ATOM 26845 N N . VAL A 1 5 ? -35.948 19.850 -21.401 1.00 25.34 5 VAL A N 18
ATOM 26846 C CA . VAL A 1 5 ? -36.774 19.353 -20.286 1.00 51.02 5 VAL A CA 18
ATOM 26847 C C . VAL A 1 5 ? -36.412 17.912 -19.866 1.00 24.12 5 VAL A C 18
ATOM 26848 O O . VAL A 1 5 ? -37.291 17.093 -19.587 1.00 75.31 5 VAL A O 18
ATOM 26861 N N . ARG A 1 6 ? -35.119 17.614 -19.787 1.00 12.41 6 ARG A N 18
ATOM 26862 C CA . ARG A 1 6 ? -34.658 16.269 -19.422 1.00 54.44 6 ARG A CA 18
ATOM 26863 C C . ARG A 1 6 ? -33.206 16.282 -18.911 1.00 3.24 6 ARG A C 18
ATOM 26864 O O . ARG A 1 6 ? -32.257 16.321 -19.693 1.00 10.43 6 ARG A O 18
ATOM 26885 N N . LEU A 1 7 ? -33.042 16.269 -17.589 1.00 73.43 7 LEU A N 18
ATOM 26886 C CA . LEU A 1 7 ? -31.708 16.256 -16.968 1.00 72.11 7 LEU A CA 18
ATOM 26887 C C . LEU A 1 7 ? -31.350 14.859 -16.428 1.00 53.33 7 LEU A C 18
ATOM 26888 O O . LEU A 1 7 ? -30.264 14.655 -15.881 1.00 61.22 7 LEU A O 18
ATOM 26904 N N . ILE A 1 8 ? -32.267 13.905 -16.585 1.00 54.11 8 ILE A N 18
ATOM 26905 C CA . ILE A 1 8 ? -32.054 12.529 -16.116 1.00 22.34 8 ILE A CA 18
ATOM 26906 C C . ILE A 1 8 ? -31.036 11.790 -17.011 1.00 25.44 8 ILE A C 18
ATOM 26907 O O . ILE A 1 8 ? -31.096 11.865 -18.240 1.00 3.11 8 ILE A O 18
ATOM 26923 N N . ARG A 1 9 ? -30.086 11.096 -16.383 1.00 54.13 9 ARG A N 18
ATOM 26924 C CA . ARG A 1 9 ? -29.050 10.354 -17.113 1.00 72.43 9 ARG A CA 18
ATOM 26925 C C . ARG A 1 9 ? -28.963 8.885 -16.675 1.00 71.11 9 ARG A C 18
ATOM 26926 O O . ARG A 1 9 ? -28.894 8.577 -15.483 1.00 11.21 9 ARG A O 18
ATOM 26947 N N . THR A 1 10 ? -28.965 7.986 -17.656 1.00 23.34 10 THR A N 18
ATOM 26948 C CA . THR A 1 10 ? -28.765 6.551 -17.413 1.00 60.15 10 THR A CA 18
ATOM 26949 C C . THR A 1 10 ? -27.942 5.920 -18.545 1.00 10.55 10 THR A C 18
ATOM 26950 O O . THR A 1 10 ? -27.804 6.508 -19.620 1.00 31.33 10 THR A O 18
ATOM 26961 N N . ARG A 1 11 ? -27.398 4.725 -18.308 1.00 41.05 11 ARG A N 18
ATOM 26962 C CA . ARG A 1 11 ? -26.546 4.059 -19.303 1.00 24.03 11 ARG A CA 18
ATOM 26963 C C . ARG A 1 11 ? -26.400 2.555 -19.009 1.00 11.10 11 ARG A C 18
ATOM 26964 O O . ARG A 1 11 ? -25.843 2.160 -17.984 1.00 3.43 11 ARG A O 18
ATOM 26985 N N . GLY A 1 12 ? -26.907 1.723 -19.917 1.00 13.22 12 GLY A N 18
ATOM 26986 C CA . GLY A 1 12 ? -26.807 0.275 -19.767 1.00 14.44 12 GLY A CA 18
ATOM 26987 C C . GLY A 1 12 ? -25.925 -0.364 -20.837 1.00 24.12 12 GLY A C 18
ATOM 26988 O O . GLY A 1 12 ? -26.387 -0.646 -21.946 1.00 55.24 12 GLY A O 18
ATOM 26992 N N . GLY A 1 13 ? -24.656 -0.593 -20.510 1.00 34.43 13 GLY A N 18
ATOM 26993 C CA . GLY A 1 13 ? -23.728 -1.181 -21.472 1.00 1.50 13 GLY A CA 18
ATOM 26994 C C . GLY A 1 13 ? -22.454 -1.728 -20.832 1.00 45.44 13 GLY A C 18
ATOM 26995 O O . GLY A 1 13 ? -22.452 -2.113 -19.662 1.00 70.21 13 GLY A O 18
ATOM 26999 N N . ASN A 1 14 ? -21.369 -1.756 -21.603 1.00 25.10 14 ASN A N 18
ATOM 27000 C CA . ASN A 1 14 ? -20.087 -2.296 -21.131 1.00 3.12 14 ASN A CA 18
ATOM 27001 C C . ASN A 1 14 ? -19.401 -1.359 -20.122 1.00 14.04 14 ASN A C 18
ATOM 27002 O O . ASN A 1 14 ? -19.105 -0.203 -20.430 1.00 31.30 14 ASN A O 18
ATOM 27013 N N . THR A 1 15 ? -19.138 -1.875 -18.924 1.00 43.23 15 THR A N 18
ATOM 27014 C CA . THR A 1 15 ? -18.494 -1.088 -17.861 1.00 62.41 15 THR A CA 18
ATOM 27015 C C . THR A 1 15 ? -16.969 -1.228 -17.902 1.00 1.04 15 THR A C 18
ATOM 27016 O O . THR A 1 15 ? -16.425 -2.056 -18.636 1.00 62.22 15 THR A O 18
ATOM 27027 N N . LYS A 1 16 ? -16.286 -0.414 -17.104 1.00 12.11 16 LYS A N 18
ATOM 27028 C CA . LYS A 1 16 ? -14.822 -0.454 -17.015 1.00 22.31 16 LYS A CA 18
ATOM 27029 C C . LYS A 1 16 ? -14.334 -1.687 -16.231 1.00 72.32 16 LYS A C 18
ATOM 27030 O O . LYS A 1 16 ? -15.002 -2.156 -15.307 1.00 25.15 16 LYS A O 18
ATOM 27049 N N . VAL A 1 17 ? -13.175 -2.217 -16.616 1.00 1.55 17 VAL A N 18
ATOM 27050 C CA . VAL A 1 17 ? -12.589 -3.375 -15.932 1.00 41.51 17 VAL A CA 18
ATOM 27051 C C . VAL A 1 17 ? -11.904 -2.960 -14.614 1.00 74.33 17 VAL A C 18
ATOM 27052 O O . VAL A 1 17 ? -11.460 -1.821 -14.464 1.00 71.34 17 VAL A O 18
ATOM 27065 N N . ARG A 1 18 ? -11.832 -3.892 -13.658 1.00 12.20 18 ARG A N 18
ATOM 27066 C CA . ARG A 1 18 ? -11.181 -3.640 -12.361 1.00 41.44 18 ARG A CA 18
ATOM 27067 C C . ARG A 1 18 ? -9.723 -3.168 -12.514 1.00 73.13 18 ARG A C 18
ATOM 27068 O O . ARG A 1 18 ? -9.221 -2.397 -11.693 1.00 62.43 18 ARG A O 18
ATOM 27089 N N . LEU A 1 19 ? -9.049 -3.646 -13.559 1.00 71.12 19 LEU A N 18
ATOM 27090 C CA . LEU A 1 19 ? -7.626 -3.359 -13.769 1.00 32.11 19 LEU A CA 18
ATOM 27091 C C . LEU A 1 19 ? -7.220 -3.683 -15.217 1.00 42.05 19 LEU A C 18
ATOM 27092 O O . LEU A 1 19 ? -7.484 -4.780 -15.710 1.00 43.52 19 LEU A O 18
ATOM 27108 N N . ALA A 1 20 ? -6.587 -2.726 -15.893 1.00 24.45 20 ALA A N 18
ATOM 27109 C CA . ALA A 1 20 ? -6.119 -2.924 -17.272 1.00 2.03 20 ALA A CA 18
ATOM 27110 C C . ALA A 1 20 ? -4.623 -2.603 -17.411 1.00 53.01 20 ALA A C 18
ATOM 27111 O O . ALA A 1 20 ? -4.254 -1.507 -17.836 1.00 53.12 20 ALA A O 18
ATOM 27118 N N . SER A 1 21 ? -3.773 -3.561 -17.013 1.00 54.14 21 SER A N 18
ATOM 27119 C CA . SER A 1 21 ? -2.299 -3.422 -17.071 1.00 73.13 21 SER A CA 18
ATOM 27120 C C . SER A 1 21 ? -1.760 -2.446 -16.007 1.00 34.33 21 SER A C 18
ATOM 27121 O O . SER A 1 21 ? -0.767 -2.728 -15.334 1.00 63.33 21 SER A O 18
ATOM 27129 N N . ASP A 1 22 ? -2.411 -1.299 -15.868 1.00 11.41 22 ASP A N 18
ATOM 27130 C CA . ASP A 1 22 ? -2.054 -0.311 -14.849 1.00 33.03 22 ASP A CA 18
ATOM 27131 C C . ASP A 1 22 ? -2.557 -0.759 -13.460 1.00 51.15 22 ASP A C 18
ATOM 27132 O O . ASP A 1 22 ? -3.716 -1.143 -13.304 1.00 31.10 22 ASP A O 18
ATOM 27141 N N . THR A 1 23 ? -1.681 -0.714 -12.456 1.00 33.11 23 THR A N 18
ATOM 27142 C CA . THR A 1 23 ? -2.006 -1.234 -11.114 1.00 55.05 23 THR A CA 18
ATOM 27143 C C . THR A 1 23 ? -1.892 -0.144 -10.035 1.00 2.12 23 THR A C 18
ATOM 27144 O O . THR A 1 23 ? -0.802 0.354 -9.755 1.00 34.13 23 THR A O 18
ATOM 27155 N N . ARG A 1 24 ? -3.023 0.209 -9.414 1.00 43.22 24 ARG A N 18
ATOM 27156 C CA . ARG A 1 24 ? -3.069 1.296 -8.417 1.00 3.11 24 ARG A CA 18
ATOM 27157 C C . ARG A 1 24 ? -3.444 0.786 -7.015 1.00 72.43 24 ARG A C 18
ATOM 27158 O O . ARG A 1 24 ? -4.024 -0.290 -6.865 1.00 15.41 24 ARG A O 18
ATOM 27179 N N . ILE A 1 25 ? -3.115 1.580 -5.994 1.00 64.34 25 ILE A N 18
ATOM 27180 C CA . ILE A 1 25 ? -3.460 1.263 -4.602 1.00 62.15 25 ILE A CA 18
ATOM 27181 C C . ILE A 1 25 ? -3.530 2.536 -3.742 1.00 5.30 25 ILE A C 18
ATOM 27182 O O . ILE A 1 25 ? -2.656 3.399 -3.818 1.00 41.12 25 ILE A O 18
ATOM 27198 N N . ASN A 1 26 ? -4.577 2.659 -2.936 1.00 3.31 26 ASN A N 18
ATOM 27199 C CA . ASN A 1 26 ? -4.684 3.768 -1.988 1.00 1.22 26 ASN A CA 18
ATOM 27200 C C . ASN A 1 26 ? -3.778 3.516 -0.772 1.00 25.15 26 ASN A C 18
ATOM 27201 O O . ASN A 1 26 ? -4.106 2.719 0.112 1.00 63.44 26 ASN A O 18
ATOM 27212 N N . VAL A 1 27 ? -2.637 4.194 -0.742 1.00 70.31 27 VAL A N 18
ATOM 27213 C CA . VAL A 1 27 ? -1.637 3.997 0.311 1.00 15.42 27 VAL A CA 18
ATOM 27214 C C . VAL A 1 27 ? -1.813 5.003 1.455 1.00 35.12 27 VAL A C 18
ATOM 27215 O O . VAL A 1 27 ? -1.718 6.213 1.255 1.00 3.10 27 VAL A O 18
ATOM 27228 N N . VAL A 1 28 ? -2.068 4.494 2.654 1.00 24.12 28 VAL A N 18
ATOM 27229 C CA . VAL A 1 28 ? -2.201 5.334 3.842 1.00 15.20 28 VAL A CA 18
ATOM 27230 C C . VAL A 1 28 ? -0.869 5.410 4.606 1.00 54.40 28 VAL A C 18
ATOM 27231 O O . VAL A 1 28 ? -0.372 4.402 5.110 1.00 21.24 28 VAL A O 18
ATOM 27244 N N . ASP A 1 29 ? -0.286 6.601 4.675 1.00 2.12 29 ASP A N 18
ATOM 27245 C CA . ASP A 1 29 ? 0.961 6.798 5.413 1.00 41.23 29 ASP A CA 18
ATOM 27246 C C . ASP A 1 29 ? 0.680 6.992 6.914 1.00 31.32 29 ASP A C 18
ATOM 27247 O O . ASP A 1 29 ? -0.014 7.930 7.304 1.00 41.31 29 ASP A O 18
ATOM 27256 N N . PRO A 1 30 ? 1.220 6.111 7.777 1.00 32.52 30 PRO A N 18
ATOM 27257 C CA . PRO A 1 30 ? 0.963 6.158 9.227 1.00 61.23 30 PRO A CA 18
ATOM 27258 C C . PRO A 1 30 ? 1.653 7.341 9.933 1.00 31.03 30 PRO A C 18
ATOM 27259 O O . PRO A 1 30 ? 1.290 7.703 11.054 1.00 62.55 30 PRO A O 18
ATOM 27270 N N . GLU A 1 31 ? 2.642 7.945 9.272 1.00 11.25 31 GLU A N 18
ATOM 27271 C CA . GLU A 1 31 ? 3.396 9.059 9.859 1.00 43.04 31 GLU A CA 18
ATOM 27272 C C . GLU A 1 31 ? 2.657 10.397 9.702 1.00 0.23 31 GLU A C 18
ATOM 27273 O O . GLU A 1 31 ? 2.576 11.185 10.645 1.00 3.22 31 GLU A O 18
ATOM 27285 N N . THR A 1 32 ? 2.117 10.647 8.511 1.00 15.40 32 THR A N 18
ATOM 27286 C CA . THR A 1 32 ? 1.377 11.888 8.235 1.00 53.31 32 THR A CA 18
ATOM 27287 C C . THR A 1 32 ? -0.138 11.672 8.305 1.00 10.12 32 THR A C 18
ATOM 27288 O O . THR A 1 32 ? -0.897 12.592 8.616 1.00 73.33 32 THR A O 18
ATOM 27299 N N . GLY A 1 33 ? -0.574 10.449 8.013 1.00 62.22 33 GLY A N 18
ATOM 27300 C CA . GLY A 1 33 ? -2.001 10.138 7.991 1.00 4.41 33 GLY A CA 18
ATOM 27301 C C . GLY A 1 33 ? -2.659 10.453 6.650 1.00 1.33 33 GLY A C 18
ATOM 27302 O O . GLY A 1 33 ? -3.873 10.651 6.584 1.00 15.32 33 GLY A O 18
ATOM 27306 N N . LYS A 1 34 ? -1.860 10.507 5.583 1.00 53.43 34 LYS A N 18
ATOM 27307 C CA . LYS A 1 34 ? -2.372 10.808 4.238 1.00 73.25 34 LYS A CA 18
ATOM 27308 C C . LYS A 1 34 ? -2.846 9.539 3.509 1.00 32.23 34 LYS A C 18
ATOM 27309 O O . LYS A 1 34 ? -2.272 8.462 3.683 1.00 21.45 34 LYS A O 18
ATOM 27328 N N . VAL A 1 35 ? -3.889 9.670 2.694 1.00 74.43 35 VAL A N 18
ATOM 27329 C CA . VAL A 1 35 ? -4.312 8.588 1.797 1.00 4.43 35 VAL A CA 18
ATOM 27330 C C . VAL A 1 35 ? -3.905 8.922 0.352 1.00 15.35 35 VAL A C 18
ATOM 27331 O O . VAL A 1 35 ? -4.617 9.632 -0.359 1.00 54.15 35 VAL A O 18
ATOM 27344 N N . GLU A 1 36 ? -2.740 8.431 -0.060 1.00 43.03 36 GLU A N 18
ATOM 27345 C CA . GLU A 1 36 ? -2.169 8.755 -1.372 1.00 44.04 36 GLU A CA 18
ATOM 27346 C C . GLU A 1 36 ? -2.176 7.532 -2.304 1.00 62.21 36 GLU A C 18
ATOM 27347 O O . GLU A 1 36 ? -1.642 6.477 -1.967 1.00 35.11 36 GLU A O 18
ATOM 27359 N N . ILE A 1 37 ? -2.788 7.682 -3.475 1.00 23.31 37 ILE A N 18
ATOM 27360 C CA . ILE A 1 37 ? -2.913 6.576 -4.433 1.00 12.33 37 ILE A CA 18
ATOM 27361 C C . ILE A 1 37 ? -1.611 6.363 -5.227 1.00 43.45 37 ILE A C 18
ATOM 27362 O O . ILE A 1 37 ? -1.217 7.210 -6.030 1.00 24.52 37 ILE A O 18
ATOM 27378 N N . ALA A 1 38 ? -0.957 5.226 -5.000 1.00 2.44 38 ALA A N 18
ATOM 27379 C CA . ALA A 1 38 ? 0.307 4.890 -5.672 1.00 52.13 38 ALA A CA 18
ATOM 27380 C C . ALA A 1 38 ? 0.154 3.683 -6.612 1.00 45.03 38 ALA A C 18
ATOM 27381 O O . ALA A 1 38 ? -0.880 3.017 -6.622 1.00 71.31 38 ALA A O 18
ATOM 27388 N N . GLU A 1 39 ? 1.190 3.413 -7.407 1.00 63.32 39 GLU A N 18
ATOM 27389 C CA . GLU A 1 39 ? 1.195 2.255 -8.308 1.00 42.45 39 GLU A CA 18
ATOM 27390 C C . GLU A 1 39 ? 1.979 1.079 -7.692 1.00 1.13 39 GLU A C 18
ATOM 27391 O O . GLU A 1 39 ? 3.057 1.272 -7.120 1.00 42.40 39 GLU A O 18
ATOM 27403 N N . ILE A 1 40 ? 1.436 -0.135 -7.815 1.00 22.23 40 ILE A N 18
ATOM 27404 C CA . ILE A 1 40 ? 2.098 -1.343 -7.288 1.00 11.05 40 ILE A CA 18
ATOM 27405 C C . ILE A 1 40 ? 3.010 -1.987 -8.341 1.00 61.51 40 ILE A C 18
ATOM 27406 O O . ILE A 1 40 ? 2.539 -2.473 -9.368 1.00 11.35 40 ILE A O 18
ATOM 27422 N N . ARG A 1 41 ? 4.314 -1.987 -8.080 1.00 54.00 41 ARG A N 18
ATOM 27423 C CA . ARG A 1 41 ? 5.282 -2.607 -8.990 1.00 54.20 41 ARG A CA 18
ATOM 27424 C C . ARG A 1 41 ? 5.409 -4.124 -8.761 1.00 52.53 41 ARG A C 18
ATOM 27425 O O . ARG A 1 41 ? 5.422 -4.905 -9.711 1.00 54.30 41 ARG A O 18
ATOM 27446 N N . ASN A 1 42 ? 5.509 -4.536 -7.499 1.00 24.42 42 ASN A N 18
ATOM 27447 C CA . ASN A 1 42 ? 5.632 -5.961 -7.161 1.00 4.14 42 ASN A CA 18
ATOM 27448 C C . ASN A 1 42 ? 4.526 -6.415 -6.199 1.00 14.03 42 ASN A C 18
ATOM 27449 O O . ASN A 1 42 ? 4.450 -5.950 -5.062 1.00 13.33 42 ASN A O 18
ATOM 27460 N N . VAL A 1 43 ? 3.666 -7.319 -6.673 1.00 65.21 43 VAL A N 18
ATOM 27461 C CA . VAL A 1 43 ? 2.636 -7.938 -5.823 1.00 25.23 43 VAL A CA 18
ATOM 27462 C C . VAL A 1 43 ? 3.272 -8.910 -4.813 1.00 62.23 43 VAL A C 18
ATOM 27463 O O . VAL A 1 43 ? 2.765 -9.103 -3.709 1.00 31.15 43 VAL A O 18
ATOM 27476 N N . VAL A 1 44 ? 4.393 -9.512 -5.202 1.00 14.55 44 VAL A N 18
ATOM 27477 C CA . VAL A 1 44 ? 5.140 -10.403 -4.310 1.00 64.54 44 VAL A CA 18
ATOM 27478 C C . VAL A 1 44 ? 5.742 -9.622 -3.126 1.00 44.42 44 VAL A C 18
ATOM 27479 O O . VAL A 1 44 ? 6.247 -8.511 -3.299 1.00 63.22 44 VAL A O 18
ATOM 27492 N N . GLU A 1 45 ? 5.713 -10.214 -1.932 1.00 50.34 45 GLU A N 18
ATOM 27493 C CA . GLU A 1 45 ? 6.224 -9.554 -0.716 1.00 52.24 45 GLU A CA 18
ATOM 27494 C C . GLU A 1 45 ? 7.765 -9.545 -0.660 1.00 2.14 45 GLU A C 18
ATOM 27495 O O . GLU A 1 45 ? 8.354 -9.575 0.423 1.00 3.33 45 GLU A O 18
ATOM 27507 N N . ASN A 1 46 ? 8.409 -9.473 -1.829 1.00 13.02 46 ASN A N 18
ATOM 27508 C CA . ASN A 1 46 ? 9.876 -9.487 -1.931 1.00 44.32 46 ASN A CA 18
ATOM 27509 C C . ASN A 1 46 ? 10.488 -10.734 -1.269 1.00 21.44 46 ASN A C 18
ATOM 27510 O O . ASN A 1 46 ? 11.630 -10.713 -0.797 1.00 30.22 46 ASN A O 18
ATOM 27521 N N . THR A 1 47 ? 9.730 -11.827 -1.264 1.00 35.25 47 THR A N 18
ATOM 27522 C CA . THR A 1 47 ? 10.200 -13.106 -0.716 1.00 14.34 47 THR A CA 18
ATOM 27523 C C . THR A 1 47 ? 10.023 -14.242 -1.732 1.00 60.43 47 THR A C 18
ATOM 27524 O O . THR A 1 47 ? 9.547 -14.024 -2.850 1.00 11.41 47 THR A O 18
ATOM 27535 N N . ALA A 1 48 ? 10.413 -15.452 -1.344 1.00 63.54 48 ALA A N 18
ATOM 27536 C CA . ALA A 1 48 ? 10.287 -16.625 -2.210 1.00 43.43 48 ALA A CA 18
ATOM 27537 C C . ALA A 1 48 ? 8.817 -17.015 -2.432 1.00 30.30 48 ALA A C 18
ATOM 27538 O O . ALA A 1 48 ? 7.903 -16.402 -1.882 1.00 12.40 48 ALA A O 18
ATOM 27545 N N . ASN A 1 49 ? 8.595 -18.036 -3.251 1.00 22.11 49 ASN A N 18
ATOM 27546 C CA . ASN A 1 49 ? 7.238 -18.505 -3.545 1.00 70.03 49 ASN A CA 18
ATOM 27547 C C . ASN A 1 49 ? 6.818 -19.632 -2.589 1.00 11.33 49 ASN A C 18
ATOM 27548 O O . ASN A 1 49 ? 7.461 -20.682 -2.543 1.00 22.34 49 ASN A O 18
ATOM 27559 N N . PRO A 1 50 ? 5.740 -19.430 -1.802 1.00 63.12 50 PRO A N 18
ATOM 27560 C CA . PRO A 1 50 ? 5.175 -20.491 -0.949 1.00 65.22 50 PRO A CA 18
ATOM 27561 C C . PRO A 1 50 ? 4.681 -21.691 -1.779 1.00 41.32 50 PRO A C 18
ATOM 27562 O O . PRO A 1 50 ? 4.641 -22.825 -1.297 1.00 65.40 50 PRO A O 18
ATOM 27573 N N . HIS A 1 51 ? 4.283 -21.415 -3.025 1.00 42.24 51 HIS A N 18
ATOM 27574 C CA . HIS A 1 51 ? 3.956 -22.458 -4.005 1.00 63.31 51 HIS A CA 18
ATOM 27575 C C . HIS A 1 51 ? 4.401 -22.036 -5.416 1.00 12.02 51 HIS A C 18
ATOM 27576 O O . HIS A 1 51 ? 4.260 -20.873 -5.806 1.00 34.05 51 HIS A O 18
ATOM 27591 N N . PHE A 1 52 ? 4.924 -22.991 -6.180 1.00 34.32 52 PHE A N 18
ATOM 27592 C CA . PHE A 1 52 ? 5.486 -22.714 -7.513 1.00 44.21 52 PHE A CA 18
ATOM 27593 C C . PHE A 1 52 ? 4.411 -22.323 -8.551 1.00 4.21 52 PHE A C 18
ATOM 27594 O O . PHE A 1 52 ? 4.723 -22.089 -9.719 1.00 11.40 52 PHE A O 18
ATOM 27611 N N . VAL A 1 53 ? 3.152 -22.247 -8.119 1.00 31.44 53 VAL A N 18
ATOM 27612 C CA . VAL A 1 53 ? 2.047 -21.835 -8.994 1.00 74.15 53 VAL A CA 18
ATOM 27613 C C . VAL A 1 53 ? 2.213 -20.381 -9.482 1.00 32.42 53 VAL A C 18
ATOM 27614 O O . VAL A 1 53 ? 1.620 -19.979 -10.485 1.00 41.35 53 VAL A O 18
ATOM 27627 N N . ARG A 1 54 ? 3.026 -19.600 -8.761 1.00 3.41 54 ARG A N 18
ATOM 27628 C CA . ARG A 1 54 ? 3.306 -18.194 -9.118 1.00 63.24 54 ARG A CA 18
ATOM 27629 C C . ARG A 1 54 ? 2.036 -17.322 -9.072 1.00 11.15 54 ARG A C 18
ATOM 27630 O O . ARG A 1 54 ? 1.977 -16.258 -9.693 1.00 23.34 54 ARG A O 18
ATOM 27651 N N . ARG A 1 55 ? 1.035 -17.768 -8.318 1.00 50.42 55 ARG A N 18
ATOM 27652 C CA . ARG A 1 55 ? -0.231 -17.039 -8.197 1.00 22.13 55 ARG A CA 18
ATOM 27653 C C . ARG A 1 55 ? -0.053 -15.723 -7.423 1.00 45.13 55 ARG A C 18
ATOM 27654 O O . ARG A 1 55 ? -0.114 -15.693 -6.192 1.00 53.45 55 ARG A O 18
ATOM 27675 N N . ASN A 1 56 ? 0.181 -14.638 -8.154 1.00 41.35 56 ASN A N 18
ATOM 27676 C CA . ASN A 1 56 ? 0.335 -13.316 -7.548 1.00 51.50 56 ASN A CA 18
ATOM 27677 C C . ASN A 1 56 ? -1.031 -12.733 -7.161 1.00 52.25 56 ASN A C 18
ATOM 27678 O O . ASN A 1 56 ? -1.777 -12.246 -8.015 1.00 52.14 56 ASN A O 18
ATOM 27689 N N . ILE A 1 57 ? -1.366 -12.813 -5.879 1.00 24.11 57 ILE A N 18
ATOM 27690 C CA . ILE A 1 57 ? -2.640 -12.293 -5.375 1.00 32.32 57 ILE A CA 18
ATOM 27691 C C . ILE A 1 57 ? -2.429 -11.364 -4.170 1.00 63.43 57 ILE A C 18
ATOM 27692 O O . ILE A 1 57 ? -1.686 -11.685 -3.241 1.00 32.20 57 ILE A O 18
ATOM 27708 N N . ILE A 1 58 ? -3.080 -10.207 -4.206 1.00 55.31 58 ILE A N 18
ATOM 27709 C CA . ILE A 1 58 ? -2.997 -9.226 -3.120 1.00 43.22 58 ILE A CA 18
ATOM 27710 C C . ILE A 1 58 ? -4.059 -9.512 -2.042 1.00 32.04 58 ILE A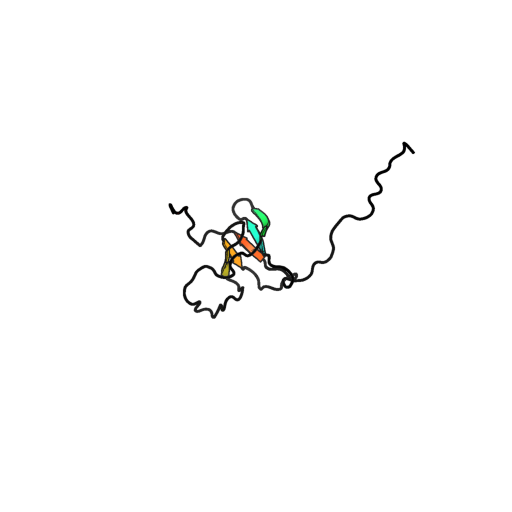 C 18
ATOM 27711 O O . ILE A 1 58 ? -5.216 -9.783 -2.361 1.00 44.22 58 ILE A O 18
ATOM 27727 N N . THR A 1 59 ? -3.670 -9.461 -0.767 1.00 3.45 59 THR A N 18
ATOM 27728 C CA . THR A 1 59 ? -4.608 -9.745 0.332 1.00 65.44 59 THR A CA 18
ATOM 27729 C C . THR A 1 59 ? -4.290 -8.929 1.594 1.00 24.32 59 THR A C 18
ATOM 27730 O O . THR A 1 59 ? -3.256 -8.265 1.677 1.00 0.41 59 THR A O 18
ATOM 27741 N N . ARG A 1 60 ? -5.181 -9.002 2.582 1.00 71.45 60 ARG A N 18
ATOM 27742 C CA . ARG A 1 60 ? -5.024 -8.257 3.836 1.00 20.23 60 ARG A CA 18
ATOM 27743 C C . ARG A 1 60 ? -3.910 -8.858 4.709 1.00 64.54 60 ARG A C 18
ATOM 27744 O O . ARG A 1 60 ? -4.014 -9.992 5.179 1.00 32.31 60 ARG A O 18
ATOM 27765 N N . GLY A 1 61 ? -2.852 -8.083 4.939 1.00 32.34 61 GLY A N 18
ATOM 27766 C CA . GLY A 1 61 ? -1.708 -8.570 5.706 1.00 2.42 61 GLY A CA 18
ATOM 27767 C C . GLY A 1 61 ? -0.469 -8.792 4.846 1.00 4.24 61 GLY A C 18
ATOM 27768 O O . GLY A 1 61 ? 0.616 -9.075 5.364 1.00 34.01 61 GLY A O 18
ATOM 27772 N N . ALA A 1 62 ? -0.632 -8.673 3.530 1.00 14.31 62 ALA A N 18
ATOM 27773 C CA . ALA A 1 62 ? 0.484 -8.818 2.593 1.00 60.21 62 ALA A CA 18
ATOM 27774 C C . ALA A 1 62 ? 1.155 -7.465 2.306 1.00 52.35 62 ALA A C 18
ATOM 27775 O O . ALA A 1 62 ? 0.480 -6.444 2.166 1.00 73.32 62 ALA A O 18
ATOM 27782 N N . VAL A 1 63 ? 2.484 -7.460 2.232 1.00 11.34 63 VAL A N 18
ATOM 27783 C CA . VAL A 1 63 ? 3.242 -6.236 1.945 1.00 51.05 63 VAL A CA 18
ATOM 27784 C C . VAL A 1 63 ? 3.681 -6.183 0.472 1.00 45.44 63 VAL A C 18
ATOM 27785 O O . VAL A 1 63 ? 4.495 -6.990 0.024 1.00 64.43 63 VAL A O 18
ATOM 27798 N N . VAL A 1 64 ? 3.141 -5.222 -0.274 1.00 22.42 64 VAL A N 18
ATOM 27799 C CA . VAL A 1 64 ? 3.465 -5.062 -1.697 1.00 64.52 64 VAL A CA 18
ATOM 27800 C C . VAL A 1 64 ? 4.451 -3.904 -1.926 1.00 33.32 64 VAL A C 18
ATOM 27801 O O . VAL A 1 64 ? 4.523 -2.963 -1.129 1.00 73.21 64 VAL A O 18
ATOM 27814 N N . GLU A 1 65 ? 5.210 -3.974 -3.017 1.00 34.51 65 GLU A N 18
ATOM 27815 C CA . GLU A 1 65 ? 6.216 -2.948 -3.325 1.00 52.53 65 GLU A CA 18
ATOM 27816 C C . GLU A 1 65 ? 5.657 -1.885 -4.287 1.00 54.52 65 GLU A C 18
ATOM 27817 O O . GLU A 1 65 ? 5.246 -2.199 -5.410 1.00 54.14 65 GLU A O 18
ATOM 27829 N N . THR A 1 66 ? 5.653 -0.626 -3.849 1.00 1.13 66 THR A N 18
ATOM 27830 C CA . THR A 1 66 ? 5.103 0.484 -4.650 1.00 51.12 66 THR A CA 18
ATOM 27831 C C . THR A 1 66 ? 6.152 1.579 -4.885 1.00 71.50 66 THR A C 18
ATOM 27832 O O . THR A 1 66 ? 7.240 1.544 -4.311 1.00 62.24 66 THR A O 18
ATOM 27843 N N . ASN A 1 67 ? 5.814 2.562 -5.718 1.00 1.51 67 ASN A N 18
ATOM 27844 C CA . ASN A 1 67 ? 6.707 3.702 -5.973 1.00 52.14 67 ASN A CA 18
ATOM 27845 C C . ASN A 1 67 ? 7.063 4.449 -4.669 1.00 60.21 67 ASN A C 18
ATOM 27846 O O . ASN A 1 67 ? 8.167 4.984 -4.526 1.00 14.32 67 ASN A O 18
ATOM 27857 N N . LEU A 1 68 ? 6.119 4.484 -3.727 1.00 41.45 68 LEU A N 18
ATOM 27858 C CA . LEU A 1 68 ? 6.340 5.123 -2.422 1.00 52.34 68 LEU A CA 18
ATOM 27859 C C . LEU A 1 68 ? 7.219 4.244 -1.520 1.00 70.13 68 LEU A C 18
ATOM 27860 O O . LEU A 1 68 ? 8.006 4.750 -0.714 1.00 34.24 68 LEU A O 18
ATOM 27876 N N . GLY A 1 69 ? 7.079 2.929 -1.667 1.00 42.35 69 GLY A N 18
ATOM 27877 C CA . GLY A 1 69 ? 7.813 1.986 -0.832 1.00 23.50 69 GLY A CA 18
ATOM 27878 C C . GLY A 1 69 ? 6.977 0.776 -0.423 1.00 75.32 69 GLY A C 18
ATOM 27879 O O . GLY A 1 69 ? 6.002 0.428 -1.097 1.00 60.25 69 GLY A O 18
ATOM 27883 N N . ASN A 1 70 ? 7.356 0.134 0.681 1.00 43.11 70 ASN A N 18
ATOM 27884 C CA . ASN A 1 70 ? 6.638 -1.045 1.184 1.00 34.23 70 ASN A CA 18
ATOM 27885 C C . ASN A 1 70 ? 5.244 -0.666 1.706 1.00 41.40 70 ASN A C 18
ATOM 27886 O O . ASN A 1 70 ? 5.109 0.207 2.560 1.00 4.11 70 ASN A O 18
ATOM 27897 N N . VAL A 1 71 ? 4.211 -1.330 1.197 1.00 41.42 71 VAL A N 18
ATOM 27898 C CA . VAL A 1 71 ? 2.828 -1.037 1.597 1.00 31.31 71 VAL A CA 18
ATOM 27899 C C . VAL A 1 71 ? 2.089 -2.295 2.084 1.00 62.43 71 VAL A C 18
ATOM 27900 O O . VAL A 1 71 ? 1.924 -3.255 1.335 1.00 74.31 71 VAL A O 18
ATOM 27913 N N . ARG A 1 72 ? 1.641 -2.283 3.342 1.00 5.11 72 ARG A N 18
ATOM 27914 C CA . ARG A 1 72 ? 0.871 -3.403 3.895 1.00 33.32 72 ARG A CA 18
ATOM 27915 C C . ARG A 1 72 ? -0.616 -3.275 3.538 1.00 31.42 72 ARG A C 18
ATOM 27916 O O . ARG A 1 72 ? -1.307 -2.389 4.038 1.00 31.31 72 ARG A O 18
ATOM 27937 N N . VAL A 1 73 ? -1.095 -4.168 2.687 1.00 13.41 73 VAL A N 18
ATOM 27938 C CA . VAL A 1 73 ? -2.467 -4.106 2.171 1.00 50.53 73 VAL A CA 18
ATOM 27939 C C . VAL A 1 73 ? -3.517 -4.467 3.239 1.00 10.54 73 VAL A C 18
ATOM 27940 O O . VAL A 1 73 ? -3.402 -5.481 3.931 1.00 55.13 73 VAL A O 18
ATOM 27953 N N . THR A 1 74 ? -4.540 -3.625 3.358 1.00 54.42 74 THR A N 18
ATOM 27954 C CA . THR A 1 74 ? -5.639 -3.846 4.310 1.00 54.41 74 THR A CA 18
ATOM 27955 C C . THR A 1 74 ? -6.926 -4.299 3.602 1.00 25.04 74 THR A C 18
ATOM 27956 O O . THR A 1 74 ? -7.715 -5.071 4.156 1.00 63.55 74 THR A O 18
ATOM 27967 N N . SER A 1 75 ? -7.141 -3.812 2.382 1.00 60.41 75 SER A N 18
ATOM 27968 C CA . SER A 1 75 ? -8.348 -4.152 1.609 1.00 44.11 75 SER A CA 18
ATOM 27969 C C . SER A 1 75 ? -8.006 -4.992 0.377 1.00 74.35 75 SER A C 18
ATOM 27970 O O . SER A 1 75 ? -7.072 -4.675 -0.359 1.00 50.34 75 SER A O 18
ATOM 27978 N N . ARG A 1 76 ? -8.778 -6.055 0.145 1.00 62.33 76 ARG A N 18
ATOM 27979 C CA . ARG A 1 76 ? -8.489 -6.999 -0.943 1.00 32.32 76 ARG A CA 18
ATOM 27980 C C . ARG A 1 76 ? -8.981 -6.487 -2.310 1.00 14.44 76 ARG A C 18
ATOM 27981 O O . ARG A 1 76 ? -10.047 -5.868 -2.416 1.00 41.23 76 ARG A O 18
ATOM 28002 N N . PRO A 1 77 ? -8.205 -6.757 -3.381 1.00 63.20 77 PRO A N 18
ATOM 28003 C CA . PRO A 1 77 ? -8.498 -6.259 -4.739 1.00 74.10 77 PRO A CA 18
ATOM 28004 C C . PRO A 1 77 ? -9.814 -6.796 -5.322 1.00 43.44 77 PRO A C 18
ATOM 28005 O O . PRO A 1 77 ? -9.870 -7.904 -5.856 1.00 51.22 77 PRO A O 18
ATOM 28016 N N . GLY A 1 78 ? -10.877 -6.005 -5.210 1.00 42.44 78 GLY A N 18
ATOM 28017 C CA . GLY A 1 78 ? -12.156 -6.383 -5.799 1.00 30.33 78 GLY A CA 18
ATOM 28018 C C . GLY A 1 78 ? -13.359 -5.985 -4.951 1.00 31.25 78 GLY A C 18
ATOM 28019 O O . GLY A 1 78 ? -14.439 -5.732 -5.484 1.00 60.30 78 GLY A O 18
ATOM 28023 N N . GLN A 1 79 ? -13.168 -5.915 -3.633 1.00 11.22 79 GLN A N 18
ATOM 28024 C CA . GLN A 1 79 ? -14.257 -5.575 -2.701 1.00 32.15 79 GLN A CA 18
ATOM 28025 C C . GLN A 1 79 ? -14.947 -4.253 -3.090 1.00 65.40 79 GLN A C 18
ATOM 28026 O O . GLN A 1 79 ? -16.107 -4.241 -3.516 1.00 22.05 79 GLN A O 18
ATOM 28040 N N . ASP A 1 80 ? -14.224 -3.146 -2.952 1.00 24.11 80 ASP A N 18
ATOM 28041 C CA . ASP A 1 80 ? -14.714 -1.836 -3.392 1.00 61.34 80 ASP A CA 18
ATOM 28042 C C . ASP A 1 80 ? -14.131 -1.463 -4.766 1.00 21.11 80 ASP A C 18
ATOM 28043 O O . ASP A 1 80 ? -14.145 -0.296 -5.165 1.00 72.02 80 ASP A O 18
ATOM 28052 N N . GLY A 1 81 ? -13.625 -2.461 -5.491 1.00 73.04 81 GLY A N 18
ATOM 28053 C CA . GLY A 1 81 ? -12.965 -2.209 -6.772 1.00 13.42 81 GLY A CA 18
ATOM 28054 C C . GLY A 1 81 ? -11.539 -1.674 -6.610 1.00 4.42 81 GLY A C 18
ATOM 28055 O O . GLY A 1 81 ? -10.660 -1.965 -7.424 1.00 22.22 81 GLY A O 18
ATOM 28059 N N . VAL A 1 82 ? -11.315 -0.895 -5.557 1.00 60.53 82 VAL A N 18
ATOM 28060 C CA . VAL A 1 82 ? -9.998 -0.319 -5.264 1.00 24.41 82 VAL A CA 18
ATOM 28061 C C . VAL A 1 82 ? -9.254 -1.124 -4.179 1.00 3.23 82 VAL A C 18
ATOM 28062 O O . VAL A 1 82 ? -9.865 -1.859 -3.398 1.00 72.00 82 VAL A O 18
ATOM 28075 N N . ILE A 1 83 ? -7.931 -0.983 -4.148 1.00 42.42 83 ILE A N 18
ATOM 28076 C CA . ILE A 1 83 ? -7.090 -1.627 -3.134 1.00 74.02 83 ILE A CA 18
ATOM 28077 C C . ILE A 1 83 ? -6.599 -0.592 -2.107 1.00 65.04 83 ILE A C 18
ATOM 28078 O O . ILE A 1 83 ? -6.309 0.549 -2.464 1.00 44.32 83 ILE A O 18
ATOM 28094 N N . ASN A 1 84 ? -6.503 -0.987 -0.838 1.00 32.11 84 ASN A N 18
ATOM 28095 C CA . ASN A 1 84 ? -6.014 -0.084 0.217 1.00 34.25 84 ASN A CA 18
ATOM 28096 C C . ASN A 1 84 ? -4.852 -0.715 0.996 1.00 62.14 84 ASN A C 18
ATOM 28097 O O . ASN A 1 84 ? -4.820 -1.929 1.200 1.00 12.41 84 ASN A O 18
ATOM 28108 N N . GLY A 1 85 ? -3.909 0.117 1.439 1.00 53.32 85 GLY A N 18
ATOM 28109 C CA . GLY A 1 85 ? -2.765 -0.374 2.205 1.00 2.45 85 GLY A CA 18
ATOM 28110 C C . GLY A 1 85 ? -2.149 0.692 3.109 1.00 32.02 85 GLY A C 18
ATOM 28111 O O . GLY A 1 85 ? -2.629 1.822 3.154 1.00 1.45 85 GLY A O 18
ATOM 28115 N N . VAL A 1 86 ? -1.085 0.330 3.829 1.00 41.32 86 VAL A N 18
ATOM 28116 C CA . VAL A 1 86 ? -0.388 1.265 4.730 1.00 64.11 86 VAL A CA 18
ATOM 28117 C C . VAL A 1 86 ? 1.107 1.354 4.380 1.00 44.10 86 VAL A C 18
ATOM 28118 O O . VAL A 1 86 ? 1.783 0.333 4.256 1.00 22.41 86 VAL A O 18
ATOM 28131 N N . LEU A 1 87 ? 1.622 2.575 4.232 1.00 52.52 87 LEU A N 18
ATOM 28132 C CA . LEU A 1 87 ? 3.034 2.783 3.879 1.00 41.11 87 LEU A CA 18
ATOM 28133 C C . LEU A 1 87 ? 3.959 2.506 5.073 1.00 51.32 87 LEU A C 18
ATOM 28134 O O . LEU A 1 87 ? 4.042 3.299 6.010 1.00 65.40 87 LEU A O 18
ATOM 28150 N N . ILE A 1 88 ? 4.664 1.383 5.031 1.00 45.15 88 ILE A N 18
ATOM 28151 C CA . ILE A 1 88 ? 5.583 1.003 6.110 1.00 1.54 88 ILE A CA 18
ATOM 28152 C C . ILE A 1 88 ? 7.023 0.858 5.595 1.00 62.53 88 ILE A C 18
ATOM 28153 O O . ILE A 1 88 ? 7.292 0.988 4.398 1.00 52.32 88 ILE A O 18
ATOM 28169 N N . ARG A 1 89 ? 7.948 0.586 6.505 1.00 1.30 89 ARG A N 18
ATOM 28170 C CA . ARG A 1 89 ? 9.370 0.457 6.159 1.00 31.13 89 ARG A CA 18
ATOM 28171 C C . ARG A 1 89 ? 9.945 -0.853 6.712 1.00 55.31 89 ARG A C 18
ATOM 28172 O O . ARG A 1 89 ? 10.417 -0.907 7.848 1.00 54.51 89 ARG A O 18
ATOM 28193 N N . GLU A 1 90 ? 9.891 -1.911 5.908 1.00 14.24 90 GLU A N 18
ATOM 28194 C CA . GLU A 1 90 ? 10.351 -3.240 6.338 1.00 73.03 90 GLU A CA 18
ATOM 28195 C C . GLU A 1 90 ? 11.687 -3.612 5.681 1.00 75.43 90 GLU A C 18
ATOM 28196 O O . GLU A 1 90 ? 12.639 -4.020 6.353 1.00 4.35 90 GLU A O 18
ATOM 28208 N N . LEU A 1 91 ? 11.746 -3.465 4.362 1.00 43.22 91 LEU A N 18
ATOM 28209 C CA . LEU A 1 91 ? 12.921 -3.858 3.582 1.00 44.21 91 LEU A CA 18
ATOM 28210 C C . LEU A 1 91 ? 14.107 -2.903 3.787 1.00 55.42 91 LEU A C 18
ATOM 28211 O O . LEU A 1 91 ? 14.016 -1.906 4.507 1.00 40.24 91 LEU A O 18
ATOM 28227 N N . GLU A 1 92 ? 15.222 -3.223 3.136 1.00 14.12 92 GLU A N 18
ATOM 28228 C CA . GLU A 1 92 ? 16.460 -2.449 3.255 1.00 61.02 92 GLU A CA 18
ATOM 28229 C C . GLU A 1 92 ? 16.260 -0.968 2.887 1.00 51.10 92 GLU A C 18
ATOM 28230 O O . GLU A 1 92 ? 15.928 -0.637 1.748 1.00 33.01 92 GLU A O 18
ATOM 28242 N N . HIS A 1 93 ? 16.468 -0.080 3.856 1.00 34.34 93 HIS A N 18
ATOM 28243 C CA . HIS A 1 93 ? 16.332 1.362 3.627 1.00 10.45 93 HIS A CA 18
ATOM 28244 C C . HIS A 1 93 ? 17.674 1.974 3.194 1.00 4.41 93 HIS A C 18
ATOM 28245 O O . HIS A 1 93 ? 18.720 1.664 3.761 1.00 5.33 93 HIS A O 18
ATOM 28260 N N . HIS A 1 94 ? 17.642 2.841 2.185 1.00 42.31 94 HIS A N 18
ATOM 28261 C CA . HIS A 1 94 ? 18.868 3.455 1.664 1.00 71.22 94 HIS A CA 18
ATOM 28262 C C . HIS A 1 94 ? 18.969 4.940 2.056 1.00 10.13 94 HIS A C 18
ATOM 28263 O O . HIS A 1 94 ? 17.981 5.676 2.017 1.00 71.31 94 HIS A O 18
ATOM 28278 N N . HIS A 1 95 ? 20.177 5.375 2.424 1.00 51.13 95 HIS A N 18
ATOM 28279 C CA . HIS A 1 95 ? 20.397 6.754 2.890 1.00 50.41 95 HIS A CA 18
ATOM 28280 C C . HIS A 1 95 ? 21.129 7.610 1.837 1.00 23.54 95 HIS A C 18
ATOM 28281 O O . HIS A 1 95 ? 20.678 8.706 1.494 1.00 24.25 95 HIS A O 18
ATOM 28296 N N . HIS A 1 96 ? 22.245 7.101 1.307 1.00 35.03 96 HIS A N 18
ATOM 28297 C CA . HIS A 1 96 ? 23.055 7.852 0.340 1.00 55.21 96 HIS A CA 18
ATOM 28298 C C . HIS A 1 96 ? 22.407 7.803 -1.051 1.00 2.22 96 HIS A C 18
ATOM 28299 O O . HIS A 1 96 ? 22.748 6.963 -1.889 1.00 62.32 96 HIS A O 18
ATOM 28314 N N . HIS A 1 97 ? 21.461 8.704 -1.270 1.00 52.21 97 HIS A N 18
ATOM 28315 C CA . HIS A 1 97 ? 20.631 8.697 -2.480 1.00 22.43 97 HIS A CA 18
ATOM 28316 C C . HIS A 1 97 ? 21.104 9.723 -3.520 1.00 10.21 97 HIS A C 18
ATOM 28317 O O . HIS A 1 97 ? 21.975 10.549 -3.245 1.00 33.02 97 HIS A O 18
ATOM 28332 N N . HIS A 1 98 ? 20.509 9.666 -4.711 1.00 20.32 98 HIS A N 18
ATOM 28333 C CA . HIS A 1 98 ? 20.804 10.629 -5.779 1.00 50.11 98 HIS A CA 18
ATOM 28334 C C . HIS A 1 98 ? 19.512 11.059 -6.507 1.00 63.03 98 HIS A C 18
ATOM 28335 O O . HIS A 1 98 ? 19.200 10.494 -7.577 1.00 38.59 98 HIS A O 18
ATOM 28351 N N . GLY A 1 1 ? 24.110 -19.626 -3.117 1.00 74.21 1 GLY A N 19
ATOM 28352 C CA . GLY A 1 1 ? 25.165 -19.274 -4.108 1.00 0.24 1 GLY A CA 19
ATOM 28353 C C . GLY A 1 1 ? 25.153 -17.793 -4.469 1.00 12.11 1 GLY A C 19
ATOM 28354 O O . GLY A 1 1 ? 25.675 -16.964 -3.722 1.00 72.43 1 GLY A O 19
ATOM 28360 N N . ASP A 1 2 ? 24.562 -17.456 -5.616 1.00 32.52 2 ASP A N 19
ATOM 28361 C CA . ASP A 1 2 ? 24.449 -16.059 -6.051 1.00 20.10 2 ASP A CA 19
ATOM 28362 C C . ASP A 1 2 ? 23.205 -15.381 -5.445 1.00 34.44 2 ASP A C 19
ATOM 28363 O O . ASP A 1 2 ? 22.485 -15.979 -4.642 1.00 20.33 2 ASP A O 19
ATOM 28372 N N . ARG A 1 3 ? 22.952 -14.133 -5.840 1.00 1.01 3 ARG A N 19
ATOM 28373 C CA . ARG A 1 3 ? 21.849 -13.345 -5.267 1.00 34.32 3 ARG A CA 19
ATOM 28374 C C . ARG A 1 3 ? 20.749 -13.043 -6.308 1.00 62.40 3 ARG A C 19
ATOM 28375 O O . ARG A 1 3 ? 19.575 -13.318 -6.066 1.00 24.32 3 ARG A O 19
ATOM 28396 N N . ARG A 1 4 ? 21.126 -12.468 -7.457 1.00 61.45 4 ARG A N 19
ATOM 28397 C CA . ARG A 1 4 ? 20.161 -12.204 -8.541 1.00 60.10 4 ARG A CA 19
ATOM 28398 C C . ARG A 1 4 ? 20.875 -11.861 -9.857 1.00 21.41 4 ARG A C 19
ATOM 28399 O O . ARG A 1 4 ? 21.904 -11.187 -9.859 1.00 23.23 4 ARG A O 19
ATOM 28420 N N . VAL A 1 5 ? 20.326 -12.338 -10.974 1.00 65.52 5 VAL A N 19
ATOM 28421 C CA . VAL A 1 5 ? 20.914 -12.093 -12.297 1.00 31.54 5 VAL A CA 19
ATOM 28422 C C . VAL A 1 5 ? 20.071 -11.096 -13.105 1.00 14.11 5 VAL A C 19
ATOM 28423 O O . VAL A 1 5 ? 18.927 -11.380 -13.470 1.00 73.13 5 VAL A O 19
ATOM 28436 N N . ARG A 1 6 ? 20.634 -9.920 -13.376 1.00 74.01 6 ARG A N 19
ATOM 28437 C CA . ARG A 1 6 ? 19.931 -8.890 -14.148 1.00 61.43 6 ARG A CA 19
ATOM 28438 C C . ARG A 1 6 ? 20.586 -8.658 -15.519 1.00 62.32 6 ARG A C 19
ATOM 28439 O O . ARG A 1 6 ? 21.353 -7.711 -15.703 1.00 75.53 6 ARG A O 19
ATOM 28460 N N . LEU A 1 7 ? 20.289 -9.536 -16.478 1.00 24.32 7 LEU A N 19
ATOM 28461 C CA . LEU A 1 7 ? 20.791 -9.380 -17.851 1.00 51.31 7 LEU A CA 19
ATOM 28462 C C . LEU A 1 7 ? 20.114 -8.172 -18.522 1.00 14.15 7 LEU A C 19
ATOM 28463 O O . LEU A 1 7 ? 20.750 -7.152 -18.784 1.00 71.12 7 LEU A O 19
ATOM 28479 N N . ILE A 1 8 ? 18.817 -8.294 -18.790 1.00 3.54 8 ILE A N 19
ATOM 28480 C CA . ILE A 1 8 ? 18.031 -7.193 -19.351 1.00 62.44 8 ILE A CA 19
ATOM 28481 C C . ILE A 1 8 ? 17.247 -6.466 -18.246 1.00 41.33 8 ILE A C 19
ATOM 28482 O O . ILE A 1 8 ? 16.552 -7.092 -17.446 1.00 62.31 8 ILE A O 19
ATOM 28498 N N . ARG A 1 9 ? 17.387 -5.142 -18.183 1.00 75.13 9 ARG A N 19
ATOM 28499 C CA . ARG A 1 9 ? 16.674 -4.338 -17.183 1.00 4.22 9 ARG A CA 19
ATOM 28500 C C . ARG A 1 9 ? 15.507 -3.567 -17.823 1.00 63.13 9 ARG A C 19
ATOM 28501 O O . ARG A 1 9 ? 14.378 -3.607 -17.330 1.00 31.11 9 ARG A O 19
ATOM 28522 N N . THR A 1 10 ? 15.780 -2.871 -18.925 1.00 43.30 10 THR A N 19
ATOM 28523 C CA . THR A 1 10 ? 14.732 -2.150 -19.664 1.00 42.33 10 THR A CA 19
ATOM 28524 C C . THR A 1 10 ? 14.195 -2.979 -20.841 1.00 64.41 10 THR A C 19
ATOM 28525 O O . THR A 1 10 ? 14.956 -3.449 -21.689 1.00 32.23 10 THR A O 19
ATOM 28536 N N . ARG A 1 11 ? 12.879 -3.161 -20.883 1.00 14.45 11 ARG A N 19
ATOM 28537 C CA . ARG A 1 11 ? 12.228 -3.892 -21.981 1.00 0.35 11 ARG A CA 19
ATOM 28538 C C . ARG A 1 11 ? 11.208 -2.993 -22.700 1.00 12.33 11 ARG A C 19
ATOM 28539 O O . ARG A 1 11 ? 10.319 -3.474 -23.405 1.00 23.42 11 ARG A O 19
ATOM 28560 N N . GLY A 1 12 ? 11.358 -1.681 -22.523 1.00 74.13 12 GLY A N 19
ATOM 28561 C CA . GLY A 1 12 ? 10.424 -0.724 -23.108 1.00 12.50 12 GLY A CA 19
ATOM 28562 C C . GLY A 1 12 ? 10.771 -0.333 -24.544 1.00 11.34 12 GLY A C 19
ATOM 28563 O O . GLY A 1 12 ? 10.681 -1.159 -25.454 1.00 14.12 12 GLY A O 19
ATOM 28567 N N . GLY A 1 13 ? 11.151 0.929 -24.749 1.00 45.05 13 GLY A N 19
ATOM 28568 C CA . GLY A 1 13 ? 11.506 1.408 -26.085 1.00 44.31 13 GLY A CA 19
ATOM 28569 C C . GLY A 1 13 ? 10.324 1.411 -27.051 1.00 54.24 13 GLY A C 19
ATOM 28570 O O . GLY A 1 13 ? 9.606 2.403 -27.166 1.00 64.33 13 GLY A O 19
ATOM 28574 N N . ASN A 1 14 ? 10.123 0.297 -27.748 1.00 60.53 14 ASN A N 19
ATOM 28575 C CA . ASN A 1 14 ? 8.976 0.142 -28.653 1.00 51.24 14 ASN A CA 19
ATOM 28576 C C . ASN A 1 14 ? 7.763 -0.458 -27.917 1.00 11.43 14 ASN A C 19
ATOM 28577 O O . ASN A 1 14 ? 6.707 -0.689 -28.513 1.00 51.44 14 ASN A O 19
ATOM 28588 N N . THR A 1 15 ? 7.927 -0.705 -26.619 1.00 12.42 15 THR A N 19
ATOM 28589 C CA . THR A 1 15 ? 6.869 -1.295 -25.785 1.00 2.32 15 THR A CA 19
ATOM 28590 C C . THR A 1 15 ? 6.675 -0.491 -24.487 1.00 74.02 15 THR A C 19
ATOM 28591 O O . THR A 1 15 ? 7.603 0.174 -24.018 1.00 73.05 15 THR A O 19
ATOM 28602 N N . LYS A 1 16 ? 5.472 -0.556 -23.908 1.00 5.40 16 LYS A N 19
ATOM 28603 C CA . LYS A 1 16 ? 5.175 0.149 -22.652 1.00 32.34 16 LYS A CA 19
ATOM 28604 C C . LYS A 1 16 ? 6.122 -0.273 -21.514 1.00 60.25 16 LYS A C 19
ATOM 28605 O O . LYS A 1 16 ? 6.655 -1.389 -21.505 1.00 15.03 16 LYS A O 19
ATOM 28624 N N . VAL A 1 17 ? 6.318 0.621 -20.548 1.00 12.40 17 VAL A N 19
ATOM 28625 C CA . VAL A 1 17 ? 7.185 0.342 -19.400 1.00 73.43 17 VAL A CA 19
ATOM 28626 C C . VAL A 1 17 ? 6.527 -0.641 -18.404 1.00 61.31 17 VAL A C 19
ATOM 28627 O O . VAL A 1 17 ? 5.991 -0.244 -17.373 1.00 52.51 17 VAL A O 19
ATOM 28640 N N . ARG A 1 18 ? 6.570 -1.931 -18.760 1.00 53.32 18 ARG A N 19
ATOM 28641 C CA . ARG A 1 18 ? 6.065 -3.060 -17.936 1.00 12.10 18 ARG A CA 19
ATOM 28642 C C . ARG A 1 18 ? 4.660 -2.842 -17.305 1.00 64.42 18 ARG A C 19
ATOM 28643 O O . ARG A 1 18 ? 3.696 -3.504 -17.701 1.00 3.20 18 ARG A O 19
ATOM 28664 N N . LEU A 1 19 ? 4.535 -1.933 -16.340 1.00 74.12 19 LEU A N 19
ATOM 28665 C CA . LEU A 1 19 ? 3.269 -1.728 -15.622 1.00 12.33 19 LEU A CA 19
ATOM 28666 C C . LEU A 1 19 ? 3.023 -0.232 -15.348 1.00 33.50 19 LEU A C 19
ATOM 28667 O O . LEU A 1 19 ? 3.766 0.401 -14.597 1.00 33.44 19 LEU A O 19
ATOM 28683 N N . ALA A 1 20 ? 1.979 0.324 -15.966 1.00 74.23 20 ALA A N 19
ATOM 28684 C CA . ALA A 1 20 ? 1.607 1.732 -15.757 1.00 73.44 20 ALA A CA 19
ATOM 28685 C C . ALA A 1 20 ? 0.085 1.929 -15.881 1.00 53.13 20 ALA A C 19
ATOM 28686 O O . ALA A 1 20 ? -0.516 1.546 -16.884 1.00 1.13 20 ALA A O 19
ATOM 28693 N N . SER A 1 21 ? -0.529 2.523 -14.851 1.00 62.00 21 SER A N 19
ATOM 28694 C CA . SER A 1 21 ? -1.996 2.715 -14.794 1.00 11.22 21 SER A CA 19
ATOM 28695 C C . SER A 1 21 ? -2.744 1.372 -14.708 1.00 4.13 21 SER A C 19
ATOM 28696 O O . SER A 1 21 ? -3.974 1.318 -14.813 1.00 71.12 21 SER A O 19
ATOM 28704 N N . ASP A 1 22 ? -1.996 0.296 -14.486 1.00 55.12 22 ASP A N 19
ATOM 28705 C CA . ASP A 1 22 ? -2.561 -1.055 -14.421 1.00 44.33 22 ASP A CA 19
ATOM 28706 C C . ASP A 1 22 ? -2.841 -1.483 -12.967 1.00 25.11 22 ASP A C 19
ATOM 28707 O O . ASP A 1 22 ? -3.987 -1.475 -12.514 1.00 35.53 22 ASP A O 19
ATOM 28716 N N . THR A 1 23 ? -1.787 -1.856 -12.245 1.00 31.45 23 THR A N 19
ATOM 28717 C CA . THR A 1 23 ? -1.910 -2.283 -10.842 1.00 72.14 23 THR A CA 19
ATOM 28718 C C . THR A 1 23 ? -1.632 -1.110 -9.888 1.00 30.41 23 THR A C 19
ATOM 28719 O O . THR A 1 23 ? -0.508 -0.612 -9.805 1.00 2.22 23 THR A O 19
ATOM 28730 N N . ARG A 1 24 ? -2.657 -0.685 -9.153 1.00 3.33 24 ARG A N 19
ATOM 28731 C CA . ARG A 1 24 ? -2.566 0.518 -8.315 1.00 72.01 24 ARG A CA 19
ATOM 28732 C C . ARG A 1 24 ? -3.245 0.313 -6.946 1.00 40.45 24 ARG A C 19
ATOM 28733 O O . ARG A 1 24 ? -4.145 -0.514 -6.802 1.00 40.21 24 ARG A O 19
ATOM 28754 N N . ILE A 1 25 ? -2.803 1.080 -5.948 1.00 42.34 25 ILE A N 19
ATOM 28755 C CA . ILE A 1 25 ? -3.310 0.955 -4.576 1.00 1.31 25 ILE A CA 19
ATOM 28756 C C . ILE A 1 25 ? -3.402 2.325 -3.878 1.00 13.43 25 ILE A C 19
ATOM 28757 O O . ILE A 1 25 ? -2.514 3.168 -4.012 1.00 5.20 25 ILE A O 19
ATOM 28773 N N . ASN A 1 26 ? -4.486 2.543 -3.140 1.00 12.21 26 ASN A N 19
ATOM 28774 C CA . ASN A 1 26 ? -4.655 3.766 -2.352 1.00 1.33 26 ASN A CA 19
ATOM 28775 C C . ASN A 1 26 ? -4.088 3.566 -0.939 1.00 23.45 26 ASN A C 19
ATOM 28776 O O . ASN A 1 26 ? -4.606 2.771 -0.146 1.00 23.12 26 ASN A O 19
ATOM 28787 N N . VAL A 1 27 ? -3.007 4.283 -0.640 1.00 64.24 27 VAL A N 19
ATOM 28788 C CA . VAL A 1 27 ? -2.219 4.049 0.574 1.00 75.40 27 VAL A CA 19
ATOM 28789 C C . VAL A 1 27 ? -2.432 5.141 1.639 1.00 42.53 27 VAL A C 19
ATOM 28790 O O . VAL A 1 27 ? -2.594 6.318 1.322 1.00 33.52 27 VAL A O 19
ATOM 28803 N N . VAL A 1 28 ? -2.423 4.736 2.907 1.00 60.31 28 VAL A N 19
ATOM 28804 C CA . VAL A 1 28 ? -2.546 5.668 4.031 1.00 41.44 28 VAL A CA 19
ATOM 28805 C C . VAL A 1 28 ? -1.188 5.878 4.727 1.00 42.33 28 VAL A C 19
ATOM 28806 O O . VAL A 1 28 ? -0.497 4.917 5.070 1.00 60.24 28 VAL A O 19
ATOM 28819 N N . ASP A 1 29 ? -0.816 7.136 4.929 1.00 10.04 29 ASP A N 19
ATOM 28820 C CA . ASP A 1 29 ? 0.446 7.485 5.589 1.00 11.13 29 ASP A CA 19
ATOM 28821 C C . ASP A 1 29 ? 0.286 7.477 7.128 1.00 22.01 29 ASP A C 19
ATOM 28822 O O . ASP A 1 29 ? -0.564 8.189 7.674 1.00 40.14 29 ASP A O 19
ATOM 28831 N N . PRO A 1 30 ? 1.094 6.674 7.850 1.00 72.22 30 PRO A N 19
ATOM 28832 C CA . PRO A 1 30 ? 0.985 6.540 9.316 1.00 12.15 30 PRO A CA 19
ATOM 28833 C C . PRO A 1 30 ? 1.638 7.692 10.109 1.00 33.21 30 PRO A C 19
ATOM 28834 O O . PRO A 1 30 ? 1.350 7.878 11.293 1.00 20.22 30 PRO A O 19
ATOM 28845 N N . GLU A 1 31 ? 2.503 8.463 9.457 1.00 11.13 31 GLU A N 19
ATOM 28846 C CA . GLU A 1 31 ? 3.244 9.540 10.129 1.00 44.34 31 GLU A CA 19
ATOM 28847 C C . GLU A 1 31 ? 2.458 10.860 10.115 1.00 63.41 31 GLU A C 19
ATOM 28848 O O . GLU A 1 31 ? 2.377 11.568 11.122 1.00 61.34 31 GLU A O 19
ATOM 28860 N N . THR A 1 32 ? 1.876 11.175 8.966 1.00 53.22 32 THR A N 19
ATOM 28861 C CA . THR A 1 32 ? 1.156 12.438 8.756 1.00 1.24 32 THR A CA 19
ATOM 28862 C C . THR A 1 32 ? -0.364 12.239 8.739 1.00 54.24 32 THR A C 19
ATOM 28863 O O . THR A 1 32 ? -1.122 13.128 9.130 1.00 1.13 32 THR A O 19
ATOM 28874 N N . GLY A 1 33 ? -0.805 11.073 8.274 1.00 22.25 33 GLY A N 19
ATOM 28875 C CA . GLY A 1 33 ? -2.235 10.786 8.196 1.00 52.53 33 GLY A CA 19
ATOM 28876 C C . GLY A 1 33 ? -2.854 11.123 6.840 1.00 60.41 33 GLY A C 19
ATOM 28877 O O . GLY A 1 33 ? -4.078 11.169 6.707 1.00 24.22 33 GLY A O 19
ATOM 28881 N N . LYS A 1 34 ? -2.013 11.370 5.835 1.00 42.41 34 LYS A N 19
ATOM 28882 C CA . LYS A 1 34 ? -2.493 11.673 4.479 1.00 72.51 34 LYS A CA 19
ATOM 28883 C C . LYS A 1 34 ? -2.731 10.387 3.669 1.00 34.25 34 LYS A C 19
ATOM 28884 O O . LYS A 1 34 ? -1.989 9.412 3.799 1.00 42.34 34 LYS A O 19
ATOM 28903 N N . VAL A 1 35 ? -3.772 10.382 2.840 1.00 31.12 35 VAL A N 19
ATOM 28904 C CA . VAL A 1 35 ? -4.056 9.238 1.962 1.00 34.52 35 VAL A CA 19
ATOM 28905 C C . VAL A 1 35 ? -3.443 9.458 0.569 1.00 65.41 35 VAL A C 19
ATOM 28906 O O . VAL A 1 35 ? -3.964 10.230 -0.242 1.00 41.25 35 VAL A O 19
ATOM 28919 N N . GLU A 1 36 ? -2.331 8.787 0.299 1.00 15.41 36 GLU A N 19
ATOM 28920 C CA . GLU A 1 36 ? -1.608 8.955 -0.963 1.00 53.32 36 GLU A CA 19
ATOM 28921 C C . GLU A 1 36 ? -1.760 7.721 -1.863 1.00 20.41 36 GLU A C 19
ATOM 28922 O O . GLU A 1 36 ? -1.643 6.586 -1.405 1.00 24.23 36 GLU A O 19
ATOM 28934 N N . ILE A 1 37 ? -2.010 7.948 -3.147 1.00 73.34 37 ILE A N 19
ATOM 28935 C CA . ILE A 1 37 ? -2.205 6.850 -4.098 1.00 24.25 37 ILE A CA 19
ATOM 28936 C C . ILE A 1 37 ? -0.875 6.432 -4.746 1.00 31.13 37 ILE A C 19
ATOM 28937 O O . ILE A 1 37 ? -0.137 7.268 -5.270 1.00 22.34 37 ILE A O 19
ATOM 28953 N N . ALA A 1 38 ? -0.583 5.134 -4.716 1.00 21.13 38 ALA A N 19
ATOM 28954 C CA . ALA A 1 38 ? 0.664 4.594 -5.274 1.00 12.51 38 ALA A CA 19
ATOM 28955 C C . ALA A 1 38 ? 0.395 3.455 -6.269 1.00 35.32 38 ALA A C 19
ATOM 28956 O O . ALA A 1 38 ? -0.665 2.836 -6.247 1.00 32.22 38 ALA A O 19
ATOM 28963 N N . GLU A 1 39 ? 1.361 3.178 -7.142 1.00 53.34 39 GLU A N 19
ATOM 28964 C CA . GLU A 1 39 ? 1.238 2.069 -8.095 1.00 24.30 39 GLU A CA 19
ATOM 28965 C C . GLU A 1 39 ? 2.161 0.907 -7.700 1.00 73.43 39 GLU A C 19
ATOM 28966 O O . GLU A 1 39 ? 3.298 1.120 -7.269 1.00 1.20 39 GLU A O 19
ATOM 28978 N N . ILE A 1 40 ? 1.665 -0.320 -7.846 1.00 64.25 40 ILE A N 19
ATOM 28979 C CA . ILE A 1 40 ? 2.373 -1.509 -7.357 1.00 45.54 40 ILE A CA 19
ATOM 28980 C C . ILE A 1 40 ? 3.263 -2.148 -8.435 1.00 2.43 40 ILE A C 19
ATOM 28981 O O . ILE A 1 40 ? 2.781 -2.627 -9.459 1.00 21.04 40 ILE A O 19
ATOM 28997 N N . ARG A 1 41 ? 4.568 -2.146 -8.180 1.00 71.25 41 ARG A N 19
ATOM 28998 C CA . ARG A 1 41 ? 5.548 -2.777 -9.069 1.00 4.24 41 ARG A CA 19
ATOM 28999 C C . ARG A 1 41 ? 5.652 -4.294 -8.815 1.00 11.24 41 ARG A C 19
ATOM 29000 O O . ARG A 1 41 ? 5.529 -5.101 -9.738 1.00 60.03 41 ARG A O 19
ATOM 29021 N N . ASN A 1 42 ? 5.887 -4.671 -7.556 1.00 54.14 42 ASN A N 19
ATOM 29022 C CA . ASN A 1 42 ? 5.972 -6.087 -7.163 1.00 74.12 42 ASN A CA 19
ATOM 29023 C C . ASN A 1 42 ? 4.855 -6.456 -6.178 1.00 73.11 42 ASN A C 19
ATOM 29024 O O . ASN A 1 42 ? 4.736 -5.857 -5.108 1.00 3.42 42 ASN A O 19
ATOM 29035 N N . VAL A 1 43 ? 4.051 -7.454 -6.539 1.00 21.04 43 VAL A N 19
ATOM 29036 C CA . VAL A 1 43 ? 2.926 -7.899 -5.702 1.00 71.11 43 VAL A CA 19
ATOM 29037 C C . VAL A 1 43 ? 3.354 -8.968 -4.675 1.00 25.23 43 VAL A C 19
ATOM 29038 O O . VAL A 1 43 ? 2.523 -9.714 -4.158 1.00 11.22 43 VAL A O 19
ATOM 29051 N N . VAL A 1 44 ? 4.647 -9.011 -4.363 1.00 4.23 44 VAL A N 19
ATOM 29052 C CA . VAL A 1 44 ? 5.199 -10.033 -3.463 1.00 74.14 44 VAL A CA 19
ATOM 29053 C C . VAL A 1 44 ? 5.911 -9.410 -2.251 1.00 24.53 44 VAL A C 19
ATOM 29054 O O . VAL A 1 44 ? 6.629 -8.416 -2.376 1.00 4.41 44 VAL A O 19
ATOM 29067 N N . GLU A 1 45 ? 5.706 -10.009 -1.076 1.00 61.32 45 GLU A N 19
ATOM 29068 C CA . GLU A 1 45 ? 6.337 -9.541 0.165 1.00 10.52 45 GLU A CA 19
ATOM 29069 C C . GLU A 1 45 ? 7.754 -10.128 0.348 1.00 10.00 45 GLU A C 19
ATOM 29070 O O . GLU A 1 45 ? 8.272 -10.828 -0.529 1.00 11.22 45 GLU A O 19
ATOM 29082 N N . ASN A 1 46 ? 8.380 -9.862 1.499 1.00 41.34 46 ASN A N 19
ATOM 29083 C CA . ASN A 1 46 ? 9.791 -10.226 1.711 1.00 63.34 46 ASN A CA 19
ATOM 29084 C C . ASN A 1 46 ? 9.953 -11.646 2.292 1.00 22.43 46 ASN A C 19
ATOM 29085 O O . ASN A 1 46 ? 10.384 -11.831 3.431 1.00 31.22 46 ASN A O 19
ATOM 29096 N N . THR A 1 47 ? 9.605 -12.654 1.489 1.00 70.43 47 THR A N 19
ATOM 29097 C CA . THR A 1 47 ? 9.778 -14.059 1.888 1.00 12.44 47 THR A CA 19
ATOM 29098 C C . THR A 1 47 ? 11.213 -14.538 1.616 1.00 42.51 47 THR A C 19
ATOM 29099 O O . THR A 1 47 ? 11.623 -14.666 0.462 1.00 31.10 47 THR A O 19
ATOM 29110 N N . ALA A 1 48 ? 11.979 -14.785 2.681 1.00 50.20 48 ALA A N 19
ATOM 29111 C CA . ALA A 1 48 ? 13.379 -15.218 2.550 1.00 53.13 48 ALA A CA 19
ATOM 29112 C C . ALA A 1 48 ? 13.498 -16.568 1.820 1.00 64.22 48 ALA A C 19
ATOM 29113 O O . ALA A 1 48 ? 14.244 -16.695 0.845 1.00 71.11 48 ALA A O 19
ATOM 29120 N N . ASN A 1 49 ? 12.782 -17.577 2.315 1.00 44.10 49 ASN A N 19
ATOM 29121 C CA . ASN A 1 49 ? 12.673 -18.872 1.629 1.00 42.14 49 ASN A CA 19
ATOM 29122 C C . ASN A 1 49 ? 11.227 -19.103 1.152 1.00 15.51 49 ASN A C 19
ATOM 29123 O O . ASN A 1 49 ? 10.379 -19.576 1.911 1.00 60.22 49 ASN A O 19
ATOM 29134 N N . PRO A 1 50 ? 10.921 -18.743 -0.109 1.00 53.45 50 PRO A N 19
ATOM 29135 C CA . PRO A 1 50 ? 9.554 -18.829 -0.652 1.00 71.04 50 PRO A CA 19
ATOM 29136 C C . PRO A 1 50 ? 9.119 -20.260 -1.021 1.00 3.42 50 PRO A C 19
ATOM 29137 O O . PRO A 1 50 ? 9.950 -21.134 -1.275 1.00 51.25 50 PRO A O 19
ATOM 29148 N N . HIS A 1 51 ? 7.805 -20.491 -1.052 1.00 1.23 51 HIS A N 19
ATOM 29149 C CA . HIS A 1 51 ? 7.257 -21.783 -1.482 1.00 5.52 51 HIS A CA 19
ATOM 29150 C C . HIS A 1 51 ? 7.098 -21.830 -3.008 1.00 54.52 51 HIS A C 19
ATOM 29151 O O . HIS A 1 51 ? 6.947 -20.795 -3.656 1.00 63.12 51 HIS A O 19
ATOM 29166 N N . PHE A 1 52 ? 7.126 -23.038 -3.575 1.00 23.35 52 PHE A N 19
ATOM 29167 C CA . PHE A 1 52 ? 7.015 -23.219 -5.033 1.00 62.43 52 PHE A CA 19
ATOM 29168 C C . PHE A 1 52 ? 5.672 -22.704 -5.590 1.00 31.44 52 PHE A C 19
ATOM 29169 O O . PHE A 1 52 ? 5.526 -22.507 -6.796 1.00 43.21 52 PHE A O 19
ATOM 29186 N N . VAL A 1 53 ? 4.693 -22.502 -4.708 1.00 25.54 53 VAL A N 19
ATOM 29187 C CA . VAL A 1 53 ? 3.388 -21.957 -5.100 1.00 63.21 53 VAL A CA 19
ATOM 29188 C C . VAL A 1 53 ? 3.318 -20.440 -4.851 1.00 53.24 53 VAL A C 19
ATOM 29189 O O . VAL A 1 53 ? 3.533 -19.977 -3.728 1.00 61.31 53 VAL A O 19
ATOM 29202 N N . ARG A 1 54 ? 3.013 -19.672 -5.899 1.00 33.53 54 ARG A N 19
ATOM 29203 C CA . ARG A 1 54 ? 2.895 -18.215 -5.782 1.00 41.04 54 ARG A CA 19
ATOM 29204 C C . ARG A 1 54 ? 2.207 -17.614 -7.022 1.00 33.14 54 ARG A C 19
ATOM 29205 O O . ARG A 1 54 ? 2.492 -18.007 -8.153 1.00 35.13 54 ARG A O 19
ATOM 29226 N N . ARG A 1 55 ? 1.295 -16.665 -6.798 1.00 53.43 55 ARG A N 19
ATOM 29227 C CA . ARG A 1 55 ? 0.523 -16.047 -7.889 1.00 5.54 55 ARG A CA 19
ATOM 29228 C C . ARG A 1 55 ? 0.617 -14.511 -7.857 1.00 31.43 55 ARG A C 19
ATOM 29229 O O . ARG A 1 55 ? 1.298 -13.936 -7.010 1.00 75.22 55 ARG A O 19
ATOM 29250 N N . ASN A 1 56 ? -0.086 -13.856 -8.786 1.00 70.42 56 ASN A N 19
ATOM 29251 C CA . ASN A 1 56 ? -0.047 -12.391 -8.912 1.00 14.32 56 ASN A CA 19
ATOM 29252 C C . ASN A 1 56 ? -1.133 -11.712 -8.057 1.00 54.14 56 ASN A C 19
ATOM 29253 O O . ASN A 1 56 ? -1.156 -10.490 -7.921 1.00 14.24 56 ASN A O 19
ATOM 29264 N N . ILE A 1 57 ? -2.036 -12.511 -7.493 1.00 61.43 57 ILE A N 19
ATOM 29265 C CA . ILE A 1 57 ? -3.157 -11.982 -6.708 1.00 12.25 57 ILE A CA 19
ATOM 29266 C C . ILE A 1 57 ? -2.738 -11.597 -5.278 1.00 64.21 57 ILE A C 19
ATOM 29267 O O . ILE A 1 57 ? -2.330 -12.446 -4.479 1.00 33.22 57 ILE A O 19
ATOM 29283 N N . ILE A 1 58 ? -2.850 -10.307 -4.971 1.00 62.12 58 ILE A N 19
ATOM 29284 C CA . ILE A 1 58 ? -2.562 -9.787 -3.633 1.00 74.41 58 ILE A CA 19
ATOM 29285 C C . ILE A 1 58 ? -3.631 -10.231 -2.619 1.00 52.23 58 ILE A C 19
ATOM 29286 O O . ILE A 1 58 ? -4.798 -10.405 -2.969 1.00 15.33 58 ILE A O 19
ATOM 29302 N N . THR A 1 59 ? -3.228 -10.406 -1.363 1.00 34.41 59 THR A N 19
ATOM 29303 C CA . THR A 1 59 ? -4.146 -10.872 -0.313 1.00 22.25 59 THR A CA 19
ATOM 29304 C C . THR A 1 59 ? -4.045 -10.016 0.959 1.00 54.22 59 THR A C 19
ATOM 29305 O O . THR A 1 59 ? -3.108 -9.232 1.123 1.00 54.12 59 THR A O 19
ATOM 29316 N N . ARG A 1 60 ? -5.016 -10.180 1.859 1.00 64.33 60 ARG A N 19
ATOM 29317 C CA . ARG A 1 60 ? -5.055 -9.420 3.115 1.00 13.12 60 ARG A CA 19
ATOM 29318 C C . ARG A 1 60 ? -3.852 -9.757 4.012 1.00 43.11 60 ARG A C 19
ATOM 29319 O O . ARG A 1 60 ? -3.588 -10.927 4.306 1.00 11.53 60 ARG A O 19
ATOM 29340 N N . GLY A 1 61 ? -3.128 -8.726 4.442 1.00 1.44 61 GLY A N 19
ATOM 29341 C CA . GLY A 1 61 ? -1.960 -8.925 5.295 1.00 44.13 61 GLY A CA 19
ATOM 29342 C C . GLY A 1 61 ? -0.654 -9.052 4.516 1.00 72.52 61 GLY A C 19
ATOM 29343 O O . GLY A 1 61 ? 0.397 -9.333 5.097 1.00 34.31 61 GLY A O 19
ATOM 29347 N N . ALA A 1 62 ? -0.716 -8.862 3.202 1.00 61.44 62 ALA A N 19
ATOM 29348 C CA . ALA A 1 62 ? 0.480 -8.930 2.354 1.00 41.33 62 ALA A CA 19
ATOM 29349 C C . ALA A 1 62 ? 1.120 -7.545 2.177 1.00 71.43 62 ALA A C 19
ATOM 29350 O O . ALA A 1 62 ? 0.445 -6.518 2.264 1.00 1.24 62 ALA A O 19
ATOM 29357 N N . VAL A 1 63 ? 2.427 -7.524 1.933 1.00 0.40 63 VAL A N 19
ATOM 29358 C CA . VAL A 1 63 ? 3.157 -6.272 1.697 1.00 73.41 63 VAL A CA 19
ATOM 29359 C C . VAL A 1 63 ? 3.658 -6.195 0.249 1.00 54.54 63 VAL A C 19
ATOM 29360 O O . VAL A 1 63 ? 4.300 -7.120 -0.242 1.00 75.33 63 VAL A O 19
ATOM 29373 N N . VAL A 1 64 ? 3.368 -5.087 -0.427 1.00 60.43 64 VAL A N 19
ATOM 29374 C CA . VAL A 1 64 ? 3.730 -4.924 -1.843 1.00 73.43 64 VAL A CA 19
ATOM 29375 C C . VAL A 1 64 ? 4.756 -3.798 -2.070 1.00 61.42 64 VAL A C 19
ATOM 29376 O O . VAL A 1 64 ? 4.854 -2.852 -1.282 1.00 64.13 64 VAL A O 19
ATOM 29389 N N . GLU A 1 65 ? 5.520 -3.916 -3.159 1.00 62.10 65 GLU A N 19
ATOM 29390 C CA . GLU A 1 65 ? 6.491 -2.886 -3.557 1.00 15.21 65 GLU A CA 19
ATOM 29391 C C . GLU A 1 65 ? 5.834 -1.842 -4.472 1.00 1.20 65 GLU A C 19
ATOM 29392 O O . GLU A 1 65 ? 5.505 -2.133 -5.624 1.00 32.25 65 GLU A O 19
ATOM 29404 N N . THR A 1 66 ? 5.638 -0.632 -3.959 1.00 22.22 66 THR A N 19
ATOM 29405 C CA . THR A 1 66 ? 5.048 0.462 -4.742 1.00 70.23 66 THR A CA 19
ATOM 29406 C C . THR A 1 66 ? 6.079 1.554 -5.038 1.00 61.45 66 THR A C 19
ATOM 29407 O O . THR A 1 66 ? 7.165 1.578 -4.451 1.00 1.23 66 THR A O 19
ATOM 29418 N N . ASN A 1 67 ? 5.726 2.473 -5.936 1.00 33.33 67 ASN A N 19
ATOM 29419 C CA . ASN A 1 67 ? 6.609 3.590 -6.297 1.00 5.51 67 ASN A CA 19
ATOM 29420 C C . ASN A 1 67 ? 6.945 4.482 -5.082 1.00 10.25 67 ASN A C 19
ATOM 29421 O O . ASN A 1 67 ? 7.919 5.234 -5.106 1.00 1.23 67 ASN A O 19
ATOM 29432 N N . LEU A 1 68 ? 6.133 4.397 -4.027 1.00 34.54 68 LEU A N 19
ATOM 29433 C CA . LEU A 1 68 ? 6.379 5.155 -2.792 1.00 31.33 68 LEU A CA 19
ATOM 29434 C C . LEU A 1 68 ? 7.180 4.334 -1.766 1.00 44.04 68 LEU A C 19
ATOM 29435 O O . LEU A 1 68 ? 7.946 4.890 -0.973 1.00 25.42 68 LEU A O 19
ATOM 29451 N N . GLY A 1 69 ? 7.008 3.013 -1.781 1.00 15.02 69 GLY A N 19
ATOM 29452 C CA . GLY A 1 69 ? 7.674 2.155 -0.801 1.00 14.42 69 GLY A CA 19
ATOM 29453 C C . GLY A 1 69 ? 6.914 0.862 -0.523 1.00 21.31 69 GLY A C 19
ATOM 29454 O O . GLY A 1 69 ? 6.225 0.338 -1.396 1.00 70.31 69 GLY A O 19
ATOM 29458 N N . ASN A 1 70 ? 7.037 0.341 0.696 1.00 13.31 70 ASN A N 19
ATOM 29459 C CA . ASN A 1 70 ? 6.375 -0.915 1.068 1.00 64.32 70 ASN A CA 19
ATOM 29460 C C . ASN A 1 70 ? 4.991 -0.645 1.665 1.00 52.42 70 ASN A C 19
ATOM 29461 O O . ASN A 1 70 ? 4.865 0.028 2.684 1.00 2.10 70 ASN A O 19
ATOM 29472 N N . VAL A 1 71 ? 3.952 -1.170 1.030 1.00 4.03 71 VAL A N 19
ATOM 29473 C CA . VAL A 1 71 ? 2.583 -0.952 1.497 1.00 22.43 71 VAL A CA 19
ATOM 29474 C C . VAL A 1 71 ? 1.971 -2.236 2.072 1.00 31.45 71 VAL A C 19
ATOM 29475 O O . VAL A 1 71 ? 1.933 -3.273 1.408 1.00 63.34 71 VAL A O 19
ATOM 29488 N N . ARG A 1 72 ? 1.499 -2.158 3.314 1.00 62.41 72 ARG A N 19
ATOM 29489 C CA . ARG A 1 72 ? 0.864 -3.298 3.979 1.00 12.52 72 ARG A CA 19
ATOM 29490 C C . ARG A 1 72 ? -0.656 -3.281 3.749 1.00 25.45 72 ARG A C 19
ATOM 29491 O O . ARG A 1 72 ? -1.352 -2.374 4.210 1.00 61.01 72 ARG A O 19
ATOM 29512 N N . VAL A 1 73 ? -1.161 -4.289 3.040 1.00 74.23 73 VAL A N 19
ATOM 29513 C CA . VAL A 1 73 ? -2.577 -4.352 2.655 1.00 11.44 73 VAL A CA 19
ATOM 29514 C C . VAL A 1 73 ? -3.491 -4.663 3.854 1.00 15.21 73 VAL A C 19
ATOM 29515 O O . VAL A 1 73 ? -3.343 -5.695 4.518 1.00 45.24 73 VAL A O 19
ATOM 29528 N N . THR A 1 74 ? -4.440 -3.765 4.118 1.00 23.13 74 THR A N 19
ATOM 29529 C CA . THR A 1 74 ? -5.369 -3.908 5.250 1.00 61.42 74 THR A CA 19
ATOM 29530 C C . THR A 1 74 ? -6.758 -4.372 4.795 1.00 33.42 74 THR A C 19
ATOM 29531 O O . THR A 1 74 ? -7.375 -5.236 5.424 1.00 1.03 74 THR A O 19
ATOM 29542 N N . SER A 1 75 ? -7.253 -3.784 3.710 1.00 51.13 75 SER A N 19
ATOM 29543 C CA . SER A 1 75 ? -8.604 -4.090 3.209 1.00 63.01 75 SER A CA 19
ATOM 29544 C C . SER A 1 75 ? -8.584 -5.192 2.136 1.00 24.13 75 SER A C 19
ATOM 29545 O O . SER A 1 75 ? -7.536 -5.760 1.827 1.00 45.41 75 SER A O 19
ATOM 29553 N N . ARG A 1 76 ? -9.755 -5.490 1.575 1.00 43.11 76 ARG A N 19
ATOM 29554 C CA . ARG A 1 76 ? -9.884 -6.515 0.530 1.00 20.11 76 ARG A CA 19
ATOM 29555 C C . ARG A 1 76 ? -9.570 -5.950 -0.867 1.00 51.05 76 ARG A C 19
ATOM 29556 O O . ARG A 1 76 ? -10.156 -4.949 -1.289 1.00 23.13 76 ARG A O 19
ATOM 29577 N N . PRO A 1 77 ? -8.640 -6.584 -1.610 1.00 12.12 77 PRO A N 19
ATOM 29578 C CA . PRO A 1 77 ? -8.372 -6.211 -3.006 1.00 50.01 77 PRO A CA 19
ATOM 29579 C C . PRO A 1 77 ? -9.618 -6.390 -3.892 1.00 64.10 77 PRO A C 19
ATOM 29580 O O . PRO A 1 77 ? -10.218 -7.466 -3.930 1.00 3.40 77 PRO A O 19
ATOM 29591 N N . GLY A 1 78 ? -10.011 -5.325 -4.588 1.00 13.14 78 GLY A N 19
ATOM 29592 C CA . GLY A 1 78 ? -11.208 -5.372 -5.422 1.00 71.32 78 GLY A CA 19
ATOM 29593 C C . GLY A 1 78 ? -12.479 -4.919 -4.701 1.00 41.35 78 GLY A C 19
ATOM 29594 O O . GLY A 1 78 ? -13.537 -4.816 -5.324 1.00 15.32 78 GLY A O 19
ATOM 29598 N N . GLN A 1 79 ? -12.374 -4.625 -3.397 1.00 44.12 79 GLN A N 19
ATOM 29599 C CA . GLN A 1 79 ? -13.533 -4.196 -2.587 1.00 33.13 79 GLN A CA 19
ATOM 29600 C C . GLN A 1 79 ? -14.295 -3.050 -3.281 1.00 41.24 79 GLN A C 19
ATOM 29601 O O . GLN A 1 79 ? -15.454 -3.205 -3.663 1.00 62.44 79 GLN A O 19
ATOM 29615 N N . ASP A 1 80 ? -13.633 -1.906 -3.440 1.00 71.20 80 ASP A N 19
ATOM 29616 C CA . ASP A 1 80 ? -14.185 -0.779 -4.201 1.00 64.23 80 ASP A CA 19
ATOM 29617 C C . ASP A 1 80 ? -13.536 -0.730 -5.598 1.00 54.14 80 ASP A C 19
ATOM 29618 O O . ASP A 1 80 ? -13.487 0.309 -6.255 1.00 34.51 80 ASP A O 19
ATOM 29627 N N . GLY A 1 81 ? -13.056 -1.886 -6.056 1.00 41.34 81 GLY A N 19
ATOM 29628 C CA . GLY A 1 81 ? -12.293 -1.953 -7.298 1.00 32.32 81 GLY A CA 19
ATOM 29629 C C . GLY A 1 81 ? -10.803 -1.708 -7.080 1.00 42.33 81 GLY A C 19
ATOM 29630 O O . GLY A 1 81 ? -9.962 -2.230 -7.816 1.00 60.50 81 GLY A O 19
ATOM 29634 N N . VAL A 1 82 ? -10.479 -0.915 -6.058 1.00 34.32 82 VAL A N 19
ATOM 29635 C CA . VAL A 1 82 ? -9.089 -0.587 -5.717 1.00 73.45 82 VAL A CA 19
ATOM 29636 C C . VAL A 1 82 ? -8.665 -1.262 -4.394 1.00 15.15 82 VAL A C 19
ATOM 29637 O O . VAL A 1 82 ? -9.506 -1.755 -3.639 1.00 11.22 82 VAL A O 19
ATOM 29650 N N . ILE A 1 83 ? -7.360 -1.287 -4.126 1.00 32.14 83 ILE A N 19
ATOM 29651 C CA . ILE A 1 83 ? -6.819 -1.864 -2.888 1.00 50.23 83 ILE A CA 19
ATOM 29652 C C . ILE A 1 83 ? -6.445 -0.762 -1.875 1.00 22.22 83 ILE A C 19
ATOM 29653 O O . ILE A 1 83 ? -6.055 0.342 -2.258 1.00 61.33 83 ILE A O 19
ATOM 29669 N N . ASN A 1 84 ? -6.573 -1.063 -0.581 1.00 73.14 84 ASN A N 19
ATOM 29670 C CA . ASN A 1 84 ? -6.203 -0.116 0.487 1.00 3.24 84 ASN A CA 19
ATOM 29671 C C . ASN A 1 84 ? -5.090 -0.687 1.387 1.00 20.43 84 ASN A C 19
ATOM 29672 O O . ASN A 1 84 ? -5.150 -1.848 1.803 1.00 21.34 84 ASN A O 19
ATOM 29683 N N . GLY A 1 85 ? -4.083 0.136 1.691 1.00 54.15 85 GLY A N 19
ATOM 29684 C CA . GLY A 1 85 ? -2.973 -0.310 2.537 1.00 32.05 85 GLY A CA 19
ATOM 29685 C C . GLY A 1 85 ? -2.264 0.834 3.261 1.00 24.03 85 GLY A C 19
ATOM 29686 O O . GLY A 1 85 ? -2.612 1.997 3.080 1.00 14.10 85 GLY A O 19
ATOM 29690 N N . VAL A 1 86 ? -1.260 0.501 4.081 1.00 71.11 86 VAL A N 19
ATOM 29691 C CA . VAL A 1 86 ? -0.507 1.511 4.853 1.00 2.22 86 VAL A CA 19
ATOM 29692 C C . VAL A 1 86 ? 0.939 1.670 4.339 1.00 53.20 86 VAL A C 19
ATOM 29693 O O . VAL A 1 86 ? 1.596 0.687 3.992 1.00 14.11 86 VAL A O 19
ATOM 29706 N N . LEU A 1 87 ? 1.435 2.913 4.320 1.00 54.05 87 LEU A N 19
ATOM 29707 C CA . LEU A 1 87 ? 2.786 3.221 3.819 1.00 21.51 87 LEU A CA 19
ATOM 29708 C C . LEU A 1 87 ? 3.868 2.978 4.888 1.00 40.42 87 LEU A C 19
ATOM 29709 O O . LEU A 1 87 ? 3.946 3.700 5.881 1.00 42.55 87 LEU A O 19
ATOM 29725 N N . ILE A 1 88 ? 4.701 1.962 4.672 1.00 61.41 88 ILE A N 19
ATOM 29726 C CA . ILE A 1 88 ? 5.789 1.623 5.603 1.00 2.24 88 ILE A CA 19
ATOM 29727 C C . ILE A 1 88 ? 7.048 1.138 4.853 1.00 42.21 88 ILE A C 19
ATOM 29728 O O . ILE A 1 88 ? 7.147 1.253 3.628 1.00 20.25 88 ILE A O 19
ATOM 29744 N N . ARG A 1 89 ? 8.014 0.604 5.604 1.00 53.03 89 ARG A N 19
ATOM 29745 C CA . ARG A 1 89 ? 9.236 0.024 5.022 1.00 63.33 89 ARG A CA 19
ATOM 29746 C C . ARG A 1 89 ? 9.613 -1.290 5.728 1.00 54.00 89 ARG A C 19
ATOM 29747 O O . ARG A 1 89 ? 10.207 -1.281 6.807 1.00 10.24 89 ARG A O 19
ATOM 29768 N N . GLU A 1 90 ? 9.255 -2.414 5.114 1.00 44.51 90 GLU A N 19
ATOM 29769 C CA . GLU A 1 90 ? 9.537 -3.740 5.677 1.00 54.25 90 GLU A CA 19
ATOM 29770 C C . GLU A 1 90 ? 11.000 -4.142 5.447 1.00 73.45 90 GLU A C 19
ATOM 29771 O O . GLU A 1 90 ? 11.618 -4.813 6.279 1.00 63.11 90 GLU A O 19
ATOM 29783 N N . LEU A 1 91 ? 11.545 -3.722 4.307 1.00 22.33 91 LEU A N 19
ATOM 29784 C CA . LEU A 1 91 ? 12.932 -4.030 3.941 1.00 13.24 91 LEU A CA 19
ATOM 29785 C C . LEU A 1 91 ? 13.625 -2.794 3.349 1.00 12.12 91 LEU A C 19
ATOM 29786 O O . LEU A 1 91 ? 12.990 -1.969 2.691 1.00 23.41 91 LEU A O 19
ATOM 29802 N N . GLU A 1 92 ? 14.926 -2.666 3.593 1.00 51.12 92 GLU A N 19
ATOM 29803 C CA . GLU A 1 92 ? 15.710 -1.553 3.054 1.00 62.24 92 GLU A CA 19
ATOM 29804 C C . GLU A 1 92 ? 16.045 -1.780 1.569 1.00 70.34 92 GLU A C 19
ATOM 29805 O O . GLU A 1 92 ? 15.907 -2.891 1.050 1.00 64.45 92 GLU A O 19
ATOM 29817 N N . HIS A 1 93 ? 16.484 -0.716 0.892 1.00 32.41 93 HIS A N 19
ATOM 29818 C CA . HIS A 1 93 ? 16.974 -0.798 -0.490 1.00 22.01 93 HIS A CA 19
ATOM 29819 C C . HIS A 1 93 ? 17.935 -1.989 -0.686 1.00 32.21 93 HIS A C 19
ATOM 29820 O O . HIS A 1 93 ? 17.980 -2.593 -1.762 1.00 12.00 93 HIS A O 19
ATOM 29835 N N . HIS A 1 94 ? 18.702 -2.311 0.354 1.00 13.43 94 HIS A N 19
ATOM 29836 C CA . HIS A 1 94 ? 19.589 -3.479 0.342 1.00 11.24 94 HIS A CA 19
ATOM 29837 C C . HIS A 1 94 ? 19.304 -4.390 1.551 1.00 1.01 94 HIS A C 19
ATOM 29838 O O . HIS A 1 94 ? 19.659 -4.061 2.683 1.00 11.34 94 HIS A O 19
ATOM 29853 N N . HIS A 1 95 ? 18.654 -5.527 1.310 1.00 22.33 95 HIS A N 19
ATOM 29854 C CA . HIS A 1 95 ? 18.318 -6.462 2.394 1.00 62.04 95 HIS A CA 19
ATOM 29855 C C . HIS A 1 95 ? 19.533 -7.318 2.813 1.00 12.33 95 HIS A C 19
ATOM 29856 O O . HIS A 1 95 ? 20.645 -7.119 2.321 1.00 34.21 95 HIS A O 19
ATOM 29871 N N . HIS A 1 96 ? 19.299 -8.267 3.722 1.00 1.30 96 HIS A N 19
ATOM 29872 C CA . HIS A 1 96 ? 20.360 -9.117 4.287 1.00 51.15 96 HIS A CA 19
ATOM 29873 C C . HIS A 1 96 ? 21.273 -9.730 3.202 1.00 34.24 96 HIS A C 19
ATOM 29874 O O . HIS A 1 96 ? 20.796 -10.342 2.245 1.00 72.01 96 HIS A O 19
ATOM 29889 N N . HIS A 1 97 ? 22.588 -9.563 3.372 1.00 3.40 97 HIS A N 19
ATOM 29890 C CA . HIS A 1 97 ? 23.582 -10.090 2.417 1.00 2.22 97 HIS A CA 19
ATOM 29891 C C . HIS A 1 97 ? 24.568 -11.070 3.076 1.00 51.12 97 HIS A C 19
ATOM 29892 O O . HIS A 1 97 ? 25.063 -11.984 2.422 1.00 14.21 97 HIS A O 19
ATOM 29907 N N . HIS A 1 98 ? 24.863 -10.865 4.361 1.00 44.53 98 HIS A N 19
ATOM 29908 C CA . HIS A 1 98 ? 25.857 -11.693 5.072 1.00 53.13 98 HIS A CA 19
ATOM 29909 C C . HIS A 1 98 ? 25.406 -13.164 5.223 1.00 73.54 98 HIS A C 19
ATOM 29910 O O . HIS A 1 98 ? 25.800 -14.005 4.383 1.00 37.26 98 HIS A O 19
ATOM 29926 N N . GLY A 1 1 ? -24.049 46.205 -33.746 1.00 44.01 1 GLY A N 20
ATOM 29927 C CA . GLY A 1 1 ? -23.081 45.473 -32.882 1.00 65.31 1 GLY A CA 20
ATOM 29928 C C . GLY A 1 1 ? -23.410 43.994 -32.760 1.00 44.12 1 GLY A C 20
ATOM 29929 O O . GLY A 1 1 ? -23.920 43.542 -31.734 1.00 11.13 1 GLY A O 20
ATOM 29935 N N . ASP A 1 2 ? -23.112 43.228 -33.809 1.00 54.34 2 ASP A N 20
ATOM 29936 C CA . ASP A 1 2 ? -23.425 41.797 -33.835 1.00 64.11 2 ASP A CA 20
ATOM 29937 C C . ASP A 1 2 ? -22.242 40.955 -33.327 1.00 12.34 2 ASP A C 20
ATOM 29938 O O . ASP A 1 2 ? -21.206 40.851 -33.986 1.00 44.52 2 ASP A O 20
ATOM 29947 N N . ARG A 1 3 ? -22.400 40.389 -32.137 1.00 4.32 3 ARG A N 20
ATOM 29948 C CA . ARG A 1 3 ? -21.421 39.461 -31.564 1.00 51.22 3 ARG A CA 20
ATOM 29949 C C . ARG A 1 3 ? -22.152 38.345 -30.804 1.00 62.02 3 ARG A C 20
ATOM 29950 O O . ARG A 1 3 ? -22.320 38.403 -29.586 1.00 63.54 3 ARG A O 20
ATOM 29971 N N . ARG A 1 4 ? -22.617 37.343 -31.541 1.00 4.20 4 ARG A N 20
ATOM 29972 C CA . ARG A 1 4 ? -23.466 36.293 -30.976 1.00 52.23 4 ARG A CA 20
ATOM 29973 C C . ARG A 1 4 ? -22.652 35.218 -30.242 1.00 24.11 4 ARG A C 20
ATOM 29974 O O . ARG A 1 4 ? -22.078 34.314 -30.858 1.00 41.14 4 ARG A O 20
ATOM 29995 N N . VAL A 1 5 ? -22.601 35.331 -28.915 1.00 54.40 5 VAL A N 20
ATOM 29996 C CA . VAL A 1 5 ? -21.886 34.366 -28.077 1.00 33.12 5 VAL A CA 20
ATOM 29997 C C . VAL A 1 5 ? -22.712 33.083 -27.864 1.00 61.03 5 VAL A C 20
ATOM 29998 O O . VAL A 1 5 ? -23.929 33.135 -27.655 1.00 30.32 5 VAL A O 20
ATOM 30011 N N . ARG A 1 6 ? -22.047 31.935 -27.947 1.00 24.20 6 ARG A N 20
ATOM 30012 C CA . ARG A 1 6 ? -22.679 30.637 -27.685 1.00 42.33 6 ARG A CA 20
ATOM 30013 C C . ARG A 1 6 ? -21.900 29.892 -26.589 1.00 24.54 6 ARG A C 20
ATOM 30014 O O . ARG A 1 6 ? -20.805 29.384 -26.825 1.00 64.02 6 ARG A O 20
ATOM 30035 N N . LEU A 1 7 ? -22.470 29.832 -25.389 1.00 12.30 7 LEU A N 20
ATOM 30036 C CA . LEU A 1 7 ? -21.756 29.329 -24.216 1.00 61.31 7 LEU A CA 20
ATOM 30037 C C . LEU A 1 7 ? -22.549 28.223 -23.508 1.00 72.01 7 LEU A C 20
ATOM 30038 O O . LEU A 1 7 ? -23.211 28.452 -22.497 1.00 35.31 7 LEU A O 20
ATOM 30054 N N . ILE A 1 8 ? -22.516 27.035 -24.090 1.00 51.41 8 ILE A N 20
ATOM 30055 C CA . ILE A 1 8 ? -23.113 25.844 -23.476 1.00 5.02 8 ILE A CA 20
ATOM 30056 C C . ILE A 1 8 ? -22.036 25.032 -22.728 1.00 23.31 8 ILE A C 20
ATOM 30057 O O . ILE A 1 8 ? -20.924 24.851 -23.226 1.00 4.43 8 ILE A O 20
ATOM 30073 N N . ARG A 1 9 ? -22.354 24.566 -21.517 1.00 31.13 9 ARG A N 20
ATOM 30074 C CA . ARG A 1 9 ? -21.412 23.756 -20.730 1.00 11.44 9 ARG A CA 20
ATOM 30075 C C . ARG A 1 9 ? -21.938 22.329 -20.521 1.00 4.03 9 ARG A C 20
ATOM 30076 O O . ARG A 1 9 ? -23.142 22.109 -20.388 1.00 65.34 9 ARG A O 20
ATOM 30097 N N . THR A 1 10 ? -21.022 21.367 -20.490 1.00 72.51 10 THR A N 20
ATOM 30098 C CA . THR A 1 10 ? -21.374 19.955 -20.272 1.00 43.41 10 THR A CA 20
ATOM 30099 C C . THR A 1 10 ? -20.727 19.417 -18.991 1.00 22.25 10 THR A C 20
ATOM 30100 O O . THR A 1 10 ? -19.806 20.027 -18.443 1.00 41.45 10 THR A O 20
ATOM 30111 N N . ARG A 1 11 ? -21.209 18.273 -18.513 1.00 34.11 11 ARG A N 20
ATOM 30112 C CA . ARG A 1 11 ? -20.632 17.629 -17.328 1.00 43.04 11 ARG A CA 20
ATOM 30113 C C . ARG A 1 11 ? -20.720 16.099 -17.424 1.00 43.44 11 ARG A C 20
ATOM 30114 O O . ARG A 1 11 ? -21.592 15.558 -18.107 1.00 52.01 11 ARG A O 20
ATOM 30135 N N . GLY A 1 12 ? -19.815 15.407 -16.739 1.00 22.12 12 GLY A N 20
ATOM 30136 C CA . GLY A 1 12 ? -19.789 13.947 -16.787 1.00 60.22 12 GLY A CA 20
ATOM 30137 C C . GLY A 1 12 ? -19.861 13.295 -15.411 1.00 13.50 12 GLY A C 20
ATOM 30138 O O . GLY A 1 12 ? -19.972 13.979 -14.391 1.00 71.44 12 GLY A O 20
ATOM 30142 N N . GLY A 1 13 ? -19.808 11.965 -15.386 1.00 3.42 13 GLY A N 20
ATOM 30143 C CA . GLY A 1 13 ? -19.812 11.227 -14.126 1.00 70.14 13 GLY A CA 20
ATOM 30144 C C . GLY A 1 13 ? -18.611 10.297 -13.997 1.00 31.53 13 GLY A C 20
ATOM 30145 O O . GLY A 1 13 ? -18.213 9.651 -14.970 1.00 20.42 13 GLY A O 20
ATOM 30149 N N . ASN A 1 14 ? -18.033 10.218 -12.802 1.00 33.51 14 ASN A N 20
ATOM 30150 C CA . ASN A 1 14 ? -16.865 9.365 -12.568 1.00 53.14 14 ASN A CA 20
ATOM 30151 C C . ASN A 1 14 ? -17.228 7.871 -12.686 1.00 64.54 14 ASN A C 20
ATOM 30152 O O . ASN A 1 14 ? -17.636 7.238 -11.713 1.00 4.41 14 ASN A O 20
ATOM 30163 N N . THR A 1 15 ? -17.101 7.328 -13.895 1.00 73.40 15 THR A N 20
ATOM 30164 C CA . THR A 1 15 ? -17.361 5.904 -14.145 1.00 32.14 15 THR A CA 20
ATOM 30165 C C . THR A 1 15 ? -16.102 5.210 -14.682 1.00 71.14 15 THR A C 20
ATOM 30166 O O . THR A 1 15 ? -15.643 5.503 -15.789 1.00 50.25 15 THR A O 20
ATOM 30177 N N . LYS A 1 16 ? -15.545 4.290 -13.896 1.00 14.44 16 LYS A N 20
ATOM 30178 C CA . LYS A 1 16 ? -14.297 3.614 -14.268 1.00 34.41 16 LYS A CA 20
ATOM 30179 C C . LYS A 1 16 ? -14.378 2.101 -14.032 1.00 44.04 16 LYS A C 20
ATOM 30180 O O . LYS A 1 16 ? -15.160 1.630 -13.207 1.00 22.43 16 LYS A O 20
ATOM 30199 N N . VAL A 1 17 ? -13.564 1.344 -14.759 1.00 24.22 17 VAL A N 20
ATOM 30200 C CA . VAL A 1 17 ? -13.525 -0.115 -14.610 1.00 53.03 17 VAL A CA 20
ATOM 30201 C C . VAL A 1 17 ? -12.642 -0.531 -13.418 1.00 70.13 17 VAL A C 20
ATOM 30202 O O . VAL A 1 17 ? -11.704 0.180 -13.050 1.00 23.51 17 VAL A O 20
ATOM 30215 N N . ARG A 1 18 ? -12.963 -1.670 -12.803 1.00 61.13 18 ARG A N 20
ATOM 30216 C CA . ARG A 1 18 ? -12.156 -2.208 -11.698 1.00 72.45 18 ARG A CA 20
ATOM 30217 C C . ARG A 1 18 ? -10.709 -2.504 -12.131 1.00 2.51 18 ARG A C 20
ATOM 30218 O O . ARG A 1 18 ? -10.398 -2.556 -13.324 1.00 12.23 18 ARG A O 20
ATOM 30239 N N . LEU A 1 19 ? -9.829 -2.708 -11.151 1.00 22.51 19 LEU A N 20
ATOM 30240 C CA . LEU A 1 19 ? -8.424 -3.026 -11.425 1.00 2.13 19 LEU A CA 20
ATOM 30241 C C . LEU A 1 19 ? -8.299 -4.347 -12.203 1.00 33.52 19 LEU A C 20
ATOM 30242 O O . LEU A 1 19 ? -8.607 -5.423 -11.687 1.00 71.52 19 LEU A O 20
ATOM 30258 N N . ALA A 1 20 ? -7.863 -4.244 -13.455 1.00 23.33 20 ALA A N 20
ATOM 30259 C CA . ALA A 1 20 ? -7.632 -5.420 -14.304 1.00 1.01 20 ALA A CA 20
ATOM 30260 C C . ALA A 1 20 ? -6.193 -5.437 -14.837 1.00 33.45 20 ALA A C 20
ATOM 30261 O O . ALA A 1 20 ? -5.466 -6.418 -14.681 1.00 22.02 20 ALA A O 20
ATOM 30268 N N . SER A 1 21 ? -5.797 -4.349 -15.491 1.00 42.01 21 SER A N 20
ATOM 30269 C CA . SER A 1 21 ? -4.420 -4.187 -15.978 1.00 21.15 21 SER A CA 20
ATOM 30270 C C . SER A 1 21 ? -3.742 -2.995 -15.291 1.00 50.21 21 SER A C 20
ATOM 30271 O O . SER A 1 21 ? -2.622 -3.109 -14.787 1.00 75.35 21 SER A O 20
ATOM 30279 N N . ASP A 1 22 ? -4.431 -1.854 -15.276 1.00 74.42 22 ASP A N 20
ATOM 30280 C CA . ASP A 1 22 ? -3.944 -0.653 -14.587 1.00 2.43 22 ASP A CA 20
ATOM 30281 C C . ASP A 1 22 ? -3.733 -0.922 -13.086 1.00 14.23 22 ASP A C 20
ATOM 30282 O O . ASP A 1 22 ? -4.691 -1.025 -12.319 1.00 75.50 22 ASP A O 20
ATOM 30291 N N . THR A 1 23 ? -2.474 -1.041 -12.677 1.00 75.13 23 THR A N 20
ATOM 30292 C CA . THR A 1 23 ? -2.138 -1.384 -11.289 1.00 44.04 23 THR A CA 20
ATOM 30293 C C . THR A 1 23 ? -1.989 -0.134 -10.411 1.00 22.42 23 THR A C 20
ATOM 30294 O O . THR A 1 23 ? -1.075 0.668 -10.602 1.00 22.32 23 THR A O 20
ATOM 30305 N N . ARG A 1 24 ? -2.881 0.010 -9.435 1.00 54.01 24 ARG A N 20
ATOM 30306 C CA . ARG A 1 24 ? -2.896 1.183 -8.552 1.00 11.02 24 ARG A CA 20
ATOM 30307 C C . ARG A 1 24 ? -3.434 0.811 -7.160 1.00 72.42 24 ARG A C 20
ATOM 30308 O O . ARG A 1 24 ? -4.286 -0.068 -7.035 1.00 3.13 24 ARG A O 20
ATOM 30329 N N . ILE A 1 25 ? -2.940 1.486 -6.120 1.00 22.13 25 ILE A N 20
ATOM 30330 C CA . ILE A 1 25 ? -3.334 1.182 -4.735 1.00 54.31 25 ILE A CA 20
ATOM 30331 C C . ILE A 1 25 ? -3.444 2.459 -3.870 1.00 51.42 25 ILE A C 20
ATOM 30332 O O . ILE A 1 25 ? -2.625 3.376 -3.977 1.00 21.52 25 ILE A O 20
ATOM 30348 N N . ASN A 1 26 ? -4.469 2.509 -3.022 1.00 54.43 26 ASN A N 20
ATOM 30349 C CA . ASN A 1 26 ? -4.686 3.634 -2.105 1.00 33.01 26 ASN A CA 20
ATOM 30350 C C . ASN A 1 26 ? -3.852 3.463 -0.825 1.00 72.41 26 ASN A C 20
ATOM 30351 O O . ASN A 1 26 ? -4.174 2.648 0.043 1.00 52.11 26 ASN A O 20
ATOM 30362 N N . VAL A 1 27 ? -2.778 4.235 -0.713 1.00 73.23 27 VAL A N 20
ATOM 30363 C CA . VAL A 1 27 ? -1.799 4.065 0.364 1.00 41.34 27 VAL A CA 20
ATOM 30364 C C . VAL A 1 27 ? -1.910 5.161 1.439 1.00 45.23 27 VAL A C 20
ATOM 30365 O O . VAL A 1 27 ? -1.744 6.344 1.155 1.00 75.31 27 VAL A O 20
ATOM 30378 N N . VAL A 1 28 ? -2.168 4.755 2.678 1.00 61.44 28 VAL A N 20
ATOM 30379 C CA . VAL A 1 28 ? -2.248 5.691 3.803 1.00 61.00 28 VAL A CA 20
ATOM 30380 C C . VAL A 1 28 ? -0.904 5.769 4.548 1.00 22.15 28 VAL A C 20
ATOM 30381 O O . VAL A 1 28 ? -0.389 4.754 5.021 1.00 64.42 28 VAL A O 20
ATOM 30394 N N . ASP A 1 29 ? -0.337 6.968 4.645 1.00 23.12 29 ASP A N 20
ATOM 30395 C CA . ASP A 1 29 ? 0.923 7.170 5.364 1.00 2.33 29 ASP A CA 20
ATOM 30396 C C . ASP A 1 29 ? 0.671 7.309 6.878 1.00 50.52 29 ASP A C 20
ATOM 30397 O O . ASP A 1 29 ? 0.019 8.254 7.319 1.00 32.32 29 ASP A O 20
ATOM 30406 N N . PRO A 1 30 ? 1.190 6.375 7.697 1.00 65.12 30 PRO A N 20
ATOM 30407 C CA . PRO A 1 30 ? 0.960 6.379 9.153 1.00 24.31 30 PRO A CA 20
ATOM 30408 C C . PRO A 1 30 ? 1.718 7.499 9.884 1.00 71.10 30 PRO A C 20
ATOM 30409 O O . PRO A 1 30 ? 1.416 7.810 11.038 1.00 15.33 30 PRO A O 20
ATOM 30420 N N . GLU A 1 31 ? 2.695 8.107 9.213 1.00 14.50 31 GLU A N 20
ATOM 30421 C CA . GLU A 1 31 ? 3.495 9.178 9.818 1.00 33.04 31 GLU A CA 20
ATOM 30422 C C . GLU A 1 31 ? 2.744 10.519 9.818 1.00 10.00 31 GLU A C 20
ATOM 30423 O O . GLU A 1 31 ? 2.711 11.223 10.828 1.00 54.02 31 GLU A O 20
ATOM 30435 N N . THR A 1 32 ? 2.128 10.859 8.689 1.00 42.13 32 THR A N 20
ATOM 30436 C CA . THR A 1 32 ? 1.373 12.119 8.560 1.00 21.23 32 THR A CA 20
ATOM 30437 C C . THR A 1 32 ? -0.143 11.889 8.612 1.00 13.41 32 THR A C 20
ATOM 30438 O O . THR A 1 32 ? -0.911 12.816 8.891 1.00 54.13 32 THR A O 20
ATOM 30449 N N . GLY A 1 33 ? -0.570 10.660 8.335 1.00 3.15 33 GLY A N 20
ATOM 30450 C CA . GLY A 1 33 ? -1.995 10.341 8.314 1.00 71.32 33 GLY A CA 20
ATOM 30451 C C . GLY A 1 33 ? -2.679 10.757 7.016 1.00 22.14 33 GLY A C 20
ATOM 30452 O O . GLY A 1 33 ? -3.899 10.915 6.971 1.00 71.11 33 GLY A O 20
ATOM 30456 N N . LYS A 1 34 ? -1.891 10.934 5.957 1.00 11.44 34 LYS A N 20
ATOM 30457 C CA . LYS A 1 34 ? -2.420 11.355 4.654 1.00 13.31 34 LYS A CA 20
ATOM 30458 C C . LYS A 1 34 ? -2.854 10.151 3.803 1.00 21.52 34 LYS A C 20
ATOM 30459 O O . LYS A 1 34 ? -2.184 9.113 3.779 1.00 23.34 34 LYS A O 20
ATOM 30478 N N . VAL A 1 35 ? -3.981 10.293 3.116 1.00 54.43 35 VAL A N 20
ATOM 30479 C CA . VAL A 1 35 ? -4.447 9.271 2.176 1.00 23.21 35 VAL A CA 20
ATOM 30480 C C . VAL A 1 35 ? -3.821 9.499 0.790 1.00 32.31 35 VAL A C 20
ATOM 30481 O O . VAL A 1 35 ? -4.306 10.311 -0.002 1.00 10.21 35 VAL A O 20
ATOM 30494 N N . GLU A 1 36 ? -2.724 8.801 0.520 1.00 65.14 36 GLU A N 20
ATOM 30495 C CA . GLU A 1 36 ? -1.982 8.954 -0.735 1.00 54.14 36 GLU A CA 20
ATOM 30496 C C . GLU A 1 36 ? -2.329 7.829 -1.727 1.00 43.35 36 GLU A C 20
ATOM 30497 O O . GLU A 1 36 ? -2.940 6.825 -1.361 1.00 73.23 36 GLU A O 20
ATOM 30509 N N . ILE A 1 37 ? -1.952 8.007 -2.989 1.00 65.23 37 ILE A N 20
ATOM 30510 C CA . ILE A 1 37 ? -2.187 6.993 -4.021 1.00 51.53 37 ILE A CA 20
ATOM 30511 C C . ILE A 1 37 ? -0.867 6.583 -4.686 1.00 43.42 37 ILE A C 20
ATOM 30512 O O . ILE A 1 37 ? -0.083 7.435 -5.109 1.00 2.01 37 ILE A O 20
ATOM 30528 N N . ALA A 1 38 ? -0.625 5.278 -4.770 1.00 22.43 38 ALA A N 20
ATOM 30529 C CA . ALA A 1 38 ? 0.629 4.758 -5.329 1.00 30.02 38 ALA A CA 20
ATOM 30530 C C . ALA A 1 38 ? 0.393 3.638 -6.351 1.00 11.30 38 ALA A C 20
ATOM 30531 O O . ALA A 1 38 ? -0.717 3.134 -6.506 1.00 43.52 38 ALA A O 20
ATOM 30538 N N . GLU A 1 39 ? 1.460 3.259 -7.046 1.00 34.12 39 GLU A N 20
ATOM 30539 C CA . GLU A 1 39 ? 1.414 2.188 -8.045 1.00 50.25 39 GLU A CA 20
ATOM 30540 C C . GLU A 1 39 ? 2.314 1.020 -7.620 1.00 23.11 39 GLU A C 20
ATOM 30541 O O . GLU A 1 39 ? 3.468 1.224 -7.232 1.00 21.01 39 GLU A O 20
ATOM 30553 N N . ILE A 1 40 ? 1.781 -0.195 -7.687 1.00 75.25 40 ILE A N 20
ATOM 30554 C CA . ILE A 1 40 ? 2.502 -1.383 -7.222 1.00 32.33 40 ILE A CA 20
ATOM 30555 C C . ILE A 1 40 ? 3.575 -1.845 -8.226 1.00 25.51 40 ILE A C 20
ATOM 30556 O O . ILE A 1 40 ? 3.265 -2.263 -9.342 1.00 31.00 40 ILE A O 20
ATOM 30572 N N . ARG A 1 41 ? 4.837 -1.756 -7.811 1.00 71.43 41 ARG A N 20
ATOM 30573 C CA . ARG A 1 41 ? 5.967 -2.275 -8.593 1.00 64.14 41 ARG A CA 20
ATOM 30574 C C . ARG A 1 41 ? 5.972 -3.814 -8.586 1.00 54.12 41 ARG A C 20
ATOM 30575 O O . ARG A 1 41 ? 6.077 -4.456 -9.632 1.00 23.23 41 ARG A O 20
ATOM 30596 N N . ASN A 1 42 ? 5.866 -4.394 -7.386 1.00 4.04 42 ASN A N 20
ATOM 30597 C CA . ASN A 1 42 ? 5.882 -5.854 -7.202 1.00 31.42 42 ASN A CA 20
ATOM 30598 C C . ASN A 1 42 ? 4.744 -6.298 -6.268 1.00 3.53 42 ASN A C 20
ATOM 30599 O O . ASN A 1 42 ? 4.577 -5.747 -5.181 1.00 73.42 42 ASN A O 20
ATOM 30610 N N . VAL A 1 43 ? 3.982 -7.307 -6.684 1.00 62.34 43 VAL A N 20
ATOM 30611 C CA . VAL A 1 43 ? 2.831 -7.790 -5.897 1.00 1.22 43 VAL A CA 20
ATOM 30612 C C . VAL A 1 43 ? 3.228 -8.865 -4.865 1.00 73.52 43 VAL A C 20
ATOM 30613 O O . VAL A 1 43 ? 2.366 -9.537 -4.299 1.00 42.10 43 VAL A O 20
ATOM 30626 N N . VAL A 1 44 ? 4.526 -9.009 -4.603 1.00 11.23 44 VAL A N 20
ATOM 30627 C CA . VAL A 1 44 ? 5.013 -10.071 -3.711 1.00 74.12 44 VAL A CA 20
ATOM 30628 C C . VAL A 1 44 ? 5.884 -9.524 -2.560 1.00 14.04 44 VAL A C 20
ATOM 30629 O O . VAL A 1 44 ? 6.799 -8.723 -2.772 1.00 62.50 44 VAL A O 20
ATOM 30642 N N . GLU A 1 45 ? 5.577 -9.967 -1.339 1.00 75.41 45 GLU A N 20
ATOM 30643 C CA . GLU A 1 45 ? 6.356 -9.609 -0.143 1.00 31.22 45 GLU A CA 20
ATOM 30644 C C . GLU A 1 45 ? 7.468 -10.647 0.121 1.00 75.03 45 GLU A C 20
ATOM 30645 O O . GLU A 1 45 ? 7.889 -11.359 -0.791 1.00 54.14 45 GLU A O 20
ATOM 30657 N N . ASN A 1 46 ? 7.945 -10.731 1.370 1.00 65.24 46 ASN A N 20
ATOM 30658 C CA . ASN A 1 46 ? 8.980 -11.707 1.749 1.00 25.40 46 ASN A CA 20
ATOM 30659 C C . ASN A 1 46 ? 8.383 -13.114 1.930 1.00 42.52 46 ASN A C 20
ATOM 30660 O O . ASN A 1 46 ? 8.473 -13.713 3.002 1.00 3.01 46 ASN A O 20
ATOM 30671 N N . THR A 1 47 ? 7.765 -13.630 0.874 1.00 71.32 47 THR A N 20
ATOM 30672 C CA . THR A 1 47 ? 7.166 -14.967 0.899 1.00 1.00 47 THR A CA 20
ATOM 30673 C C . THR A 1 47 ? 8.238 -16.062 0.887 1.00 61.13 47 THR A C 20
ATOM 30674 O O . THR A 1 47 ? 8.794 -16.398 -0.163 1.00 25.30 47 THR A O 20
ATOM 30685 N N . ALA A 1 48 ? 8.544 -16.607 2.060 1.00 32.31 48 ALA A N 20
ATOM 30686 C CA . ALA A 1 48 ? 9.504 -17.707 2.167 1.00 42.14 48 ALA A CA 20
ATOM 30687 C C . ALA A 1 48 ? 8.878 -19.023 1.686 1.00 32.12 48 ALA A C 20
ATOM 30688 O O . ALA A 1 48 ? 8.534 -19.898 2.487 1.00 55.54 48 ALA A O 20
ATOM 30695 N N . ASN A 1 49 ? 8.705 -19.148 0.369 1.00 64.02 49 ASN A N 20
ATOM 30696 C CA . ASN A 1 49 ? 8.055 -20.326 -0.226 1.00 21.55 49 ASN A CA 20
ATOM 30697 C C . ASN A 1 49 ? 8.869 -20.895 -1.413 1.00 11.40 49 ASN A C 20
ATOM 30698 O O . ASN A 1 49 ? 8.406 -20.882 -2.557 1.00 11.22 49 ASN A O 20
ATOM 30709 N N . PRO A 1 50 ? 10.089 -21.415 -1.163 1.00 34.03 50 PRO A N 20
ATOM 30710 C CA . PRO A 1 50 ? 10.929 -21.998 -2.228 1.00 12.41 50 PRO A CA 20
ATOM 30711 C C . PRO A 1 50 ? 10.372 -23.338 -2.739 1.00 0.01 50 PRO A C 20
ATOM 30712 O O . PRO A 1 50 ? 10.258 -24.301 -1.979 1.00 63.14 50 PRO A O 20
ATOM 30723 N N . HIS A 1 51 ? 10.020 -23.386 -4.029 1.00 61.35 51 HIS A N 20
ATOM 30724 C CA . HIS A 1 51 ? 9.346 -24.553 -4.633 1.00 2.41 51 HIS A CA 20
ATOM 30725 C C . HIS A 1 51 ? 7.895 -24.695 -4.137 1.00 11.30 51 HIS A C 20
ATOM 30726 O O . HIS A 1 51 ? 7.219 -25.675 -4.444 1.00 24.32 51 HIS A O 20
ATOM 30741 N N . PHE A 1 52 ? 7.412 -23.710 -3.382 1.00 52.24 52 PHE A N 20
ATOM 30742 C CA . PHE A 1 52 ? 6.027 -23.715 -2.888 1.00 55.00 52 PHE A CA 20
ATOM 30743 C C . PHE A 1 52 ? 5.239 -22.529 -3.464 1.00 32.31 52 PHE A C 20
ATOM 30744 O O . PHE A 1 52 ? 4.158 -22.190 -2.976 1.00 31.40 52 PHE A O 20
ATOM 30761 N N . VAL A 1 53 ? 5.783 -21.924 -4.519 1.00 12.54 53 VAL A N 20
ATOM 30762 C CA . VAL A 1 53 ? 5.207 -20.721 -5.128 1.00 54.11 53 VAL A CA 20
ATOM 30763 C C . VAL A 1 53 ? 3.741 -20.922 -5.556 1.00 22.34 53 VAL A C 20
ATOM 30764 O O . VAL A 1 53 ? 3.405 -21.884 -6.247 1.00 71.31 53 VAL A O 20
ATOM 30777 N N . ARG A 1 54 ? 2.880 -20.000 -5.134 1.00 4.32 54 ARG A N 20
ATOM 30778 C CA . ARG A 1 54 ? 1.454 -20.042 -5.478 1.00 64.12 54 ARG A CA 20
ATOM 30779 C C . ARG A 1 54 ? 1.101 -18.961 -6.516 1.00 44.51 54 ARG A C 20
ATOM 30780 O O . ARG A 1 54 ? 1.977 -18.456 -7.222 1.00 62.32 54 ARG A O 20
ATOM 30801 N N . ARG A 1 55 ? -0.183 -18.622 -6.626 1.00 32.11 55 ARG A N 20
ATOM 30802 C CA . ARG A 1 55 ? -0.636 -17.610 -7.590 1.00 24.24 55 ARG A CA 20
ATOM 30803 C C . ARG A 1 55 ? -0.355 -16.178 -7.097 1.00 73.11 55 ARG A C 20
ATOM 30804 O O . ARG A 1 55 ? -0.065 -15.954 -5.922 1.00 11.43 55 ARG A O 20
ATOM 30825 N N . ASN A 1 56 ? -0.467 -15.211 -8.008 1.00 74.54 56 ASN A N 20
ATOM 30826 C CA . ASN A 1 56 ? -0.258 -13.789 -7.689 1.00 43.15 56 ASN A CA 20
ATOM 30827 C C . ASN A 1 56 ? -1.479 -13.178 -6.967 1.00 35.02 56 ASN A C 20
ATOM 30828 O O . ASN A 1 56 ? -1.960 -12.103 -7.334 1.00 45.20 56 ASN A O 20
ATOM 30839 N N . ILE A 1 57 ? -1.961 -13.859 -5.929 1.00 55.03 57 ILE A N 20
ATOM 30840 C CA . ILE A 1 57 ? -3.136 -13.406 -5.181 1.00 55.52 57 ILE A CA 20
ATOM 30841 C C . ILE A 1 57 ? -2.739 -12.530 -3.978 1.00 10.55 57 ILE A C 20
ATOM 30842 O O . ILE A 1 57 ? -2.214 -13.015 -2.972 1.00 33.33 57 ILE A O 20
ATOM 30858 N N . ILE A 1 58 ? -2.971 -11.227 -4.104 1.00 63.25 58 ILE A N 20
ATOM 30859 C CA . ILE A 1 58 ? -2.695 -10.284 -3.018 1.00 74.44 58 ILE A CA 20
ATOM 30860 C C . ILE A 1 58 ? -3.699 -10.467 -1.867 1.00 61.43 58 ILE A C 20
ATOM 30861 O O . ILE A 1 58 ? -4.862 -10.087 -1.975 1.00 63.31 58 ILE A O 20
ATOM 30877 N N . THR A 1 59 ? -3.254 -11.066 -0.770 1.00 23.42 59 THR A N 20
ATOM 30878 C CA . THR A 1 59 ? -4.138 -11.316 0.375 1.00 4.54 59 THR A CA 20
ATOM 30879 C C . THR A 1 59 ? -4.179 -10.123 1.343 1.00 13.04 59 THR A C 20
ATOM 30880 O O . THR A 1 59 ? -3.335 -9.227 1.284 1.00 50.51 59 THR A O 20
ATOM 30891 N N . ARG A 1 60 ? -5.159 -10.125 2.245 1.00 1.34 60 ARG A N 20
ATOM 30892 C CA . ARG A 1 60 ? -5.292 -9.057 3.240 1.00 30.34 60 ARG A CA 20
ATOM 30893 C C . ARG A 1 60 ? -4.128 -9.101 4.243 1.00 1.50 60 ARG A C 20
ATOM 30894 O O . ARG A 1 60 ? -3.968 -10.074 4.983 1.00 44.12 60 ARG A O 20
ATOM 30915 N N . GLY A 1 61 ? -3.321 -8.045 4.263 1.00 64.32 61 GLY A N 20
ATOM 30916 C CA . GLY A 1 61 ? -2.145 -8.006 5.127 1.00 72.32 61 GLY A CA 20
ATOM 30917 C C . GLY A 1 61 ? -0.841 -8.224 4.366 1.00 70.32 61 GLY A C 20
ATOM 30918 O O . GLY A 1 61 ? 0.247 -8.106 4.936 1.00 30.25 61 GLY A O 20
ATOM 30922 N N . ALA A 1 62 ? -0.949 -8.553 3.077 1.00 31.45 62 ALA A N 20
ATOM 30923 C CA . ALA A 1 62 ? 0.230 -8.760 2.228 1.00 13.11 62 ALA A CA 20
ATOM 30924 C C . ALA A 1 62 ? 0.935 -7.432 1.926 1.00 63.31 62 ALA A C 20
ATOM 30925 O O . ALA A 1 62 ? 0.288 -6.419 1.674 1.00 22.12 62 ALA A O 20
ATOM 30932 N N . VAL A 1 63 ? 2.261 -7.439 1.960 1.00 14.33 63 VAL A N 20
ATOM 30933 C CA . VAL A 1 63 ? 3.039 -6.224 1.702 1.00 42.10 63 VAL A CA 20
ATOM 30934 C C . VAL A 1 63 ? 3.506 -6.151 0.240 1.00 24.14 63 VAL A C 20
ATOM 30935 O O . VAL A 1 63 ? 4.282 -6.988 -0.220 1.00 34.13 63 VAL A O 20
ATOM 30948 N N . VAL A 1 64 ? 3.027 -5.145 -0.484 1.00 32.21 64 VAL A N 20
ATOM 30949 C CA . VAL A 1 64 ? 3.394 -4.961 -1.890 1.00 40.02 64 VAL A CA 20
ATOM 30950 C C . VAL A 1 64 ? 4.420 -3.828 -2.066 1.00 2.31 64 VAL A C 20
ATOM 30951 O O . VAL A 1 64 ? 4.434 -2.857 -1.306 1.00 11.35 64 VAL A O 20
ATOM 30964 N N . GLU A 1 65 ? 5.283 -3.972 -3.064 1.00 71.33 65 GLU A N 20
ATOM 30965 C CA . GLU A 1 65 ? 6.290 -2.953 -3.380 1.00 31.14 65 GLU A CA 20
ATOM 30966 C C . GLU A 1 65 ? 5.685 -1.875 -4.290 1.00 54.34 65 GLU A C 20
ATOM 30967 O O . GLU A 1 65 ? 5.101 -2.199 -5.321 1.00 61.51 65 GLU A O 20
ATOM 30979 N N . THR A 1 66 ? 5.819 -0.602 -3.917 1.00 11.04 66 THR A N 20
ATOM 30980 C CA . THR A 1 66 ? 5.231 0.504 -4.697 1.00 20.55 66 THR A CA 20
ATOM 30981 C C . THR A 1 66 ? 6.258 1.605 -4.987 1.00 71.33 66 THR A C 20
ATOM 30982 O O . THR A 1 66 ? 7.387 1.562 -4.498 1.00 51.25 66 THR A O 20
ATOM 30993 N N . ASN A 1 67 ? 5.859 2.603 -5.779 1.00 72.01 67 ASN A N 20
ATOM 30994 C CA . ASN A 1 67 ? 6.747 3.732 -6.101 1.00 20.33 67 ASN A CA 20
ATOM 30995 C C . ASN A 1 67 ? 7.096 4.557 -4.848 1.00 3.25 67 ASN A C 20
ATOM 30996 O O . ASN A 1 67 ? 8.060 5.322 -4.849 1.00 12.11 67 ASN A O 20
ATOM 31007 N N . LEU A 1 68 ? 6.299 4.405 -3.791 1.00 15.01 68 LEU A N 20
ATOM 31008 C CA . LEU A 1 68 ? 6.564 5.082 -2.514 1.00 1.11 68 LEU A CA 20
ATOM 31009 C C . LEU A 1 68 ? 7.421 4.202 -1.586 1.00 13.45 68 LEU A C 20
ATOM 31010 O O . LEU A 1 68 ? 8.168 4.707 -0.742 1.00 34.31 68 LEU A O 20
ATOM 31026 N N . GLY A 1 69 ? 7.306 2.888 -1.759 1.00 33.44 69 GLY A N 20
ATOM 31027 C CA . GLY A 1 69 ? 7.992 1.936 -0.894 1.00 22.42 69 GLY A CA 20
ATOM 31028 C C . GLY A 1 69 ? 7.119 0.737 -0.550 1.00 23.44 69 GLY A C 20
ATOM 31029 O O . GLY A 1 69 ? 6.253 0.345 -1.336 1.00 24.21 69 GLY A O 20
ATOM 31033 N N . ASN A 1 70 ? 7.334 0.155 0.626 1.00 12.03 70 ASN A N 20
ATOM 31034 C CA . ASN A 1 70 ? 6.561 -1.013 1.060 1.00 11.13 70 ASN A CA 20
ATOM 31035 C C . ASN A 1 70 ? 5.165 -0.603 1.560 1.00 4.04 70 ASN A C 20
ATOM 31036 O O . ASN A 1 70 ? 5.029 0.285 2.399 1.00 54.15 70 ASN A O 20
ATOM 31047 N N . VAL A 1 71 ? 4.127 -1.251 1.043 1.00 2.32 71 VAL A N 20
ATOM 31048 C CA . VAL A 1 71 ? 2.748 -0.953 1.451 1.00 2.22 71 VAL A CA 20
ATOM 31049 C C . VAL A 1 71 ? 2.006 -2.218 1.907 1.00 73.23 71 VAL A C 20
ATOM 31050 O O . VAL A 1 71 ? 1.838 -3.163 1.137 1.00 21.13 71 VAL A O 20
ATOM 31063 N N . ARG A 1 72 ? 1.561 -2.231 3.162 1.00 13.34 72 ARG A N 20
ATOM 31064 C CA . ARG A 1 72 ? 0.809 -3.368 3.699 1.00 43.45 72 ARG A CA 20
ATOM 31065 C C . ARG A 1 72 ? -0.686 -3.243 3.366 1.00 50.13 72 ARG A C 20
ATOM 31066 O O . ARG A 1 72 ? -1.367 -2.342 3.858 1.00 11.54 72 ARG A O 20
ATOM 31087 N N . VAL A 1 73 ? -1.182 -4.146 2.523 1.00 44.10 73 VAL A N 20
ATOM 31088 C CA . VAL A 1 73 ? -2.574 -4.110 2.051 1.00 3.33 73 VAL A CA 20
ATOM 31089 C C . VAL A 1 73 ? -3.586 -4.340 3.190 1.00 4.21 73 VAL A C 20
ATOM 31090 O O . VAL A 1 73 ? -3.494 -5.320 3.935 1.00 12.12 73 VAL A O 20
ATOM 31103 N N . THR A 1 74 ? -4.555 -3.434 3.308 1.00 10.31 74 THR A N 20
ATOM 31104 C CA . THR A 1 74 ? -5.635 -3.555 4.299 1.00 73.22 74 THR A CA 20
ATOM 31105 C C . THR A 1 74 ? -6.909 -4.127 3.658 1.00 43.52 74 THR A C 20
ATOM 31106 O O . THR A 1 74 ? -7.374 -5.207 4.026 1.00 31.50 74 THR A O 20
ATOM 31117 N N . SER A 1 75 ? -7.466 -3.398 2.696 1.00 2.44 75 SER A N 20
ATOM 31118 C CA . SER A 1 75 ? -8.667 -3.848 1.973 1.00 12.35 75 SER A CA 20
ATOM 31119 C C . SER A 1 75 ? -8.326 -4.928 0.940 1.00 44.33 75 SER A C 20
ATOM 31120 O O . SER A 1 75 ? -7.585 -4.677 -0.010 1.00 32.42 75 SER A O 20
ATOM 31128 N N . ARG A 1 76 ? -8.877 -6.130 1.128 1.00 71.21 76 ARG A N 20
ATOM 31129 C CA . ARG A 1 76 ? -8.637 -7.244 0.202 1.00 62.22 76 ARG A CA 20
ATOM 31130 C C . ARG A 1 76 ? -9.111 -6.886 -1.225 1.00 53.53 76 ARG A C 20
ATOM 31131 O O . ARG A 1 76 ? -10.244 -6.424 -1.409 1.00 14.34 76 ARG A O 20
ATOM 31152 N N . PRO A 1 77 ? -8.250 -7.097 -2.247 1.00 53.14 77 PRO A N 20
ATOM 31153 C CA . PRO A 1 77 ? -8.554 -6.746 -3.650 1.00 0.23 77 PRO A CA 20
ATOM 31154 C C . PRO A 1 77 ? -9.895 -7.314 -4.149 1.00 73.44 77 PRO A C 20
ATOM 31155 O O . PRO A 1 77 ? -10.126 -8.526 -4.113 1.00 51.14 77 PRO A O 20
ATOM 31166 N N . GLY A 1 78 ? -10.781 -6.430 -4.606 1.00 54.11 78 GLY A N 20
ATOM 31167 C CA . GLY A 1 78 ? -12.071 -6.861 -5.134 1.00 51.14 78 GLY A CA 20
ATOM 31168 C C . GLY A 1 78 ? -13.221 -5.956 -4.709 1.00 34.11 78 GLY A C 20
ATOM 31169 O O . GLY A 1 78 ? -14.153 -5.721 -5.478 1.00 75.02 78 GLY A O 20
ATOM 31173 N N . GLN A 1 79 ? -13.150 -5.452 -3.479 1.00 54.14 79 GLN A N 20
ATOM 31174 C CA . GLN A 1 79 ? -14.176 -4.549 -2.944 1.00 1.33 79 GLN A CA 20
ATOM 31175 C C . GLN A 1 79 ? -14.309 -3.284 -3.804 1.00 1.05 79 GLN A C 20
ATOM 31176 O O . GLN A 1 79 ? -13.481 -2.382 -3.722 1.00 33.32 79 GLN A O 20
ATOM 31190 N N . ASP A 1 80 ? -15.334 -3.248 -4.658 1.00 34.22 80 ASP A N 20
ATOM 31191 C CA . ASP A 1 80 ? -15.594 -2.094 -5.534 1.00 30.01 80 ASP A CA 20
ATOM 31192 C C . ASP A 1 80 ? -14.388 -1.771 -6.440 1.00 54.12 80 ASP A C 20
ATOM 31193 O O . ASP A 1 80 ? -14.285 -0.672 -6.990 1.00 41.23 80 ASP A O 20
ATOM 31202 N N . GLY A 1 81 ? -13.497 -2.744 -6.610 1.00 21.02 81 GLY A N 20
ATOM 31203 C CA . GLY A 1 81 ? -12.317 -2.554 -7.447 1.00 51.23 81 GLY A CA 20
ATOM 31204 C C . GLY A 1 81 ? -11.218 -1.713 -6.798 1.00 55.54 81 GLY A C 20
ATOM 31205 O O . GLY A 1 81 ? -10.205 -1.423 -7.436 1.00 51.24 81 GLY A O 20
ATOM 31209 N N . VAL A 1 82 ? -11.402 -1.327 -5.532 1.00 3.51 82 VAL A N 20
ATOM 31210 C CA . VAL A 1 82 ? -10.407 -0.507 -4.824 1.00 44.14 82 VAL A CA 20
ATOM 31211 C C . VAL A 1 82 ? -9.530 -1.360 -3.886 1.00 60.31 82 VAL A C 20
ATOM 31212 O O . VAL A 1 82 ? -10.005 -2.309 -3.253 1.00 73.33 82 VAL A O 20
ATOM 31225 N N . ILE A 1 83 ? -8.240 -1.027 -3.825 1.00 14.20 83 ILE A N 20
ATOM 31226 C CA . ILE A 1 83 ? -7.288 -1.709 -2.938 1.00 64.14 83 ILE A CA 20
ATOM 31227 C C . ILE A 1 83 ? -6.608 -0.697 -2.005 1.00 51.22 83 ILE A C 20
ATOM 31228 O O . ILE A 1 83 ? -5.896 0.195 -2.461 1.00 33.21 83 ILE A O 20
ATOM 31244 N N . ASN A 1 84 ? -6.827 -0.831 -0.701 1.00 15.22 84 ASN A N 20
ATOM 31245 C CA . ASN A 1 84 ? -6.239 0.092 0.280 1.00 53.13 84 ASN A CA 20
ATOM 31246 C C . ASN A 1 84 ? -5.044 -0.544 1.007 1.00 5.31 84 ASN A C 20
ATOM 31247 O O . ASN A 1 84 ? -4.955 -1.766 1.124 1.00 52.45 84 ASN A O 20
ATOM 31258 N N . GLY A 1 85 ? -4.131 0.295 1.494 1.00 11.43 85 GLY A N 20
ATOM 31259 C CA . GLY A 1 85 ? -2.961 -0.197 2.216 1.00 54.22 85 GLY A CA 20
ATOM 31260 C C . GLY A 1 85 ? -2.307 0.868 3.097 1.00 60.21 85 GLY A C 20
ATOM 31261 O O . GLY A 1 85 ? -2.761 2.011 3.142 1.00 63.04 85 GLY A O 20
ATOM 31265 N N . VAL A 1 86 ? -1.245 0.485 3.809 1.00 65.42 86 VAL A N 20
ATOM 31266 C CA . VAL A 1 86 ? -0.511 1.414 4.687 1.00 13.35 86 VAL A CA 20
ATOM 31267 C C . VAL A 1 86 ? 0.962 1.539 4.258 1.00 44.34 86 VAL A C 20
ATOM 31268 O O . VAL A 1 86 ? 1.630 0.529 4.018 1.00 14.01 86 VAL A O 20
ATOM 31281 N N . LEU A 1 87 ? 1.466 2.770 4.172 1.00 23.24 87 LEU A N 20
ATOM 31282 C CA . LEU A 1 87 ? 2.860 3.012 3.768 1.00 1.52 87 LEU A CA 20
ATOM 31283 C C . LEU A 1 87 ? 3.838 2.704 4.911 1.00 45.13 87 LEU A C 20
ATOM 31284 O O . LEU A 1 87 ? 3.956 3.468 5.868 1.00 15.54 87 LEU A O 20
ATOM 31300 N N . ILE A 1 88 ? 4.551 1.594 4.796 1.00 51.03 88 ILE A N 20
ATOM 31301 C CA . ILE A 1 88 ? 5.511 1.177 5.823 1.00 75.21 88 ILE A CA 20
ATOM 31302 C C . ILE A 1 88 ? 6.923 1.004 5.235 1.00 71.12 88 ILE A C 20
ATOM 31303 O O . ILE A 1 88 ? 7.142 1.194 4.038 1.00 0.23 88 ILE A O 20
ATOM 31319 N N . ARG A 1 89 ? 7.876 0.633 6.081 1.00 60.13 89 ARG A N 20
ATOM 31320 C CA . ARG A 1 89 ? 9.271 0.455 5.659 1.00 63.51 89 ARG A CA 20
ATOM 31321 C C . ARG A 1 89 ? 9.875 -0.801 6.304 1.00 41.02 89 ARG A C 20
ATOM 31322 O O . ARG A 1 89 ? 10.398 -0.743 7.417 1.00 54.43 89 ARG A O 20
ATOM 31343 N N . GLU A 1 90 ? 9.779 -1.938 5.620 1.00 21.11 90 GLU A N 20
ATOM 31344 C CA . GLU A 1 90 ? 10.316 -3.199 6.152 1.00 71.24 90 GLU A CA 20
ATOM 31345 C C . GLU A 1 90 ? 11.615 -3.611 5.442 1.00 53.30 90 GLU A C 20
ATOM 31346 O O . GLU A 1 90 ? 12.623 -3.894 6.094 1.00 72.42 90 GLU A O 20
ATOM 31358 N N . LEU A 1 91 ? 11.593 -3.633 4.107 1.00 62.15 91 LEU A N 20
ATOM 31359 C CA . LEU A 1 91 ? 12.780 -3.997 3.326 1.00 3.34 91 LEU A CA 20
ATOM 31360 C C . LEU A 1 91 ? 13.973 -3.094 3.672 1.00 55.11 91 LEU A C 20
ATOM 31361 O O . LEU A 1 91 ? 13.799 -1.929 4.045 1.00 64.42 91 LEU A O 20
ATOM 31377 N N . GLU A 1 92 ? 15.178 -3.638 3.548 1.00 13.52 92 GLU A N 20
ATOM 31378 C CA . GLU A 1 92 ? 16.395 -2.961 4.010 1.00 21.35 92 GLU A CA 20
ATOM 31379 C C . GLU A 1 92 ? 16.603 -1.590 3.338 1.00 22.55 92 GLU A C 20
ATOM 31380 O O . GLU A 1 92 ? 16.911 -1.501 2.147 1.00 60.00 92 GLU A O 20
ATOM 31392 N N . HIS A 1 93 ? 16.435 -0.519 4.123 1.00 10.20 93 HIS A N 20
ATOM 31393 C CA . HIS A 1 93 ? 16.577 0.854 3.614 1.00 3.44 93 HIS A CA 20
ATOM 31394 C C . HIS A 1 93 ? 18.043 1.216 3.312 1.00 45.14 93 HIS A C 20
ATOM 31395 O O . HIS A 1 93 ? 18.321 2.018 2.418 1.00 51.05 93 HIS A O 20
ATOM 31410 N N . HIS A 1 94 ? 18.974 0.623 4.056 1.00 62.51 94 HIS A N 20
ATOM 31411 C CA . HIS A 1 94 ? 20.404 0.859 3.831 1.00 2.14 94 HIS A CA 20
ATOM 31412 C C . HIS A 1 94 ? 20.877 0.109 2.574 1.00 41.21 94 HIS A C 20
ATOM 31413 O O . HIS A 1 94 ? 21.206 -1.076 2.640 1.00 41.13 94 HIS A O 20
ATOM 31428 N N . HIS A 1 95 ? 20.880 0.810 1.431 1.00 63.11 95 HIS A N 20
ATOM 31429 C CA . HIS A 1 95 ? 21.212 0.203 0.127 1.00 3.42 95 HIS A CA 20
ATOM 31430 C C . HIS A 1 95 ? 22.489 -0.659 0.185 1.00 73.04 95 HIS A C 20
ATOM 31431 O O . HIS A 1 95 ? 23.609 -0.148 0.250 1.00 35.43 95 HIS A O 20
ATOM 31446 N N . HIS A 1 96 ? 22.302 -1.976 0.158 1.00 75.33 96 HIS A N 20
ATOM 31447 C CA . HIS A 1 96 ? 23.407 -2.930 0.303 1.00 71.44 96 HIS A CA 20
ATOM 31448 C C . HIS A 1 96 ? 24.020 -3.317 -1.054 1.00 41.15 96 HIS A C 20
ATOM 31449 O O . HIS A 1 96 ? 23.341 -3.853 -1.928 1.00 14.24 96 HIS A O 20
ATOM 31464 N N . HIS A 1 97 ? 25.310 -3.034 -1.219 1.00 62.41 97 HIS A N 20
ATOM 31465 C CA . HIS A 1 97 ? 26.076 -3.493 -2.385 1.00 11.21 97 HIS A CA 20
ATOM 31466 C C . HIS A 1 97 ? 27.484 -3.920 -1.956 1.00 73.30 97 HIS A C 20
ATOM 31467 O O . HIS A 1 97 ? 28.144 -3.221 -1.184 1.00 72.01 97 HIS A O 20
ATOM 31482 N N . HIS A 1 98 ? 27.939 -5.067 -2.454 1.00 31.33 98 HIS A N 20
ATOM 31483 C CA . HIS A 1 98 ? 29.242 -5.624 -2.061 1.00 61.33 98 HIS A CA 20
ATOM 31484 C C . HIS A 1 98 ? 30.002 -6.191 -3.279 1.00 43.42 98 HIS A C 20
ATOM 31485 O O . HIS A 1 98 ? 29.779 -7.369 -3.636 1.00 37.59 98 HIS A O 20
#

Radius of gyration: 18.95 Å; Cα contacts (8 Å, |Δi|>4): 155; chains: 1; bounding box: 45×62×42 Å

Solvent-accessible surface area: 8507 Å² total; per-residue (Å²): 107,118,216,224,113,213,146,116,225,124,223,72,81,148,128,123,104,151,60,64,104,66,67,105,0,25,1,62,7,74,109,111,57,93,105,80,100,0,108,20,169,77,54,59,43,118,59,90,113,44,172,118,130,47,216,104,94,25,8,140,43,6,5,1,38,5,83,53,23,11,0,95,0,65,43,126,65,49,108,105,17,25,2,47,1,48,19,28,162,87,66,136,176,133,178,149,172,207

InterPro domains:
  IPR001047 Small ribosomal subunit protein eS8 [PTHR10394] (10-103)
  IPR001047 Small ribosomal subunit protein eS8 [TIGR00307] (1-127)
  IPR018283 Small ribosomal subunit protein eS8, conserved site [PS01193] (10-29)
  IPR020919 Small ribosomal subunit protein eS8, archaea [MF_00029] (2-126)
  IPR022309 Ribosomal protein eS8/ribosomal biogenesis NSA2 [PF01201] (4-125)